Protein AF-0000000084635929 (afdb_homodimer)

pLDDT: mean 82.15, std 17.48, range [25.88, 98.31]

Radius of gyration: 39.44 Å; Cα contacts (8 Å, |Δi|>4): 3245; chains: 2; bounding box: 85×117×102 Å

InterPro domains:
  IPR014782 Peptidase M1, membrane alanine aminopeptidase [PF01433] (346-431)
  IPR027268 Peptidase M4/M1, CTD superfamily [G3DSA:1.10.390.10] (309-534)
  IPR037813 Transcription initiation factor TFIID subunit 2 [PTHR15137] (17-851)
  IPR042097 Aminopeptidase N-like , N-terminal domain superfamliy [G3DSA:2.60.40.1730] (18-236)
  IPR042097 Aminopeptidase N-like , N-terminal domain superfamliy [SSF63737] (15-237)
  IPR057345 Transcription initiation factor TFIID subunit 2, Ig-like domain [PF25316] (533-705)
  IPR057991 Transcription initiation factor TFIID subunit 2, TPR repeats [PF25577] (709-851)

Nearest PDB structures (foldseek):
  7edx-assembly1_B  TM=8.386E-01  e=1.140E-49  Homo sapiens
  2xpz-assembly1_A  TM=7.936E-01  e=1.250E-20  Saccharomyces cerevisiae
  2xq0-assembly1_A  TM=7.998E-01  e=1.689E-19  Saccharomyces cerevisiae
  1gw6-assembly1_A  TM=6.373E-01  e=4.543E-21  Homo sapiens
  5nie-assembly1_A  TM=5.858E-01  e=1.772E-19  Homo sapiens

Solvent-accessible surface area (backbone atoms only — not comparable to full-atom values): 91693 Å² total; per-residue (Å²): 118,66,69,81,85,57,88,73,54,72,65,43,61,69,64,22,44,44,60,55,36,38,39,39,40,38,34,52,38,80,88,69,41,28,40,39,39,38,35,38,38,36,31,38,56,75,48,90,83,68,58,61,45,58,29,20,48,39,83,60,46,76,75,48,39,26,48,70,86,35,76,31,64,72,47,64,74,84,74,57,74,83,58,44,82,77,42,68,41,84,76,60,25,45,32,38,31,47,57,46,69,72,50,69,76,49,72,50,56,39,98,86,66,44,59,56,59,44,40,39,36,41,31,36,36,34,61,63,59,89,46,32,43,47,78,36,70,45,51,82,59,40,82,73,67,66,56,80,50,71,49,32,37,32,49,54,39,60,93,56,71,55,36,38,22,35,73,40,78,36,59,62,40,66,79,45,39,24,25,40,36,43,33,41,33,41,59,53,52,89,93,54,66,62,59,42,76,49,48,34,28,35,80,74,50,75,47,70,44,88,87,42,85,58,26,40,34,41,35,24,41,24,86,62,55,37,27,45,53,33,55,43,42,39,33,28,36,43,72,45,64,45,73,50,41,33,87,88,74,36,59,56,58,88,63,43,38,38,35,35,38,35,26,32,68,88,55,47,80,27,43,44,46,57,65,40,23,80,80,45,95,88,46,58,49,34,49,68,47,47,52,54,45,37,64,30,56,46,40,64,59,58,33,85,50,76,42,73,61,68,71,72,70,79,38,71,64,78,68,63,51,64,51,89,47,70,21,36,38,37,36,51,39,71,88,58,91,53,65,64,30,63,30,45,30,25,38,44,30,23,50,80,54,52,35,51,84,37,42,64,71,55,53,58,53,36,50,50,54,51,46,46,46,54,37,29,46,52,35,46,43,55,34,20,37,62,47,80,35,22,43,30,57,32,36,9,52,25,49,40,52,43,49,59,52,45,41,75,76,43,30,46,58,56,52,53,49,50,49,52,53,48,42,53,51,44,53,68,61,31,49,80,49,73,24,56,44,37,83,76,62,65,79,67,56,48,70,67,56,44,52,47,35,36,55,48,26,18,48,49,48,52,38,47,31,58,48,32,43,48,52,52,25,76,48,33,53,39,44,53,52,46,53,54,53,51,50,23,51,53,28,43,73,70,41,34,76,49,58,58,40,41,60,67,59,49,53,48,50,58,38,65,70,34,55,76,89,45,37,61,57,55,51,52,45,39,49,38,64,37,52,6,25,45,30,47,36,37,39,45,46,78,46,78,38,77,89,74,39,28,40,35,37,43,39,34,46,44,35,51,50,67,78,68,78,80,69,80,80,73,88,65,62,56,47,73,54,68,71,50,78,42,38,36,33,42,26,34,62,78,44,45,68,38,45,39,56,41,83,43,77,55,42,66,48,76,46,75,43,86,54,81,77,73,73,91,74,34,57,40,71,64,62,54,65,82,63,79,60,79,75,71,88,64,75,67,72,63,53,56,57,43,52,55,48,43,52,44,49,63,68,73,40,55,76,43,77,46,50,75,69,74,74,89,50,52,82,76,60,63,73,38,54,49,58,73,33,67,72,45,59,68,42,76,39,73,46,48,37,72,42,75,40,79,78,69,68,70,75,58,48,77,49,65,85,72,57,64,66,28,33,52,46,43,43,71,48,50,86,49,63,65,53,37,51,52,23,45,60,55,38,44,70,48,95,42,58,32,46,44,35,55,31,53,26,43,45,64,14,58,83,46,56,58,69,54,22,37,51,24,39,48,34,31,26,65,35,17,28,59,92,53,70,25,46,23,49,55,39,53,53,50,50,49,40,67,72,49,26,45,69,44,98,88,65,48,73,40,60,49,64,40,62,58,86,30,60,61,58,41,55,40,54,55,42,47,52,55,20,55,69,60,30,29,34,80,84,71,40,69,46,67,69,53,55,52,50,53,48,52,51,65,72,53,63,40,58,86,69,30,80,58,45,132,117,67,68,79,86,57,90,71,54,71,64,42,60,71,64,23,44,46,59,54,37,37,39,38,40,37,34,52,38,78,89,70,42,28,39,38,38,38,35,38,37,35,30,38,55,73,48,90,84,67,58,60,46,59,29,20,49,39,84,58,46,76,74,47,39,27,47,70,85,35,76,31,65,73,46,63,71,85,72,57,73,83,57,43,80,77,42,68,40,85,76,59,26,44,32,38,31,46,58,45,68,72,50,69,76,50,71,49,56,39,97,86,66,43,58,55,59,45,41,39,36,41,29,36,36,34,62,62,58,90,47,32,43,47,79,35,69,45,51,84,58,40,79,72,67,65,54,80,48,72,48,31,38,32,49,53,40,60,93,56,69,57,36,37,23,34,73,40,78,37,58,63,41,64,80,44,38,25,24,41,37,42,33,41,34,40,58,52,53,89,94,55,65,62,60,43,76,48,48,35,27,36,79,75,50,74,44,68,42,89,87,42,83,56,27,39,34,41,34,25,40,25,84,61,55,36,27,45,54,34,56,42,42,38,32,27,36,42,74,49,62,43,73,50,41,33,86,88,75,37,59,56,57,89,61,42,38,39,35,38,38,33,27,30,67,88,55,47,80,28,42,44,46,57,64,39,22,80,81,45,94,88,46,57,49,35,50,68,47,46,52,55,46,36,66,29,55,44,40,65,60,60,32,81,58,72,44,73,63,68,70,72,67,77,41,76,62,79,69,62,52,64,52,90,47,71,22,36,37,36,36,51,39,73,87,59,91,53,65,65,31,63,30,44,30,26,37,42,30,24,49,79,56,51,37,49,82,36,43,65,70,55,54,59,53,35,50,50,54,49,46,47,48,55,36,29,45,54,35,46,46,54,34,20,38,63,47,81,37,23,43,31,56,30,37,8,52,24,50,39,51,44,49,60,52,45,40,75,76,42,30,46,57,56,52,53,48,50,48,52,52,50,42,54,52,43,54,69,60,30,48,79,49,73,25,55,44,35,84,78,60,65,79,65,55,47,72,66,55,44,53,49,37,36,56,46,26,18,49,50,47,53,37,47,31,58,49,32,42,48,51,50,26,74,47,33,53,39,44,53,53,47,52,54,53,51,52,24,52,52,28,44,74,71,39,35,76,50,59,58,38,40,61,69,60,50,51,48,51,59,40,62,70,34,54,74,88,45,37,60,58,55,52,53,47,39,48,36,64,36,53,6,24,46,32,47,38,37,41,46,47,78,47,78,38,79,89,75,38,29,39,35,37,42,40,35,45,43,36,51,49,68,77,68,77,81,69,80,80,75,89,65,61,57,46,74,55,69,70,50,76,43,38,36,30,43,26,33,62,78,43,46,69,38,46,40,55,42,81,42,78,55,42,64,48,76,46,76,44,84,54,81,76,71,71,91,74,36,58,40,70,64,63,58,66,80,62,80,63,83,72,72,85,72,72,68,72,62,51,55,58,42,54,55,47,45,54,46,49,63,69,71,42,53,78,43,71,47,49,74,69,74,75,92,51,51,80,77,59,63,74,37,55,49,59,73,33,66,73,46,60,68,44,77,38,73,47,47,38,72,42,75,40,78,80,70,70,72,74,58,48,74,50,65,85,72,58,63,67,27,32,52,45,42,43,71,48,50,86,50,62,64,52,37,51,52,23,44,60,55,38,44,72,48,95,41,56,32,44,45,37,55,30,54,27,43,45,67,15,55,83,47,57,57,70,54,23,37,50,23,40,48,34,31,26,66,35,18,29,60,91,52,69,26,44,22,48,54,38,53,54,49,51,48,40,67,73,48,27,43,70,44,98,87,66,48,74,41,61,49,65,42,61,59,86,36,62,63,60,40,54,39,55,54,42,46,52,54,19,55,67,60,28,29,34,82,83,70,39,69,46,67,69,51,55,52,50,54,49,51,51,64,72,52,64,40,58,85,69,30,81,58,46,134

Secondary structure (DSSP, 8-state):
---TT----HHHHHHTEEEEEEEEEEEEETTTTEEEEEEEEEEEESSS---EEEEB--S-EEEEEEETTEE---B-----TTTTTT-THHHH-SEEEEPPHHHHHH-PBPTTSPBPPEEEEEEEEEES-SSSEEEE---S-TTTS---PPPEEEE---SSS--GGGTS-B--STT-EEEEEEEEEEEPPTTSPPPEEEESSEEEEEEE-SS-TTEEEEEEEEEEEEEGGG--EEEE---EEEEEPBTTTBS--TT--EEEEEE-STTGGGHHHHHS-SS-TTS-TTHHHHHHHIIIIIGGG-S--S-TTTTSS-S---PPP--SSSEEEEEEESS-SSSEEEETTEEEEEGGG---TTBSHHHHHHHHHHHHHHHHHHBTTTB-BSSGGGHHHHHHHHHHHHHHHHHHHS-HHHHHHHHHHHHHHHHHH-SSPPPSS-TTS-SSPPHHHHHHHHHHHHHHHHHHHHHHHHTT-TTHHHHHHHHHHHHHHHHHHTTS----B-HHHHHHHHHHTS-GGGHHHHHHHIIIIISS---EEEEEEEEEETTTTEEEEEEEEEETTTS------------SS--EEEEEEEE-TTSPEEEEEEEE-SSEEEEEEE--S-GGG------------------HHHHHHHHHHHHHHHHTS-S-SS--S-GGGHHHHT---GGG-HHHHT---S-SEEEE-TT----SEEEE---HHHHHHHHHH---HHHHHHHHHHHTTS--HHHHHHHHHHHH-TTS-HHHHHHHHHHHGGGGSGGGTTHHHHHHHHHHHHHHEEE-TTS-EEEPPP-TTSHHHHHHHHHHHHHHHT---TTSS--HHHHHHHHHHHHT---TT---B-/---TT----HHHHHHTEEEEEEEEEEEEETTTTEEEEEEEEEEEESSS---EEEEB--S-EEEEEEETTEE---B-----HHHHTT-THHHH-SEEEEPPHHHHHH-PBPTTSPBPPEEEEEEEEEES-SSSEEEE---S-TTTS---PPPEEEE---SSS--GGGTS-B--STT-EEEEEEEEEEEPPTTSPPPEEEESSEEEEEEE-SS-TTEEEEEEEEEEEEEGGG--EEEE---EEEEEPBTTTBS--TT--EEEEEE-STTGGGHHHHHS-SS-TTS-TTHHHHHHHIIIIIGGG-S--S-TTTT-S-S---PPP--SSSEEEEEEESS-SSSEEEETTEEEEEGGG---TTBSHHHHHHHHHHHHHHHHHHBTTTB-BSSGGGHHHHHHHHHHHHHHHHHHHS-HHHHHHHHHHHHHHHHHH-SSPPPSS-TTS-SSPPHHHHHHHHHHHHHHHHHHHHHHHHTT-TTHHHHHHHHHHHHHHHHHHTTS----B-HHHHHHHHHHHS-GGGHHHHHHHIIIIISS---EEEEEEEEEETTTTEEEEEEEEEETTTS----TT------SS--EEEEEEEE-TTSPEEEEEEEE-SSEEEEEEE--S-GGG------------------HHHHHHHHHHHHHHHHTS-S-SS--S-GGGHHHHT---GGG-HHHHT---S-SEEEE-TT----SEEEE---HHHHHHHHHH---HHHHHHHHHHHTTS--HHHHHHHHHHHH-TTS-HHHHHHHHHHHGGGGSGGGTTHHHHHHHHHHHHHHEEE-TTS-EEEPPP-TTSHHHHHHHHHHHHHHHT---TTSS--HHHHHHHHHHHHT---TT---B-

Sequence (1708 aa):
MNFVNRHFDAIQKERGYIISHQIVDLTINFSDESLEGFTELLLYPLTEDICIIKLHCRQCAIKRITVNDFDAPFDIPFIHYETEKKSNIGHEGELMIPVPKEIVEIMQTDEQGLIKPFKVRVEYKLKQPQSGVHFVHPDPNREVNKSILDPYVFTVNHPVGGVTRYWLPCLNRFNDKCTWELIFTIKDVEGYDELSVVASGKLVKVDRSLDNPYQRTFYYEQDVAVPAQFIGFACGPFTKSRNLLYQGDVISPQDRPEIKVFITERLSEYLEPTMLPSESPNMSKYWVSDIINWFIEKFPFSVPNNNSHHSSSSYPAIKDLYFPFKALNIAFVEGSYHDISVTAGLIICKSKLLHNYRIIEQRFETMQFIAHAIAQQWFGIFLSPHKWCDLWLVFGLSYYWVEMYCETIFSEDKIRLDRKKRIESVVQRDVNQYAICSDKWNFPLTVGNFDFIRSKASLVIWMLDKRLLLLGYSRKMAGLIYLILSDAKSSLEKNKLQGFLNTRDFLLLCKFVIRQELHNEINSFSRQWIYGSGCPIFKIACKFSRKNLLVEFDIEQRNTNSVLSNNSTKFILNPAYFTGKLEVSVKEPDGYEYINTLDIHKAQQIETINYHTKYKRSKVIIKPRMVRKEGINDNEEVAYMRDIIAEYMEEDLPEFFGLDPENNVENEWMIYEWADDPAARNASEQWEYIRIDPEFSWLAKFEFSLAPYMWANLLEESIDVIDHYKAIQALSKYNSKAASTTLMRTVNDFRYFYDIRIEASKALSNFGLDDVEGIGTRQLLKLYESIYCEKNDDGEYIPLPNNFDSWEKYYLQKAMIVSISRLRDSNNLAPLEVKKFLYKRLKWNDNSKNYMTIMNFVNRHFDAIQKERGYIISHQIVDLTINFSDESLEGFTELLLYPLTEDICIIKLHCRQCAIKRITVNDFDAPFDIPFIHYETEKKSNIGHEGELMIPVPKEIVEIMQTDEQGLIKPFKVRVEYKLKQPQSGVHFVHPDPNREVNKSILDPYVFTVNHPVGGVTRYWLPCLNRFNDKCTWELIFTIKDVEGYDELSVVASGKLVKVDRSLDNPYQRTFYYEQDVAVPAQFIGFACGPFTKSRNLLYQGDVISPQDRPEIKVFITERLSEYLEPTMLPSESPNMSKYWVSDIINWFIEKFPFSVPNNNSHHSSSSYPAIKDLYFPFKALNIAFVEGSYHDISVTAGLIICKSKLLHNYRIIEQRFETMQFIAHAIAQQWFGIFLSPHKWCDLWLVFGLSYYWVEMYCETIFSEDKIRLDRKKRIESVVQRDVNQYAICSDKWNFPLTVGNFDFIRSKASLVIWMLDKRLLLLGYSRKMAGLIYLILSDAKSSLEKNKLQGFLNTRDFLLLCKFVIRQELHNEINSFSRQWIYGSGCPIFKIACKFSRKNLLVEFDIEQRNTNSVLSNNSTKFILNPAYFTGKLEVSVKEPDGYEYINTLDIHKAQQIETINYHTKYKRSKVIIKPRMVRKEGINDNEEVAYMRDIIAEYMEEDLPEFFGLDPENNVENEWMIYEWADDPAARNASEQWEYIRIDPEFSWLAKFEFSLAPYMWANLLEESIDVIDHYKAIQALSKYNSKAASTTLMRTVNDFRYFYDIRIEASKALSNFGLDDVEGIGTRQLLKLYESIYCEKNDDGEYIPLPNNFDSWEKYYLQKAMIVSISRLRDSNNLAPLEVKKFLYKRLKWNDNSKNYMTI

Structure (mmCIF, N/CA/C/O backbone):
data_AF-0000000084635929-model_v1
#
loop_
_entity.id
_entity.type
_entity.pdbx_description
1 polymer 'Transcription initiation factor TFIID subunit 2'
#
loop_
_atom_site.group_PDB
_atom_site.id
_atom_site.type_symbol
_atom_site.label_atom_id
_atom_site.label_alt_id
_atom_site.label_comp_id
_atom_site.label_asym_id
_atom_site.label_entity_id
_atom_site.label_seq_id
_atom_site.pdbx_PDB_ins_code
_atom_site.Cartn_x
_atom_site.Cartn_y
_atom_site.Cartn_z
_atom_site.occupancy
_atom_site.B_iso_or_equiv
_atom_site.auth_seq_id
_atom_site.auth_comp_id
_atom_site.auth_asym_id
_atom_site.auth_atom_id
_atom_site.pdbx_PDB_model_num
ATOM 1 N N . MET A 1 1 ? -14.133 -27.016 -34.594 1 48.44 1 MET A N 1
ATOM 2 C CA . MET A 1 1 ? -12.727 -26.766 -34.281 1 48.44 1 MET A CA 1
ATOM 3 C C . MET A 1 1 ? -11.844 -27.031 -35.5 1 48.44 1 MET A C 1
ATOM 5 O O . MET A 1 1 ? -12.023 -28.047 -36.188 1 48.44 1 MET A O 1
ATOM 9 N N . ASN A 1 2 ? -11.32 -26.062 -36.125 1 50.16 2 ASN A N 1
ATOM 10 C CA . ASN A 1 2 ? -10.477 -26.188 -37.312 1 50.16 2 ASN A CA 1
ATOM 11 C C . ASN A 1 2 ? -9.203 -26.969 -37.031 1 50.16 2 ASN A C 1
ATOM 13 O O . ASN A 1 2 ? -8.414 -26.562 -36.156 1 50.16 2 ASN A O 1
ATOM 17 N N . PHE A 1 3 ? -9.125 -28.234 -37.344 1 49.72 3 PHE A N 1
ATOM 18 C CA . PHE A 1 3 ? -8.047 -29.172 -37.031 1 49.72 3 PHE A CA 1
ATOM 19 C C . PHE A 1 3 ? -6.867 -28.969 -37.969 1 49.72 3 PHE A C 1
ATOM 21 O O . PHE A 1 3 ? -5.82 -29.609 -37.812 1 49.72 3 PHE A O 1
ATOM 28 N N . VAL A 1 4 ? -7.004 -28.203 -38.906 1 44.91 4 VAL A N 1
ATOM 29 C CA . VAL A 1 4 ? -5.98 -28.141 -39.969 1 44.91 4 VAL A CA 1
ATOM 30 C C . VAL A 1 4 ? -4.684 -27.578 -39.375 1 44.91 4 VAL A C 1
ATOM 32 O O . VAL A 1 4 ? -3.594 -28.062 -39.688 1 44.91 4 VAL A O 1
ATOM 35 N N . ASN A 1 5 ? -4.691 -26.562 -38.625 1 48.03 5 ASN A N 1
ATOM 36 C CA . ASN A 1 5 ? -3.459 -25.859 -38.25 1 48.03 5 ASN A CA 1
ATOM 37 C C . ASN A 1 5 ? -3.025 -26.172 -36.844 1 48.03 5 ASN A C 1
ATOM 39 O O . ASN A 1 5 ? -2.432 -25.328 -36.156 1 48.03 5 ASN A O 1
ATOM 43 N N . ARG A 1 6 ? -3.287 -27.453 -36.531 1 59.09 6 ARG A N 1
ATOM 44 C CA . ARG A 1 6 ? -2.947 -27.812 -35.156 1 59.09 6 ARG A CA 1
ATOM 45 C C . ARG A 1 6 ? -1.589 -28.5 -35.094 1 59.09 6 ARG A C 1
ATOM 47 O O . ARG A 1 6 ? -1.229 -29.266 -35.969 1 59.09 6 ARG A O 1
ATOM 54 N N . HIS A 1 7 ? -0.721 -28.016 -34.25 1 63.66 7 HIS A N 1
ATOM 55 C CA . HIS A 1 7 ? 0.507 -28.734 -33.906 1 63.66 7 HIS A CA 1
ATOM 56 C C . HIS A 1 7 ? 0.211 -30 -33.125 1 63.66 7 HIS A C 1
ATOM 58 O O . HIS A 1 7 ? -0.417 -29.938 -32.062 1 63.66 7 HIS A O 1
ATOM 64 N N . PHE A 1 8 ? 0.436 -31.141 -33.875 1 75.81 8 PHE A N 1
ATOM 65 C CA . PHE A 1 8 ? 0.182 -32.438 -33.25 1 75.81 8 PHE A CA 1
ATOM 66 C C . PHE A 1 8 ? 1.448 -32.969 -32.594 1 75.81 8 PHE A C 1
ATOM 68 O O . PHE A 1 8 ? 2.551 -32.781 -33.094 1 75.81 8 PHE A O 1
ATOM 75 N N . ASP A 1 9 ? 1.273 -33.562 -31.453 1 78.69 9 ASP A N 1
ATOM 76 C CA . ASP A 1 9 ? 2.432 -34.125 -30.781 1 78.69 9 ASP A CA 1
ATOM 77 C C . ASP A 1 9 ? 2.82 -35.469 -31.391 1 78.69 9 ASP A C 1
ATOM 79 O O . ASP A 1 9 ? 2.113 -36 -32.25 1 78.69 9 ASP A O 1
ATOM 83 N N . ALA A 1 10 ? 3.887 -36 -30.969 1 79.5 10 ALA A N 1
ATOM 84 C CA . ALA A 1 10 ? 4.469 -37.219 -31.562 1 79.5 10 ALA A CA 1
ATOM 85 C C . ALA A 1 10 ? 3.531 -38.406 -31.406 1 79.5 10 ALA A C 1
ATOM 87 O O . ALA A 1 10 ? 3.408 -39.219 -32.312 1 79.5 10 ALA A O 1
ATOM 88 N N . ILE A 1 11 ? 2.865 -38.438 -30.328 1 82.19 11 ILE A N 1
ATOM 89 C CA . ILE A 1 11 ? 2 -39.594 -30.062 1 82.19 11 ILE A CA 1
ATOM 90 C C . ILE A 1 11 ? 0.755 -39.531 -30.938 1 82.19 11 ILE A C 1
ATOM 92 O O . ILE A 1 11 ? 0.282 -40.531 -31.438 1 82.19 11 ILE A O 1
ATOM 96 N N . GLN A 1 12 ? 0.226 -38.469 -31.125 1 85.25 12 GLN A N 1
ATOM 97 C CA . GLN A 1 12 ? -0.941 -38.281 -31.984 1 85.25 12 GLN A CA 1
ATOM 98 C C . GLN A 1 12 ? -0.613 -38.594 -33.438 1 85.25 12 GLN A C 1
ATOM 100 O O . GLN A 1 12 ? -1.427 -39.188 -34.156 1 85.25 12 GLN A O 1
ATOM 105 N N . LYS A 1 13 ? 0.597 -38.25 -33.812 1 83.94 13 LYS A N 1
ATOM 106 C CA . LYS A 1 13 ? 1.029 -38.531 -35.156 1 83.94 13 LYS A CA 1
ATOM 107 C C . LYS A 1 13 ? 1.217 -40.031 -35.375 1 83.94 13 LYS A C 1
ATOM 109 O O . LYS A 1 13 ? 0.879 -40.562 -36.438 1 83.94 13 LYS A O 1
ATOM 114 N N . GLU A 1 14 ? 1.772 -40.531 -34.344 1 83.75 14 GLU A N 1
ATOM 115 C CA . GLU A 1 14 ? 2.018 -41.969 -34.438 1 83.75 14 GLU A CA 1
ATOM 116 C C . GLU A 1 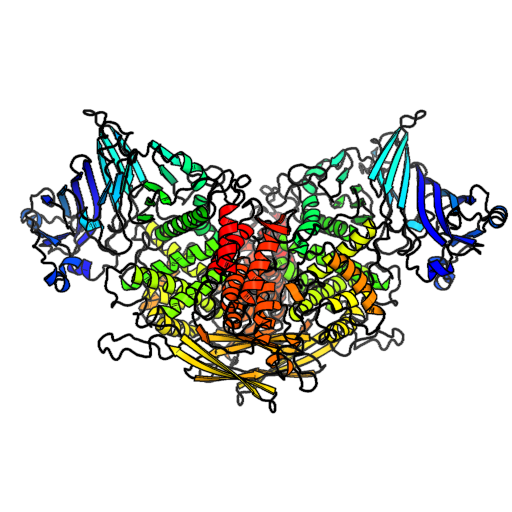14 ? 0.708 -42.75 -34.469 1 83.75 14 GLU A C 1
ATOM 118 O O . GLU A 1 14 ? 0.565 -43.719 -35.219 1 83.75 14 GLU A O 1
ATOM 123 N N . ARG A 1 15 ? -0.204 -42.375 -33.625 1 86.06 15 ARG A N 1
ATOM 124 C CA . ARG A 1 15 ? -1.489 -43.062 -33.562 1 86.06 15 ARG A CA 1
ATOM 125 C C . ARG A 1 15 ? -2.322 -42.781 -34.812 1 86.06 15 ARG A C 1
ATOM 127 O O . ARG A 1 15 ? -3.096 -43.625 -35.25 1 86.06 15 ARG A O 1
ATOM 134 N N . GLY A 1 16 ? -2.248 -41.562 -35.344 1 85.81 16 GLY A N 1
ATOM 135 C CA . GLY A 1 16 ? -2.826 -41.219 -36.625 1 85.81 16 GLY A CA 1
ATOM 136 C C . GLY A 1 16 ? -4.223 -40.625 -36.531 1 85.81 16 GLY A C 1
ATOM 137 O O . GLY A 1 16 ? -4.934 -40.531 -37.531 1 85.81 16 GLY A O 1
ATOM 138 N N . TYR A 1 17 ? -4.754 -40.406 -35.344 1 89.25 17 TYR A N 1
ATOM 139 C CA . TYR A 1 17 ? -6.07 -39.812 -35.219 1 89.25 17 TYR A CA 1
ATOM 140 C C . TYR A 1 17 ? -6.117 -38.875 -34 1 89.25 17 TYR A C 1
ATOM 142 O O . TYR A 1 17 ? -5.289 -38.969 -33.094 1 89.25 17 TYR A O 1
ATOM 150 N N . ILE A 1 18 ? -7.09 -37.938 -34.031 1 90.25 18 ILE A N 1
ATOM 151 C CA . ILE A 1 18 ? -7.312 -37 -32.938 1 90.25 18 ILE A CA 1
ATOM 152 C C . ILE A 1 18 ? -8.789 -37 -32.562 1 90.25 18 ILE A C 1
ATOM 154 O O . ILE A 1 18 ? -9.648 -37.344 -33.375 1 90.25 18 ILE A O 1
ATOM 158 N N . ILE A 1 19 ? -8.992 -36.688 -31.297 1 93.19 19 ILE A N 1
ATOM 159 C CA . ILE A 1 19 ? -10.359 -36.688 -30.797 1 93.19 19 ILE A CA 1
ATOM 160 C C . ILE A 1 19 ? -10.938 -35.25 -30.875 1 93.19 19 ILE A C 1
ATOM 162 O O . ILE A 1 19 ? -10.234 -34.281 -30.609 1 93.19 19 ILE A O 1
ATOM 166 N N . SER A 1 20 ? -12.219 -35.156 -31.25 1 91.75 20 SER A N 1
ATOM 167 C CA . SER A 1 20 ? -12.875 -33.844 -31.344 1 91.75 20 SER A CA 1
ATOM 168 C C . SER A 1 20 ? -14 -33.719 -30.328 1 91.75 20 SER A C 1
ATOM 170 O O . SER A 1 20 ? -14.25 -32.625 -29.812 1 91.75 20 SER A O 1
ATOM 172 N N . HIS A 1 21 ? -14.672 -34.75 -30.203 1 95.31 21 HIS A N 1
ATOM 173 C CA . HIS A 1 21 ? -15.859 -34.719 -29.344 1 95.31 21 HIS A CA 1
ATOM 174 C C . HIS A 1 21 ? -16.125 -36.062 -28.703 1 95.31 21 HIS A C 1
ATOM 176 O O . HIS A 1 21 ? -15.867 -37.094 -29.312 1 95.31 21 HIS A O 1
ATOM 182 N N . GLN A 1 22 ? -16.609 -36.031 -27.5 1 97.75 22 GLN A N 1
ATOM 183 C CA . GLN A 1 22 ? -16.953 -37.281 -26.812 1 97.75 22 GLN A CA 1
ATOM 184 C C . GLN A 1 22 ? -18.297 -37.156 -26.094 1 97.75 22 GLN A C 1
ATOM 186 O O . GLN A 1 22 ? -18.547 -36.156 -25.406 1 97.75 22 GLN A O 1
ATOM 191 N N . ILE A 1 23 ? -19.203 -38.094 -26.297 1 98.25 23 ILE A N 1
ATOM 192 C CA . ILE A 1 23 ? -20.5 -38.156 -25.625 1 98.25 23 ILE A CA 1
ATOM 193 C C . ILE A 1 23 ? -20.469 -39.25 -24.578 1 98.25 23 ILE A C 1
ATOM 195 O O . ILE A 1 23 ? -19.969 -40.375 -24.828 1 98.25 23 ILE A O 1
ATOM 199 N N . VAL A 1 24 ? -20.859 -39 -23.438 1 98.31 24 VAL A N 1
ATOM 200 C CA . VAL A 1 24 ? -20.938 -39.969 -22.344 1 98.31 24 VAL A CA 1
ATOM 201 C C . VAL A 1 24 ? -22.375 -40.094 -21.859 1 98.31 24 VAL A C 1
ATOM 203 O O . VAL A 1 24 ? -23 -39.094 -21.469 1 98.31 24 VAL A O 1
ATOM 206 N N . ASP A 1 25 ? -22.984 -41.219 -21.984 1 98 25 ASP A N 1
ATOM 207 C CA . ASP A 1 25 ? -24.328 -41.5 -21.5 1 98 25 ASP A CA 1
ATOM 208 C C . ASP A 1 25 ? -24.297 -42.656 -20.5 1 98 25 ASP A C 1
ATOM 210 O O . ASP A 1 25 ? -24.141 -43.812 -20.875 1 98 25 ASP A O 1
ATOM 214 N N . LEU A 1 26 ? -24.5 -42.344 -19.234 1 97.31 26 LEU A N 1
ATOM 215 C CA . LEU A 1 26 ? -24.359 -43.344 -18.188 1 97.31 26 LEU A CA 1
ATOM 216 C C . LEU A 1 26 ? -25.594 -43.375 -17.297 1 97.31 26 LEU A C 1
ATOM 218 O O . LEU A 1 26 ? -26.188 -42.312 -17 1 97.31 26 LEU A O 1
ATOM 222 N N . THR A 1 27 ? -25.984 -44.5 -16.906 1 96.38 27 THR A N 1
ATOM 223 C CA . THR A 1 27 ? -26.984 -44.719 -15.891 1 96.38 27 THR A CA 1
ATOM 224 C C . THR A 1 27 ? -26.344 -45.125 -14.57 1 96.38 27 THR A C 1
ATOM 226 O O . THR A 1 27 ? -25.578 -46.094 -14.531 1 96.38 27 THR A O 1
ATOM 229 N N . ILE A 1 28 ? -26.641 -44.438 -13.555 1 95.31 28 ILE A N 1
ATOM 230 C CA . ILE A 1 28 ? -26.047 -44.688 -12.242 1 95.31 28 ILE A CA 1
ATOM 231 C C . ILE A 1 28 ? -27 -45.531 -11.398 1 95.31 28 ILE A C 1
ATOM 233 O O . ILE A 1 28 ? -28.156 -45.188 -11.211 1 95.31 28 ILE A O 1
ATOM 237 N N . ASN A 1 29 ? -26.484 -46.625 -10.93 1 90.56 29 ASN A N 1
ATOM 238 C CA . ASN A 1 29 ? -27.25 -47.5 -10.055 1 90.56 29 ASN A CA 1
ATOM 239 C C . ASN A 1 29 ? -26.609 -47.625 -8.672 1 90.56 29 ASN A C 1
ATOM 241 O O . ASN A 1 29 ? -25.531 -48.219 -8.539 1 90.56 29 ASN A O 1
ATOM 245 N N . PHE A 1 30 ? -27.297 -47.281 -7.613 1 88.94 30 PHE A N 1
ATOM 246 C CA . PHE A 1 30 ? -26.766 -47.281 -6.258 1 88.94 30 PHE A CA 1
ATOM 247 C C . PHE A 1 30 ? -26.828 -48.688 -5.652 1 88.94 30 PHE A C 1
ATOM 249 O O . PHE A 1 30 ? -25.984 -49.062 -4.824 1 88.94 30 PHE A O 1
ATOM 256 N N . SER A 1 31 ? -27.812 -49.406 -6.074 1 83.19 31 SER A N 1
ATOM 257 C CA . SER A 1 31 ? -28.047 -50.719 -5.457 1 83.19 31 SER A CA 1
ATOM 258 C C . SER A 1 31 ? -26.906 -51.688 -5.75 1 83.19 31 SER A C 1
ATOM 260 O O . SER A 1 31 ? -26.453 -52.406 -4.859 1 83.19 31 SER A O 1
ATOM 262 N N . ASP A 1 32 ? -26.469 -51.688 -6.941 1 87.5 32 ASP A N 1
ATOM 263 C CA . ASP A 1 32 ? -25.406 -52.594 -7.32 1 87.5 32 ASP A CA 1
ATOM 264 C C . ASP A 1 32 ? -24.078 -51.844 -7.496 1 87.5 32 ASP A C 1
ATOM 266 O O . ASP A 1 32 ? -23.094 -52.438 -7.914 1 87.5 32 ASP A O 1
ATOM 270 N N . GLU A 1 33 ? -24.062 -50.625 -7.098 1 91 33 GLU A N 1
ATOM 271 C CA . GLU A 1 33 ? -22.859 -49.812 -7.254 1 91 33 GLU A CA 1
ATOM 272 C C . GLU A 1 33 ? -22.266 -49.969 -8.648 1 91 33 GLU A C 1
ATOM 274 O O . GLU A 1 33 ? -21.094 -50.312 -8.789 1 91 33 GLU A O 1
ATOM 279 N N . SER A 1 34 ? -23.094 -49.625 -9.539 1 94.06 34 SER A N 1
ATOM 280 C CA . SER A 1 34 ? -22.641 -49.844 -10.906 1 94.06 34 SER A CA 1
ATOM 281 C C . SER A 1 34 ? -23 -48.688 -11.805 1 94.06 34 SER A C 1
ATOM 283 O O . SER A 1 34 ? -23.906 -47.906 -11.492 1 94.06 34 SER A O 1
ATOM 285 N N . LEU A 1 35 ? -22.266 -48.5 -12.805 1 95.94 35 LEU A N 1
ATOM 286 C CA . LEU A 1 35 ? -22.516 -47.594 -13.914 1 95.94 35 LEU A CA 1
ATOM 287 C C . LEU A 1 35 ? -22.656 -48.344 -15.227 1 95.94 35 LEU A C 1
ATOM 289 O O . LEU A 1 35 ? -21.844 -49.219 -15.539 1 95.94 35 LEU A O 1
ATOM 293 N N . GLU A 1 36 ? -23.734 -48.062 -15.883 1 96.5 36 GLU A N 1
ATOM 294 C CA . GLU A 1 36 ? -23.969 -48.75 -17.156 1 96.5 36 GLU A CA 1
ATOM 295 C C . GLU A 1 36 ? -24.391 -47.781 -18.234 1 96.5 36 GLU A C 1
ATOM 297 O O . GLU A 1 36 ? -25.156 -46.844 -17.969 1 96.5 36 GLU A O 1
ATOM 302 N N . GLY A 1 37 ? -23.844 -47.875 -19.391 1 96.88 37 GLY A N 1
ATOM 303 C CA . GLY A 1 37 ? -24.188 -47.031 -20.531 1 96.88 37 GLY A CA 1
ATOM 304 C C . GLY A 1 37 ? -23.188 -47.125 -21.672 1 96.88 37 GLY A C 1
ATOM 305 O O . GLY A 1 37 ? -22.672 -48.219 -21.969 1 96.88 37 GLY A O 1
ATOM 306 N N . PHE A 1 38 ? -23.031 -46.062 -22.344 1 97.5 38 PHE A N 1
ATOM 307 C CA . PHE A 1 38 ? -22.109 -46.062 -23.469 1 97.5 38 PHE A CA 1
ATOM 308 C C . PHE A 1 38 ? -21.406 -44.719 -23.609 1 97.5 38 PHE A C 1
ATOM 310 O O . PHE A 1 38 ? -21.812 -43.75 -23 1 97.5 38 PHE A O 1
ATOM 317 N N . THR A 1 39 ? -20.359 -44.719 -24.297 1 98.12 39 THR A N 1
ATOM 318 C CA . THR A 1 39 ? -19.641 -43.5 -24.703 1 98.12 39 THR A CA 1
ATOM 319 C C . THR A 1 39 ? -19.359 -43.531 -26.203 1 98.12 39 THR A C 1
ATOM 321 O O . THR A 1 39 ? -19.234 -44.594 -26.797 1 98.12 39 THR A O 1
ATOM 324 N N . GLU A 1 40 ? -19.469 -42.438 -26.797 1 98 40 GLU A N 1
ATOM 325 C CA . GLU A 1 40 ? -19.219 -42.281 -28.234 1 98 40 GLU A CA 1
ATOM 326 C C . GLU A 1 40 ? -18.109 -41.25 -28.484 1 98 40 GLU A C 1
ATOM 328 O O . GLU A 1 40 ? -18.172 -40.125 -28 1 98 40 GLU A O 1
ATOM 333 N N . LEU A 1 41 ? -17.109 -41.656 -29.156 1 97.38 41 LEU A N 1
ATOM 334 C CA . LEU A 1 41 ? -15.992 -40.781 -29.5 1 97.38 41 LEU A CA 1
ATOM 335 C C . LEU A 1 41 ? -15.992 -40.438 -30.984 1 97.38 41 LEU A C 1
ATOM 337 O O . LEU A 1 41 ? -16.219 -41.312 -31.828 1 97.38 41 LEU A O 1
ATOM 341 N N . LEU A 1 42 ? -15.82 -39.219 -31.234 1 95.62 42 LEU A N 1
ATOM 342 C CA . LEU A 1 42 ? -15.617 -38.781 -32.594 1 95.62 42 LEU A CA 1
ATOM 343 C C . LEU A 1 42 ? -14.141 -38.531 -32.875 1 95.62 42 LEU A C 1
ATOM 345 O O . LEU A 1 42 ? -13.562 -37.531 -32.406 1 95.62 42 LEU A O 1
ATOM 349 N N . LEU A 1 43 ? -13.516 -39.438 -33.719 1 93.12 43 LEU A N 1
ATOM 350 C CA . LEU A 1 43 ? -12.086 -39.406 -34 1 93.12 43 LEU A CA 1
ATOM 351 C C . LEU A 1 43 ? -11.828 -38.969 -35.406 1 93.12 43 LEU A C 1
ATOM 353 O O . LEU A 1 43 ? -12.422 -39.5 -36.344 1 93.12 43 LEU A O 1
ATOM 357 N N . TYR A 1 44 ? -11 -38 -35.531 1 88.56 44 TYR A N 1
ATOM 358 C CA . TYR A 1 44 ? -10.594 -37.531 -36.844 1 88.56 44 TYR A CA 1
ATOM 359 C C . TYR A 1 44 ? -9.273 -38.156 -37.281 1 88.56 44 TYR A C 1
ATOM 361 O O . TYR A 1 44 ? -8.258 -37.969 -36.594 1 88.56 44 TYR A O 1
ATOM 369 N N . PRO A 1 45 ? -9.258 -38.906 -38.375 1 87.5 45 PRO A N 1
ATOM 370 C CA . PRO A 1 45 ? -8.016 -39.531 -38.812 1 87.5 45 PRO A CA 1
ATOM 371 C C . PRO A 1 45 ? -7.047 -38.531 -39.438 1 87.5 45 PRO A C 1
ATOM 373 O O . PRO A 1 45 ? -7.473 -37.594 -40.125 1 87.5 45 PRO A O 1
ATOM 376 N N . LEU A 1 46 ? -5.863 -38.719 -39.094 1 84.06 46 LEU A N 1
ATOM 377 C CA . LEU A 1 46 ? -4.801 -37.906 -39.656 1 84.06 46 LEU A CA 1
ATOM 378 C C . LEU A 1 46 ? -4.152 -38.594 -40.844 1 84.06 46 LEU A C 1
ATOM 380 O O . LEU A 1 46 ? -3.57 -37.938 -41.719 1 84.06 46 LEU A O 1
ATOM 384 N N . THR A 1 47 ? -4.176 -39.969 -40.719 1 83 47 THR A N 1
ATOM 385 C CA . THR A 1 47 ? -3.625 -40.781 -41.781 1 83 47 THR A CA 1
ATOM 386 C C . THR A 1 47 ? -4.688 -41.719 -42.344 1 83 47 THR A C 1
ATOM 388 O O . THR A 1 47 ? -5.703 -42 -41.688 1 83 47 THR A O 1
ATOM 391 N N . GLU A 1 48 ? -4.48 -42.156 -43.531 1 77.31 48 GLU A N 1
ATOM 392 C CA . GLU A 1 48 ? -5.461 -43.031 -44.188 1 77.31 48 GLU A CA 1
ATOM 393 C C . GLU A 1 48 ? -5.336 -44.469 -43.75 1 77.31 48 GLU A C 1
ATOM 395 O O . GLU A 1 48 ? -6.289 -45.25 -43.844 1 77.31 48 GLU A O 1
ATOM 400 N N . ASP A 1 49 ? -4.191 -44.75 -43.188 1 79.38 49 ASP A N 1
ATOM 401 C CA . ASP A 1 49 ? -3.924 -46.156 -42.875 1 79.38 49 ASP A CA 1
ATOM 402 C C . ASP A 1 49 ? -4.137 -46.469 -41.406 1 79.38 49 ASP A C 1
ATOM 404 O O . ASP A 1 49 ? -3.215 -46.906 -40.719 1 79.38 49 ASP A O 1
ATOM 408 N N . ILE A 1 50 ? -5.395 -46.219 -40.938 1 86.5 50 ILE A N 1
ATOM 409 C CA . ILE A 1 50 ? -5.656 -46.562 -39.531 1 86.5 50 ILE A CA 1
ATOM 410 C C . ILE A 1 50 ? -6.207 -48 -39.438 1 86.5 50 ILE A C 1
ATOM 412 O O . ILE A 1 50 ? -7.27 -48.281 -40 1 86.5 50 ILE A O 1
ATOM 416 N N . CYS A 1 51 ? -5.469 -48.875 -38.75 1 85.62 51 CYS A N 1
ATOM 417 C CA . CYS A 1 51 ? -5.883 -50.281 -38.656 1 85.62 51 CYS A CA 1
ATOM 418 C C . CYS A 1 51 ? -6.422 -50.594 -37.25 1 85.62 51 CYS A C 1
ATOM 420 O O . CYS A 1 51 ? -7.266 -51.469 -37.094 1 85.62 51 CYS A O 1
ATOM 422 N N . ILE A 1 52 ? -5.887 -49.844 -36.281 1 90.62 52 ILE A N 1
ATOM 423 C CA . ILE A 1 52 ? -6.262 -50.125 -34.906 1 90.62 52 ILE A CA 1
ATOM 424 C C . ILE A 1 52 ? -6.496 -48.812 -34.125 1 90.62 52 ILE A C 1
ATOM 426 O O . ILE A 1 52 ? -5.703 -47.875 -34.25 1 90.62 52 ILE A O 1
ATOM 430 N N . ILE A 1 53 ? -7.605 -48.812 -33.469 1 92.75 53 ILE A N 1
ATOM 431 C CA . ILE A 1 53 ? -7.902 -47.719 -32.594 1 92.75 53 ILE A CA 1
ATOM 432 C C . ILE A 1 53 ? -7.625 -48.125 -31.141 1 92.75 53 ILE A C 1
ATOM 434 O O . ILE A 1 53 ? -8.102 -49.188 -30.688 1 92.75 53 ILE A O 1
ATOM 438 N N . LYS A 1 54 ? -6.887 -47.312 -30.469 1 91.88 54 LYS A N 1
ATOM 439 C CA . LYS A 1 54 ? -6.543 -47.625 -29.078 1 91.88 54 LYS A CA 1
ATOM 440 C C . LYS A 1 54 ? -7.176 -46.625 -28.125 1 91.88 54 LYS A C 1
ATOM 442 O O . LYS A 1 54 ? -7.09 -45.406 -28.344 1 91.88 54 LYS A O 1
ATOM 447 N N . LEU A 1 55 ? -7.844 -47.094 -27.141 1 93.38 55 LEU A N 1
ATOM 448 C CA . LEU A 1 55 ? -8.445 -46.25 -26.109 1 93.38 55 LEU A CA 1
ATOM 449 C C . LEU A 1 55 ? -7.961 -46.688 -24.734 1 93.38 55 LEU A C 1
ATOM 451 O O . LEU A 1 55 ? -7.512 -47.812 -24.531 1 93.38 55 LEU A O 1
ATOM 455 N N . HIS A 1 56 ? -7.984 -45.75 -23.875 1 90.94 56 HIS A N 1
ATOM 456 C CA . HIS A 1 56 ? -7.652 -46.062 -22.484 1 90.94 56 HIS A CA 1
ATOM 457 C C . HIS A 1 56 ? -8.875 -46.562 -21.719 1 90.94 56 HIS A C 1
ATOM 459 O O . HIS A 1 56 ? -9.922 -45.875 -21.719 1 90.94 56 HIS A O 1
ATOM 465 N N . CYS A 1 57 ? -8.797 -47.594 -21.109 1 91.5 57 CYS A N 1
ATOM 466 C CA . CYS A 1 57 ? -9.891 -48.156 -20.344 1 91.5 57 CYS A CA 1
ATOM 467 C C . CYS A 1 57 ? -9.383 -49.25 -19.406 1 91.5 57 CYS A C 1
ATOM 469 O O . CYS A 1 57 ? -8.742 -50.219 -19.859 1 91.5 57 CYS A O 1
ATOM 471 N N . ARG A 1 58 ? -9.703 -48.969 -18.156 1 86.06 58 ARG A N 1
ATOM 472 C CA . ARG A 1 58 ? -9.367 -49.969 -17.141 1 86.06 58 ARG A CA 1
ATOM 473 C C . ARG A 1 58 ? -10.578 -50.281 -16.266 1 86.06 58 ARG A C 1
ATOM 475 O O . ARG A 1 58 ? -11.391 -49.406 -15.977 1 86.06 58 ARG A O 1
ATOM 482 N N . GLN A 1 59 ? -10.859 -51.344 -15.859 1 86.94 59 GLN A N 1
ATOM 483 C CA . GLN A 1 59 ? -11.844 -51.812 -14.883 1 86.94 59 GLN A CA 1
ATOM 484 C C . GLN A 1 59 ? -13.203 -52.031 -15.531 1 86.94 59 GLN A C 1
ATOM 486 O O . GLN A 1 59 ? -14.047 -52.75 -14.992 1 86.94 59 GLN A O 1
ATOM 491 N N . CYS A 1 60 ? -13.5 -51.406 -16.766 1 91.81 60 CYS A N 1
ATOM 492 C CA . CYS A 1 60 ? -14.82 -51.469 -17.375 1 91.81 60 CYS A CA 1
ATOM 493 C C . CYS A 1 60 ? -15.023 -52.812 -18.094 1 91.81 60 CYS A C 1
ATOM 495 O O . CYS A 1 60 ? -14.086 -53.344 -18.688 1 91.81 60 CYS A O 1
ATOM 497 N N . ALA A 1 61 ? -16.188 -53.375 -17.891 1 93.94 61 ALA A N 1
ATOM 498 C CA . ALA A 1 61 ? -16.594 -54.531 -18.672 1 93.94 61 ALA A CA 1
ATOM 499 C C . ALA A 1 61 ? -17.266 -54.125 -19.969 1 93.94 61 ALA A C 1
ATOM 501 O O . ALA A 1 61 ? -18.375 -53.594 -19.969 1 93.94 61 ALA A O 1
ATOM 502 N N . ILE A 1 62 ? -16.641 -54.406 -21.094 1 95.75 62 ILE A N 1
ATOM 503 C CA . ILE A 1 62 ? -17.125 -53.938 -22.391 1 95.75 62 ILE A CA 1
ATOM 504 C C . ILE A 1 62 ? -18.156 -54.938 -22.938 1 95.75 62 ILE A C 1
ATOM 506 O O . ILE A 1 62 ? -17.891 -56.156 -22.984 1 95.75 62 ILE A O 1
ATOM 510 N N . LYS A 1 63 ? -19.266 -54.438 -23.359 1 95.12 63 LYS A N 1
ATOM 511 C CA . LYS A 1 63 ? -20.328 -55.25 -23.922 1 95.12 63 LYS A CA 1
ATOM 512 C C . LYS A 1 63 ? -20.219 -55.312 -25.438 1 95.12 63 LYS A C 1
ATOM 514 O O . LYS A 1 63 ? -20.312 -56.406 -26.016 1 95.12 63 LYS A O 1
ATOM 519 N N . ARG A 1 64 ? -20.125 -54.125 -25.953 1 96.12 64 ARG A N 1
ATOM 520 C CA . ARG A 1 64 ? -20.125 -54.031 -27.422 1 96.12 64 ARG A CA 1
ATOM 521 C C . ARG A 1 64 ? -19.422 -52.781 -27.891 1 96.12 64 ARG A C 1
ATOM 523 O O . ARG A 1 64 ? -19.516 -51.719 -27.234 1 96.12 64 ARG A O 1
ATOM 530 N N . ILE A 1 65 ? -18.703 -52.938 -28.984 1 97.19 65 ILE A N 1
ATOM 531 C CA . ILE A 1 65 ? -18.094 -51.781 -29.609 1 97.19 65 ILE A CA 1
ATOM 532 C C . ILE A 1 65 ? -18.516 -51.688 -31.062 1 97.19 65 ILE A C 1
ATOM 534 O O . ILE A 1 65 ? -18.594 -52.719 -31.766 1 97.19 65 ILE A O 1
ATOM 538 N N . THR A 1 66 ? -18.844 -50.469 -31.5 1 96.38 66 THR A N 1
ATOM 539 C CA . THR A 1 66 ? -19.156 -50.25 -32.906 1 96.38 66 THR A CA 1
ATOM 540 C C . THR A 1 66 ? -18.328 -49.094 -33.469 1 96.38 66 THR A C 1
ATOM 542 O O . THR A 1 66 ? -18.031 -48.125 -32.75 1 96.38 66 THR A O 1
ATOM 545 N N . VAL A 1 67 ? -17.906 -49.25 -34.625 1 94.56 67 VAL A N 1
ATOM 546 C CA . VAL A 1 67 ? -17.219 -48.188 -35.375 1 94.56 67 VAL A CA 1
ATOM 547 C C . VAL A 1 67 ? -18.031 -47.812 -36.625 1 94.56 67 VAL A C 1
ATOM 549 O O . VAL A 1 67 ? -18.234 -48.656 -37.5 1 94.56 67 VAL A O 1
ATOM 552 N N . ASN A 1 68 ? -18.469 -46.594 -36.656 1 90.69 68 ASN A N 1
ATOM 553 C CA . ASN A 1 68 ? -19.375 -46.156 -37.719 1 90.69 68 ASN A CA 1
ATOM 554 C C . ASN A 1 68 ? -20.562 -47.094 -37.875 1 90.69 68 ASN A C 1
ATOM 556 O O . ASN A 1 68 ? -20.859 -47.531 -39 1 90.69 68 ASN A O 1
ATOM 560 N N . ASP A 1 69 ? -21.078 -47.594 -36.812 1 89.69 69 ASP A N 1
ATOM 561 C CA . ASP A 1 69 ? -22.297 -48.406 -36.719 1 89.69 69 ASP A CA 1
ATOM 562 C C . ASP A 1 69 ? -22.031 -49.844 -37.156 1 89.69 69 ASP A C 1
ATOM 564 O O . ASP A 1 69 ? -22.969 -50.625 -37.312 1 89.69 69 ASP A O 1
ATOM 568 N N . PHE A 1 70 ? -20.719 -50.188 -37.375 1 92.88 70 PHE A N 1
ATOM 569 C CA . PHE A 1 70 ? -20.359 -51.562 -37.625 1 92.88 70 PHE A CA 1
ATOM 570 C C . PHE A 1 70 ? -19.75 -52.219 -36.375 1 92.88 70 PHE A C 1
ATOM 572 O O . PHE A 1 70 ? -18.984 -51.562 -35.656 1 92.88 70 PHE A O 1
ATOM 579 N N . ASP A 1 71 ? -20.125 -53.375 -36.188 1 94.06 71 ASP A N 1
ATOM 580 C CA . ASP A 1 71 ? -19.578 -54.094 -35.031 1 94.06 71 ASP A CA 1
ATOM 581 C C . ASP A 1 71 ? -18.078 -54.344 -35.188 1 94.06 71 ASP A C 1
ATOM 583 O O . ASP A 1 71 ? -17.609 -54.719 -36.25 1 94.06 71 ASP A O 1
ATOM 587 N N . ALA A 1 72 ? -17.406 -54.062 -34.156 1 94.5 72 ALA A N 1
ATOM 588 C CA . ALA A 1 72 ? -15.961 -54.219 -34.188 1 94.5 72 ALA A CA 1
ATOM 589 C C . ALA A 1 72 ? -15.5 -55.125 -33.062 1 94.5 72 ALA A C 1
ATOM 591 O O . ALA A 1 72 ? -15.984 -55.031 -31.922 1 94.5 72 ALA A O 1
ATOM 592 N N . PRO A 1 73 ? -14.562 -56.062 -33.406 1 91.88 73 PRO A N 1
ATOM 593 C CA . PRO A 1 73 ? -13.961 -56.844 -32.312 1 91.88 73 PRO A CA 1
ATOM 594 C C . PRO A 1 73 ? -13.008 -56.031 -31.453 1 91.88 73 PRO A C 1
ATOM 596 O O . PRO A 1 73 ? -12.625 -54.906 -31.844 1 91.88 73 PRO A O 1
ATOM 599 N N . PHE A 1 74 ? -12.922 -56.406 -30.219 1 93.06 74 PHE A N 1
ATOM 600 C CA . PHE A 1 74 ? -12.016 -55.656 -29.344 1 93.06 74 PHE A CA 1
ATOM 601 C C . PHE A 1 74 ? -11.203 -56.625 -28.484 1 93.06 74 PHE A C 1
ATOM 603 O O . PHE A 1 74 ? -11.578 -57.781 -28.312 1 93.06 74 PHE A O 1
ATOM 610 N N . ASP A 1 75 ? -9.977 -56.188 -28.109 1 88.06 75 ASP A N 1
ATOM 611 C CA . ASP A 1 75 ? -9.078 -56.938 -27.25 1 88.06 75 ASP A CA 1
ATOM 612 C C . ASP A 1 75 ? -8.492 -56.031 -26.156 1 88.06 75 ASP A C 1
ATOM 614 O O . ASP A 1 75 ? -8.18 -54.875 -26.391 1 88.06 75 ASP A O 1
ATOM 618 N N . ILE A 1 76 ? -8.602 -56.5 -24.953 1 84.25 76 ILE A N 1
ATOM 619 C CA . ILE A 1 76 ? -7.938 -55.844 -23.828 1 84.25 76 ILE A CA 1
ATOM 620 C C . ILE A 1 76 ? -6.805 -56.75 -23.312 1 84.25 76 ILE A C 1
ATOM 622 O O . ILE A 1 76 ? -7.039 -57.656 -22.516 1 84.25 76 ILE A O 1
ATOM 626 N N . PRO A 1 77 ? -5.699 -56.531 -23.812 1 69.38 77 PRO A N 1
ATOM 627 C CA . PRO A 1 77 ? -4.617 -57.438 -23.391 1 69.38 77 PRO A CA 1
ATOM 628 C C . PRO A 1 77 ? -4.391 -57.375 -21.875 1 69.38 77 PRO A C 1
ATOM 630 O O . PRO A 1 77 ? -4.594 -56.344 -21.234 1 69.38 77 PRO A O 1
ATOM 633 N N . PHE A 1 78 ? -4.453 -58.594 -21.188 1 59.44 78 PHE A N 1
ATOM 634 C CA . PHE A 1 78 ? -4.195 -58.719 -19.766 1 59.44 78 PHE A CA 1
ATOM 635 C C . PHE A 1 78 ? -2.836 -58.125 -19.406 1 59.44 78 PHE A C 1
ATOM 637 O O . PHE A 1 78 ? -1.816 -58.5 -19.984 1 59.44 78 PHE A O 1
ATOM 644 N N . ILE A 1 79 ? -2.785 -56.938 -19 1 54.47 79 ILE A N 1
ATOM 645 C CA . ILE A 1 79 ? -1.536 -56.281 -18.609 1 54.47 79 ILE A CA 1
ATOM 646 C C . ILE A 1 79 ? -1.11 -56.75 -17.234 1 54.47 79 ILE A C 1
ATOM 648 O O . ILE A 1 79 ? -1.825 -56.562 -16.25 1 54.47 79 ILE A O 1
ATOM 652 N N . HIS A 1 80 ? -0.356 -57.875 -17 1 45.59 80 HIS A N 1
ATOM 653 C CA . HIS A 1 80 ? 0.275 -58.156 -15.719 1 45.59 80 HIS A CA 1
ATOM 654 C C . HIS A 1 80 ? 1.065 -56.969 -15.219 1 45.59 80 HIS A C 1
ATOM 656 O O . HIS A 1 80 ? 1.657 -56.219 -16.016 1 45.59 80 HIS A O 1
ATOM 662 N N . TYR A 1 81 ? 0.806 -56.5 -14.008 1 46.12 81 TYR A N 1
ATOM 663 C CA . TYR A 1 81 ? 1.385 -55.375 -13.289 1 46.12 81 TYR A CA 1
ATOM 664 C C . TYR A 1 81 ? 2.877 -55.25 -13.578 1 46.12 81 TYR A C 1
ATOM 666 O O . TYR A 1 81 ? 3.398 -54.156 -13.734 1 46.12 81 TYR A O 1
ATOM 674 N N . GLU A 1 82 ? 3.605 -56.375 -13.375 1 45.91 82 GLU A N 1
ATOM 675 C CA . GLU A 1 82 ? 5.066 -56.406 -13.398 1 45.91 82 GLU A CA 1
ATOM 676 C C . GLU A 1 82 ? 5.602 -55.969 -14.766 1 45.91 82 GLU A C 1
ATOM 678 O O . GLU A 1 82 ? 6.648 -55.344 -14.852 1 45.91 82 GLU A O 1
ATOM 683 N N . THR A 1 83 ? 5.008 -56.312 -15.742 1 45.84 83 THR A N 1
ATOM 684 C CA . THR A 1 83 ? 5.453 -56.062 -17.109 1 45.84 83 THR A CA 1
ATOM 685 C C . THR A 1 83 ? 4.914 -54.75 -17.609 1 45.84 83 THR A C 1
ATOM 687 O O . THR A 1 83 ? 5.176 -54.344 -18.75 1 45.84 83 THR A O 1
ATOM 690 N N . GLU A 1 84 ? 4.059 -54.094 -17.016 1 50.31 84 GLU A N 1
ATOM 691 C CA . GLU A 1 84 ? 3.488 -52.812 -17.375 1 50.31 84 GLU A CA 1
ATOM 692 C C . GLU A 1 84 ? 4.559 -51.719 -17.391 1 50.31 84 GLU A C 1
ATOM 694 O O . GLU A 1 84 ? 4.406 -50.719 -18.094 1 50.31 84 GLU A O 1
ATOM 699 N N . LYS A 1 85 ? 5.422 -51.812 -16.453 1 49.88 85 LYS A N 1
ATOM 700 C CA . LYS A 1 85 ? 6.504 -50.844 -16.406 1 49.88 85 LYS A CA 1
ATOM 701 C C . LYS A 1 85 ? 7.199 -50.719 -17.75 1 49.88 85 LYS A C 1
ATOM 703 O O . LYS A 1 85 ? 7.707 -49.656 -18.109 1 49.88 85 LYS A O 1
ATOM 708 N N . LYS A 1 86 ? 7.355 -51.906 -18.391 1 47.03 86 LYS A N 1
ATOM 709 C CA . LYS A 1 86 ? 8.109 -51.938 -19.641 1 47.03 86 LYS A CA 1
ATOM 710 C C . LYS A 1 86 ? 7.211 -51.625 -20.844 1 47.03 86 LYS A C 1
ATOM 712 O O . LYS A 1 86 ? 7.695 -51.375 -21.938 1 47.03 86 LYS A O 1
ATOM 717 N N . SER A 1 87 ? 5.902 -51.906 -20.734 1 48.41 87 SER A N 1
ATOM 718 C CA . SER A 1 87 ? 5.078 -51.781 -21.938 1 48.41 87 SER A CA 1
ATOM 719 C C . SER A 1 87 ? 4.422 -50.406 -22.031 1 48.41 87 SER A C 1
ATOM 721 O O . SER A 1 87 ? 4.055 -49.844 -21.016 1 48.41 87 SER A O 1
ATOM 723 N N . ASN A 1 88 ? 4.656 -49.656 -23.031 1 55.09 88 ASN A N 1
ATOM 724 C CA . ASN A 1 88 ? 4.129 -48.375 -23.469 1 55.09 88 ASN A CA 1
ATOM 725 C C . ASN A 1 88 ? 2.604 -48.375 -23.516 1 55.09 88 ASN A C 1
ATOM 727 O O . ASN A 1 88 ? 1.992 -47.469 -24.094 1 55.09 88 ASN A O 1
ATOM 731 N N . ILE A 1 89 ? 2.01 -49.469 -23.047 1 50.72 89 ILE A N 1
ATOM 732 C CA . ILE A 1 89 ? 0.572 -49.656 -23.203 1 50.72 89 ILE A CA 1
ATOM 733 C C . ILE A 1 89 ? -0.178 -48.625 -22.344 1 50.72 89 ILE A C 1
ATOM 735 O O . ILE A 1 89 ? -1.211 -48.094 -22.766 1 50.72 89 ILE A O 1
ATOM 739 N N . GLY A 1 90 ? 0.339 -48.406 -21.203 1 58.41 90 GLY A N 1
ATOM 740 C CA . GLY A 1 90 ? -0.318 -47.406 -20.359 1 58.41 90 GLY A CA 1
ATOM 741 C C . GLY A 1 90 ? -0.354 -46.031 -20.953 1 58.41 90 GLY A C 1
ATOM 742 O O . GLY A 1 90 ? -1.298 -45.281 -20.719 1 58.41 90 GLY A O 1
ATOM 743 N N . HIS A 1 91 ? 0.472 -45.844 -21.797 1 69.06 91 HIS A N 1
ATOM 744 C CA . HIS A 1 91 ? 0.541 -44.531 -22.422 1 69.06 91 HIS A CA 1
ATOM 745 C C . HIS A 1 91 ? -0.289 -44.469 -23.703 1 69.06 91 HIS A C 1
ATOM 747 O O . HIS A 1 91 ? -0.914 -43.469 -24 1 69.06 91 HIS A O 1
ATOM 753 N N . GLU A 1 92 ? -0.361 -45.656 -24.344 1 75.75 92 GLU A N 1
ATOM 754 C CA . GLU A 1 92 ? -1.013 -45.625 -25.656 1 75.75 92 GLU A CA 1
ATOM 755 C C . GLU A 1 92 ? -2.48 -46.031 -25.547 1 75.75 92 GLU A C 1
ATOM 757 O O . GLU A 1 92 ? -3.301 -45.656 -26.375 1 75.75 92 GLU A O 1
ATOM 762 N N . GLY A 1 93 ? -2.873 -46.75 -24.594 1 83.94 93 GLY A N 1
ATOM 763 C CA . GLY A 1 93 ? -4.242 -47.219 -24.453 1 83.94 93 GLY A CA 1
ATOM 764 C C . GLY A 1 93 ? -4.336 -48.75 -24.281 1 83.94 93 GLY A C 1
ATOM 765 O O . GLY A 1 93 ? -3.619 -49.5 -24.938 1 83.94 93 GLY A O 1
ATOM 766 N N . GLU A 1 94 ? -5.148 -49.219 -23.531 1 85.75 94 GLU A N 1
ATOM 767 C CA . GLU A 1 94 ? -5.309 -50.625 -23.203 1 85.75 94 GLU A CA 1
ATOM 768 C C . GLU A 1 94 ? -6.344 -51.281 -24.109 1 85.75 94 GLU A C 1
ATOM 770 O O . GLU A 1 94 ? -6.23 -52.469 -24.438 1 85.75 94 GLU A O 1
ATOM 775 N N . LEU A 1 95 ? -7.305 -50.562 -24.5 1 91.25 95 LEU A N 1
ATOM 776 C CA . LEU A 1 95 ? -8.383 -51.094 -25.328 1 91.25 95 LEU A CA 1
ATOM 777 C C . LEU A 1 95 ? -8.039 -50.969 -26.812 1 91.25 95 LEU A C 1
ATOM 779 O O . LEU A 1 95 ? -7.926 -49.875 -27.328 1 91.25 95 LEU A O 1
ATOM 783 N N . MET A 1 96 ? -7.879 -52.156 -27.5 1 91.88 96 MET A N 1
ATOM 784 C CA . MET A 1 96 ? -7.543 -52.188 -28.922 1 91.88 96 MET A CA 1
ATOM 785 C C . MET A 1 96 ? -8.758 -52.562 -29.766 1 91.88 96 MET A C 1
ATOM 787 O O . MET A 1 96 ? -9.359 -53.594 -29.562 1 91.88 96 MET A O 1
ATOM 791 N N . ILE A 1 97 ? -9.031 -51.688 -30.688 1 94.38 97 ILE A N 1
ATOM 792 C CA . ILE A 1 97 ? -10.203 -51.875 -31.547 1 94.38 97 ILE A CA 1
ATOM 793 C C . ILE A 1 97 ? -9.773 -51.906 -33 1 94.38 97 ILE A C 1
ATOM 795 O O . ILE A 1 97 ? -9.609 -50.875 -33.625 1 94.38 97 ILE A O 1
ATOM 799 N N . PRO A 1 98 ? -9.664 -53.094 -33.562 1 91.75 98 PRO A N 1
ATOM 800 C CA . PRO A 1 98 ? -9.398 -53.156 -35 1 91.75 98 PRO A CA 1
ATOM 801 C C . PRO A 1 98 ? -10.539 -52.562 -35.844 1 91.75 98 PRO A C 1
ATOM 803 O O . PRO A 1 98 ? -11.703 -52.875 -35.594 1 91.75 98 PRO A O 1
ATOM 806 N N . VAL A 1 99 ? -10.195 -51.781 -36.75 1 90.69 99 VAL A N 1
ATOM 807 C CA . VAL A 1 99 ? -11.203 -51.156 -37.625 1 90.69 99 VAL A CA 1
ATOM 808 C C . VAL A 1 99 ? -11.812 -52.219 -38.531 1 90.69 99 VAL A C 1
ATOM 810 O O . VAL A 1 99 ? -11.094 -52.938 -39.219 1 90.69 99 VAL A O 1
ATOM 813 N N . PRO A 1 100 ? -13.102 -52.188 -38.562 1 88.94 100 PRO A N 1
ATOM 814 C CA . PRO A 1 100 ? -13.758 -53.188 -39.406 1 88.94 100 PRO A CA 1
ATOM 815 C C . PRO A 1 100 ? -13.43 -53 -40.906 1 88.94 100 PRO A C 1
ATOM 817 O O . PRO A 1 100 ? -13.305 -51.844 -41.375 1 88.94 100 PRO A O 1
ATOM 820 N N . LYS A 1 101 ? -13.398 -54 -41.688 1 83.19 101 LYS A N 1
ATOM 821 C CA . LYS A 1 101 ? -13.031 -54 -43.094 1 83.19 101 LYS A CA 1
ATOM 822 C C . LYS A 1 101 ? -14.031 -53.219 -43.938 1 83.19 101 LYS A C 1
ATOM 824 O O . LYS A 1 101 ? -13.664 -52.625 -44.938 1 83.19 101 LYS A O 1
ATOM 829 N N . GLU A 1 102 ? -15.18 -53.219 -43.438 1 83.25 102 GLU A N 1
ATOM 830 C CA . GLU A 1 102 ? -16.234 -52.5 -44.156 1 83.25 102 GLU A CA 1
ATOM 831 C C . GLU A 1 102 ? -15.945 -51 -44.219 1 83.25 102 GLU A C 1
ATOM 833 O O . GLU A 1 102 ? -16.312 -50.344 -45.219 1 83.25 102 GLU A O 1
ATOM 838 N N . ILE A 1 103 ? -15.359 -50.594 -43.281 1 81.25 103 ILE A N 1
ATOM 839 C CA . ILE A 1 103 ? -15.102 -49.156 -43.188 1 81.25 103 ILE A CA 1
ATOM 840 C C . ILE A 1 103 ? -13.898 -48.812 -44.062 1 81.25 103 ILE A C 1
ATOM 842 O O . ILE A 1 103 ? -13.891 -47.75 -44.719 1 81.25 103 ILE A O 1
ATOM 846 N N . VAL A 1 104 ? -12.93 -49.562 -44.094 1 68.19 104 VAL A N 1
ATOM 847 C CA . VAL A 1 104 ? -11.711 -49.344 -44.844 1 68.19 104 VAL A CA 1
ATOM 848 C C . VAL A 1 104 ? -12.039 -49.25 -46.344 1 68.19 104 VAL A C 1
ATOM 850 O O . VAL A 1 104 ? -11.445 -48.438 -47.062 1 68.19 104 VAL A O 1
ATOM 853 N N . GLU A 1 105 ? -12.969 -49.969 -46.625 1 63.38 105 GLU A N 1
ATOM 854 C CA . GLU A 1 105 ? -13.352 -50 -48.031 1 63.38 105 GLU A CA 1
ATOM 855 C C . GLU A 1 105 ? -14.141 -48.75 -48.406 1 63.38 105 GLU A C 1
ATOM 857 O O . GLU A 1 105 ? -14.133 -48.344 -49.594 1 63.38 105 GLU A O 1
ATOM 862 N N . ILE A 1 106 ? -14.695 -48.156 -47.312 1 59.09 106 ILE A N 1
ATOM 863 C CA . ILE A 1 106 ? -15.594 -47.031 -47.594 1 59.09 106 ILE A CA 1
ATOM 864 C C . ILE A 1 106 ? -14.898 -45.719 -47.281 1 59.09 106 ILE A C 1
ATOM 866 O O . ILE A 1 106 ? -15.469 -44.656 -47.469 1 59.09 106 ILE A O 1
ATOM 870 N N . MET A 1 107 ? -13.805 -45.75 -46.781 1 59.72 107 MET A N 1
ATOM 871 C CA . MET A 1 107 ? -13.211 -44.531 -46.281 1 59.72 107 MET A CA 1
ATOM 872 C C . MET A 1 107 ? -13.43 -43.375 -47.25 1 59.72 107 MET A C 1
ATOM 874 O O . MET A 1 107 ? -12.875 -43.375 -48.344 1 59.72 107 MET A O 1
ATOM 878 N N . GLN A 1 108 ? -14.609 -42.688 -47.031 1 61.06 108 GLN A N 1
ATOM 879 C CA . GLN A 1 108 ? -15.141 -41.594 -47.844 1 61.06 108 GLN A CA 1
ATOM 880 C C . GLN A 1 108 ? -14.555 -40.25 -47.406 1 61.06 108 GLN A C 1
ATOM 882 O O . GLN A 1 108 ? -14.305 -40.031 -46.219 1 61.06 108 GLN A O 1
ATOM 887 N N . THR A 1 109 ? -13.867 -39.562 -48.188 1 64 109 THR A N 1
ATOM 888 C CA . THR A 1 109 ? -13.43 -38.156 -48.062 1 64 109 THR A CA 1
ATOM 889 C C . THR A 1 109 ? -14.625 -37.219 -48.156 1 64 109 THR A C 1
ATOM 891 O O . THR A 1 109 ? -15.57 -37.469 -48.875 1 64 109 THR A O 1
ATOM 894 N N . ASP A 1 110 ? -14.781 -36.438 -47.094 1 60.22 110 ASP A N 1
ATOM 895 C CA . ASP A 1 110 ? -15.82 -35.406 -47.188 1 60.22 110 ASP A CA 1
ATOM 896 C C . ASP A 1 110 ? -15.562 -34.5 -48.375 1 60.22 110 ASP A C 1
ATOM 898 O O . ASP A 1 110 ? -14.562 -34.625 -49.062 1 60.22 110 ASP A O 1
ATOM 902 N N . GLU A 1 111 ? -16.641 -33.656 -48.688 1 57.5 111 GLU A N 1
ATOM 903 C CA . GLU A 1 111 ? -16.594 -32.75 -49.812 1 57.5 111 GLU A CA 1
ATOM 904 C C . GLU A 1 111 ? -15.32 -31.906 -49.781 1 57.5 111 GLU A C 1
ATOM 906 O O . GLU A 1 111 ? -14.828 -31.5 -50.844 1 57.5 111 GLU A O 1
ATOM 911 N N . GLN A 1 112 ? -14.867 -31.656 -48.562 1 59 112 GLN A N 1
ATOM 912 C CA . GLN A 1 112 ? -13.703 -30.781 -48.469 1 59 112 GLN A CA 1
ATOM 913 C C . GLN A 1 112 ? -12.406 -31.578 -48.5 1 59 112 GLN A C 1
ATOM 915 O O . GLN A 1 112 ? -11.328 -31.031 -48.312 1 59 112 GLN A O 1
ATOM 920 N N . GLY A 1 113 ? -12.516 -32.906 -48.844 1 59.78 113 GLY A N 1
ATOM 921 C CA . GLY A 1 113 ? -11.344 -33.75 -48.969 1 59.78 113 GLY A CA 1
ATOM 922 C C . GLY A 1 113 ? -10.844 -34.312 -47.656 1 59.78 113 GLY A C 1
ATOM 923 O O . GLY A 1 113 ? -9.789 -34.938 -47.594 1 59.78 113 GLY A O 1
ATOM 924 N N . LEU A 1 114 ? -11.586 -33.969 -46.594 1 64.44 114 LEU A N 1
ATOM 925 C CA . LEU A 1 114 ? -11.164 -34.5 -45.281 1 64.44 114 LEU A CA 1
ATOM 926 C C . LEU A 1 114 ? -11.797 -35.844 -45 1 64.44 114 LEU A C 1
ATOM 928 O O . LEU A 1 114 ? -12.93 -36.094 -45.406 1 64.44 114 LEU A O 1
ATOM 932 N N . ILE A 1 115 ? -10.945 -36.719 -44.531 1 72 115 ILE A N 1
ATOM 933 C CA . ILE A 1 115 ? -11.406 -38.062 -44.188 1 72 115 ILE A CA 1
ATOM 934 C C . ILE A 1 115 ? -12.516 -37.969 -43.125 1 72 115 ILE A C 1
ATOM 936 O O . ILE A 1 115 ? -12.422 -37.188 -42.188 1 72 115 ILE A O 1
ATOM 940 N N . LYS A 1 116 ? -13.562 -38.562 -43.438 1 79.69 116 LYS A N 1
ATOM 941 C CA . LYS A 1 116 ? -14.688 -38.594 -42.5 1 79.69 116 LYS A CA 1
ATOM 942 C C . LYS A 1 116 ? -14.258 -39.125 -41.156 1 79.69 116 LYS A C 1
ATOM 944 O O . LYS A 1 116 ? -13.461 -40.094 -41.062 1 79.69 116 LYS A O 1
ATOM 949 N N . PRO A 1 117 ? -14.758 -38.562 -40.094 1 88.44 117 PRO A N 1
ATOM 950 C CA . PRO A 1 117 ? -14.367 -38.969 -38.75 1 88.44 117 PRO A CA 1
ATOM 951 C C . PRO A 1 117 ? -14.922 -40.344 -38.375 1 88.44 117 PRO A C 1
ATOM 953 O O . PRO A 1 117 ? -15.914 -40.781 -38.969 1 88.44 117 PRO A O 1
ATOM 956 N N . PHE A 1 118 ? -14.203 -41.062 -37.531 1 90 118 PHE A N 1
ATOM 957 C CA . PHE A 1 118 ? -14.656 -42.312 -36.969 1 90 118 PHE A CA 1
ATOM 958 C C . PHE A 1 118 ? -15.578 -42.094 -35.781 1 90 118 PHE A C 1
ATOM 960 O O . PHE A 1 118 ? -15.234 -41.312 -34.844 1 90 118 PHE A O 1
ATOM 967 N N . LYS A 1 119 ? -16.688 -42.594 -35.875 1 94.31 119 LYS A N 1
ATOM 968 C CA . LYS A 1 119 ? -17.562 -42.625 -34.719 1 94.31 119 LYS A CA 1
ATOM 969 C C . LYS A 1 119 ? -17.438 -43.938 -33.969 1 94.31 119 LYS A C 1
ATOM 971 O O . LYS A 1 119 ? -17.938 -44.969 -34.438 1 94.31 119 LYS A O 1
ATOM 976 N N . VAL A 1 120 ? -16.781 -43.938 -32.844 1 96.56 120 VAL A N 1
ATOM 977 C CA . VAL A 1 120 ? -16.562 -45.125 -32.062 1 96.56 120 VAL A CA 1
ATOM 978 C C . VAL A 1 120 ? -17.5 -45.156 -30.859 1 96.56 120 VAL A C 1
ATOM 980 O O . VAL A 1 120 ? -17.453 -44.25 -30.016 1 96.56 120 VAL A O 1
ATOM 983 N N . ARG A 1 121 ? -18.359 -46.062 -30.797 1 97.56 121 ARG A N 1
ATOM 984 C CA . ARG A 1 121 ? -19.281 -46.219 -29.672 1 97.56 121 ARG A CA 1
ATOM 985 C C . ARG A 1 121 ? -18.906 -47.438 -28.828 1 97.56 121 ARG A C 1
ATOM 987 O O . ARG A 1 121 ? -18.766 -48.531 -29.344 1 97.56 121 ARG A O 1
ATOM 994 N N . VAL A 1 122 ? -18.719 -47.281 -27.578 1 97.69 122 VAL A N 1
ATOM 995 C CA . VAL A 1 122 ? -18.344 -48.344 -26.641 1 97.69 122 VAL A CA 1
ATOM 996 C C . VAL A 1 122 ? -19.453 -48.5 -25.609 1 97.69 122 VAL A C 1
ATOM 998 O O . VAL A 1 122 ? -19.75 -47.594 -24.828 1 97.69 122 VAL A O 1
ATOM 1001 N N . GLU A 1 123 ? -20.078 -49.594 -25.578 1 97.69 123 GLU A N 1
ATOM 1002 C CA . GLU A 1 123 ? -21.047 -49.938 -24.547 1 97.69 123 GLU A CA 1
ATOM 1003 C C . GLU A 1 123 ? -20.391 -50.781 -23.438 1 97.69 123 GLU A C 1
ATOM 1005 O O . GLU A 1 123 ? -19.766 -51.781 -23.703 1 97.69 123 GLU A O 1
ATOM 1010 N N . TYR A 1 124 ? -20.531 -50.281 -22.25 1 96.69 124 TYR A N 1
ATOM 1011 C CA . TYR A 1 124 ? -19.797 -50.938 -21.172 1 96.69 124 TYR A CA 1
ATOM 1012 C C . TYR A 1 124 ? -20.562 -50.844 -19.859 1 96.69 124 TYR A C 1
ATOM 1014 O O . TYR A 1 124 ? -21.594 -50.188 -19.781 1 96.69 124 TYR A O 1
ATOM 1022 N N . LYS A 1 125 ? -20.125 -51.625 -18.906 1 96.19 125 LYS A N 1
ATOM 1023 C CA . LYS A 1 125 ? -20.641 -51.625 -17.531 1 96.19 125 LYS A CA 1
ATOM 1024 C C . LYS A 1 125 ? -19.5 -51.625 -16.516 1 96.19 125 LYS A C 1
ATOM 1026 O O . LYS A 1 125 ? -18.484 -52.312 -16.719 1 96.19 125 LYS A O 1
ATOM 1031 N N . LEU A 1 126 ? -19.625 -50.75 -15.57 1 95.69 126 LEU A N 1
ATOM 1032 C CA . LEU A 1 126 ? -18.672 -50.688 -14.461 1 95.69 126 LEU A CA 1
ATOM 1033 C C . LEU A 1 126 ? -19.328 -51.125 -13.156 1 95.69 126 LEU A C 1
ATOM 1035 O O . LEU A 1 126 ? -20.297 -50.531 -12.711 1 95.69 126 LEU A O 1
ATOM 1039 N N . LYS A 1 127 ? -18.75 -52.219 -12.648 1 93.31 127 LYS A N 1
ATOM 1040 C CA . LYS A 1 127 ? -19.312 -52.75 -11.406 1 93.31 127 LYS A CA 1
ATOM 1041 C C . LYS A 1 127 ? -18.344 -52.562 -10.25 1 93.31 127 LYS A C 1
ATOM 1043 O O . LYS A 1 127 ? -17.156 -52.875 -10.367 1 93.31 127 LYS A O 1
ATOM 1048 N N . GLN A 1 128 ? -18.781 -52.125 -9.195 1 91.56 128 GLN A N 1
ATOM 1049 C CA . GLN A 1 128 ? -18.031 -51.938 -7.957 1 91.56 128 GLN A CA 1
ATOM 1050 C C . GLN A 1 128 ? -16.625 -51.406 -8.242 1 91.56 128 GLN A C 1
ATOM 1052 O O . GLN A 1 128 ? -15.641 -52.094 -7.945 1 91.56 128 GLN A O 1
ATOM 1057 N N . PRO A 1 129 ? -16.672 -50.25 -8.703 1 90.94 129 PRO A N 1
ATOM 1058 C CA . PRO A 1 129 ? -15.375 -49.688 -9.062 1 90.94 129 PRO A CA 1
ATOM 1059 C C . PRO A 1 129 ? -14.43 -49.562 -7.871 1 90.94 129 PRO A C 1
ATOM 1061 O O . PRO A 1 129 ? -14.859 -49.219 -6.77 1 90.94 129 PRO A O 1
ATOM 1064 N N . GLN A 1 130 ? -13.133 -49.781 -8.102 1 85.19 130 GLN A N 1
ATOM 1065 C CA . GLN A 1 130 ? -12.102 -49.688 -7.074 1 85.19 130 GLN A CA 1
ATOM 1066 C C . GLN A 1 130 ? -11.438 -48.312 -7.098 1 85.19 130 GLN A C 1
ATOM 1068 O O . GLN A 1 130 ? -10.93 -47.844 -6.074 1 85.19 130 GLN A O 1
ATOM 1073 N N . SER A 1 131 ? -11.445 -47.75 -8.273 1 86.38 131 SER A N 1
ATOM 1074 C CA . SER A 1 131 ? -10.828 -46.438 -8.43 1 86.38 131 SER A CA 1
ATOM 1075 C C . SER A 1 131 ? -11.586 -45.594 -9.453 1 86.38 131 SER A C 1
ATOM 1077 O O . SER A 1 131 ? -12.398 -46.125 -10.219 1 86.38 131 SER A O 1
ATOM 1079 N N . GLY A 1 132 ? -11.422 -44.281 -9.352 1 88.25 132 GLY A N 1
ATOM 1080 C CA . GLY A 1 132 ? -12.031 -43.375 -10.305 1 88.25 132 GLY A CA 1
ATOM 1081 C C . GLY A 1 132 ? -13.359 -42.812 -9.828 1 88.25 132 GLY A C 1
ATOM 1082 O O . GLY A 1 132 ? -13.633 -41.625 -9.977 1 88.25 132 GLY A O 1
ATOM 1083 N N . VAL A 1 133 ? -14.195 -43.719 -9.422 1 92.25 133 VAL A N 1
ATOM 1084 C CA . VAL A 1 133 ? -15.5 -43.344 -8.906 1 92.25 133 VAL A CA 1
ATOM 1085 C C . VAL A 1 133 ? -15.719 -43.938 -7.523 1 92.25 133 VAL A C 1
ATOM 1087 O O . VAL A 1 133 ? -15.328 -45.094 -7.277 1 92.25 133 VAL A O 1
ATOM 1090 N N . HIS A 1 134 ? -16.281 -43.156 -6.656 1 92.12 134 HIS A N 1
ATOM 1091 C CA . HIS A 1 134 ? -16.5 -43.594 -5.285 1 92.12 134 HIS A CA 1
ATOM 1092 C C . HIS A 1 134 ? -17.984 -43.562 -4.934 1 92.12 134 HIS A C 1
ATOM 1094 O O . HIS A 1 134 ? -18.641 -42.531 -5.082 1 92.12 134 HIS A O 1
ATOM 1100 N N . PHE A 1 135 ? -18.484 -44.719 -4.473 1 91.25 135 PHE A N 1
ATOM 1101 C CA . PHE A 1 135 ? -19.859 -44.844 -4.016 1 91.25 135 PHE A CA 1
ATOM 1102 C C . PHE A 1 135 ? -19.938 -44.781 -2.494 1 91.25 135 PHE A C 1
ATOM 1104 O O . PHE A 1 135 ? -19.141 -45.438 -1.81 1 91.25 135 PHE A O 1
ATOM 1111 N N . VAL A 1 136 ? -20.703 -43.906 -2.057 1 89.5 136 VAL A N 1
ATOM 1112 C CA . VAL A 1 136 ? -20.938 -43.812 -0.619 1 89.5 136 VAL A CA 1
ATOM 1113 C C . VAL A 1 136 ? -22.359 -44.281 -0.306 1 89.5 136 VAL A C 1
ATOM 1115 O O . VAL A 1 136 ? -23.328 -43.719 -0.815 1 89.5 136 VAL A O 1
ATOM 1118 N N . HIS A 1 137 ? -22.406 -45.344 0.475 1 80.06 137 HIS A N 1
ATOM 1119 C CA . HIS A 1 137 ? -23.703 -45.875 0.827 1 80.06 137 HIS A CA 1
ATOM 1120 C C . HIS A 1 137 ? -24.156 -45.375 2.195 1 80.06 137 HIS A C 1
ATOM 1122 O O . HIS A 1 137 ? -23.328 -45.094 3.064 1 80.06 137 HIS A O 1
ATOM 1128 N N . PRO A 1 138 ? -25.516 -45.219 2.193 1 69.94 138 PRO A N 1
ATOM 1129 C CA . PRO A 1 138 ? -26.031 -44.844 3.518 1 69.94 138 PRO A CA 1
ATOM 1130 C C . PRO A 1 138 ? -25.859 -45.969 4.535 1 69.94 138 PRO A C 1
ATOM 1132 O O . PRO A 1 138 ? -25.828 -47.156 4.16 1 69.94 138 PRO A O 1
ATOM 1135 N N . ASP A 1 139 ? -25.297 -45.812 5.625 1 59.06 139 ASP A N 1
ATOM 1136 C CA . ASP A 1 139 ? -25.156 -46.812 6.676 1 59.06 139 ASP A CA 1
ATOM 1137 C C . ASP A 1 139 ? -26.438 -47.656 6.824 1 59.06 139 ASP A C 1
ATOM 1139 O O . ASP A 1 139 ? -27.516 -47.094 7 1 59.06 139 ASP A O 1
ATOM 1143 N N . PRO A 1 140 ? -26.453 -48.906 6.309 1 54.56 140 PRO A N 1
ATOM 1144 C CA . PRO A 1 140 ? -27.656 -49.719 6.438 1 54.56 140 PRO A CA 1
ATOM 1145 C C . PRO A 1 140 ? -28.312 -49.625 7.816 1 54.56 140 PRO A C 1
ATOM 1147 O O . PRO A 1 140 ? -29.531 -49.75 7.945 1 54.56 140 PRO A O 1
ATOM 1150 N N . ASN A 1 141 ? -27.484 -49.875 8.883 1 49.91 141 ASN A N 1
ATOM 1151 C CA . ASN A 1 141 ? -28.062 -49.812 10.227 1 49.91 141 ASN A CA 1
ATOM 1152 C C . ASN A 1 141 ? -28.469 -48.375 10.602 1 49.91 141 ASN A C 1
ATOM 1154 O O . ASN A 1 141 ? -27.891 -47.781 11.508 1 49.91 141 ASN A O 1
ATOM 1158 N N . ARG A 1 142 ? -28.969 -47.688 9.75 1 47.5 142 ARG A N 1
ATOM 1159 C CA . ARG A 1 142 ? -29.438 -46.312 10.008 1 47.5 142 ARG A CA 1
ATOM 1160 C C . ARG A 1 142 ? -30.125 -46.219 11.359 1 47.5 142 ARG A C 1
ATOM 1162 O O . ARG A 1 142 ? -30.109 -45.188 12.008 1 47.5 142 ARG A O 1
ATOM 1169 N N . GLU A 1 143 ? -30.906 -47.188 11.531 1 45.34 143 GLU A N 1
ATOM 1170 C CA . GLU A 1 143 ? -31.672 -47.188 12.773 1 45.34 143 GLU A CA 1
ATOM 1171 C C . GLU A 1 143 ? -30.75 -47.156 13.992 1 45.34 143 GLU A C 1
ATOM 1173 O O . GLU A 1 143 ? -31.078 -46.531 15.008 1 45.34 143 GLU A O 1
ATOM 1178 N N . VAL A 1 144 ? -29.844 -48.031 14.031 1 44.81 144 VAL A N 1
ATOM 1179 C CA . VAL A 1 144 ? -29.125 -48.125 15.297 1 44.81 144 VAL A CA 1
ATOM 1180 C C . VAL A 1 144 ? -28.078 -47.031 15.383 1 44.81 144 VAL A C 1
ATOM 1182 O O . VAL A 1 144 ? -27.969 -46.344 16.406 1 44.81 144 VAL A O 1
ATOM 1185 N N . ASN A 1 145 ? -27.016 -47.094 14.562 1 45.31 145 ASN A N 1
ATOM 1186 C CA . ASN A 1 145 ? -25.891 -46.188 14.758 1 45.31 145 ASN A CA 1
ATOM 1187 C C . ASN A 1 145 ? -26.172 -44.812 14.18 1 45.31 145 ASN A C 1
ATOM 1189 O O . ASN A 1 145 ? -25.312 -43.906 14.234 1 45.31 145 ASN A O 1
ATOM 1193 N N . LYS A 1 146 ? -27.188 -44.062 14.336 1 44.47 146 LYS A N 1
ATOM 1194 C CA . LYS A 1 146 ? -27.547 -42.688 14.023 1 44.47 146 LYS A CA 1
ATOM 1195 C C . LYS A 1 146 ? -26.672 -42.125 12.914 1 44.47 146 LYS A C 1
ATOM 1197 O O . LYS A 1 146 ? -26.562 -40.906 12.758 1 44.47 146 LYS A O 1
ATOM 1202 N N . SER A 1 147 ? -25.594 -42.75 12.438 1 50.19 147 SER A N 1
ATOM 1203 C CA . SER A 1 147 ? -24.688 -42.094 11.5 1 50.19 147 SER A CA 1
ATOM 1204 C C . SER A 1 147 ? -25.359 -41.844 10.156 1 50.19 147 SER A C 1
ATOM 1206 O O . SER A 1 147 ? -25.812 -42.781 9.5 1 50.19 147 SER A O 1
ATOM 1208 N N . ILE A 1 148 ? -26.172 -40.969 9.898 1 60.03 148 ILE A N 1
ATOM 1209 C CA . ILE A 1 148 ? -27.062 -40.5 8.844 1 60.03 148 ILE A CA 1
ATOM 1210 C C . ILE A 1 148 ? -26.25 -40 7.652 1 60.03 148 ILE A C 1
ATOM 1212 O O . ILE A 1 148 ? -25.922 -38.812 7.574 1 60.03 148 ILE A O 1
ATOM 1216 N N . LEU A 1 149 ? -25.359 -40.906 6.938 1 75.44 149 LEU A N 1
ATOM 1217 C CA . LEU A 1 149 ? -24.734 -40.406 5.719 1 75.44 149 LEU A CA 1
ATOM 1218 C C . LEU A 1 149 ? -25.672 -40.5 4.531 1 75.44 149 LEU A C 1
ATOM 1220 O O . LEU A 1 149 ? -26.359 -41.531 4.363 1 75.44 149 LEU A O 1
ATOM 1224 N N . ASP A 1 150 ? -25.797 -39.531 3.727 1 84 150 ASP A N 1
ATOM 1225 C CA . ASP A 1 150 ? -26.562 -39.5 2.477 1 84 150 ASP A CA 1
ATOM 1226 C C . ASP A 1 150 ? -25.812 -40.25 1.376 1 84 150 ASP A C 1
ATOM 1228 O O . ASP A 1 150 ? -24.594 -40.406 1.44 1 84 150 ASP A O 1
ATOM 1232 N N . PRO A 1 151 ? -26.547 -40.938 0.525 1 89.25 151 PRO A N 1
ATOM 1233 C CA . PRO A 1 151 ? -25.891 -41.594 -0.599 1 89.25 151 PRO A CA 1
ATOM 1234 C C . PRO A 1 151 ? -25.219 -40.625 -1.562 1 89.25 151 PRO A C 1
ATOM 1236 O O . PRO A 1 151 ? -25.828 -39.625 -1.953 1 89.25 151 PRO A O 1
ATOM 1239 N N . TYR A 1 152 ? -24.047 -40.938 -1.877 1 92.75 152 TYR A N 1
ATOM 1240 C CA . TYR A 1 152 ? -23.297 -40.125 -2.838 1 92.75 152 TYR A CA 1
ATOM 1241 C C . TYR A 1 152 ? -22.562 -41 -3.836 1 92.75 152 TYR A C 1
ATOM 1243 O O . TYR A 1 152 ? -22.234 -42.156 -3.535 1 92.75 152 TYR A O 1
ATOM 1251 N N . VAL A 1 153 ? -22.344 -40.531 -5 1 94.81 153 VAL A N 1
ATOM 1252 C CA . VAL A 1 153 ? -21.391 -41.031 -5.973 1 94.81 153 VAL A CA 1
ATOM 1253 C C . VAL A 1 153 ? -20.625 -39.875 -6.609 1 94.81 153 VAL A C 1
ATOM 1255 O O . VAL A 1 153 ? -21.234 -38.875 -7.004 1 94.81 153 VAL A O 1
ATOM 1258 N N . PHE A 1 154 ? -19.391 -39.938 -6.629 1 94.62 154 PHE A N 1
ATOM 1259 C CA . PHE A 1 154 ? -18.641 -38.875 -7.242 1 94.62 154 PHE A CA 1
ATOM 1260 C C . PHE A 1 154 ? -17.312 -39.344 -7.773 1 94.62 154 PHE A C 1
ATOM 1262 O O . PHE A 1 154 ? -16.828 -40.406 -7.359 1 94.62 154 PHE A O 1
ATOM 1269 N N . THR A 1 155 ? -16.719 -38.688 -8.68 1 93.31 155 THR A N 1
ATOM 1270 C CA . THR A 1 155 ? -15.43 -39 -9.266 1 93.31 155 THR A CA 1
ATOM 1271 C C . THR A 1 155 ? -14.297 -38.469 -8.391 1 93.31 155 THR A C 1
ATOM 1273 O O . THR A 1 155 ? -14.461 -37.469 -7.695 1 93.31 155 THR A O 1
ATOM 1276 N N . VAL A 1 156 ? -13.203 -39.156 -8.32 1 85.31 156 VAL A N 1
ATOM 1277 C CA . VAL A 1 156 ? -12.016 -38.75 -7.586 1 85.31 156 VAL A CA 1
ATOM 1278 C C . VAL A 1 156 ? -10.906 -38.375 -8.562 1 85.31 156 VAL A C 1
ATOM 1280 O O . VAL A 1 156 ? -10.289 -39.219 -9.188 1 85.31 156 VAL A O 1
ATOM 1283 N N . ASN A 1 157 ? -10.867 -37.188 -8.914 1 65.25 157 ASN A N 1
ATOM 1284 C CA . ASN A 1 157 ? -9.914 -36.688 -9.898 1 65.25 157 ASN A CA 1
ATOM 1285 C C . ASN A 1 157 ? -8.625 -36.188 -9.234 1 65.25 157 ASN A C 1
ATOM 1287 O O . ASN A 1 157 ? -8.656 -35.281 -8.43 1 65.25 157 ASN A O 1
ATOM 1291 N N . HIS A 1 158 ? -7.863 -37.062 -8.664 1 59.78 158 HIS A N 1
ATOM 1292 C CA . HIS A 1 158 ? -6.613 -36.594 -8.086 1 59.78 158 HIS A CA 1
ATOM 1293 C C . HIS A 1 158 ? -5.691 -36 -9.148 1 59.78 158 HIS A C 1
ATOM 1295 O O . HIS A 1 158 ? -5.719 -36.438 -10.305 1 59.78 158 HIS A O 1
ATOM 1301 N N . PRO A 1 159 ? -5.191 -34.781 -8.805 1 55.12 159 PRO A N 1
ATOM 1302 C CA . PRO A 1 159 ? -4.434 -34.062 -9.836 1 55.12 159 PRO A CA 1
ATOM 1303 C C . PRO A 1 159 ? -3.5 -34.969 -10.625 1 55.12 159 PRO A C 1
ATOM 1305 O O . PRO A 1 159 ? -3.041 -34.625 -11.711 1 55.12 159 PRO A O 1
ATOM 1308 N N . VAL A 1 160 ? -3.051 -36.156 -9.953 1 52.31 160 VAL A N 1
ATOM 1309 C CA . VAL A 1 160 ? -1.946 -36.781 -10.672 1 52.31 160 VAL A CA 1
ATOM 1310 C C . VAL A 1 160 ? -2.477 -37.906 -11.555 1 52.31 160 VAL A C 1
ATOM 1312 O O . VAL A 1 160 ? -3.025 -38.906 -11.055 1 52.31 160 VAL A O 1
ATOM 1315 N N . GLY A 1 161 ? -2.805 -37.875 -12.797 1 56.91 161 GLY A N 1
ATOM 1316 C CA . GLY A 1 161 ? -2.979 -38.469 -14.117 1 56.91 161 GLY A CA 1
ATOM 1317 C C . GLY A 1 161 ? -3.766 -39.75 -14.086 1 56.91 161 GLY A C 1
ATOM 1318 O O . GLY A 1 161 ? -3.75 -40.469 -13.086 1 56.91 161 GLY A O 1
ATOM 1319 N N . GLY A 1 162 ? -4.641 -40 -14.906 1 60.75 162 GLY A N 1
ATOM 1320 C CA . GLY A 1 162 ? -5.195 -41.188 -15.516 1 60.75 162 GLY A CA 1
ATOM 1321 C C . GLY A 1 162 ? -6.348 -41.781 -14.727 1 60.75 162 GLY A C 1
ATOM 1322 O O . GLY A 1 162 ? -6.547 -43 -14.719 1 60.75 162 GLY A O 1
ATOM 1323 N N . VAL A 1 163 ? -7 -40.938 -14.016 1 76.06 163 VAL A N 1
ATOM 1324 C CA . VAL A 1 163 ? -8.016 -41.531 -13.164 1 76.06 163 VAL A CA 1
ATOM 1325 C C . VAL A 1 163 ? -9.305 -41.75 -13.961 1 76.06 163 VAL A C 1
ATOM 1327 O O . VAL A 1 163 ? -10.102 -42.625 -13.641 1 76.06 163 VAL A O 1
ATOM 1330 N N . THR A 1 164 ? -9.438 -41.062 -15.016 1 88.06 164 THR A N 1
ATOM 1331 C CA . THR A 1 164 ? -10.68 -41.156 -15.781 1 88.06 164 THR A CA 1
ATOM 1332 C C . THR A 1 164 ? -10.766 -42.5 -16.516 1 88.06 164 THR A C 1
ATOM 1334 O O . THR A 1 164 ? -11.859 -43 -16.781 1 88.06 164 THR A O 1
ATOM 1337 N N . ARG A 1 165 ? -9.633 -43.094 -16.781 1 88.62 165 ARG A N 1
ATOM 1338 C CA . ARG A 1 165 ? -9.602 -44.375 -17.516 1 88.62 165 ARG A CA 1
ATOM 1339 C C . ARG A 1 165 ? -10.234 -45.5 -16.688 1 88.62 165 ARG A C 1
ATOM 1341 O O . ARG A 1 165 ? -10.57 -46.531 -17.219 1 88.62 165 ARG A O 1
ATOM 1348 N N . TYR A 1 166 ? -10.422 -45.188 -15.453 1 89.56 166 TYR A N 1
ATOM 1349 C CA . TYR A 1 166 ? -10.945 -46.25 -14.57 1 89.56 166 TYR A CA 1
ATOM 1350 C C . TYR A 1 166 ? -12.469 -46.281 -14.609 1 89.56 166 TYR A C 1
ATOM 1352 O O . TYR A 1 166 ? -13.086 -47.219 -14.141 1 89.56 166 TYR A O 1
ATOM 1360 N N . TRP A 1 167 ? -13.102 -45.281 -15.188 1 92.31 167 TRP A N 1
ATOM 1361 C CA . TRP A 1 167 ? -14.555 -45.344 -15.203 1 92.31 167 TRP A CA 1
ATOM 1362 C C . TRP A 1 167 ? -15.102 -45 -16.578 1 92.31 167 TRP A C 1
ATOM 1364 O O . TRP A 1 167 ? -16.297 -45.156 -16.844 1 92.31 167 TRP A O 1
ATOM 1374 N N . LEU A 1 168 ? -14.281 -44.5 -17.453 1 94.69 168 LEU A N 1
ATOM 1375 C CA . LEU A 1 168 ? -14.711 -44.062 -18.766 1 94.69 168 LEU A CA 1
ATOM 1376 C C . LEU A 1 168 ? -13.672 -44.406 -19.828 1 94.69 168 LEU A C 1
ATOM 1378 O O . LEU A 1 168 ? -12.523 -43.969 -19.75 1 94.69 168 LEU A O 1
ATOM 1382 N N . PRO A 1 169 ? -14.039 -45.219 -20.828 1 94.94 169 PRO A N 1
ATOM 1383 C CA . PRO A 1 169 ? -13.141 -45.375 -21.969 1 94.94 169 PRO A CA 1
ATOM 1384 C C . PRO A 1 169 ? -12.883 -44.062 -22.703 1 94.94 169 PRO A C 1
ATOM 1386 O O . PRO A 1 169 ? -13.82 -43.438 -23.188 1 94.94 169 PRO A O 1
ATOM 1389 N N . CYS A 1 170 ? -11.68 -43.688 -22.75 1 94.81 170 CYS A N 1
ATOM 1390 C CA . CYS A 1 170 ? -11.328 -42.375 -23.312 1 94.81 170 CYS A CA 1
ATOM 1391 C C . CYS A 1 170 ? -9.852 -42.344 -23.688 1 94.81 170 CYS A C 1
ATOM 1393 O O . CYS A 1 170 ? -9.156 -43.344 -23.609 1 94.81 170 CYS A O 1
ATOM 1395 N N . LEU A 1 171 ? -9.461 -41.25 -24.234 1 92.56 171 LEU A N 1
ATOM 1396 C CA . LEU A 1 171 ? -8.047 -40.906 -24.406 1 92.56 171 LEU A CA 1
ATOM 1397 C C . LEU A 1 171 ? -7.547 -40.062 -23.234 1 92.56 171 LEU A C 1
ATOM 1399 O O . LEU A 1 171 ? -7.758 -38.844 -23.203 1 92.56 171 LEU A O 1
ATOM 1403 N N . ASN A 1 172 ? -6.891 -40.688 -22.375 1 87.19 172 ASN A N 1
ATOM 1404 C CA . ASN A 1 172 ? -6.566 -40.094 -21.094 1 87.19 172 ASN A CA 1
ATOM 1405 C C . ASN A 1 172 ? -5.191 -39.406 -21.125 1 87.19 172 ASN A C 1
ATOM 1407 O O . ASN A 1 172 ? -4.312 -39.781 -20.328 1 87.19 172 ASN A O 1
ATOM 1411 N N . ARG A 1 173 ? -4.969 -38.5 -21.984 1 85.44 173 ARG A N 1
ATOM 1412 C CA . ARG A 1 173 ? -3.752 -37.688 -22.047 1 85.44 173 ARG A CA 1
ATOM 1413 C C . ARG A 1 173 ? -4.078 -36.188 -22.016 1 85.44 173 ARG A C 1
ATOM 1415 O O . ARG A 1 173 ? -5.148 -35.781 -22.469 1 85.44 173 ARG A O 1
ATOM 1422 N N . PHE A 1 174 ? -3.062 -35.438 -21.594 1 85.62 174 PHE A N 1
ATOM 1423 C CA . PHE A 1 174 ? -3.25 -34 -21.516 1 85.62 174 PHE A CA 1
ATOM 1424 C C . PHE A 1 174 ? -3.445 -33.406 -22.891 1 85.62 174 PHE A C 1
ATOM 1426 O O . PHE A 1 174 ? -4.164 -32.406 -23.047 1 85.62 174 PHE A O 1
ATOM 1433 N N . ASN A 1 175 ? -2.811 -34.031 -23.797 1 87.94 175 ASN A N 1
ATOM 1434 C CA . ASN A 1 175 ? -2.752 -33.438 -25.125 1 87.94 175 ASN A CA 1
ATOM 1435 C C . ASN A 1 175 ? -3.992 -33.75 -25.938 1 87.94 175 ASN A C 1
ATOM 1437 O O . ASN A 1 175 ? -4.207 -33.188 -27.016 1 87.94 175 ASN A O 1
ATOM 1441 N N . ASP A 1 176 ? -4.777 -34.625 -25.406 1 90.56 176 ASP A N 1
ATOM 1442 C CA . ASP A 1 176 ? -6.004 -35 -26.109 1 90.56 176 ASP A CA 1
ATOM 1443 C C . ASP A 1 176 ? -7.211 -34.25 -25.531 1 90.56 176 ASP A C 1
ATOM 1445 O O . ASP A 1 176 ? -7.887 -34.781 -24.625 1 90.56 176 ASP A O 1
ATOM 1449 N N . LYS A 1 177 ? -7.414 -33.125 -26.062 1 92 177 LYS A N 1
ATOM 1450 C CA . LYS A 1 177 ? -8.531 -32.281 -25.625 1 92 177 LYS A CA 1
ATOM 1451 C C . LYS A 1 177 ? -9.734 -32.438 -26.547 1 92 177 LYS A C 1
ATOM 1453 O O . LYS A 1 177 ? -9.578 -32.562 -27.766 1 92 177 LYS A O 1
ATOM 1458 N N . CYS A 1 178 ? -10.883 -32.438 -25.953 1 94.19 178 CYS A N 1
ATOM 1459 C CA . CYS A 1 178 ? -12.094 -32.5 -26.766 1 94.19 178 CYS A CA 1
ATOM 1460 C C . CYS A 1 178 ? -13.266 -31.859 -26.031 1 94.19 178 CYS A C 1
ATOM 1462 O O . CYS A 1 178 ? -13.156 -31.5 -24.859 1 94.19 178 CYS A O 1
ATOM 1464 N N . THR A 1 179 ? -14.352 -31.516 -26.75 1 95.19 179 THR A N 1
ATOM 1465 C CA . THR A 1 179 ? -15.594 -31.047 -26.141 1 95.19 179 THR A CA 1
ATOM 1466 C C . THR A 1 179 ? -16.422 -32.219 -25.625 1 95.19 179 THR A C 1
ATOM 1468 O O . THR A 1 179 ? -16.219 -33.375 -26.062 1 95.19 179 THR A O 1
ATOM 1471 N N . TRP A 1 180 ? -17.297 -31.969 -24.766 1 97.56 180 TRP A N 1
ATOM 1472 C CA . TRP A 1 180 ? -17.969 -33.062 -24.078 1 97.56 180 TRP A CA 1
ATOM 1473 C C . TRP A 1 180 ? -19.469 -32.844 -24 1 97.56 180 TRP A C 1
ATOM 1475 O O . TRP A 1 180 ? -19.922 -31.688 -23.859 1 97.56 180 TRP A O 1
ATOM 1485 N N . GLU A 1 181 ? -20.188 -33.844 -24.172 1 97.94 181 GLU A N 1
ATOM 1486 C CA . GLU A 1 181 ? -21.594 -33.938 -23.812 1 97.94 181 GLU A CA 1
ATOM 1487 C C . GLU A 1 181 ? -21.812 -35.062 -22.797 1 97.94 181 GLU A C 1
ATOM 1489 O O . GLU A 1 181 ? -21.562 -36.25 -23.078 1 97.94 181 GLU A O 1
ATOM 1494 N N . LEU A 1 182 ? -22.234 -34.75 -21.656 1 98.12 182 LEU A N 1
ATOM 1495 C CA . LEU A 1 182 ? -22.391 -35.688 -20.562 1 98.12 182 LEU A CA 1
ATOM 1496 C C . LEU A 1 182 ? -23.859 -35.906 -20.203 1 98.12 182 LEU A C 1
ATOM 1498 O O . LEU A 1 182 ? -24.562 -34.938 -19.891 1 98.12 182 LEU A O 1
ATOM 1502 N N . ILE A 1 183 ? -24.312 -37.094 -20.281 1 98.06 183 ILE A N 1
ATOM 1503 C CA . ILE A 1 183 ? -25.688 -37.438 -19.984 1 98.06 183 ILE A CA 1
ATOM 1504 C C . ILE A 1 183 ? -25.734 -38.469 -18.859 1 98.06 183 ILE A C 1
ATOM 1506 O O . ILE A 1 183 ? -25.125 -39.562 -18.969 1 98.06 183 ILE A O 1
ATOM 1510 N N . PHE A 1 184 ? -26.391 -38.156 -17.812 1 97.75 184 PHE A N 1
ATOM 1511 C CA . PHE A 1 184 ? -26.5 -39.062 -16.656 1 97.75 184 PHE A CA 1
ATOM 1512 C C . PHE A 1 184 ? -27.953 -39.344 -16.328 1 97.75 184 PHE A C 1
ATOM 1514 O O . PHE A 1 184 ? -28.766 -38.438 -16.203 1 97.75 184 PHE A O 1
ATOM 1521 N N . THR A 1 185 ? -28.297 -40.594 -16.234 1 96.62 185 THR A N 1
ATOM 1522 C CA . THR A 1 185 ? -29.625 -41 -15.805 1 96.62 185 THR A CA 1
ATOM 1523 C C . THR A 1 185 ? -29.578 -41.625 -14.414 1 96.62 185 THR A C 1
ATOM 1525 O O . THR A 1 185 ? -28.75 -42.531 -14.164 1 96.62 185 THR A O 1
ATOM 1528 N N . ILE A 1 186 ? -30.422 -41.156 -13.539 1 94.56 186 ILE A N 1
ATOM 1529 C CA . ILE A 1 186 ? -30.375 -41.656 -12.164 1 94.56 186 ILE A CA 1
ATOM 1530 C C . ILE A 1 186 ? -31.797 -41.969 -11.695 1 94.56 186 ILE A C 1
ATOM 1532 O O . ILE A 1 186 ? -32.75 -41.344 -12.133 1 94.56 186 ILE A O 1
ATOM 1536 N N . LYS A 1 187 ? -31.859 -43 -10.922 1 89.56 187 LYS A N 1
ATOM 1537 C CA . LYS A 1 187 ? -33.094 -43.375 -10.227 1 89.56 187 LYS A CA 1
ATOM 1538 C C . LYS A 1 187 ? -33 -43.031 -8.734 1 89.56 187 LYS A C 1
ATOM 1540 O O . LYS A 1 187 ? -31.984 -43.344 -8.094 1 89.56 187 LYS A O 1
ATOM 1545 N N . ASP A 1 188 ? -34.031 -42.469 -8.18 1 89 188 ASP A N 1
ATOM 1546 C CA . ASP A 1 188 ? -34.062 -42.094 -6.773 1 89 188 ASP A CA 1
ATOM 1547 C C . ASP A 1 188 ? -34 -43.312 -5.871 1 89 188 ASP A C 1
ATOM 1549 O O . ASP A 1 188 ? -34.469 -44.406 -6.266 1 89 188 ASP A O 1
ATOM 1553 N N . VAL A 1 189 ? -33.344 -43.156 -4.836 1 83.44 189 VAL A N 1
ATOM 1554 C CA . VAL A 1 189 ? -33.281 -44.219 -3.838 1 83.44 189 VAL A CA 1
ATOM 1555 C C . VAL A 1 189 ? -34.438 -44.062 -2.859 1 83.44 189 VAL A C 1
ATOM 1557 O O . VAL A 1 189 ? -34.688 -42.969 -2.354 1 83.44 189 VAL A O 1
ATOM 1560 N N . GLU A 1 190 ? -35.125 -45.156 -2.611 1 79.44 190 GLU A N 1
ATOM 1561 C CA . GLU A 1 190 ? -36.281 -45.125 -1.721 1 79.44 190 GLU A CA 1
ATOM 1562 C C . GLU A 1 190 ? -35.875 -44.688 -0.312 1 79.44 190 GLU A C 1
ATOM 1564 O O . GLU A 1 190 ? -34.906 -45.188 0.246 1 79.44 190 GLU A O 1
ATOM 1569 N N . GLY A 1 191 ? -36.531 -43.75 0.269 1 75.75 191 GLY A N 1
ATOM 1570 C CA . GLY A 1 191 ? -36.312 -43.312 1.641 1 75.75 191 GLY A CA 1
ATOM 1571 C C . GLY A 1 191 ? -35.406 -42.094 1.747 1 75.75 191 GLY A C 1
ATOM 1572 O O . GLY A 1 191 ? -35.219 -41.562 2.84 1 75.75 191 GLY A O 1
ATOM 1573 N N . TYR A 1 192 ? -34.844 -41.719 0.661 1 82.69 192 TYR A N 1
ATOM 1574 C CA . TYR A 1 192 ? -33.969 -40.562 0.677 1 82.69 192 TYR A CA 1
ATOM 1575 C C . TYR A 1 192 ? -34.5 -39.438 -0.218 1 82.69 192 TYR A C 1
ATOM 1577 O O . TYR A 1 192 ? -35.469 -39.656 -0.97 1 82.69 192 TYR A O 1
ATOM 1585 N N . ASP A 1 193 ? -33.906 -38.312 -0.037 1 87.25 193 ASP A N 1
ATOM 1586 C CA . ASP A 1 193 ? -34.344 -37.156 -0.852 1 87.25 193 ASP A CA 1
ATOM 1587 C C . ASP A 1 193 ? -33.969 -37.375 -2.32 1 87.25 193 ASP A C 1
ATOM 1589 O O . ASP A 1 193 ? -33.156 -38.25 -2.645 1 87.25 193 ASP A O 1
ATOM 1593 N N . GLU A 1 194 ? -34.562 -36.625 -3.143 1 89.69 194 GLU A N 1
ATOM 1594 C CA . GLU A 1 194 ? -34.344 -36.688 -4.582 1 89.69 194 GLU A CA 1
ATOM 1595 C C . GLU A 1 194 ? -32.875 -36.469 -4.934 1 89.69 194 GLU A C 1
ATOM 1597 O O . GLU A 1 194 ? -32.219 -35.594 -4.383 1 89.69 194 GLU A O 1
ATOM 1602 N N . LEU A 1 195 ? -32.438 -37.344 -5.805 1 92.38 195 LEU A N 1
ATOM 1603 C CA . LEU A 1 195 ? -31.031 -37.281 -6.203 1 92.38 195 LEU A CA 1
ATOM 1604 C C . LEU A 1 195 ? -30.844 -36.375 -7.414 1 92.38 195 LEU A C 1
ATOM 1606 O O . LEU A 1 195 ? -31.75 -36.281 -8.258 1 92.38 195 LEU A O 1
ATOM 1610 N N . SER A 1 196 ? -29.797 -35.656 -7.426 1 93.88 196 SER A N 1
ATOM 1611 C CA . SER A 1 196 ? -29.406 -34.812 -8.562 1 93.88 196 SER A CA 1
ATOM 1612 C C . SER A 1 196 ? -27.953 -35.062 -8.938 1 93.88 196 SER A C 1
ATOM 1614 O O . SER A 1 196 ? -27.141 -35.469 -8.102 1 93.88 196 SER A O 1
ATOM 1616 N N . VAL A 1 197 ? -27.641 -34.875 -10.195 1 96.56 197 VAL A N 1
ATOM 1617 C CA . VAL A 1 197 ? -26.281 -35.062 -10.688 1 96.56 197 VAL A CA 1
ATOM 1618 C C . VAL A 1 197 ? -25.688 -33.719 -11.094 1 96.56 197 VAL A C 1
ATOM 1620 O O . VAL A 1 197 ? -26.344 -32.906 -11.734 1 96.56 197 VAL A O 1
ATOM 1623 N N . VAL A 1 198 ? -24.531 -33.469 -10.578 1 97.12 198 VAL A N 1
ATOM 1624 C CA . VAL A 1 198 ? -23.75 -32.312 -10.977 1 97.12 198 VAL A CA 1
ATOM 1625 C C . VAL A 1 198 ? -22.484 -32.75 -11.711 1 97.12 198 VAL A C 1
ATOM 1627 O O . VAL A 1 198 ? -21.734 -33.594 -11.203 1 97.12 198 VAL A O 1
ATOM 1630 N N . ALA A 1 199 ? -22.266 -32.25 -12.867 1 97.19 199 ALA A N 1
ATOM 1631 C CA . ALA A 1 199 ? -21.125 -32.688 -13.68 1 97.19 199 ALA A CA 1
ATOM 1632 C C . ALA A 1 199 ? -20.375 -31.5 -14.258 1 97.19 199 ALA A C 1
ATOM 1634 O O . ALA A 1 199 ? -20.766 -30.344 -14.039 1 97.19 199 ALA A O 1
ATOM 1635 N N . SER A 1 200 ? -19.234 -31.781 -14.883 1 96.25 200 SER A N 1
ATOM 1636 C CA . SER A 1 200 ? -18.469 -30.766 -15.578 1 96.25 200 SER A CA 1
ATOM 1637 C C . SER A 1 200 ? -19.266 -30.156 -16.719 1 96.25 200 SER A C 1
ATOM 1639 O O . SER A 1 200 ? -19.969 -30.859 -17.453 1 96.25 200 SER A O 1
ATOM 1641 N N . GLY A 1 201 ? -19.219 -28.844 -16.828 1 94 201 GLY A N 1
ATOM 1642 C CA . GLY A 1 201 ? -19.938 -28.141 -17.875 1 94 201 GLY A CA 1
ATOM 1643 C C . GLY A 1 201 ? -21.203 -27.469 -17.375 1 94 201 GLY A C 1
ATOM 1644 O O . GLY A 1 201 ? -21.375 -27.281 -16.172 1 94 201 GLY A O 1
ATOM 1645 N N . LYS A 1 202 ? -22.016 -27.094 -18.328 1 94.94 202 LYS A N 1
ATOM 1646 C CA . LYS A 1 202 ? -23.25 -26.375 -18 1 94.94 202 LYS A CA 1
ATOM 1647 C C . LYS A 1 202 ? -24.469 -27.281 -18.172 1 94.94 202 LYS A C 1
ATOM 1649 O O . LYS A 1 202 ? -24.562 -28.047 -19.141 1 94.94 202 LYS A O 1
ATOM 1654 N N . LEU A 1 203 ? -25.328 -27.234 -17.234 1 95.25 203 LEU A N 1
ATOM 1655 C CA . LEU A 1 203 ? -26.578 -27.984 -17.312 1 95.25 203 LEU A CA 1
ATOM 1656 C C . LEU A 1 203 ? -27.5 -27.406 -18.375 1 95.25 203 LEU A C 1
ATOM 1658 O O . LEU A 1 203 ? -27.828 -26.219 -18.344 1 95.25 203 LEU A O 1
ATOM 1662 N N . VAL A 1 204 ? -27.875 -28.188 -19.281 1 94.94 204 VAL A N 1
ATOM 1663 C CA . VAL A 1 204 ? -28.688 -27.719 -20.406 1 94.94 204 VAL A CA 1
ATOM 1664 C C . VAL A 1 204 ? -30.156 -28.062 -20.156 1 94.94 204 VAL A C 1
ATOM 1666 O O . VAL A 1 204 ? -31.031 -27.234 -20.359 1 94.94 204 VAL A O 1
ATOM 1669 N N . LYS A 1 205 ? -30.312 -29.344 -19.797 1 94.5 205 LYS A N 1
ATOM 1670 C CA . LYS A 1 205 ? -31.688 -29.812 -19.656 1 94.5 205 LYS A CA 1
ATOM 1671 C C . LYS A 1 205 ? -31.781 -30.969 -18.656 1 94.5 205 LYS A C 1
ATOM 1673 O O . LYS A 1 205 ? -30.797 -31.688 -18.453 1 94.5 205 LYS A O 1
ATOM 1678 N N . VAL A 1 206 ? -32.906 -31.062 -17.984 1 94.12 206 VAL A N 1
ATOM 1679 C CA . VAL A 1 206 ? -33.281 -32.188 -17.141 1 94.12 206 VAL A CA 1
ATOM 1680 C C . VAL A 1 206 ? -34.562 -32.812 -17.625 1 94.12 206 VAL A C 1
ATOM 1682 O O . VAL A 1 206 ? -35.594 -32.125 -17.75 1 94.12 206 VAL A O 1
ATOM 1685 N N . ASP A 1 207 ? -34.5 -34.094 -17.969 1 93.81 207 ASP A N 1
ATOM 1686 C CA . ASP A 1 207 ? -35.656 -34.812 -18.469 1 93.81 207 ASP A CA 1
ATOM 1687 C C . ASP A 1 207 ? -36.156 -35.844 -17.469 1 93.81 207 ASP A C 1
ATOM 1689 O O . ASP A 1 207 ? -35.344 -36.594 -16.906 1 93.81 207 ASP A O 1
ATOM 1693 N N . ARG A 1 208 ? -37.406 -35.844 -17.172 1 91.56 208 ARG A N 1
ATOM 1694 C CA . ARG A 1 208 ? -38.031 -36.844 -16.328 1 91.56 208 ARG A CA 1
ATOM 1695 C C . ARG A 1 208 ? -38.625 -37.969 -17.172 1 91.56 208 ARG A C 1
ATOM 1697 O O . ARG A 1 208 ? -39.219 -37.719 -18.219 1 91.56 208 ARG A O 1
ATOM 1704 N N . SER A 1 209 ? -38.25 -39.188 -16.812 1 89.06 209 SER A N 1
ATOM 1705 C CA . SER A 1 209 ? -38.75 -40.344 -17.547 1 89.06 209 SER A CA 1
ATOM 1706 C C . SER A 1 209 ? -40.25 -40.406 -17.516 1 89.06 209 SER A C 1
ATOM 1708 O O . SER A 1 209 ? -40.875 -40.125 -16.484 1 89.06 209 SER A O 1
ATOM 1710 N N . LEU A 1 210 ? -40.938 -40.781 -18.609 1 86.69 210 LEU A N 1
ATOM 1711 C CA . LEU A 1 210 ? -42.375 -40.906 -18.719 1 86.69 210 LEU A CA 1
ATOM 1712 C C . LEU A 1 210 ? -42.875 -42.156 -18.031 1 86.69 210 LEU A C 1
ATOM 1714 O O . LEU A 1 210 ? -44 -42.188 -17.5 1 86.69 210 LEU A O 1
ATOM 1718 N N . ASP A 1 211 ? -42.094 -43.094 -17.984 1 86.88 211 ASP A N 1
ATOM 1719 C CA . ASP A 1 211 ? -42.469 -44.406 -17.469 1 86.88 211 ASP A CA 1
ATOM 1720 C C . ASP A 1 211 ? -42.281 -44.5 -15.961 1 86.88 211 ASP A C 1
ATOM 1722 O O . ASP A 1 211 ? -43.062 -45.125 -15.25 1 86.88 211 ASP A O 1
ATOM 1726 N N . ASN A 1 212 ? -41.156 -43.969 -15.469 1 87.12 212 ASN A N 1
ATOM 1727 C CA . ASN A 1 212 ? -40.812 -44 -14.055 1 87.12 212 ASN A CA 1
ATOM 1728 C C . ASN A 1 212 ? -40.562 -42.594 -13.516 1 87.12 212 ASN A C 1
ATOM 173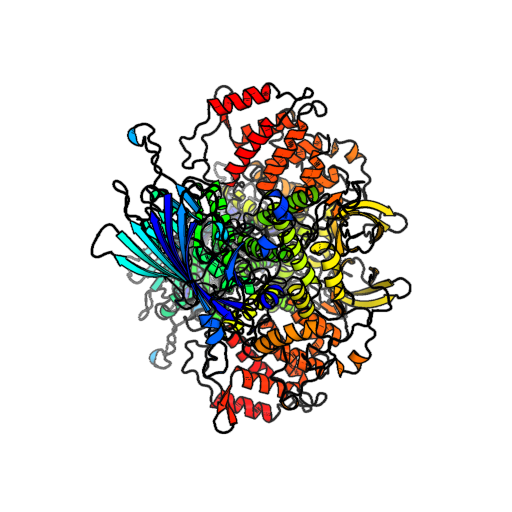0 O O . ASN A 1 212 ? -39.5 -42 -13.758 1 87.12 212 ASN A O 1
ATOM 1734 N N . PRO A 1 213 ? -41.531 -42.062 -12.789 1 85 213 PRO A N 1
ATOM 1735 C CA . PRO A 1 213 ? -41.406 -40.719 -12.273 1 85 213 PRO A CA 1
ATOM 1736 C C . PRO A 1 213 ? -40.219 -40.531 -11.352 1 85 213 PRO A C 1
ATOM 1738 O O . PRO A 1 213 ? -39.812 -39.406 -11.07 1 85 213 PRO A O 1
ATOM 1741 N N . TYR A 1 214 ? -39.594 -41.594 -10.938 1 88.25 214 TYR A N 1
ATOM 1742 C CA . TYR A 1 214 ? -38.469 -41.469 -10.016 1 88.25 214 TYR A CA 1
ATOM 1743 C C . TYR A 1 214 ? -37.125 -41.5 -10.766 1 88.25 214 TYR A C 1
ATOM 1745 O O . TYR A 1 214 ? -36.062 -41.5 -10.156 1 88.25 214 TYR A O 1
ATOM 1753 N N . GLN A 1 215 ? -37.219 -41.562 -12.031 1 92.5 215 GLN A N 1
ATOM 1754 C CA . GLN A 1 215 ? -36 -41.562 -12.867 1 92.5 215 GLN A CA 1
ATOM 1755 C C . GLN A 1 215 ? -35.875 -40.281 -13.648 1 92.5 215 GLN A C 1
ATOM 1757 O O . GLN A 1 215 ? -36.812 -39.812 -14.289 1 92.5 215 GLN A O 1
ATOM 1762 N N . ARG A 1 216 ? -34.719 -39.625 -13.539 1 94.75 216 ARG A N 1
ATOM 1763 C CA . ARG A 1 216 ? -34.438 -38.375 -14.234 1 94.75 216 ARG A CA 1
ATOM 1764 C C . ARG A 1 216 ? -33.125 -38.469 -15.008 1 94.75 216 ARG A C 1
ATOM 1766 O O . ARG A 1 216 ? -32.188 -39.156 -14.586 1 94.75 216 ARG A O 1
ATOM 1773 N N . THR A 1 217 ? -33.031 -37.781 -16.109 1 96.31 217 THR A N 1
ATOM 1774 C CA . THR A 1 217 ? -31.828 -37.688 -16.938 1 96.31 217 THR A CA 1
ATOM 1775 C C . THR A 1 217 ? -31.312 -36.25 -17 1 96.31 217 THR A C 1
ATOM 1777 O O . THR A 1 217 ? -32.062 -35.344 -17.344 1 96.31 217 THR A O 1
ATOM 1780 N N . PHE A 1 218 ? -30.094 -36.062 -16.609 1 97.06 218 PHE A N 1
ATOM 1781 C CA . PHE A 1 218 ? -29.438 -34.75 -16.609 1 97.06 218 PHE A CA 1
ATOM 1782 C C . PHE A 1 218 ? -28.516 -34.625 -17.828 1 97.06 218 PHE A C 1
ATOM 1784 O O . PHE A 1 218 ? -27.719 -35.531 -18.109 1 97.06 218 PHE A O 1
ATOM 1791 N N . TYR A 1 219 ? -28.594 -33.469 -18.562 1 97.62 219 TYR A N 1
ATOM 1792 C CA . TYR A 1 219 ? -27.766 -33.219 -19.75 1 97.62 219 TYR A CA 1
ATOM 1793 C C . TYR A 1 219 ? -26.797 -32.062 -19.484 1 97.62 219 TYR A C 1
ATOM 1795 O O . TYR A 1 219 ? -27.219 -30.938 -19.219 1 97.62 219 TYR A O 1
ATOM 1803 N N . TYR A 1 220 ? -25.516 -32.344 -19.578 1 97.75 220 TYR A N 1
ATOM 1804 C CA . TYR A 1 220 ? -24.484 -31.344 -19.422 1 97.75 220 TYR A CA 1
ATOM 1805 C C . TYR A 1 220 ? -23.688 -31.188 -20.719 1 97.75 220 TYR A C 1
ATOM 1807 O O . TYR A 1 220 ? -23.469 -32.156 -21.438 1 97.75 220 TYR A O 1
ATOM 1815 N N . GLU A 1 221 ? -23.25 -29.969 -20.969 1 97.06 221 GLU A N 1
ATOM 1816 C CA . GLU A 1 221 ? -22.438 -29.672 -22.141 1 97.06 221 GLU A CA 1
ATOM 1817 C C . GLU A 1 221 ? -21.188 -28.875 -21.766 1 97.06 221 GLU A C 1
ATOM 1819 O O . GLU A 1 221 ? -21.25 -27.938 -20.984 1 97.06 221 GLU A O 1
ATOM 1824 N N . GLN A 1 222 ? -20.078 -29.328 -22.203 1 95.88 222 GLN A N 1
ATOM 1825 C CA . GLN A 1 222 ? -18.812 -28.641 -22.094 1 95.88 222 GLN A CA 1
ATOM 1826 C C . GLN A 1 222 ? -18.266 -28.25 -23.453 1 95.88 222 GLN A C 1
ATOM 1828 O O . GLN A 1 222 ? -17.578 -29.031 -24.109 1 95.88 222 GLN A O 1
ATOM 1833 N N . ASP A 1 223 ? -18.375 -26.984 -23.797 1 91.81 223 ASP A N 1
ATOM 1834 C CA . ASP A 1 223 ? -18.094 -26.5 -25.156 1 91.81 223 ASP A CA 1
ATOM 1835 C C . ASP A 1 223 ? -16.609 -26.203 -25.328 1 91.81 223 ASP A C 1
ATOM 1837 O O . ASP A 1 223 ? -16.109 -26.172 -26.453 1 91.81 223 ASP A O 1
ATOM 1841 N N . VAL A 1 224 ? -15.945 -25.953 -24.281 1 93.5 224 VAL A N 1
ATOM 1842 C CA . VAL A 1 224 ? -14.508 -25.719 -24.359 1 93.5 224 VAL A CA 1
ATOM 1843 C C . VAL A 1 224 ? -13.758 -27.047 -24.25 1 93.5 224 VAL A C 1
ATOM 1845 O O . VAL A 1 224 ? -14.094 -27.891 -23.422 1 93.5 224 VAL A O 1
ATOM 1848 N N . ALA A 1 225 ? -12.805 -27.266 -25.109 1 94.19 225 ALA A N 1
ATOM 1849 C CA . ALA A 1 225 ? -12.078 -28.516 -25.141 1 94.19 225 ALA A CA 1
ATOM 1850 C C . ALA A 1 225 ? -11.242 -28.719 -23.891 1 94.19 225 ALA A C 1
ATOM 1852 O O . ALA A 1 225 ? -10.469 -27.828 -23.5 1 94.19 225 ALA A O 1
ATOM 1853 N N . VAL A 1 226 ? -11.438 -29.844 -23.234 1 94.38 226 VAL A N 1
ATOM 1854 C CA . VAL A 1 226 ? -10.688 -30.188 -22.016 1 94.38 226 VAL A CA 1
ATOM 1855 C C . VAL A 1 226 ? -10.258 -31.656 -22.078 1 94.38 226 VAL A C 1
ATOM 1857 O O . VAL A 1 226 ? -10.914 -32.469 -22.703 1 94.38 226 VAL A O 1
ATOM 1860 N N . PRO A 1 227 ? -9.078 -31.922 -21.453 1 92.19 227 PRO A N 1
ATOM 1861 C CA . PRO A 1 227 ? -8.664 -33.312 -21.391 1 92.19 227 PRO A CA 1
ATOM 1862 C C . PRO A 1 227 ? -9.594 -34.188 -20.531 1 92.19 227 PRO A C 1
ATOM 1864 O O . PRO A 1 227 ? -10.242 -33.656 -19.625 1 92.19 227 PRO A O 1
ATOM 1867 N N . ALA A 1 228 ? -9.617 -35.438 -20.812 1 92.75 228 ALA A N 1
ATOM 1868 C CA . ALA A 1 228 ? -10.508 -36.375 -20.125 1 92.75 228 ALA A CA 1
ATOM 1869 C C . ALA A 1 228 ? -10.211 -36.438 -18.625 1 92.75 228 ALA A C 1
ATOM 1871 O O . ALA A 1 228 ? -11.109 -36.656 -17.812 1 92.75 228 ALA A O 1
ATOM 1872 N N . GLN A 1 229 ? -9.039 -36.188 -18.312 1 88.94 229 GLN A N 1
ATOM 1873 C CA . GLN A 1 229 ? -8.609 -36.281 -16.922 1 88.94 229 GLN A CA 1
ATOM 1874 C C . GLN A 1 229 ? -9.391 -35.281 -16.047 1 88.94 229 GLN A C 1
ATOM 1876 O O . GLN A 1 229 ? -9.5 -35.5 -14.828 1 88.94 229 GLN A O 1
ATOM 1881 N N . PHE A 1 230 ? -9.914 -34.25 -16.609 1 92.5 230 PHE A N 1
ATOM 1882 C CA . PHE A 1 230 ? -10.547 -33.188 -15.82 1 92.5 230 PHE A CA 1
ATOM 1883 C C . PHE A 1 230 ? -12.062 -33.219 -15.984 1 92.5 230 PHE A C 1
ATOM 1885 O O . PHE A 1 230 ? -12.734 -32.219 -15.719 1 92.5 230 PHE A O 1
ATOM 1892 N N . ILE A 1 231 ? -12.555 -34.312 -16.375 1 94.62 231 ILE A N 1
ATOM 1893 C CA . ILE A 1 231 ? -14 -34.5 -16.438 1 94.62 231 ILE A CA 1
ATOM 1894 C C . ILE A 1 231 ? -14.469 -35.312 -15.234 1 94.62 231 ILE A C 1
ATOM 1896 O O . ILE A 1 231 ? -13.812 -36.281 -14.836 1 94.62 231 ILE A O 1
ATOM 1900 N N . GLY A 1 232 ? -15.445 -34.781 -14.594 1 94.5 232 GLY A N 1
ATOM 1901 C CA . GLY A 1 232 ? -15.969 -35.469 -13.422 1 94.5 232 GLY A CA 1
ATOM 1902 C C . GLY A 1 232 ? -17.422 -35.156 -13.148 1 94.5 232 GLY A C 1
ATOM 1903 O O . GLY A 1 232 ? -18.047 -34.375 -13.875 1 94.5 232 GLY A O 1
ATOM 1904 N N . PHE A 1 233 ? -18.016 -35.875 -12.203 1 96.69 233 PHE A N 1
ATOM 1905 C CA . PHE A 1 233 ? -19.406 -35.656 -11.789 1 96.69 233 PHE A CA 1
ATOM 1906 C C . PHE A 1 233 ? -19.594 -36.031 -10.328 1 96.69 233 PHE A C 1
ATOM 1908 O O . PHE A 1 233 ? -18.75 -36.688 -9.734 1 96.69 233 PHE A O 1
ATOM 1915 N N . ALA A 1 234 ? -20.578 -35.562 -9.758 1 96.75 234 ALA A N 1
ATOM 1916 C CA . ALA A 1 234 ? -21.016 -35.875 -8.406 1 96.75 234 ALA A CA 1
ATOM 1917 C C . ALA A 1 234 ? -22.531 -36.062 -8.352 1 96.75 234 ALA A C 1
ATOM 1919 O O . ALA A 1 234 ? -23.281 -35.281 -8.961 1 96.75 234 ALA A O 1
ATOM 1920 N N . CYS A 1 235 ? -22.969 -37.094 -7.762 1 96.44 235 CYS A N 1
ATOM 1921 C CA . CYS A 1 235 ? -24.391 -37.375 -7.586 1 96.44 235 CYS A CA 1
ATOM 1922 C C . CYS A 1 235 ? -24.734 -37.531 -6.113 1 96.44 235 CYS A C 1
ATOM 1924 O O . CYS A 1 235 ? -24 -38.188 -5.355 1 96.44 235 CYS A O 1
ATOM 1926 N N . GLY A 1 236 ? -25.734 -36.938 -5.68 1 93.69 236 GLY A N 1
ATOM 1927 C CA . GLY A 1 236 ? -26.234 -36.969 -4.312 1 93.69 236 GLY A CA 1
ATOM 1928 C C . GLY A 1 236 ? -27.547 -36.219 -4.129 1 93.69 236 GLY A C 1
ATOM 1929 O O . GLY A 1 236 ? -28.109 -35.688 -5.094 1 93.69 236 GLY A O 1
ATOM 1930 N N . PRO A 1 237 ? -28.094 -36.281 -2.961 1 92.75 237 PRO A N 1
ATOM 1931 C CA . PRO A 1 237 ? -29.344 -35.562 -2.693 1 92.75 237 PRO A CA 1
ATOM 1932 C C . PRO A 1 237 ? -29.141 -34.031 -2.521 1 92.75 237 PRO A C 1
ATOM 1934 O O . PRO A 1 237 ? -29.359 -33.5 -1.437 1 92.75 237 PRO A O 1
ATOM 1937 N N . PHE A 1 238 ? -28.859 -33.438 -3.66 1 94.38 238 PHE A N 1
ATOM 1938 C CA . PHE A 1 238 ? -28.609 -32 -3.662 1 94.38 238 PHE A CA 1
ATOM 1939 C C . PHE A 1 238 ? -29.906 -31.219 -3.758 1 94.38 238 PHE A C 1
ATOM 1941 O O . PHE A 1 238 ? -30.188 -30.578 -4.777 1 94.38 238 PHE A O 1
ATOM 1948 N N . THR A 1 239 ? -30.641 -31.141 -2.715 1 85.81 239 THR A N 1
ATOM 1949 C CA . THR A 1 239 ? -31.984 -30.547 -2.723 1 85.81 239 THR A CA 1
ATOM 1950 C C . THR A 1 239 ? -31.891 -29.031 -2.537 1 85.81 239 THR A C 1
ATOM 1952 O O . THR A 1 239 ? -32.844 -28.312 -2.869 1 85.81 239 THR A O 1
ATOM 1955 N N . LYS A 1 240 ? -30.766 -28.656 -2.008 1 78.44 240 LYS A N 1
ATOM 1956 C CA . LYS A 1 240 ? -30.609 -27.234 -1.74 1 78.44 240 LYS A CA 1
ATOM 1957 C C . LYS A 1 240 ? -29.5 -26.641 -2.598 1 78.44 240 LYS A C 1
ATOM 1959 O O . LYS A 1 240 ? -28.312 -26.766 -2.271 1 78.44 240 LYS A O 1
ATOM 1964 N N . SER A 1 241 ? -29.859 -26.312 -3.822 1 85.31 241 SER A N 1
ATOM 1965 C CA . SER A 1 241 ? -28.891 -25.641 -4.672 1 85.31 241 SER A CA 1
ATOM 1966 C C . SER A 1 241 ? -29.125 -24.125 -4.688 1 85.31 241 SER A C 1
ATOM 1968 O O . SER A 1 241 ? -30.266 -23.672 -4.602 1 85.31 241 SER A O 1
ATOM 1970 N N . ARG A 1 242 ? -27.953 -23.391 -4.578 1 89.31 242 ARG A N 1
ATOM 1971 C CA . ARG A 1 242 ? -28.047 -21.938 -4.559 1 89.31 242 ARG A CA 1
ATOM 1972 C C . ARG A 1 242 ? -27.078 -21.312 -5.543 1 89.31 242 ARG A C 1
ATOM 1974 O O . ARG A 1 242 ? -25.938 -21.766 -5.691 1 89.31 242 ARG A O 1
ATOM 1981 N N . ASN A 1 243 ? -27.609 -20.328 -6.184 1 90.19 243 ASN A N 1
ATOM 1982 C CA . ASN A 1 243 ? -26.734 -19.531 -7.027 1 90.19 243 ASN A CA 1
ATOM 1983 C C . ASN A 1 243 ? -25.984 -18.484 -6.215 1 90.19 243 ASN A C 1
ATOM 1985 O O . ASN A 1 243 ? -26.562 -17.828 -5.352 1 90.19 243 ASN A O 1
ATOM 1989 N N . LEU A 1 244 ? -24.703 -18.516 -6.395 1 91.62 244 LEU A N 1
ATOM 1990 C CA . LEU A 1 244 ? -23.922 -17.438 -5.797 1 91.62 244 LEU A CA 1
ATOM 1991 C C . LEU A 1 244 ? -23.922 -16.203 -6.688 1 91.62 244 LEU A C 1
ATOM 1993 O O . LEU A 1 244 ? -23.75 -16.297 -7.906 1 91.62 244 LEU A O 1
ATOM 1997 N N . LEU A 1 245 ? -24.141 -15.086 -6.129 1 87.69 245 LEU A N 1
ATOM 1998 C CA . LEU A 1 245 ? -24.344 -13.859 -6.898 1 87.69 245 LEU A CA 1
ATOM 1999 C C . LEU A 1 245 ? -23.062 -13.016 -6.906 1 87.69 245 LEU A C 1
ATOM 2001 O O . LEU A 1 245 ? -22.188 -13.195 -6.059 1 87.69 245 LEU A O 1
ATOM 2005 N N . TYR A 1 246 ? -22.922 -12.273 -7.898 1 89.25 246 TYR A N 1
ATOM 2006 C CA . TYR A 1 246 ? -21.875 -11.273 -7.988 1 89.25 246 TYR A CA 1
ATOM 2007 C C . TYR A 1 246 ? -22.328 -9.953 -7.359 1 89.25 246 TYR A C 1
ATOM 2009 O O . TYR A 1 246 ? -23.5 -9.781 -7.031 1 89.25 246 TYR A O 1
ATOM 2017 N N . GLN A 1 247 ? -21.344 -9.086 -7.195 1 79.75 247 GLN A N 1
ATOM 2018 C CA . GLN A 1 247 ? -21.656 -7.781 -6.621 1 79.75 247 GLN A CA 1
ATOM 2019 C C . GLN A 1 247 ? -22.812 -7.113 -7.371 1 79.75 247 GLN A C 1
ATOM 2021 O O . GLN A 1 247 ? -22.859 -7.137 -8.602 1 79.75 247 GLN A O 1
ATOM 2026 N N . GLY A 1 248 ? -23.75 -6.566 -6.773 1 70.75 248 GLY A N 1
ATOM 2027 C CA . GLY A 1 248 ? -24.953 -6.008 -7.375 1 70.75 248 GLY A CA 1
ATOM 2028 C C . GLY A 1 248 ? -26.062 -7.027 -7.551 1 70.75 248 GLY A C 1
ATOM 2029 O O . GLY A 1 248 ? -27.078 -6.734 -8.18 1 70.75 248 GLY A O 1
ATOM 2030 N N . ASP A 1 249 ? -25.875 -8.227 -7.066 1 79.12 249 ASP A N 1
ATOM 2031 C CA . ASP A 1 249 ? -26.844 -9.32 -7.051 1 79.12 249 ASP A CA 1
ATOM 2032 C C . ASP A 1 249 ? -27.188 -9.758 -8.469 1 79.12 249 ASP A C 1
ATOM 2034 O O . ASP A 1 249 ? -28.359 -9.961 -8.789 1 79.12 249 ASP A O 1
ATOM 2038 N N . VAL A 1 250 ? -26.125 -9.727 -9.266 1 83.75 250 VAL A N 1
ATOM 2039 C CA . VAL A 1 250 ? -26.25 -10.219 -10.633 1 83.75 250 VAL A CA 1
ATOM 2040 C C . VAL A 1 250 ? -25.766 -11.664 -10.711 1 83.75 250 VAL A C 1
ATOM 2042 O O . VAL A 1 250 ? -24.797 -12.031 -10.055 1 83.75 250 VAL A O 1
ATOM 2045 N N . ILE A 1 251 ? -26.438 -12.422 -11.445 1 80.12 251 ILE A N 1
ATOM 2046 C CA . ILE A 1 251 ? -26.156 -13.844 -11.516 1 80.12 251 ILE A CA 1
ATOM 2047 C C . ILE A 1 251 ? -24.922 -14.078 -12.383 1 80.12 251 ILE A C 1
ATOM 2049 O O . ILE A 1 251 ? -24.031 -14.844 -12.008 1 80.12 251 ILE A O 1
ATOM 2053 N N . SER A 1 252 ? -24.844 -13.484 -13.523 1 79.62 252 SER A N 1
ATOM 2054 C CA . SER A 1 252 ? -23.719 -13.766 -14.422 1 79.62 252 SER A CA 1
ATOM 2055 C C . SER A 1 252 ? -23.359 -12.547 -15.258 1 79.62 252 SER A C 1
ATOM 2057 O O . SER A 1 252 ? -23.906 -12.352 -16.344 1 79.62 252 SER A O 1
ATOM 2059 N N . PRO A 1 253 ? -22.438 -11.828 -14.742 1 81.19 253 PRO A N 1
ATOM 2060 C CA . PRO A 1 253 ? -21.953 -10.742 -15.602 1 81.19 253 PRO A CA 1
ATOM 2061 C C . PRO A 1 253 ? -21.203 -11.25 -16.828 1 81.19 253 PRO A C 1
ATOM 2063 O O . PRO A 1 253 ? -20.953 -12.453 -16.953 1 81.19 253 PRO A O 1
ATOM 2066 N N . GLN A 1 254 ? -20.875 -10.375 -17.703 1 80.38 254 GLN A N 1
ATOM 2067 C CA . GLN A 1 254 ? -20.203 -10.75 -18.938 1 80.38 254 GLN A CA 1
ATOM 2068 C C . GLN A 1 254 ? -18.844 -11.367 -18.656 1 80.38 254 GLN A C 1
ATOM 2070 O O . GLN A 1 254 ? -18.109 -10.891 -17.781 1 80.38 254 GLN A O 1
ATOM 2075 N N . ASP A 1 255 ? -18.484 -12.523 -19.312 1 81.25 255 ASP A N 1
ATOM 2076 C CA . ASP A 1 255 ? -17.188 -13.195 -19.266 1 81.25 255 ASP A CA 1
ATOM 2077 C C . ASP A 1 255 ? -16.938 -13.805 -17.891 1 81.25 255 ASP A C 1
ATOM 2079 O O . ASP A 1 255 ? -15.781 -13.961 -17.484 1 81.25 255 ASP A O 1
ATOM 2083 N N . ARG A 1 256 ? -18.062 -14 -17.125 1 90.81 256 ARG A N 1
ATOM 2084 C CA . ARG A 1 256 ? -18 -14.648 -15.82 1 90.81 256 ARG A CA 1
ATOM 2085 C C . ARG A 1 256 ? -18.922 -15.859 -15.758 1 90.81 256 ARG A C 1
ATOM 2087 O O . ARG A 1 256 ? -19.969 -15.883 -16.422 1 90.81 256 ARG A O 1
ATOM 2094 N N . PRO A 1 257 ? -18.562 -16.781 -15.023 1 93.94 257 PRO A N 1
ATOM 2095 C CA . PRO A 1 257 ? -19.391 -17.984 -14.969 1 93.94 257 PRO A CA 1
ATOM 2096 C C . PRO A 1 257 ? -20.578 -17.844 -14.023 1 93.94 257 PRO A C 1
ATOM 2098 O O . PRO A 1 257 ? -20.531 -17.047 -13.086 1 93.94 257 PRO A O 1
ATOM 2101 N N . GLU A 1 258 ? -21.562 -18.641 -14.352 1 94.62 258 GLU A N 1
ATOM 2102 C CA . GLU A 1 258 ? -22.594 -18.859 -13.344 1 94.62 258 GLU A CA 1
ATOM 2103 C C . GLU A 1 258 ? -22.094 -19.781 -12.227 1 94.62 258 GLU A C 1
ATOM 2105 O O . GLU A 1 258 ? -21.578 -20.859 -12.492 1 94.62 258 GLU A O 1
ATOM 2110 N N . ILE A 1 259 ? -22.203 -19.297 -11 1 96.12 259 ILE A N 1
ATOM 2111 C CA . ILE A 1 259 ? -21.703 -20.094 -9.883 1 96.12 259 ILE A CA 1
ATOM 2112 C C . ILE A 1 259 ? -22.875 -20.703 -9.117 1 96.12 259 ILE A C 1
ATOM 2114 O O . ILE A 1 259 ? -23.766 -19.984 -8.656 1 96.12 259 ILE A O 1
ATOM 2118 N N . LYS A 1 260 ? -22.891 -22 -8.984 1 95.62 260 LYS A N 1
ATOM 2119 C CA . LYS A 1 260 ? -23.938 -22.703 -8.25 1 95.62 260 LYS A CA 1
ATOM 2120 C C . LYS A 1 260 ? -23.344 -23.641 -7.203 1 95.62 260 LYS A C 1
ATOM 2122 O O . LYS A 1 260 ? -22.328 -24.297 -7.453 1 95.62 260 LYS A O 1
ATOM 2127 N N . VAL A 1 261 ? -23.953 -23.672 -6.066 1 96.38 261 VAL A N 1
ATOM 2128 C CA . VAL A 1 261 ? -23.5 -24.531 -4.984 1 96.38 261 VAL A CA 1
ATOM 2129 C C . VAL A 1 261 ? -24.547 -25.625 -4.727 1 96.38 261 VAL A C 1
ATOM 2131 O O . VAL A 1 261 ? -25.75 -25.344 -4.719 1 96.38 261 VAL A O 1
ATOM 2134 N N . PHE A 1 262 ? -24.062 -26.875 -4.602 1 96.38 262 PHE A N 1
ATOM 2135 C CA . PHE A 1 262 ? -24.938 -28.016 -4.387 1 96.38 262 PHE A CA 1
ATOM 2136 C C . PHE A 1 262 ? -24.656 -28.656 -3.029 1 96.38 262 PHE A C 1
ATOM 2138 O O . PHE A 1 262 ? -23.531 -29.062 -2.744 1 96.38 262 PHE A O 1
ATOM 2145 N N . ILE A 1 263 ? -25.688 -28.734 -2.254 1 94.69 263 ILE A N 1
ATOM 2146 C CA . ILE A 1 263 ? -25.562 -29.281 -0.91 1 94.69 263 ILE A CA 1
ATOM 2147 C C . ILE A 1 263 ? -26.828 -30.078 -0.562 1 94.69 263 ILE A C 1
ATOM 2149 O O . ILE A 1 263 ? -27.875 -29.906 -1.181 1 94.69 263 ILE A O 1
ATOM 2153 N N . THR A 1 264 ? -26.641 -30.969 0.362 1 91.81 264 THR A N 1
ATOM 2154 C CA . THR A 1 264 ? -27.781 -31.75 0.837 1 91.81 264 THR A CA 1
ATOM 2155 C C . THR A 1 264 ? -28.562 -30.984 1.892 1 91.81 264 THR A C 1
ATOM 2157 O O . THR A 1 264 ? -28.062 -30 2.457 1 91.81 264 THR A O 1
ATOM 2160 N N . GLU A 1 265 ? -29.766 -31.359 2.168 1 89.56 265 GLU A N 1
ATOM 2161 C CA . GLU A 1 265 ? -30.625 -30.703 3.152 1 89.56 265 GLU A CA 1
ATOM 2162 C C . GLU A 1 265 ? -30.016 -30.781 4.551 1 89.56 265 GLU A C 1
ATOM 2164 O O . GLU A 1 265 ? -30.156 -29.844 5.348 1 89.56 265 GLU A O 1
ATOM 2169 N N . ARG A 1 266 ? -29.391 -31.859 4.809 1 86.5 266 ARG A N 1
ATOM 2170 C CA . ARG A 1 266 ? -28.812 -32.062 6.129 1 86.5 266 ARG A CA 1
ATOM 2171 C C . ARG A 1 266 ? -27.703 -31.062 6.406 1 86.5 266 ARG A C 1
ATOM 2173 O O . ARG A 1 266 ? -27.516 -30.641 7.547 1 86.5 266 ARG A O 1
ATOM 2180 N N . LEU A 1 267 ? -27.031 -30.719 5.395 1 90.69 267 LEU A N 1
ATOM 2181 C CA . LEU A 1 267 ? -25.875 -29.828 5.539 1 90.69 267 LEU A CA 1
ATOM 2182 C C . LEU A 1 267 ? -26.25 -28.391 5.188 1 90.69 267 LEU A C 1
ATOM 2184 O O . LEU A 1 267 ? -25.391 -27.516 5.176 1 90.69 267 LEU A O 1
ATOM 2188 N N . SER A 1 268 ? -27.469 -28.125 4.984 1 90.38 268 SER A N 1
ATOM 2189 C CA . SER A 1 268 ? -27.953 -26.844 4.48 1 90.38 268 SER A CA 1
ATOM 2190 C C . SER A 1 268 ? -27.688 -25.719 5.48 1 90.38 268 SER A C 1
ATOM 2192 O O . SER A 1 268 ? -27.531 -24.562 5.098 1 90.38 268 SER A O 1
ATOM 2194 N N . GLU A 1 269 ? -27.594 -26.047 6.672 1 89.62 269 GLU A N 1
ATOM 2195 C CA . GLU A 1 269 ? -27.391 -25.047 7.715 1 89.62 269 GLU A CA 1
ATOM 2196 C C . GLU A 1 269 ? -26 -24.422 7.605 1 89.62 269 GLU A C 1
ATOM 2198 O O . GLU A 1 269 ? -25.797 -23.281 8.031 1 89.62 269 GLU A O 1
ATOM 2203 N N . TYR A 1 270 ? -25.109 -25.141 6.969 1 92.19 270 TYR A N 1
ATOM 2204 C CA . TYR A 1 270 ? -23.734 -24.672 6.902 1 92.19 270 TYR A CA 1
ATOM 2205 C C . TYR A 1 270 ? -23.484 -23.922 5.609 1 92.19 270 TYR A C 1
ATOM 2207 O O . TYR A 1 270 ? -22.406 -23.328 5.43 1 92.19 270 TYR A O 1
ATOM 2215 N N . LEU A 1 271 ? -24.422 -23.891 4.773 1 91.69 271 LEU A N 1
ATOM 2216 C CA . LEU A 1 271 ? -24.234 -23.266 3.463 1 91.69 271 LEU A CA 1
ATOM 2217 C C . LEU A 1 271 ? -24.047 -21.766 3.594 1 91.69 271 LEU A C 1
ATOM 2219 O O . LEU A 1 271 ? -23.094 -21.203 3.057 1 91.69 271 LEU A O 1
ATOM 2223 N N . GLU A 1 272 ? -24.891 -21.156 4.258 1 89.5 272 GLU A N 1
ATOM 2224 C CA . GLU A 1 272 ? -24.875 -19.688 4.355 1 89.5 272 GLU A CA 1
ATOM 2225 C C . GLU A 1 272 ? -23.625 -19.203 5.086 1 89.5 272 GLU A C 1
ATOM 2227 O O . GLU A 1 272 ? -22.922 -18.312 4.602 1 89.5 272 GLU A O 1
ATOM 2232 N N . PRO A 1 273 ? -23.266 -19.766 6.156 1 89.44 273 PRO A N 1
ATOM 2233 C CA . PRO A 1 273 ? -22.062 -19.297 6.848 1 89.44 273 PRO A CA 1
ATOM 2234 C C . PRO A 1 273 ? -20.797 -19.531 6.031 1 89.44 273 PRO A C 1
ATOM 2236 O O . PRO A 1 273 ? -19.828 -18.766 6.164 1 89.44 273 PRO A O 1
ATOM 2239 N N . THR A 1 274 ? -20.766 -20.516 5.172 1 92.25 274 THR A N 1
ATOM 2240 C CA . THR A 1 274 ? -19.547 -20.891 4.457 1 92.25 274 THR A CA 1
ATOM 2241 C C . THR A 1 274 ? -19.453 -20.141 3.125 1 92.25 274 THR A C 1
ATOM 2243 O O . THR A 1 274 ? -18.406 -19.578 2.795 1 92.25 274 THR A O 1
ATOM 2246 N N . MET A 1 275 ? -20.594 -20.109 2.457 1 91.19 275 MET A N 1
ATOM 2247 C CA . MET A 1 275 ? -20.531 -19.641 1.079 1 91.19 275 MET A CA 1
ATOM 2248 C C . MET A 1 275 ? -21.172 -18.25 0.955 1 91.19 275 MET A C 1
ATOM 2250 O O . MET A 1 275 ? -20.875 -17.516 0.009 1 91.19 275 MET A O 1
ATOM 2254 N N . LEU A 1 276 ? -22.062 -17.891 1.821 1 88.31 276 LEU A N 1
ATOM 2255 C CA . LEU A 1 276 ? -22.766 -16.609 1.806 1 88.31 276 LEU A CA 1
ATOM 2256 C C . LEU A 1 276 ? -22.766 -15.969 3.189 1 88.31 276 LEU A C 1
ATOM 2258 O O . LEU A 1 276 ? -23.828 -15.664 3.742 1 88.31 276 LEU A O 1
ATOM 2262 N N . PRO A 1 277 ? -21.5 -15.648 3.564 1 84.75 277 PRO A N 1
ATOM 2263 C CA . PRO A 1 277 ? -21.484 -15.125 4.93 1 84.75 277 PRO A CA 1
ATOM 2264 C C . PRO A 1 277 ? -22.109 -13.734 5.035 1 84.75 277 PRO A C 1
ATOM 2266 O O . PRO A 1 277 ? -21.656 -12.805 4.359 1 84.75 277 PRO A O 1
ATOM 2269 N N . SER A 1 278 ? -23.188 -13.508 5.633 1 75.44 278 SER A N 1
ATOM 2270 C CA . SER A 1 278 ? -23.891 -12.242 5.801 1 75.44 278 SER A CA 1
ATOM 2271 C C . SER A 1 278 ? -23.516 -11.578 7.125 1 75.44 278 SER A C 1
ATOM 2273 O O . SER A 1 278 ? -23.594 -10.352 7.25 1 75.44 278 SER A O 1
ATOM 2275 N N . GLU A 1 279 ? -23.062 -12.305 8.055 1 65.5 279 GLU A N 1
ATOM 2276 C CA . GLU A 1 279 ? -22.859 -11.781 9.398 1 65.5 279 GLU A CA 1
ATOM 2277 C C . GLU A 1 279 ? -21.359 -11.672 9.719 1 65.5 279 GLU A C 1
ATOM 2279 O O . GLU A 1 279 ? -20.984 -11.203 10.797 1 65.5 279 GLU A O 1
ATOM 2284 N N . SER A 1 280 ? -20.609 -12.016 8.812 1 62.38 280 SER A N 1
ATOM 2285 C CA . SER A 1 280 ? -19.188 -12.023 9.133 1 62.38 280 SER A CA 1
ATOM 2286 C C . SER A 1 280 ? -18.547 -10.672 8.812 1 62.38 280 SER A C 1
ATOM 2288 O O . SER A 1 280 ? -18.641 -10.188 7.684 1 62.38 280 SER A O 1
ATOM 2290 N N . PRO A 1 281 ? -18.062 -9.93 9.852 1 57.72 281 PRO A N 1
ATOM 2291 C CA . PRO A 1 281 ? -17.516 -8.586 9.633 1 57.72 281 PRO A CA 1
ATOM 2292 C C . PRO A 1 281 ? -16.328 -8.586 8.672 1 57.72 281 PRO A C 1
ATOM 2294 O O . PRO A 1 281 ? -16.062 -7.574 8.008 1 57.72 281 PRO A O 1
ATOM 2297 N N . ASN A 1 282 ? -15.648 -9.812 8.461 1 61.72 282 ASN A N 1
ATOM 2298 C CA . ASN A 1 282 ? -14.391 -9.742 7.727 1 61.72 282 ASN A CA 1
ATOM 2299 C C . ASN A 1 282 ? -14.5 -10.414 6.363 1 61.72 282 ASN A C 1
ATOM 2301 O O . ASN A 1 282 ? -13.5 -10.586 5.668 1 61.72 282 ASN A O 1
ATOM 2305 N N . MET A 1 283 ? -15.75 -10.875 6.047 1 69.88 283 MET A N 1
ATOM 2306 C CA . MET A 1 283 ? -15.875 -11.555 4.762 1 69.88 283 MET A CA 1
ATOM 2307 C C . MET A 1 283 ? -17.078 -11.039 3.986 1 69.88 283 MET A C 1
ATOM 2309 O O . MET A 1 283 ? -18.172 -10.883 4.551 1 69.88 283 MET A O 1
ATOM 2313 N N . SER A 1 284 ? -16.859 -10.781 2.777 1 77.62 284 SER A N 1
ATOM 2314 C CA . SER A 1 284 ? -17.922 -10.344 1.893 1 77.62 284 SER A CA 1
ATOM 2315 C C . SER A 1 284 ? -18.875 -11.492 1.563 1 77.62 284 SER A C 1
ATOM 2317 O O . SER A 1 284 ? -18.453 -12.641 1.426 1 77.62 284 SER A O 1
ATOM 2319 N N . LYS A 1 285 ? -20.141 -11.219 1.51 1 85.88 285 LYS A N 1
ATOM 2320 C CA . LYS A 1 285 ? -21.109 -12.211 1.072 1 85.88 285 LYS A CA 1
ATOM 2321 C C . LYS A 1 285 ? -20.797 -12.719 -0.332 1 85.88 285 LYS A C 1
ATOM 2323 O O . LYS A 1 285 ? -21.203 -13.812 -0.711 1 85.88 285 LYS A O 1
ATOM 2328 N N . TYR A 1 286 ? -19.984 -11.969 -1.097 1 89.25 286 TYR A N 1
ATOM 2329 C CA . TYR A 1 286 ? -19.641 -12.297 -2.479 1 89.25 286 TYR A CA 1
ATOM 2330 C C . TYR A 1 286 ? -18.203 -12.789 -2.584 1 89.25 286 TYR A C 1
ATOM 2332 O O . TYR A 1 286 ? -17.578 -12.656 -3.633 1 89.25 286 TYR A O 1
ATOM 2340 N N . TRP A 1 287 ? -17.688 -13.469 -1.541 1 90.31 287 TRP A N 1
ATOM 2341 C CA . TRP A 1 287 ? -16.25 -13.719 -1.485 1 90.31 287 TRP A CA 1
ATOM 2342 C C . TRP A 1 287 ? -15.812 -14.664 -2.6 1 90.31 287 TRP A C 1
ATOM 2344 O O . TRP A 1 287 ? -14.711 -14.539 -3.133 1 90.31 287 TRP A O 1
ATOM 2354 N N . VAL A 1 288 ? -16.672 -15.578 -3.053 1 94 288 VAL A N 1
ATOM 2355 C CA . VAL A 1 288 ? -16.312 -16.5 -4.117 1 94 288 VAL A CA 1
ATOM 2356 C C . VAL A 1 288 ? -16.25 -15.766 -5.453 1 94 288 VAL A C 1
ATOM 2358 O O . VAL A 1 288 ? -15.297 -15.906 -6.211 1 94 288 VAL A O 1
ATOM 2361 N N . SER A 1 289 ? -17.312 -14.992 -5.734 1 93.56 289 SER A N 1
ATOM 2362 C CA . SER A 1 289 ? -17.344 -14.211 -6.965 1 93.56 289 SER A CA 1
ATOM 2363 C C . SER A 1 289 ? -16.25 -13.148 -6.973 1 93.56 289 SER A C 1
ATOM 2365 O O . SER A 1 289 ? -15.719 -12.797 -8.031 1 93.56 289 SER A O 1
ATOM 2367 N N . ASP A 1 290 ? -15.875 -12.703 -5.773 1 90.06 290 ASP A N 1
ATOM 2368 C CA . ASP A 1 290 ? -14.82 -11.703 -5.656 1 90.06 290 ASP A CA 1
ATOM 2369 C C . ASP A 1 290 ? -13.469 -12.281 -6.07 1 90.06 290 ASP A C 1
ATOM 2371 O O . ASP A 1 290 ? -12.625 -11.57 -6.621 1 90.06 290 ASP A O 1
ATOM 2375 N N . ILE A 1 291 ? -13.25 -13.531 -5.797 1 92.75 291 ILE A N 1
ATOM 2376 C CA . ILE A 1 291 ? -12.008 -14.18 -6.203 1 92.75 291 ILE A CA 1
ATOM 2377 C C . ILE A 1 291 ? -11.906 -14.203 -7.727 1 92.75 291 ILE A C 1
ATOM 2379 O O . ILE A 1 291 ? -10.875 -13.844 -8.289 1 92.75 291 ILE A O 1
ATOM 2383 N N . ILE A 1 292 ? -12.969 -14.531 -8.328 1 93.94 292 ILE A N 1
ATOM 2384 C CA . ILE A 1 292 ? -13.008 -14.625 -9.789 1 93.94 292 ILE A CA 1
ATOM 2385 C C . ILE A 1 292 ? -12.812 -13.242 -10.398 1 93.94 292 ILE A C 1
ATOM 2387 O O . ILE A 1 292 ? -12.023 -13.07 -11.328 1 93.94 292 ILE A O 1
ATOM 2391 N N . ASN A 1 293 ? -13.453 -12.328 -9.844 1 89.94 293 ASN A N 1
ATOM 2392 C CA . ASN A 1 293 ? -13.336 -10.961 -10.336 1 89.94 293 ASN A CA 1
ATOM 2393 C C . ASN A 1 293 ? -11.914 -10.43 -10.172 1 89.94 293 ASN A C 1
ATOM 2395 O O . ASN A 1 293 ? -11.422 -9.695 -11.031 1 89.94 293 ASN A O 1
ATOM 2399 N N . TRP A 1 294 ? -11.328 -10.781 -9.094 1 88.88 294 TRP A N 1
ATOM 2400 C CA . TRP A 1 294 ? -9.961 -10.328 -8.852 1 88.88 294 TRP A CA 1
ATOM 2401 C C . TRP A 1 294 ? -9.008 -10.891 -9.898 1 88.88 294 TRP A C 1
ATOM 2403 O O . TRP A 1 294 ? -8.141 -10.18 -10.406 1 88.88 294 TRP A O 1
ATOM 2413 N N . PHE A 1 295 ? -9.141 -12.055 -10.281 1 89.25 295 PHE A N 1
ATOM 2414 C CA . PHE A 1 295 ? -8.281 -12.695 -11.266 1 89.25 295 PHE A CA 1
ATOM 2415 C C . PHE A 1 295 ? -8.484 -12.086 -12.648 1 89.25 295 PHE A C 1
ATOM 2417 O O . PHE A 1 295 ? -7.531 -11.938 -13.414 1 89.25 295 PHE A O 1
ATOM 2424 N N . ILE A 1 296 ? -9.672 -11.719 -12.898 1 86.81 296 ILE A N 1
ATOM 2425 C CA . ILE A 1 296 ? -10.031 -11.297 -14.242 1 86.81 296 ILE A CA 1
ATOM 2426 C C . ILE A 1 296 ? -9.734 -9.805 -14.414 1 86.81 296 ILE A C 1
ATOM 2428 O O . ILE A 1 296 ? -9.258 -9.375 -15.461 1 86.81 296 ILE A O 1
ATOM 2432 N N . GLU A 1 297 ? -9.938 -9.023 -13.391 1 77.44 297 GLU A N 1
ATOM 2433 C CA . GLU A 1 297 ? -9.906 -7.578 -13.555 1 77.44 297 GLU A CA 1
ATOM 2434 C C . GLU A 1 297 ? -8.727 -6.961 -12.805 1 77.44 297 GLU A C 1
ATOM 2436 O O . GLU A 1 297 ? -8.016 -6.105 -13.352 1 77.44 297 GLU A O 1
ATOM 2441 N N . LYS A 1 298 ? -8.469 -7.312 -11.641 1 68 298 LYS A N 1
ATOM 2442 C CA . LYS A 1 298 ? -7.582 -6.57 -10.758 1 68 298 LYS A CA 1
ATOM 2443 C C . LYS A 1 298 ? -6.137 -7.043 -10.898 1 68 298 LYS A C 1
ATOM 2445 O O . LYS A 1 298 ? -5.203 -6.242 -10.812 1 68 298 LYS A O 1
ATOM 2450 N N . PHE A 1 299 ? -5.934 -8.234 -11.125 1 69.75 299 PHE A N 1
ATOM 2451 C CA . PHE A 1 299 ? -4.594 -8.805 -11.109 1 69.75 299 PHE A CA 1
ATOM 2452 C C . PHE A 1 299 ? -3.734 -8.219 -12.219 1 69.75 299 PHE A C 1
ATOM 2454 O O . PHE A 1 299 ? -2.59 -7.82 -11.984 1 69.75 299 PHE A O 1
ATOM 2461 N N . PRO A 1 300 ? -4.32 -8.086 -13.359 1 55.25 300 PRO A N 1
ATOM 2462 C CA . PRO A 1 300 ? -3.461 -7.559 -14.422 1 55.25 300 PRO A CA 1
ATOM 2463 C C . PRO A 1 300 ? -2.955 -6.152 -14.125 1 55.25 300 PRO A C 1
ATOM 2465 O O . PRO A 1 300 ? -1.933 -5.73 -14.672 1 55.25 300 PRO A O 1
ATOM 2468 N N . PHE A 1 301 ? -3.764 -5.523 -13.219 1 55 301 PHE A N 1
ATOM 2469 C CA . PHE A 1 301 ? -3.406 -4.152 -12.883 1 55 301 PHE A CA 1
ATOM 2470 C C . PHE A 1 301 ? -2.578 -4.102 -11.609 1 55 301 PHE A C 1
ATOM 2472 O O . PHE A 1 301 ? -2.068 -3.043 -11.234 1 55 301 PHE A O 1
ATOM 2479 N N . SER A 1 302 ? -2.656 -5.199 -10.867 1 53.75 302 SER A N 1
ATOM 2480 C CA . SER A 1 302 ? -1.976 -5.211 -9.578 1 53.75 302 SER A CA 1
ATOM 2481 C C . SER A 1 302 ? -0.482 -4.949 -9.734 1 53.75 302 SER A C 1
ATOM 2483 O O . SER A 1 302 ? 0.332 -5.867 -9.625 1 53.75 302 SER A O 1
ATOM 2485 N N . VAL A 1 303 ? -0.201 -4.32 -10.852 1 46.03 303 VAL A N 1
ATOM 2486 C CA . VAL A 1 303 ? 1.182 -3.863 -10.766 1 46.03 303 VAL A CA 1
ATOM 2487 C C . VAL A 1 303 ? 1.399 -3.125 -9.445 1 46.03 303 VAL A C 1
ATOM 2489 O O . VAL A 1 303 ? 0.54 -2.357 -9.008 1 46.03 303 VAL A O 1
ATOM 2492 N N . PRO A 1 304 ? 2.145 -3.723 -8.609 1 42.12 304 PRO A N 1
ATOM 2493 C CA . PRO A 1 304 ? 2.365 -3.027 -7.344 1 42.12 304 PRO A CA 1
ATOM 2494 C C . PRO A 1 304 ? 2.178 -1.516 -7.457 1 42.12 304 PRO A C 1
ATOM 2496 O O . PRO A 1 304 ? 3.113 -0.8 -7.828 1 42.12 304 PRO A O 1
ATOM 2499 N N . ASN A 1 305 ? 1.312 -1.037 -8.336 1 35.53 305 ASN A N 1
ATOM 2500 C CA . ASN A 1 305 ? 1.224 0.415 -8.234 1 35.53 305 ASN A CA 1
ATOM 2501 C C . ASN A 1 305 ? 0.809 0.854 -6.832 1 35.53 305 ASN A C 1
ATOM 2503 O O . ASN A 1 305 ? -0.173 0.35 -6.281 1 35.53 305 ASN A O 1
ATOM 2507 N N . ASN A 1 306 ? 1.656 1.078 -6.016 1 35 306 ASN A N 1
ATOM 2508 C CA . ASN A 1 306 ? 1.272 1.909 -4.879 1 35 306 ASN A CA 1
ATOM 2509 C C . ASN A 1 306 ? 0.023 2.73 -5.184 1 35 306 ASN A C 1
ATOM 2511 O O . ASN A 1 306 ? -0.353 3.607 -4.402 1 35 306 ASN A O 1
ATOM 2515 N N . ASN A 1 307 ? -0.216 3.018 -6.484 1 31.38 307 ASN A N 1
ATOM 2516 C CA . ASN A 1 307 ? -1.237 3.992 -6.852 1 31.38 307 ASN A CA 1
ATOM 2517 C C . ASN A 1 307 ? -2.633 3.375 -6.84 1 31.38 307 ASN A C 1
ATOM 2519 O O . ASN A 1 307 ? -3.018 2.682 -7.781 1 31.38 307 ASN A O 1
ATOM 2523 N N . SER A 1 308 ? -3.141 2.838 -5.867 1 33.66 308 SER A N 1
ATOM 2524 C CA . SER A 1 308 ? -4.496 2.324 -5.715 1 33.66 308 SER A CA 1
ATOM 2525 C C . SER A 1 308 ? -5.465 3.029 -6.656 1 33.66 308 SER A C 1
ATOM 2527 O O . SER A 1 308 ? -6.535 2.5 -6.969 1 33.66 308 SER A O 1
ATOM 2529 N N . HIS A 1 309 ? -5.48 4.41 -6.676 1 30.8 309 HIS A N 1
ATOM 2530 C CA . HIS A 1 309 ? -6.629 5.105 -7.246 1 30.8 309 HIS A CA 1
ATOM 2531 C C . HIS A 1 309 ? -6.641 4.988 -8.766 1 30.8 309 HIS A C 1
ATOM 2533 O O . HIS A 1 309 ? -7.348 5.738 -9.445 1 30.8 309 HIS A O 1
ATOM 2539 N N . HIS A 1 310 ? -5.793 4.312 -9.383 1 30.33 310 HIS A N 1
ATOM 2540 C CA . HIS A 1 310 ? -6.117 4.41 -10.797 1 30.33 310 HIS A CA 1
ATOM 2541 C C . HIS A 1 310 ? -7.418 3.684 -11.117 1 30.33 310 HIS A C 1
ATOM 2543 O O . HIS A 1 310 ? -7.402 2.586 -11.68 1 30.33 310 HIS A O 1
ATOM 2549 N N . SER A 1 311 ? -8.219 3.518 -10.359 1 30.84 311 SER A N 1
ATOM 2550 C CA . SER A 1 311 ? -9.469 3.035 -10.938 1 30.84 311 SER A CA 1
ATOM 2551 C C . SER A 1 311 ? -9.82 3.791 -12.211 1 30.84 311 SER A C 1
ATOM 2553 O O . SER A 1 311 ? -10.875 3.553 -12.812 1 30.84 311 SER A O 1
ATOM 2555 N N . SER A 1 312 ? -9.547 5.16 -12.344 1 28.58 312 SER A N 1
ATOM 2556 C CA . SER A 1 312 ? -10.242 5.789 -13.469 1 28.58 312 SER A CA 1
ATOM 2557 C C . SER A 1 312 ? -9.922 5.074 -14.781 1 28.58 312 SER A C 1
ATOM 2559 O O . SER A 1 312 ? -8.914 4.371 -14.883 1 28.58 312 SER A O 1
ATOM 2561 N N . SER A 1 313 ? -10.516 5.582 -15.977 1 30.45 313 SER A N 1
ATOM 2562 C CA . SER A 1 313 ? -11.086 5.266 -17.281 1 30.45 313 SER A CA 1
ATOM 2563 C C . SER A 1 313 ? -10 4.953 -18.297 1 30.45 313 SER A C 1
ATOM 2565 O O . SER A 1 313 ? -10.227 4.203 -19.25 1 30.45 313 SER A O 1
ATOM 2567 N N . SER A 1 314 ? -9.023 5.984 -18.516 1 27.89 314 SER A N 1
ATOM 2568 C CA . SER A 1 314 ? -8.672 6.129 -19.922 1 27.89 314 SER A CA 1
ATOM 2569 C C . SER A 1 314 ? -7.676 5.062 -20.359 1 27.89 314 SER A C 1
ATOM 2571 O O . SER A 1 314 ? -7.035 5.191 -21.406 1 27.89 314 SER A O 1
ATOM 2573 N N . TYR A 1 315 ? -6.992 4.406 -19.469 1 31.64 315 TYR A N 1
ATOM 2574 C CA . TYR A 1 315 ? -5.965 3.52 -20 1 31.64 315 TYR A CA 1
ATOM 2575 C C . TYR A 1 315 ? -6.562 2.531 -21 1 31.64 315 TYR A C 1
ATOM 2577 O O . TYR A 1 315 ? -7.746 2.203 -20.922 1 31.64 315 TYR A O 1
ATOM 2585 N N . PRO A 1 316 ? -5.949 2.529 -22.141 1 34.16 316 PRO A N 1
ATOM 2586 C CA . PRO A 1 316 ? -6.582 1.424 -22.859 1 34.16 316 PRO A CA 1
ATOM 2587 C C . PRO A 1 316 ? -6.883 0.228 -21.953 1 34.16 316 PRO A C 1
ATOM 2589 O O . PRO A 1 316 ? -6.055 -0.143 -21.125 1 34.16 316 PRO A O 1
ATOM 2592 N N . ALA A 1 317 ? -7.898 -0.011 -21.547 1 40.47 317 ALA A N 1
ATOM 2593 C CA . ALA A 1 317 ? -8.633 -0.947 -20.703 1 40.47 317 ALA A CA 1
ATOM 2594 C C . ALA A 1 317 ? -8.039 -2.35 -20.781 1 40.47 317 ALA A C 1
ATOM 2596 O O . ALA A 1 317 ? -7.98 -2.943 -21.859 1 40.47 317 ALA A O 1
ATOM 2597 N N . ILE A 1 318 ? -6.629 -2.658 -20.188 1 49.75 318 ILE A N 1
ATOM 2598 C CA . ILE A 1 318 ? -6.449 -4.102 -20.062 1 49.75 318 ILE A CA 1
ATOM 2599 C C . ILE A 1 318 ? -7.812 -4.789 -20 1 49.75 318 ILE A C 1
ATOM 2601 O O . ILE A 1 318 ? -8.641 -4.473 -19.156 1 49.75 318 ILE A O 1
ATOM 2605 N N . LYS A 1 319 ? -7.984 -5.312 -21.328 1 59.66 319 LYS A N 1
ATOM 2606 C CA . LYS A 1 319 ? -9.258 -6.02 -21.391 1 59.66 319 LYS A CA 1
ATOM 2607 C C . LYS A 1 319 ? -9.383 -7.02 -20.234 1 59.66 319 LYS A C 1
ATOM 2609 O O . LYS A 1 319 ? -8.383 -7.57 -19.766 1 59.66 319 LYS A O 1
ATOM 2614 N N . ASP A 1 320 ? -10.438 -7.082 -19.781 1 68.06 320 ASP A N 1
ATOM 2615 C CA . ASP A 1 320 ? -10.719 -8.07 -18.75 1 68.06 320 ASP A CA 1
ATOM 2616 C C . ASP A 1 320 ? -10.43 -9.484 -19.234 1 68.06 320 ASP A C 1
ATOM 2618 O O . ASP A 1 320 ? -10.656 -9.797 -20.422 1 68.06 320 ASP A O 1
ATOM 2622 N N . LEU A 1 321 ? -9.664 -10.086 -18.469 1 79.25 321 LEU A N 1
ATOM 2623 C CA . LEU A 1 321 ? -9.547 -11.523 -18.719 1 79.25 321 LEU A CA 1
ATOM 2624 C C . LEU A 1 321 ? -10.906 -12.203 -18.625 1 79.25 321 LEU A C 1
ATOM 2626 O O . LEU A 1 321 ? -11.938 -11.523 -18.562 1 79.25 321 LEU A O 1
ATOM 2630 N N . TYR A 1 322 ? -11.016 -13.43 -18.938 1 86.44 322 TYR A N 1
ATOM 2631 C CA . TYR A 1 322 ? -12.273 -14.156 -18.938 1 86.44 322 TYR A CA 1
ATOM 2632 C C . TYR A 1 322 ? -12.141 -15.484 -18.203 1 86.44 322 TYR A C 1
ATOM 2634 O O . TYR A 1 322 ? -11.039 -16.031 -18.078 1 86.44 322 TYR A O 1
ATOM 2642 N N . PHE A 1 323 ? -13.305 -15.898 -17.672 1 92.94 323 PHE A N 1
ATOM 2643 C CA . PHE A 1 323 ? -13.344 -17.25 -17.125 1 92.94 323 PHE A CA 1
ATOM 2644 C C . PHE A 1 323 ? -13.539 -18.281 -18.234 1 92.94 323 PHE A C 1
ATOM 2646 O O . PHE A 1 323 ? -14.414 -18.109 -19.094 1 92.94 323 PHE A O 1
ATOM 2653 N N . PRO A 1 324 ? -12.773 -19.281 -18.234 1 92.19 324 PRO A N 1
ATOM 2654 C CA . PRO A 1 324 ? -12.742 -20.188 -19.391 1 92.19 324 PRO A CA 1
ATOM 2655 C C . PRO A 1 324 ? -14.055 -20.938 -19.578 1 92.19 324 PRO A C 1
ATOM 2657 O O . PRO A 1 324 ? -14.383 -21.344 -20.688 1 92.19 324 PRO A O 1
ATOM 2660 N N . PHE A 1 325 ? -14.844 -21.203 -18.547 1 94.44 325 PHE A N 1
ATOM 2661 C CA . PHE A 1 325 ? -16.031 -22.031 -18.641 1 94.44 325 PHE A CA 1
ATOM 2662 C C . PHE A 1 325 ? -17.281 -21.203 -18.359 1 94.44 325 PHE A C 1
ATOM 2664 O O . PHE A 1 325 ? -17.219 -20.172 -17.703 1 94.44 325 PHE A O 1
ATOM 2671 N N . LYS A 1 326 ? -18.422 -21.703 -18.781 1 92 326 LYS A N 1
ATOM 2672 C CA . LYS A 1 326 ? -19.672 -20.969 -18.656 1 92 326 LYS A CA 1
ATOM 2673 C C . LYS A 1 326 ? -20.25 -21.094 -17.25 1 92 326 LYS A C 1
ATOM 2675 O O . LYS A 1 326 ? -20.969 -20.219 -16.797 1 92 326 LYS A O 1
ATOM 2680 N N . ALA A 1 327 ? -19.875 -22.188 -16.656 1 94.31 327 ALA A N 1
ATOM 2681 C CA . ALA A 1 327 ? -20.422 -22.422 -15.32 1 94.31 327 ALA A CA 1
ATOM 2682 C C . ALA A 1 327 ? -19.344 -22.922 -14.375 1 94.31 327 ALA A C 1
ATOM 2684 O O . ALA A 1 327 ? -18.359 -23.531 -14.812 1 94.31 327 ALA A O 1
ATOM 2685 N N . LEU A 1 328 ? -19.531 -22.594 -13.148 1 97.06 328 LEU A N 1
ATOM 2686 C CA . LEU A 1 328 ? -18.734 -23.156 -12.055 1 97.06 328 LEU A CA 1
ATOM 2687 C C . LEU A 1 328 ? -19.625 -23.75 -10.977 1 97.06 328 LEU A C 1
ATOM 2689 O O . LEU A 1 328 ? -20.297 -23.016 -10.242 1 97.06 328 LEU A O 1
ATOM 2693 N N . ASN A 1 329 ? -19.609 -25.062 -10.906 1 97.38 329 ASN A N 1
ATOM 2694 C CA . ASN A 1 329 ? -20.406 -25.797 -9.938 1 97.38 329 ASN A CA 1
ATOM 2695 C C . ASN A 1 329 ? -19.562 -26.234 -8.734 1 97.38 329 ASN A C 1
ATOM 2697 O O . ASN A 1 329 ? -18.469 -26.75 -8.906 1 97.38 329 ASN A O 1
ATOM 2701 N N . ILE A 1 330 ? -20.047 -25.984 -7.574 1 97.38 330 ILE A N 1
ATOM 2702 C CA . ILE A 1 330 ? -19.391 -26.406 -6.348 1 97.38 330 ILE A CA 1
ATOM 2703 C C . ILE A 1 330 ? -20.297 -27.391 -5.594 1 97.38 330 ILE A C 1
ATOM 2705 O O . ILE A 1 330 ? -21.406 -27.031 -5.195 1 97.38 330 ILE A O 1
ATOM 2709 N N . ALA A 1 331 ? -19.844 -28.625 -5.387 1 96.88 331 ALA A N 1
ATOM 2710 C CA . ALA A 1 331 ? -20.641 -29.641 -4.719 1 96.88 331 ALA A CA 1
ATOM 2711 C C . ALA A 1 331 ? -19.969 -30.109 -3.432 1 96.88 331 ALA A C 1
ATOM 2713 O O . ALA A 1 331 ? -18.766 -30.406 -3.422 1 96.88 331 ALA A O 1
ATOM 2714 N N . PHE A 1 332 ? -20.719 -30.172 -2.355 1 96.25 332 PHE A N 1
ATOM 2715 C CA . PHE A 1 332 ? -20.234 -30.703 -1.091 1 96.25 332 PHE A CA 1
ATOM 2716 C C . PHE A 1 332 ? -20.719 -32.125 -0.882 1 96.25 332 PHE A C 1
ATOM 2718 O O . PHE A 1 332 ? -21.906 -32.406 -1.002 1 96.25 332 PHE A O 1
ATOM 2725 N N . VAL A 1 333 ? -19.734 -33 -0.635 1 94.38 333 VAL A N 1
ATOM 2726 C CA . VAL A 1 333 ? -20.078 -34.406 -0.496 1 94.38 333 VAL A CA 1
ATOM 2727 C C . VAL A 1 333 ? -19.484 -34.938 0.799 1 94.38 333 VAL A C 1
ATOM 2729 O O . VAL A 1 333 ? -18.609 -34.312 1.4 1 94.38 333 VAL A O 1
ATOM 2732 N N . GLU A 1 334 ? -19.969 -36 1.184 1 91.5 334 GLU A N 1
ATOM 2733 C CA . GLU A 1 334 ? -19.438 -36.719 2.344 1 91.5 334 GLU A CA 1
ATOM 2734 C C . GLU A 1 334 ? -18.75 -38 1.929 1 91.5 334 GLU A C 1
ATOM 2736 O O . GLU A 1 334 ? -19.125 -38.625 0.935 1 91.5 334 GLU A O 1
ATOM 2741 N N . GLY A 1 335 ? -17.703 -38.344 2.562 1 86.75 335 GLY A N 1
ATOM 2742 C CA . GLY A 1 335 ? -17.031 -39.594 2.322 1 86.75 335 GLY A CA 1
ATOM 2743 C C . GLY A 1 335 ? -15.828 -39.469 1.4 1 86.75 335 GLY A C 1
ATOM 2744 O O . GLY A 1 335 ? -15.219 -40.469 1.021 1 86.75 335 GLY A O 1
ATOM 2745 N N . SER A 1 336 ? -15.547 -38.344 1.02 1 87.25 336 SER A N 1
ATOM 2746 C CA . SER A 1 336 ? -14.398 -38.156 0.138 1 87.25 336 SER A CA 1
ATOM 2747 C C . SER A 1 336 ? -13.086 -38.281 0.902 1 87.25 336 SER A C 1
ATOM 2749 O O . SER A 1 336 ? -12.992 -37.875 2.062 1 87.25 336 SER A O 1
ATOM 2751 N N . TYR A 1 337 ? -12.055 -38.812 0.276 1 81.88 337 TYR A N 1
ATOM 2752 C CA . TYR A 1 337 ? -10.734 -38.969 0.882 1 81.88 337 TYR A CA 1
ATOM 2753 C C . TYR A 1 337 ? -9.945 -37.656 0.797 1 81.88 337 TYR A C 1
ATOM 2755 O O . TYR A 1 337 ? -9.148 -37.344 1.685 1 81.88 337 TYR A O 1
ATOM 2763 N N . HIS A 1 338 ? -10.18 -37 -0.286 1 85 338 HIS A N 1
ATOM 2764 C CA . HIS A 1 338 ? -9.5 -35.75 -0.482 1 85 338 HIS A CA 1
ATOM 2765 C C . HIS A 1 338 ? -10.391 -34.562 -0.076 1 85 338 HIS A C 1
ATOM 2767 O O . HIS A 1 338 ? -11.617 -34.656 -0.136 1 85 338 HIS A O 1
ATOM 2773 N N . ASP A 1 339 ? -9.781 -33.531 0.292 1 89.5 339 ASP A N 1
ATOM 2774 C CA . ASP A 1 339 ? -10.539 -32.375 0.713 1 89.5 339 ASP A CA 1
ATOM 2775 C C . ASP A 1 339 ? -11.234 -31.703 -0.476 1 89.5 339 ASP A C 1
ATOM 2777 O O . ASP A 1 339 ? -12.352 -31.203 -0.348 1 89.5 339 ASP A O 1
ATOM 2781 N N . ILE A 1 340 ? -10.547 -31.688 -1.596 1 91.69 340 ILE A N 1
ATOM 2782 C CA . ILE A 1 340 ? -11.109 -31.031 -2.762 1 91.69 340 ILE A CA 1
ATOM 2783 C C . ILE A 1 340 ? -10.664 -31.734 -4.035 1 91.69 340 ILE A C 1
ATOM 2785 O O . ILE A 1 340 ? -9.508 -32.156 -4.141 1 91.69 340 ILE A O 1
ATOM 2789 N N . SER A 1 341 ? -11.531 -31.969 -4.938 1 91.75 341 SER A N 1
ATOM 2790 C CA . SER A 1 341 ? -11.266 -32.469 -6.281 1 91.75 341 SER A CA 1
ATOM 2791 C C . SER A 1 341 ? -11.711 -31.469 -7.34 1 91.75 341 SER A C 1
ATOM 2793 O O . SER A 1 341 ? -12.867 -31.031 -7.348 1 91.75 341 SER A O 1
ATOM 2795 N N . VAL A 1 342 ? -10.781 -31.172 -8.211 1 93.38 342 VAL A N 1
ATOM 2796 C CA . VAL A 1 342 ? -11.047 -30.078 -9.148 1 93.38 342 VAL A CA 1
ATOM 2797 C C . VAL A 1 342 ? -11.203 -30.656 -10.562 1 93.38 342 VAL A C 1
ATOM 2799 O O . VAL A 1 342 ? -10.336 -31.391 -11.039 1 93.38 342 VAL A O 1
ATOM 2802 N N . THR A 1 343 ? -12.266 -30.406 -11.172 1 94.5 343 THR A N 1
ATOM 2803 C CA . THR A 1 343 ? -12.547 -30.75 -12.562 1 94.5 343 THR A CA 1
ATOM 2804 C C . THR A 1 343 ? -13 -29.516 -13.344 1 94.5 343 THR A C 1
ATOM 2806 O O . THR A 1 343 ? -13.078 -28.422 -12.789 1 94.5 343 THR A O 1
ATOM 2809 N N . ALA A 1 344 ? -13.219 -29.703 -14.633 1 95.75 344 ALA A N 1
ATOM 2810 C CA . ALA A 1 344 ? -13.547 -28.562 -15.492 1 95.75 344 ALA A CA 1
ATOM 2811 C C . ALA A 1 344 ? -14.906 -27.969 -15.117 1 95.75 344 ALA A C 1
ATOM 2813 O O . ALA A 1 344 ? -15.953 -28.562 -15.414 1 95.75 344 ALA A O 1
ATOM 2814 N N . GLY A 1 345 ? -14.906 -26.844 -14.453 1 96.31 345 GLY A N 1
ATOM 2815 C CA . GLY A 1 345 ? -16.125 -26.156 -14.078 1 96.31 345 GLY A CA 1
ATOM 2816 C C . GLY A 1 345 ? -16.828 -26.797 -12.898 1 96.31 345 GLY A C 1
ATOM 2817 O O . GLY A 1 345 ? -17.984 -26.453 -12.602 1 96.31 345 GLY A O 1
ATOM 2818 N N . LEU A 1 346 ? -16.25 -27.719 -12.305 1 97.06 346 LEU A N 1
ATOM 2819 C CA . LEU A 1 346 ? -16.828 -28.406 -11.156 1 97.06 346 LEU A CA 1
ATOM 2820 C C . LEU A 1 346 ? -15.789 -28.609 -10.055 1 97.06 346 LEU A C 1
ATOM 2822 O O . LEU A 1 346 ? -14.68 -29.078 -10.328 1 97.06 346 LEU A O 1
ATOM 2826 N N . ILE A 1 347 ? -16.141 -28.219 -8.898 1 96.44 347 ILE A N 1
ATOM 2827 C CA . ILE A 1 347 ? -15.312 -28.406 -7.719 1 96.44 347 ILE A CA 1
ATOM 2828 C C . ILE A 1 347 ? -16.047 -29.281 -6.703 1 96.44 347 ILE A C 1
ATOM 2830 O O . ILE A 1 347 ? -17.141 -28.922 -6.242 1 96.44 347 ILE A O 1
ATOM 2834 N N . ILE A 1 348 ? -15.5 -30.438 -6.371 1 96.12 348 ILE A N 1
ATOM 2835 C CA . ILE A 1 348 ? -16.094 -31.328 -5.395 1 96.12 348 ILE A CA 1
ATOM 2836 C C . ILE A 1 348 ? -15.375 -31.188 -4.051 1 96.12 348 ILE A C 1
ATOM 2838 O O . ILE A 1 348 ? -14.18 -31.469 -3.939 1 96.12 348 ILE A O 1
ATOM 2842 N N . CYS A 1 349 ? -16.109 -30.766 -3.082 1 96.06 349 CYS A N 1
ATOM 2843 C CA . CYS A 1 349 ? -15.539 -30.469 -1.777 1 96.06 349 CYS A CA 1
ATOM 2844 C C . CYS A 1 349 ? -16.031 -31.453 -0.724 1 96.06 349 CYS A C 1
ATOM 2846 O O . CYS A 1 349 ? -17.188 -31.875 -0.742 1 96.06 349 CYS A O 1
ATOM 2848 N N . LYS A 1 350 ? -15.141 -31.734 0.12 1 94.62 350 LYS A N 1
ATOM 2849 C CA . LYS A 1 350 ? -15.5 -32.531 1.292 1 94.62 350 LYS A CA 1
ATOM 2850 C C . LYS A 1 350 ? -16.359 -31.719 2.26 1 94.62 350 LYS A C 1
ATOM 2852 O O . LYS A 1 350 ? -16.141 -30.516 2.432 1 94.62 350 LYS A O 1
ATOM 2857 N N . SER A 1 351 ? -17.266 -32.312 2.914 1 92.5 351 SER A N 1
ATOM 2858 C CA . SER A 1 351 ? -18.203 -31.656 3.807 1 92.5 351 SER A CA 1
ATOM 2859 C C . SER A 1 351 ? -17.484 -31.016 4.992 1 92.5 351 SER A C 1
ATOM 2861 O O . SER A 1 351 ? -18 -30.078 5.613 1 92.5 351 SER A O 1
ATOM 2863 N N . LYS A 1 352 ? -16.312 -31.484 5.242 1 91.69 352 LYS A N 1
ATOM 2864 C CA . LYS A 1 352 ? -15.539 -30.969 6.363 1 91.69 352 LYS A CA 1
ATOM 2865 C C . LYS A 1 352 ? -15.148 -29.516 6.133 1 91.69 352 LYS A C 1
ATOM 2867 O O . LYS A 1 352 ? -14.805 -28.797 7.078 1 91.69 352 LYS A O 1
ATOM 2872 N N . LEU A 1 353 ? -15.195 -29.094 4.898 1 94.56 353 LEU A N 1
ATOM 2873 C CA . LEU A 1 353 ? -14.82 -27.719 4.566 1 94.56 353 LEU A CA 1
ATOM 2874 C C . LEU A 1 353 ? -15.945 -26.75 4.938 1 94.56 353 LEU A C 1
ATOM 2876 O O . LEU A 1 353 ? -15.734 -25.547 4.973 1 94.56 353 LEU A O 1
ATOM 2880 N N . LEU A 1 354 ? -17.094 -27.312 5.27 1 94.06 354 LEU A N 1
ATOM 2881 C CA . LEU A 1 354 ? -18.203 -26.484 5.711 1 94.06 354 LEU A CA 1
ATOM 2882 C C . LEU A 1 354 ? -18.031 -26.078 7.172 1 94.06 354 LEU A C 1
ATOM 2884 O O . LEU A 1 354 ? -17.453 -26.812 7.961 1 94.06 354 LEU A O 1
ATOM 2888 N N . HIS A 1 355 ? -18.453 -24.891 7.441 1 91 355 HIS A N 1
ATOM 2889 C CA . HIS A 1 355 ? -18.328 -24.406 8.805 1 91 355 HIS A CA 1
ATOM 2890 C C . HIS A 1 355 ? -19.516 -23.516 9.18 1 91 355 HIS A C 1
ATOM 2892 O O . HIS A 1 355 ? -20.25 -23.062 8.305 1 91 355 HIS A O 1
ATOM 2898 N N . ASN A 1 356 ? -19.703 -23.344 10.391 1 88.81 356 ASN A N 1
ATOM 2899 C CA . ASN A 1 356 ? -20.719 -22.406 10.891 1 88.81 356 ASN A CA 1
ATOM 2900 C C . ASN A 1 356 ? -20.109 -21.047 11.211 1 88.81 356 ASN A C 1
ATOM 2902 O O . ASN A 1 356 ? -18.922 -20.812 10.977 1 88.81 356 ASN A O 1
ATOM 2906 N N . TYR A 1 357 ? -20.906 -20.156 11.656 1 83.69 357 TYR A N 1
ATOM 2907 C CA . TYR A 1 357 ? -20.453 -18.797 11.938 1 83.69 357 TYR A CA 1
ATOM 2908 C C . TYR A 1 357 ? -19.531 -18.781 13.156 1 83.69 357 TYR A C 1
ATOM 2910 O O . TYR A 1 357 ? -18.781 -17.812 13.352 1 83.69 357 TYR A O 1
ATOM 2918 N N . ARG A 1 358 ? -19.516 -19.812 13.852 1 82.38 358 ARG A N 1
ATOM 2919 C CA . ARG A 1 358 ? -18.812 -19.812 15.133 1 82.38 358 ARG A CA 1
ATOM 2920 C C . ARG A 1 358 ? -17.406 -20.359 15 1 82.38 358 ARG A C 1
ATOM 2922 O O . ARG A 1 358 ? -16.594 -20.25 15.922 1 82.38 358 ARG A O 1
ATOM 2929 N N . ILE A 1 359 ? -17.062 -20.969 13.898 1 84.38 359 ILE A N 1
ATOM 2930 C CA . ILE A 1 359 ? -15.742 -21.578 13.719 1 84.38 359 ILE A CA 1
ATOM 2931 C C . ILE A 1 359 ? -14.805 -20.562 13.062 1 84.38 359 ILE A C 1
ATOM 2933 O O . ILE A 1 359 ? -15.133 -19.969 12.039 1 84.38 359 ILE A O 1
ATOM 2937 N N . ILE A 1 360 ? -13.625 -20.359 13.625 1 78.38 360 ILE A N 1
ATOM 2938 C CA . ILE A 1 360 ? -12.695 -19.344 13.172 1 78.38 360 ILE A CA 1
ATOM 2939 C C . ILE A 1 360 ? -11.727 -19.938 12.156 1 78.38 360 ILE A C 1
ATOM 2941 O O . ILE A 1 360 ? -11.648 -19.469 11.016 1 78.38 360 ILE A O 1
ATOM 2945 N N . GLU A 1 361 ? -10.977 -21 12.375 1 84.06 361 GLU A N 1
ATOM 2946 C CA . GLU A 1 361 ? -9.852 -21.5 11.594 1 84.06 361 GLU A CA 1
ATOM 2947 C C . GLU A 1 361 ? -10.312 -22.109 10.281 1 84.06 361 GLU A C 1
ATOM 2949 O O . GLU A 1 361 ? -9.672 -21.922 9.242 1 84.06 361 GLU A O 1
ATOM 2954 N N . GLN A 1 362 ? -11.398 -22.781 10.266 1 87.56 362 GLN A N 1
ATOM 2955 C CA . GLN A 1 362 ? -11.875 -23.5 9.086 1 87.56 362 GLN A CA 1
ATOM 2956 C C . GLN A 1 362 ? -12.258 -22.531 7.969 1 87.56 362 GLN A C 1
ATOM 2958 O O . GLN A 1 362 ? -12.148 -22.859 6.789 1 87.56 362 GLN A O 1
ATOM 2963 N N . ARG A 1 363 ? -12.633 -21.391 8.336 1 86.75 363 ARG A N 1
ATOM 2964 C CA . ARG A 1 363 ? -13.055 -20.391 7.367 1 86.75 363 ARG A CA 1
ATOM 2965 C C . ARG A 1 363 ? -11.922 -20.062 6.398 1 86.75 363 ARG A C 1
ATOM 2967 O O . ARG A 1 363 ? -12.125 -20.031 5.184 1 86.75 363 ARG A O 1
ATOM 2974 N N . PHE A 1 364 ? -10.789 -19.891 6.918 1 83.88 364 PHE A N 1
ATOM 2975 C CA . PHE A 1 364 ? -9.648 -19.5 6.098 1 83.88 364 PHE A CA 1
ATOM 2976 C C . PHE A 1 364 ? -9.125 -20.688 5.293 1 83.88 364 PHE A C 1
ATOM 2978 O O . PHE A 1 364 ? -8.688 -20.516 4.152 1 83.88 364 PHE A O 1
ATOM 2985 N N . GLU A 1 365 ? -9.172 -21.766 5.891 1 89.81 365 GLU A N 1
ATOM 2986 C CA . GLU A 1 365 ? -8.758 -22.969 5.184 1 89.81 365 GLU A CA 1
ATOM 2987 C C . GLU A 1 365 ? -9.656 -23.25 3.982 1 89.81 365 GLU A C 1
ATOM 2989 O O . GLU A 1 365 ? -9.164 -23.578 2.898 1 89.81 365 GLU A O 1
ATOM 2994 N N . THR A 1 366 ? -10.953 -23.109 4.219 1 93.5 366 THR A N 1
ATOM 2995 C CA . THR A 1 366 ? -11.914 -23.344 3.146 1 93.5 366 THR A CA 1
ATOM 2996 C C . THR A 1 366 ? -11.711 -22.344 2.014 1 93.5 366 THR A C 1
ATOM 2998 O O . THR A 1 366 ? -11.727 -22.719 0.839 1 93.5 366 THR A O 1
ATOM 3001 N N . MET A 1 367 ? -11.531 -21.172 2.385 1 92.19 367 MET A N 1
ATOM 3002 C CA . MET A 1 367 ? -11.344 -20.125 1.38 1 92.19 367 MET A CA 1
ATOM 3003 C C . MET A 1 367 ? -10.117 -20.406 0.526 1 92.19 367 MET A C 1
ATOM 3005 O O . MET A 1 367 ? -10.148 -20.25 -0.695 1 92.19 367 MET A O 1
ATOM 3009 N N . GLN A 1 368 ? -9.039 -20.844 1.087 1 92.25 368 GLN A N 1
ATOM 3010 C CA . GLN A 1 368 ? -7.812 -21.109 0.351 1 92.25 368 GLN A CA 1
ATOM 3011 C C . GLN A 1 368 ? -7.992 -22.297 -0.602 1 92.25 368 GLN A C 1
ATOM 3013 O O . GLN A 1 368 ? -7.531 -22.25 -1.743 1 92.25 368 GLN A O 1
ATOM 3018 N N . PHE A 1 369 ? -8.672 -23.266 -0.093 1 93.94 369 PHE A N 1
ATOM 3019 C CA . PHE A 1 369 ? -8.922 -24.438 -0.927 1 93.94 369 PHE A CA 1
ATOM 3020 C C . PHE A 1 369 ? -9.742 -24.062 -2.154 1 93.94 369 PHE A C 1
ATOM 3022 O O . PHE A 1 369 ? -9.414 -24.453 -3.273 1 93.94 369 PHE A O 1
ATOM 3029 N N . ILE A 1 370 ? -10.734 -23.297 -1.949 1 95.88 370 ILE A N 1
ATOM 3030 C CA . ILE A 1 370 ? -11.617 -22.922 -3.045 1 95.88 370 ILE A CA 1
ATOM 3031 C C . ILE A 1 370 ? -10.891 -21.984 -3.996 1 95.88 370 ILE A C 1
ATOM 3033 O O . ILE A 1 370 ? -11.031 -22.078 -5.219 1 95.88 370 ILE A O 1
ATOM 3037 N N . ALA A 1 371 ? -10.125 -21.078 -3.475 1 95.56 371 ALA A N 1
ATOM 3038 C CA . ALA A 1 371 ? -9.359 -20.156 -4.305 1 95.56 371 ALA A CA 1
ATOM 3039 C C . ALA A 1 371 ? -8.391 -20.906 -5.215 1 95.56 371 ALA A C 1
ATOM 3041 O O . ALA A 1 371 ? -8.266 -20.594 -6.402 1 95.56 371 ALA A O 1
ATOM 3042 N N . HIS A 1 372 ? -7.746 -21.859 -4.672 1 94.81 372 HIS A N 1
ATOM 3043 C CA . HIS A 1 372 ? -6.82 -22.656 -5.469 1 94.81 372 HIS A CA 1
ATOM 3044 C C . HIS A 1 372 ? -7.555 -23.453 -6.547 1 94.81 372 HIS A C 1
ATOM 3046 O O . HIS A 1 372 ? -7.055 -23.594 -7.664 1 94.81 372 HIS A O 1
ATOM 3052 N N . ALA A 1 373 ? -8.648 -23.938 -6.148 1 95.75 373 ALA A N 1
ATOM 3053 C CA . ALA A 1 373 ? -9.445 -24.688 -7.113 1 95.75 373 ALA A CA 1
ATOM 3054 C C . ALA A 1 373 ? -9.898 -23.812 -8.266 1 95.75 373 ALA A C 1
ATOM 3056 O O . ALA A 1 373 ? -9.906 -24.234 -9.422 1 95.75 373 ALA A O 1
ATOM 3057 N N . ILE A 1 374 ? -10.258 -22.641 -7.973 1 96.75 374 ILE A N 1
ATOM 3058 C CA . ILE A 1 374 ? -10.695 -21.703 -9 1 96.75 374 ILE A CA 1
ATOM 3059 C C . ILE A 1 374 ? -9.516 -21.344 -9.898 1 96.75 374 ILE A C 1
ATOM 3061 O O . ILE A 1 374 ? -9.648 -21.281 -11.117 1 96.75 374 ILE A O 1
ATOM 3065 N N . ALA A 1 375 ? -8.375 -21.109 -9.328 1 96.5 375 ALA A N 1
ATOM 3066 C CA . ALA A 1 375 ? -7.191 -20.766 -10.109 1 96.5 375 ALA A CA 1
ATOM 3067 C C . ALA A 1 375 ? -6.812 -21.906 -11.055 1 96.5 375 ALA A C 1
ATOM 3069 O O . ALA A 1 375 ? -6.34 -21.672 -12.164 1 96.5 375 ALA A O 1
ATOM 3070 N N . GLN A 1 376 ? -7.055 -23.047 -10.609 1 94.5 376 GLN A N 1
ATOM 3071 C CA . GLN A 1 376 ? -6.715 -24.234 -11.398 1 94.5 376 GLN A CA 1
ATOM 3072 C C . GLN A 1 376 ? -7.598 -24.328 -12.641 1 94.5 376 GLN A C 1
ATOM 3074 O O . GLN A 1 376 ? -7.262 -25.047 -13.586 1 94.5 376 GLN A O 1
ATOM 3079 N N . GLN A 1 377 ? -8.727 -23.656 -12.633 1 96.12 377 GLN A N 1
ATOM 3080 C CA . GLN A 1 377 ? -9.562 -23.656 -13.828 1 96.12 377 GLN A CA 1
ATOM 3081 C C . GLN A 1 377 ? -8.812 -23.078 -15.023 1 96.12 377 GLN A C 1
ATOM 3083 O O . GLN A 1 377 ? -8.953 -23.547 -16.141 1 96.12 377 GLN A O 1
ATOM 3088 N N . TRP A 1 378 ? -8.016 -22.016 -14.781 1 95.5 378 TRP A N 1
ATOM 3089 C CA . TRP A 1 378 ? -7.215 -21.422 -15.836 1 95.5 378 TRP A CA 1
ATOM 3090 C C . TRP A 1 378 ? -5.945 -22.219 -16.094 1 95.5 378 TRP A C 1
ATOM 3092 O O . TRP A 1 378 ? -5.707 -22.688 -17.219 1 95.5 378 TRP A O 1
ATOM 3102 N N . PHE A 1 379 ? -5.211 -22.375 -14.945 1 95.62 379 PHE A N 1
ATOM 3103 C CA . PHE A 1 379 ? -3.924 -23.047 -15.062 1 95.62 379 PHE A CA 1
ATOM 3104 C C . PHE A 1 379 ? -4.031 -24.5 -14.609 1 95.62 379 PHE A C 1
ATOM 3106 O O . PHE A 1 379 ? -4.023 -24.797 -13.414 1 95.62 379 PHE A O 1
ATOM 3113 N N . GLY A 1 380 ? -4.012 -25.375 -15.5 1 92.25 380 GLY A N 1
ATOM 3114 C CA . GLY A 1 380 ? -4.148 -26.797 -15.227 1 92.25 380 GLY A CA 1
ATOM 3115 C C . GLY A 1 380 ? -5.195 -27.469 -16.094 1 92.25 380 GLY A C 1
ATOM 3116 O O . GLY A 1 380 ? -4.926 -28.516 -16.703 1 92.25 380 GLY A O 1
ATOM 3117 N N . ILE A 1 381 ? -6.387 -26.766 -16.125 1 93.88 381 ILE A N 1
ATOM 3118 C CA . ILE A 1 381 ? -7.473 -27.391 -16.875 1 93.88 381 ILE A CA 1
ATOM 3119 C C . ILE A 1 381 ? -7.613 -26.703 -18.234 1 93.88 381 ILE A C 1
ATOM 3121 O O . ILE A 1 381 ? -7.391 -27.328 -19.281 1 93.88 381 ILE A O 1
ATOM 3125 N N . PHE A 1 382 ? -7.902 -25.438 -18.203 1 94.5 382 PHE A N 1
ATOM 3126 C CA . PHE A 1 382 ? -8.023 -24.688 -19.453 1 94.5 382 PHE A CA 1
ATOM 3127 C C . PHE A 1 382 ? -6.707 -24.703 -20.234 1 94.5 382 PHE A C 1
ATOM 3129 O O . PHE A 1 382 ? -6.672 -25.109 -21.391 1 94.5 382 PHE A O 1
ATOM 3136 N N . LEU A 1 383 ? -5.676 -24.312 -19.531 1 94.38 383 LEU A N 1
ATOM 3137 C CA . LEU A 1 383 ? -4.324 -24.469 -20.062 1 94.38 383 LEU A CA 1
ATOM 3138 C C . LEU A 1 383 ? -3.609 -25.625 -19.375 1 94.38 383 LEU A C 1
ATOM 3140 O O . LEU A 1 383 ? -2.977 -25.438 -18.328 1 94.38 383 LEU A O 1
ATOM 3144 N N . SER A 1 384 ? -3.674 -26.719 -19.906 1 92.25 384 SER A N 1
ATOM 3145 C CA . SER A 1 384 ? -3.053 -27.938 -19.359 1 92.25 384 SER A CA 1
ATOM 3146 C C . SER A 1 384 ? -1.569 -27.984 -19.703 1 92.25 384 SER A C 1
ATOM 3148 O O . SER A 1 384 ? -1.119 -27.328 -20.656 1 92.25 384 SER A O 1
ATOM 3150 N N . PRO A 1 385 ? -0.805 -28.75 -18.938 1 92 385 PRO A N 1
ATOM 3151 C CA . PRO A 1 385 ? 0.612 -28.891 -19.281 1 92 385 PRO A CA 1
ATOM 3152 C C . PRO A 1 385 ? 0.828 -29.672 -20.562 1 92 385 PRO A C 1
ATOM 3154 O O . PRO A 1 385 ? 0.047 -30.578 -20.875 1 92 385 PRO A O 1
ATOM 3157 N N . HIS A 1 386 ? 1.833 -29.359 -21.281 1 89.88 386 HIS A N 1
ATOM 3158 C CA . HIS A 1 386 ? 2.154 -30.062 -22.5 1 89.88 386 HIS A CA 1
ATOM 3159 C C . HIS A 1 386 ? 2.752 -31.438 -22.203 1 89.88 386 HIS A C 1
ATOM 3161 O O . HIS A 1 386 ? 2.434 -32.406 -22.891 1 89.88 386 HIS A O 1
ATOM 3167 N N . LYS A 1 387 ? 3.688 -31.391 -21.297 1 87.12 387 LYS A N 1
ATOM 3168 C CA . LYS A 1 387 ? 4.324 -32.594 -20.797 1 87.12 387 LYS A CA 1
ATOM 3169 C C . LYS A 1 387 ? 4.23 -32.688 -19.281 1 87.12 387 LYS A C 1
ATOM 3171 O O . LYS A 1 387 ? 3.902 -31.703 -18.609 1 87.12 387 LYS A O 1
ATOM 3176 N N . TRP A 1 388 ? 4.5 -33.812 -18.797 1 84 388 TRP A N 1
ATOM 3177 C CA . TRP A 1 388 ? 4.449 -34 -17.344 1 84 388 TRP A CA 1
ATOM 3178 C C . TRP A 1 388 ? 5.469 -33.125 -16.641 1 84 388 TRP A C 1
ATOM 3180 O O . TRP A 1 388 ? 5.223 -32.656 -15.523 1 84 388 TRP A O 1
ATOM 3190 N N . CYS A 1 389 ? 6.594 -32.906 -17.25 1 89.56 389 CYS A N 1
ATOM 3191 C CA . CYS A 1 389 ? 7.633 -32.094 -16.641 1 89.56 389 CYS A CA 1
ATOM 3192 C C . CYS A 1 389 ? 7.191 -30.625 -16.547 1 89.56 389 CYS A C 1
ATOM 3194 O O . CYS A 1 389 ? 7.762 -29.844 -15.781 1 89.56 389 CYS A O 1
ATOM 3196 N N . ASP A 1 390 ? 6.148 -30.266 -17.297 1 93 390 ASP A N 1
ATOM 3197 C CA . ASP A 1 390 ? 5.668 -28.891 -17.297 1 93 390 ASP A CA 1
ATOM 3198 C C . ASP A 1 390 ? 4.672 -28.656 -16.172 1 93 390 ASP A C 1
ATOM 3200 O O . ASP A 1 390 ? 4.191 -27.547 -15.977 1 93 390 ASP A O 1
ATOM 3204 N N . LEU A 1 391 ? 4.426 -29.641 -15.359 1 91.12 391 LEU A N 1
ATOM 3205 C CA . LEU A 1 391 ? 3.477 -29.531 -14.258 1 91.12 391 LEU A CA 1
ATOM 3206 C C . LEU A 1 391 ? 3.918 -28.469 -13.258 1 91.12 391 LEU A C 1
ATOM 3208 O O . LEU A 1 391 ? 3.082 -27.844 -12.609 1 91.12 391 LEU A O 1
ATOM 3212 N N . TRP A 1 392 ? 5.215 -28.281 -13.141 1 95.44 392 TRP A N 1
ATOM 3213 C CA . TRP A 1 392 ? 5.699 -27.281 -12.195 1 95.44 392 TRP A CA 1
ATOM 3214 C C . TRP A 1 392 ? 5.137 -25.891 -12.539 1 95.44 392 TRP A C 1
ATOM 3216 O O . TRP A 1 392 ? 4.855 -25.094 -11.641 1 95.44 392 TRP A O 1
ATOM 3226 N N . LEU A 1 393 ? 5.012 -25.641 -13.812 1 96.38 393 LEU A N 1
ATOM 3227 C CA . LEU A 1 393 ? 4.539 -24.344 -14.281 1 96.38 393 LEU A CA 1
ATOM 3228 C C . LEU A 1 393 ? 3.066 -24.141 -13.93 1 96.38 393 LEU A C 1
ATOM 3230 O O . LEU A 1 393 ? 2.662 -23.031 -13.539 1 96.38 393 LEU A O 1
ATOM 3234 N N . VAL A 1 394 ? 2.318 -25.172 -14.039 1 94.75 394 VAL A N 1
ATOM 3235 C CA . VAL A 1 394 ? 0.904 -25.141 -13.68 1 94.75 394 VAL A CA 1
ATOM 3236 C C . VAL A 1 394 ? 0.751 -24.828 -12.195 1 94.75 394 VAL A C 1
ATOM 3238 O O . VAL A 1 394 ? 0.007 -23.938 -11.812 1 94.75 394 VAL A O 1
ATOM 3241 N N . PHE A 1 395 ? 1.534 -25.562 -11.461 1 93.75 395 PHE A N 1
ATOM 3242 C CA . PHE A 1 395 ? 1.479 -25.375 -10.016 1 93.75 395 PHE A CA 1
ATOM 3243 C C . PHE A 1 395 ? 2.012 -24 -9.625 1 93.75 395 PHE A C 1
ATOM 3245 O O . PHE A 1 395 ? 1.405 -23.297 -8.82 1 93.75 395 PHE A O 1
ATOM 3252 N N . GLY A 1 396 ? 3.055 -23.688 -10.188 1 96.69 396 GLY A N 1
ATOM 3253 C CA . GLY A 1 396 ? 3.695 -22.422 -9.852 1 96.69 396 GLY A CA 1
ATOM 3254 C C . GLY A 1 396 ? 2.82 -21.219 -10.141 1 96.69 396 GLY A C 1
ATOM 3255 O O . GLY A 1 396 ? 2.662 -20.344 -9.289 1 96.69 396 GLY A O 1
ATOM 3256 N N . LEU A 1 397 ? 2.213 -21.188 -11.266 1 96.12 397 LEU A N 1
ATOM 3257 C CA . LEU A 1 397 ? 1.405 -20.047 -11.68 1 96.12 397 LEU A CA 1
ATOM 3258 C C . LEU A 1 397 ? 0.106 -19.984 -10.883 1 96.12 397 LEU A C 1
ATOM 3260 O O . LEU A 1 397 ? -0.312 -18.906 -10.453 1 96.12 397 LEU A O 1
ATOM 3264 N N . SER A 1 398 ? -0.517 -21.078 -10.688 1 95.25 398 SER A N 1
ATOM 3265 C CA . SER A 1 398 ? -1.784 -21.094 -9.969 1 95.25 398 SER A CA 1
ATOM 3266 C C . SER A 1 398 ? -1.6 -20.688 -8.508 1 95.25 398 SER A C 1
ATOM 3268 O O . SER A 1 398 ? -2.352 -19.859 -7.996 1 95.25 398 SER A O 1
ATOM 3270 N N . TYR A 1 399 ? -0.595 -21.25 -7.898 1 94.25 399 TYR A N 1
ATOM 3271 C CA . TYR A 1 399 ? -0.386 -20.953 -6.484 1 94.25 399 TYR A CA 1
ATOM 3272 C C . TYR A 1 399 ? 0.139 -19.547 -6.285 1 94.25 399 TYR A C 1
ATOM 3274 O O . TYR A 1 399 ? -0.211 -18.875 -5.309 1 94.25 399 TYR A O 1
ATOM 3282 N N . TYR A 1 400 ? 1.004 -19.125 -7.18 1 94.12 400 TYR A N 1
ATOM 3283 C CA . TYR A 1 400 ? 1.452 -17.734 -7.129 1 94.12 400 TYR A CA 1
ATOM 3284 C C . TYR A 1 400 ? 0.275 -16.781 -7.262 1 94.12 400 TYR A C 1
ATOM 3286 O O . TYR A 1 400 ? 0.189 -15.781 -6.535 1 94.12 400 TYR A O 1
ATOM 3294 N N . TRP A 1 401 ? -0.56 -17.109 -8.117 1 92.56 401 TRP A N 1
ATOM 3295 C CA . TRP A 1 401 ? -1.734 -16.281 -8.383 1 92.56 401 TRP A CA 1
ATOM 3296 C C . TRP A 1 401 ? -2.605 -16.156 -7.141 1 92.56 401 TRP A C 1
ATOM 3298 O O . TRP A 1 401 ? -3.053 -15.07 -6.793 1 92.56 401 TRP A O 1
ATOM 3308 N N . VAL A 1 402 ? -2.863 -17.234 -6.496 1 94.44 402 VAL A N 1
ATOM 3309 C CA . VAL A 1 402 ? -3.682 -17.25 -5.289 1 94.44 402 VAL A CA 1
ATOM 3310 C C . VAL A 1 402 ? -2.973 -16.484 -4.172 1 94.44 402 VAL A C 1
ATOM 3312 O O . VAL A 1 402 ? -3.615 -15.789 -3.381 1 94.44 402 VAL A O 1
ATOM 3315 N N . GLU A 1 403 ? -1.7 -16.625 -4.09 1 92.19 403 GLU A N 1
ATOM 3316 C CA . GLU A 1 403 ? -0.944 -15.898 -3.074 1 92.19 403 GLU A CA 1
ATOM 3317 C C . GLU A 1 403 ? -1.082 -14.383 -3.254 1 92.19 403 GLU A C 1
ATOM 3319 O O . GLU A 1 403 ? -1.181 -13.648 -2.273 1 92.19 403 GLU A O 1
ATOM 3324 N N . MET A 1 404 ? -1.014 -13.93 -4.488 1 90.19 404 MET A N 1
ATOM 3325 C CA . MET A 1 404 ? -1.177 -12.508 -4.77 1 90.19 404 MET A CA 1
ATOM 3326 C C . MET A 1 404 ? -2.557 -12.023 -4.336 1 90.19 404 MET A C 1
ATOM 3328 O O . MET A 1 404 ? -2.699 -10.906 -3.832 1 90.19 404 MET A O 1
ATOM 3332 N N . TYR A 1 405 ? -3.547 -12.836 -4.504 1 90 405 TYR A N 1
ATOM 3333 C CA . TYR A 1 405 ? -4.887 -12.5 -4.031 1 90 405 TYR A CA 1
ATOM 3334 C C . TYR A 1 405 ? -4.93 -12.43 -2.512 1 90 405 TYR A C 1
ATOM 3336 O O . TYR A 1 405 ? -5.52 -11.516 -1.94 1 90 405 TYR A O 1
ATOM 3344 N N . CYS A 1 406 ? -4.359 -13.461 -1.924 1 87.94 406 CYS A N 1
ATOM 3345 C CA . CYS A 1 406 ? -4.379 -13.523 -0.467 1 87.94 406 CYS A CA 1
ATOM 3346 C C . CYS A 1 406 ? -3.703 -12.305 0.145 1 87.94 406 CYS A C 1
ATOM 3348 O O . CYS A 1 406 ? -4.062 -11.875 1.242 1 87.94 406 CYS A O 1
ATOM 3350 N N . GLU A 1 407 ? -2.764 -11.727 -0.51 1 82.94 407 GLU A N 1
ATOM 3351 C CA . GLU A 1 407 ? -2.08 -10.531 -0.027 1 82.94 407 GLU A CA 1
ATOM 3352 C C . GLU A 1 407 ? -3.045 -9.359 0.098 1 82.94 407 GLU A C 1
ATOM 3354 O O . GLU A 1 407 ? -2.844 -8.469 0.927 1 82.94 407 GLU A O 1
ATOM 3359 N N . THR A 1 408 ? -4.164 -9.32 -0.652 1 77.19 408 THR A N 1
ATOM 3360 C CA . THR A 1 408 ? -5.137 -8.234 -0.634 1 77.19 408 THR A CA 1
ATOM 3361 C C . THR A 1 408 ? -6.117 -8.398 0.521 1 77.19 408 THR A C 1
ATOM 3363 O O . THR A 1 408 ? -6.715 -7.426 0.984 1 77.19 408 THR A O 1
ATOM 3366 N N . ILE A 1 409 ? -6.27 -9.695 0.929 1 75.12 409 ILE A N 1
ATOM 3367 C CA . ILE A 1 409 ? -7.266 -9.984 1.954 1 75.12 409 ILE A CA 1
ATOM 3368 C C . ILE A 1 409 ? -6.602 -10.008 3.328 1 75.12 409 ILE A C 1
ATOM 3370 O O . ILE A 1 409 ? -7.18 -9.539 4.312 1 75.12 409 ILE A O 1
ATOM 3374 N N . PHE A 1 410 ? -5.41 -10.562 3.229 1 78.5 410 PHE A N 1
ATOM 3375 C CA . PHE A 1 410 ? -4.688 -10.68 4.488 1 78.5 410 PHE A CA 1
ATOM 3376 C C . PHE A 1 410 ? -3.664 -9.562 4.629 1 78.5 410 PHE A C 1
ATOM 3378 O O . PHE A 1 410 ? -3.514 -8.727 3.73 1 78.5 410 PHE A O 1
ATOM 3385 N N . SER A 1 411 ? -3.033 -9.484 5.746 1 75.06 411 SER A N 1
ATOM 3386 C CA . SER A 1 411 ? -1.959 -8.516 5.938 1 75.06 411 SER A CA 1
ATOM 3387 C C . SER A 1 411 ? -0.701 -8.922 5.18 1 75.06 411 SER A C 1
ATOM 3389 O O . SER A 1 411 ? -0.449 -10.117 4.98 1 75.06 411 SER A O 1
ATOM 3391 N N . GLU A 1 412 ? -0.014 -8.016 4.664 1 78.94 412 GLU A N 1
ATOM 3392 C CA . GLU A 1 412 ? 1.25 -8.266 3.98 1 78.94 412 GLU A CA 1
ATOM 3393 C C . GLU A 1 412 ? 2.225 -9.016 4.883 1 78.94 412 GLU A C 1
ATOM 3395 O O . GLU A 1 412 ? 2.977 -9.875 4.414 1 78.94 412 GLU A O 1
ATOM 3400 N N . ASP A 1 413 ? 2.189 -8.797 6.168 1 86 413 ASP A N 1
ATOM 3401 C CA . ASP A 1 413 ? 3.098 -9.445 7.113 1 86 413 ASP A CA 1
ATOM 3402 C C . ASP A 1 413 ? 2.809 -10.938 7.215 1 86 413 ASP A C 1
ATOM 3404 O O . ASP A 1 413 ? 3.732 -11.75 7.301 1 86 413 ASP A O 1
ATOM 3408 N N . LYS A 1 414 ? 1.558 -11.227 7.121 1 88.69 414 LYS A N 1
ATOM 3409 C CA . LYS A 1 414 ? 1.189 -12.641 7.215 1 88.69 414 LYS A CA 1
ATOM 3410 C C . LYS A 1 414 ? 1.687 -13.422 6.004 1 88.69 414 LYS A C 1
ATOM 3412 O O . LYS A 1 414 ? 2.279 -14.492 6.148 1 88.69 414 LYS A O 1
ATOM 3417 N N . ILE A 1 415 ? 1.489 -12.875 4.867 1 89.62 415 ILE A N 1
ATOM 3418 C CA . ILE A 1 415 ? 1.863 -13.562 3.639 1 89.62 415 ILE A CA 1
ATOM 3419 C C . ILE A 1 415 ? 3.385 -13.664 3.545 1 89.62 415 ILE A C 1
ATOM 3421 O O . ILE A 1 415 ? 3.92 -14.688 3.121 1 89.62 415 ILE A O 1
ATOM 3425 N N . ARG A 1 416 ? 4.105 -12.641 3.93 1 93.38 416 ARG A N 1
ATOM 3426 C CA . ARG A 1 416 ? 5.562 -12.633 3.904 1 93.38 416 ARG A CA 1
ATOM 3427 C C . ARG A 1 416 ? 6.129 -13.656 4.879 1 93.38 416 ARG A C 1
ATOM 3429 O O . ARG A 1 416 ? 7.059 -14.398 4.543 1 93.38 416 ARG A O 1
ATOM 3436 N N . LEU A 1 417 ? 5.59 -13.688 6.062 1 94.56 417 LEU A N 1
ATOM 3437 C CA . LEU A 1 417 ? 6.066 -14.648 7.055 1 94.56 417 LEU A CA 1
ATOM 3438 C C . LEU A 1 417 ? 5.773 -16.078 6.617 1 94.56 417 LEU A C 1
ATOM 3440 O O . LEU A 1 417 ? 6.609 -16.969 6.785 1 94.56 417 LEU A O 1
ATOM 3444 N N . ASP A 1 418 ? 4.559 -16.297 6.078 1 94.19 418 ASP A N 1
ATOM 3445 C CA . ASP A 1 418 ? 4.223 -17.625 5.574 1 94.19 418 ASP A CA 1
ATOM 3446 C C . ASP A 1 418 ? 5.176 -18.047 4.461 1 94.19 418 ASP A C 1
ATOM 3448 O O . ASP A 1 418 ? 5.555 -19.219 4.371 1 94.19 418 ASP A O 1
ATOM 3452 N N . ARG A 1 419 ? 5.441 -17.141 3.6 1 95.44 419 ARG A N 1
ATOM 3453 C CA . ARG A 1 419 ? 6.383 -17.438 2.52 1 95.44 419 ARG A CA 1
ATOM 3454 C C . ARG A 1 419 ? 7.754 -17.797 3.072 1 95.44 419 ARG A C 1
ATOM 3456 O O . ARG A 1 419 ? 8.398 -18.719 2.576 1 95.44 419 ARG A O 1
ATOM 3463 N N . LYS A 1 420 ? 8.234 -17.047 4.094 1 97.12 420 LYS A N 1
ATOM 3464 C CA . LYS A 1 420 ? 9.523 -17.344 4.711 1 97.12 420 LYS A CA 1
ATOM 3465 C C . LYS A 1 420 ? 9.539 -18.766 5.289 1 97.12 420 LYS A C 1
ATOM 3467 O O . LYS A 1 420 ? 10.508 -19.5 5.105 1 97.12 420 LYS A O 1
ATOM 3472 N N . LYS A 1 421 ? 8.516 -19.141 5.969 1 96.31 421 LYS A N 1
ATOM 3473 C CA . LYS A 1 421 ? 8.422 -20.484 6.535 1 96.31 421 LYS A CA 1
ATOM 3474 C C . LYS A 1 421 ? 8.406 -21.531 5.438 1 96.31 421 LYS A C 1
ATOM 3476 O O . LYS A 1 421 ? 9 -22.609 5.59 1 96.31 421 LYS A O 1
ATOM 3481 N N . ARG A 1 422 ? 7.676 -21.25 4.391 1 96.12 422 ARG A N 1
ATOM 3482 C CA . ARG A 1 422 ? 7.648 -22.172 3.262 1 96.12 422 ARG A CA 1
ATOM 3483 C C . ARG A 1 422 ? 9.031 -22.328 2.643 1 96.12 422 ARG A C 1
ATOM 3485 O O . ARG A 1 422 ? 9.422 -23.422 2.23 1 96.12 422 ARG A O 1
ATOM 3492 N N . ILE A 1 423 ? 9.758 -21.203 2.527 1 97.5 423 ILE A N 1
ATOM 3493 C CA . ILE A 1 423 ? 11.109 -21.25 1.981 1 97.5 423 ILE A CA 1
ATOM 3494 C C . ILE A 1 423 ? 11.984 -22.172 2.83 1 97.5 423 ILE A C 1
ATOM 3496 O O . ILE A 1 423 ? 12.703 -23.016 2.295 1 97.5 423 ILE A O 1
ATOM 3500 N N . GLU A 1 424 ? 11.883 -22.062 4.094 1 96.69 424 GLU A N 1
ATOM 3501 C CA . GLU A 1 424 ? 12.672 -22.906 4.988 1 96.69 424 GLU A CA 1
ATOM 3502 C C . GLU A 1 424 ? 12.305 -24.375 4.824 1 96.69 424 GLU A C 1
ATOM 3504 O O . GLU A 1 424 ? 13.18 -25.234 4.809 1 96.69 424 GLU A O 1
ATOM 3509 N N . SER A 1 425 ? 11.047 -24.609 4.711 1 96.19 425 SER A N 1
ATOM 3510 C CA . SER A 1 425 ? 10.578 -25.984 4.531 1 96.19 425 SER A CA 1
ATOM 3511 C C . SER A 1 425 ? 11.094 -26.578 3.221 1 96.19 425 SER A C 1
ATOM 3513 O O . SER A 1 425 ? 11.539 -27.719 3.184 1 96.19 425 SER A O 1
ATOM 3515 N N . VAL A 1 426 ? 11.039 -25.812 2.174 1 96.62 426 VAL A N 1
ATOM 3516 C CA . VAL A 1 426 ? 11.469 -26.297 0.864 1 96.62 426 VAL A CA 1
ATOM 3517 C C . VAL A 1 426 ? 12.977 -26.547 0.878 1 96.62 426 VAL A C 1
ATOM 3519 O O . VAL A 1 426 ? 13.453 -27.531 0.318 1 96.62 426 VAL A O 1
ATOM 3522 N N . VAL A 1 427 ? 13.766 -25.656 1.485 1 96.44 427 VAL A N 1
ATOM 3523 C CA . VAL A 1 427 ? 15.211 -25.812 1.547 1 96.44 427 VAL A CA 1
ATOM 3524 C C . VAL A 1 427 ? 15.562 -27.094 2.301 1 96.44 427 VAL A C 1
ATOM 3526 O O . VAL A 1 427 ? 16.469 -27.828 1.911 1 96.44 427 VAL A O 1
ATOM 3529 N N . GLN A 1 428 ? 14.828 -27.422 3.291 1 94.5 428 GLN A N 1
ATOM 3530 C CA . GLN A 1 428 ? 15.062 -28.625 4.086 1 94.5 428 GLN A CA 1
ATOM 3531 C C . GLN A 1 428 ? 14.695 -29.891 3.309 1 94.5 428 GLN A C 1
ATOM 3533 O O . GLN A 1 428 ? 15.352 -30.922 3.434 1 94.5 428 GLN A O 1
ATOM 3538 N N . ARG A 1 429 ? 13.664 -29.797 2.502 1 92.81 429 ARG A N 1
ATOM 3539 C CA . ARG A 1 429 ? 13.141 -30.953 1.797 1 92.81 429 ARG A CA 1
ATOM 3540 C C . ARG A 1 429 ? 13.883 -31.172 0.482 1 92.81 429 ARG A C 1
ATOM 3542 O O . ARG A 1 429 ? 13.93 -32.281 -0.031 1 92.81 429 ARG A O 1
ATOM 3549 N N . ASP A 1 430 ? 14.406 -30.125 -0.037 1 92.81 430 ASP A N 1
ATOM 3550 C CA . ASP A 1 430 ? 15.047 -30.219 -1.344 1 92.81 430 ASP A CA 1
ATOM 3551 C C . ASP A 1 430 ? 16.438 -30.844 -1.231 1 92.81 430 ASP A C 1
ATOM 3553 O O . ASP A 1 430 ? 17.438 -30.234 -1.597 1 92.81 430 ASP A O 1
ATOM 3557 N N . VAL A 1 431 ? 16.531 -32 -0.671 1 90.88 431 VAL A N 1
ATOM 3558 C CA . VAL A 1 431 ? 17.734 -32.812 -0.549 1 90.88 431 VAL A CA 1
ATOM 3559 C C . VAL A 1 431 ? 17.609 -34.094 -1.357 1 90.88 431 VAL A C 1
ATOM 3561 O O . VAL A 1 431 ? 16.719 -34.906 -1.094 1 90.88 431 VAL A O 1
ATOM 3564 N N . ASN A 1 432 ? 18.375 -34.219 -2.342 1 85.94 432 ASN A N 1
ATOM 3565 C CA . ASN A 1 432 ? 18.359 -35.375 -3.229 1 85.94 432 ASN A CA 1
ATOM 3566 C C . ASN A 1 432 ? 17.031 -35.469 -3.988 1 85.94 432 ASN A C 1
ATOM 3568 O O . ASN A 1 432 ? 16.438 -36.531 -4.066 1 85.94 432 ASN A O 1
ATOM 3572 N N . GLN A 1 433 ? 16.516 -34.438 -4.273 1 88.56 433 GLN A N 1
ATOM 3573 C CA . GLN A 1 433 ? 15.289 -34.375 -5.074 1 88.56 433 GLN A CA 1
ATOM 3574 C C . GLN A 1 433 ? 15.602 -34 -6.523 1 88.56 433 GLN A C 1
ATOM 3576 O O . GLN A 1 433 ? 16.641 -33.406 -6.809 1 88.56 433 GLN A O 1
ATOM 3581 N N . TYR A 1 434 ? 14.805 -34.375 -7.395 1 89.94 434 TYR A N 1
ATOM 3582 C CA . TYR A 1 434 ? 14.961 -34 -8.797 1 89.94 434 TYR A CA 1
ATOM 3583 C C . TYR A 1 434 ? 14.539 -32.562 -9.016 1 89.94 434 TYR A C 1
ATOM 3585 O O . TYR A 1 434 ? 13.891 -31.953 -8.156 1 89.94 434 TYR A O 1
ATOM 3593 N N . ALA A 1 435 ? 15.023 -32.062 -10.141 1 93.12 435 ALA A N 1
ATOM 3594 C CA . ALA A 1 435 ? 14.586 -30.703 -10.523 1 93.12 435 ALA A CA 1
ATOM 3595 C C . ALA A 1 435 ? 13.078 -30.641 -10.703 1 93.12 435 ALA A C 1
ATOM 3597 O O . ALA A 1 435 ? 12.438 -31.672 -10.977 1 93.12 435 ALA A O 1
ATOM 3598 N N . ILE A 1 436 ? 12.477 -29.562 -10.492 1 93.75 436 ILE A N 1
ATOM 3599 C CA . ILE A 1 436 ? 11.023 -29.422 -10.57 1 93.75 436 ILE A CA 1
ATOM 3600 C C . ILE A 1 436 ? 10.562 -29.703 -12 1 93.75 436 ILE A C 1
ATOM 3602 O O . ILE A 1 436 ? 9.453 -30.203 -12.211 1 93.75 436 ILE A O 1
ATOM 3606 N N . CYS A 1 437 ? 11.398 -29.312 -12.992 1 93.75 437 CYS A N 1
ATOM 3607 C CA . CYS A 1 437 ? 11.117 -29.656 -14.383 1 93.75 437 CYS A CA 1
ATOM 3608 C C . CYS A 1 437 ? 11.992 -30.812 -14.844 1 93.75 437 CYS A C 1
ATOM 3610 O O . CYS A 1 437 ? 13.023 -30.609 -15.484 1 93.75 437 CYS A O 1
ATOM 3612 N N . SER A 1 438 ? 11.672 -32 -14.438 1 89.94 438 SER A N 1
ATOM 3613 C CA . SER A 1 438 ? 12.453 -33.188 -14.781 1 89.94 438 SER A CA 1
ATOM 3614 C C . SER A 1 438 ? 11.555 -34.344 -15.219 1 89.94 438 SER A C 1
ATOM 3616 O O . SER A 1 438 ? 10.469 -34.531 -14.672 1 89.94 438 SER A O 1
ATOM 3618 N N . ASP A 1 439 ? 12.055 -35.094 -16.141 1 83.56 439 ASP A N 1
ATOM 3619 C CA . ASP A 1 439 ? 11.344 -36.281 -16.609 1 83.56 439 ASP A CA 1
ATOM 3620 C C . ASP A 1 439 ? 11.656 -37.469 -15.734 1 83.56 439 ASP A C 1
ATOM 3622 O O . ASP A 1 439 ? 11.094 -38.562 -15.93 1 83.56 439 ASP A O 1
ATOM 3626 N N . LYS A 1 440 ? 12.391 -37.219 -14.758 1 82.5 440 LYS A N 1
ATOM 3627 C CA . LYS A 1 440 ? 12.836 -38.344 -13.938 1 82.5 440 LYS A CA 1
ATOM 3628 C C . LYS A 1 440 ? 11.836 -38.625 -12.812 1 82.5 440 LYS A C 1
ATOM 3630 O O . LYS A 1 440 ? 11.93 -39.656 -12.148 1 82.5 440 LYS A O 1
ATOM 3635 N N . TRP A 1 441 ? 10.969 -37.75 -12.641 1 82.62 441 TRP A N 1
ATOM 3636 C CA . TRP A 1 441 ? 9.938 -38 -11.633 1 82.62 441 TRP A CA 1
ATOM 3637 C C . TRP A 1 441 ? 9.086 -39.219 -12.008 1 82.62 441 TRP A C 1
ATOM 3639 O O . TRP A 1 441 ? 8.797 -39.438 -13.188 1 82.62 441 TRP A O 1
ATOM 3649 N N . ASN A 1 442 ? 8.945 -39.969 -11.039 1 72.56 442 ASN A N 1
ATOM 3650 C CA . ASN A 1 442 ? 8.039 -41.094 -11.281 1 72.56 442 ASN A CA 1
ATOM 3651 C C . ASN A 1 442 ? 6.582 -40.625 -11.281 1 72.56 442 ASN A C 1
ATOM 3653 O O . ASN A 1 442 ? 6.055 -40.219 -10.25 1 72.56 442 ASN A O 1
ATOM 3657 N N . PHE A 1 443 ? 6.039 -40.656 -12.453 1 65.56 443 PHE A N 1
ATOM 3658 C CA . PHE A 1 443 ? 4.633 -40.281 -12.539 1 65.56 443 PHE A CA 1
ATOM 3659 C C . PHE A 1 443 ? 3.742 -41.531 -12.461 1 65.56 443 PHE A C 1
ATOM 3661 O O . PHE A 1 443 ? 4.078 -42.562 -13.008 1 65.56 443 PHE A O 1
ATOM 3668 N N . PRO A 1 444 ? 2.539 -41.656 -11.664 1 66.19 444 PRO A N 1
ATOM 3669 C CA . PRO A 1 444 ? 1.924 -40.5 -11 1 66.19 444 PRO A CA 1
ATOM 3670 C C . PRO A 1 444 ? 2.666 -40.094 -9.727 1 66.19 444 PRO A C 1
ATOM 3672 O O . PRO A 1 444 ? 3.184 -40.938 -9.008 1 66.19 444 PRO A O 1
ATOM 3675 N N . LEU A 1 445 ? 2.713 -38.844 -9.461 1 72.19 445 LEU A N 1
ATOM 3676 C CA . LEU A 1 445 ? 3.465 -38.312 -8.336 1 72.19 445 LEU A CA 1
ATOM 3677 C C . LEU A 1 445 ? 2.84 -38.719 -7.012 1 72.19 445 LEU A C 1
ATOM 3679 O O . LEU A 1 445 ? 1.614 -38.812 -6.898 1 72.19 445 LEU A O 1
ATOM 3683 N N . THR A 1 446 ? 3.682 -39.031 -6.105 1 75.88 446 THR A N 1
ATOM 3684 C CA . THR A 1 446 ? 3.217 -39.219 -4.734 1 75.88 446 THR A CA 1
ATOM 3685 C C . THR A 1 446 ? 2.764 -37.875 -4.125 1 75.88 446 THR A C 1
ATOM 3687 O O . THR A 1 446 ? 3.09 -36.812 -4.641 1 75.88 446 THR A O 1
ATOM 3690 N N . VAL A 1 447 ? 2.008 -38.031 -3.145 1 76.88 447 VAL A N 1
ATOM 3691 C CA . VAL A 1 447 ? 1.489 -36.875 -2.461 1 76.88 447 VAL A CA 1
ATOM 3692 C C . VAL A 1 447 ? 2.65 -36 -1.972 1 76.88 447 VAL A C 1
ATOM 3694 O O . VAL A 1 447 ? 2.592 -34.781 -2.049 1 76.88 447 VAL A O 1
ATOM 3697 N N . GLY A 1 448 ? 3.641 -36.625 -1.466 1 81.94 448 GLY A N 1
ATOM 3698 C CA . GLY A 1 448 ? 4.801 -35.906 -0.979 1 81.94 448 GLY A CA 1
ATOM 3699 C C . GLY A 1 448 ? 5.539 -35.156 -2.072 1 81.94 448 GLY A C 1
ATOM 3700 O O . GLY A 1 448 ? 5.918 -34 -1.892 1 81.94 448 GLY A O 1
ATOM 3701 N N . ASN A 1 449 ? 5.719 -35.844 -3.195 1 85.38 449 ASN A N 1
ATOM 3702 C CA . ASN A 1 449 ? 6.402 -35.219 -4.324 1 85.38 449 ASN A CA 1
ATOM 3703 C C . ASN A 1 449 ? 5.57 -34.094 -4.926 1 85.38 449 ASN A C 1
ATOM 3705 O O . ASN A 1 449 ? 6.121 -33.062 -5.355 1 85.38 449 ASN A O 1
ATOM 3709 N N . PHE A 1 450 ? 4.348 -34.375 -4.836 1 85.25 450 PHE A N 1
ATOM 3710 C CA . PHE A 1 450 ? 3.426 -33.344 -5.34 1 85.25 450 PHE A CA 1
ATOM 3711 C C . PHE A 1 450 ? 3.529 -32.094 -4.52 1 85.25 450 PHE A C 1
ATOM 3713 O O . PHE A 1 450 ? 3.645 -30.984 -5.074 1 85.25 450 PHE A O 1
ATOM 3720 N N . ASP A 1 451 ? 3.496 -32.25 -3.318 1 88.94 451 ASP A N 1
ATOM 3721 C CA . ASP A 1 451 ? 3.551 -31.109 -2.408 1 88.94 451 ASP A CA 1
ATOM 3722 C C . ASP A 1 451 ? 4.891 -30.375 -2.514 1 88.94 451 ASP A C 1
ATOM 3724 O O . ASP A 1 451 ? 4.953 -29.156 -2.387 1 88.94 451 ASP A O 1
ATOM 3728 N N . PHE A 1 452 ? 5.883 -31.109 -2.68 1 92.88 452 PHE A N 1
ATOM 3729 C CA . PHE A 1 452 ? 7.215 -30.531 -2.809 1 92.88 452 PHE A CA 1
ATOM 3730 C C . PHE A 1 452 ? 7.312 -29.688 -4.07 1 92.88 452 PHE A C 1
ATOM 3732 O O . PHE A 1 452 ? 7.742 -28.531 -4.02 1 92.88 452 PHE A O 1
ATOM 3739 N N . ILE A 1 453 ? 6.906 -30.219 -5.191 1 93.38 453 ILE A N 1
ATOM 3740 C CA . ILE A 1 453 ? 6.992 -29.516 -6.465 1 93.38 453 ILE A CA 1
ATOM 3741 C C . ILE A 1 453 ? 6.113 -28.281 -6.426 1 93.38 453 ILE A C 1
ATOM 3743 O O . ILE A 1 453 ? 6.527 -27.203 -6.867 1 93.38 453 ILE A O 1
ATOM 3747 N N . ARG A 1 454 ? 4.988 -28.5 -5.887 1 92.56 454 ARG A N 1
ATOM 3748 C CA . ARG A 1 454 ? 4.055 -27.391 -5.801 1 92.56 454 ARG A CA 1
ATOM 3749 C C . ARG A 1 454 ? 4.641 -26.234 -4.984 1 92.56 454 ARG A C 1
ATOM 3751 O O . ARG A 1 454 ? 4.57 -25.078 -5.395 1 92.56 454 ARG A O 1
ATOM 3758 N N . SER A 1 455 ? 5.152 -26.516 -3.887 1 95.5 455 SER A N 1
ATOM 3759 C CA . SER A 1 455 ? 5.688 -25.516 -2.984 1 95.5 455 SER A CA 1
ATOM 3760 C C . SER A 1 455 ? 6.906 -24.828 -3.588 1 95.5 455 SER A C 1
ATOM 3762 O O . SER A 1 455 ? 7 -23.594 -3.58 1 95.5 455 SER A O 1
ATOM 3764 N N . LYS A 1 456 ? 7.812 -25.625 -4.082 1 97.19 456 LYS A N 1
ATOM 3765 C CA . LYS A 1 456 ? 9.016 -25.031 -4.66 1 97.19 456 LYS A CA 1
ATOM 3766 C C . LYS A 1 456 ? 8.695 -24.25 -5.934 1 97.19 456 LYS A C 1
ATOM 3768 O O . LYS A 1 456 ? 9.258 -23.188 -6.18 1 97.19 456 LYS A O 1
ATOM 3773 N N . ALA A 1 457 ? 7.82 -24.75 -6.742 1 97.56 457 ALA A N 1
ATOM 3774 C CA . ALA A 1 457 ? 7.461 -24.109 -8 1 97.56 457 ALA A CA 1
ATOM 3775 C C . ALA A 1 457 ? 6.871 -22.719 -7.754 1 97.56 457 ALA A C 1
ATOM 3777 O O . ALA A 1 457 ? 7.199 -21.766 -8.461 1 97.56 457 ALA A O 1
ATOM 3778 N N . SER A 1 458 ? 5.98 -22.656 -6.844 1 97.06 458 SER A N 1
ATOM 3779 C CA . SER A 1 458 ? 5.359 -21.359 -6.547 1 97.06 458 SER A CA 1
ATOM 3780 C C . SER A 1 458 ? 6.395 -20.359 -6.059 1 97.06 458 SER A C 1
ATOM 3782 O O . SER A 1 458 ? 6.305 -19.172 -6.379 1 97.06 458 SER A O 1
ATOM 3784 N N . LEU A 1 459 ? 7.328 -20.766 -5.324 1 97.88 459 LEU A N 1
ATOM 3785 C CA . LEU A 1 459 ? 8.367 -19.891 -4.812 1 97.88 459 LEU A CA 1
ATOM 3786 C C . LEU A 1 459 ? 9.328 -19.469 -5.922 1 97.88 459 LEU A C 1
ATOM 3788 O O . LEU A 1 459 ? 9.844 -18.344 -5.914 1 97.88 459 LEU A O 1
ATOM 3792 N N . VAL A 1 460 ? 9.586 -20.391 -6.816 1 97.88 460 VAL A N 1
ATOM 3793 C CA . VAL A 1 460 ? 10.445 -20.062 -7.949 1 97.88 460 VAL A CA 1
ATOM 3794 C C . VAL A 1 460 ? 9.781 -19 -8.82 1 97.88 460 VAL A C 1
ATOM 3796 O O . VAL A 1 460 ? 10.453 -18.062 -9.289 1 97.88 460 VAL A O 1
ATOM 3799 N N . ILE A 1 461 ? 8.484 -19.125 -9 1 97.56 461 ILE A N 1
ATOM 3800 C CA . ILE A 1 461 ? 7.75 -18.125 -9.766 1 97.56 461 ILE A CA 1
ATOM 3801 C C . ILE A 1 461 ? 7.781 -16.781 -9.023 1 97.56 461 ILE A C 1
ATOM 3803 O O . ILE A 1 461 ? 7.895 -15.727 -9.648 1 97.56 461 ILE A O 1
ATOM 3807 N N . TRP A 1 462 ? 7.672 -16.844 -7.719 1 96.06 462 TRP A N 1
ATOM 3808 C CA . TRP A 1 462 ? 7.773 -15.641 -6.906 1 96.06 462 TRP A CA 1
ATOM 3809 C C . TRP A 1 462 ? 9.133 -14.977 -7.078 1 96.06 462 TRP A C 1
ATOM 3811 O O . TRP A 1 462 ? 9.227 -13.758 -7.211 1 96.06 462 TRP A O 1
ATOM 3821 N N . MET A 1 463 ? 10.18 -15.758 -7.066 1 96.62 463 MET A N 1
ATOM 3822 C CA . MET A 1 463 ? 11.531 -15.242 -7.262 1 96.62 463 MET A CA 1
ATOM 3823 C C . MET A 1 463 ? 11.68 -14.617 -8.648 1 96.62 463 MET A C 1
ATOM 3825 O O . MET A 1 463 ? 12.344 -13.594 -8.805 1 96.62 463 MET A O 1
ATOM 3829 N N . LEU A 1 464 ? 11.141 -15.273 -9.609 1 96.38 464 LEU A N 1
ATOM 3830 C CA . LEU A 1 464 ? 11.195 -14.758 -10.969 1 96.38 464 LEU A CA 1
ATOM 3831 C C . LEU A 1 464 ? 10.477 -13.414 -11.07 1 96.38 464 LEU A C 1
ATOM 3833 O O . LEU A 1 464 ? 10.898 -12.531 -11.82 1 96.38 464 LEU A O 1
ATOM 3837 N N . ASP A 1 465 ? 9.375 -13.297 -10.367 1 93.25 465 ASP A N 1
ATOM 3838 C CA . ASP A 1 465 ? 8.641 -12.039 -10.312 1 93.25 465 ASP A CA 1
ATOM 3839 C C . ASP A 1 465 ? 9.539 -10.898 -9.859 1 93.25 465 ASP A C 1
ATOM 3841 O O . ASP A 1 465 ? 9.516 -9.812 -10.445 1 93.25 465 ASP A O 1
ATOM 3845 N N . LYS A 1 466 ? 10.281 -11.133 -8.875 1 90.69 466 LYS A N 1
ATOM 3846 C CA . LYS A 1 466 ? 11.195 -10.117 -8.352 1 90.69 466 LYS A CA 1
ATOM 3847 C C . LYS A 1 466 ? 12.328 -9.836 -9.336 1 90.69 466 LYS A C 1
ATOM 3849 O O . LYS A 1 466 ? 12.766 -8.688 -9.477 1 90.69 466 LYS A O 1
ATOM 3854 N N . ARG A 1 467 ? 12.781 -10.875 -10.023 1 91.19 467 ARG A N 1
ATOM 3855 C CA . ARG A 1 467 ? 13.891 -10.734 -10.961 1 91.19 467 ARG A CA 1
ATOM 3856 C C . ARG A 1 467 ? 13.469 -9.938 -12.188 1 91.19 467 ARG A C 1
ATOM 3858 O O . ARG A 1 467 ? 14.273 -9.188 -12.758 1 91.19 467 ARG A O 1
ATOM 3865 N N . LEU A 1 468 ? 12.281 -10.117 -12.609 1 88.06 468 LEU A N 1
ATOM 3866 C CA . LEU A 1 468 ? 11.789 -9.414 -13.789 1 88.06 468 LEU A CA 1
ATOM 3867 C C . LEU A 1 468 ? 11.789 -7.906 -13.562 1 88.06 468 LEU A C 1
ATOM 3869 O O . LEU A 1 468 ? 12.109 -7.137 -14.469 1 88.06 468 LEU A O 1
ATOM 3873 N N . LEU A 1 469 ? 11.461 -7.516 -12.383 1 82.5 469 LEU A N 1
ATOM 3874 C CA . LEU A 1 469 ? 11.484 -6.094 -12.055 1 82.5 469 LEU A CA 1
ATOM 3875 C C . LEU A 1 469 ? 12.898 -5.535 -12.172 1 82.5 469 LEU A C 1
ATOM 3877 O O . LEU A 1 469 ? 13.094 -4.438 -12.695 1 82.5 469 LEU A O 1
ATOM 3881 N N . LEU A 1 470 ? 13.797 -6.25 -11.711 1 81.44 470 LEU A N 1
ATOM 3882 C CA . LEU A 1 470 ? 15.195 -5.84 -11.75 1 81.44 470 LEU A CA 1
ATOM 3883 C C . LEU A 1 470 ? 15.711 -5.797 -13.18 1 81.44 470 LEU A C 1
ATOM 3885 O O . LEU A 1 470 ? 16.656 -5.059 -13.484 1 81.44 470 LEU A O 1
ATOM 3889 N N . LEU A 1 471 ? 15.086 -6.648 -14.016 1 81.88 471 LEU A N 1
ATOM 3890 C CA . LEU A 1 471 ? 15.5 -6.727 -15.414 1 81.88 471 LEU A CA 1
ATOM 3891 C C . LEU A 1 471 ? 14.773 -5.688 -16.266 1 81.88 471 LEU A C 1
ATOM 3893 O O . LEU A 1 471 ? 14.859 -5.715 -17.484 1 81.88 471 LEU A O 1
ATOM 3897 N N . GLY A 1 472 ? 14 -4.867 -15.602 1 73.12 472 GLY A N 1
ATOM 3898 C CA . GLY A 1 472 ? 13.43 -3.721 -16.281 1 73.12 472 GLY A CA 1
ATOM 3899 C C . GLY A 1 472 ? 12 -3.953 -16.75 1 73.12 472 GLY A C 1
ATOM 3900 O O . GLY A 1 472 ? 11.461 -3.162 -17.531 1 73.12 472 GLY A O 1
ATOM 3901 N N . TYR A 1 473 ? 11.438 -5.051 -16.391 1 79.19 473 TYR A N 1
ATOM 3902 C CA . TYR A 1 473 ? 10.047 -5.293 -16.734 1 79.19 473 TYR A CA 1
ATOM 3903 C C . TYR A 1 473 ? 9.117 -4.949 -15.578 1 79.19 473 TYR A C 1
ATOM 3905 O O . TYR A 1 473 ? 8.836 -5.797 -14.734 1 79.19 473 TYR A O 1
ATOM 3913 N N . SER A 1 474 ? 8.508 -3.926 -15.625 1 71.88 474 SER A N 1
ATOM 3914 C CA . SER A 1 474 ? 7.781 -3.348 -14.5 1 71.88 474 SER A CA 1
ATOM 3915 C C . SER A 1 474 ? 6.48 -4.102 -14.242 1 71.88 474 SER A C 1
ATOM 3917 O O . SER A 1 474 ? 5.949 -4.07 -13.125 1 71.88 474 SER A O 1
ATOM 3919 N N . ARG A 1 475 ? 5.895 -4.828 -15.211 1 75.31 475 ARG A N 1
ATOM 3920 C CA . ARG A 1 475 ? 4.641 -5.551 -15.023 1 75.31 475 ARG A CA 1
ATOM 3921 C C . ARG A 1 475 ? 4.887 -6.902 -14.359 1 75.31 475 ARG A C 1
ATOM 3923 O O . ARG A 1 475 ? 3.947 -7.547 -13.891 1 75.31 475 ARG A O 1
ATOM 3930 N N . LYS A 1 476 ? 6.141 -7.289 -14.391 1 87.31 476 LYS A N 1
ATOM 3931 C CA . LYS A 1 476 ? 6.562 -8.492 -13.68 1 87.31 476 LYS A CA 1
ATOM 3932 C C . LYS A 1 476 ? 5.758 -9.703 -14.125 1 87.31 476 LYS A C 1
ATOM 3934 O O . LYS A 1 476 ? 5.516 -9.891 -15.32 1 87.31 476 LYS A O 1
ATOM 3939 N N . MET A 1 477 ? 5.32 -10.57 -13.258 1 90.25 477 MET A N 1
ATOM 3940 C CA . MET A 1 477 ? 4.629 -11.812 -13.594 1 90.25 477 MET A CA 1
ATOM 3941 C C . MET A 1 477 ? 3.18 -11.539 -13.992 1 90.25 477 MET A C 1
ATOM 3943 O O . MET A 1 477 ? 2.588 -12.289 -14.766 1 90.25 477 MET A O 1
ATOM 3947 N N . ALA A 1 478 ? 2.6 -10.492 -13.484 1 83.62 478 ALA A N 1
ATOM 3948 C CA . ALA A 1 478 ? 1.229 -10.141 -13.844 1 83.62 478 ALA A CA 1
ATOM 3949 C C . ALA A 1 478 ? 1.101 -9.883 -15.344 1 83.62 478 ALA A C 1
ATOM 3951 O O . ALA A 1 478 ? 0.114 -10.281 -15.969 1 83.62 478 ALA A O 1
ATOM 3952 N N . GLY A 1 479 ? 2.094 -9.25 -15.898 1 82.19 479 GLY A N 1
ATOM 3953 C CA . GLY A 1 479 ? 2.098 -9.016 -17.328 1 82.19 479 GLY A CA 1
ATOM 3954 C C . GLY A 1 479 ? 2.225 -10.289 -18.141 1 82.19 479 GLY A C 1
ATOM 3955 O O . GLY A 1 479 ? 1.595 -10.422 -19.203 1 82.19 479 GLY A O 1
ATOM 3956 N N . LEU A 1 480 ? 3.057 -11.164 -17.703 1 86.75 480 LEU A N 1
ATOM 3957 C CA . LEU A 1 480 ? 3.256 -12.43 -18.406 1 86.75 480 LEU A CA 1
ATOM 3958 C C . LEU A 1 480 ? 1.988 -13.273 -18.359 1 86.75 480 LEU A C 1
ATOM 3960 O O . LEU A 1 480 ? 1.617 -13.883 -19.375 1 86.75 480 LEU A O 1
ATOM 3964 N N . ILE A 1 481 ? 1.324 -13.367 -17.219 1 88.88 481 ILE A N 1
ATOM 3965 C CA . ILE A 1 481 ? 0.089 -14.133 -17.078 1 88.88 481 ILE A CA 1
ATOM 3966 C C . ILE A 1 481 ? -0.984 -13.547 -18 1 88.88 481 ILE A C 1
ATOM 3968 O O . ILE A 1 481 ? -1.722 -14.289 -18.641 1 88.88 481 ILE A O 1
ATOM 3972 N N . TYR A 1 482 ? -1.025 -12.297 -18.031 1 83.56 482 TYR A N 1
ATOM 3973 C CA . TYR A 1 482 ? -1.983 -11.633 -18.906 1 83.56 482 TYR A CA 1
ATOM 3974 C C . TYR A 1 482 ? -1.732 -11.992 -20.359 1 83.56 482 TYR A C 1
ATOM 3976 O O . TYR A 1 482 ? -2.674 -12.273 -21.109 1 83.56 482 TYR A O 1
ATOM 3984 N N . LEU A 1 483 ? -0.47 -11.984 -20.781 1 81.25 483 LEU A N 1
ATOM 3985 C CA . LEU A 1 483 ? -0.118 -12.305 -22.172 1 81.25 483 LEU A CA 1
ATOM 3986 C C . LEU A 1 483 ? -0.462 -13.75 -22.484 1 81.25 483 LEU A C 1
ATOM 3988 O O . LEU A 1 483 ? -0.961 -14.047 -23.578 1 81.25 483 LEU A O 1
ATOM 3992 N N . ILE A 1 484 ? -0.221 -14.609 -21.562 1 87.44 484 ILE A N 1
ATOM 3993 C CA . ILE A 1 484 ? -0.496 -16.031 -21.766 1 87.44 484 ILE A CA 1
ATOM 3994 C C . ILE A 1 484 ? -1.999 -16.25 -21.922 1 87.44 484 ILE A C 1
ATOM 3996 O O . ILE A 1 484 ? -2.439 -16.922 -22.844 1 87.44 484 ILE A O 1
ATOM 4000 N N . LEU A 1 485 ? -2.787 -15.703 -21.047 1 87 485 LEU A N 1
ATOM 4001 C CA . LEU A 1 485 ? -4.23 -15.93 -21.047 1 87 485 LEU A CA 1
ATOM 4002 C C . LEU A 1 485 ? -4.895 -15.195 -22.203 1 87 485 LEU A C 1
ATOM 4004 O O . LEU A 1 485 ? -5.883 -15.672 -22.766 1 87 485 LEU A O 1
ATOM 4008 N N . SER A 1 486 ? -4.414 -14.047 -22.562 1 80.75 486 SER A N 1
ATOM 4009 C CA . SER A 1 486 ? -4.945 -13.32 -23.703 1 80.75 486 SER A CA 1
ATOM 4010 C C . SER A 1 486 ? -4.707 -14.078 -25 1 80.75 486 SER A C 1
ATOM 4012 O O . SER A 1 486 ? -5.547 -14.055 -25.906 1 80.75 486 SER A O 1
ATOM 4014 N N . ASP A 1 487 ? -3.527 -14.656 -25.094 1 81.75 487 ASP A N 1
ATOM 4015 C CA . ASP A 1 487 ? -3.213 -15.477 -26.25 1 81.75 487 ASP A CA 1
ATOM 4016 C C . ASP A 1 487 ? -4.145 -16.688 -26.344 1 81.75 487 ASP A C 1
ATOM 4018 O O . ASP A 1 487 ? -4.605 -17.031 -27.438 1 81.75 487 ASP A O 1
ATOM 4022 N N . ALA A 1 488 ? -4.383 -17.266 -25.25 1 85.94 488 ALA A N 1
ATOM 4023 C CA . ALA A 1 488 ? -5.289 -18.406 -25.219 1 85.94 488 ALA A CA 1
ATOM 4024 C C . ALA A 1 488 ? -6.711 -18 -25.594 1 85.94 488 ALA A C 1
ATOM 4026 O O . ALA A 1 488 ? -7.398 -18.734 -26.312 1 85.94 488 ALA A O 1
ATOM 4027 N N . LYS A 1 489 ? -7.16 -16.906 -25.109 1 80.81 489 LYS A N 1
ATOM 4028 C CA . LYS A 1 489 ? -8.492 -16.406 -25.438 1 80.81 489 LYS A CA 1
ATOM 4029 C C . LYS A 1 489 ? -8.617 -16.094 -26.922 1 80.81 489 LYS A C 1
ATOM 4031 O O . LYS A 1 489 ? -9.633 -16.406 -27.547 1 80.81 489 LYS A O 1
ATOM 4036 N N . SER A 1 490 ? -7.637 -15.5 -27.469 1 77.5 490 SER A N 1
ATOM 4037 C CA . SER A 1 490 ? -7.633 -15.156 -28.875 1 77.5 490 SER A CA 1
ATOM 4038 C C . SER A 1 490 ? -7.695 -16.406 -29.75 1 77.5 490 SER A C 1
ATOM 4040 O O . SER A 1 490 ? -8.359 -16.406 -30.797 1 77.5 490 SER A O 1
ATOM 4042 N N . SER A 1 491 ? -6.984 -17.391 -29.328 1 80 491 SER A N 1
ATOM 4043 C CA . SER A 1 491 ? -7.012 -18.641 -30.062 1 80 491 SER A CA 1
ATOM 4044 C C . SER A 1 491 ? -8.406 -19.266 -30.062 1 80 491 SER A C 1
ATOM 4046 O O . SER A 1 491 ? -8.875 -19.766 -31.078 1 80 491 SER A O 1
ATOM 4048 N N . LEU A 1 492 ? -9.094 -19.219 -28.969 1 82.38 492 LEU A N 1
ATOM 4049 C CA . LEU A 1 492 ? -10.445 -19.766 -28.859 1 82.38 492 LEU A CA 1
ATOM 4050 C C . LEU A 1 492 ? -11.414 -18.984 -29.75 1 82.38 492 LEU A C 1
ATOM 4052 O O . LEU A 1 492 ? -12.328 -19.578 -30.328 1 82.38 492 LEU A O 1
ATOM 4056 N N . GLU A 1 493 ? -11.227 -17.734 -29.75 1 77.94 493 GLU A N 1
ATOM 4057 C CA . GLU A 1 493 ? -12.094 -16.906 -30.562 1 77.94 493 GLU A CA 1
ATOM 4058 C C . GLU A 1 493 ? -11.914 -17.203 -32.062 1 77.94 493 GLU A C 1
ATOM 4060 O O . GLU A 1 493 ? -12.852 -17.062 -32.844 1 77.94 493 GLU A O 1
ATOM 4065 N N . LYS A 1 494 ? -10.703 -17.641 -32.438 1 77 494 LYS A N 1
ATOM 4066 C CA . LYS A 1 494 ? -10.43 -18.031 -33.812 1 77 494 LYS A CA 1
ATOM 4067 C C . LYS A 1 494 ? -10.766 -19.5 -34.062 1 77 494 LYS A C 1
ATOM 4069 O O . LYS A 1 494 ? -10.312 -20.094 -35.031 1 77 494 LYS A O 1
ATOM 4074 N N . ASN A 1 495 ? -11.422 -20.141 -33.062 1 75.81 495 ASN A N 1
ATOM 4075 C CA . ASN A 1 495 ? -11.875 -21.516 -33.125 1 75.81 495 ASN A CA 1
ATOM 4076 C C . ASN A 1 495 ? -10.703 -22.5 -33.188 1 75.81 495 ASN A C 1
ATOM 4078 O O . ASN A 1 495 ? -10.758 -23.5 -33.906 1 75.81 495 ASN A O 1
ATOM 4082 N N . LYS A 1 496 ? -9.641 -22.062 -32.594 1 78.69 496 LYS A N 1
ATOM 4083 C CA . LYS A 1 496 ? -8.484 -22.922 -32.375 1 78.69 496 LYS A CA 1
ATOM 4084 C C . LYS A 1 496 ? -8.398 -23.406 -30.938 1 78.69 496 LYS A C 1
ATOM 4086 O O . LYS A 1 496 ? -9.141 -22.938 -30.078 1 78.69 496 LYS A O 1
ATOM 4091 N N . LEU A 1 497 ? -7.605 -24.422 -30.797 1 83.5 497 LEU A N 1
ATOM 4092 C CA . LEU A 1 497 ? -7.395 -24.906 -29.438 1 83.5 497 LEU A CA 1
ATOM 4093 C C . LEU A 1 497 ? -6.633 -23.859 -28.609 1 83.5 497 LEU A C 1
ATOM 4095 O O . LEU A 1 497 ? -5.758 -23.172 -29.141 1 83.5 497 LEU A O 1
ATOM 4099 N N . GLN A 1 498 ? -6.996 -23.625 -27.391 1 82.5 498 GLN A N 1
ATOM 4100 C CA . GLN A 1 498 ? -6.445 -22.609 -26.5 1 82.5 498 GLN A CA 1
ATOM 4101 C C . GLN A 1 498 ? -4.965 -22.859 -26.234 1 82.5 498 GLN A C 1
ATOM 4103 O O . GLN A 1 498 ? -4.281 -22.016 -25.656 1 82.5 498 GLN A O 1
ATOM 4108 N N . GLY A 1 499 ? -4.379 -23.938 -26.5 1 82.31 499 GLY A N 1
ATOM 4109 C CA . GLY A 1 499 ? -2.957 -24.172 -26.328 1 82.31 499 GLY A CA 1
ATOM 4110 C C . GLY A 1 499 ? -2.627 -24.922 -25.047 1 82.31 499 GLY A C 1
ATOM 4111 O O . GLY A 1 499 ? -3.516 -25.5 -24.406 1 82.31 499 GLY A O 1
ATOM 4112 N N . PHE A 1 500 ? -1.267 -25.078 -24.75 1 90.12 500 PHE A N 1
ATOM 4113 C CA . PHE A 1 500 ? -0.729 -25.766 -23.578 1 90.12 500 PHE A CA 1
ATOM 4114 C C . PHE A 1 500 ? 0.318 -24.906 -22.891 1 90.12 500 PHE A C 1
ATOM 4116 O O . PHE A 1 500 ? 0.803 -23.938 -23.453 1 90.12 500 PHE A O 1
ATOM 4123 N N . LEU A 1 501 ? 0.498 -25.219 -21.688 1 92.81 501 LEU A N 1
ATOM 4124 C CA . LEU A 1 501 ? 1.607 -24.594 -20.969 1 92.81 501 LEU A CA 1
ATOM 4125 C C . LEU A 1 501 ? 2.893 -25.406 -21.156 1 92.81 501 LEU A C 1
ATOM 4127 O O . LEU A 1 501 ? 2.947 -26.578 -20.812 1 92.81 501 LEU A O 1
ATOM 4131 N N . ASN A 1 502 ? 3.811 -24.797 -21.75 1 92.06 502 ASN A N 1
ATOM 4132 C CA . ASN A 1 502 ? 5.117 -25.391 -22.016 1 92.06 502 ASN A CA 1
ATOM 4133 C C . ASN A 1 502 ? 6.242 -24.531 -21.422 1 92.06 502 ASN A C 1
ATOM 4135 O O . ASN A 1 502 ? 6.238 -23.312 -21.547 1 92.06 502 ASN A O 1
ATOM 4139 N N . THR A 1 503 ? 7.199 -25.219 -20.766 1 94.88 503 THR A N 1
ATOM 4140 C CA . THR A 1 503 ? 8.289 -24.5 -20.109 1 94.88 503 THR A CA 1
ATOM 4141 C C . THR A 1 503 ? 9.117 -23.719 -21.109 1 94.88 503 THR A C 1
ATOM 4143 O O . THR A 1 503 ? 9.508 -22.578 -20.859 1 94.88 503 THR A O 1
ATOM 4146 N N . ARG A 1 504 ? 9.375 -24.359 -22.219 1 90.38 504 ARG A N 1
ATOM 4147 C CA . ARG A 1 504 ? 10.172 -23.688 -23.25 1 90.38 504 ARG A CA 1
ATOM 4148 C C . ARG A 1 504 ? 9.492 -22.422 -23.719 1 90.38 504 ARG A C 1
ATOM 4150 O O . ARG A 1 504 ? 10.133 -21.359 -23.812 1 90.38 504 ARG A O 1
ATOM 4157 N N . ASP A 1 505 ? 8.219 -22.516 -24.016 1 88.75 505 ASP A N 1
ATOM 4158 C CA . ASP A 1 505 ? 7.469 -21.344 -24.484 1 88.75 505 ASP A CA 1
ATOM 4159 C C . ASP A 1 505 ? 7.414 -20.266 -23.391 1 88.75 505 ASP A C 1
ATOM 4161 O O . ASP A 1 505 ? 7.453 -19.078 -23.703 1 88.75 505 ASP A O 1
ATOM 4165 N N . PHE A 1 506 ? 7.273 -20.719 -22.234 1 93.75 506 PHE A N 1
ATOM 4166 C CA . PHE A 1 506 ? 7.223 -19.781 -21.125 1 93.75 506 PHE A CA 1
ATOM 4167 C C . PHE A 1 506 ? 8.531 -19 -21 1 93.75 506 PHE A C 1
ATOM 4169 O O . PHE A 1 506 ? 8.523 -17.781 -20.828 1 93.75 506 PHE A O 1
ATOM 4176 N N . LEU A 1 507 ? 9.625 -19.703 -21.094 1 93.31 507 LEU A N 1
ATOM 4177 C CA . LEU A 1 507 ? 10.93 -19.062 -20.984 1 93.31 507 LEU A CA 1
ATOM 4178 C C . LEU A 1 507 ? 11.18 -18.125 -22.156 1 93.31 507 LEU A C 1
ATOM 4180 O O . LEU A 1 507 ? 11.82 -17.078 -22 1 93.31 507 LEU A O 1
ATOM 4184 N N . LEU A 1 508 ? 10.711 -18.516 -23.297 1 87.75 508 LEU A N 1
ATOM 4185 C CA . LEU A 1 508 ? 10.82 -17.641 -24.469 1 87.75 508 LEU A CA 1
ATOM 4186 C C . LEU A 1 508 ? 10.023 -16.359 -24.266 1 87.75 508 LEU A C 1
ATOM 4188 O O . LEU A 1 508 ? 10.453 -15.289 -24.688 1 87.75 508 LEU A O 1
ATOM 4192 N N . LEU A 1 509 ? 8.852 -16.5 -23.672 1 87.38 509 LEU A N 1
ATOM 4193 C CA . LEU A 1 509 ? 8.039 -15.336 -23.359 1 87.38 509 LEU A CA 1
ATOM 4194 C C . LEU A 1 509 ? 8.75 -14.414 -22.375 1 87.38 509 LEU A C 1
ATOM 4196 O O . LEU A 1 509 ? 8.695 -13.195 -22.516 1 87.38 509 LEU A O 1
ATOM 4200 N N . CYS A 1 510 ? 9.406 -14.984 -21.375 1 90.06 510 CYS A N 1
ATOM 4201 C CA . CYS A 1 510 ? 10.164 -14.195 -20.406 1 90.06 510 CYS A CA 1
ATOM 4202 C C . CYS A 1 510 ? 11.273 -13.406 -21.094 1 90.06 510 CYS A C 1
ATOM 4204 O O . CYS A 1 510 ? 11.539 -12.258 -20.734 1 90.06 510 CYS A O 1
ATOM 4206 N N . LYS A 1 511 ? 11.906 -14.07 -22.062 1 85.19 511 LYS A N 1
ATOM 4207 C CA . LYS A 1 511 ? 12.977 -13.406 -22.812 1 85.19 511 LYS A CA 1
ATOM 4208 C C . LYS A 1 511 ? 12.422 -12.312 -23.719 1 85.19 511 LYS A C 1
ATOM 4210 O O . LYS A 1 511 ? 13.07 -11.289 -23.922 1 85.19 511 LYS A O 1
ATOM 4215 N N . PHE A 1 512 ? 11.258 -12.547 -24.078 1 79.06 512 PHE A N 1
ATOM 4216 C CA . PHE A 1 512 ? 10.633 -11.641 -25.031 1 79.06 512 PHE A CA 1
ATOM 4217 C C . PHE A 1 512 ? 10.344 -10.289 -24.391 1 79.06 512 PHE A C 1
ATOM 4219 O O . PHE A 1 512 ? 10.414 -9.25 -25.047 1 79.06 512 PHE A O 1
ATOM 4226 N N . VAL A 1 513 ? 9.961 -10.273 -23.141 1 77.88 513 VAL A N 1
ATOM 4227 C CA . VAL A 1 513 ? 9.477 -9.062 -22.484 1 77.88 513 VAL A CA 1
ATOM 4228 C C . VAL A 1 513 ? 10.664 -8.258 -21.953 1 77.88 513 VAL A C 1
ATOM 4230 O O . VAL A 1 513 ? 10.5 -7.117 -21.516 1 77.88 513 VAL A O 1
ATOM 4233 N N . ILE A 1 514 ? 11.836 -8.898 -22 1 78.88 514 ILE A N 1
ATOM 4234 C CA . ILE A 1 514 ? 13.008 -8.188 -21.516 1 78.88 514 ILE A CA 1
ATOM 4235 C C . ILE A 1 514 ? 13.945 -7.871 -22.672 1 78.88 514 ILE A C 1
ATOM 4237 O O . ILE A 1 514 ? 13.766 -8.383 -23.781 1 78.88 514 ILE A O 1
ATOM 4241 N N . ARG A 1 515 ? 14.953 -7.098 -22.438 1 73 515 ARG A N 1
ATOM 4242 C CA . ARG A 1 515 ? 15.922 -6.727 -23.469 1 73 515 ARG A CA 1
ATOM 4243 C C . ARG A 1 515 ? 16.797 -7.91 -23.844 1 73 515 ARG A C 1
ATOM 4245 O O . ARG A 1 515 ? 17.062 -8.781 -23.016 1 73 515 ARG A O 1
ATOM 4252 N N . GLN A 1 516 ? 17.25 -7.91 -25.047 1 75.19 516 GLN A N 1
ATOM 4253 C CA . GLN A 1 516 ? 18 -9.031 -25.578 1 75.19 516 GLN A CA 1
ATOM 4254 C C . GLN A 1 516 ? 19.312 -9.242 -24.812 1 75.19 516 GLN A C 1
ATOM 4256 O O . GLN A 1 516 ? 19.734 -10.383 -24.609 1 75.19 516 GLN A O 1
ATOM 4261 N N . GLU A 1 517 ? 19.844 -8.172 -24.359 1 72.5 517 GLU A N 1
ATOM 4262 C CA . GLU A 1 517 ? 21.141 -8.242 -23.672 1 72.5 517 GLU A CA 1
ATOM 4263 C C . GLU A 1 517 ? 21 -8.953 -22.328 1 72.5 517 GLU A C 1
ATOM 4265 O O . GLU A 1 517 ? 21.984 -9.461 -21.797 1 72.5 517 GLU A O 1
ATOM 4270 N N . LEU A 1 518 ? 19.797 -9.062 -21.922 1 81.5 518 LEU A N 1
ATOM 4271 C CA . LEU A 1 518 ? 19.562 -9.594 -20.578 1 81.5 518 LEU A CA 1
ATOM 4272 C C . LEU A 1 518 ? 19.016 -11.016 -20.656 1 81.5 518 LEU A C 1
ATOM 4274 O O . LEU A 1 518 ? 18.688 -11.617 -19.625 1 81.5 518 LEU A O 1
ATOM 4278 N N . HIS A 1 519 ? 18.953 -11.609 -21.797 1 85.69 519 HIS A N 1
ATOM 4279 C CA . HIS A 1 519 ? 18.406 -12.953 -22 1 85.69 519 HIS A CA 1
ATOM 4280 C C . HIS A 1 519 ? 19.219 -13.992 -21.234 1 85.69 519 HIS A C 1
ATOM 4282 O O . HIS A 1 519 ? 18.672 -15 -20.781 1 85.69 519 HIS A O 1
ATOM 4288 N N . ASN A 1 520 ? 20.469 -13.648 -21.062 1 87.5 520 ASN A N 1
ATOM 4289 C CA . ASN A 1 520 ? 21.344 -14.602 -20.375 1 87.5 520 ASN A CA 1
ATOM 4290 C C . ASN A 1 520 ? 20.969 -14.773 -18.906 1 87.5 520 ASN A C 1
ATOM 4292 O O . ASN A 1 520 ? 21.188 -15.836 -18.328 1 87.5 520 ASN A O 1
ATOM 4296 N N . GLU A 1 521 ? 20.422 -13.773 -18.375 1 89.44 521 GLU A N 1
ATOM 4297 C CA . GLU A 1 521 ? 19.984 -13.875 -16.984 1 89.44 521 GLU A CA 1
ATOM 4298 C C . GLU A 1 521 ? 18.844 -14.875 -16.844 1 89.44 521 GLU A C 1
ATOM 4300 O O . GLU A 1 521 ? 18.766 -15.609 -15.852 1 89.44 521 GLU A O 1
ATOM 4305 N N . ILE A 1 522 ? 17.984 -14.883 -17.797 1 92.44 522 ILE A N 1
ATOM 4306 C CA . ILE A 1 522 ? 16.859 -15.828 -17.781 1 92.44 522 ILE A CA 1
ATOM 4307 C C . ILE A 1 522 ? 17.375 -17.25 -18.016 1 92.44 522 ILE A C 1
ATOM 4309 O O . ILE A 1 522 ? 16.875 -18.203 -17.422 1 92.44 522 ILE A O 1
ATOM 4313 N N . ASN A 1 523 ? 18.406 -17.359 -18.859 1 92.88 523 ASN A N 1
ATOM 4314 C CA . ASN A 1 523 ? 19 -18.672 -19.094 1 92.88 523 ASN A CA 1
ATOM 4315 C C . ASN A 1 523 ? 19.656 -19.219 -17.828 1 92.88 523 ASN A C 1
ATOM 4317 O O . ASN A 1 523 ? 19.5 -20.391 -17.5 1 92.88 523 ASN A O 1
ATOM 4321 N N . SER A 1 524 ? 20.375 -18.328 -17.172 1 92.62 524 SER A N 1
ATOM 4322 C CA . SER A 1 524 ? 21 -18.75 -15.922 1 92.62 524 SER A CA 1
ATOM 4323 C C . SER A 1 524 ? 19.969 -19.109 -14.867 1 92.62 524 SER A C 1
ATOM 4325 O O . SER A 1 524 ? 20.109 -20.094 -14.148 1 92.62 524 SER A O 1
ATOM 4327 N N . PHE A 1 525 ? 18.969 -18.328 -14.812 1 94.94 525 PHE A N 1
ATOM 4328 C CA . PHE A 1 525 ? 17.891 -18.578 -13.859 1 94.94 525 PHE A CA 1
ATOM 4329 C C . PHE A 1 525 ? 17.234 -19.938 -14.117 1 94.94 525 PHE A C 1
ATOM 4331 O O . PHE A 1 525 ? 17 -20.703 -13.188 1 94.94 525 PHE A O 1
ATOM 4338 N N . SER A 1 526 ? 16.922 -20.234 -15.383 1 95.38 526 SER A N 1
ATOM 4339 C CA . SER A 1 526 ? 16.25 -21.484 -15.742 1 95.38 526 SER A CA 1
ATOM 4340 C C . SER A 1 526 ? 17.141 -22.688 -15.469 1 95.38 526 SER A C 1
ATOM 4342 O O . SER A 1 526 ? 16.656 -23.719 -14.984 1 95.38 526 SER A O 1
ATOM 4344 N N . ARG A 1 527 ? 18.375 -22.547 -15.734 1 94 527 ARG A N 1
ATOM 4345 C CA . ARG A 1 527 ? 19.312 -23.656 -15.508 1 94 527 ARG A CA 1
ATOM 4346 C C . ARG A 1 527 ? 19.438 -23.969 -14.023 1 94 527 ARG A C 1
ATOM 4348 O O . ARG A 1 527 ? 19.562 -25.125 -13.633 1 94 527 ARG A O 1
ATOM 4355 N N . GLN A 1 528 ? 19.375 -22.969 -13.25 1 94.94 528 GLN A N 1
ATOM 4356 C CA . GLN A 1 528 ? 19.625 -23.141 -11.82 1 94.94 528 GLN A CA 1
ATOM 4357 C C . GLN A 1 528 ? 18.359 -23.531 -11.07 1 94.94 528 GLN A C 1
ATOM 4359 O O . GLN A 1 528 ? 18.391 -24.422 -10.227 1 94.94 528 GLN A O 1
ATOM 4364 N N . TRP A 1 529 ? 17.234 -22.969 -11.375 1 96.06 529 TRP A N 1
ATOM 4365 C CA . TRP A 1 529 ? 16.062 -23.078 -10.516 1 96.06 529 TRP A CA 1
ATOM 4366 C C . TRP A 1 529 ? 15.008 -23.984 -11.148 1 96.06 529 TRP A C 1
ATOM 4368 O O . TRP A 1 529 ? 14.18 -24.562 -10.445 1 96.06 529 TRP A O 1
ATOM 4378 N N . ILE A 1 530 ? 15 -24.109 -12.492 1 96.19 530 ILE A N 1
ATOM 4379 C CA . ILE A 1 530 ? 13.945 -24.875 -13.156 1 96.19 530 ILE A CA 1
ATOM 4380 C C . ILE A 1 530 ? 14.484 -26.234 -13.586 1 96.19 530 ILE A C 1
ATOM 4382 O O . ILE A 1 530 ? 13.922 -27.266 -13.227 1 96.19 530 ILE A O 1
ATOM 4386 N N . TYR A 1 531 ? 15.617 -26.219 -14.289 1 94.25 531 TYR A N 1
ATOM 4387 C CA . TYR A 1 531 ? 16.203 -27.469 -14.773 1 94.25 531 TYR A CA 1
ATOM 4388 C C . TYR A 1 531 ? 17.188 -28.031 -13.766 1 94.25 531 TYR A C 1
ATOM 4390 O O . TYR A 1 531 ? 17.578 -29.203 -13.852 1 94.25 531 TYR A O 1
ATOM 4398 N N . GLY A 1 532 ? 17.547 -27.109 -12.859 1 91.69 532 GLY A N 1
ATOM 4399 C CA . GLY A 1 532 ? 18.469 -27.547 -11.812 1 91.69 532 GLY A CA 1
ATOM 4400 C C . GLY A 1 532 ? 17.766 -27.875 -10.508 1 91.69 532 GLY A C 1
ATOM 4401 O O . GLY A 1 532 ? 16.641 -27.422 -10.273 1 91.69 532 GLY A O 1
ATOM 4402 N N . SER A 1 533 ? 18.422 -28.688 -9.695 1 90.75 533 SER A N 1
ATOM 4403 C CA . SER A 1 533 ? 17.844 -29.094 -8.422 1 90.75 533 SER A CA 1
ATOM 4404 C C . SER A 1 533 ? 18.625 -28.5 -7.25 1 90.75 533 SER A C 1
ATOM 4406 O O . SER A 1 533 ? 19.797 -28.141 -7.395 1 90.75 533 SER A O 1
ATOM 4408 N N . GLY A 1 534 ? 17.891 -28.344 -6.156 1 92.62 534 GLY A N 1
ATOM 4409 C CA . GLY A 1 534 ? 18.531 -27.875 -4.938 1 92.62 534 GLY A CA 1
ATOM 4410 C C . GLY A 1 534 ? 18.297 -26.406 -4.656 1 92.62 534 GLY A C 1
ATOM 4411 O O . GLY A 1 534 ? 17.688 -25.703 -5.469 1 92.62 534 GLY A O 1
ATOM 4412 N N . CYS A 1 535 ? 18.688 -25.969 -3.535 1 95.5 535 CYS A N 1
ATOM 4413 C CA . CYS A 1 535 ? 18.641 -24.594 -3.072 1 95.5 535 CYS A CA 1
ATOM 4414 C C . CYS A 1 535 ? 19.969 -24.188 -2.436 1 95.5 535 CYS A C 1
ATOM 4416 O O . CYS A 1 535 ? 20.672 -25.031 -1.883 1 95.5 535 CYS A O 1
ATOM 4418 N N . PRO A 1 536 ? 20.328 -22.969 -2.58 1 95.81 536 PRO A N 1
ATOM 4419 C CA . PRO A 1 536 ? 21.609 -22.531 -2.021 1 95.81 536 PRO A CA 1
ATOM 4420 C C . PRO A 1 536 ? 21.562 -22.344 -0.505 1 95.81 536 PRO A C 1
ATOM 4422 O O . PRO A 1 536 ? 20.547 -21.906 0.037 1 95.81 536 PRO A O 1
ATOM 4425 N N . ILE A 1 537 ? 22.531 -22.75 0.117 1 96.06 537 ILE A N 1
ATOM 4426 C CA . ILE A 1 537 ? 22.812 -22.422 1.51 1 96.06 537 ILE A CA 1
ATOM 4427 C C . ILE A 1 537 ? 24.031 -21.484 1.586 1 96.06 537 ILE A C 1
ATOM 4429 O O . ILE A 1 537 ? 25.141 -21.891 1.25 1 96.06 537 ILE A O 1
ATOM 4433 N N . PHE A 1 538 ? 23.844 -20.281 1.998 1 96.81 538 PHE A N 1
ATOM 4434 C CA . PHE A 1 538 ? 24.906 -19.281 2.066 1 96.81 538 PHE A CA 1
ATOM 4435 C C . PHE A 1 538 ? 25.516 -19.234 3.461 1 96.81 538 PHE A C 1
ATOM 4437 O O . PHE A 1 538 ? 24.797 -19.094 4.453 1 96.81 538 PHE A O 1
ATOM 4444 N N . LYS A 1 539 ? 26.688 -19.438 3.543 1 96.62 539 LYS A N 1
ATOM 4445 C CA . LYS A 1 539 ? 27.453 -19.172 4.758 1 96.62 539 LYS A CA 1
ATOM 4446 C C . LYS A 1 539 ? 28.219 -17.844 4.66 1 96.62 539 LYS A C 1
ATOM 4448 O O . LYS A 1 539 ? 29.109 -17.703 3.832 1 96.62 539 LYS A O 1
ATOM 4453 N N . ILE A 1 540 ? 27.859 -16.922 5.461 1 96.44 540 ILE A N 1
ATOM 4454 C CA . ILE A 1 540 ? 28.391 -15.57 5.352 1 96.44 540 ILE A CA 1
ATOM 4455 C C . ILE A 1 540 ? 29.125 -15.203 6.637 1 96.44 540 ILE A C 1
ATOM 4457 O O . ILE A 1 540 ? 28.609 -15.406 7.738 1 96.44 540 ILE A O 1
ATOM 4461 N N . ALA A 1 541 ? 30.312 -14.766 6.535 1 94.81 541 ALA A N 1
ATOM 4462 C CA . ALA A 1 541 ? 31.109 -14.242 7.641 1 94.81 541 ALA A CA 1
ATOM 4463 C C . ALA A 1 541 ? 31.516 -12.797 7.379 1 94.81 541 ALA A C 1
ATOM 4465 O O . ALA A 1 541 ? 31.828 -12.43 6.242 1 94.81 541 ALA A O 1
ATOM 4466 N N . CYS A 1 542 ? 31.484 -12.023 8.375 1 92 542 CYS A N 1
ATOM 4467 C CA . CYS A 1 542 ? 31.812 -10.609 8.242 1 92 542 CYS A CA 1
ATOM 4468 C C . CYS A 1 542 ? 33.031 -10.258 9.07 1 92 542 CYS A C 1
ATOM 4470 O O . CYS A 1 542 ? 33.188 -10.711 10.211 1 92 542 CYS A O 1
ATOM 4472 N N . LYS A 1 543 ? 33.969 -9.523 8.43 1 90.25 543 LYS A N 1
ATOM 4473 C CA . LYS A 1 543 ? 35.156 -9.039 9.094 1 90.25 543 LYS A CA 1
ATOM 4474 C C . LYS A 1 543 ? 35.375 -7.543 8.844 1 90.25 543 LYS A C 1
ATOM 4476 O O . LYS A 1 543 ? 35.125 -7.055 7.746 1 90.25 543 LYS A O 1
ATOM 4481 N N . PHE A 1 544 ? 35.812 -6.852 9.898 1 89.69 544 PHE A N 1
ATOM 4482 C CA . PHE A 1 544 ? 36.062 -5.418 9.781 1 89.69 544 PHE A CA 1
ATOM 4483 C C . PHE A 1 544 ? 37.531 -5.133 9.578 1 89.69 544 PHE A C 1
ATOM 4485 O O . PHE A 1 544 ? 38.375 -5.609 10.344 1 89.69 544 PHE A O 1
ATOM 4492 N N . SER A 1 545 ? 37.781 -4.402 8.5 1 88.06 545 SER A N 1
ATOM 4493 C CA . SER A 1 545 ? 39.125 -3.93 8.266 1 88.06 545 SER A CA 1
ATOM 4494 C C . SER A 1 545 ? 39.312 -2.496 8.75 1 88.06 545 SER A C 1
ATOM 4496 O O . SER A 1 545 ? 38.844 -1.551 8.102 1 88.06 545 SER A O 1
ATOM 4498 N N . ARG A 1 546 ? 40.062 -2.279 9.789 1 83.25 546 ARG A N 1
ATOM 4499 C CA . ARG A 1 546 ? 40.25 -0.973 10.414 1 83.25 546 ARG A CA 1
ATOM 4500 C C . ARG A 1 546 ? 41.125 -0.064 9.555 1 83.25 546 ARG A C 1
ATOM 4502 O O . ARG A 1 546 ? 40.906 1.149 9.508 1 83.25 546 ARG A O 1
ATOM 4509 N N . LYS A 1 547 ? 41.969 -0.669 8.953 1 82.38 547 LYS A N 1
ATOM 4510 C CA . LYS A 1 547 ? 42.938 0.122 8.172 1 82.38 547 LYS A CA 1
ATOM 4511 C C . LYS A 1 547 ? 42.25 0.776 6.977 1 82.38 547 LYS A C 1
ATOM 4513 O O . LYS A 1 547 ? 42.469 1.957 6.699 1 82.38 547 LYS A O 1
ATOM 4518 N N . ASN A 1 548 ? 41.375 0.096 6.383 1 83.69 548 ASN A N 1
ATOM 4519 C CA . ASN A 1 548 ? 40.781 0.599 5.156 1 83.69 548 ASN A CA 1
ATOM 4520 C C . ASN A 1 548 ? 39.344 1.042 5.383 1 83.69 548 ASN A C 1
ATOM 4522 O O . ASN A 1 548 ? 38.719 1.611 4.488 1 83.69 548 ASN A O 1
ATOM 4526 N N . LEU A 1 549 ? 38.75 0.949 6.578 1 85.12 549 LEU A N 1
ATOM 4527 C CA . LEU A 1 549 ? 37.375 1.27 6.914 1 85.12 549 LEU A CA 1
ATOM 4528 C C . LEU A 1 549 ? 36.406 0.544 5.98 1 85.12 549 LEU A C 1
ATOM 4530 O O . LEU A 1 549 ? 35.531 1.172 5.363 1 85.12 549 LEU A O 1
ATOM 4534 N N . LEU A 1 550 ? 36.688 -0.716 5.867 1 90.19 550 LEU A N 1
ATOM 4535 C CA . LEU A 1 550 ? 35.875 -1.561 5.004 1 90.19 550 LEU A CA 1
ATOM 4536 C C . LEU A 1 550 ? 35.281 -2.727 5.789 1 90.19 550 LEU A C 1
ATOM 4538 O O . LEU A 1 550 ? 35.875 -3.184 6.77 1 90.19 550 LEU A O 1
ATOM 4542 N N . VAL A 1 551 ? 34.156 -3.066 5.414 1 91.69 551 VAL A N 1
ATOM 4543 C CA . VAL A 1 551 ? 33.531 -4.293 5.914 1 91.69 551 VAL A CA 1
ATOM 4544 C C . VAL A 1 551 ? 33.625 -5.391 4.852 1 91.69 551 VAL A C 1
ATOM 4546 O O . VAL A 1 551 ? 33.156 -5.223 3.73 1 91.69 551 VAL A O 1
ATOM 4549 N N . GLU A 1 552 ? 34.281 -6.461 5.191 1 93.75 552 GLU A N 1
ATOM 4550 C CA . GLU A 1 552 ? 34.469 -7.566 4.262 1 93.75 552 GLU A CA 1
ATOM 4551 C C . GLU A 1 552 ? 33.469 -8.695 4.531 1 93.75 552 GLU A C 1
ATOM 4553 O O . GLU A 1 552 ? 33.375 -9.172 5.664 1 93.75 552 GLU A O 1
ATOM 4558 N N . PHE A 1 553 ? 32.781 -9.086 3.498 1 94.62 553 PHE A N 1
ATOM 4559 C CA . PHE A 1 553 ? 31.859 -10.219 3.562 1 94.62 553 PHE A CA 1
ATOM 4560 C C . PHE A 1 553 ? 32.438 -11.43 2.852 1 94.62 553 PHE A C 1
ATOM 4562 O O . PHE A 1 553 ? 32.656 -11.398 1.641 1 94.62 553 PHE A O 1
ATOM 4569 N N . ASP A 1 554 ? 32.719 -12.398 3.623 1 95.94 554 ASP A N 1
ATOM 4570 C CA . ASP A 1 554 ? 33.125 -13.688 3.055 1 95.94 554 ASP A CA 1
ATOM 4571 C C . ASP A 1 554 ? 31.891 -14.57 2.811 1 95.94 554 ASP A C 1
ATOM 4573 O O . ASP A 1 554 ? 31.281 -15.07 3.756 1 95.94 554 ASP A O 1
ATOM 4577 N N . ILE A 1 555 ? 31.516 -14.82 1.539 1 96.62 555 ILE A N 1
ATOM 4578 C CA . ILE A 1 555 ? 30.297 -15.531 1.177 1 96.62 555 ILE A CA 1
ATOM 4579 C C . ILE A 1 555 ? 30.656 -16.875 0.545 1 96.62 555 ILE A C 1
ATOM 4581 O O . ILE A 1 555 ? 31.344 -16.922 -0.471 1 96.62 555 ILE A O 1
ATOM 4585 N N . GLU A 1 556 ? 30.234 -17.875 1.174 1 96.56 556 GLU A N 1
ATOM 4586 C CA . GLU A 1 556 ? 30.359 -19.234 0.651 1 96.56 556 GLU A CA 1
ATOM 4587 C C . GLU A 1 556 ? 28.984 -19.859 0.43 1 96.56 556 GLU A C 1
ATOM 4589 O O . GLU A 1 556 ? 28.078 -19.703 1.251 1 96.56 556 GLU A O 1
ATOM 4594 N N . GLN A 1 557 ? 28.766 -20.469 -0.666 1 95.31 557 GLN A N 1
ATOM 4595 C CA . GLN A 1 557 ? 27.484 -21.094 -0.921 1 95.31 557 GLN A CA 1
ATOM 4596 C C . GLN A 1 557 ? 27.641 -22.578 -1.285 1 95.31 557 GLN A C 1
ATOM 4598 O O . GLN A 1 557 ? 28.656 -22.953 -1.886 1 95.31 557 GLN A O 1
ATOM 4603 N N . ARG A 1 558 ? 26.781 -23.375 -0.837 1 92.69 558 ARG A N 1
ATOM 4604 C CA . ARG A 1 558 ? 26.688 -24.781 -1.19 1 92.69 558 ARG A CA 1
ATOM 4605 C C . ARG A 1 558 ? 25.266 -25.141 -1.63 1 92.69 558 ARG A C 1
ATOM 4607 O O . ARG A 1 558 ? 24.297 -24.484 -1.251 1 92.69 558 ARG A O 1
ATOM 4614 N N . ASN A 1 559 ? 25.156 -26.109 -2.451 1 93.06 559 ASN A N 1
ATOM 4615 C CA . ASN A 1 559 ? 23.875 -26.609 -2.914 1 93.06 559 ASN A CA 1
ATOM 4616 C C . ASN A 1 559 ? 23.359 -27.75 -2.029 1 93.06 559 ASN A C 1
ATOM 4618 O O . ASN A 1 559 ? 24.125 -28.625 -1.62 1 93.06 559 ASN A O 1
ATOM 4622 N N . THR A 1 560 ? 22.203 -27.75 -1.636 1 91.19 560 THR A N 1
ATOM 4623 C CA . THR A 1 560 ? 21.594 -28.766 -0.777 1 91.19 560 THR A CA 1
ATOM 4624 C C . THR A 1 560 ? 21.672 -30.141 -1.417 1 91.19 560 THR A C 1
ATOM 4626 O O . THR A 1 560 ? 21.703 -31.156 -0.715 1 91.19 560 THR A O 1
ATOM 4629 N N . ASN A 1 561 ? 21.75 -30.219 -2.689 1 85.69 561 ASN A N 1
ATOM 4630 C CA . ASN A 1 561 ? 21.766 -31.5 -3.385 1 85.69 561 ASN A CA 1
ATOM 4631 C C . ASN A 1 561 ? 23.203 -31.938 -3.709 1 85.69 561 ASN A C 1
ATOM 4633 O O . ASN A 1 561 ? 23.406 -33 -4.285 1 85.69 561 ASN A O 1
ATOM 4637 N N . SER A 1 562 ? 24.359 -31.125 -3.436 1 73.38 562 SER A N 1
ATOM 4638 C CA . SER A 1 562 ? 25.734 -31.5 -3.756 1 73.38 562 SER A CA 1
ATOM 4639 C C . SER A 1 562 ? 26.156 -32.75 -2.977 1 73.38 562 SER A C 1
ATOM 4641 O O . SER A 1 562 ? 27.016 -33.5 -3.418 1 73.38 562 SER A O 1
ATOM 4643 N N . VAL A 1 563 ? 26.094 -32.719 -1.528 1 53.88 563 VAL A N 1
ATOM 4644 C CA . VAL A 1 563 ? 26.828 -33.688 -0.729 1 53.88 563 VAL A CA 1
ATOM 4645 C C . VAL A 1 563 ? 26.734 -35.062 -1.369 1 53.88 563 VAL A C 1
ATOM 4647 O O . VAL A 1 563 ? 27.75 -35.719 -1.567 1 53.88 563 VAL A O 1
ATOM 4650 N N . LEU A 1 564 ? 25.953 -35.844 -0.511 1 45.84 564 LEU A N 1
ATOM 4651 C CA . LEU A 1 564 ? 26.203 -37.188 0.025 1 45.84 564 LEU A CA 1
ATOM 4652 C C . LEU A 1 564 ? 26.125 -38.25 -1.077 1 45.84 564 LEU A C 1
ATOM 4654 O O . LEU A 1 564 ? 26.641 -39.344 -0.916 1 45.84 564 LEU A O 1
ATOM 4658 N N . SER A 1 565 ? 24.844 -38.469 -1.708 1 41.91 565 SER A N 1
ATOM 4659 C CA . SER A 1 565 ? 24.656 -39.906 -1.785 1 41.91 565 SER A CA 1
ATOM 4660 C C . SER A 1 565 ? 25.625 -40.531 -2.785 1 41.91 565 SER A C 1
ATOM 4662 O O . SER A 1 565 ? 25.734 -40.062 -3.92 1 41.91 565 SER A O 1
ATOM 4664 N N . ASN A 1 566 ? 26.781 -41 -2.398 1 41.28 566 ASN A N 1
ATOM 4665 C CA . ASN A 1 566 ? 27.422 -42.156 -2.982 1 41.28 566 ASN A CA 1
ATOM 4666 C C . ASN A 1 566 ? 26.469 -42.906 -3.93 1 41.28 566 ASN A C 1
ATOM 4668 O O . ASN A 1 566 ? 26.781 -44 -4.395 1 41.28 566 ASN A O 1
ATOM 4672 N N . ASN A 1 567 ? 25.219 -42.938 -3.59 1 40.84 567 ASN A N 1
ATOM 4673 C CA . ASN A 1 567 ? 24.391 -43.812 -4.434 1 40.84 567 ASN A CA 1
ATOM 4674 C C . ASN A 1 567 ? 24.297 -43.281 -5.859 1 40.84 567 ASN A C 1
ATOM 4676 O O . ASN A 1 567 ? 23.859 -42.125 -6.07 1 40.84 567 ASN A O 1
ATOM 4680 N N . SER A 1 568 ? 25.094 -43.719 -6.895 1 42.94 568 SER A N 1
ATOM 4681 C CA . SER A 1 568 ? 25.406 -43.719 -8.32 1 42.94 568 SER A CA 1
ATOM 4682 C C . SER A 1 568 ? 24.25 -43.156 -9.141 1 42.94 568 SER A C 1
ATOM 4684 O O . SER A 1 568 ? 24.422 -42.781 -10.305 1 42.94 568 SER A O 1
ATOM 4686 N N . THR A 1 569 ? 23 -43.625 -9.086 1 45.06 569 THR A N 1
ATOM 4687 C CA . THR A 1 569 ? 22.203 -43.844 -10.281 1 45.06 569 THR A CA 1
ATOM 4688 C C . THR A 1 569 ? 21.547 -42.531 -10.727 1 45.06 569 THR A C 1
ATOM 4690 O O . THR A 1 569 ? 20.891 -42.469 -11.766 1 45.06 569 THR A O 1
ATOM 4693 N N . LYS A 1 570 ? 21.219 -41.5 -9.898 1 50.97 570 LYS A N 1
ATOM 4694 C CA . LYS A 1 570 ? 20.375 -40.406 -10.406 1 50.97 570 LYS A CA 1
ATOM 4695 C C . LYS A 1 570 ? 21.203 -39.281 -10.992 1 50.97 570 LYS A C 1
ATOM 4697 O O . LYS A 1 570 ? 22 -38.656 -10.281 1 50.97 570 LYS A O 1
ATOM 4702 N N . PHE A 1 571 ? 21.625 -39.219 -12.203 1 50.16 571 PHE A N 1
ATOM 4703 C CA . PHE A 1 571 ? 22.234 -38.125 -12.961 1 50.16 571 PHE A CA 1
ATOM 4704 C C . PHE A 1 571 ? 21.438 -36.844 -12.781 1 50.16 571 PHE A C 1
ATOM 4706 O O . PHE A 1 571 ? 20.406 -36.656 -13.438 1 50.16 571 PHE A O 1
ATOM 4713 N N . ILE A 1 572 ? 21.453 -36.188 -11.57 1 58.91 572 ILE A N 1
ATOM 4714 C CA . ILE A 1 572 ? 20.719 -34.969 -11.289 1 58.91 572 ILE A CA 1
ATOM 4715 C C . ILE A 1 572 ? 21.562 -33.75 -11.695 1 58.91 572 ILE A C 1
ATOM 4717 O O . ILE A 1 572 ? 22.719 -33.656 -11.297 1 58.91 572 ILE A O 1
ATOM 4721 N N . LEU A 1 573 ? 21.281 -33.031 -12.812 1 65.5 573 LEU A N 1
ATOM 4722 C CA . LEU A 1 573 ? 21.906 -31.766 -13.148 1 65.5 573 LEU A CA 1
ATOM 4723 C C . LEU A 1 573 ? 21.797 -30.781 -11.984 1 65.5 573 LEU A C 1
ATOM 4725 O O . LEU A 1 573 ? 20.703 -30.297 -11.688 1 65.5 573 LEU A O 1
ATOM 4729 N N . ASN A 1 574 ? 22.875 -30.797 -11.086 1 80.25 574 ASN A N 1
ATOM 4730 C CA . ASN A 1 574 ? 22.906 -29.875 -9.961 1 80.25 574 ASN A CA 1
ATOM 4731 C C . ASN A 1 574 ? 23.844 -28.703 -10.219 1 80.25 574 ASN A C 1
ATOM 4733 O O . ASN A 1 574 ? 25.016 -28.891 -10.531 1 80.25 574 ASN A O 1
ATOM 4737 N N . PRO A 1 575 ? 23.234 -27.484 -10.234 1 86.81 575 PRO A N 1
ATOM 4738 C CA . PRO A 1 575 ? 24.125 -26.344 -10.398 1 86.81 575 PRO A CA 1
ATOM 4739 C C . PRO A 1 575 ? 25.156 -26.234 -9.273 1 86.81 575 PRO A C 1
ATOM 4741 O O . PRO A 1 575 ? 24.844 -26.5 -8.109 1 86.81 575 PRO A O 1
ATOM 4744 N N . ALA A 1 576 ? 26.375 -25.953 -9.625 1 85.12 576 ALA A N 1
ATOM 4745 C CA . ALA A 1 576 ? 27.453 -25.812 -8.648 1 85.12 576 ALA A CA 1
ATOM 4746 C C . ALA A 1 576 ? 27.219 -24.625 -7.73 1 85.12 576 ALA A C 1
ATOM 4748 O O . ALA A 1 576 ? 27.547 -24.672 -6.543 1 85.12 576 ALA A O 1
ATOM 4749 N N . TYR A 1 577 ? 26.703 -23.625 -8.273 1 91.94 577 TYR A N 1
ATOM 4750 C CA . TYR A 1 577 ? 26.375 -22.438 -7.492 1 91.94 577 TYR A CA 1
ATOM 4751 C C . TYR A 1 577 ? 25.234 -21.656 -8.133 1 91.94 577 TYR A C 1
ATOM 4753 O O . TYR A 1 577 ? 24.891 -21.891 -9.297 1 91.94 577 TYR A O 1
ATOM 4761 N N . PHE A 1 578 ? 24.609 -20.922 -7.371 1 94.88 578 PHE A N 1
ATOM 4762 C CA . PHE A 1 578 ? 23.516 -20.078 -7.828 1 94.88 578 PHE A CA 1
ATOM 4763 C C . PHE A 1 578 ? 23.969 -18.625 -7.988 1 94.88 578 PHE A C 1
ATOM 4765 O O . PHE A 1 578 ? 24.891 -18.188 -7.297 1 94.88 578 PHE A O 1
ATOM 4772 N N . THR A 1 579 ? 23.375 -17.922 -8.906 1 92.81 579 THR A N 1
ATOM 4773 C CA . THR A 1 579 ? 23.766 -16.562 -9.195 1 92.81 579 THR A CA 1
ATOM 4774 C C . THR A 1 579 ? 22.609 -15.594 -8.961 1 92.81 579 THR A C 1
ATOM 4776 O O . THR A 1 579 ? 21.453 -15.992 -8.984 1 92.81 579 THR A O 1
ATOM 4779 N N . GLY A 1 580 ? 22.906 -14.328 -8.633 1 89.81 580 GLY A N 1
ATOM 4780 C CA . GLY A 1 580 ? 21.938 -13.281 -8.43 1 89.81 580 GLY A CA 1
ATOM 4781 C C . GLY A 1 580 ? 22.438 -12.148 -7.562 1 89.81 580 GLY A C 1
ATOM 4782 O O . GLY A 1 580 ? 23.609 -12.148 -7.145 1 89.81 580 GLY A O 1
ATOM 4783 N N . LYS A 1 581 ? 21.625 -11.211 -7.355 1 89.88 581 LYS A N 1
ATOM 4784 C CA . LYS A 1 581 ? 21.969 -10.055 -6.531 1 89.88 581 LYS A CA 1
ATOM 4785 C C . LYS A 1 581 ? 21.531 -10.258 -5.086 1 89.88 581 LYS A C 1
ATOM 4787 O O . LYS A 1 581 ? 20.469 -10.828 -4.828 1 89.88 581 LYS A O 1
ATOM 4792 N N . LEU A 1 582 ? 22.406 -9.883 -4.262 1 93.38 582 LEU A N 1
ATOM 4793 C CA . LEU A 1 582 ? 22.141 -9.992 -2.836 1 93.38 582 LEU A CA 1
ATOM 4794 C C . LEU A 1 582 ? 22.344 -8.656 -2.137 1 93.38 582 LEU A C 1
ATOM 4796 O O . LEU A 1 582 ? 23.406 -8.047 -2.258 1 93.38 582 LEU A O 1
ATOM 4800 N N . GLU A 1 583 ? 21.359 -8.172 -1.461 1 92.5 583 GLU A N 1
ATOM 4801 C CA . GLU A 1 583 ? 21.484 -6.918 -0.722 1 92.5 583 GLU A CA 1
ATOM 4802 C C . GLU A 1 583 ? 21.922 -7.164 0.717 1 92.5 583 GLU A C 1
ATOM 4804 O O . GLU A 1 583 ? 21.484 -8.125 1.352 1 92.5 583 GLU A O 1
ATOM 4809 N N . VAL A 1 584 ? 22.797 -6.332 1.192 1 94.56 584 VAL A N 1
ATOM 4810 C CA . VAL A 1 584 ? 23.234 -6.359 2.582 1 94.56 584 VAL A CA 1
ATOM 4811 C C . VAL A 1 584 ? 23.125 -4.961 3.188 1 94.56 584 VAL A C 1
ATOM 4813 O O . VAL A 1 584 ? 23.297 -3.959 2.492 1 94.56 584 VAL A O 1
ATOM 4816 N N . SER A 1 585 ? 22.75 -4.891 4.414 1 93.25 585 SER A N 1
ATOM 4817 C CA . SER A 1 585 ? 22.641 -3.611 5.109 1 93.25 585 SER A CA 1
ATOM 4818 C C . SER A 1 585 ? 23.391 -3.639 6.438 1 93.25 585 SER A C 1
ATOM 4820 O O . SER A 1 585 ? 23.344 -4.633 7.164 1 93.25 585 SER A O 1
ATOM 4822 N N . VAL A 1 586 ? 24.188 -2.65 6.703 1 92.56 586 VAL A N 1
ATOM 4823 C CA . VAL A 1 586 ? 24.953 -2.539 7.938 1 92.56 586 VAL A CA 1
ATOM 4824 C C . VAL A 1 586 ? 24.5 -1.313 8.727 1 92.56 586 VAL A C 1
ATOM 4826 O O . VAL A 1 586 ? 24.531 -0.19 8.219 1 92.56 586 VAL A O 1
ATOM 4829 N N . LYS A 1 587 ? 24.016 -1.524 9.867 1 89.31 587 LYS A N 1
ATOM 4830 C CA . LYS A 1 587 ? 23.688 -0.421 10.766 1 89.31 587 LYS A CA 1
ATOM 4831 C C . LYS A 1 587 ? 24.906 -0.019 11.602 1 89.31 587 LYS A C 1
ATOM 4833 O O . LYS A 1 587 ? 25.328 -0.765 12.484 1 89.31 587 LYS A O 1
ATOM 4838 N N . GLU A 1 588 ? 25.422 1.096 11.336 1 86.56 588 GLU A N 1
ATOM 4839 C CA . GLU A 1 588 ? 26.609 1.591 12.016 1 86.56 588 GLU A CA 1
ATOM 4840 C C . GLU A 1 588 ? 26.25 2.359 13.281 1 86.56 588 GLU A C 1
ATOM 4842 O O . GLU A 1 588 ? 25.062 2.645 13.523 1 86.56 588 GLU A O 1
ATOM 4847 N N . PRO A 1 589 ? 27.109 2.598 14.141 1 79.12 589 PRO A N 1
ATOM 4848 C CA . PRO A 1 589 ? 26.828 3.252 15.414 1 79.12 589 PRO A CA 1
ATOM 4849 C C . PRO A 1 589 ? 26.344 4.691 15.25 1 79.12 589 PRO A C 1
ATOM 4851 O O . PRO A 1 589 ? 25.812 5.281 16.188 1 79.12 589 PRO A O 1
ATOM 4854 N N . ASP A 1 590 ? 26.516 5.238 14.055 1 77 590 ASP A N 1
ATOM 4855 C CA . ASP A 1 590 ? 26.016 6.59 13.828 1 77 590 ASP A CA 1
ATOM 4856 C C . ASP A 1 590 ? 24.484 6.602 13.711 1 77 590 ASP A C 1
ATOM 4858 O O . ASP A 1 590 ? 23.875 7.668 13.672 1 77 590 ASP A O 1
ATOM 4862 N N . GLY A 1 591 ? 23.906 5.355 13.742 1 75.38 591 GLY A N 1
ATOM 4863 C CA . GLY A 1 591 ? 22.453 5.262 13.734 1 75.38 591 GLY A CA 1
ATOM 4864 C C . GLY A 1 591 ? 21.875 4.996 12.359 1 75.38 591 GLY A C 1
ATOM 4865 O O . GLY A 1 591 ? 20.703 4.648 12.227 1 75.38 591 GLY A O 1
ATOM 4866 N N . TYR A 1 592 ? 22.719 5.164 11.336 1 78.25 592 TYR A N 1
ATOM 4867 C CA . TYR A 1 592 ? 22.203 5.008 9.977 1 78.25 592 TYR A CA 1
ATOM 4868 C C . TYR A 1 592 ? 22.469 3.6 9.453 1 78.25 592 TYR A C 1
ATOM 4870 O O . TYR A 1 592 ? 23.469 2.971 9.812 1 78.25 592 TYR A O 1
ATOM 4878 N N . GLU A 1 593 ? 21.562 3.176 8.719 1 86.19 593 GLU A N 1
ATOM 4879 C CA . GLU A 1 593 ? 21.703 1.904 8.016 1 86.19 593 GLU A CA 1
ATOM 4880 C C . GLU A 1 593 ? 22.188 2.113 6.582 1 86.19 593 GLU A C 1
ATOM 4882 O O . GLU A 1 593 ? 21.578 2.871 5.82 1 86.19 593 GLU A O 1
ATOM 4887 N N . TYR A 1 594 ? 23.312 1.499 6.203 1 88.5 594 TYR A N 1
ATOM 4888 C CA . TYR A 1 594 ? 23.891 1.609 4.867 1 88.5 594 TYR A CA 1
ATOM 4889 C C . TYR A 1 594 ? 23.609 0.355 4.051 1 88.5 594 TYR A C 1
ATOM 4891 O O . TYR A 1 594 ? 24.047 -0.738 4.406 1 88.5 594 TYR A O 1
ATOM 4899 N N . ILE A 1 595 ? 22.891 0.506 2.975 1 89.12 595 ILE A N 1
ATOM 4900 C CA . ILE A 1 595 ? 22.484 -0.605 2.119 1 89.12 595 ILE A CA 1
ATOM 4901 C C . ILE A 1 595 ? 23.453 -0.722 0.939 1 89.12 595 ILE A C 1
ATOM 4903 O O . ILE A 1 595 ? 23.875 0.289 0.372 1 89.12 595 ILE A O 1
ATOM 4907 N N . ASN A 1 596 ? 23.844 -1.904 0.606 1 90.44 596 ASN A N 1
ATOM 4908 C CA . ASN A 1 596 ? 24.703 -2.213 -0.539 1 90.44 596 ASN A CA 1
ATOM 4909 C C . ASN A 1 596 ? 24.203 -3.453 -1.282 1 90.44 596 ASN A C 1
ATOM 4911 O O . ASN A 1 596 ? 23.766 -4.422 -0.659 1 90.44 596 ASN A O 1
ATOM 4915 N N . THR A 1 597 ? 24.172 -3.426 -2.584 1 91.06 597 THR A N 1
ATOM 4916 C CA . THR A 1 597 ? 23.812 -4.578 -3.402 1 91.06 597 THR A CA 1
ATOM 4917 C C . THR A 1 597 ? 25.062 -5.293 -3.912 1 91.06 597 THR A C 1
ATOM 4919 O O . THR A 1 597 ? 25.922 -4.672 -4.543 1 91.06 597 THR A O 1
ATOM 4922 N N . LEU A 1 598 ? 25.172 -6.566 -3.611 1 91 598 LEU A N 1
ATOM 4923 C CA . LEU A 1 598 ? 26.297 -7.398 -4.031 1 91 598 LEU A CA 1
ATOM 4924 C C . LEU A 1 598 ? 25.922 -8.273 -5.215 1 91 598 LEU A C 1
ATOM 4926 O O . LEU A 1 598 ? 24.734 -8.602 -5.402 1 91 598 LEU A O 1
ATOM 4930 N N . ASP A 1 599 ? 26.875 -8.578 -6.047 1 89.62 599 ASP A N 1
ATOM 4931 C CA . ASP A 1 599 ? 26.688 -9.508 -7.16 1 89.62 599 ASP A CA 1
ATOM 4932 C C . ASP A 1 599 ? 27.281 -10.875 -6.844 1 89.62 599 ASP A C 1
ATOM 4934 O O . ASP A 1 599 ? 28.5 -11.023 -6.738 1 89.62 599 ASP A O 1
ATOM 4938 N N . ILE A 1 600 ? 26.438 -11.875 -6.672 1 92.44 600 ILE A N 1
ATOM 4939 C CA . ILE A 1 600 ? 26.875 -13.234 -6.379 1 92.44 600 ILE A CA 1
ATOM 4940 C C . ILE A 1 600 ? 26.984 -14.039 -7.676 1 92.44 600 ILE A C 1
ATOM 4942 O O . ILE A 1 600 ? 26 -14.18 -8.406 1 92.44 600 ILE A O 1
ATOM 4946 N N . HIS A 1 601 ? 28.188 -14.57 -8.031 1 90 601 HIS A N 1
ATOM 4947 C CA . HIS A 1 601 ? 28.359 -15.297 -9.289 1 90 601 HIS A CA 1
ATOM 4948 C C . HIS A 1 601 ? 29.344 -16.438 -9.141 1 90 601 HIS A C 1
ATOM 4950 O O . HIS A 1 601 ? 29.656 -17.125 -10.117 1 90 601 HIS A O 1
ATOM 4956 N N . LYS A 1 602 ? 29.844 -16.641 -7.867 1 92.25 602 LYS A N 1
ATOM 4957 C CA . LYS A 1 602 ? 30.781 -17.719 -7.609 1 92.25 602 LYS A CA 1
ATOM 4958 C C . LYS A 1 602 ? 30.391 -18.516 -6.359 1 92.25 602 LYS A C 1
ATOM 4960 O O . LYS A 1 602 ? 29.516 -18.094 -5.602 1 92.25 602 LYS A O 1
ATOM 4965 N N . ALA A 1 603 ? 31.016 -19.672 -6.242 1 93.38 603 ALA A N 1
ATOM 4966 C CA . ALA A 1 603 ? 30.766 -20.5 -5.07 1 93.38 603 ALA A CA 1
ATOM 4967 C C . ALA A 1 603 ? 31.344 -19.859 -3.811 1 93.38 603 ALA A C 1
ATOM 4969 O O . ALA A 1 603 ? 30.75 -19.953 -2.732 1 93.38 603 ALA A O 1
ATOM 4970 N N . GLN A 1 604 ? 32.531 -19.281 -3.992 1 94.88 604 GLN A N 1
ATOM 4971 C CA . GLN A 1 604 ? 33.156 -18.531 -2.912 1 94.88 604 GLN A CA 1
ATOM 4972 C C . GLN A 1 604 ? 33.656 -17.156 -3.4 1 94.88 604 GLN A C 1
ATOM 4974 O O . GLN A 1 604 ? 34.312 -17.062 -4.441 1 94.88 604 GLN A O 1
ATOM 4979 N N . GLN A 1 605 ? 33.188 -16.172 -2.676 1 94.5 605 GLN A N 1
ATOM 4980 C CA . GLN A 1 605 ? 33.625 -14.836 -3.061 1 94.5 605 GLN A CA 1
ATOM 4981 C C . GLN A 1 605 ? 33.688 -13.914 -1.849 1 94.5 605 GLN A C 1
ATOM 4983 O O . GLN A 1 605 ? 33 -14.133 -0.854 1 94.5 605 GLN A O 1
ATOM 4988 N N . ILE A 1 606 ? 34.625 -12.906 -1.919 1 93.81 606 ILE A N 1
ATOM 4989 C CA . ILE A 1 606 ? 34.781 -11.891 -0.882 1 93.81 606 ILE A CA 1
ATOM 4990 C C . ILE A 1 606 ? 34.344 -10.531 -1.421 1 93.81 606 ILE A C 1
ATOM 4992 O O . ILE A 1 606 ? 34.812 -10.094 -2.473 1 93.81 606 ILE A O 1
ATOM 4996 N N . GLU A 1 607 ? 33.406 -10.016 -0.787 1 91.75 607 GLU A N 1
ATOM 4997 C CA . GLU A 1 607 ? 32.906 -8.695 -1.16 1 91.75 607 GLU A CA 1
ATOM 4998 C C . GLU A 1 607 ? 33.188 -7.668 -0.067 1 91.75 607 GLU A C 1
ATOM 5000 O O . GLU A 1 607 ? 33.125 -7.988 1.122 1 91.75 607 GLU A O 1
ATOM 5005 N N . THR A 1 608 ? 33.469 -6.418 -0.486 1 90.75 608 THR A N 1
ATOM 5006 C CA . THR A 1 608 ? 33.812 -5.375 0.483 1 90.75 608 THR A CA 1
ATOM 5007 C C . THR A 1 608 ? 32.875 -4.184 0.321 1 90.75 608 THR A C 1
ATOM 5009 O O . THR A 1 608 ? 32.469 -3.842 -0.798 1 90.75 608 THR A O 1
ATOM 5012 N N . ILE A 1 609 ? 32.438 -3.631 1.436 1 89.44 609 ILE A N 1
ATOM 5013 C CA . ILE A 1 609 ? 31.609 -2.436 1.449 1 89.44 609 ILE A CA 1
ATOM 5014 C C . ILE A 1 609 ? 32.281 -1.351 2.293 1 89.44 609 ILE A C 1
ATOM 5016 O O . ILE A 1 609 ? 33.094 -1.65 3.174 1 89.44 609 ILE A O 1
ATOM 5020 N N . ASN A 1 610 ? 31.969 -0.145 2.029 1 86.25 610 ASN A N 1
ATOM 5021 C CA . ASN A 1 610 ? 32.562 0.986 2.744 1 86.25 610 ASN A CA 1
ATOM 5022 C C . ASN A 1 610 ? 31.922 1.156 4.125 1 86.25 610 ASN A C 1
ATOM 5024 O O . ASN A 1 610 ? 30.719 0.945 4.297 1 86.25 610 ASN A O 1
ATOM 5028 N N . TYR A 1 611 ? 32.75 1.409 5.074 1 87.31 611 TYR A N 1
ATOM 5029 C CA . TYR A 1 611 ? 32.344 1.792 6.418 1 87.31 611 TYR A CA 1
ATOM 5030 C C . TYR A 1 611 ? 32.438 3.301 6.613 1 87.31 611 TYR A C 1
ATOM 5032 O O . TYR A 1 611 ? 33.406 3.928 6.164 1 87.31 611 TYR A O 1
ATOM 5040 N N . HIS A 1 612 ? 31.547 3.975 7.273 1 80.25 612 HIS A N 1
ATOM 5041 C CA . HIS A 1 612 ? 31.438 5.426 7.223 1 80.25 612 HIS A CA 1
ATOM 5042 C C . HIS A 1 612 ? 31.734 6.051 8.578 1 80.25 612 HIS A C 1
ATOM 5044 O O . HIS A 1 612 ? 32.062 7.234 8.664 1 80.25 612 HIS A O 1
ATOM 5050 N N . THR A 1 613 ? 31.422 5.285 9.664 1 77.94 613 THR A N 1
ATOM 5051 C CA . THR A 1 613 ? 31.625 5.855 10.992 1 77.94 613 THR A CA 1
ATOM 5052 C C . THR A 1 613 ? 33.094 5.863 11.367 1 77.94 613 THR A C 1
ATOM 5054 O O . THR A 1 613 ? 33.812 4.855 11.203 1 77.94 613 THR A O 1
ATOM 5057 N N . LYS A 1 614 ? 33.688 7.113 11.648 1 67.5 614 LYS A N 1
ATOM 5058 C CA . LYS A 1 614 ? 35.094 7.203 12.039 1 67.5 614 LYS A CA 1
ATOM 5059 C C . LYS A 1 614 ? 35.281 6.797 13.492 1 67.5 614 LYS A C 1
ATOM 5061 O O . LYS A 1 614 ? 34.344 6.867 14.289 1 67.5 614 LYS A O 1
ATOM 5066 N N . TYR A 1 615 ? 36.281 5.957 14.062 1 56.19 615 TYR A N 1
ATOM 5067 C CA . TYR A 1 615 ? 36.688 5.078 15.156 1 56.19 615 TYR A CA 1
ATOM 5068 C C . TYR A 1 615 ? 36.344 5.688 16.5 1 56.19 615 TYR A C 1
ATOM 5070 O O . TYR A 1 615 ? 35.969 4.977 17.438 1 56.19 615 TYR A O 1
ATOM 5078 N N . LYS A 1 616 ? 36.531 6.895 16.922 1 50.31 616 LYS A N 1
ATOM 5079 C CA . LYS A 1 616 ? 36.594 7.141 18.359 1 50.31 616 LYS A CA 1
ATOM 5080 C C . LYS A 1 616 ? 35.219 6.914 18.984 1 50.31 616 LYS A C 1
ATOM 5082 O O . LYS A 1 616 ? 35.125 6.598 20.172 1 50.31 616 LYS A O 1
ATOM 5087 N N . ARG A 1 617 ? 34.188 7.012 18.359 1 49.31 617 ARG A N 1
ATOM 5088 C CA . ARG A 1 617 ? 32.844 7.125 18.891 1 49.31 617 ARG A CA 1
ATOM 5089 C C . ARG A 1 617 ? 32.125 5.781 18.844 1 49.31 617 ARG A C 1
ATOM 5091 O O . ARG A 1 617 ? 30.938 5.695 19.141 1 49.31 617 ARG A O 1
ATOM 5098 N N . SER A 1 618 ? 32.812 4.691 18.5 1 50.69 618 SER A N 1
ATOM 5099 C CA . SER A 1 618 ? 32.219 3.584 17.766 1 50.69 618 SER A CA 1
ATOM 5100 C C . SER A 1 618 ? 31.641 2.537 18.719 1 50.69 618 SER A C 1
ATOM 5102 O O . SER A 1 618 ? 31.344 1.415 18.297 1 50.69 618 SER A O 1
ATOM 5104 N N . LYS A 1 619 ? 31.812 2.754 19.984 1 49.94 619 LYS A N 1
ATOM 5105 C CA . LYS A 1 619 ? 31.328 1.574 20.703 1 49.94 619 LYS A CA 1
ATOM 5106 C C . LYS A 1 619 ? 29.797 1.521 20.703 1 49.94 619 LYS A C 1
ATOM 5108 O O . LYS A 1 619 ? 29.141 2.529 20.953 1 49.94 619 LYS A O 1
ATOM 5113 N N . VAL A 1 620 ? 29.344 0.46 20.016 1 53.5 620 VAL A N 1
ATOM 5114 C CA . VAL A 1 620 ? 27.922 0.154 20.094 1 53.5 620 VAL A CA 1
ATOM 5115 C C . VAL A 1 620 ? 27.484 0.066 21.547 1 53.5 620 VAL A C 1
ATOM 5117 O O . VAL A 1 620 ? 28.031 -0.713 22.328 1 53.5 620 VAL A O 1
ATOM 5120 N N . ILE A 1 621 ? 27.203 1.096 22.266 1 48.44 621 ILE A N 1
ATOM 5121 C CA . ILE A 1 621 ? 26.734 0.979 23.641 1 48.44 621 ILE A CA 1
ATOM 5122 C C . ILE A 1 621 ? 25.438 0.18 23.656 1 48.44 621 ILE A C 1
ATOM 5124 O O . ILE A 1 621 ? 24.484 0.498 22.938 1 48.44 621 ILE A O 1
ATOM 5128 N N . ILE A 1 622 ? 25.766 -1.148 24.078 1 48.97 622 ILE A N 1
ATOM 5129 C CA . ILE A 1 622 ? 24.625 -2.043 24.281 1 48.97 622 ILE A CA 1
ATOM 5130 C C . ILE A 1 622 ? 23.547 -1.333 25.078 1 48.97 622 ILE A C 1
ATOM 5132 O O . ILE A 1 622 ? 23.812 -0.822 26.172 1 48.97 622 ILE A O 1
ATOM 5136 N N . LYS A 1 623 ? 22.547 -0.979 24.469 1 46.72 623 LYS A N 1
ATOM 5137 C CA . LYS A 1 623 ? 21.359 -0.234 24.859 1 46.72 623 LYS A CA 1
ATOM 5138 C C . LYS A 1 623 ? 20.719 -0.833 26.109 1 46.72 623 LYS A C 1
ATOM 5140 O O . LYS A 1 623 ? 20.375 -2.016 26.141 1 46.72 623 LYS A O 1
ATOM 5145 N N . PRO A 1 624 ? 21.203 -0.548 27.422 1 39.25 624 PRO A N 1
ATOM 5146 C CA . PRO A 1 624 ? 20.172 -1.037 28.344 1 39.25 624 PRO A CA 1
ATOM 5147 C C . PRO A 1 624 ? 18.75 -0.686 27.891 1 39.25 624 PRO A C 1
ATOM 5149 O O . PRO A 1 624 ? 18.547 0.344 27.25 1 39.25 624 PRO A O 1
ATOM 5152 N N . ARG A 1 625 ? 18.062 -1.543 27.453 1 37.34 625 ARG A N 1
ATOM 5153 C CA . ARG A 1 625 ? 16.688 -1.176 27.172 1 37.34 625 ARG A CA 1
ATOM 5154 C C . ARG A 1 625 ? 16.25 0.007 28.031 1 37.34 625 ARG A C 1
ATOM 5156 O O . ARG A 1 625 ? 16.703 0.163 29.156 1 37.34 625 ARG A O 1
ATOM 5163 N N . MET A 1 626 ? 15.688 1.03 27.453 1 32.97 626 MET A N 1
ATOM 5164 C CA . MET A 1 626 ? 15.094 2.148 28.172 1 32.97 626 MET A CA 1
ATOM 5165 C C . MET A 1 626 ? 14.523 1.687 29.516 1 32.97 626 MET A C 1
ATOM 5167 O O . MET A 1 626 ? 13.422 1.144 29.578 1 32.97 626 MET A O 1
ATOM 5171 N N . VAL A 1 627 ? 15.211 0.844 30.25 1 30.52 627 VAL A N 1
ATOM 5172 C CA . VAL A 1 627 ? 14.805 1.128 31.625 1 30.52 627 VAL A CA 1
ATOM 5173 C C . VAL A 1 627 ? 14.852 2.633 31.875 1 30.52 627 VAL A C 1
ATOM 5175 O O . VAL A 1 627 ? 15.898 3.264 31.719 1 30.52 627 VAL A O 1
ATOM 5178 N N . ARG A 1 628 ? 13.68 3.275 31.562 1 30.58 628 ARG A N 1
ATOM 5179 C CA . ARG A 1 628 ? 13.648 4.598 32.188 1 30.58 628 ARG A CA 1
ATOM 5180 C C . ARG A 1 628 ? 14.25 4.562 33.594 1 30.58 628 ARG A C 1
ATOM 5182 O O . ARG A 1 628 ? 13.594 4.145 34.531 1 30.58 628 ARG A O 1
ATOM 5189 N N . LYS A 1 629 ? 15.391 4.023 33.875 1 29.08 629 LYS A N 1
ATOM 5190 C CA . LYS A 1 629 ? 15.938 4.355 35.188 1 29.08 629 LYS A CA 1
ATOM 5191 C C . LYS A 1 629 ? 15.703 5.828 35.5 1 29.08 629 LYS A C 1
ATOM 5193 O O . LYS A 1 629 ? 15.648 6.672 34.625 1 29.08 629 LYS A O 1
ATOM 5198 N N . GLU A 1 630 ? 15.266 6.008 36.812 1 27.89 630 GLU A N 1
ATOM 5199 C CA . GLU A 1 630 ? 15.344 7.215 37.625 1 27.89 630 GLU A CA 1
ATOM 5200 C C . GLU A 1 630 ? 16.688 7.914 37.469 1 27.89 630 GLU A C 1
ATOM 5202 O O . GLU A 1 630 ? 17.078 8.734 38.281 1 27.89 630 GLU A O 1
ATOM 5207 N N . GLY A 1 631 ? 17.562 7.383 36.719 1 26.66 631 GLY A N 1
ATOM 5208 C CA . GLY A 1 631 ? 18.812 8.039 37.062 1 26.66 631 GLY A CA 1
ATOM 5209 C C . GLY A 1 631 ? 18.703 9.555 37.125 1 26.66 631 GLY A C 1
ATOM 5210 O O . GLY A 1 631 ? 17.766 10.133 36.562 1 26.66 631 GLY A O 1
ATOM 5211 N N . ILE A 1 632 ? 19.609 10.148 38.031 1 26.56 632 ILE A N 1
ATOM 5212 C CA . ILE A 1 632 ? 20.016 11.383 38.688 1 26.56 632 ILE A CA 1
ATOM 5213 C C . ILE A 1 632 ? 20.266 12.469 37.625 1 26.56 632 ILE A C 1
ATOM 5215 O O . ILE A 1 632 ? 20.062 13.656 37.906 1 26.56 632 ILE A O 1
ATOM 5219 N N . ASN A 1 633 ? 21.391 12.234 36.812 1 25.88 633 ASN A N 1
ATOM 5220 C CA . ASN A 1 633 ? 22 13.523 36.5 1 25.88 633 ASN A CA 1
ATOM 5221 C C . ASN A 1 633 ? 21.031 14.477 35.844 1 25.88 633 ASN A C 1
ATOM 5223 O O . ASN A 1 633 ? 20.188 14.047 35.031 1 25.88 633 ASN A O 1
ATOM 5227 N N . ASP A 1 634 ? 20.953 15.797 36.281 1 27.77 634 ASP A N 1
ATOM 5228 C CA . ASP A 1 634 ? 20.391 17.141 36.438 1 27.77 634 ASP A CA 1
ATOM 5229 C C . ASP A 1 634 ? 20.234 17.828 35.094 1 27.77 634 ASP A C 1
ATOM 5231 O O . ASP A 1 634 ? 20 19.031 35.031 1 27.77 634 ASP A O 1
ATOM 5235 N N . ASN A 1 635 ? 20.75 17.359 34 1 30.11 635 ASN A N 1
ATOM 5236 C CA . ASN A 1 635 ? 20.531 18.578 33.219 1 30.11 635 ASN A CA 1
ATOM 5237 C C . ASN A 1 635 ? 19.047 18.922 33.125 1 30.11 635 ASN A C 1
ATOM 5239 O O . ASN A 1 635 ? 18.234 18.062 32.812 1 30.11 635 ASN A O 1
ATOM 5243 N N . GLU A 1 636 ? 18.359 19.844 33.719 1 34.62 636 GLU A N 1
ATOM 5244 C CA . GLU A 1 636 ? 17.094 20.484 34.062 1 34.62 636 GLU A CA 1
ATOM 5245 C C . GLU A 1 636 ? 16.109 20.422 32.906 1 34.62 636 GLU A C 1
ATOM 5247 O O . GLU A 1 636 ? 14.906 20.219 33.125 1 34.62 636 GLU A O 1
ATOM 5252 N N . GLU A 1 637 ? 16.531 20.5 31.672 1 37.34 637 GLU A N 1
ATOM 5253 C CA . GLU A 1 637 ? 15.609 20.844 30.594 1 37.34 637 GLU A CA 1
ATOM 5254 C C . GLU A 1 637 ? 14.852 19.609 30.125 1 37.34 637 GLU A C 1
ATOM 5256 O O . GLU A 1 637 ? 13.648 19.672 29.859 1 37.34 637 GLU A O 1
ATOM 5261 N N . VAL A 1 638 ? 15.445 18.469 29.844 1 39.06 638 VAL A N 1
ATOM 5262 C CA . VAL A 1 638 ? 14.773 17.266 29.359 1 39.06 638 VAL A CA 1
ATOM 5263 C C . VAL A 1 638 ? 14.008 16.594 30.5 1 39.06 638 VAL A C 1
ATOM 5265 O O . VAL A 1 638 ? 13.086 15.82 30.266 1 39.06 638 VAL A O 1
ATOM 5268 N N . ALA A 1 639 ? 14.266 16.812 31.797 1 39.09 639 ALA A N 1
ATOM 5269 C CA . ALA A 1 639 ? 13.594 16.266 32.969 1 39.09 639 ALA A CA 1
ATOM 5270 C C . ALA A 1 639 ? 12.102 16.625 32.969 1 39.09 639 ALA A C 1
ATOM 5272 O O . ALA A 1 639 ? 11.266 15.805 33.344 1 39.09 639 ALA A O 1
ATOM 5273 N N . TYR A 1 640 ? 11.844 17.844 32.531 1 39.31 640 TYR A N 1
ATOM 5274 C CA . TYR A 1 640 ? 10.461 18.297 32.5 1 39.31 640 TYR A CA 1
ATOM 5275 C C . TYR A 1 640 ? 9.633 17.453 31.531 1 39.31 640 TYR A C 1
ATOM 5277 O O . TYR A 1 640 ? 8.531 17.016 31.875 1 39.31 640 TYR A O 1
ATOM 5285 N N . MET A 1 641 ? 10.148 17.188 30.359 1 44.19 641 MET A N 1
ATOM 5286 C CA . MET A 1 641 ? 9.359 16.422 29.406 1 44.19 641 MET A CA 1
ATOM 5287 C C . MET A 1 641 ? 9.203 14.977 29.859 1 44.19 641 MET A C 1
ATOM 5289 O O . MET A 1 641 ? 8.188 14.336 29.594 1 44.19 641 MET A O 1
ATOM 5293 N N . ARG A 1 642 ? 10.133 14.445 30.641 1 44.22 642 ARG A N 1
ATOM 5294 C CA . ARG A 1 642 ? 10.094 13.125 31.266 1 44.22 642 ARG A CA 1
ATOM 5295 C C . ARG A 1 642 ? 8.938 13.008 32.25 1 44.22 642 ARG A C 1
ATOM 5297 O O . ARG A 1 642 ? 8.266 11.977 32.312 1 44.22 642 ARG A O 1
ATOM 5304 N N . ASP A 1 643 ? 8.812 14.039 33.062 1 44.78 643 ASP A N 1
ATOM 5305 C CA . ASP A 1 643 ? 7.707 13.984 34 1 44.78 643 ASP A CA 1
ATOM 5306 C C . ASP A 1 643 ? 6.367 13.891 33.281 1 44.78 643 ASP A C 1
ATOM 5308 O O . ASP A 1 643 ? 5.469 13.164 33.719 1 44.78 643 ASP A O 1
ATOM 5312 N N . ILE A 1 644 ? 6.297 14.625 32.219 1 44.53 644 ILE A N 1
ATOM 5313 C CA . ILE A 1 644 ? 5.055 14.641 31.453 1 44.53 644 ILE A CA 1
ATOM 5314 C C . ILE A 1 644 ? 4.844 13.289 30.766 1 44.53 644 ILE A C 1
ATOM 5316 O O . ILE A 1 644 ? 3.754 12.719 30.828 1 44.53 644 ILE A O 1
ATOM 5320 N N . ILE A 1 645 ? 5.91 12.828 30.062 1 46.66 645 ILE A N 1
ATOM 5321 C CA . ILE A 1 645 ? 5.809 11.523 29.406 1 46.66 645 ILE A CA 1
ATOM 5322 C C . ILE A 1 645 ? 5.777 10.422 30.469 1 46.66 645 ILE A C 1
ATOM 5324 O O . ILE A 1 645 ? 5.055 9.438 30.312 1 46.66 645 ILE A O 1
ATOM 5328 N N . ALA A 1 646 ? 6.555 10.555 31.531 1 42.81 646 ALA A N 1
ATOM 5329 C CA . ALA A 1 646 ? 6.559 9.602 32.625 1 42.81 646 ALA A CA 1
ATOM 5330 C C . ALA A 1 646 ? 5.152 9.406 33.188 1 42.81 646 ALA A C 1
ATOM 5332 O O . ALA A 1 646 ? 4.746 8.273 33.5 1 42.81 646 ALA A O 1
ATOM 5333 N N . GLU A 1 647 ? 4.473 10.539 33.562 1 42 647 GLU A N 1
ATOM 5334 C CA . GLU A 1 647 ? 3.098 10.414 34.062 1 42 647 GLU A CA 1
ATOM 5335 C C . GLU A 1 647 ? 2.213 9.742 33 1 42 647 GLU A C 1
ATOM 5337 O O . GLU A 1 647 ? 1.354 8.93 33.344 1 42 647 GLU A O 1
ATOM 5342 N N . TYR A 1 648 ? 2.268 10.258 31.844 1 39.19 648 TYR A N 1
ATOM 5343 C CA . TYR A 1 648 ? 1.468 9.617 30.797 1 39.19 648 TYR A CA 1
ATOM 5344 C C . TYR A 1 648 ? 1.907 8.172 30.594 1 39.19 648 TYR A C 1
ATOM 5346 O O . TYR A 1 648 ? 1.078 7.297 30.328 1 39.19 648 TYR A O 1
ATOM 5354 N N . MET A 1 649 ? 3.217 7.938 30.578 1 39.88 649 MET A N 1
ATOM 5355 C CA . MET A 1 649 ? 3.73 6.57 30.531 1 39.88 649 MET A CA 1
ATOM 5356 C C . MET A 1 649 ? 3.305 5.781 31.75 1 39.88 649 MET A C 1
ATOM 5358 O O . MET A 1 649 ? 3.275 4.551 31.734 1 39.88 649 MET A O 1
ATOM 5362 N N . GLU A 1 650 ? 3.326 6.379 32.906 1 37.97 650 GLU A N 1
ATOM 5363 C CA . GLU A 1 650 ? 2.936 5.594 34.062 1 37.97 650 GLU A CA 1
ATOM 5364 C C . GLU A 1 650 ? 1.537 5.008 33.906 1 37.97 650 GLU A C 1
ATOM 5366 O O . GLU A 1 650 ? 1.279 3.873 34.312 1 37.97 650 GLU A O 1
ATOM 5371 N N . GLU A 1 651 ? 0.443 5.93 33.781 1 35.19 651 GLU A N 1
ATOM 5372 C CA . GLU A 1 651 ? -0.886 5.328 33.812 1 35.19 651 GLU A CA 1
ATOM 5373 C C . GLU A 1 651 ? -1.179 4.594 32.5 1 35.19 651 GLU A C 1
ATOM 5375 O O . GLU A 1 651 ? -1.63 3.447 32.531 1 35.19 651 GLU A O 1
ATOM 5380 N N . ASP A 1 652 ? -1.757 5.367 31.406 1 32.66 652 ASP A N 1
ATOM 5381 C CA . ASP A 1 652 ? -2.482 4.828 30.266 1 32.66 652 ASP A CA 1
ATOM 5382 C C . ASP A 1 652 ? -1.53 4.496 29.109 1 32.66 652 ASP A C 1
ATOM 5384 O O . ASP A 1 652 ? -1.969 4.23 27.984 1 32.66 652 ASP A O 1
ATOM 5388 N N . LEU A 1 653 ? -0.454 5.109 29.062 1 34.59 653 LEU A N 1
ATOM 5389 C CA . LEU A 1 653 ? 0.269 4.453 27.984 1 34.59 653 LEU A CA 1
ATOM 5390 C C . LEU A 1 653 ? 0.343 2.947 28.203 1 34.59 653 LEU A C 1
ATOM 5392 O O . LEU A 1 653 ? 0.875 2.496 29.219 1 34.59 653 LEU A O 1
ATOM 5396 N N . PRO A 1 654 ? -0.619 2.205 27.906 1 33.66 654 PRO A N 1
ATOM 5397 C CA . PRO A 1 654 ? -0.379 0.774 28.109 1 33.66 654 PRO A CA 1
ATOM 5398 C C . PRO A 1 654 ? 1.106 0.423 28.141 1 33.66 654 PRO A C 1
ATOM 5400 O O . PRO A 1 654 ? 1.934 1.175 27.625 1 33.66 654 PRO A O 1
ATOM 5403 N N . GLU A 1 655 ? 1.552 -0.671 29.016 1 35.28 655 GLU A N 1
ATOM 5404 C CA . GLU A 1 655 ? 2.654 -1.621 28.906 1 35.28 655 GLU A CA 1
ATOM 5405 C C . GLU A 1 655 ? 3.186 -1.679 27.469 1 35.28 655 GLU A C 1
ATOM 5407 O O . GLU A 1 655 ? 2.951 -2.656 26.75 1 35.28 655 GLU A O 1
ATOM 5412 N N . PHE A 1 656 ? 2.826 -0.982 26.719 1 33.56 656 PHE A N 1
ATOM 5413 C CA . PHE A 1 656 ? 2.824 -1.024 25.266 1 33.56 656 PHE A CA 1
ATOM 5414 C C . PHE A 1 656 ? 4.203 -1.389 24.734 1 33.56 656 PHE A C 1
ATOM 5416 O O . PHE A 1 656 ? 4.32 -2.143 23.766 1 33.56 656 PHE A O 1
ATOM 5423 N N . PHE A 1 657 ? 5.152 -0.295 24.875 1 33.53 657 PHE A N 1
ATOM 5424 C CA . PHE A 1 657 ? 6.395 -0.592 24.172 1 33.53 657 PHE A CA 1
ATOM 5425 C C . PHE A 1 657 ? 7.234 -1.59 24.953 1 33.53 657 PHE A C 1
ATOM 5427 O O . PHE A 1 657 ? 7.773 -1.26 26.016 1 33.53 657 PHE A O 1
ATOM 5434 N N . GLY A 1 658 ? 7.008 -2.811 24.844 1 40.22 658 GLY A N 1
ATOM 5435 C CA . GLY A 1 658 ? 7.809 -3.924 25.328 1 40.22 658 GLY A CA 1
ATOM 5436 C C . GLY A 1 658 ? 8.312 -3.721 26.75 1 40.22 658 GLY A C 1
ATOM 5437 O O . GLY A 1 658 ? 9.328 -4.293 27.141 1 40.22 658 GLY A O 1
ATOM 5438 N N . LEU A 1 659 ? 8.023 -2.531 27.328 1 37.97 659 LEU A N 1
ATOM 5439 C CA . LEU A 1 659 ? 8.648 -2.27 28.625 1 37.97 659 LEU A CA 1
ATOM 5440 C C . LEU A 1 659 ? 8.289 -3.355 29.641 1 37.97 659 LEU A C 1
ATOM 5442 O O . LEU A 1 659 ? 7.301 -4.07 29.453 1 37.97 659 LEU A O 1
ATOM 5446 N N . ASP A 1 660 ? 9.234 -3.342 30.688 1 43.12 660 ASP A N 1
ATOM 5447 C CA . ASP A 1 660 ? 9.352 -4.172 31.891 1 43.12 660 ASP A CA 1
ATOM 5448 C C . ASP A 1 660 ? 8.031 -4.207 32.656 1 43.12 660 ASP A C 1
ATOM 5450 O O . ASP A 1 660 ? 7.336 -3.195 32.75 1 43.12 660 ASP A O 1
ATOM 5454 N N . PRO A 1 661 ? 7.414 -5.383 32.594 1 40.47 661 PRO A N 1
ATOM 5455 C CA . PRO A 1 661 ? 6.359 -5.473 33.625 1 40.47 661 PRO A CA 1
ATOM 5456 C C . PRO A 1 661 ? 6.594 -4.535 34.781 1 40.47 661 PRO A C 1
ATOM 5458 O O . PRO A 1 661 ? 7.73 -4.133 35.062 1 40.47 661 PRO A O 1
ATOM 5461 N N . GLU A 1 662 ? 5.688 -3.863 35.344 1 39.22 662 GLU A N 1
ATOM 5462 C CA . GLU A 1 662 ? 5.754 -3.01 36.531 1 39.22 662 GLU A CA 1
ATOM 5463 C C . GLU A 1 662 ? 7.047 -3.246 37.312 1 39.22 662 GLU A C 1
ATOM 5465 O O . GLU A 1 662 ? 7.5 -4.387 37.438 1 39.22 662 GLU A O 1
ATOM 5470 N N . ASN A 1 663 ? 7.918 -2.139 37.469 1 39.06 663 ASN A N 1
ATOM 5471 C CA . ASN A 1 663 ? 9.164 -1.939 38.219 1 39.06 663 ASN A CA 1
ATOM 5472 C C . ASN A 1 663 ? 9.273 -2.877 39.406 1 39.06 663 ASN A C 1
ATOM 5474 O O . ASN A 1 663 ? 10.375 -3.182 39.875 1 39.06 663 ASN A O 1
ATOM 5478 N N . ASN A 1 664 ? 8.398 -2.533 40.406 1 39.75 664 ASN A N 1
ATOM 5479 C CA . ASN A 1 664 ? 8.875 -2.924 41.719 1 39.75 664 ASN A CA 1
ATOM 5480 C C . ASN A 1 664 ? 9.227 -4.41 41.781 1 39.75 664 ASN A C 1
ATOM 5482 O O . ASN A 1 664 ? 9.688 -4.906 42.812 1 39.75 664 ASN A O 1
ATOM 5486 N N . VAL A 1 665 ? 8.758 -5.27 40.906 1 44.66 665 VAL A N 1
ATOM 5487 C CA . VAL A 1 665 ? 8.797 -6.691 41.219 1 44.66 665 VAL A CA 1
ATOM 5488 C C . VAL A 1 665 ? 9.875 -7.387 40.406 1 44.66 665 VAL A C 1
ATOM 5490 O O . VAL A 1 665 ? 9.57 -8.07 39.438 1 44.66 665 VAL A O 1
ATOM 5493 N N . GLU A 1 666 ? 10.961 -6.809 40.031 1 49.94 666 GLU A N 1
ATOM 5494 C CA . GLU A 1 666 ? 12.18 -7.32 39.406 1 49.94 666 GLU A CA 1
ATOM 5495 C C . GLU A 1 666 ? 12.383 -8.797 39.719 1 49.94 666 GLU A C 1
ATOM 5497 O O . GLU A 1 666 ? 12.75 -9.578 38.844 1 49.94 666 GLU A O 1
ATOM 5502 N N . ASN A 1 667 ? 12.141 -9.062 41 1 62.31 667 ASN A N 1
ATOM 5503 C CA . ASN A 1 667 ? 12.469 -10.391 41.5 1 62.31 667 ASN A CA 1
ATOM 5504 C C . ASN A 1 667 ? 11.469 -11.438 41.031 1 62.31 667 ASN A C 1
ATOM 5506 O O . ASN A 1 667 ? 11.852 -12.578 40.75 1 62.31 667 ASN A O 1
ATOM 5510 N N . GLU A 1 668 ? 10.305 -10.859 40.5 1 71.88 668 GLU A N 1
ATOM 5511 C CA . GLU A 1 668 ? 9.312 -11.883 40.219 1 71.88 668 GLU A CA 1
ATOM 5512 C C . GLU A 1 668 ? 9.422 -12.344 38.75 1 71.88 668 GLU A C 1
ATOM 5514 O O . GLU A 1 668 ? 9.227 -13.523 38.469 1 71.88 668 GLU A O 1
ATOM 5519 N N . TRP A 1 669 ? 9.875 -11.531 37.812 1 82.06 669 TRP A N 1
ATOM 5520 C CA . TRP A 1 669 ? 9.906 -11.875 36.406 1 82.06 669 TRP A CA 1
ATOM 5521 C C . TRP A 1 669 ? 11.305 -12.32 35.969 1 82.06 669 TRP A C 1
ATOM 5523 O O . TRP A 1 669 ? 11.5 -12.812 34.875 1 82.06 669 TRP A O 1
ATOM 5533 N N . MET A 1 670 ? 12.273 -12.305 36.844 1 81.5 670 MET A N 1
ATOM 5534 C CA . MET A 1 670 ? 13.648 -12.672 36.531 1 81.5 670 MET A CA 1
ATOM 5535 C C . MET A 1 670 ? 14.141 -11.922 35.312 1 81.5 670 MET A C 1
ATOM 5537 O O . MET A 1 670 ? 14.57 -12.539 34.312 1 81.5 670 MET A O 1
ATOM 5541 N N . ILE A 1 671 ? 14.078 -10.586 35.344 1 84.12 671 ILE A N 1
ATOM 5542 C CA . ILE A 1 671 ? 14.453 -9.742 34.219 1 84.12 671 ILE A CA 1
ATOM 5543 C C . ILE A 1 671 ? 15.969 -9.539 34.188 1 84.12 671 ILE A C 1
ATOM 5545 O O . ILE A 1 671 ? 16.562 -9.164 35.219 1 84.12 671 ILE A O 1
ATOM 5549 N N . TYR A 1 672 ? 16.578 -10.023 33.094 1 83.5 672 TYR A N 1
ATOM 5550 C CA . TYR A 1 672 ? 18 -9.828 32.875 1 83.5 672 TYR A CA 1
ATOM 5551 C C . TYR A 1 672 ? 18.25 -8.914 31.672 1 83.5 672 TYR A C 1
ATOM 5553 O O . TYR A 1 672 ? 17.75 -9.172 30.578 1 83.5 672 TYR A O 1
ATOM 5561 N N . GLU A 1 673 ? 18.984 -7.852 31.859 1 81.88 673 GLU A N 1
ATOM 5562 C CA . GLU A 1 673 ? 19.297 -6.906 30.781 1 81.88 673 GLU A CA 1
ATOM 5563 C C . GLU A 1 673 ? 20.609 -7.258 30.094 1 81.88 673 GLU A C 1
ATOM 5565 O O . GLU A 1 673 ? 21.469 -7.918 30.672 1 81.88 673 GLU A O 1
ATOM 5570 N N . TRP A 1 674 ? 20.797 -6.797 28.859 1 82.81 674 TRP A N 1
ATOM 5571 C CA . TRP A 1 674 ? 21.969 -7.086 28.062 1 82.81 674 TRP A CA 1
ATOM 5572 C C . TRP A 1 674 ? 23.203 -6.398 28.641 1 82.81 674 TRP A C 1
ATOM 5574 O O . TRP A 1 674 ? 24.328 -6.867 28.453 1 82.81 674 TRP A O 1
ATOM 5584 N N . ALA A 1 675 ? 22.984 -5.348 29.375 1 75.44 675 ALA A N 1
ATOM 5585 C CA . ALA A 1 675 ? 24.094 -4.656 30.016 1 75.44 675 ALA A CA 1
ATOM 5586 C C . ALA A 1 675 ? 24.797 -5.562 31.031 1 75.44 675 ALA A C 1
ATOM 5588 O O . ALA A 1 675 ? 25.984 -5.406 31.297 1 75.44 675 ALA A O 1
ATOM 5589 N N . ASP A 1 676 ? 24.031 -6.508 31.531 1 75.31 676 ASP A N 1
ATOM 5590 C CA . ASP A 1 676 ? 24.562 -7.406 32.531 1 75.31 676 ASP A CA 1
ATOM 5591 C C . ASP A 1 676 ? 25.172 -8.648 31.906 1 75.31 676 ASP A C 1
ATOM 5593 O O . ASP A 1 676 ? 25.891 -9.398 32.562 1 75.31 676 ASP A O 1
ATOM 5597 N N . ASP A 1 677 ? 24.953 -8.781 30.625 1 77.94 677 ASP A N 1
ATOM 5598 C CA . ASP A 1 677 ? 25.516 -9.914 29.906 1 77.94 677 ASP A CA 1
ATOM 5599 C C . ASP A 1 677 ? 26.984 -9.688 29.578 1 77.94 677 ASP A C 1
ATOM 5601 O O . ASP A 1 677 ? 27.344 -8.664 28.984 1 77.94 677 ASP A O 1
ATOM 5605 N N . PRO A 1 678 ? 27.797 -10.508 30.047 1 74.38 678 PRO A N 1
ATOM 5606 C CA . PRO A 1 678 ? 29.234 -10.305 29.875 1 74.38 678 PRO A CA 1
ATOM 5607 C C . PRO A 1 678 ? 29.625 -10.164 28.406 1 74.38 678 PRO A C 1
ATOM 5609 O O . PRO A 1 678 ? 30.484 -9.328 28.062 1 74.38 678 PRO A O 1
ATOM 5612 N N . ALA A 1 679 ? 29.031 -10.906 27.562 1 73.12 679 ALA A N 1
ATOM 5613 C CA . ALA A 1 679 ? 29.375 -10.844 26.141 1 73.12 679 ALA A CA 1
ATOM 5614 C C . ALA A 1 679 ? 28.984 -9.5 25.531 1 73.12 679 ALA A C 1
ATOM 5616 O O . ALA A 1 679 ? 29.719 -8.945 24.719 1 73.12 679 ALA A O 1
ATOM 5617 N N . ALA A 1 680 ? 27.969 -8.969 25.969 1 74.31 680 ALA A N 1
ATOM 5618 C CA . ALA A 1 680 ? 27.484 -7.691 25.453 1 74.31 680 ALA A CA 1
ATOM 5619 C C . ALA A 1 680 ? 28.266 -6.523 26.031 1 74.31 680 ALA A C 1
ATOM 5621 O O . ALA A 1 680 ? 28.562 -5.555 25.328 1 74.31 680 ALA A O 1
ATOM 5622 N N . ARG A 1 681 ? 28.609 -6.602 27.266 1 64.94 681 ARG A N 1
ATOM 5623 C CA . ARG A 1 681 ? 29.312 -5.535 27.969 1 64.94 681 ARG A CA 1
ATOM 5624 C C . ARG A 1 681 ? 30.703 -5.312 27.375 1 64.94 681 ARG A C 1
ATOM 5626 O O . ARG A 1 681 ? 31.172 -4.176 27.297 1 64.94 681 ARG A O 1
ATOM 5633 N N . ASN A 1 682 ? 31.266 -6.379 26.953 1 61.75 682 ASN A N 1
ATOM 5634 C CA . ASN A 1 682 ? 32.625 -6.301 26.453 1 61.75 682 ASN A CA 1
ATOM 5635 C C . ASN A 1 682 ? 32.656 -6.137 24.938 1 61.75 682 ASN A C 1
ATOM 5637 O O . ASN A 1 682 ? 33.719 -6.234 24.312 1 61.75 682 ASN A O 1
ATOM 5641 N N . ALA A 1 683 ? 31.453 -5.883 24.422 1 64.25 683 ALA A N 1
ATOM 5642 C CA . ALA A 1 683 ? 31.375 -5.875 22.969 1 64.25 683 ALA A CA 1
ATOM 5643 C C . ALA A 1 683 ? 31.969 -4.59 22.391 1 64.25 683 ALA A C 1
ATOM 5645 O O . ALA A 1 683 ? 31.719 -3.498 22.922 1 64.25 683 ALA A O 1
ATOM 5646 N N . SER A 1 684 ? 33.031 -4.566 21.656 1 64.31 684 SER A N 1
ATOM 5647 C CA . SER A 1 684 ? 33.656 -3.463 20.922 1 64.31 684 SER A CA 1
ATOM 5648 C C . SER A 1 684 ? 33.281 -3.512 19.438 1 64.31 684 SER A C 1
ATOM 5650 O O . SER A 1 684 ? 34.125 -3.293 18.578 1 64.31 684 SER A O 1
ATOM 5652 N N . GLU A 1 685 ? 31.938 -3.73 19.234 1 71.44 685 GLU A N 1
ATOM 5653 C CA . GLU A 1 685 ? 31.625 -4.047 17.844 1 71.44 685 GLU A CA 1
ATOM 5654 C C . GLU A 1 685 ? 31.375 -2.779 17.031 1 71.44 685 GLU A C 1
ATOM 5656 O O . GLU A 1 685 ? 31.078 -1.723 17.594 1 71.44 685 GLU A O 1
ATOM 5661 N N . GLN A 1 686 ? 31.719 -2.848 15.812 1 79.5 686 GLN A N 1
ATOM 5662 C CA . GLN A 1 686 ? 31.719 -1.787 14.812 1 79.5 686 GLN A CA 1
ATOM 5663 C C . GLN A 1 686 ? 30.328 -1.55 14.242 1 79.5 686 GLN A C 1
ATOM 5665 O O . GLN A 1 686 ? 30.078 -0.517 13.625 1 79.5 686 GLN A O 1
ATOM 5670 N N . TRP A 1 687 ? 29.422 -2.434 14.398 1 87.12 687 TRP A N 1
ATOM 5671 C CA . TRP A 1 687 ? 28.062 -2.279 13.891 1 87.12 687 TRP A CA 1
ATOM 5672 C C . TRP A 1 687 ? 27.031 -2.715 14.93 1 87.12 687 TRP A C 1
ATOM 5674 O O . TRP A 1 687 ? 27.344 -3.504 15.828 1 87.12 687 TRP A O 1
ATOM 5684 N N . GLU A 1 688 ? 25.875 -2.199 14.867 1 85.81 688 GLU A N 1
ATOM 5685 C CA . GLU A 1 688 ? 24.781 -2.596 15.742 1 85.81 688 GLU A CA 1
ATOM 5686 C C . GLU A 1 688 ? 24.156 -3.91 15.289 1 85.81 688 GLU A C 1
ATOM 5688 O O . GLU A 1 688 ? 23.828 -4.77 16.109 1 85.81 688 GLU A O 1
ATOM 5693 N N . TYR A 1 689 ? 23.953 -3.998 14.055 1 90.94 689 TYR A N 1
ATOM 5694 C CA . TYR A 1 689 ? 23.516 -5.254 13.445 1 90.94 689 TYR A CA 1
ATOM 5695 C C . TYR A 1 689 ? 23.734 -5.227 11.938 1 90.94 689 TYR A C 1
ATOM 5697 O O . TYR A 1 689 ? 24.078 -4.184 11.367 1 90.94 689 TYR A O 1
ATOM 5705 N N . ILE A 1 690 ? 23.688 -6.34 11.305 1 94 690 ILE A N 1
ATOM 5706 C CA . ILE A 1 690 ? 23.812 -6.52 9.859 1 94 690 ILE A CA 1
ATOM 5707 C C . ILE A 1 690 ? 22.594 -7.293 9.344 1 94 690 ILE A C 1
ATOM 5709 O O . ILE A 1 690 ? 22.141 -8.25 9.977 1 94 690 ILE A O 1
ATOM 5713 N N . ARG A 1 691 ? 22.016 -6.816 8.297 1 94.75 691 ARG A N 1
ATOM 5714 C CA . ARG A 1 691 ? 20.906 -7.508 7.652 1 94.75 691 ARG A CA 1
ATOM 5715 C C . ARG A 1 691 ? 21.344 -8.133 6.332 1 94.75 691 ARG A C 1
ATOM 5717 O O . ARG A 1 691 ? 21.969 -7.473 5.504 1 94.75 691 ARG A O 1
ATOM 5724 N N . ILE A 1 692 ? 21.062 -9.375 6.227 1 95.06 692 ILE A N 1
ATOM 5725 C CA . ILE A 1 692 ? 21.328 -10.07 4.969 1 95.06 692 ILE A CA 1
ATOM 5726 C C . ILE A 1 692 ? 20.031 -10.242 4.188 1 95.06 692 ILE A C 1
ATOM 5728 O O . ILE A 1 692 ? 19.047 -10.75 4.719 1 95.06 692 ILE A O 1
ATOM 5732 N N . ASP A 1 693 ? 19.953 -9.805 2.986 1 94.12 693 ASP A N 1
ATOM 5733 C CA . ASP A 1 693 ? 18.828 -9.891 2.061 1 94.12 693 ASP A CA 1
ATOM 5734 C C . ASP A 1 693 ? 17.594 -9.172 2.619 1 94.12 693 ASP A C 1
ATOM 5736 O O . ASP A 1 693 ? 16.531 -9.766 2.742 1 94.12 693 ASP A O 1
ATOM 5740 N N . PRO A 1 694 ? 17.75 -7.91 2.934 1 92.12 694 PRO A N 1
ATOM 5741 C CA . PRO A 1 694 ? 16.594 -7.172 3.43 1 92.12 694 PRO A CA 1
ATOM 5742 C C . PRO A 1 694 ? 15.453 -7.102 2.41 1 92.12 694 PRO A C 1
ATOM 5744 O O . PRO A 1 694 ? 14.297 -6.926 2.783 1 92.12 694 PRO A O 1
ATOM 5747 N N . GLU A 1 695 ? 15.75 -7.293 1.174 1 87.62 695 GLU A N 1
ATOM 5748 C CA . GLU A 1 695 ? 14.742 -7.254 0.121 1 87.62 695 GLU A CA 1
ATOM 5749 C C . GLU A 1 695 ? 13.938 -8.547 0.083 1 87.62 695 GLU A C 1
ATOM 5751 O O . GLU A 1 695 ? 12.898 -8.625 -0.577 1 87.62 695 GLU A O 1
ATOM 5756 N N . PHE A 1 696 ? 14.359 -9.602 0.782 1 91.69 696 PHE A N 1
ATOM 5757 C CA . PHE A 1 696 ? 13.656 -10.875 0.796 1 91.69 696 PHE A CA 1
ATOM 5758 C C . PHE A 1 696 ? 13.406 -11.375 -0.623 1 91.69 696 PHE A C 1
ATOM 5760 O O . PHE A 1 696 ? 12.25 -11.5 -1.045 1 91.69 696 PHE A O 1
ATOM 5767 N N . SER A 1 697 ? 14.5 -11.742 -1.36 1 92.5 697 SER A N 1
ATOM 5768 C CA . SER A 1 697 ? 14.375 -12.055 -2.781 1 92.5 697 SER A CA 1
ATOM 5769 C C . SER A 1 697 ? 14.938 -13.438 -3.092 1 92.5 697 SER A C 1
ATOM 5771 O O . SER A 1 697 ? 14.844 -13.906 -4.227 1 92.5 697 SER A O 1
ATOM 5773 N N . TRP A 1 698 ? 15.484 -14.188 -2.09 1 95.06 698 TRP A N 1
ATOM 5774 C CA . TRP A 1 698 ? 16.156 -15.445 -2.373 1 95.06 698 TRP A CA 1
ATOM 5775 C C . TRP A 1 698 ? 15.414 -16.625 -1.747 1 95.06 698 TRP A C 1
ATOM 5777 O O . TRP A 1 698 ? 14.906 -16.516 -0.625 1 95.06 698 TRP A O 1
ATOM 5787 N N . LEU A 1 699 ? 15.281 -17.672 -2.447 1 96.88 699 LEU A N 1
ATOM 5788 C CA . LEU A 1 699 ? 14.914 -18.984 -1.916 1 96.88 699 LEU A CA 1
ATOM 5789 C C . LEU A 1 699 ? 16.141 -19.703 -1.376 1 96.88 699 LEU A C 1
ATOM 5791 O O . LEU A 1 699 ? 16.641 -20.641 -2.006 1 96.88 699 LEU A O 1
ATOM 5795 N N . ALA A 1 700 ? 16.594 -19.266 -0.206 1 97.06 700 ALA A N 1
ATOM 5796 C CA . ALA A 1 700 ? 17.859 -19.766 0.327 1 97.06 700 ALA A CA 1
ATOM 5797 C C . ALA A 1 700 ? 17.844 -19.781 1.853 1 97.06 700 ALA A C 1
ATOM 5799 O O . ALA A 1 700 ? 16.922 -19.234 2.475 1 97.06 700 ALA A O 1
ATOM 5800 N N . LYS A 1 701 ? 18.719 -20.547 2.381 1 95.94 701 LYS A N 1
ATOM 5801 C CA . LYS A 1 701 ? 19.016 -20.484 3.807 1 95.94 701 LYS A CA 1
ATOM 5802 C C . LYS A 1 701 ? 20.312 -19.719 4.062 1 95.94 701 LYS A C 1
ATOM 5804 O O . LYS A 1 701 ? 21.312 -19.953 3.383 1 95.94 701 LYS A O 1
ATOM 5809 N N . PHE A 1 702 ? 20.297 -18.781 4.918 1 96 702 PHE A N 1
ATOM 5810 C CA . PHE A 1 702 ? 21.453 -17.969 5.254 1 96 702 PHE A CA 1
ATOM 5811 C C . PHE A 1 702 ? 22 -18.359 6.625 1 96 702 PHE A C 1
ATOM 5813 O O . PHE A 1 702 ? 21.297 -18.25 7.629 1 96 702 PHE A O 1
ATOM 5820 N N . GLU A 1 703 ? 23.141 -18.906 6.617 1 94.81 703 GLU A N 1
ATOM 5821 C CA . GLU A 1 703 ? 23.859 -19.141 7.863 1 94.81 703 GLU A CA 1
ATOM 5822 C C . GLU A 1 703 ? 24.781 -17.984 8.211 1 94.81 703 GLU A C 1
ATOM 5824 O O . GLU A 1 703 ? 25.875 -17.859 7.652 1 94.81 703 GLU A O 1
ATOM 5829 N N . PHE A 1 704 ? 24.312 -17.156 9.008 1 93 704 PHE A N 1
ATOM 5830 C CA . PHE A 1 704 ? 25 -15.922 9.414 1 93 704 PHE A CA 1
ATOM 5831 C C . PHE A 1 704 ? 24.984 -15.773 10.93 1 93 704 PHE A C 1
ATOM 5833 O O . PHE A 1 704 ? 23.938 -15.906 11.57 1 93 704 PHE A O 1
ATOM 5840 N N . SER A 1 705 ? 26.141 -15.664 11.539 1 88.12 705 SER A N 1
ATOM 5841 C CA . SER A 1 705 ? 26.219 -15.586 12.992 1 88.12 705 SER A CA 1
ATOM 5842 C C . SER A 1 705 ? 26.547 -14.172 13.461 1 88.12 705 SER A C 1
ATOM 5844 O O . SER A 1 705 ? 27.5 -13.555 12.984 1 88.12 705 SER A O 1
ATOM 5846 N N . LEU A 1 706 ? 25.719 -13.578 14.227 1 89.81 706 LEU A N 1
ATOM 5847 C CA . LEU A 1 706 ? 25.891 -12.312 14.93 1 89.81 706 LEU A CA 1
ATOM 5848 C C . LEU A 1 706 ? 25.812 -12.516 16.438 1 89.81 706 LEU A C 1
ATOM 5850 O O . LEU A 1 706 ? 25.359 -13.57 16.906 1 89.81 706 LEU A O 1
ATOM 5854 N N . ALA A 1 707 ? 26.391 -11.609 17.156 1 88.62 707 ALA A N 1
ATOM 5855 C CA . ALA A 1 707 ? 26.234 -11.664 18.609 1 88.62 707 ALA A CA 1
ATOM 5856 C C . ALA A 1 707 ? 24.781 -11.547 19.016 1 88.62 707 ALA A C 1
ATOM 5858 O O . ALA A 1 707 ? 23.984 -10.906 18.328 1 88.62 707 ALA A O 1
ATOM 5859 N N . PRO A 1 708 ? 24.391 -12.234 20.078 1 90.62 708 PRO A N 1
ATOM 5860 C CA . PRO A 1 708 ? 22.984 -12.25 20.484 1 90.62 708 PRO A CA 1
ATOM 5861 C C . PRO A 1 708 ? 22.422 -10.844 20.703 1 90.62 708 PRO A C 1
ATOM 5863 O O . PRO A 1 708 ? 21.25 -10.586 20.391 1 90.62 708 PRO A O 1
ATOM 5866 N N . TYR A 1 709 ? 23.234 -9.953 21.281 1 88.19 709 TYR A N 1
ATOM 5867 C CA . TYR A 1 709 ? 22.719 -8.617 21.547 1 88.19 709 TYR A CA 1
ATOM 5868 C C . TYR A 1 709 ? 22.453 -7.879 20.234 1 88.19 709 TYR A C 1
ATOM 5870 O O . TYR A 1 709 ? 21.594 -6.996 20.172 1 88.19 709 TYR A O 1
ATOM 5878 N N . MET A 1 710 ? 23.188 -8.203 19.141 1 91 710 MET A N 1
ATOM 5879 C CA . MET A 1 710 ? 22.938 -7.602 17.828 1 91 710 MET A CA 1
ATOM 5880 C C . MET A 1 710 ? 21.594 -8.062 17.266 1 91 710 MET A C 1
ATOM 5882 O O . MET A 1 710 ? 20.875 -7.285 16.641 1 91 710 MET A O 1
ATOM 5886 N N . TRP A 1 711 ? 21.266 -9.312 17.5 1 93.12 711 TRP A N 1
ATOM 5887 C CA . TRP A 1 711 ? 19.969 -9.836 17.078 1 93.12 711 TRP A CA 1
ATOM 5888 C C . TRP A 1 711 ? 18.828 -9.172 17.859 1 93.12 711 TRP A C 1
ATOM 5890 O O . TRP A 1 711 ? 17.766 -8.906 17.312 1 93.12 711 TRP A O 1
ATOM 5900 N N . ALA A 1 712 ? 19.078 -8.969 19.141 1 91.12 712 ALA A N 1
ATOM 5901 C CA . ALA A 1 712 ? 18.094 -8.289 19.969 1 91.12 712 ALA A CA 1
ATOM 5902 C C . ALA A 1 712 ? 17.828 -6.871 19.469 1 91.12 712 ALA A C 1
ATOM 5904 O O . ALA A 1 712 ? 16.688 -6.41 19.438 1 91.12 712 ALA A O 1
ATOM 5905 N N . ASN A 1 713 ? 18.938 -6.199 19.031 1 86.56 713 ASN A N 1
ATOM 5906 C CA . ASN A 1 713 ? 18.797 -4.859 18.469 1 86.56 713 ASN A CA 1
ATOM 5907 C C . ASN A 1 713 ? 17.984 -4.875 17.172 1 86.56 713 ASN A C 1
ATOM 5909 O O . ASN A 1 713 ? 17.172 -3.98 16.938 1 86.56 713 ASN A O 1
ATOM 5913 N N . LEU A 1 714 ? 18.266 -5.816 16.391 1 91.19 714 LEU A N 1
ATOM 5914 C CA . LEU A 1 714 ? 17.531 -5.953 15.141 1 91.19 714 LEU A CA 1
ATOM 5915 C C . LEU A 1 714 ? 16.047 -6.168 15.414 1 91.19 714 LEU A C 1
ATOM 5917 O O . LEU A 1 714 ? 15.195 -5.59 14.727 1 91.19 714 LEU A O 1
ATOM 5921 N N . LEU A 1 715 ? 15.688 -6.992 16.375 1 91.12 715 LEU A N 1
ATOM 5922 C CA . LEU A 1 715 ? 14.305 -7.285 16.734 1 91.12 715 LEU A CA 1
ATOM 5923 C C . LEU A 1 715 ? 13.586 -6.035 17.234 1 91.12 715 LEU A C 1
ATOM 5925 O O . LEU A 1 715 ? 12.414 -5.82 16.922 1 91.12 715 LEU A O 1
ATOM 5929 N N . GLU A 1 716 ? 14.25 -5.207 17.859 1 82.31 716 GLU A N 1
ATOM 5930 C CA . GLU A 1 716 ? 13.633 -4.047 18.5 1 82.31 716 GLU A CA 1
ATOM 5931 C C . GLU A 1 716 ? 13.555 -2.867 17.531 1 82.31 716 GLU A C 1
ATOM 5933 O O . GLU A 1 716 ? 12.617 -2.07 17.594 1 82.31 716 GLU A O 1
ATOM 5938 N N . GLU A 1 717 ? 14.539 -2.809 16.625 1 78.44 717 GLU A N 1
ATOM 5939 C CA . GLU A 1 717 ? 14.641 -1.597 15.812 1 78.44 717 GLU A CA 1
ATOM 5940 C C . GLU A 1 717 ? 14.023 -1.802 14.438 1 78.44 717 GLU A C 1
ATOM 5942 O O . GLU A 1 717 ? 13.547 -0.849 13.812 1 78.44 717 GLU A O 1
ATOM 5947 N N . SER A 1 718 ? 14.008 -2.975 14.016 1 83.25 718 SER A N 1
ATOM 5948 C CA . SER A 1 718 ? 13.508 -3.213 12.664 1 83.25 718 SER A CA 1
ATOM 5949 C C . SER A 1 718 ? 11.977 -3.234 12.641 1 83.25 718 SER A C 1
ATOM 5951 O O . SER A 1 718 ? 11.344 -3.586 13.633 1 83.25 718 SER A O 1
ATOM 5953 N N . ILE A 1 719 ? 11.414 -2.822 11.469 1 78.06 719 ILE A N 1
ATOM 5954 C CA . ILE A 1 719 ? 9.969 -2.877 11.297 1 78.06 719 ILE A CA 1
ATOM 5955 C C . ILE A 1 719 ? 9.594 -4.059 10.398 1 78.06 719 ILE A C 1
ATOM 5957 O O . ILE A 1 719 ? 8.43 -4.441 10.32 1 78.06 719 ILE A O 1
ATOM 5961 N N . ASP A 1 720 ? 10.562 -4.719 9.906 1 87.81 720 ASP A N 1
ATOM 5962 C CA . ASP A 1 720 ? 10.32 -5.801 8.953 1 87.81 720 ASP A CA 1
ATOM 5963 C C . ASP A 1 720 ? 10.016 -7.109 9.68 1 87.81 720 ASP A C 1
ATOM 5965 O O . ASP A 1 720 ? 10.75 -7.516 10.578 1 87.81 720 ASP A O 1
ATOM 5969 N N . VAL A 1 721 ? 8.961 -7.805 9.289 1 92.88 721 VAL A N 1
ATOM 5970 C CA . VAL A 1 721 ? 8.5 -9.023 9.938 1 92.88 721 VAL A CA 1
ATOM 5971 C C . VAL A 1 721 ? 9.516 -10.141 9.719 1 92.88 721 VAL A C 1
ATOM 5973 O O . VAL A 1 721 ? 9.703 -11 10.586 1 92.88 721 VAL A O 1
ATOM 5976 N N . ILE A 1 722 ? 10.18 -10.156 8.578 1 95.62 722 ILE A N 1
ATOM 5977 C CA . ILE A 1 722 ? 11.164 -11.195 8.289 1 95.62 722 ILE A CA 1
ATOM 5978 C C . ILE A 1 722 ? 12.367 -11.039 9.219 1 95.62 722 ILE A C 1
ATOM 5980 O O . ILE A 1 722 ? 12.906 -12.031 9.711 1 95.62 722 ILE A O 1
ATOM 5984 N N . ASP A 1 723 ? 12.734 -9.82 9.477 1 94.12 723 ASP A N 1
ATOM 5985 C CA . ASP A 1 723 ? 13.836 -9.57 10.414 1 94.12 723 ASP A CA 1
ATOM 5986 C C . ASP A 1 723 ? 13.461 -10.008 11.828 1 94.12 723 ASP A C 1
ATOM 5988 O O . ASP A 1 723 ? 14.297 -10.555 12.547 1 94.12 723 ASP A O 1
ATOM 5992 N N . HIS A 1 724 ? 12.266 -9.727 12.18 1 94.5 724 HIS A N 1
ATOM 5993 C CA . HIS A 1 724 ? 11.805 -10.18 13.492 1 94.5 724 HIS A CA 1
ATOM 5994 C C . HIS A 1 724 ? 11.906 -11.695 13.625 1 94.5 724 HIS A C 1
ATOM 5996 O O . HIS A 1 724 ? 12.398 -12.203 14.633 1 94.5 724 HIS A O 1
ATOM 6002 N N . TYR A 1 725 ? 11.422 -12.383 12.57 1 97 725 TYR A N 1
ATOM 6003 C CA . TYR A 1 725 ? 11.43 -13.844 12.578 1 97 725 TYR A CA 1
ATOM 6004 C C . TYR A 1 725 ? 12.852 -14.383 12.656 1 97 725 TYR A C 1
ATOM 6006 O O . TYR A 1 725 ? 13.141 -15.281 13.453 1 97 725 TYR A O 1
ATOM 6014 N N . LYS A 1 726 ? 13.789 -13.773 11.906 1 96 726 LYS A N 1
ATOM 6015 C CA . LYS A 1 726 ? 15.18 -14.203 11.914 1 96 726 LYS A CA 1
ATOM 6016 C C . LYS A 1 726 ? 15.82 -13.977 13.281 1 96 726 LYS A C 1
ATOM 6018 O O . LYS A 1 726 ? 16.562 -14.828 13.773 1 96 726 LYS A O 1
ATOM 6023 N N . ALA A 1 727 ? 15.531 -12.836 13.828 1 96.31 727 ALA A N 1
ATOM 6024 C CA . ALA A 1 727 ? 16.109 -12.484 15.125 1 96.31 727 ALA A CA 1
ATOM 6025 C C . ALA A 1 727 ? 15.617 -13.43 16.219 1 96.31 727 ALA A C 1
ATOM 6027 O O . ALA A 1 727 ? 16.391 -13.875 17.062 1 96.31 727 ALA A O 1
ATOM 6028 N N . ILE A 1 728 ? 14.383 -13.805 16.188 1 97.19 728 ILE A N 1
ATOM 6029 C CA . ILE A 1 728 ? 13.812 -14.711 17.188 1 97.19 728 ILE A CA 1
ATOM 6030 C C . ILE A 1 728 ? 14.43 -16.094 17.031 1 97.19 728 ILE A C 1
ATOM 6032 O O . ILE A 1 728 ? 14.805 -16.719 18.031 1 97.19 728 ILE A O 1
ATOM 6036 N N . GLN A 1 729 ? 14.523 -16.547 15.805 1 95.56 729 GLN A N 1
ATOM 6037 C CA . GLN A 1 729 ? 15.117 -17.859 15.57 1 95.56 729 GLN A CA 1
ATOM 6038 C C . GLN A 1 729 ? 16.578 -17.891 16.047 1 95.56 729 GLN A C 1
ATOM 6040 O O . GLN A 1 729 ? 17.016 -18.891 16.609 1 95.56 729 GLN A O 1
ATOM 6045 N N . ALA A 1 730 ? 17.281 -16.812 15.828 1 94.94 730 ALA A N 1
ATOM 6046 C CA . ALA A 1 730 ? 18.672 -16.75 16.234 1 94.94 730 ALA A CA 1
ATOM 6047 C C . ALA A 1 730 ? 18.797 -16.688 17.766 1 94.94 730 ALA A C 1
ATOM 6049 O O . ALA A 1 730 ? 19.625 -17.375 18.359 1 94.94 730 ALA A O 1
ATOM 6050 N N . LEU A 1 731 ? 17.984 -15.867 18.406 1 94.5 731 LEU A N 1
ATOM 6051 C CA . LEU A 1 731 ? 18.031 -15.68 19.844 1 94.5 731 LEU A CA 1
ATOM 6052 C C . LEU A 1 731 ? 17.641 -16.969 20.578 1 94.5 731 LEU A C 1
ATOM 6054 O O . LEU A 1 731 ? 18.125 -17.219 21.688 1 94.5 731 LEU A O 1
ATOM 6058 N N . SER A 1 732 ? 16.812 -17.766 19.922 1 93.81 732 SER A N 1
ATOM 6059 C CA . SER A 1 732 ? 16.344 -19 20.547 1 93.81 732 SER A CA 1
ATOM 6060 C C . SER A 1 732 ? 17.484 -20.016 20.703 1 93.81 732 SER A C 1
ATOM 6062 O O . SER A 1 732 ? 17.391 -20.938 21.5 1 93.81 732 SER A O 1
ATOM 6064 N N . LYS A 1 733 ? 18.5 -19.797 19.969 1 90.44 733 LYS A N 1
ATOM 6065 C CA . LYS A 1 733 ? 19.609 -20.766 19.969 1 90.44 733 LYS A CA 1
ATOM 6066 C C . LYS A 1 733 ? 20.656 -20.375 21 1 90.44 733 LYS A C 1
ATOM 6068 O O . LYS A 1 733 ? 21.516 -21.188 21.359 1 90.44 733 LYS A O 1
ATOM 6073 N N . TYR A 1 734 ? 20.516 -19.109 21.469 1 87.44 734 TYR A N 1
ATOM 6074 C CA . TYR A 1 734 ? 21.484 -18.656 22.453 1 87.44 734 TYR A CA 1
ATOM 6075 C C . TYR A 1 734 ? 21.016 -18.906 23.875 1 87.44 734 TYR A C 1
ATOM 6077 O O . TYR A 1 734 ? 19.828 -18.766 24.172 1 87.44 734 TYR A O 1
ATOM 6085 N N . ASN A 1 735 ? 21.875 -19.484 24.688 1 84.56 735 ASN A N 1
ATOM 6086 C CA . ASN A 1 735 ? 21.531 -19.75 26.078 1 84.56 735 ASN A CA 1
ATOM 6087 C C . ASN A 1 735 ? 21.844 -18.547 26.969 1 84.56 735 ASN A C 1
ATOM 6089 O O . ASN A 1 735 ? 22.75 -18.609 27.797 1 84.56 735 ASN A O 1
ATOM 6093 N N . SER A 1 736 ? 21.156 -17.453 26.766 1 88.19 736 SER A N 1
ATOM 6094 C CA . SER A 1 736 ? 21.344 -16.219 27.531 1 88.19 736 SER A CA 1
ATOM 6095 C C . SER A 1 736 ? 20.047 -15.781 28.203 1 88.19 736 SER A C 1
ATOM 6097 O O . SER A 1 736 ? 18.969 -15.828 27.594 1 88.19 736 SER A O 1
ATOM 6099 N N . LYS A 1 737 ? 20.156 -15.484 29.469 1 89.94 737 LYS A N 1
ATOM 6100 C CA . LYS A 1 737 ? 19 -15.008 30.219 1 89.94 737 LYS A CA 1
ATOM 6101 C C . LYS A 1 737 ? 18.453 -13.711 29.641 1 89.94 737 LYS A C 1
ATOM 6103 O O . LYS A 1 737 ? 17.25 -13.461 29.672 1 89.94 737 LYS A O 1
ATOM 6108 N N . ALA A 1 738 ? 19.422 -12.914 29.094 1 88.81 738 ALA A N 1
ATOM 6109 C CA . ALA A 1 738 ? 19 -11.664 28.469 1 88.81 738 ALA A CA 1
ATOM 6110 C C . ALA A 1 738 ? 18.156 -11.93 27.219 1 88.81 738 ALA A C 1
ATOM 6112 O O . ALA A 1 738 ? 17.234 -11.188 26.906 1 88.81 738 ALA A O 1
ATOM 6113 N N . ALA A 1 739 ? 18.516 -12.953 26.531 1 92.38 739 ALA A N 1
ATOM 6114 C CA . ALA A 1 739 ? 17.766 -13.32 25.328 1 92.38 739 ALA A CA 1
ATOM 6115 C C . ALA A 1 739 ? 16.344 -13.734 25.688 1 92.38 739 ALA A C 1
ATOM 6117 O O . ALA A 1 739 ? 15.398 -13.375 24.984 1 92.38 739 ALA A O 1
ATOM 6118 N N . SER A 1 740 ? 16.188 -14.492 26.781 1 92.88 740 SER A N 1
ATOM 6119 C CA . SER A 1 740 ? 14.867 -14.898 27.234 1 92.88 740 SER A CA 1
ATOM 6120 C C . SER A 1 740 ? 14.016 -13.688 27.609 1 92.88 740 SER A C 1
ATOM 6122 O O . SER A 1 740 ? 12.82 -13.648 27.281 1 92.88 740 SER A O 1
ATOM 6124 N N . THR A 1 741 ? 14.641 -12.75 28.266 1 90.38 741 THR A N 1
ATOM 6125 C CA . THR A 1 741 ? 13.93 -11.539 28.656 1 90.38 741 THR A CA 1
ATOM 6126 C C . THR A 1 741 ? 13.461 -10.766 27.422 1 90.38 741 THR A C 1
ATOM 6128 O O . THR A 1 741 ? 12.344 -10.242 27.406 1 90.38 741 THR A O 1
ATOM 6131 N N . THR A 1 742 ? 14.352 -10.648 26.391 1 90.5 742 THR A N 1
ATOM 6132 C CA . THR A 1 742 ? 13.984 -9.969 25.141 1 90.5 742 THR A CA 1
ATOM 6133 C C . THR A 1 742 ? 12.797 -10.664 24.484 1 90.5 742 THR A C 1
ATOM 6135 O O . THR A 1 742 ? 11.891 -10 23.969 1 90.5 742 THR A O 1
ATOM 6138 N N . LEU A 1 743 ? 12.773 -11.938 24.484 1 93.62 743 LEU A N 1
ATOM 6139 C CA . LEU A 1 743 ? 11.695 -12.703 23.875 1 93.62 743 LEU A CA 1
ATOM 6140 C C . LEU A 1 743 ? 10.398 -12.531 24.656 1 93.62 743 LEU A C 1
ATOM 6142 O O . LEU A 1 743 ? 9.32 -12.43 24.078 1 93.62 743 LEU A O 1
ATOM 6146 N N . MET A 1 744 ? 10.508 -12.555 25.984 1 92.38 744 MET A N 1
ATOM 6147 C CA . MET A 1 744 ? 9.336 -12.336 26.828 1 92.38 744 MET A CA 1
ATOM 6148 C C . MET A 1 744 ? 8.695 -10.984 26.531 1 92.38 744 MET A C 1
ATOM 6150 O O . MET A 1 744 ? 7.473 -10.883 26.422 1 92.38 744 MET A O 1
ATOM 6154 N N . ARG A 1 745 ? 9.562 -10.031 26.344 1 87.12 745 ARG A N 1
ATOM 6155 C CA . ARG A 1 745 ? 9.07 -8.695 26.016 1 87.12 745 ARG A CA 1
ATOM 6156 C C . ARG A 1 745 ? 8.383 -8.68 24.656 1 87.12 745 ARG A C 1
ATOM 6158 O O . ARG A 1 745 ? 7.395 -7.973 24.453 1 87.12 745 ARG A O 1
ATOM 6165 N N . THR A 1 746 ? 8.891 -9.375 23.719 1 90.38 746 THR A N 1
ATOM 6166 C CA . THR A 1 746 ? 8.328 -9.445 22.375 1 90.38 746 THR A CA 1
ATOM 6167 C C . THR A 1 746 ? 6.945 -10.094 22.406 1 90.38 746 THR A C 1
ATOM 6169 O O . THR A 1 746 ? 6.035 -9.664 21.688 1 90.38 746 THR A O 1
ATOM 6172 N N . VAL A 1 747 ? 6.754 -11.078 23.234 1 92.06 747 VAL A N 1
ATOM 6173 C CA . VAL A 1 747 ? 5.461 -11.742 23.344 1 92.06 747 VAL A CA 1
ATOM 6174 C C . VAL A 1 747 ? 4.422 -10.781 23.906 1 92.06 747 VAL A C 1
ATOM 6176 O O . VAL A 1 747 ? 3.27 -10.773 23.469 1 92.06 747 VAL A O 1
ATOM 6179 N N . ASN A 1 748 ? 4.84 -10.008 24.781 1 86.19 748 ASN A N 1
ATOM 6180 C CA . ASN A 1 748 ? 3.916 -9.125 25.5 1 86.19 748 ASN A CA 1
ATOM 6181 C C . ASN A 1 748 ? 3.633 -7.855 24.703 1 86.19 748 ASN A C 1
ATOM 6183 O O . ASN A 1 748 ? 2.65 -7.156 24.953 1 86.19 748 ASN A O 1
ATOM 6187 N N . ASP A 1 749 ? 4.57 -7.633 23.688 1 78.62 749 ASP A N 1
ATOM 6188 C CA . ASP A 1 749 ? 4.445 -6.391 22.938 1 78.62 749 ASP A CA 1
ATOM 6189 C C . ASP A 1 749 ? 3.461 -6.555 21.781 1 78.62 749 ASP A C 1
ATOM 6191 O O . ASP A 1 749 ? 3.764 -7.219 20.781 1 78.62 749 ASP A O 1
ATOM 6195 N N . PHE A 1 750 ? 2.332 -5.891 21.812 1 73 750 PHE A N 1
ATOM 6196 C CA . PHE A 1 750 ? 1.255 -6.043 20.844 1 73 750 PHE A CA 1
ATOM 6197 C C . PHE A 1 750 ? 1.604 -5.34 19.531 1 73 750 PHE A C 1
ATOM 6199 O O . PHE A 1 750 ? 0.912 -5.508 18.531 1 73 750 PHE A O 1
ATOM 6206 N N . ARG A 1 751 ? 2.666 -4.641 19.406 1 71.81 751 ARG A N 1
ATOM 6207 C CA . ARG A 1 751 ? 3.078 -3.955 18.188 1 71.81 751 ARG A CA 1
ATOM 6208 C C . ARG A 1 751 ? 3.621 -4.945 17.156 1 71.81 751 ARG A C 1
ATOM 6210 O O . ARG A 1 751 ? 3.617 -4.664 15.953 1 71.81 751 ARG A O 1
ATOM 6217 N N . TYR A 1 752 ? 4.082 -5.93 17.766 1 82.88 752 TYR A N 1
ATOM 6218 C CA . TYR A 1 752 ? 4.559 -6.965 16.859 1 82.88 752 TYR A CA 1
ATOM 6219 C C . TYR A 1 752 ? 3.391 -7.719 16.219 1 82.88 752 TYR A C 1
ATOM 6221 O O . TYR A 1 752 ? 2.334 -7.863 16.844 1 82.88 752 TYR A O 1
ATOM 6229 N N . PHE A 1 753 ? 3.545 -8.148 15 1 88.25 753 PHE A N 1
ATOM 6230 C CA . PHE A 1 753 ? 2.572 -9.008 14.336 1 88.25 753 PHE A CA 1
ATOM 6231 C C . PHE A 1 753 ? 2.279 -10.242 15.18 1 88.25 753 PHE A C 1
ATOM 6233 O O . PHE A 1 753 ? 3.188 -10.82 15.781 1 88.25 753 PHE A O 1
ATOM 6240 N N . TYR A 1 754 ? 1.088 -10.656 15.359 1 88.62 754 TYR A N 1
ATOM 6241 C CA . TYR A 1 754 ? 0.69 -11.703 16.297 1 88.62 754 TYR A CA 1
ATOM 6242 C C . TYR A 1 754 ? 1.465 -12.984 16.047 1 88.62 754 TYR A C 1
ATOM 6244 O O . TYR A 1 754 ? 1.783 -13.727 16.969 1 88.62 754 TYR A O 1
ATOM 6252 N N . ASP A 1 755 ? 1.688 -13.273 14.789 1 93.12 755 ASP A N 1
ATOM 6253 C CA . ASP A 1 755 ? 2.41 -14.5 14.484 1 93.12 755 ASP A CA 1
ATOM 6254 C C . ASP A 1 755 ? 3.861 -14.414 14.953 1 93.12 755 ASP A C 1
ATOM 6256 O O . ASP A 1 755 ? 4.504 -15.438 15.188 1 93.12 755 ASP A O 1
ATOM 6260 N N . ILE A 1 756 ? 4.406 -13.18 15.031 1 94.31 756 ILE A N 1
ATOM 6261 C CA . ILE A 1 756 ? 5.746 -12.984 15.57 1 94.31 756 ILE A CA 1
ATOM 6262 C C . ILE A 1 756 ? 5.73 -13.203 17.078 1 94.31 756 ILE A C 1
ATOM 6264 O O . ILE A 1 756 ? 6.668 -13.781 17.641 1 94.31 756 ILE A O 1
ATOM 6268 N N . ARG A 1 757 ? 4.719 -12.758 17.703 1 93.5 757 ARG A N 1
ATOM 6269 C CA . ARG A 1 757 ? 4.566 -13.008 19.141 1 93.5 757 ARG A CA 1
ATOM 6270 C C . ARG A 1 757 ? 4.445 -14.492 19.438 1 93.5 757 ARG A C 1
ATOM 6272 O O . ARG A 1 757 ? 4.988 -14.984 20.422 1 93.5 757 ARG A O 1
ATOM 6279 N N . ILE A 1 758 ? 3.756 -15.188 18.578 1 96.19 758 ILE A N 1
ATOM 6280 C CA . ILE A 1 758 ? 3.623 -16.641 18.703 1 96.19 758 ILE A CA 1
ATOM 6281 C C . ILE A 1 758 ? 4.996 -17.297 18.578 1 96.19 758 ILE A C 1
ATOM 6283 O O . ILE A 1 758 ? 5.352 -18.172 19.375 1 96.19 758 ILE A O 1
ATOM 6287 N N . GLU A 1 759 ? 5.73 -16.828 17.578 1 96.81 759 GLU A N 1
ATOM 6288 C CA . GLU A 1 759 ? 7.062 -17.391 17.375 1 96.81 759 GLU A CA 1
ATOM 6289 C C . GLU A 1 759 ? 7.961 -17.109 18.578 1 96.81 759 GLU A C 1
ATOM 6291 O O . GLU A 1 759 ? 8.789 -17.953 18.953 1 96.81 759 GLU A O 1
ATOM 6296 N N . ALA A 1 760 ? 7.852 -15.945 19.125 1 96.69 760 ALA A N 1
ATOM 6297 C CA . ALA A 1 760 ? 8.625 -15.594 20.312 1 96.69 760 ALA A CA 1
ATOM 6298 C C . ALA A 1 760 ? 8.234 -16.484 21.484 1 96.69 760 ALA A C 1
ATOM 6300 O O . ALA A 1 760 ? 9.094 -16.891 22.281 1 96.69 760 ALA A O 1
ATOM 6301 N N . SER A 1 761 ? 6.992 -16.812 21.625 1 96.38 761 SER A N 1
ATOM 6302 C CA . SER A 1 761 ? 6.527 -17.703 22.688 1 96.38 761 SER A CA 1
ATOM 6303 C C . SER A 1 761 ? 7.102 -19.109 22.516 1 96.38 761 SER A C 1
ATOM 6305 O O . SER A 1 761 ? 7.527 -19.719 23.5 1 96.38 761 SER A O 1
ATOM 6307 N N . LYS A 1 762 ? 7.102 -19.594 21.328 1 96.12 762 LYS A N 1
ATOM 6308 C CA . LYS A 1 762 ? 7.684 -20.906 21.047 1 96.12 762 LYS A CA 1
ATOM 6309 C C . LYS A 1 762 ? 9.18 -20.922 21.375 1 96.12 762 LYS A C 1
ATOM 6311 O O . LYS A 1 762 ? 9.695 -21.906 21.906 1 96.12 762 LYS A O 1
ATOM 6316 N N . ALA A 1 763 ? 9.789 -19.812 21.031 1 95.75 763 ALA A N 1
ATOM 6317 C CA . ALA A 1 763 ? 11.227 -19.703 21.281 1 95.75 763 ALA A CA 1
ATOM 6318 C C . ALA A 1 763 ? 11.516 -19.688 22.781 1 95.75 763 ALA A C 1
ATOM 6320 O O . ALA A 1 763 ? 12.539 -20.219 23.219 1 95.75 763 ALA A O 1
ATOM 6321 N N . LEU A 1 764 ? 10.672 -19.156 23.547 1 93.75 764 LEU A N 1
ATOM 6322 C CA . LEU A 1 764 ? 10.836 -19.062 25 1 93.75 764 LEU A CA 1
ATOM 6323 C C . LEU A 1 764 ? 10.828 -20.438 25.625 1 93.75 764 LEU A C 1
ATOM 6325 O O . LEU A 1 764 ? 11.398 -20.641 26.703 1 93.75 764 LEU A O 1
ATOM 6329 N N . SER A 1 765 ? 10.211 -21.391 24.984 1 92.44 765 SER A N 1
ATOM 6330 C CA . SER A 1 765 ? 10.148 -22.75 25.516 1 92.44 765 SER A CA 1
ATOM 6331 C C . SER A 1 765 ? 11.531 -23.391 25.547 1 92.44 765 SER A C 1
ATOM 6333 O O . SER A 1 765 ? 11.766 -24.344 26.312 1 92.44 765 SER A O 1
ATOM 6335 N N . ASN A 1 766 ? 12.414 -22.859 24.781 1 90.88 766 ASN A N 1
ATOM 6336 C CA . ASN A 1 766 ? 13.758 -23.406 24.734 1 90.88 766 ASN A CA 1
ATOM 6337 C C . ASN A 1 766 ? 14.586 -22.969 25.938 1 90.88 766 ASN A C 1
ATOM 6339 O O . ASN A 1 766 ? 15.656 -23.531 26.203 1 90.88 766 ASN A O 1
ATOM 6343 N N . PHE A 1 767 ? 14.094 -22.047 26.766 1 90.62 767 PHE A N 1
ATOM 6344 C CA . PHE A 1 767 ? 14.828 -21.5 27.906 1 90.62 767 PHE A CA 1
ATOM 6345 C C . PHE A 1 767 ? 14.32 -22.109 29.203 1 90.62 767 PHE A C 1
ATOM 6347 O O . PHE A 1 767 ? 14.375 -21.469 30.25 1 90.62 767 PHE A O 1
ATOM 6354 N N . GLY A 1 768 ? 13.734 -23.281 29.094 1 84.5 768 GLY A N 1
ATOM 6355 C CA . GLY A 1 768 ? 13.266 -23.984 30.281 1 84.5 768 GLY A CA 1
ATOM 6356 C C . GLY A 1 768 ? 14.336 -24.844 30.938 1 84.5 768 GLY A C 1
ATOM 6357 O O . GLY A 1 768 ? 14.133 -25.359 32.031 1 84.5 768 GLY A O 1
ATOM 6358 N N . LEU A 1 769 ? 15.492 -24.797 30.328 1 81.62 769 LEU A N 1
ATOM 6359 C CA . LEU A 1 769 ? 16.547 -25.688 30.797 1 81.62 769 LEU A CA 1
ATOM 6360 C C . LEU A 1 769 ? 17.219 -25.125 32.062 1 81.62 769 LEU A C 1
ATOM 6362 O O . LEU A 1 769 ? 17.094 -23.938 32.344 1 81.62 769 LEU A O 1
ATOM 6366 N N . ASP A 1 770 ? 17.891 -26 32.812 1 76.69 770 ASP A N 1
ATOM 6367 C CA . ASP A 1 770 ? 18.5 -25.656 34.094 1 76.69 770 ASP A CA 1
ATOM 6368 C C . ASP A 1 770 ? 19.688 -24.734 33.906 1 76.69 770 ASP A C 1
ATOM 6370 O O . ASP A 1 770 ? 20.062 -24 34.812 1 76.69 770 ASP A O 1
ATOM 6374 N N . ASP A 1 771 ? 20.234 -24.719 32.719 1 79.94 771 ASP A N 1
ATOM 6375 C CA . ASP A 1 771 ? 21.406 -23.891 32.469 1 79.94 771 ASP A CA 1
ATOM 6376 C C . ASP A 1 771 ? 21.062 -22.406 32.562 1 79.94 771 ASP A C 1
ATOM 6378 O O . ASP A 1 771 ? 21.922 -21.578 32.906 1 79.94 771 ASP A O 1
ATOM 6382 N N . VAL A 1 772 ? 19.797 -22.078 32.344 1 84.69 772 VAL A N 1
ATOM 6383 C CA . VAL A 1 772 ? 19.344 -20.703 32.438 1 84.69 772 VAL A CA 1
ATOM 6384 C C . VAL A 1 772 ? 18.375 -20.562 33.625 1 84.69 772 VAL A C 1
ATOM 6386 O O . VAL A 1 772 ? 17.516 -19.688 33.625 1 84.69 772 VAL A O 1
ATOM 6389 N N . GLU A 1 773 ? 18.422 -21.484 34.594 1 84.25 773 GLU A N 1
ATOM 6390 C CA . GLU A 1 773 ? 17.656 -21.469 35.844 1 84.25 773 GLU A CA 1
ATOM 6391 C C . GLU A 1 773 ? 16.156 -21.5 35.562 1 84.25 773 GLU A C 1
ATOM 6393 O O . GLU A 1 773 ? 15.367 -20.859 36.25 1 84.25 773 GLU A O 1
ATOM 6398 N N . GLY A 1 774 ? 15.828 -22.062 34.406 1 87 774 GLY A N 1
ATOM 6399 C CA . GLY A 1 774 ? 14.422 -22.203 34.062 1 87 774 GLY A CA 1
ATOM 6400 C C . GLY A 1 774 ? 13.711 -20.875 33.875 1 87 774 GLY A C 1
ATOM 6401 O O . GLY A 1 774 ? 12.539 -20.734 34.25 1 87 774 GLY A O 1
ATOM 6402 N N . ILE A 1 775 ? 14.414 -19.859 33.438 1 90.06 775 ILE A N 1
ATOM 6403 C CA . ILE A 1 775 ? 13.875 -18.516 33.312 1 90.06 775 ILE A CA 1
ATOM 6404 C C . ILE A 1 775 ? 12.711 -18.516 32.312 1 90.06 775 ILE A C 1
ATOM 6406 O O . ILE A 1 775 ? 11.719 -17.812 32.531 1 90.06 775 ILE A O 1
ATOM 6410 N N . GLY A 1 776 ? 12.852 -19.281 31.281 1 90.19 776 GLY A N 1
ATOM 6411 C CA . GLY A 1 776 ? 11.797 -19.344 30.266 1 90.19 776 GLY A CA 1
ATOM 6412 C C . GLY A 1 776 ? 10.484 -19.875 30.812 1 90.19 776 GLY A C 1
ATOM 6413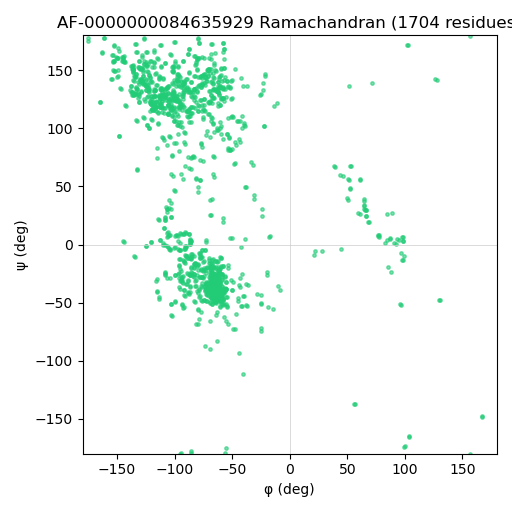 O O . GLY A 1 776 ? 9.414 -19.422 30.438 1 90.19 776 GLY A O 1
ATOM 6414 N N . THR A 1 777 ? 10.586 -20.859 31.766 1 91.5 777 THR A N 1
ATOM 6415 C CA . THR A 1 777 ? 9.398 -21.438 32.375 1 91.5 777 THR A CA 1
ATOM 6416 C C . THR A 1 777 ? 8.688 -20.391 33.25 1 91.5 777 THR A C 1
ATOM 6418 O O . THR A 1 777 ? 7.477 -20.203 33.125 1 91.5 777 THR A O 1
ATOM 6421 N N . ARG A 1 778 ? 9.43 -19.766 34 1 90.81 778 ARG A N 1
ATOM 6422 C CA . ARG A 1 778 ? 8.859 -18.766 34.906 1 90.81 778 ARG A CA 1
ATOM 6423 C C . ARG A 1 778 ? 8.219 -17.625 34.125 1 90.81 778 ARG A C 1
ATOM 6425 O O . ARG A 1 778 ? 7.109 -17.203 34.438 1 90.81 778 ARG A O 1
ATOM 6432 N N . GLN A 1 779 ? 8.922 -17.188 33.125 1 91.69 779 GLN A N 1
ATOM 6433 C CA . GLN A 1 779 ? 8.453 -16.031 32.344 1 91.69 779 GLN A CA 1
ATOM 6434 C C . GLN A 1 779 ? 7.199 -16.391 31.547 1 91.69 779 GLN A C 1
ATOM 6436 O O . GLN A 1 779 ? 6.262 -15.594 31.469 1 91.69 779 GLN A O 1
ATOM 6441 N N . LEU A 1 780 ? 7.164 -17.484 30.906 1 93.44 780 LEU A N 1
ATOM 6442 C CA . LEU A 1 780 ? 6.02 -17.891 30.094 1 93.44 780 LEU A CA 1
ATOM 6443 C C . LEU A 1 780 ? 4.781 -18.094 30.969 1 93.44 780 LEU A C 1
ATOM 6445 O O . LEU A 1 780 ? 3.678 -17.703 30.578 1 93.44 780 LEU A O 1
ATOM 6449 N N . LEU A 1 781 ? 4.941 -18.719 32.156 1 92.44 781 LEU A N 1
ATOM 6450 C CA . LEU A 1 781 ? 3.818 -18.938 33.062 1 92.44 781 LEU A CA 1
ATOM 6451 C C . LEU A 1 781 ? 3.275 -17.609 33.562 1 92.44 781 LEU A C 1
ATOM 6453 O O . LEU A 1 781 ? 2.062 -17.391 33.594 1 92.44 781 LEU A O 1
ATOM 6457 N N . LYS A 1 782 ? 4.184 -16.828 33.938 1 90.31 782 LYS A N 1
ATOM 6458 C CA . LYS A 1 782 ? 3.773 -15.523 34.469 1 90.31 782 LYS A CA 1
ATOM 6459 C C . LYS A 1 782 ? 3.096 -14.68 33.406 1 90.31 782 LYS A C 1
ATOM 6461 O O . LYS A 1 782 ? 2.17 -13.922 33.688 1 90.31 782 LYS A O 1
ATOM 6466 N N . LEU A 1 783 ? 3.607 -14.734 32.156 1 91.19 783 LEU A N 1
ATOM 6467 C CA . LEU A 1 783 ? 3.02 -14.008 31.047 1 91.19 783 LEU A CA 1
ATOM 6468 C C . LEU A 1 783 ? 1.581 -14.453 30.797 1 91.19 783 LEU A C 1
ATOM 6470 O O . LEU A 1 783 ? 0.691 -13.617 30.609 1 91.19 783 LEU A O 1
ATOM 6474 N N . TYR A 1 784 ? 1.384 -15.742 30.766 1 92.88 784 TYR A N 1
ATOM 6475 C CA . TYR A 1 784 ? 0.04 -16.266 30.547 1 92.88 784 TYR A CA 1
ATOM 6476 C C . TYR A 1 784 ? -0.91 -15.82 31.641 1 92.88 784 TYR A C 1
ATOM 6478 O O . TYR A 1 784 ? -2.049 -15.43 31.375 1 92.88 784 TYR A O 1
ATOM 6486 N N . GLU A 1 785 ? -0.451 -15.836 32.875 1 90.44 785 GLU A N 1
ATOM 6487 C CA . GLU A 1 785 ? -1.268 -15.477 34.031 1 90.44 785 GLU A CA 1
ATOM 6488 C C . GLU A 1 785 ? -1.615 -13.992 34 1 90.44 785 GLU A C 1
ATOM 6490 O O . GLU A 1 785 ? -2.732 -13.609 34.375 1 90.44 785 GLU A O 1
ATOM 6495 N N . SER A 1 786 ? -0.672 -13.234 33.562 1 85.75 786 SER A N 1
ATOM 6496 C CA . SER A 1 786 ? -0.875 -11.797 33.562 1 85.75 786 SER A CA 1
ATOM 6497 C C . SER A 1 786 ? -1.873 -11.383 32.469 1 85.75 786 SER A C 1
ATOM 6499 O O . SER A 1 786 ? -2.602 -10.398 32.656 1 85.75 786 SER A O 1
ATOM 6501 N N . ILE A 1 787 ? -1.924 -12.07 31.359 1 85.25 787 ILE A N 1
ATOM 6502 C CA . ILE A 1 787 ? -2.744 -11.672 30.219 1 85.25 787 ILE A CA 1
ATOM 6503 C C . ILE A 1 787 ? -4.113 -12.336 30.312 1 85.25 787 ILE A C 1
ATOM 6505 O O . ILE A 1 787 ? -5.137 -11.695 30.047 1 85.25 787 ILE A O 1
ATOM 6509 N N . TYR A 1 788 ? -4.203 -13.617 30.75 1 89.12 788 TYR A N 1
ATOM 6510 C CA . TYR A 1 788 ? -5.43 -14.383 30.562 1 89.12 788 TYR A CA 1
ATOM 6511 C C . TYR A 1 788 ? -6.008 -14.836 31.891 1 89.12 788 TYR A C 1
ATOM 6513 O O . TYR A 1 788 ? -6.98 -15.594 31.922 1 89.12 788 TYR A O 1
ATOM 6521 N N . CYS A 1 789 ? -5.391 -14.453 32.969 1 90.25 789 CYS A N 1
ATOM 6522 C CA . CYS A 1 789 ? -5.887 -14.898 34.281 1 90.25 789 CYS A CA 1
ATOM 6523 C C . CYS A 1 789 ? -6.113 -13.703 35.219 1 90.25 789 CYS A C 1
ATOM 6525 O O . CYS A 1 789 ? -5.703 -12.586 34.906 1 90.25 789 CYS A O 1
ATOM 6527 N N . GLU A 1 790 ? -6.973 -13.891 36.156 1 88.75 790 GLU A N 1
ATOM 6528 C CA . GLU A 1 790 ? -7.195 -12.93 37.25 1 88.75 790 GLU A CA 1
ATOM 6529 C C . GLU A 1 790 ? -6.961 -13.57 38.594 1 88.75 790 GLU A C 1
ATOM 6531 O O . GLU A 1 790 ? -7.168 -14.766 38.781 1 88.75 790 GLU A O 1
ATOM 6536 N N . LYS A 1 791 ? -6.406 -12.781 39.5 1 86.56 791 LYS A N 1
ATOM 6537 C CA . LYS A 1 791 ? -6.121 -13.273 40.844 1 86.56 791 LYS A CA 1
ATOM 6538 C C . LYS A 1 791 ? -7.391 -13.305 41.688 1 86.56 791 LYS A C 1
ATOM 6540 O O . LYS A 1 791 ? -8.156 -12.344 41.719 1 86.56 791 LYS A O 1
ATOM 6545 N N . ASN A 1 792 ? -7.66 -14.445 42.188 1 82.31 792 ASN A N 1
ATOM 6546 C CA . ASN A 1 792 ? -8.797 -14.562 43.094 1 82.31 792 ASN A CA 1
ATOM 6547 C C . ASN A 1 792 ? -8.445 -14.078 44.469 1 82.31 792 ASN A C 1
ATOM 6549 O O . ASN A 1 792 ? -7.316 -13.648 44.719 1 82.31 792 ASN A O 1
ATOM 6553 N N . ASP A 1 793 ? -9.43 -14.086 45.344 1 80.19 793 ASP A N 1
ATOM 6554 C CA . ASP A 1 793 ? -9.289 -13.609 46.719 1 80.19 793 ASP A CA 1
ATOM 6555 C C . ASP A 1 793 ? -8.211 -14.383 47.469 1 80.19 793 ASP A C 1
ATOM 6557 O O . ASP A 1 793 ? -7.562 -13.852 48.375 1 80.19 793 ASP A O 1
ATOM 6561 N N . ASP A 1 794 ? -7.895 -15.648 47.094 1 81.44 794 ASP A N 1
ATOM 6562 C CA . ASP A 1 794 ? -6.898 -16.5 47.75 1 81.44 794 ASP A CA 1
ATOM 6563 C C . ASP A 1 794 ? -5.523 -16.297 47.094 1 81.44 794 ASP A C 1
ATOM 6565 O O . ASP A 1 794 ? -4.555 -16.953 47.5 1 81.44 794 ASP A O 1
ATOM 6569 N N . GLY A 1 795 ? -5.461 -15.469 46.062 1 79.88 795 GLY A N 1
ATOM 6570 C CA . GLY A 1 795 ? -4.191 -15.164 45.438 1 79.88 795 GLY A CA 1
ATOM 6571 C C . GLY A 1 795 ? -3.873 -16.094 44.281 1 79.88 795 GLY A C 1
ATOM 6572 O O . GLY A 1 795 ? -2.764 -16.062 43.719 1 79.88 795 GLY A O 1
ATOM 6573 N N . GLU A 1 796 ? -4.773 -17.016 44 1 83.25 796 GLU A N 1
ATOM 6574 C CA . GLU A 1 796 ? -4.551 -17.953 42.906 1 83.25 796 GLU A CA 1
ATOM 6575 C C . GLU A 1 796 ? -5.02 -17.359 41.562 1 83.25 796 GLU A C 1
ATOM 6577 O O . GLU A 1 796 ? -6.027 -16.641 41.531 1 83.25 796 GLU A O 1
ATOM 6582 N N . TYR A 1 797 ? -4.203 -17.625 40.562 1 87.94 797 TYR A N 1
ATOM 6583 C CA . TYR A 1 797 ? -4.566 -17.125 39.25 1 87.94 797 TYR A CA 1
ATOM 6584 C C . TYR A 1 797 ? -5.613 -18.016 38.594 1 87.94 797 TYR A C 1
ATOM 6586 O O . TYR A 1 797 ? -5.375 -19.219 38.375 1 87.94 797 TYR A O 1
ATOM 6594 N N . ILE A 1 798 ? -6.805 -17.484 38.375 1 89.12 798 ILE A N 1
ATOM 6595 C CA . ILE A 1 798 ? -7.883 -18.203 37.688 1 89.12 798 ILE A CA 1
ATOM 6596 C C . ILE A 1 798 ? -8.062 -17.641 36.281 1 89.12 798 ILE A C 1
ATOM 6598 O O . ILE A 1 798 ? -8 -16.422 36.094 1 89.12 798 ILE A O 1
ATOM 6602 N N . PRO A 1 799 ? -8.188 -18.578 35.344 1 90.44 799 PRO A N 1
ATOM 6603 C CA . PRO A 1 799 ? -8.352 -18.109 33.969 1 90.44 799 PRO A CA 1
ATOM 6604 C C . PRO A 1 799 ? -9.625 -17.281 33.781 1 90.44 799 PRO A C 1
ATOM 6606 O O . PRO A 1 799 ? -10.664 -17.594 34.375 1 90.44 799 PRO A O 1
ATOM 6609 N N . LEU A 1 800 ? -9.531 -16.266 33.031 1 89.12 800 LEU A N 1
ATOM 6610 C CA . LEU A 1 800 ? -10.68 -15.461 32.625 1 89.12 800 LEU A CA 1
ATOM 6611 C C . LEU A 1 800 ? -11.562 -16.234 31.656 1 89.12 800 LEU A C 1
ATOM 6613 O O . LEU A 1 800 ? -11.094 -17.141 30.953 1 89.12 800 LEU A O 1
ATOM 6617 N N . PRO A 1 801 ? -12.828 -15.891 31.703 1 88.06 801 PRO A N 1
ATOM 6618 C CA . PRO A 1 801 ? -13.672 -16.531 30.688 1 88.06 801 PRO A CA 1
ATOM 6619 C C . PRO A 1 801 ? -13.188 -16.25 29.266 1 88.06 801 PRO A C 1
ATOM 6621 O O . PRO A 1 801 ? -12.773 -15.133 28.953 1 88.06 801 PRO A O 1
ATOM 6624 N N . ASN A 1 802 ? -13.188 -17.344 28.516 1 87.5 802 ASN A N 1
ATOM 6625 C CA . ASN A 1 802 ? -12.695 -17.234 27.156 1 87.5 802 ASN A CA 1
ATOM 6626 C C . ASN A 1 802 ? -13.547 -16.266 26.328 1 87.5 802 ASN A C 1
ATOM 6628 O O . ASN A 1 802 ? -14.773 -16.25 26.469 1 87.5 802 ASN A O 1
ATOM 6632 N N . ASN A 1 803 ? -12.938 -15.352 25.641 1 83.44 803 ASN A N 1
ATOM 6633 C CA . ASN A 1 803 ? -13.531 -14.438 24.656 1 83.44 803 ASN A CA 1
ATOM 6634 C C . ASN A 1 803 ? -12.711 -14.383 23.375 1 83.44 803 ASN A C 1
ATOM 6636 O O . ASN A 1 803 ? -11.688 -13.703 23.312 1 83.44 803 ASN A O 1
ATOM 6640 N N . PHE A 1 804 ? -13.234 -14.984 22.406 1 81 804 PHE A N 1
ATOM 6641 C CA . PHE A 1 804 ? -12.461 -15.109 21.172 1 81 804 PHE A CA 1
ATOM 6642 C C . PHE A 1 804 ? -12.945 -14.125 20.125 1 81 804 PHE A C 1
ATOM 6644 O O . PHE A 1 804 ? -12.844 -14.391 18.922 1 81 804 PHE A O 1
ATOM 6651 N N . ASP A 1 805 ? -13.438 -13 20.531 1 74.12 805 ASP A N 1
ATOM 6652 C CA . ASP A 1 805 ? -13.867 -11.969 19.594 1 74.12 805 ASP A CA 1
ATOM 6653 C C . ASP A 1 805 ? -12.68 -11.406 18.812 1 74.12 805 ASP A C 1
ATOM 6655 O O . ASP A 1 805 ? -12.805 -11.086 17.641 1 74.12 805 ASP A O 1
ATOM 6659 N N . SER A 1 806 ? -11.57 -11.375 19.578 1 76.44 806 SER A N 1
ATOM 6660 C CA . SER A 1 806 ? -10.328 -11.016 18.891 1 76.44 806 SER A CA 1
ATOM 6661 C C . SER A 1 806 ? -9.555 -12.258 18.469 1 76.44 806 SER A C 1
ATOM 6663 O O . SER A 1 806 ? -9.055 -13 19.312 1 76.44 806 SER A O 1
ATOM 6665 N N . TRP A 1 807 ? -9.375 -12.406 17.219 1 81.19 807 TRP A N 1
ATOM 6666 C CA . TRP A 1 807 ? -8.719 -13.602 16.703 1 81.19 807 TRP A CA 1
ATOM 6667 C C . TRP A 1 807 ? -7.234 -13.609 17.062 1 81.19 807 TRP A C 1
ATOM 6669 O O . TRP A 1 807 ? -6.652 -14.672 17.297 1 81.19 807 TRP A O 1
ATOM 6679 N N . GLU A 1 808 ? -6.617 -12.477 17.156 1 81.94 808 GLU A N 1
ATOM 6680 C CA . GLU A 1 808 ? -5.203 -12.406 17.516 1 81.94 808 GLU A CA 1
ATOM 6681 C C . GLU A 1 808 ? -4.969 -12.898 18.953 1 81.94 808 GLU A C 1
ATOM 6683 O O . GLU A 1 808 ? -4.016 -13.633 19.203 1 81.94 808 GLU A O 1
ATOM 6688 N N . LYS A 1 809 ? -5.875 -12.508 19.828 1 84.38 809 LYS A N 1
ATOM 6689 C CA . LYS A 1 809 ? -5.766 -12.953 21.219 1 84.38 809 LYS A CA 1
ATOM 6690 C C . LYS A 1 809 ? -5.988 -14.461 21.328 1 84.38 809 LYS A C 1
ATOM 6692 O O . LYS A 1 809 ? -5.34 -15.125 22.141 1 84.38 809 LYS A O 1
ATOM 6697 N N . TYR A 1 810 ? -6.883 -14.914 20.516 1 88.56 810 TYR A N 1
ATOM 6698 C CA . TYR A 1 810 ? -7.168 -16.344 20.516 1 88.56 810 TYR A CA 1
ATOM 6699 C C . TYR A 1 810 ? -5.949 -17.141 20.062 1 88.56 810 TYR A C 1
ATOM 6701 O O . TYR A 1 810 ? -5.555 -18.109 20.719 1 88.56 810 TYR A O 1
ATOM 6709 N N . TYR A 1 811 ? -5.344 -16.75 18.969 1 90 811 TYR A N 1
ATOM 6710 C CA . TYR A 1 811 ? -4.207 -17.5 18.422 1 90 811 TYR A CA 1
ATOM 6711 C C . TYR A 1 811 ? -3.018 -17.438 19.375 1 90 811 TYR A C 1
ATOM 6713 O O . TYR A 1 811 ? -2.289 -18.422 19.516 1 90 811 TYR A O 1
ATOM 6721 N N . LEU A 1 812 ? -2.783 -16.312 19.984 1 92.06 812 LEU A N 1
ATOM 6722 C CA . LEU A 1 812 ? -1.683 -16.172 20.922 1 92.06 812 LEU A CA 1
ATOM 6723 C C . LEU A 1 812 ? -1.924 -17.047 22.156 1 92.06 812 LEU A C 1
ATOM 6725 O O . LEU A 1 812 ? -1.005 -17.703 22.656 1 92.06 812 LEU A O 1
ATOM 6729 N N . GLN A 1 813 ? -3.152 -17.031 22.703 1 92.25 813 GLN A N 1
ATOM 6730 C CA . GLN A 1 813 ? -3.5 -17.859 23.859 1 92.25 813 GLN A CA 1
ATOM 6731 C C . GLN A 1 813 ? -3.277 -19.344 23.578 1 92.25 813 GLN A C 1
ATOM 6733 O O . GLN A 1 813 ? -2.693 -20.047 24.391 1 92.25 813 GLN A O 1
ATOM 6738 N N . LYS A 1 814 ? -3.775 -19.766 22.422 1 92.25 814 LYS A N 1
ATOM 6739 C CA . LYS A 1 814 ? -3.604 -21.156 22.016 1 92.25 814 LYS A CA 1
ATOM 6740 C C . LYS A 1 814 ? -2.125 -21.516 21.875 1 92.25 814 LYS A C 1
ATOM 6742 O O . LYS A 1 814 ? -1.692 -22.562 22.344 1 92.25 814 LYS A O 1
ATOM 6747 N N . ALA A 1 815 ? -1.356 -20.641 21.297 1 94.56 815 ALA A N 1
ATOM 6748 C CA . ALA A 1 815 ? 0.062 -20.906 21.047 1 94.56 815 ALA A CA 1
ATOM 6749 C C . ALA A 1 815 ? 0.841 -20.938 22.359 1 94.56 815 ALA A C 1
ATOM 6751 O O . ALA A 1 815 ? 1.795 -21.703 22.516 1 94.56 815 ALA A O 1
ATOM 6752 N N . MET A 1 816 ? 0.491 -20.094 23.297 1 94.88 816 MET A N 1
ATOM 6753 C CA . MET A 1 816 ? 1.191 -20.047 24.578 1 94.88 816 MET A CA 1
ATOM 6754 C C . MET A 1 816 ? 1.005 -21.344 25.359 1 94.88 816 MET A C 1
ATOM 6756 O O . MET A 1 816 ? 1.938 -21.828 26 1 94.88 816 MET A O 1
ATOM 6760 N N . ILE A 1 817 ? -0.152 -21.922 25.234 1 94.12 817 ILE A N 1
ATOM 6761 C CA . ILE A 1 817 ? -0.402 -23.203 25.906 1 94.12 817 ILE A CA 1
ATOM 6762 C C . ILE A 1 817 ? 0.475 -24.281 25.281 1 94.12 817 ILE A C 1
ATOM 6764 O O . ILE A 1 817 ? 1.049 -25.109 26 1 94.12 817 ILE A O 1
ATOM 6768 N N . VAL A 1 818 ? 0.525 -24.234 23.984 1 94.62 818 VAL A N 1
ATOM 6769 C CA . VAL A 1 818 ? 1.367 -25.203 23.297 1 94.62 818 VAL A CA 1
ATOM 6770 C C . VAL A 1 818 ? 2.828 -24.984 23.672 1 94.62 818 VAL A C 1
ATOM 6772 O O . VAL A 1 818 ? 3.568 -25.953 23.891 1 94.62 818 VAL A O 1
ATOM 6775 N N . SER A 1 819 ? 3.256 -23.719 23.781 1 95.56 819 SER A N 1
ATOM 6776 C CA . SER A 1 819 ? 4.625 -23.406 24.172 1 95.56 819 SER A CA 1
ATOM 6777 C C . SER A 1 819 ? 4.926 -23.875 25.594 1 95.56 819 SER A C 1
ATOM 6779 O O . SER A 1 819 ? 6.02 -24.375 25.859 1 95.56 819 SER A O 1
ATOM 6781 N N . ILE A 1 820 ? 3.99 -23.766 26.484 1 94.94 820 ILE A N 1
ATOM 6782 C CA . ILE A 1 820 ? 4.152 -24.172 27.875 1 94.94 820 ILE A CA 1
ATOM 6783 C C . ILE A 1 820 ? 4.246 -25.703 27.969 1 94.94 820 ILE A C 1
ATOM 6785 O O . ILE A 1 820 ? 5.02 -26.234 28.766 1 94.94 820 ILE A O 1
ATOM 6789 N N . SER A 1 821 ? 3.555 -26.344 27.062 1 93.25 821 SER A N 1
ATOM 6790 C CA . SER A 1 821 ? 3.576 -27.812 27.047 1 93.25 821 SER A CA 1
ATOM 6791 C C . SER A 1 821 ? 4.914 -28.344 26.547 1 93.25 821 SER A C 1
ATOM 6793 O O . SER A 1 821 ? 5.273 -29.484 26.812 1 93.25 821 SER A O 1
ATOM 6795 N N . ARG A 1 822 ? 5.621 -27.531 25.875 1 92.69 822 ARG A N 1
ATOM 6796 C CA . ARG A 1 822 ? 6.887 -27.969 25.281 1 92.69 822 ARG A CA 1
ATOM 6797 C C . ARG A 1 822 ? 8.047 -27.719 26.25 1 92.69 822 ARG A C 1
ATOM 6799 O O . ARG A 1 822 ? 9.172 -28.156 26 1 92.69 822 ARG A O 1
ATOM 6806 N N . LEU A 1 823 ? 7.793 -27.109 27.391 1 92.25 823 LEU A N 1
ATOM 6807 C CA . LEU A 1 823 ? 8.828 -26.844 28.375 1 92.25 823 LEU A CA 1
ATOM 6808 C C . LEU A 1 823 ? 9.336 -28.125 29.016 1 92.25 823 LEU A C 1
ATOM 6810 O O . LEU A 1 823 ? 8.547 -29.016 29.344 1 92.25 823 LEU A O 1
ATOM 6814 N N . ARG A 1 824 ? 10.664 -28.219 28.969 1 88.44 824 ARG A N 1
ATOM 6815 C CA . ARG A 1 824 ? 11.297 -29.406 29.531 1 88.44 824 ARG A CA 1
ATOM 6816 C C . ARG A 1 824 ? 12.383 -29.016 30.531 1 88.44 824 ARG A C 1
ATOM 6818 O O . ARG A 1 824 ? 13.008 -27.969 30.406 1 88.44 824 ARG A O 1
ATOM 6825 N N . ASP A 1 825 ? 12.461 -29.828 31.516 1 83.38 825 ASP A N 1
ATOM 6826 C CA . ASP A 1 825 ? 13.547 -29.641 32.469 1 83.38 825 ASP A CA 1
ATOM 6827 C C . ASP A 1 825 ? 14.82 -30.344 32 1 83.38 825 ASP A C 1
ATOM 6829 O O . ASP A 1 825 ? 14.883 -30.844 30.875 1 83.38 825 ASP A O 1
ATOM 6833 N N . SER A 1 826 ? 15.922 -30.328 32.75 1 80.5 826 SER A N 1
ATOM 6834 C CA . SER A 1 826 ? 17.219 -30.906 32.438 1 80.5 826 SER A CA 1
ATOM 6835 C C . SER A 1 826 ? 17.109 -32.406 32.125 1 80.5 826 SER A C 1
ATOM 6837 O O . SER A 1 826 ? 17.922 -32.938 31.406 1 80.5 826 SER A O 1
ATOM 6839 N N . ASN A 1 827 ? 16.062 -33.031 32.75 1 82 827 ASN A N 1
ATOM 6840 C CA . ASN A 1 827 ? 15.859 -34.469 32.531 1 82 827 ASN A CA 1
ATOM 6841 C C . ASN A 1 827 ? 14.898 -34.719 31.359 1 82 827 ASN A C 1
ATOM 6843 O O . ASN A 1 827 ? 14.445 -35.844 31.156 1 82 827 ASN A O 1
ATOM 6847 N N . ASN A 1 828 ? 14.539 -33.719 30.625 1 85.06 828 ASN A N 1
ATOM 6848 C CA . ASN A 1 828 ? 13.641 -33.781 29.484 1 85.06 828 ASN A CA 1
ATOM 6849 C C . ASN A 1 828 ? 12.227 -34.156 29.891 1 85.06 828 ASN A C 1
ATOM 6851 O O . ASN A 1 828 ? 11.539 -34.875 29.172 1 85.06 828 ASN A O 1
ATOM 6855 N N . LEU A 1 829 ? 11.961 -33.844 31.156 1 87.19 829 LEU A N 1
ATOM 6856 C CA . LEU A 1 829 ? 10.609 -34.062 31.656 1 87.19 829 LEU A CA 1
ATOM 6857 C C . LEU A 1 829 ? 9.883 -32.75 31.875 1 87.19 829 LEU A C 1
ATOM 6859 O O . LEU A 1 829 ? 10.523 -31.703 32.062 1 87.19 829 LEU A O 1
ATOM 6863 N N . ALA A 1 830 ? 8.586 -32.875 31.828 1 88.88 830 ALA A N 1
ATOM 6864 C CA . ALA A 1 830 ? 7.797 -31.672 32.094 1 88.88 830 ALA A CA 1
ATOM 6865 C C . ALA A 1 830 ? 7.879 -31.281 33.562 1 88.88 830 ALA A C 1
ATOM 6867 O O . ALA A 1 830 ? 7.594 -32.094 34.469 1 88.88 830 ALA A O 1
ATOM 6868 N N . PRO A 1 831 ? 8.297 -30.125 33.938 1 88.69 831 PRO A N 1
ATOM 6869 C CA . PRO A 1 831 ? 8.352 -29.688 35.312 1 88.69 831 PRO A CA 1
ATOM 6870 C C . PRO A 1 831 ? 6.992 -29.75 36.031 1 88.69 831 PRO A C 1
ATOM 6872 O O . PRO A 1 831 ? 5.953 -29.594 35.375 1 88.69 831 PRO A O 1
ATOM 6875 N N . LEU A 1 832 ? 7.004 -29.922 37.25 1 89.75 832 LEU A N 1
ATOM 6876 C CA . LEU A 1 832 ? 5.789 -30.062 38.062 1 89.75 832 LEU A CA 1
ATOM 6877 C C . LEU A 1 832 ? 4.941 -28.797 38 1 89.75 832 LEU A C 1
ATOM 6879 O O . LEU A 1 832 ? 3.711 -28.875 38 1 89.75 832 LEU A O 1
ATOM 6883 N N . GLU A 1 833 ? 5.613 -27.734 37.969 1 90.12 833 GLU A N 1
ATOM 6884 C CA . GLU A 1 833 ? 4.898 -26.453 37.906 1 90.12 833 GLU A CA 1
ATOM 6885 C C . GLU A 1 833 ? 4.059 -26.344 36.625 1 90.12 833 GLU A C 1
ATOM 6887 O O . GLU A 1 833 ? 2.963 -25.781 36.656 1 90.12 833 GLU A O 1
ATOM 6892 N N . VAL A 1 834 ? 4.574 -26.875 35.531 1 93.56 834 VAL A N 1
ATOM 6893 C CA . VAL A 1 834 ? 3.883 -26.828 34.25 1 93.56 834 VAL A CA 1
ATOM 6894 C C . VAL A 1 834 ? 2.676 -27.766 34.281 1 93.56 834 VAL A C 1
ATOM 6896 O O . VAL A 1 834 ? 1.602 -27.422 33.781 1 93.56 834 VAL A O 1
ATOM 6899 N N . LYS A 1 835 ? 2.852 -28.938 34.875 1 93.44 835 LYS A N 1
ATOM 6900 C CA . LYS A 1 835 ? 1.753 -29.891 34.969 1 93.44 835 LYS A CA 1
ATOM 6901 C C . LYS A 1 835 ? 0.609 -29.328 35.812 1 93.44 835 LYS A C 1
ATOM 6903 O O . LYS A 1 835 ? -0.561 -29.453 35.469 1 93.44 835 LYS A O 1
ATOM 6908 N N . LYS A 1 836 ? 0.951 -28.719 36.938 1 92.44 836 LYS A N 1
ATOM 6909 C CA . LYS A 1 836 ? -0.054 -28.109 37.781 1 92.44 836 LYS A CA 1
ATOM 6910 C C . LYS A 1 836 ? -0.763 -26.969 37.062 1 92.44 836 LYS A C 1
ATOM 6912 O O . LYS A 1 836 ? -1.973 -26.781 37.219 1 92.44 836 LYS A O 1
ATOM 6917 N N . PHE A 1 837 ? 0.059 -26.266 36.375 1 93.19 837 PHE A N 1
ATOM 6918 C CA . PHE A 1 837 ? -0.468 -25.125 35.625 1 93.19 837 PHE A CA 1
ATOM 6919 C C . PHE A 1 837 ? -1.513 -25.578 34.594 1 93.19 837 PHE A C 1
ATOM 6921 O O . PHE A 1 837 ? -2.605 -25.016 34.531 1 93.19 837 PHE A O 1
ATOM 6928 N N . LEU A 1 838 ? -1.23 -26.594 33.812 1 93.12 838 LEU A N 1
ATOM 6929 C CA . LEU A 1 838 ? -2.131 -27.078 32.75 1 93.12 838 LEU A CA 1
ATOM 6930 C C . LEU A 1 838 ? -3.369 -27.719 33.375 1 93.12 838 LEU A C 1
ATOM 6932 O O . LEU A 1 838 ? -4.473 -27.594 32.844 1 93.12 838 LEU A O 1
ATOM 6936 N N . TYR A 1 839 ? -3.16 -28.328 34.531 1 92.31 839 TYR A N 1
ATOM 6937 C CA . TYR A 1 839 ? -4.277 -28.953 35.219 1 92.31 839 TYR A CA 1
ATOM 6938 C C . TYR A 1 839 ? -5.277 -27.891 35.688 1 92.31 839 TYR A C 1
ATOM 6940 O O . TYR A 1 839 ? -6.488 -28.062 35.5 1 92.31 839 TYR A O 1
ATOM 6948 N N . LYS A 1 840 ? -4.793 -26.844 36.25 1 89.38 840 LYS A N 1
ATOM 6949 C CA . LYS A 1 840 ? -5.656 -25.766 36.719 1 89.38 840 LYS A CA 1
ATOM 6950 C C . LYS A 1 840 ? -6.434 -25.125 35.594 1 89.38 840 LYS A C 1
ATOM 6952 O O . LYS A 1 840 ? -7.598 -24.75 35.75 1 89.38 840 LYS A O 1
ATOM 6957 N N . ARG A 1 841 ? -5.777 -25.016 34.438 1 89.62 841 ARG A N 1
ATOM 6958 C CA . ARG A 1 841 ? -6.43 -24.375 33.281 1 89.62 841 ARG A CA 1
ATOM 6959 C C . ARG A 1 841 ? -7.523 -25.281 32.719 1 89.62 841 ARG A C 1
ATOM 6961 O O . ARG A 1 841 ? -8.523 -24.781 32.188 1 89.62 841 ARG A O 1
ATOM 6968 N N . LEU A 1 842 ? -7.289 -26.562 32.781 1 89.31 842 LEU A N 1
ATOM 6969 C CA . LEU A 1 842 ? -8.297 -27.5 32.312 1 89.31 842 LEU A CA 1
ATOM 6970 C C . LEU A 1 842 ? -9.477 -27.562 33.281 1 89.31 842 LEU A C 1
ATOM 6972 O O . LEU A 1 842 ? -10.625 -27.672 32.844 1 89.31 842 LEU A O 1
ATOM 6976 N N . LYS A 1 843 ? -9.18 -27.406 34.531 1 89.5 843 LYS A N 1
ATOM 6977 C CA . LYS A 1 843 ? -10.195 -27.5 35.562 1 89.5 843 LYS A CA 1
ATOM 6978 C C . LYS A 1 843 ? -11.117 -26.281 35.531 1 89.5 843 LYS A C 1
ATOM 6980 O O . LYS A 1 843 ? -12.328 -26.422 35.688 1 89.5 843 LYS A O 1
ATOM 6985 N N . TRP A 1 844 ? -10.578 -25.141 35.281 1 87.06 844 TRP A N 1
ATOM 6986 C CA . TRP A 1 844 ? -11.336 -23.906 35.438 1 87.06 844 TRP A CA 1
ATOM 6987 C C . TRP A 1 844 ? -11.656 -23.297 34.062 1 87.06 844 TRP A C 1
ATOM 6989 O O . TRP A 1 844 ? -11.977 -22.109 33.969 1 87.06 844 TRP A O 1
ATOM 6999 N N . ASN A 1 845 ? -11.477 -24.094 33 1 87.56 845 ASN A N 1
ATOM 7000 C CA . ASN A 1 845 ? -11.797 -23.562 31.656 1 87.56 845 ASN A CA 1
ATOM 7001 C C . ASN A 1 845 ? -13.273 -23.203 31.531 1 87.56 845 ASN A C 1
ATOM 7003 O O . ASN A 1 845 ? -14.141 -24.016 31.844 1 87.56 845 ASN A O 1
ATOM 7007 N N . ASP A 1 846 ? -13.555 -21.891 31.25 1 85.88 846 ASP A N 1
ATOM 7008 C CA . ASP A 1 846 ? -14.922 -21.375 31.172 1 85.88 846 ASP A CA 1
ATOM 7009 C C . ASP A 1 846 ? -15.211 -20.812 29.781 1 85.88 846 ASP A C 1
ATOM 7011 O O . ASP A 1 846 ? -14.609 -19.812 29.375 1 85.88 846 ASP A O 1
ATOM 7015 N N . ASN A 1 847 ? -16.125 -21.375 29.031 1 85.06 847 ASN A N 1
ATOM 7016 C CA . ASN A 1 847 ? -16.531 -20.906 27.719 1 85.06 847 ASN A CA 1
ATOM 7017 C C . ASN A 1 847 ? -17.922 -20.281 27.75 1 85.06 847 ASN A C 1
ATOM 7019 O O . ASN A 1 847 ? -18.594 -20.172 26.719 1 85.06 847 ASN A O 1
ATOM 7023 N N . SER A 1 848 ? -18.359 -19.844 28.812 1 81.31 848 SER A N 1
ATOM 7024 C CA . SER A 1 848 ? -19.703 -19.312 28.969 1 81.31 848 SER A CA 1
ATOM 7025 C C . SER A 1 848 ? -19.891 -18.016 28.188 1 81.31 848 SER A C 1
ATOM 7027 O O . SER A 1 848 ? -20.969 -17.75 27.672 1 81.31 848 SER A O 1
ATOM 7029 N N . LYS A 1 849 ? -18.812 -17.281 28.016 1 79.56 849 LYS A N 1
ATOM 7030 C CA . LYS A 1 849 ? -18.922 -16 27.344 1 79.56 849 LYS A CA 1
ATOM 7031 C C . LYS A 1 849 ? -18.391 -16.078 25.922 1 79.56 849 LYS A C 1
ATOM 7033 O O . LYS A 1 849 ? -18.297 -15.07 25.219 1 79.56 849 LYS A O 1
ATOM 7038 N N . ASN A 1 850 ? -18.109 -17.234 25.531 1 81.19 850 ASN A N 1
ATOM 7039 C CA . ASN A 1 850 ? -17.516 -17.391 24.219 1 81.19 850 ASN A CA 1
ATOM 7040 C C . ASN A 1 850 ? -18.516 -17.938 23.203 1 81.19 850 ASN A C 1
ATOM 7042 O O . ASN A 1 850 ? -19.094 -19 23.422 1 81.19 850 ASN A O 1
ATOM 7046 N N . TYR A 1 851 ? -18.703 -17.109 22.25 1 77.75 851 TYR A N 1
ATOM 7047 C CA . TYR A 1 851 ? -19.656 -17.5 21.203 1 77.75 851 TYR A CA 1
ATOM 7048 C C . TYR A 1 851 ? -18.969 -18.344 20.141 1 77.75 851 TYR A C 1
ATOM 7050 O O . TYR A 1 851 ? -19.641 -19.062 19.391 1 77.75 851 TYR A O 1
ATOM 7058 N N . MET A 1 852 ? -17.781 -18.391 20.172 1 79.06 852 MET A N 1
ATOM 7059 C CA . MET A 1 852 ? -17.047 -19.047 19.094 1 79.06 852 MET A CA 1
ATOM 7060 C C . MET A 1 852 ? -16.672 -20.469 19.453 1 79.06 852 MET A C 1
ATOM 7062 O O . MET A 1 852 ? -16.609 -20.828 20.641 1 79.06 852 MET A O 1
ATOM 7066 N N . THR A 1 853 ? -16.656 -21.328 18.469 1 70.38 853 THR A N 1
ATOM 7067 C CA . THR A 1 853 ? -16.25 -22.719 18.688 1 70.38 853 THR A CA 1
ATOM 7068 C C . THR A 1 853 ? -14.922 -23 17.984 1 70.38 853 THR A C 1
ATOM 7070 O O . THR A 1 853 ? -14.602 -22.375 16.969 1 70.38 853 THR A O 1
ATOM 7073 N N . ILE A 1 854 ? -14.016 -23.688 18.75 1 64.75 854 ILE A N 1
ATOM 7074 C CA . ILE A 1 854 ? -12.695 -24.047 18.234 1 64.75 854 ILE A CA 1
ATOM 7075 C C . ILE A 1 854 ? -12.758 -25.406 17.547 1 64.75 854 ILE A C 1
ATOM 7077 O O . ILE A 1 854 ? -13.352 -26.344 18.078 1 64.75 854 ILE A O 1
ATOM 7081 N N . MET B 1 1 ? -10.055 26.562 36.625 1 48.59 1 MET B N 1
ATOM 7082 C CA . MET B 1 1 ? -8.695 26.328 36.125 1 48.59 1 MET B CA 1
ATOM 7083 C C . MET B 1 1 ? -7.668 26.625 37.219 1 48.59 1 MET B C 1
ATOM 7085 O O . MET B 1 1 ? -7.77 27.625 37.906 1 48.59 1 MET B O 1
ATOM 7089 N N . ASN B 1 2 ? -7.051 25.656 37.75 1 49.97 2 ASN B N 1
ATOM 7090 C CA . ASN B 1 2 ? -6.059 25.812 38.812 1 49.97 2 ASN B CA 1
ATOM 7091 C C . ASN B 1 2 ? -4.855 26.609 38.344 1 49.97 2 ASN B C 1
ATOM 7093 O O . ASN B 1 2 ? -4.184 26.234 37.375 1 49.97 2 ASN B O 1
ATOM 7097 N N . PHE B 1 3 ? -4.762 27.891 38.656 1 49.53 3 PHE B N 1
ATOM 7098 C CA . PHE B 1 3 ? -3.76 28.844 38.188 1 49.53 3 PHE B CA 1
ATOM 7099 C C . PHE B 1 3 ? -2.457 28.672 38.969 1 49.53 3 PHE B C 1
ATOM 7101 O O . PHE B 1 3 ? -1.459 29.328 38.656 1 49.53 3 PHE B O 1
ATOM 7108 N N . VAL B 1 4 ? -2.449 27.891 39.938 1 44.62 4 VAL B N 1
ATOM 7109 C CA . VAL B 1 4 ? -1.294 27.859 40.812 1 44.62 4 VAL B CA 1
ATOM 7110 C C . VAL B 1 4 ? -0.076 27.328 40.062 1 44.62 4 VAL B C 1
ATOM 7112 O O . VAL B 1 4 ? 1.035 27.844 40.25 1 44.62 4 VAL B O 1
ATOM 7115 N N . ASN B 1 5 ? -0.148 26.297 39.312 1 47.75 5 ASN B N 1
ATOM 7116 C CA . ASN B 1 5 ? 1.047 25.641 38.812 1 47.75 5 ASN B CA 1
ATOM 7117 C C . ASN B 1 5 ? 1.283 25.953 37.344 1 47.75 5 ASN B C 1
ATOM 7119 O O . ASN B 1 5 ? 1.78 25.109 36.594 1 47.75 5 ASN B O 1
ATOM 7123 N N . ARG B 1 6 ? 0.963 27.25 37.062 1 59.09 6 ARG B N 1
ATOM 7124 C CA . ARG B 1 6 ? 1.116 27.609 35.656 1 59.09 6 ARG B CA 1
ATOM 7125 C C . ARG B 1 6 ? 2.438 28.328 35.406 1 59.09 6 ARG B C 1
ATOM 7127 O O . ARG B 1 6 ? 2.889 29.109 36.25 1 59.09 6 ARG B O 1
ATOM 7134 N N . HIS B 1 7 ? 3.199 27.859 34.469 1 63.59 7 HIS B N 1
ATOM 7135 C CA . HIS B 1 7 ? 4.355 28.609 34 1 63.59 7 HIS B CA 1
ATOM 7136 C C . HIS B 1 7 ? 3.928 29.875 33.25 1 63.59 7 HIS B C 1
ATOM 7138 O O . HIS B 1 7 ? 3.156 29.797 32.281 1 63.59 7 HIS B O 1
ATOM 7144 N N . PHE B 1 8 ? 4.223 31.016 33.969 1 75.94 8 PHE B N 1
ATOM 7145 C CA . PHE B 1 8 ? 3.854 32.312 33.375 1 75.94 8 PHE B CA 1
ATOM 7146 C C . PHE B 1 8 ? 5.012 32.875 32.562 1 75.94 8 PHE B C 1
ATOM 7148 O O . PHE B 1 8 ? 6.176 32.719 32.938 1 75.94 8 PHE B O 1
ATOM 7155 N N . ASP B 1 9 ? 4.684 33.438 31.469 1 78.81 9 ASP B N 1
ATOM 7156 C CA . ASP B 1 9 ? 5.727 34.031 30.641 1 78.81 9 ASP B CA 1
ATOM 7157 C C . ASP B 1 9 ? 6.16 35.406 31.203 1 78.81 9 ASP B C 1
ATOM 7159 O O . ASP B 1 9 ? 5.562 35.906 32.156 1 78.81 9 ASP B O 1
ATOM 7163 N N . ALA B 1 10 ? 7.145 35.969 30.641 1 79.38 10 ALA B N 1
ATOM 7164 C CA . ALA B 1 10 ? 7.77 37.188 31.156 1 79.38 10 ALA B CA 1
ATOM 7165 C C . ALA B 1 10 ? 6.797 38.344 31.141 1 79.38 10 ALA B C 1
ATOM 7167 O O . ALA B 1 10 ? 6.781 39.188 32.062 1 79.38 10 ALA B O 1
ATOM 7168 N N . ILE B 1 11 ? 5.988 38.375 30.156 1 82.31 11 ILE B N 1
ATOM 7169 C CA . ILE B 1 11 ? 5.07 39.5 30.016 1 82.31 11 ILE B CA 1
ATOM 7170 C C . ILE B 1 11 ? 3.955 39.406 31.047 1 82.31 11 ILE B C 1
ATOM 7172 O O . ILE B 1 11 ? 3.527 40.406 31.609 1 82.31 11 ILE B O 1
ATOM 7176 N N . GLN B 1 12 ? 3.482 38.344 31.312 1 85.31 12 GLN B N 1
ATOM 7177 C CA . GLN B 1 12 ? 2.443 38.125 32.312 1 85.31 12 GLN B CA 1
ATOM 7178 C C . GLN B 1 12 ? 2.955 38.438 33.719 1 85.31 12 GLN B C 1
ATOM 7180 O O . GLN B 1 12 ? 2.23 39 34.531 1 85.31 12 GLN B O 1
ATOM 7185 N N . LYS B 1 13 ? 4.203 38.125 33.906 1 84 13 LYS B N 1
ATOM 7186 C CA . LYS B 1 13 ? 4.805 38.406 35.219 1 84 13 LYS B CA 1
ATOM 7187 C C . LYS B 1 13 ? 4.984 39.906 35.406 1 84 13 LYS B C 1
ATOM 7189 O O . LYS B 1 13 ? 4.793 40.438 36.5 1 84 13 LYS B O 1
ATOM 7194 N N . GLU B 1 14 ? 5.391 40.438 34.312 1 83.81 14 GLU B N 1
ATOM 7195 C CA . GLU B 1 14 ? 5.613 41.875 34.375 1 83.81 14 GLU B CA 1
ATOM 7196 C C . GLU B 1 14 ? 4.301 42.625 34.562 1 83.81 14 GLU B C 1
ATOM 7198 O O . GLU B 1 14 ? 4.234 43.594 35.344 1 83.81 14 GLU B O 1
ATOM 7203 N N . ARG B 1 15 ? 3.285 42.219 33.844 1 86 15 ARG B N 1
ATOM 7204 C CA . ARG B 1 15 ? 1.986 42.875 33.969 1 86 15 ARG B CA 1
ATOM 7205 C C . ARG B 1 15 ? 1.333 42.562 35.312 1 86 15 ARG B C 1
ATOM 7207 O O . ARG B 1 15 ? 0.605 43.406 35.844 1 86 15 ARG B O 1
ATOM 7214 N N . GLY B 1 16 ? 1.521 41.344 35.812 1 85.88 16 GLY B N 1
ATOM 7215 C CA . GLY B 1 16 ? 1.126 41 37.156 1 85.88 16 GLY B CA 1
ATOM 7216 C C . GLY B 1 16 ? -0.26 40.406 37.25 1 85.88 16 GLY B C 1
ATOM 7217 O O . GLY B 1 16 ? -0.831 40.281 38.344 1 85.88 16 GLY B O 1
ATOM 7218 N N . TYR B 1 17 ? -0.937 40.156 36.156 1 89.31 17 TYR B N 1
ATOM 7219 C CA . TYR B 1 17 ? -2.244 39.5 36.188 1 89.31 17 TYR B CA 1
ATOM 7220 C C . TYR B 1 17 ? -2.43 38.594 35 1 89.31 17 TYR B C 1
ATOM 7222 O O . TYR B 1 17 ? -1.729 38.719 34 1 89.31 17 TYR B O 1
ATOM 7230 N N . ILE B 1 18 ? -3.365 37.625 35.156 1 90.44 18 ILE B N 1
ATOM 7231 C CA . ILE B 1 18 ? -3.711 36.688 34.094 1 90.44 18 ILE B CA 1
ATOM 7232 C C . ILE B 1 18 ? -5.227 36.656 33.875 1 90.44 18 ILE B C 1
ATOM 7234 O O . ILE B 1 18 ? -5.98 36.969 34.812 1 90.44 18 ILE B O 1
ATOM 7238 N N . ILE B 1 19 ? -5.578 36.344 32.688 1 93.25 19 ILE B N 1
ATOM 7239 C CA . ILE B 1 19 ? -7 36.312 32.344 1 93.25 19 ILE B CA 1
ATOM 7240 C C . ILE B 1 19 ? -7.527 34.875 32.5 1 93.25 19 ILE B C 1
ATOM 7242 O O . ILE B 1 19 ? -6.84 33.906 32.156 1 93.25 19 ILE B O 1
ATOM 7246 N N . SER B 1 20 ? -8.75 34.719 33.031 1 91.94 20 SER B N 1
ATOM 7247 C CA . SER B 1 20 ? -9.352 33.406 33.219 1 91.94 20 SER B CA 1
ATOM 7248 C C . SER B 1 20 ? -10.594 33.25 32.344 1 91.94 20 SER B C 1
ATOM 7250 O O . SER B 1 20 ? -10.883 32.156 31.875 1 91.94 20 SER B O 1
ATOM 7252 N N . HIS B 1 21 ? -11.312 34.281 32.312 1 95.44 21 HIS B N 1
ATOM 7253 C CA . HIS B 1 21 ? -12.594 34.188 31.641 1 95.44 21 HIS B CA 1
ATOM 7254 C C . HIS B 1 21 ? -12.984 35.562 31.047 1 95.44 21 HIS B C 1
ATOM 7256 O O . HIS B 1 21 ? -12.664 36.594 31.609 1 95.44 21 HIS B O 1
ATOM 7262 N N . GLN B 1 22 ? -13.609 35.5 29.906 1 97.81 22 GLN B N 1
ATOM 7263 C CA . GLN B 1 22 ? -14.078 36.75 29.281 1 97.81 22 GLN B CA 1
ATOM 7264 C C . GLN B 1 22 ? -15.5 36.594 28.75 1 97.81 22 GLN B C 1
ATOM 7266 O O . GLN B 1 22 ? -15.812 35.594 28.094 1 97.81 22 GLN B O 1
ATOM 7271 N N . ILE B 1 23 ? -16.391 37.5 29.078 1 98.25 23 ILE B N 1
ATOM 7272 C CA . ILE B 1 23 ? -17.75 37.531 28.578 1 98.25 23 ILE B CA 1
ATOM 7273 C C . ILE B 1 23 ? -17.891 38.656 27.531 1 98.25 23 ILE B C 1
ATOM 7275 O O . ILE B 1 23 ? -17.391 39.75 27.734 1 98.25 23 ILE B O 1
ATOM 7279 N N . VAL B 1 24 ? -18.422 38.375 26.453 1 98.31 24 VAL B N 1
ATOM 7280 C CA . VAL B 1 24 ? -18.672 39.344 25.391 1 98.31 24 VAL B CA 1
ATOM 7281 C C . VAL B 1 24 ? -20.172 39.438 25.094 1 98.31 24 VAL B C 1
ATOM 7283 O O . VAL B 1 24 ? -20.812 38.438 24.797 1 98.31 24 VAL B O 1
ATOM 7286 N N . ASP B 1 25 ? -20.766 40.531 25.297 1 98.06 25 ASP B N 1
ATOM 7287 C CA . ASP B 1 25 ? -22.172 40.812 25 1 98.06 25 ASP B CA 1
ATOM 7288 C C . ASP B 1 25 ? -22.312 41.938 24.016 1 98.06 25 ASP B C 1
ATOM 7290 O O . ASP B 1 25 ? -22.125 43.125 24.359 1 98.06 25 ASP B O 1
ATOM 7294 N N . LEU B 1 26 ? -22.672 41.625 22.797 1 97.38 26 LEU B N 1
ATOM 7295 C CA . LEU B 1 26 ? -22.688 42.625 21.734 1 97.38 26 LEU B CA 1
ATOM 7296 C C . LEU B 1 26 ? -24.031 42.625 21.016 1 97.38 26 LEU B C 1
ATOM 7298 O O . LEU B 1 26 ? -24.641 41.562 20.797 1 97.38 26 LEU B O 1
ATOM 7302 N N . THR B 1 27 ? -24.5 43.75 20.688 1 96.44 27 THR B N 1
ATOM 7303 C CA . THR B 1 27 ? -25.641 43.938 19.812 1 96.44 27 THR B CA 1
ATOM 7304 C C . THR B 1 27 ? -25.188 44.375 18.422 1 96.44 27 THR B C 1
ATOM 7306 O O . THR B 1 27 ? -24.453 45.375 18.281 1 96.44 27 THR B O 1
ATOM 7309 N N . ILE B 1 28 ? -25.594 43.688 17.453 1 95.31 28 ILE B N 1
ATOM 7310 C CA . ILE B 1 28 ? -25.188 43.969 16.078 1 95.31 28 ILE B CA 1
ATOM 7311 C C . ILE B 1 28 ? -26.25 44.781 15.367 1 95.31 28 ILE B C 1
ATOM 7313 O O . ILE B 1 28 ? -27.422 44.406 15.336 1 95.31 28 ILE B O 1
ATOM 7317 N N . ASN B 1 29 ? -25.844 45.875 14.836 1 90.56 29 ASN B N 1
ATOM 7318 C CA . ASN B 1 29 ? -26.734 46.75 14.062 1 90.56 29 ASN B CA 1
ATOM 7319 C C . ASN B 1 29 ? -26.281 46.875 12.617 1 90.56 29 ASN B C 1
ATOM 7321 O O . ASN B 1 29 ? -25.25 47.5 12.344 1 90.56 29 ASN B O 1
ATOM 7325 N N . PHE B 1 30 ? -27.094 46.5 11.656 1 88.94 30 PHE B N 1
ATOM 7326 C CA . PHE B 1 30 ? -26.75 46.531 10.242 1 88.94 30 PHE B CA 1
ATOM 7327 C C . PHE B 1 30 ? -26.922 47.906 9.656 1 88.94 30 PHE B C 1
ATOM 7329 O O . PHE B 1 30 ? -26.203 48.312 8.734 1 88.94 30 PHE B O 1
ATOM 7336 N N . SER B 1 31 ? -27.859 48.625 10.211 1 83.12 31 SER B N 1
ATOM 7337 C CA . SER B 1 31 ? -28.203 49.938 9.625 1 83.12 31 SER B CA 1
ATOM 7338 C C . SER B 1 31 ? -27.062 50.906 9.766 1 83.12 31 SER B C 1
ATOM 7340 O O . SER B 1 31 ? -26.75 51.656 8.828 1 83.12 31 SER B O 1
ATOM 7342 N N . ASP B 1 32 ? -26.469 50.938 10.898 1 87.5 32 ASP B N 1
ATOM 7343 C CA . ASP B 1 32 ? -25.375 51.875 11.133 1 87.5 32 ASP B CA 1
ATOM 7344 C C . ASP B 1 32 ? -24.031 51.156 11.133 1 87.5 32 ASP B C 1
ATOM 7346 O O . ASP B 1 32 ? -23 51.781 11.414 1 87.5 32 ASP B O 1
ATOM 7350 N N . GLU B 1 33 ? -24.016 49.938 10.734 1 91.06 33 GLU B N 1
ATOM 7351 C CA . GLU B 1 33 ? -22.797 49.125 10.734 1 91.06 33 GLU B CA 1
ATOM 7352 C C . GLU B 1 33 ? -22.016 49.312 12.039 1 91.06 33 GLU B C 1
ATOM 7354 O O . GLU B 1 33 ? -20.844 49.688 12.023 1 91.06 33 GLU B O 1
ATOM 7359 N N . SER B 1 34 ? -22.719 48.969 13.016 1 94.12 34 SER B N 1
ATOM 7360 C CA . SER B 1 34 ? -22.094 49.188 14.32 1 94.12 34 SER B CA 1
ATOM 7361 C C . SER B 1 34 ? -22.312 48 15.258 1 94.12 34 SER B C 1
ATOM 7363 O O . SER B 1 34 ? -23.234 47.219 15.055 1 94.12 34 SER B O 1
ATOM 7365 N N . LEU B 1 35 ? -21.453 47.844 16.141 1 96 35 LEU B N 1
ATOM 7366 C CA . LEU B 1 35 ? -21.531 46.938 17.266 1 96 35 LEU B CA 1
ATOM 7367 C C . LEU B 1 35 ? -21.516 47.688 18.594 1 96 35 LEU B C 1
ATOM 7369 O O . LEU B 1 35 ? -20.688 48.562 18.797 1 96 35 LEU B O 1
ATOM 7373 N N . GLU B 1 36 ? -22.5 47.375 19.391 1 96.56 36 GLU B N 1
ATOM 7374 C CA . GLU B 1 36 ? -22.562 48.062 20.672 1 96.56 36 GLU B CA 1
ATOM 7375 C C . GLU B 1 36 ? -22.828 47.062 21.812 1 96.56 36 GLU B C 1
ATOM 7377 O O . GLU B 1 36 ? -23.609 46.125 21.641 1 96.56 36 GLU B O 1
ATOM 7382 N N . GLY B 1 37 ? -22.125 47.188 22.875 1 96.94 37 GLY B N 1
ATOM 7383 C CA . GLY B 1 37 ? -22.297 46.344 24.047 1 96.94 37 GLY B CA 1
ATOM 7384 C C . GLY B 1 37 ? -21.156 46.469 25.047 1 96.94 37 GLY B C 1
ATOM 7385 O O . GLY B 1 37 ? -20.656 47.562 25.281 1 96.94 37 GLY B O 1
ATOM 7386 N N . PHE B 1 38 ? -20.906 45.375 25.703 1 97.56 38 PHE B N 1
ATOM 7387 C CA . PHE B 1 38 ? -19.828 45.406 26.688 1 97.56 38 PHE B CA 1
ATOM 7388 C C . PHE B 1 38 ? -19.078 44.094 26.719 1 97.56 38 PHE B C 1
ATOM 7390 O O . PHE B 1 38 ? -19.547 43.094 26.156 1 97.56 38 PHE B O 1
ATOM 7397 N N . THR B 1 39 ? -17.953 44.094 27.25 1 98.19 39 THR B N 1
ATOM 7398 C CA . THR B 1 39 ? -17.156 42.906 27.562 1 98.19 39 THR B CA 1
ATOM 7399 C C . THR B 1 39 ? -16.688 42.938 29.016 1 98.19 39 THR B C 1
ATOM 7401 O O . THR B 1 39 ? -16.5 44.031 29.594 1 98.19 39 THR B O 1
ATOM 7404 N N . GLU B 1 40 ? -16.688 41.844 29.609 1 98.06 40 GLU B N 1
ATOM 7405 C CA . GLU B 1 40 ? -16.25 41.688 31 1 98.06 40 GLU B CA 1
ATOM 7406 C C . GLU B 1 40 ? -15.094 40.688 31.109 1 98.06 40 GLU B C 1
ATOM 7408 O O . GLU B 1 40 ? -15.195 39.562 30.625 1 98.06 40 GLU B O 1
ATOM 7413 N N . LEU B 1 41 ? -14.016 41.094 31.641 1 97.5 41 LEU B N 1
ATOM 7414 C CA . LEU B 1 41 ? -12.844 40.25 31.828 1 97.5 41 LEU B CA 1
ATOM 7415 C C . LEU B 1 41 ? -12.633 39.906 33.281 1 97.5 41 LEU B C 1
ATOM 7417 O O . LEU B 1 41 ? -12.773 40.781 34.156 1 97.5 41 LEU B O 1
ATOM 7421 N N . LEU B 1 42 ? -12.414 38.719 33.5 1 95.69 42 LEU B N 1
ATOM 7422 C CA . LEU B 1 42 ? -12.023 38.25 34.844 1 95.69 42 LEU B CA 1
ATOM 7423 C C . LEU B 1 42 ? -10.516 38.062 34.938 1 95.69 42 LEU B C 1
ATOM 7425 O O . LEU B 1 42 ? -9.984 37.094 34.375 1 95.69 42 LEU B O 1
ATOM 7429 N N . LEU B 1 43 ? -9.812 39 35.656 1 93.25 43 LEU B N 1
ATOM 7430 C CA . LEU B 1 43 ? -8.352 38.969 35.75 1 93.25 43 LEU B CA 1
ATOM 7431 C C . LEU B 1 43 ? -7.898 38.531 37.156 1 93.25 43 LEU B C 1
ATOM 7433 O O . LEU B 1 43 ? -8.375 39.062 38.156 1 93.25 43 LEU B O 1
ATOM 7437 N N . TYR B 1 44 ? -7.039 37.594 37.156 1 88.75 44 TYR B N 1
ATOM 7438 C CA . TYR B 1 44 ? -6.457 37.125 38.406 1 88.75 44 TYR B CA 1
ATOM 7439 C C . TYR B 1 44 ? -5.105 37.781 38.656 1 88.75 44 TYR B C 1
ATOM 7441 O O . TYR B 1 44 ? -4.18 37.625 37.844 1 88.75 44 TYR B O 1
ATOM 7449 N N . PRO B 1 45 ? -4.969 38.531 39.719 1 87.62 45 PRO B N 1
ATOM 7450 C CA . PRO B 1 45 ? -3.688 39.188 40 1 87.62 45 PRO B CA 1
ATOM 7451 C C . PRO B 1 45 ? -2.623 38.188 40.5 1 87.62 45 PRO B C 1
ATOM 7453 O O . PRO B 1 45 ? -2.932 37.25 41.25 1 87.62 45 PRO B O 1
ATOM 7456 N N . LEU B 1 46 ? -1.495 38.406 39.969 1 84.12 46 LEU B N 1
ATOM 7457 C CA . LEU B 1 46 ? -0.349 37.625 40.406 1 84.12 46 LEU B CA 1
ATOM 7458 C C . LEU B 1 46 ? 0.434 38.344 41.5 1 84.12 46 LEU B C 1
ATOM 7460 O O . LEU B 1 46 ? 1.141 37.688 42.281 1 84.12 46 LEU B O 1
ATOM 7464 N N . THR B 1 47 ? 0.368 39.688 41.375 1 83.06 47 THR B N 1
ATOM 7465 C CA . THR B 1 47 ? 1.037 40.531 42.375 1 83.06 47 THR B CA 1
ATOM 7466 C C . THR B 1 47 ? 0.035 41.469 43.062 1 83.06 47 THR B C 1
ATOM 7468 O O . THR B 1 47 ? -1.062 41.688 42.562 1 83.06 47 THR B O 1
ATOM 7471 N N . GLU B 1 48 ? 0.393 41.906 44.219 1 77.25 48 GLU B N 1
ATOM 7472 C CA . GLU B 1 48 ? -0.51 42.719 45 1 77.25 48 GLU B CA 1
ATOM 7473 C C . GLU B 1 48 ? -0.474 44.188 44.562 1 77.25 48 GLU B C 1
ATOM 7475 O O . GLU B 1 48 ? -1.42 44.938 44.781 1 77.25 48 GLU B O 1
ATOM 7480 N N . ASP B 1 49 ? 0.563 44.5 43.844 1 79.56 49 ASP B N 1
ATOM 7481 C CA . ASP B 1 49 ? 0.762 45.906 43.531 1 79.56 49 ASP B CA 1
ATOM 7482 C C . ASP B 1 49 ? 0.346 46.188 42.094 1 79.56 49 ASP B C 1
ATOM 7484 O O . ASP B 1 49 ? 1.155 46.688 41.281 1 79.56 49 ASP B O 1
ATOM 7488 N N . ILE B 1 50 ? -0.95 45.938 41.781 1 86.56 50 ILE B N 1
ATOM 7489 C CA . ILE B 1 50 ? -1.403 46.25 40.438 1 86.56 50 ILE B CA 1
ATOM 7490 C C . ILE B 1 50 ? -1.996 47.656 40.406 1 86.56 50 ILE B C 1
ATOM 7492 O O . ILE B 1 50 ? -2.982 47.938 41.125 1 86.56 50 ILE B O 1
ATOM 7496 N N . CYS B 1 51 ? -1.372 48.594 39.656 1 85.62 51 CYS B N 1
ATOM 7497 C CA . CYS B 1 51 ? -1.829 49.969 39.594 1 85.62 51 CYS B CA 1
ATOM 7498 C C . CYS B 1 51 ? -2.553 50.281 38.312 1 85.62 51 CYS B C 1
ATOM 7500 O O . CYS B 1 51 ? -3.422 51.156 38.25 1 85.62 51 CYS B O 1
ATOM 7502 N N . ILE B 1 52 ? -2.141 49.531 37.25 1 90.69 52 ILE B N 1
ATOM 7503 C CA . ILE B 1 52 ? -2.701 49.812 35.938 1 90.69 52 ILE B CA 1
ATOM 7504 C C . ILE B 1 52 ? -3.004 48.5 35.219 1 90.69 52 ILE B C 1
ATOM 7506 O O . ILE B 1 52 ? -2.184 47.594 35.219 1 90.69 52 ILE B O 1
ATOM 7510 N N . ILE B 1 53 ? -4.191 48.5 34.688 1 92.75 53 ILE B N 1
ATOM 7511 C CA . ILE B 1 53 ? -4.578 47.375 33.844 1 92.75 53 ILE B CA 1
ATOM 7512 C C . ILE B 1 53 ? -4.504 47.812 32.375 1 92.75 53 ILE B C 1
ATOM 7514 O O . ILE B 1 53 ? -5.062 48.844 32 1 92.75 53 ILE B O 1
ATOM 7518 N N . LYS B 1 54 ? -3.842 47.031 31.609 1 92 54 LYS B N 1
ATOM 7519 C CA . LYS B 1 54 ? -3.691 47.344 30.188 1 92 54 LYS B CA 1
ATOM 7520 C C . LYS B 1 54 ? -4.418 46.312 29.328 1 92 54 LYS B C 1
ATOM 7522 O O . LYS B 1 54 ? -4.273 45.094 29.531 1 92 54 LYS B O 1
ATOM 7527 N N . LEU B 1 55 ? -5.234 46.781 28.453 1 93.38 55 LEU B N 1
ATOM 7528 C CA . LEU B 1 55 ? -5.949 45.906 27.5 1 93.38 55 LEU B CA 1
ATOM 7529 C C . LEU B 1 55 ? -5.66 46.344 26.062 1 93.38 55 LEU B C 1
ATOM 7531 O O . LEU B 1 55 ? -5.27 47.5 25.812 1 93.38 55 LEU B O 1
ATOM 7535 N N . HIS B 1 56 ? -5.77 45.406 25.219 1 91 56 HIS B N 1
ATOM 7536 C CA . HIS B 1 56 ? -5.633 45.719 23.797 1 91 56 HIS B CA 1
ATOM 7537 C C . HIS B 1 56 ? -6.957 46.188 23.203 1 91 56 HIS B C 1
ATOM 7539 O O . HIS B 1 56 ? -7.977 45.5 23.344 1 91 56 HIS B O 1
ATOM 7545 N N . CYS B 1 57 ? -6.984 47.25 22.594 1 91.56 57 CYS B N 1
ATOM 7546 C CA . CYS B 1 57 ? -8.188 47.781 21.984 1 91.56 57 CYS B CA 1
ATOM 7547 C C . CYS B 1 57 ? -7.828 48.906 21 1 91.56 57 CYS B C 1
ATOM 7549 O O . CYS B 1 57 ? -7.156 49.875 21.359 1 91.56 57 CYS B O 1
ATOM 7551 N N . ARG B 1 58 ? -8.312 48.594 19.797 1 86.06 58 ARG B N 1
ATOM 7552 C CA . ARG B 1 58 ? -8.133 49.594 18.75 1 86.06 58 ARG B CA 1
ATOM 7553 C C . ARG B 1 58 ? -9.453 49.906 18.047 1 86.06 58 ARG B C 1
ATOM 7555 O O . ARG B 1 58 ? -10.281 49 17.859 1 86.06 58 ARG B O 1
ATOM 7562 N N . GLN B 1 59 ? -9.805 50.969 17.688 1 86.88 59 GLN B N 1
ATOM 7563 C CA . GLN B 1 59 ? -10.922 51.375 16.844 1 86.88 59 GLN B CA 1
ATOM 7564 C C . GLN B 1 59 ? -12.188 51.594 17.672 1 86.88 59 GLN B C 1
ATOM 7566 O O . GLN B 1 59 ? -13.109 52.312 17.266 1 86.88 59 GLN B O 1
ATOM 7571 N N . CYS B 1 60 ? -12.305 50.938 18.938 1 91.94 60 CYS B N 1
ATOM 7572 C CA . CYS B 1 60 ? -13.539 50.969 19.719 1 91.94 60 CYS B CA 1
ATOM 7573 C C . CYS B 1 60 ? -13.672 52.312 20.453 1 91.94 60 CYS B C 1
ATOM 7575 O O . CYS B 1 60 ? -12.68 52.875 20.922 1 91.94 60 CYS B O 1
ATOM 7577 N N . ALA B 1 61 ? -14.875 52.844 20.422 1 94 61 ALA B N 1
ATOM 7578 C CA . ALA B 1 61 ? -15.188 54 21.25 1 94 61 ALA B CA 1
ATOM 7579 C C . ALA B 1 61 ? -15.672 53.562 22.625 1 94 61 ALA B C 1
ATOM 7581 O O . ALA B 1 61 ? -16.766 53.031 22.766 1 94 61 ALA B O 1
ATOM 7582 N N . ILE B 1 62 ? -14.906 53.875 23.656 1 95.81 62 ILE B N 1
ATOM 7583 C CA . ILE B 1 62 ? -15.203 53.406 25 1 95.81 62 ILE B CA 1
ATOM 7584 C C . ILE B 1 62 ? -16.172 54.375 25.672 1 95.81 62 ILE B C 1
ATOM 7586 O O . ILE B 1 62 ? -15.945 55.562 25.703 1 95.81 62 ILE B O 1
ATOM 7590 N N . LYS B 1 63 ? -17.203 53.812 26.234 1 95.19 63 LYS B N 1
ATOM 7591 C CA . LYS B 1 63 ? -18.219 54.625 26.938 1 95.19 63 LYS B CA 1
ATOM 7592 C C . LYS B 1 63 ? -17.906 54.719 28.422 1 95.19 63 LYS B C 1
ATOM 7594 O O . LYS B 1 63 ? -17.953 55.781 29.016 1 95.19 63 LYS B O 1
ATOM 7599 N N . ARG B 1 64 ? -17.719 53.5 28.922 1 96.06 64 ARG B N 1
ATOM 7600 C CA . ARG B 1 64 ? -17.516 53.406 30.359 1 96.06 64 ARG B CA 1
ATOM 7601 C C . ARG B 1 64 ? -16.734 52.156 30.734 1 96.06 64 ARG B C 1
ATOM 7603 O O . ARG B 1 64 ? -16.891 51.125 30.094 1 96.06 64 ARG B O 1
ATOM 7610 N N . ILE B 1 65 ? -15.883 52.344 31.734 1 97.25 65 ILE B N 1
ATOM 7611 C CA . ILE B 1 65 ? -15.164 51.188 32.25 1 97.25 65 ILE B CA 1
ATOM 7612 C C . ILE B 1 65 ? -15.383 51.094 33.75 1 97.25 65 ILE B C 1
ATOM 7614 O O . ILE B 1 65 ? -15.391 52.125 34.469 1 97.25 65 ILE B O 1
ATOM 7618 N N . THR B 1 66 ? -15.625 49.875 34.219 1 96.38 66 THR B N 1
ATOM 7619 C CA . THR B 1 66 ? -15.75 49.656 35.656 1 96.38 66 THR B CA 1
ATOM 7620 C C . THR B 1 66 ? -14.82 48.5 36.094 1 96.38 66 THR B C 1
ATOM 7622 O O . THR B 1 66 ? -14.602 47.562 35.344 1 96.38 66 THR B O 1
ATOM 7625 N N . VAL B 1 67 ? -14.25 48.688 37.188 1 94.62 67 VAL B N 1
ATOM 7626 C CA . VAL B 1 67 ? -13.453 47.625 37.844 1 94.62 67 VAL B CA 1
ATOM 7627 C C . VAL B 1 67 ? -14.086 47.25 39.188 1 94.62 67 VAL B C 1
ATOM 7629 O O . VAL B 1 67 ? -14.195 48.062 40.094 1 94.62 67 VAL B O 1
ATOM 7632 N N . ASN B 1 68 ? -14.484 46 39.281 1 90.62 68 ASN B N 1
ATOM 7633 C CA . ASN B 1 68 ? -15.219 45.531 40.438 1 90.62 68 ASN B CA 1
ATOM 7634 C C . ASN B 1 68 ? -16.391 46.469 40.75 1 90.62 68 ASN B C 1
ATOM 7636 O O . ASN B 1 68 ? -16.562 46.906 41.906 1 90.62 68 ASN B O 1
ATOM 7640 N N . ASP B 1 69 ? -17.062 46.938 39.781 1 89.62 69 ASP B N 1
ATOM 7641 C CA . ASP B 1 69 ? -18.297 47.719 39.844 1 89.62 69 ASP B CA 1
ATOM 7642 C C . ASP B 1 69 ? -18.016 49.156 40.25 1 89.62 69 ASP B C 1
ATOM 7644 O O . ASP B 1 69 ? -18.953 49.906 40.531 1 89.62 69 ASP B O 1
ATOM 7648 N N . PHE B 1 70 ? -16.719 49.531 40.312 1 92.88 70 PHE B N 1
ATOM 7649 C CA . PHE B 1 70 ? -16.344 50.938 40.531 1 92.88 70 PHE B CA 1
ATOM 7650 C C . PHE B 1 70 ? -15.93 51.594 39.219 1 92.88 70 PHE B C 1
ATOM 7652 O O . PHE B 1 70 ? -15.25 50.969 38.375 1 92.88 70 PHE B O 1
ATOM 7659 N N . ASP B 1 71 ? -16.359 52.75 39.062 1 94.06 71 ASP B N 1
ATOM 7660 C CA . ASP B 1 71 ? -15.984 53.469 37.844 1 94.06 71 ASP B CA 1
ATOM 7661 C C . ASP B 1 71 ? -14.484 53.75 37.812 1 94.06 71 ASP B C 1
ATOM 7663 O O . ASP B 1 71 ? -13.891 54.156 38.812 1 94.06 71 ASP B O 1
ATOM 7667 N N . ALA B 1 72 ? -13.945 53.469 36.688 1 94.56 72 ALA B N 1
ATOM 7668 C CA . ALA B 1 72 ? -12.508 53.688 36.531 1 94.56 72 ALA B CA 1
ATOM 7669 C C . ALA B 1 72 ? -12.219 54.625 35.344 1 94.56 72 ALA B C 1
ATOM 7671 O O . ALA B 1 72 ? -12.852 54.5 34.281 1 94.56 72 ALA B O 1
ATOM 7672 N N . PRO B 1 73 ? -11.273 55.562 35.562 1 91.94 73 PRO B N 1
ATOM 7673 C CA . PRO B 1 73 ? -10.836 56.375 34.438 1 91.94 73 PRO B CA 1
ATOM 7674 C C . PRO B 1 73 ? -9.992 55.562 33.438 1 91.94 73 PRO B C 1
ATOM 7676 O O . PRO B 1 73 ? -9.531 54.469 33.781 1 91.94 73 PRO B O 1
ATOM 7679 N N . PHE B 1 74 ? -10.078 55.938 32.219 1 93.12 74 PHE B N 1
ATOM 7680 C CA . PHE B 1 74 ? -9.273 55.219 31.234 1 93.12 74 PHE B CA 1
ATOM 7681 C C . PHE B 1 74 ? -8.609 56.219 30.266 1 93.12 74 PHE B C 1
ATOM 7683 O O . PHE B 1 74 ? -9.031 57.375 30.156 1 93.12 74 PHE B O 1
ATOM 7690 N N . ASP B 1 75 ? -7.426 55.781 29.734 1 88 75 ASP B N 1
ATOM 7691 C CA . ASP B 1 75 ? -6.668 56.562 28.75 1 88 75 ASP B CA 1
ATOM 7692 C C . ASP B 1 75 ? -6.207 55.688 27.594 1 88 75 ASP B C 1
ATOM 7694 O O . ASP B 1 75 ? -5.844 54.531 27.781 1 88 75 ASP B O 1
ATOM 7698 N N . ILE B 1 76 ? -6.492 56.156 26.406 1 84.25 76 ILE B N 1
ATOM 7699 C CA . ILE B 1 76 ? -5.969 55.531 25.203 1 84.25 76 ILE B CA 1
ATOM 7700 C C . ILE B 1 76 ? -4.938 56.438 24.547 1 84.25 76 ILE B C 1
ATOM 7702 O O . ILE B 1 76 ? -5.293 57.344 23.797 1 84.25 76 ILE B O 1
ATOM 7706 N N . PRO B 1 77 ? -3.768 56.25 24.891 1 69.31 77 PRO B N 1
ATOM 7707 C CA . PRO B 1 77 ? -2.771 57.156 24.328 1 69.31 77 PRO B CA 1
ATOM 7708 C C . PRO B 1 77 ? -2.754 57.156 22.797 1 69.31 77 PRO B C 1
ATOM 7710 O O . PRO B 1 77 ? -3.014 56.094 22.188 1 69.31 77 PRO B O 1
ATOM 7713 N N . PHE B 1 78 ? -2.93 58.344 22.141 1 59.31 78 PHE B N 1
ATOM 7714 C CA . PHE B 1 78 ? -2.873 58.469 20.688 1 59.31 78 PHE B CA 1
ATOM 7715 C C . PHE B 1 78 ? -1.564 57.906 20.141 1 59.31 78 PHE B C 1
ATOM 7717 O O . PHE B 1 78 ? -0.482 58.312 20.578 1 59.31 78 PHE B O 1
ATOM 7724 N N . ILE B 1 79 ? -1.551 56.719 19.734 1 54.34 79 ILE B N 1
ATOM 7725 C CA . ILE B 1 79 ? -0.356 56.094 19.188 1 54.34 79 ILE B CA 1
ATOM 7726 C C . ILE B 1 79 ? -0.128 56.594 17.75 1 54.34 79 ILE B C 1
ATOM 7728 O O . ILE B 1 79 ? -0.964 56.375 16.875 1 54.34 79 ILE B O 1
ATOM 7732 N N . HIS B 1 80 ? 0.572 57.719 17.438 1 45.22 80 HIS B N 1
ATOM 7733 C CA . HIS B 1 80 ? 1.017 58.031 16.078 1 45.22 80 HIS B CA 1
ATOM 7734 C C . HIS B 1 80 ? 1.762 56.844 15.469 1 45.22 80 HIS B C 1
ATOM 7736 O O . HIS B 1 80 ? 2.473 56.125 16.172 1 45.22 80 HIS B O 1
ATOM 7742 N N . TYR B 1 81 ? 1.343 56.375 14.305 1 45.69 81 TYR B N 1
ATOM 7743 C CA . TYR B 1 81 ? 1.847 55.25 13.516 1 45.69 81 TYR B CA 1
ATOM 7744 C C . TYR B 1 81 ? 3.367 55.188 13.594 1 45.69 81 TYR B C 1
ATOM 7746 O O . TYR B 1 81 ? 3.934 54.094 13.672 1 45.69 81 TYR B O 1
ATOM 7754 N N . GLU B 1 82 ? 4.02 56.312 13.312 1 45.38 82 GLU B N 1
ATOM 7755 C CA . GLU B 1 82 ? 5.465 56.375 13.141 1 45.38 82 GLU B CA 1
ATOM 7756 C C . GLU B 1 82 ? 6.195 55.969 14.414 1 45.38 82 GLU B C 1
ATOM 7758 O O . GLU B 1 82 ? 7.262 55.344 14.359 1 45.38 82 GLU B O 1
ATOM 7763 N N . THR B 1 83 ? 5.73 56.312 15.453 1 45.47 83 THR B N 1
ATOM 7764 C CA . THR B 1 83 ? 6.363 56.062 16.75 1 45.47 83 THR B CA 1
ATOM 7765 C C . THR B 1 83 ? 5.926 54.719 17.312 1 45.47 83 THR B C 1
ATOM 7767 O O . THR B 1 83 ? 6.348 54.312 18.406 1 45.47 83 THR B O 1
ATOM 7770 N N . GLU B 1 84 ? 5.02 54.062 16.828 1 49.91 84 GLU B N 1
ATOM 7771 C CA . GLU B 1 84 ? 4.52 52.75 17.25 1 49.91 84 GLU B CA 1
ATOM 7772 C C . GLU B 1 84 ? 5.602 51.688 17.141 1 49.91 84 GLU B C 1
ATOM 7774 O O . GLU B 1 84 ? 5.562 50.656 17.844 1 49.91 84 GLU B O 1
ATOM 7779 N N . LYS B 1 85 ? 6.328 51.781 16.078 1 49.47 85 LYS B N 1
ATOM 7780 C CA . LYS B 1 85 ? 7.402 50.812 15.883 1 49.47 85 LYS B CA 1
ATOM 7781 C C . LYS B 1 85 ? 8.273 50.719 17.141 1 49.47 85 LYS B C 1
ATOM 7783 O O . LYS B 1 85 ? 8.836 49.656 17.422 1 49.47 85 LYS B O 1
ATOM 7788 N N . LYS B 1 86 ? 8.5 51.906 17.75 1 46.56 86 LYS B N 1
ATOM 7789 C CA . LYS B 1 86 ? 9.414 51.969 18.875 1 46.56 86 LYS B CA 1
ATOM 7790 C C . LYS B 1 86 ? 8.695 51.656 20.188 1 46.56 86 LYS B C 1
ATOM 7792 O O . LYS B 1 86 ? 9.336 51.406 21.203 1 46.56 86 LYS B O 1
ATOM 7797 N N . SER B 1 87 ? 7.406 51.875 20.25 1 48.16 87 SER B N 1
ATOM 7798 C CA . SER B 1 87 ? 6.754 51.781 21.547 1 48.16 87 SER B CA 1
ATOM 7799 C C . SER B 1 87 ? 6.148 50.375 21.75 1 48.16 87 SER B C 1
ATOM 7801 O O . SER B 1 87 ? 5.66 49.781 20.797 1 48.16 87 SER B O 1
ATOM 7803 N N . ASN B 1 88 ? 6.555 49.625 22.703 1 54.38 88 ASN B N 1
ATOM 7804 C CA . ASN B 1 88 ? 6.129 48.344 23.203 1 54.38 88 ASN B CA 1
ATOM 7805 C C . ASN B 1 88 ? 4.625 48.281 23.453 1 54.38 88 ASN B C 1
ATOM 7807 O O . ASN B 1 88 ? 4.121 47.375 24.109 1 54.38 88 ASN B O 1
ATOM 7811 N N . ILE B 1 89 ? 3.941 49.375 23.062 1 50.53 89 ILE B N 1
ATOM 7812 C CA . ILE B 1 89 ? 2.533 49.5 23.422 1 50.53 89 ILE B CA 1
ATOM 7813 C C . ILE B 1 89 ? 1.702 48.469 22.672 1 50.53 89 ILE B C 1
ATOM 7815 O O . ILE B 1 89 ? 0.752 47.906 23.219 1 50.53 89 ILE B O 1
ATOM 7819 N N . GLY B 1 90 ? 2.064 48.25 21.469 1 57.75 90 GLY B N 1
ATOM 7820 C CA . GLY B 1 90 ? 1.326 47.25 20.719 1 57.75 90 GLY B CA 1
ATOM 7821 C C . GLY B 1 90 ? 1.413 45.844 21.312 1 57.75 90 GLY B C 1
ATOM 7822 O O . GLY B 1 90 ? 0.47 45.062 21.203 1 57.75 90 GLY B O 1
ATOM 7823 N N . HIS B 1 91 ? 2.34 45.719 22.047 1 68.75 91 HIS B N 1
ATOM 7824 C CA . HIS B 1 91 ? 2.529 44.406 22.656 1 68.75 91 HIS B CA 1
ATOM 7825 C C . HIS B 1 91 ? 1.878 44.344 24.031 1 68.75 91 HIS B C 1
ATOM 7827 O O . HIS B 1 91 ? 1.333 43.281 24.422 1 68.75 91 HIS B O 1
ATOM 7833 N N . GLU B 1 92 ? 1.854 45.5 24.672 1 75.75 92 GLU B N 1
ATOM 7834 C CA . GLU B 1 92 ? 1.381 45.469 26.062 1 75.75 92 GLU B CA 1
ATOM 7835 C C . GLU B 1 92 ? -0.097 45.844 26.141 1 75.75 92 GLU B C 1
ATOM 7837 O O . GLU B 1 92 ? -0.791 45.438 27.078 1 75.75 92 GLU B O 1
ATOM 7842 N N . GLY B 1 93 ? -0.629 46.562 25.266 1 83.88 93 GLY B N 1
ATOM 7843 C CA . GLY B 1 93 ? -2.016 47 25.312 1 83.88 93 GLY B CA 1
ATOM 7844 C C . GLY B 1 93 ? -2.174 48.5 25.156 1 83.88 93 GLY B C 1
ATOM 7845 O O . GLY B 1 93 ? -1.394 49.281 25.703 1 83.88 93 GLY B O 1
ATOM 7846 N N . GLU B 1 94 ? -3.088 48.938 24.516 1 85.81 94 GLU B N 1
ATOM 7847 C CA . GLU B 1 94 ? -3.324 50.344 24.219 1 85.81 94 GLU B CA 1
ATOM 7848 C C . GLU B 1 94 ? -4.246 50.969 25.266 1 85.81 94 GLU B C 1
ATOM 7850 O O . GLU B 1 94 ? -4.113 52.156 25.578 1 85.81 94 GLU B O 1
ATOM 7855 N N . LEU B 1 95 ? -5.129 50.25 25.766 1 91.31 95 LEU B N 1
ATOM 7856 C CA . LEU B 1 95 ? -6.098 50.75 26.734 1 91.31 95 LEU B CA 1
ATOM 7857 C C . LEU B 1 95 ? -5.562 50.625 28.156 1 91.31 95 LEU B C 1
ATOM 7859 O O . LEU B 1 95 ? -5.352 49.531 28.656 1 91.31 95 LEU B O 1
ATOM 7863 N N . MET B 1 96 ? -5.336 51.812 28.828 1 91.94 96 MET B N 1
ATOM 7864 C CA . MET B 1 96 ? -4.812 51.844 30.188 1 91.94 96 MET B CA 1
ATOM 7865 C C . MET B 1 96 ? -5.914 52.188 31.188 1 91.94 96 MET B C 1
ATOM 7867 O O . MET B 1 96 ? -6.566 53.219 31.062 1 91.94 96 MET B O 1
ATOM 7871 N N . ILE B 1 97 ? -6.043 51.312 32.156 1 94.5 97 ILE B N 1
ATOM 7872 C CA . ILE B 1 97 ? -7.094 51.469 33.156 1 94.5 97 ILE B CA 1
ATOM 7873 C C . ILE B 1 97 ? -6.473 51.531 34.531 1 94.5 97 ILE B C 1
ATOM 7875 O O . ILE B 1 97 ? -6.199 50.469 35.125 1 94.5 97 ILE B O 1
ATOM 7879 N N . PRO B 1 98 ? -6.32 52.719 35.094 1 91.88 98 PRO B N 1
ATOM 7880 C CA . PRO B 1 98 ? -5.863 52.75 36.469 1 91.88 98 PRO B CA 1
ATOM 7881 C C . PRO B 1 98 ? -6.867 52.156 37.469 1 91.88 98 PRO B C 1
ATOM 7883 O O . PRO B 1 98 ? -8.07 52.406 37.375 1 91.88 98 PRO B O 1
ATOM 7886 N N . VAL B 1 99 ? -6.395 51.375 38.312 1 90.75 99 VAL B N 1
ATOM 7887 C CA . VAL B 1 99 ? -7.262 50.719 39.281 1 90.75 99 VAL B CA 1
ATOM 7888 C C . VAL B 1 99 ? -7.77 51.781 40.281 1 90.75 99 VAL B C 1
ATOM 7890 O O . VAL B 1 99 ? -6.98 52.5 40.875 1 90.75 99 VAL B O 1
ATOM 7893 N N . PRO B 1 100 ? -9.039 51.719 40.469 1 89 100 PRO B N 1
ATOM 7894 C CA . PRO B 1 100 ? -9.602 52.688 41.406 1 89 100 PRO B CA 1
ATOM 7895 C C . PRO B 1 100 ? -9.078 52.5 42.844 1 89 100 PRO B C 1
ATOM 7897 O O . PRO B 1 100 ? -8.867 51.375 43.281 1 89 100 PRO B O 1
ATOM 7900 N N . LYS B 1 101 ? -8.961 53.531 43.625 1 83.25 101 LYS B N 1
ATOM 7901 C CA . LYS B 1 101 ? -8.414 53.531 44.969 1 83.25 101 LYS B CA 1
ATOM 7902 C C . LYS B 1 101 ? -9.273 52.719 45.938 1 83.25 101 LYS B C 1
ATOM 7904 O O . LYS B 1 101 ? -8.758 52.125 46.875 1 83.25 101 LYS B O 1
ATOM 7909 N N . GLU B 1 102 ? -10.469 52.688 45.594 1 83.12 102 GLU B N 1
ATOM 7910 C CA . GLU B 1 102 ? -11.398 51.938 46.438 1 83.12 102 GLU B CA 1
ATOM 7911 C C . GLU B 1 102 ? -11.07 50.469 46.469 1 83.12 102 GLU B C 1
ATOM 7913 O O . GLU B 1 102 ? -11.281 49.781 47.5 1 83.12 102 GLU B O 1
ATOM 7918 N N . ILE B 1 103 ? -10.609 50.062 45.469 1 81.06 103 ILE B N 1
ATOM 7919 C CA . ILE B 1 103 ? -10.328 48.625 45.312 1 81.06 103 ILE B CA 1
ATOM 7920 C C . ILE B 1 103 ? -9.016 48.312 46.031 1 81.06 103 ILE B C 1
ATOM 7922 O O . ILE B 1 103 ? -8.891 47.25 46.656 1 81.06 103 ILE B O 1
ATOM 7926 N N . VAL B 1 104 ? -8.062 49.094 45.938 1 67.94 104 VAL B N 1
ATOM 7927 C CA . VAL B 1 104 ? -6.742 48.906 46.5 1 67.94 104 VAL B CA 1
ATOM 7928 C C . VAL B 1 104 ? -6.867 48.781 48.031 1 67.94 104 VAL B C 1
ATOM 7930 O O . VAL B 1 104 ? -6.156 48 48.656 1 67.94 104 VAL B O 1
ATOM 7933 N N . GLU B 1 105 ? -7.75 49.469 48.406 1 62.91 105 GLU B N 1
ATOM 7934 C CA . GLU B 1 105 ? -7.938 49.531 49.875 1 62.91 105 GLU B CA 1
ATOM 7935 C C . GLU B 1 105 ? -8.633 48.25 50.375 1 62.91 105 GLU B C 1
ATOM 7937 O O . GLU B 1 105 ? -8.453 47.844 51.5 1 62.91 105 GLU B O 1
ATOM 7942 N N . ILE B 1 106 ? -9.312 47.656 49.344 1 58.59 106 ILE B N 1
ATOM 7943 C CA . ILE B 1 106 ? -10.141 46.531 49.75 1 58.59 106 ILE B CA 1
ATOM 7944 C C . ILE B 1 106 ? -9.477 45.219 49.312 1 58.59 106 ILE B C 1
ATOM 7946 O O . ILE B 1 106 ? -10 44.125 49.594 1 58.59 106 ILE B O 1
ATOM 7950 N N . MET B 1 107 ? -8.445 45.281 48.688 1 59.53 107 MET B N 1
ATOM 7951 C CA . MET B 1 107 ? -7.918 44.062 48.094 1 59.53 107 MET B CA 1
ATOM 7952 C C . MET B 1 107 ? -8 42.906 49.094 1 59.53 107 MET B C 1
ATOM 7954 O O . MET B 1 107 ? -7.309 42.906 50.094 1 59.53 107 MET B O 1
ATOM 7958 N N . GLN B 1 108 ? -9.195 42.188 49 1 60.91 108 GLN B N 1
ATOM 7959 C CA . GLN B 1 108 ? -9.602 41.062 49.875 1 60.91 108 GLN B CA 1
ATOM 7960 C C . GLN B 1 108 ? -9.047 39.75 49.375 1 60.91 108 GLN B C 1
ATOM 7962 O O . GLN B 1 108 ? -8.945 39.531 48.156 1 60.91 108 GLN B O 1
ATOM 7967 N N . THR B 1 109 ? -8.25 39.062 50.062 1 63.88 109 THR B N 1
ATOM 7968 C CA . THR B 1 109 ? -7.816 37.688 49.844 1 63.88 109 THR B CA 1
ATOM 7969 C C . THR B 1 109 ? -8.961 36.719 50.125 1 63.88 109 THR B C 1
ATOM 7971 O O . THR B 1 109 ? -9.805 36.969 50.969 1 63.88 109 THR B O 1
ATOM 7974 N N . ASP B 1 110 ? -9.25 35.938 49.094 1 60.19 110 ASP B N 1
ATOM 7975 C CA . ASP B 1 110 ? -10.25 34.906 49.312 1 60.19 110 ASP B CA 1
ATOM 7976 C C . ASP B 1 110 ? -9.82 34 50.469 1 60.19 110 ASP B C 1
ATOM 7978 O O . ASP B 1 110 ? -8.734 34.156 51.031 1 60.19 110 ASP B O 1
ATOM 7982 N N . GLU B 1 111 ? -10.828 33.156 50.906 1 57.41 111 GLU B N 1
ATOM 7983 C CA . GLU B 1 111 ? -10.633 32.219 52.031 1 57.41 111 GLU B CA 1
ATOM 7984 C C . GLU B 1 111 ? -9.352 31.406 51.844 1 57.41 111 GLU B C 1
ATOM 7986 O O . GLU B 1 111 ? -8.719 31.016 52.844 1 57.41 111 GLU B O 1
ATOM 7991 N N . GLN B 1 112 ? -9.055 31.156 50.562 1 58.78 112 GLN B N 1
ATOM 7992 C CA . GLN B 1 112 ? -7.895 30.312 50.344 1 58.78 112 GLN B CA 1
ATOM 7993 C C . GLN B 1 112 ? -6.621 31.141 50.219 1 58.78 112 GLN B C 1
ATOM 7995 O O . GLN B 1 112 ? -5.559 30.609 49.875 1 58.78 112 GLN B O 1
ATOM 8000 N N . GLY B 1 113 ? -6.703 32.469 50.531 1 59.72 113 GLY B N 1
ATOM 8001 C CA . GLY B 1 113 ? -5.543 33.344 50.531 1 59.72 113 GLY B CA 1
ATOM 8002 C C . GLY B 1 113 ? -5.223 33.906 49.156 1 59.72 113 GLY B C 1
ATOM 8003 O O . GLY B 1 113 ? -4.191 34.562 48.969 1 59.72 113 GLY B O 1
ATOM 8004 N N . LEU B 1 114 ? -6.109 33.562 48.188 1 64.25 114 LEU B N 1
ATOM 8005 C CA . LEU B 1 114 ? -5.863 34.062 46.844 1 64.25 114 LEU B CA 1
ATOM 8006 C C . LEU B 1 114 ? -6.547 35.438 46.656 1 64.25 114 LEU B C 1
ATOM 8008 O O . LEU B 1 114 ? -7.625 35.656 47.188 1 64.25 114 LEU B O 1
ATOM 8012 N N . ILE B 1 115 ? -5.781 36.312 46.062 1 71.81 115 ILE B N 1
ATOM 8013 C CA . ILE B 1 115 ? -6.305 37.625 45.781 1 71.81 115 ILE B CA 1
ATOM 8014 C C . ILE B 1 115 ? -7.535 37.531 44.875 1 71.81 115 ILE B C 1
ATOM 8016 O O . ILE B 1 115 ? -7.559 36.75 43.938 1 71.81 115 ILE B O 1
ATOM 8020 N N . LYS B 1 116 ? -8.547 38.125 45.344 1 79.62 116 LYS B N 1
ATOM 8021 C CA . LYS B 1 116 ? -9.781 38.125 44.562 1 79.62 116 LYS B CA 1
ATOM 8022 C C . LYS B 1 116 ? -9.547 38.656 43.156 1 79.62 116 LYS B C 1
ATOM 8024 O O . LYS B 1 116 ? -8.789 39.625 42.969 1 79.62 116 LYS B O 1
ATOM 8029 N N . PRO B 1 117 ? -10.172 38.062 42.188 1 88.44 117 PRO B N 1
ATOM 8030 C CA . PRO B 1 117 ? -9.977 38.5 40.781 1 88.44 117 PRO B CA 1
ATOM 8031 C C . PRO B 1 117 ? -10.602 39.875 40.5 1 88.44 117 PRO B C 1
ATOM 8033 O O . PRO B 1 117 ? -11.516 40.281 41.219 1 88.44 117 PRO B O 1
ATOM 8036 N N . PHE B 1 118 ? -10.023 40.594 39.562 1 90.12 118 PHE B N 1
ATOM 8037 C CA . PHE B 1 118 ? -10.578 41.844 39.062 1 90.12 118 PHE B CA 1
ATOM 8038 C C . PHE B 1 118 ? -11.633 41.562 38 1 90.12 118 PHE B C 1
ATOM 8040 O O . PHE B 1 118 ? -11.398 40.844 37.031 1 90.12 118 PHE B O 1
ATOM 8047 N N . LYS B 1 119 ? -12.727 42.062 38.25 1 94.38 119 LYS B N 1
ATOM 8048 C CA . LYS B 1 119 ? -13.75 42.062 37.219 1 94.38 119 LYS B CA 1
ATOM 8049 C C . LYS B 1 119 ? -13.758 43.375 36.469 1 94.38 119 LYS B C 1
ATOM 8051 O O . LYS B 1 119 ? -14.219 44.406 36.969 1 94.38 119 LYS B O 1
ATOM 8056 N N . VAL B 1 120 ? -13.258 43.375 35.281 1 96.62 120 VAL B N 1
ATOM 8057 C CA . VAL B 1 120 ? -13.164 44.594 34.469 1 96.62 120 VAL B CA 1
ATOM 8058 C C . VAL B 1 120 ? -14.258 44.594 33.406 1 96.62 120 VAL B C 1
ATOM 8060 O O . VAL B 1 120 ? -14.305 43.688 32.531 1 96.62 120 VAL B O 1
ATOM 8063 N N . ARG B 1 121 ? -15.133 45.469 33.438 1 97.62 121 ARG B N 1
ATOM 8064 C CA . ARG B 1 121 ? -16.203 45.625 32.469 1 97.62 121 ARG B CA 1
ATOM 8065 C C . ARG B 1 121 ? -15.969 46.844 31.578 1 97.62 121 ARG B C 1
ATOM 8067 O O . ARG B 1 121 ? -15.789 47.938 32.062 1 97.62 121 ARG B O 1
ATOM 8074 N N . VAL B 1 122 ? -15.938 46.688 30.312 1 97.75 122 VAL B N 1
ATOM 8075 C CA . VAL B 1 122 ? -15.727 47.75 29.344 1 97.75 122 VAL B CA 1
ATOM 8076 C C . VAL B 1 122 ? -16.969 47.906 28.469 1 97.75 122 VAL B C 1
ATOM 8078 O O . VAL B 1 122 ? -17.344 46.969 27.734 1 97.75 122 VAL B O 1
ATOM 8081 N N . GLU B 1 123 ? -17.625 48.969 28.531 1 97.75 123 GLU B N 1
ATOM 8082 C CA . GLU B 1 123 ? -18.719 49.312 27.625 1 97.75 123 GLU B CA 1
ATOM 8083 C C . GLU B 1 123 ? -18.234 50.125 26.438 1 97.75 123 GLU B C 1
ATOM 8085 O O . GLU B 1 123 ? -17.609 51.188 26.625 1 97.75 123 GLU B O 1
ATOM 8090 N N . TYR B 1 124 ? -18.531 49.656 25.297 1 96.75 124 TYR B N 1
ATOM 8091 C CA . TYR B 1 124 ? -17.953 50.344 24.125 1 96.75 124 TYR B CA 1
ATOM 8092 C C . TYR B 1 124 ? -18.891 50.25 22.922 1 96.75 124 TYR B C 1
ATOM 8094 O O . TYR B 1 124 ? -19.906 49.562 22.984 1 96.75 124 TYR B O 1
ATOM 8102 N N . LYS B 1 125 ? -18.594 51 21.906 1 96.25 125 LYS B N 1
ATOM 8103 C CA . LYS B 1 125 ? -19.281 51 20.625 1 96.25 125 LYS B CA 1
ATOM 8104 C C . LYS B 1 125 ? -18.297 51.031 19.469 1 96.25 125 LYS B C 1
ATOM 8106 O O . LYS B 1 125 ? -17.266 51.719 19.531 1 96.25 125 LYS B O 1
ATOM 8111 N N . LEU B 1 126 ? -18.5 50.156 18.547 1 95.69 126 LEU B N 1
ATOM 8112 C CA . LEU B 1 126 ? -17.719 50.125 17.328 1 95.69 126 LEU B CA 1
ATOM 8113 C C . LEU B 1 126 ? -18.547 50.531 16.125 1 95.69 126 LEU B C 1
ATOM 8115 O O . LEU B 1 126 ? -19.562 49.906 15.812 1 95.69 126 LEU B O 1
ATOM 8119 N N . LYS B 1 127 ? -18.078 51.625 15.539 1 93.38 127 LYS B N 1
ATOM 8120 C CA . LYS B 1 127 ? -18.812 52.156 14.391 1 93.38 127 LYS B CA 1
ATOM 8121 C C . LYS B 1 127 ? -18 52 13.109 1 93.38 127 LYS B C 1
ATOM 8123 O O . LYS B 1 127 ? -16.812 52.344 13.07 1 93.38 127 LYS B O 1
ATOM 8128 N N . GLN B 1 128 ? -18.578 51.562 12.117 1 91.5 128 GLN B N 1
ATOM 8129 C CA . GLN B 1 128 ? -17.984 51.375 10.797 1 91.5 128 GLN B CA 1
ATOM 8130 C C . GLN B 1 128 ? -16.547 50.875 10.891 1 91.5 128 GLN B C 1
ATOM 8132 O O . GLN B 1 128 ? -15.617 51.594 10.461 1 91.5 128 GLN B O 1
ATOM 8137 N N . PRO B 1 129 ? -16.484 49.719 11.352 1 91 129 PRO B N 1
ATOM 8138 C CA . PRO B 1 129 ? -15.141 49.188 11.531 1 91 129 PRO B CA 1
ATOM 8139 C C . PRO B 1 129 ? -14.359 49.094 10.227 1 91 129 PRO B C 1
ATOM 8141 O O . PRO B 1 129 ? -14.922 48.719 9.188 1 91 129 PRO B O 1
ATOM 8144 N N . GLN B 1 130 ? -13.055 49.375 10.289 1 85.06 130 GLN B N 1
ATOM 8145 C CA . GLN B 1 130 ? -12.172 49.281 9.125 1 85.06 130 GLN B CA 1
ATOM 8146 C C . GLN B 1 130 ? -11.477 47.938 9.055 1 85.06 130 GLN B C 1
ATOM 8148 O O . GLN B 1 130 ? -11.086 47.469 7.973 1 85.06 130 GLN B O 1
ATOM 8153 N N . SER B 1 131 ? -11.312 47.375 10.219 1 86.38 131 SER B N 1
ATOM 8154 C CA . SER B 1 131 ? -10.648 46.062 10.289 1 86.38 131 SER B CA 1
ATOM 8155 C C . SER B 1 131 ? -11.242 45.188 11.406 1 86.38 131 SER B C 1
ATOM 8157 O O . SER B 1 131 ? -11.953 45.719 12.273 1 86.38 131 SER B O 1
ATOM 8159 N N . GLY B 1 132 ? -11.062 43.875 11.266 1 88.25 132 GLY B N 1
ATOM 8160 C CA . GLY B 1 132 ? -11.523 42.969 12.297 1 88.25 132 GLY B CA 1
ATOM 8161 C C . GLY B 1 132 ? -12.891 42.375 12 1 88.25 132 GLY B C 1
ATOM 8162 O O . GLY B 1 132 ? -13.109 41.188 12.172 1 88.25 132 GLY B O 1
ATOM 8163 N N . VAL B 1 133 ? -13.797 43.281 11.711 1 92.25 133 VAL B N 1
ATOM 8164 C CA . VAL B 1 133 ? -15.148 42.844 11.375 1 92.25 133 VAL B CA 1
ATOM 8165 C C . VAL B 1 133 ? -15.562 43.469 10.031 1 92.25 133 VAL B C 1
ATOM 8167 O O . VAL B 1 133 ? -15.242 44.625 9.742 1 92.25 133 VAL B O 1
ATOM 8170 N N . HIS B 1 134 ? -16.203 42.656 9.234 1 92.06 134 HIS B N 1
ATOM 8171 C CA . HIS B 1 134 ? -16.609 43.094 7.91 1 92.06 134 HIS B CA 1
ATOM 8172 C C . HIS B 1 134 ? -18.125 43.031 7.758 1 92.06 134 HIS B C 1
ATOM 8174 O O . HIS B 1 134 ? -18.734 41.969 7.984 1 92.06 134 HIS B O 1
ATOM 8180 N N . PHE B 1 135 ? -18.719 44.156 7.375 1 91.25 135 PHE B N 1
ATOM 8181 C CA . PHE B 1 135 ? -20.156 44.25 7.102 1 91.25 135 PHE B CA 1
ATOM 8182 C C . PHE B 1 135 ? -20.422 44.188 5.605 1 91.25 135 PHE B C 1
ATOM 8184 O O . PHE B 1 135 ? -19.75 44.875 4.824 1 91.25 135 PHE B O 1
ATOM 8191 N N . VAL B 1 136 ? -21.219 43.281 5.266 1 89.44 136 VAL B N 1
ATOM 8192 C CA . VAL B 1 136 ? -21.641 43.188 3.871 1 89.44 136 VAL B CA 1
ATOM 8193 C C . VAL B 1 136 ? -23.094 43.625 3.748 1 89.44 136 VAL B C 1
ATOM 8195 O O . VAL B 1 136 ? -23.984 43.031 4.379 1 89.44 136 VAL B O 1
ATOM 8198 N N . HIS B 1 137 ? -23.266 44.688 2.988 1 79.88 137 HIS B N 1
ATOM 8199 C CA . HIS B 1 137 ? -24.609 45.219 2.816 1 79.88 137 HIS B CA 1
ATOM 8200 C C . HIS B 1 137 ? -25.234 44.719 1.514 1 79.88 137 HIS B C 1
ATOM 8202 O O . HIS B 1 137 ? -24.516 44.469 0.54 1 79.88 137 HIS B O 1
ATOM 8208 N N . PRO B 1 138 ? -26.578 44.5 1.694 1 69.62 138 PRO B N 1
ATOM 8209 C CA . PRO B 1 138 ? -27.25 44.125 0.449 1 69.62 138 PRO B CA 1
ATOM 8210 C C . PRO B 1 138 ? -27.25 45.281 -0.573 1 69.62 138 PRO B C 1
ATOM 8212 O O . PRO B 1 138 ? -27.188 46.438 -0.197 1 69.62 138 PRO B O 1
ATOM 8215 N N . ASP B 1 139 ? -26.812 45.125 -1.722 1 58.75 139 ASP B N 1
ATOM 8216 C CA . ASP B 1 139 ? -26.828 46.156 -2.775 1 58.75 139 ASP B CA 1
ATOM 8217 C C . ASP B 1 139 ? -28.141 46.938 -2.744 1 58.75 139 ASP B C 1
ATOM 8219 O O . ASP B 1 139 ? -29.219 46.344 -2.781 1 58.75 139 ASP B O 1
ATOM 8223 N N . PRO B 1 140 ? -28.109 48.188 -2.227 1 54.5 140 PRO B N 1
ATOM 8224 C CA . PRO B 1 140 ? -29.344 49 -2.189 1 54.5 140 PRO B CA 1
ATOM 8225 C C . PRO B 1 140 ? -30.156 48.875 -3.475 1 54.5 140 PRO B C 1
ATOM 8227 O O . PRO B 1 140 ? -31.391 49 -3.443 1 54.5 140 PRO B O 1
ATOM 8230 N N . ASN B 1 141 ? -29.484 49.125 -4.625 1 49.97 141 ASN B N 1
ATOM 8231 C CA . ASN B 1 141 ? -30.219 49.062 -5.883 1 49.97 141 ASN B CA 1
ATOM 8232 C C . ASN B 1 141 ? -30.625 47.625 -6.215 1 49.97 141 ASN B C 1
ATOM 8234 O O . ASN B 1 141 ? -30.172 47.062 -7.207 1 49.97 141 ASN B O 1
ATOM 8238 N N . ARG B 1 142 ? -30.984 46.906 -5.301 1 47.22 142 ARG B N 1
ATOM 8239 C CA . ARG B 1 142 ? -31.438 45.531 -5.508 1 47.22 142 ARG B CA 1
ATOM 8240 C C . ARG B 1 142 ? -32.281 45.438 -6.762 1 47.22 142 ARG B C 1
ATOM 8242 O O . ARG B 1 142 ? -32.375 44.375 -7.379 1 47.22 142 ARG B O 1
ATOM 8249 N N . GLU B 1 143 ? -33.094 46.375 -6.824 1 45.12 143 GLU B N 1
ATOM 8250 C CA . GLU B 1 143 ? -34 46.375 -7.961 1 45.12 143 GLU B CA 1
ATOM 8251 C C . GLU B 1 143 ? -33.25 46.375 -9.281 1 45.12 143 GLU B C 1
ATOM 8253 O O . GLU B 1 143 ? -33.688 45.781 -10.266 1 45.12 143 GLU B O 1
ATOM 8258 N N . VAL B 1 144 ? -32.375 47.25 -9.414 1 44.19 144 VAL B N 1
ATOM 8259 C CA . VAL B 1 144 ? -31.828 47.375 -10.758 1 44.19 144 VAL B CA 1
ATOM 8260 C C . VAL B 1 144 ? -30.766 46.312 -10.984 1 44.19 144 VAL B C 1
ATOM 8262 O O . VAL B 1 144 ? -30.781 45.625 -12.016 1 44.19 144 VAL B O 1
ATOM 8265 N N . ASN B 1 145 ? -29.625 46.406 -10.312 1 45.5 145 ASN B N 1
ATOM 8266 C CA . ASN B 1 145 ? -28.5 45.531 -10.648 1 45.5 145 ASN B CA 1
ATOM 8267 C C . ASN B 1 145 ? -28.672 44.125 -10.047 1 45.5 145 ASN B C 1
ATOM 8269 O O . ASN B 1 145 ? -27.812 43.281 -10.227 1 45.5 145 ASN B O 1
ATOM 8273 N N . LYS B 1 146 ? -29.703 43.406 -10.047 1 43.69 146 LYS B N 1
ATOM 8274 C CA . LYS B 1 146 ? -30 42.031 -9.664 1 43.69 146 LYS B CA 1
ATOM 8275 C C . LYS B 1 146 ? -28.969 41.5 -8.688 1 43.69 146 LYS B C 1
ATOM 8277 O O . LYS B 1 146 ? -28.797 40.281 -8.555 1 43.69 146 LYS B O 1
ATOM 8282 N N . SER B 1 147 ? -27.875 42.188 -8.328 1 49.94 147 SER B N 1
ATOM 8283 C CA . SER B 1 147 ? -26.828 41.562 -7.52 1 49.94 147 SER B CA 1
ATOM 8284 C C . SER B 1 147 ? -27.344 41.219 -6.117 1 49.94 147 SER B C 1
ATOM 8286 O O . SER B 1 147 ? -27.781 42.125 -5.391 1 49.94 147 SER B O 1
ATOM 8288 N N . ILE B 1 148 ? -28.078 40.312 -5.828 1 59.91 148 ILE B N 1
ATOM 8289 C CA . ILE B 1 148 ? -28.844 39.75 -4.711 1 59.91 148 ILE B CA 1
ATOM 8290 C C . ILE B 1 148 ? -27.875 39.25 -3.627 1 59.91 148 ILE B C 1
ATOM 8292 O O . ILE B 1 148 ? -27.547 38.094 -3.566 1 59.91 148 ILE B O 1
ATOM 8296 N N . LEU B 1 149 ? -26.938 40.188 -3.031 1 75.31 149 LEU B N 1
ATOM 8297 C CA . LEU B 1 149 ? -26.141 39.688 -1.912 1 75.31 149 LEU B CA 1
ATOM 8298 C C . LEU B 1 149 ? -26.922 39.781 -0.608 1 75.31 149 LEU B C 1
ATOM 8300 O O . LEU B 1 149 ? -27.594 40.781 -0.346 1 75.31 149 LEU B O 1
ATOM 8304 N N . ASP B 1 150 ? -26.938 38.781 0.19 1 84 150 ASP B N 1
ATOM 8305 C CA . ASP B 1 150 ? -27.516 38.75 1.528 1 84 150 ASP B CA 1
ATOM 8306 C C . ASP B 1 150 ? -26.656 39.531 2.523 1 84 150 ASP B C 1
ATOM 8308 O O . ASP B 1 150 ? -25.453 39.719 2.299 1 84 150 ASP B O 1
ATOM 8312 N N . PRO B 1 151 ? -27.281 40.188 3.467 1 89.25 151 PRO B N 1
ATOM 8313 C CA . PRO B 1 151 ? -26.5 40.875 4.496 1 89.25 151 PRO B CA 1
ATOM 8314 C C . PRO B 1 151 ? -25.688 39.906 5.363 1 89.25 151 PRO B C 1
ATOM 8316 O O . PRO B 1 151 ? -26.219 38.906 5.828 1 89.25 151 PRO B O 1
ATOM 8319 N N . TYR B 1 152 ? -24.484 40.25 5.516 1 92.69 152 TYR B N 1
ATOM 8320 C CA . TYR B 1 152 ? -23.609 39.438 6.371 1 92.69 152 TYR B CA 1
ATOM 8321 C C . TYR B 1 152 ? -22.75 40.344 7.266 1 92.69 152 TYR B C 1
ATOM 8323 O O . TYR B 1 152 ? -22.5 41.5 6.93 1 92.69 152 TYR B O 1
ATOM 8331 N N . VAL B 1 153 ? -22.391 39.875 8.398 1 94.75 153 VAL B N 1
ATOM 8332 C CA . VAL B 1 153 ? -21.312 40.438 9.234 1 94.75 153 VAL B CA 1
ATOM 8333 C C . VAL B 1 153 ? -20.453 39.281 9.758 1 94.75 153 VAL B C 1
ATOM 8335 O O . VAL B 1 153 ? -20.969 38.25 10.219 1 94.75 153 VAL B O 1
ATOM 8338 N N . PHE B 1 154 ? -19.234 39.375 9.609 1 94.62 154 PHE B N 1
ATOM 8339 C CA . PHE B 1 154 ? -18.375 38.312 10.117 1 94.62 154 PHE B CA 1
ATOM 8340 C C . PHE B 1 154 ? -17 38.844 10.469 1 94.62 154 PHE B C 1
ATOM 8342 O O . PHE B 1 154 ? -16.594 39.906 9.992 1 94.62 154 PHE B O 1
ATOM 8349 N N . THR B 1 155 ? -16.281 38.188 11.297 1 93.31 155 THR B N 1
ATOM 8350 C CA . THR B 1 155 ? -14.922 38.531 11.695 1 93.31 155 THR B CA 1
ATOM 8351 C C . THR B 1 155 ? -13.906 38.031 10.672 1 93.31 155 THR B C 1
ATOM 8353 O O . THR B 1 155 ? -14.141 37.031 10 1 93.31 155 THR B O 1
ATOM 8356 N N . VAL B 1 156 ? -12.859 38.75 10.453 1 85.06 156 VAL B N 1
ATOM 8357 C CA . VAL B 1 156 ? -11.773 38.375 9.555 1 85.06 156 VAL B CA 1
ATOM 8358 C C . VAL B 1 156 ? -10.539 37.969 10.359 1 85.06 156 VAL B C 1
ATOM 8360 O O . VAL B 1 156 ? -9.844 38.844 10.891 1 85.06 156 VAL B O 1
ATOM 8363 N N . ASN B 1 157 ? -10.445 36.844 10.734 1 64.81 157 ASN B N 1
ATOM 8364 C CA . ASN B 1 157 ? -9.344 36.375 11.562 1 64.81 157 ASN B CA 1
ATOM 8365 C C . ASN B 1 157 ? -8.164 35.906 10.711 1 64.81 157 ASN B C 1
ATOM 8367 O O . ASN B 1 157 ? -8.32 35.062 9.82 1 64.81 157 ASN B O 1
ATOM 8371 N N . HIS B 1 158 ? -7.438 36.781 10.172 1 59.16 158 HIS B N 1
ATOM 8372 C CA . HIS B 1 158 ? -6.266 36.344 9.43 1 59.16 158 HIS B CA 1
ATOM 8373 C C . HIS B 1 158 ? -5.223 35.719 10.359 1 59.16 158 HIS B C 1
ATOM 8375 O O . HIS B 1 158 ? -5.125 36.125 11.523 1 59.16 158 HIS B O 1
ATOM 8381 N N . PRO B 1 159 ? -4.73 34.531 9.898 1 54.44 159 PRO B N 1
ATOM 8382 C CA . PRO B 1 159 ? -3.824 33.812 10.805 1 54.44 159 PRO B CA 1
ATOM 8383 C C . PRO B 1 159 ? -2.811 34.75 11.469 1 54.44 159 PRO B C 1
ATOM 8385 O O . PRO B 1 159 ? -2.227 34.375 12.5 1 54.44 159 PRO B O 1
ATOM 8388 N N . VAL B 1 160 ? -2.436 35.938 10.734 1 51.47 160 VAL B N 1
ATOM 8389 C CA . VAL B 1 160 ? -1.238 36.562 11.273 1 51.47 160 VAL B CA 1
ATOM 8390 C C . VAL B 1 160 ? -1.637 37.688 12.219 1 51.47 160 VAL B C 1
ATOM 8392 O O . VAL B 1 160 ? -2.086 38.75 11.773 1 51.47 160 VAL B O 1
ATOM 8395 N N . GLY B 1 161 ? -2.023 37.625 13.461 1 56.66 161 GLY B N 1
ATOM 8396 C CA . GLY B 1 161 ? -2.012 38.219 14.781 1 56.66 161 GLY B CA 1
ATOM 8397 C C . GLY B 1 161 ? -2.842 39.5 14.859 1 56.66 161 GLY B C 1
ATOM 8398 O O . GLY B 1 161 ? -3.004 40.219 13.867 1 56.66 161 GLY B O 1
ATOM 8399 N N . GLY B 1 162 ? -3.531 39.719 15.82 1 60.47 162 GLY B N 1
ATOM 8400 C CA . GLY B 1 162 ? -4.031 40.906 16.516 1 60.47 162 GLY B CA 1
ATOM 8401 C C . GLY B 1 162 ? -5.293 41.469 15.898 1 60.47 162 GLY B C 1
ATOM 8402 O O . GLY B 1 162 ? -5.516 42.688 15.945 1 60.47 162 GLY B O 1
ATOM 8403 N N . VAL B 1 163 ? -5.992 40.625 15.281 1 75.94 163 VAL B N 1
ATOM 8404 C CA . VAL B 1 163 ? -7.129 41.188 14.578 1 75.94 163 VAL B CA 1
ATOM 8405 C C . VAL B 1 163 ? -8.297 41.375 15.539 1 75.94 163 VAL B C 1
ATOM 8407 O O . VAL B 1 163 ? -9.156 42.25 15.336 1 75.94 163 VAL B O 1
ATOM 8410 N N . THR B 1 164 ? -8.273 40.719 16.609 1 88.06 164 THR B N 1
ATOM 8411 C CA . THR B 1 164 ? -9.406 40.781 17.516 1 88.06 164 THR B CA 1
ATOM 8412 C C . THR B 1 164 ? -9.422 42.094 18.281 1 88.06 164 THR B C 1
ATOM 8414 O O . THR B 1 164 ? -10.477 42.594 18.672 1 88.06 164 THR B O 1
ATOM 8417 N N . ARG B 1 165 ? -8.281 42.75 18.391 1 88.75 165 ARG B N 1
ATOM 8418 C CA . ARG B 1 165 ? -8.18 44 19.109 1 88.75 165 ARG B CA 1
ATOM 8419 C C . ARG B 1 165 ? -8.938 45.094 18.391 1 88.75 165 ARG B C 1
ATOM 8421 O O . ARG B 1 165 ? -9.227 46.156 18.969 1 88.75 165 ARG B O 1
AT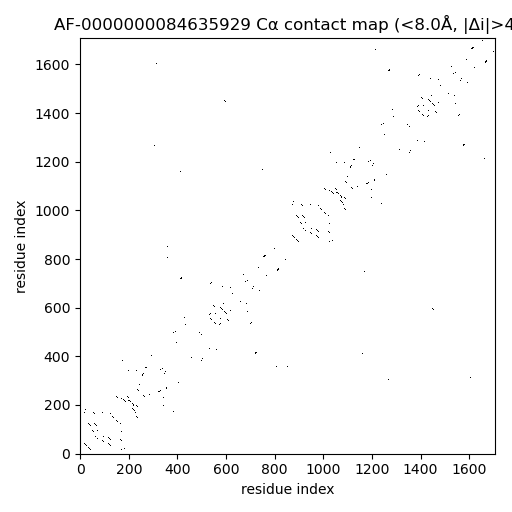OM 8428 N N . TYR B 1 166 ? -9.289 44.812 17.188 1 89.62 166 TYR B N 1
ATOM 8429 C CA . TYR B 1 166 ? -9.953 45.844 16.375 1 89.62 166 TYR B CA 1
ATOM 8430 C C . TYR B 1 166 ? -11.453 45.844 16.625 1 89.62 166 TYR B C 1
ATOM 8432 O O . TYR B 1 166 ? -12.148 46.781 16.25 1 89.62 166 TYR B O 1
ATOM 8440 N N . TRP B 1 167 ? -11.984 44.844 17.281 1 92.31 167 TRP B N 1
ATOM 8441 C CA . TRP B 1 167 ? -13.43 44.875 17.484 1 92.31 167 TRP B CA 1
ATOM 8442 C C . TRP B 1 167 ? -13.781 44.5 18.922 1 92.31 167 TRP B C 1
ATOM 8444 O O . TRP B 1 167 ? -14.922 44.656 19.359 1 92.31 167 TRP B O 1
ATOM 8454 N N . LEU B 1 168 ? -12.836 44.031 19.672 1 94.62 168 LEU B N 1
ATOM 8455 C CA . LEU B 1 168 ? -13.078 43.594 21.047 1 94.62 168 LEU B CA 1
ATOM 8456 C C . LEU B 1 168 ? -11.914 43.938 21.953 1 94.62 168 LEU B C 1
ATOM 8458 O O . LEU B 1 168 ? -10.773 43.531 21.719 1 94.62 168 LEU B O 1
ATOM 8462 N N . PRO B 1 169 ? -12.164 44.75 23 1 95.06 169 PRO B N 1
ATOM 8463 C CA . PRO B 1 169 ? -11.125 44.938 24.016 1 95.06 169 PRO B CA 1
ATOM 8464 C C . PRO B 1 169 ? -10.742 43.625 24.703 1 95.06 169 PRO B C 1
ATOM 8466 O O . PRO B 1 169 ? -11.594 42.969 25.297 1 95.06 169 PRO B O 1
ATOM 8469 N N . CYS B 1 170 ? -9.539 43.281 24.594 1 94.88 170 CYS B N 1
ATOM 8470 C CA . CYS B 1 170 ? -9.086 41.969 25.094 1 94.88 170 CYS B CA 1
ATOM 8471 C C . CYS B 1 170 ? -7.57 41.969 25.281 1 94.88 170 CYS B C 1
ATOM 8473 O O . CYS B 1 170 ? -6.91 43 25.094 1 94.88 170 CYS B O 1
ATOM 8475 N N . LEU B 1 171 ? -7.086 40.875 25.766 1 92.69 171 LEU B N 1
ATOM 8476 C CA . LEU B 1 171 ? -5.66 40.594 25.734 1 92.69 171 LEU B CA 1
ATOM 8477 C C . LEU B 1 171 ? -5.301 39.75 24.516 1 92.69 171 LEU B C 1
ATOM 8479 O O . LEU B 1 171 ? -5.477 38.531 24.516 1 92.69 171 LEU B O 1
ATOM 8483 N N . ASN B 1 172 ? -4.773 40.406 23.578 1 87.31 172 ASN B N 1
ATOM 8484 C CA . ASN B 1 172 ? -4.605 39.781 22.266 1 87.31 172 ASN B CA 1
ATOM 8485 C C . ASN B 1 172 ? -3.225 39.156 22.109 1 87.31 172 ASN B C 1
ATOM 8487 O O . ASN B 1 172 ? -2.465 39.531 21.219 1 87.31 172 ASN B O 1
ATOM 8491 N N . ARG B 1 173 ? -2.873 38.219 22.922 1 85.75 173 ARG B N 1
ATOM 8492 C CA . ARG B 1 173 ? -1.64 37.469 22.812 1 85.75 173 ARG B CA 1
ATOM 8493 C C . ARG B 1 173 ? -1.932 35.969 22.812 1 85.75 173 ARG B C 1
ATOM 8495 O O . ARG B 1 173 ? -2.918 35.531 23.406 1 85.75 173 ARG B O 1
ATOM 8502 N N . PHE B 1 174 ? -0.96 35.219 22.266 1 85.69 174 PHE B N 1
ATOM 8503 C CA . PHE B 1 174 ? -1.12 33.781 22.203 1 85.69 174 PHE B CA 1
ATOM 8504 C C . PHE B 1 174 ? -1.115 33.156 23.594 1 85.69 174 PHE B C 1
ATOM 8506 O O . PHE B 1 174 ? -1.781 32.156 23.844 1 85.69 174 PHE B O 1
ATOM 8513 N N . ASN B 1 175 ? -0.391 33.812 24.422 1 88.12 175 ASN B N 1
ATOM 8514 C CA . ASN B 1 175 ? -0.141 33.219 25.734 1 88.12 175 ASN B CA 1
ATOM 8515 C C . ASN B 1 175 ? -1.271 33.531 26.703 1 88.12 175 ASN B C 1
ATOM 8517 O O . ASN B 1 175 ? -1.331 32.969 27.797 1 88.12 175 ASN B O 1
ATOM 8521 N N . ASP B 1 176 ? -2.141 34.375 26.281 1 90.75 176 ASP B N 1
ATOM 8522 C CA . ASP B 1 176 ? -3.271 34.719 27.141 1 90.75 176 ASP B CA 1
ATOM 8523 C C . ASP B 1 176 ? -4.523 33.969 26.719 1 90.75 176 ASP B C 1
ATOM 8525 O O . ASP B 1 176 ? -5.32 34.438 25.922 1 90.75 176 ASP B O 1
ATOM 8529 N N . LYS B 1 177 ? -4.629 32.812 27.266 1 92.19 177 LYS B N 1
ATOM 8530 C CA . LYS B 1 177 ? -5.777 31.953 26.969 1 92.19 177 LYS B CA 1
ATOM 8531 C C . LYS B 1 177 ? -6.852 32.062 28.047 1 92.19 177 LYS B C 1
ATOM 8533 O O . LYS B 1 177 ? -6.535 32.219 29.234 1 92.19 177 LYS B O 1
ATOM 8538 N N . CYS B 1 178 ? -8.07 32.031 27.625 1 94.38 178 CYS B N 1
ATOM 8539 C CA . CYS B 1 178 ? -9.172 32.062 28.578 1 94.38 178 CYS B CA 1
ATOM 8540 C C . CYS B 1 178 ? -10.414 31.406 28 1 94.38 178 CYS B C 1
ATOM 8542 O O . CYS B 1 178 ? -10.445 31.062 26.812 1 94.38 178 CYS B O 1
ATOM 8544 N N . THR B 1 179 ? -11.391 31.047 28.844 1 95.31 179 THR B N 1
ATOM 8545 C CA . THR B 1 179 ? -12.688 30.547 28.422 1 95.31 179 THR B CA 1
ATOM 8546 C C . THR B 1 179 ? -13.602 31.703 28.016 1 95.31 179 THR B C 1
ATOM 8548 O O . THR B 1 179 ? -13.375 32.844 28.422 1 95.31 179 THR B O 1
ATOM 8551 N N . TRP B 1 180 ? -14.57 31.438 27.281 1 97.62 180 TRP B N 1
ATOM 8552 C CA . TRP B 1 180 ? -15.352 32.531 26.703 1 97.62 180 TRP B CA 1
ATOM 8553 C C . TRP B 1 180 ? -16.844 32.25 26.812 1 97.62 180 TRP B C 1
ATOM 8555 O O . TRP B 1 180 ? -17.281 31.094 26.734 1 97.62 180 TRP B O 1
ATOM 8565 N N . GLU B 1 181 ? -17.547 33.219 27.078 1 98 181 GLU B N 1
ATOM 8566 C CA . GLU B 1 181 ? -19 33.312 26.906 1 98 181 GLU B CA 1
ATOM 8567 C C . GLU B 1 181 ? -19.375 34.438 25.922 1 98 181 GLU B C 1
ATOM 8569 O O . GLU B 1 181 ? -19.109 35.594 26.188 1 98 181 GLU B O 1
ATOM 8574 N N . LEU B 1 182 ? -19.938 34.094 24.859 1 98.19 182 LEU B N 1
ATOM 8575 C CA . LEU B 1 182 ? -20.25 35.031 23.797 1 98.19 182 LEU B CA 1
ATOM 8576 C C . LEU B 1 182 ? -21.766 35.219 23.641 1 98.19 182 LEU B C 1
ATOM 8578 O O . LEU B 1 182 ? -22.484 34.25 23.422 1 98.19 182 LEU B O 1
ATOM 8582 N N . ILE B 1 183 ? -22.219 36.375 23.781 1 98.12 183 ILE B N 1
ATOM 8583 C CA . ILE B 1 183 ? -23.641 36.719 23.672 1 98.12 183 ILE B CA 1
ATOM 8584 C C . ILE B 1 183 ? -23.859 37.75 22.562 1 98.12 183 ILE B C 1
ATOM 8586 O O . ILE B 1 183 ? -23.25 38.812 22.578 1 98.12 183 ILE B O 1
ATOM 8590 N N . PHE B 1 184 ? -24.641 37.406 21.609 1 97.81 184 PHE B N 1
ATOM 8591 C CA . PHE B 1 184 ? -24.906 38.312 20.484 1 97.81 184 PHE B CA 1
ATOM 8592 C C . PHE B 1 184 ? -26.406 38.562 20.344 1 97.81 184 PHE B C 1
ATOM 8594 O O . PHE B 1 184 ? -27.203 37.625 20.312 1 97.81 184 PHE B O 1
ATOM 8601 N N . THR B 1 185 ? -26.797 39.781 20.312 1 96.62 185 THR B N 1
ATOM 8602 C CA . THR B 1 185 ? -28.172 40.188 20.047 1 96.62 185 THR B CA 1
ATOM 8603 C C . THR B 1 185 ? -28.312 40.812 18.672 1 96.62 185 THR B C 1
ATOM 8605 O O . THR B 1 185 ? -27.562 41.719 18.312 1 96.62 185 THR B O 1
ATOM 8608 N N . ILE B 1 186 ? -29.25 40.312 17.922 1 94.56 186 ILE B N 1
ATOM 8609 C CA . ILE B 1 186 ? -29.406 40.812 16.547 1 94.56 186 ILE B CA 1
ATOM 8610 C C . ILE B 1 186 ? -30.875 41.094 16.266 1 94.56 186 ILE B C 1
ATOM 8612 O O . ILE B 1 186 ? -31.766 40.469 16.828 1 94.56 186 ILE B O 1
ATOM 8616 N N . LYS B 1 187 ? -31.078 42.125 15.516 1 89.62 187 LYS B N 1
ATOM 8617 C CA . LYS B 1 187 ? -32.406 42.469 14.992 1 89.62 187 LYS B CA 1
ATOM 8618 C C . LYS B 1 187 ? -32.5 42.125 13.5 1 89.62 187 LYS B C 1
ATOM 8620 O O . LYS B 1 187 ? -31.594 42.469 12.734 1 89.62 187 LYS B O 1
ATOM 8625 N N . ASP B 1 188 ? -33.594 41.531 13.086 1 89.06 188 ASP B N 1
ATOM 8626 C CA . ASP B 1 188 ? -33.781 41.156 11.688 1 89.06 188 ASP B CA 1
ATOM 8627 C C . ASP B 1 188 ? -33.875 42.406 10.797 1 89.06 188 ASP B C 1
ATOM 8629 O O . ASP B 1 188 ? -34.312 43.469 11.25 1 89.06 188 ASP B O 1
ATOM 8633 N N . VAL B 1 189 ? -33.344 42.25 9.68 1 83.44 189 VAL B N 1
ATOM 8634 C CA . VAL B 1 189 ? -33.438 43.312 8.68 1 83.44 189 VAL B CA 1
ATOM 8635 C C . VAL B 1 189 ? -34.719 43.125 7.863 1 83.44 189 VAL B C 1
ATOM 8637 O O . VAL B 1 189 ? -35 42.031 7.391 1 83.44 189 VAL B O 1
ATOM 8640 N N . GLU B 1 190 ? -35.469 44.188 7.711 1 79.31 190 GLU B N 1
ATOM 8641 C CA . GLU B 1 190 ? -36.719 44.125 6.977 1 79.31 190 GLU B CA 1
ATOM 8642 C C . GLU B 1 190 ? -36.5 43.719 5.527 1 79.31 190 GLU B C 1
ATOM 8644 O O . GLU B 1 190 ? -35.625 44.25 4.848 1 79.31 190 GLU B O 1
ATOM 8649 N N . GLY B 1 191 ? -37.188 42.75 5.031 1 75.75 191 GLY B N 1
ATOM 8650 C CA . GLY B 1 191 ? -37.125 42.344 3.641 1 75.75 191 GLY B CA 1
ATOM 8651 C C . GLY B 1 191 ? -36.219 41.125 3.418 1 75.75 191 GLY B C 1
ATOM 8652 O O . GLY B 1 191 ? -36.156 40.594 2.309 1 75.75 191 GLY B O 1
ATOM 8653 N N . TYR B 1 192 ? -35.531 40.781 4.414 1 82.62 192 TYR B N 1
ATOM 8654 C CA . TYR B 1 192 ? -34.625 39.625 4.281 1 82.62 192 TYR B CA 1
ATOM 8655 C C . TYR B 1 192 ? -35 38.5 5.238 1 82.62 192 TYR B C 1
ATOM 8657 O O . TYR B 1 192 ? -35.875 38.688 6.113 1 82.62 192 TYR B O 1
ATOM 8665 N N . ASP B 1 193 ? -34.438 37.375 4.98 1 87.31 193 ASP B N 1
ATOM 8666 C CA . ASP B 1 193 ? -34.719 36.219 5.84 1 87.31 193 ASP B CA 1
ATOM 8667 C C . ASP B 1 193 ? -34.188 36.469 7.25 1 87.31 193 ASP B C 1
ATOM 8669 O O . ASP B 1 193 ? -33.344 37.344 7.465 1 87.31 193 ASP B O 1
ATOM 8673 N N . GLU B 1 194 ? -34.625 35.688 8.141 1 89.75 194 GLU B N 1
ATOM 8674 C CA . GLU B 1 194 ? -34.219 35.781 9.539 1 89.75 194 GLU B CA 1
ATOM 8675 C C . GLU B 1 194 ? -32.719 35.562 9.695 1 89.75 194 GLU B C 1
ATOM 8677 O O . GLU B 1 194 ? -32.125 34.688 9.07 1 89.75 194 GLU B O 1
ATOM 8682 N N . LEU B 1 195 ? -32.188 36.469 10.5 1 92.38 195 LEU B N 1
ATOM 8683 C CA . LEU B 1 195 ? -30.734 36.438 10.711 1 92.38 195 LEU B CA 1
ATOM 8684 C C . LEU B 1 195 ? -30.391 35.531 11.891 1 92.38 195 LEU B C 1
ATOM 8686 O O . LEU B 1 195 ? -31.156 35.406 12.844 1 92.38 195 LEU B O 1
ATOM 8690 N N . SER B 1 196 ? -29.328 34.844 11.758 1 94 196 SER B N 1
ATOM 8691 C CA . SER B 1 196 ? -28.781 34.031 12.836 1 94 196 SER B CA 1
ATOM 8692 C C . SER B 1 196 ? -27.281 34.312 13.016 1 94 196 SER B C 1
ATOM 8694 O O . SER B 1 196 ? -26.609 34.719 12.078 1 94 196 SER B O 1
ATOM 8696 N N . VAL B 1 197 ? -26.797 34.125 14.219 1 96.62 197 VAL B N 1
ATOM 8697 C CA . VAL B 1 197 ? -25.391 34.344 14.523 1 96.62 197 VAL B CA 1
ATOM 8698 C C . VAL B 1 197 ? -24.719 33 14.836 1 96.62 197 VAL B C 1
ATOM 8700 O O . VAL B 1 197 ? -25.281 32.156 15.562 1 96.62 197 VAL B O 1
ATOM 8703 N N . VAL B 1 198 ? -23.641 32.781 14.172 1 97.19 198 VAL B N 1
ATOM 8704 C CA . VAL B 1 198 ? -22.797 31.641 14.461 1 97.19 198 VAL B CA 1
ATOM 8705 C C . VAL B 1 198 ? -21.453 32.125 15.023 1 97.19 198 VAL B C 1
ATOM 8707 O O . VAL B 1 198 ? -20.797 32.969 14.438 1 97.19 198 VAL B O 1
ATOM 8710 N N . ALA B 1 199 ? -21.047 31.625 16.141 1 97.25 199 ALA B N 1
ATOM 8711 C CA . ALA B 1 199 ? -19.828 32.094 16.797 1 97.25 199 ALA B CA 1
ATOM 8712 C C . ALA B 1 199 ? -18.984 30.906 17.266 1 97.25 199 ALA B C 1
ATOM 8714 O O . ALA B 1 199 ? -19.375 29.734 17.109 1 97.25 199 ALA B O 1
ATOM 8715 N N . SER B 1 200 ? -17.781 31.219 17.734 1 96.31 200 SER B N 1
ATOM 8716 C CA . SER B 1 200 ? -16.906 30.203 18.312 1 96.31 200 SER B CA 1
ATOM 8717 C C . SER B 1 200 ? -17.531 29.578 19.562 1 96.31 200 SER B C 1
ATOM 8719 O O . SER B 1 200 ? -18.141 30.281 20.375 1 96.31 200 SER B O 1
ATOM 8721 N N . GLY B 1 201 ? -17.438 28.281 19.656 1 94.19 201 GLY B N 1
ATOM 8722 C CA . GLY B 1 201 ? -18 27.562 20.781 1 94.19 201 GLY B CA 1
ATOM 8723 C C . GLY B 1 201 ? -19.297 26.844 20.453 1 94.19 201 GLY B C 1
ATOM 8724 O O . GLY B 1 201 ? -19.625 26.656 19.281 1 94.19 201 GLY B O 1
ATOM 8725 N N . LYS B 1 202 ? -19.984 26.453 21.484 1 95.06 202 LYS B N 1
ATOM 8726 C CA . LYS B 1 202 ? -21.219 25.719 21.328 1 95.06 202 LYS B CA 1
ATOM 8727 C C . LYS B 1 202 ? -22.438 26.578 21.656 1 95.06 202 LYS B C 1
ATOM 8729 O O . LYS B 1 202 ? -22.406 27.344 22.641 1 95.06 202 LYS B O 1
ATOM 8734 N N . LEU B 1 203 ? -23.406 26.516 20.844 1 95.44 203 LEU B N 1
ATOM 8735 C CA . LEU B 1 203 ? -24.656 27.25 21.094 1 95.44 203 LEU B CA 1
ATOM 8736 C C . LEU B 1 203 ? -25.406 26.641 22.266 1 95.44 203 LEU B C 1
ATOM 8738 O O . LEU B 1 203 ? -25.719 25.453 22.266 1 95.44 203 LEU B O 1
ATOM 8742 N N . VAL B 1 204 ? -25.672 27.406 23.219 1 95 204 VAL B N 1
ATOM 8743 C CA . VAL B 1 204 ? -26.328 26.922 24.438 1 95 204 VAL B CA 1
ATOM 8744 C C . VAL B 1 204 ? -27.812 27.234 24.391 1 95 204 VAL B C 1
ATOM 8746 O O . VAL B 1 204 ? -28.641 26.375 24.703 1 95 204 VAL B O 1
ATOM 8749 N N . LYS B 1 205 ? -28.047 28.5 24.062 1 94.62 205 LYS B N 1
ATOM 8750 C CA . LYS B 1 205 ? -29.453 28.922 24.094 1 94.62 205 LYS B CA 1
ATOM 8751 C C . LYS B 1 205 ? -29.703 30.078 23.125 1 94.62 205 LYS B C 1
ATOM 8753 O O . LYS B 1 205 ? -28.766 30.828 22.797 1 94.62 205 LYS B O 1
ATOM 8758 N N . VAL B 1 206 ? -30.906 30.141 22.609 1 94.12 206 VAL B N 1
ATOM 8759 C CA . VAL B 1 206 ? -31.406 31.266 21.828 1 94.12 206 VAL B CA 1
ATOM 8760 C C . VAL B 1 206 ? -32.656 31.875 22.484 1 94.12 206 VAL B C 1
ATOM 8762 O O . VAL B 1 206 ? -33.625 31.156 22.75 1 94.12 206 VAL B O 1
ATOM 8765 N N . ASP B 1 207 ? -32.531 33.125 22.797 1 93.81 207 ASP B N 1
ATOM 8766 C CA . ASP B 1 207 ? -33.656 33.812 23.453 1 93.81 207 ASP B CA 1
ATOM 8767 C C . ASP B 1 207 ? -34.281 34.844 22.516 1 93.81 207 ASP B C 1
ATOM 8769 O O . ASP B 1 207 ? -33.594 35.625 21.875 1 93.81 207 ASP B O 1
ATOM 8773 N N . ARG B 1 208 ? -35.594 34.812 22.406 1 91.38 208 ARG B N 1
ATOM 8774 C CA . ARG B 1 208 ? -36.312 35.844 21.656 1 91.38 208 ARG B CA 1
ATOM 8775 C C . ARG B 1 208 ? -36.844 36.938 22.578 1 91.38 208 ARG B C 1
ATOM 8777 O O . ARG B 1 208 ? -37.281 36.656 23.688 1 91.38 208 ARG B O 1
ATOM 8784 N N . SER B 1 209 ? -36.531 38.156 22.188 1 88.69 209 SER B N 1
ATOM 8785 C CA . SER B 1 209 ? -36.969 39.312 22.984 1 88.69 209 SER B CA 1
ATOM 8786 C C . SER B 1 209 ? -38.469 39.312 23.141 1 88.69 209 SER B C 1
ATOM 8788 O O . SER B 1 209 ? -39.219 39 22.203 1 88.69 209 SER B O 1
ATOM 8790 N N . LEU B 1 210 ? -39 39.688 24.312 1 86.38 210 LEU B N 1
ATOM 8791 C CA . LEU B 1 210 ? -40.438 39.75 24.609 1 86.38 210 LEU B CA 1
ATOM 8792 C C . LEU B 1 210 ? -41.062 41 24 1 86.38 210 LEU B C 1
ATOM 8794 O O . LEU B 1 210 ? -42.219 41 23.625 1 86.38 210 LEU B O 1
ATOM 8798 N N . ASP B 1 211 ? -40.281 41.969 23.859 1 86.81 211 ASP B N 1
ATOM 8799 C CA . ASP B 1 211 ? -40.781 43.25 23.406 1 86.81 211 ASP B CA 1
ATOM 8800 C C . ASP B 1 211 ? -40.781 43.344 21.891 1 86.81 211 ASP B C 1
ATOM 8802 O O . ASP B 1 211 ? -41.656 43.969 21.297 1 86.81 211 ASP B O 1
ATOM 8806 N N . ASN B 1 212 ? -39.719 42.844 21.25 1 87.06 212 ASN B N 1
ATOM 8807 C CA . ASN B 1 212 ? -39.562 42.875 19.797 1 87.06 212 ASN B CA 1
ATOM 8808 C C . ASN B 1 212 ? -39.344 41.469 19.219 1 87.06 212 ASN B C 1
ATOM 8810 O O . ASN B 1 212 ? -38.25 40.938 19.328 1 87.06 212 ASN B O 1
ATOM 8814 N N . PRO B 1 213 ? -40.406 40.938 18.641 1 84.88 213 PRO B N 1
ATOM 8815 C CA . PRO B 1 213 ? -40.312 39.594 18.109 1 84.88 213 PRO B CA 1
ATOM 8816 C C . PRO B 1 213 ? -39.25 39.438 17.031 1 84.88 213 PRO B C 1
ATOM 8818 O O . PRO B 1 213 ? -38.844 38.344 16.703 1 84.88 213 PRO B O 1
ATOM 8821 N N . TYR B 1 214 ? -38.719 40.5 16.531 1 88.25 214 TYR B N 1
ATOM 8822 C CA . TYR B 1 214 ? -37.719 40.438 15.477 1 88.25 214 TYR B CA 1
ATOM 8823 C C . TYR B 1 214 ? -36.281 40.5 16.047 1 88.25 214 TYR B C 1
ATOM 8825 O O . TYR B 1 214 ? -35.312 40.5 15.305 1 88.25 214 TYR B O 1
ATOM 8833 N N . GLN B 1 215 ? -36.188 40.562 17.312 1 92.38 215 GLN B N 1
ATOM 8834 C CA . GLN B 1 215 ? -34.906 40.594 17.969 1 92.38 215 GLN B CA 1
ATOM 8835 C C . GLN B 1 215 ? -34.625 39.312 18.734 1 92.38 215 GLN B C 1
ATOM 8837 O O . GLN B 1 215 ? -35.469 38.812 19.484 1 92.38 215 GLN B O 1
ATOM 8842 N N . ARG B 1 216 ? -33.5 38.688 18.469 1 94.69 216 ARG B N 1
ATOM 8843 C CA . ARG B 1 216 ? -33.094 37.438 19.125 1 94.69 216 ARG B CA 1
ATOM 8844 C C . ARG B 1 216 ? -31.688 37.562 19.719 1 94.69 216 ARG B C 1
ATOM 8846 O O . ARG B 1 216 ? -30.844 38.281 19.188 1 94.69 216 ARG B O 1
ATOM 8853 N N . THR B 1 217 ? -31.438 36.844 20.781 1 96.31 217 THR B N 1
ATOM 8854 C CA . THR B 1 217 ? -30.125 36.812 21.453 1 96.31 217 THR B CA 1
ATOM 8855 C C . THR B 1 217 ? -29.562 35.406 21.438 1 96.31 217 THR B C 1
ATOM 8857 O O . THR B 1 217 ? -30.25 34.438 21.859 1 96.31 217 THR B O 1
ATOM 8860 N N . PHE B 1 218 ? -28.422 35.219 20.906 1 97.06 218 PHE B N 1
ATOM 8861 C CA . PHE B 1 218 ? -27.734 33.938 20.812 1 97.06 218 PHE B CA 1
ATOM 8862 C C . PHE B 1 218 ? -26.656 33.812 21.875 1 97.06 218 PHE B C 1
ATOM 8864 O O . PHE B 1 218 ? -25.844 34.719 22.062 1 97.06 218 PHE B O 1
ATOM 8871 N N . TYR B 1 219 ? -26.609 32.688 22.625 1 97.69 219 TYR B N 1
ATOM 8872 C CA . TYR B 1 219 ? -25.625 32.438 23.688 1 97.69 219 TYR B CA 1
ATOM 8873 C C . TYR B 1 219 ? -24.672 31.312 23.312 1 97.69 219 TYR B C 1
ATOM 8875 O O . TYR B 1 219 ? -25.109 30.188 23.078 1 97.69 219 TYR B O 1
ATOM 8883 N N . TYR B 1 220 ? -23.406 31.641 23.219 1 97.81 220 TYR B N 1
ATOM 8884 C CA . TYR B 1 220 ? -22.375 30.641 22.938 1 97.81 220 TYR B CA 1
ATOM 8885 C C . TYR B 1 220 ? -21.406 30.5 24.109 1 97.81 220 TYR B C 1
ATOM 8887 O O . TYR B 1 220 ? -21.125 31.484 24.797 1 97.81 220 TYR B O 1
ATOM 8895 N N . GLU B 1 221 ? -20.906 29.297 24.281 1 97.12 221 GLU B N 1
ATOM 8896 C CA . GLU B 1 221 ? -19.938 29.031 25.344 1 97.12 221 GLU B CA 1
ATOM 8897 C C . GLU B 1 221 ? -18.734 28.266 24.812 1 97.12 221 GLU B C 1
ATOM 8899 O O . GLU B 1 221 ? -18.891 27.312 24.047 1 97.12 221 GLU B O 1
ATOM 8904 N N . GLN B 1 222 ? -17.594 28.734 25.094 1 95.94 222 GLN B N 1
ATOM 8905 C CA . GLN B 1 222 ? -16.328 28.062 24.812 1 95.94 222 GLN B CA 1
ATOM 8906 C C . GLN B 1 222 ? -15.602 27.688 26.094 1 95.94 222 GLN B C 1
ATOM 8908 O O . GLN B 1 222 ? -14.859 28.484 26.656 1 95.94 222 GLN B O 1
ATOM 8913 N N . ASP B 1 223 ? -15.641 26.422 26.438 1 91.94 223 ASP B N 1
ATOM 8914 C CA . ASP B 1 223 ? -15.172 25.938 27.734 1 91.94 223 ASP B CA 1
ATOM 8915 C C . ASP B 1 223 ? -13.672 25.688 27.719 1 91.94 223 ASP B C 1
ATOM 8917 O O . ASP B 1 223 ? -13.031 25.641 28.781 1 91.94 223 ASP B O 1
ATOM 8921 N N . VAL B 1 224 ? -13.156 25.453 26.594 1 93.56 224 VAL B N 1
ATOM 8922 C CA . VAL B 1 224 ? -11.719 25.266 26.484 1 93.56 224 VAL B CA 1
ATOM 8923 C C . VAL B 1 224 ? -11.023 26.609 26.281 1 93.56 224 VAL B C 1
ATOM 8925 O O . VAL B 1 224 ? -11.484 27.438 25.516 1 93.56 224 VAL B O 1
ATOM 8928 N N . ALA B 1 225 ? -9.969 26.844 27 1 94.38 225 ALA B N 1
ATOM 8929 C CA . ALA B 1 225 ? -9.273 28.125 26.953 1 94.38 225 ALA B CA 1
ATOM 8930 C C . ALA B 1 225 ? -8.609 28.328 25.594 1 94.38 225 ALA B C 1
ATOM 8932 O O . ALA B 1 225 ? -7.883 27.453 25.109 1 94.38 225 ALA B O 1
ATOM 8933 N N . VAL B 1 226 ? -8.922 29.453 24.969 1 94.56 226 VAL B N 1
ATOM 8934 C CA . VAL B 1 226 ? -8.344 29.797 23.672 1 94.56 226 VAL B CA 1
ATOM 8935 C C . VAL B 1 226 ? -7.938 31.281 23.672 1 94.56 226 VAL B C 1
ATOM 8937 O O . VAL B 1 226 ? -8.531 32.094 24.391 1 94.56 226 VAL B O 1
ATOM 8940 N N . PRO B 1 227 ? -6.859 31.578 22.906 1 92.25 227 PRO B N 1
ATOM 8941 C CA . PRO B 1 227 ? -6.492 33 22.797 1 92.25 227 PRO B CA 1
ATOM 8942 C C . PRO B 1 227 ? -7.543 33.812 22.078 1 92.25 227 PRO B C 1
ATOM 8944 O O . PRO B 1 227 ? -8.289 33.281 21.234 1 92.25 227 PRO B O 1
ATOM 8947 N N . ALA B 1 228 ? -7.562 35.094 22.344 1 92.81 228 ALA B N 1
ATOM 8948 C CA . ALA B 1 228 ? -8.562 36 21.781 1 92.81 228 ALA B CA 1
ATOM 8949 C C . ALA B 1 228 ? -8.461 36.062 20.266 1 92.81 228 ALA B C 1
ATOM 8951 O O . ALA B 1 228 ? -9.469 36.25 19.578 1 92.81 228 ALA B O 1
ATOM 8952 N N . GLN B 1 229 ? -7.336 35.844 19.797 1 89.06 229 GLN B N 1
ATOM 8953 C CA . GLN B 1 229 ? -7.098 35.938 18.359 1 89.06 229 GLN B CA 1
ATOM 8954 C C . GLN B 1 229 ? -7.953 34.938 17.594 1 89.06 229 GLN B C 1
ATOM 8956 O O . GLN B 1 229 ? -8.219 35.125 16.406 1 89.06 229 GLN B O 1
ATOM 8961 N N . PHE B 1 230 ? -8.383 33.875 18.234 1 92.5 230 PHE B N 1
ATOM 8962 C CA . PHE B 1 230 ? -9.086 32.812 17.531 1 92.5 230 PHE B CA 1
ATOM 8963 C C . PHE B 1 230 ? -10.562 32.812 17.891 1 92.5 230 PHE B C 1
ATOM 8965 O O . PHE B 1 230 ? -11.25 31.797 17.719 1 92.5 230 PHE B O 1
ATOM 8972 N N . ILE B 1 231 ? -11.031 33.875 18.359 1 94.62 231 ILE B N 1
ATOM 8973 C CA . ILE B 1 231 ? -12.461 34.031 18.609 1 94.62 231 ILE B CA 1
ATOM 8974 C C . ILE B 1 231 ? -13.094 34.844 17.469 1 94.62 231 ILE B C 1
ATOM 8976 O O . ILE B 1 231 ? -12.516 35.812 16.984 1 94.62 231 ILE B O 1
ATOM 8980 N N . GLY B 1 232 ? -14.133 34.312 16.953 1 94.5 232 GLY B N 1
ATOM 8981 C CA . GLY B 1 232 ? -14.828 34.969 15.867 1 94.5 232 GLY B CA 1
ATOM 8982 C C . GLY B 1 232 ? -16.297 34.625 15.789 1 94.5 232 GLY B C 1
ATOM 8983 O O . GLY B 1 232 ? -16.797 33.812 16.578 1 94.5 232 GLY B O 1
ATOM 8984 N N . PHE B 1 233 ? -17.031 35.344 14.93 1 96.62 233 PHE B N 1
ATOM 8985 C CA . PHE B 1 233 ? -18.438 35.062 14.703 1 96.62 233 PHE B CA 1
ATOM 8986 C C . PHE B 1 233 ? -18.844 35.469 13.281 1 96.62 233 PHE B C 1
ATOM 8988 O O . PHE B 1 233 ? -18.094 36.156 12.586 1 96.62 233 PHE B O 1
ATOM 8995 N N . ALA B 1 234 ? -19.875 34.969 12.844 1 96.75 234 ALA B N 1
ATOM 8996 C CA . ALA B 1 234 ? -20.5 35.281 11.57 1 96.75 234 ALA B CA 1
ATOM 8997 C C . ALA B 1 234 ? -22.016 35.406 11.719 1 96.75 234 ALA B C 1
ATOM 8999 O O . ALA B 1 234 ? -22.641 34.625 12.422 1 96.75 234 ALA B O 1
ATOM 9000 N N . CYS B 1 235 ? -22.547 36.438 11.195 1 96.38 235 CYS B N 1
ATOM 9001 C CA . CYS B 1 235 ? -23.984 36.688 11.211 1 96.38 235 CYS B CA 1
ATOM 9002 C C . CYS B 1 235 ? -24.531 36.844 9.797 1 96.38 235 CYS B C 1
ATOM 9004 O O . CYS B 1 235 ? -23.906 37.469 8.953 1 96.38 235 CYS B O 1
ATOM 9006 N N . GLY B 1 236 ? -25.562 36.219 9.5 1 93.69 236 GLY B N 1
ATOM 9007 C CA . GLY B 1 236 ? -26.234 36.25 8.211 1 93.69 236 GLY B CA 1
ATOM 9008 C C . GLY B 1 236 ? -27.547 35.469 8.195 1 93.69 236 GLY B C 1
ATOM 9009 O O . GLY B 1 236 ? -27.953 34.906 9.227 1 93.69 236 GLY B O 1
ATOM 9010 N N . PRO B 1 237 ? -28.25 35.469 7.113 1 92.69 237 PRO B N 1
ATOM 9011 C CA . PRO B 1 237 ? -29.5 34.719 7.012 1 92.69 237 PRO B CA 1
ATOM 9012 C C . PRO B 1 237 ? -29.281 33.25 6.805 1 92.69 237 PRO B C 1
ATOM 9014 O O . PRO B 1 237 ? -29.641 32.688 5.754 1 92.69 237 PRO B O 1
ATOM 9017 N N . PHE B 1 238 ? -28.844 32.625 7.887 1 94.5 238 PHE B N 1
ATOM 9018 C CA . PHE B 1 238 ? -28.562 31.188 7.848 1 94.5 238 PHE B CA 1
ATOM 9019 C C . PHE B 1 238 ? -29.828 30.375 8.117 1 94.5 238 PHE B C 1
ATOM 9021 O O . PHE B 1 238 ? -29.938 29.719 9.156 1 94.5 238 PHE B O 1
ATOM 9028 N N . THR B 1 239 ? -30.688 30.297 7.188 1 86.5 239 THR B N 1
ATOM 9029 C CA . THR B 1 239 ? -32 29.672 7.379 1 86.5 239 THR B CA 1
ATOM 9030 C C . THR B 1 239 ? -31.906 28.156 7.156 1 86.5 239 THR B C 1
ATOM 9032 O O . THR B 1 239 ? -32.781 27.406 7.602 1 86.5 239 THR B O 1
ATOM 9035 N N . LYS B 1 240 ? -30.859 27.797 6.484 1 79.56 240 LYS B N 1
ATOM 9036 C CA . LYS B 1 240 ? -30.734 26.375 6.168 1 79.56 240 LYS B CA 1
ATOM 9037 C C . LYS B 1 240 ? -29.516 25.766 6.859 1 79.56 240 LYS B C 1
ATOM 9039 O O . LYS B 1 240 ? -28.422 25.719 6.277 1 79.56 240 LYS B O 1
ATOM 9044 N N . SER B 1 241 ? -29.656 25.562 8.148 1 85.75 241 SER B N 1
ATOM 9045 C CA . SER B 1 241 ? -28.562 24.906 8.859 1 85.75 241 SER B CA 1
ATOM 9046 C C . SER B 1 241 ? -28.766 23.391 8.906 1 85.75 241 SER B C 1
ATOM 9048 O O . SER B 1 241 ? -29.891 22.906 8.977 1 85.75 241 SER B O 1
ATOM 9050 N N . ARG B 1 242 ? -27.594 22.672 8.648 1 89.75 242 ARG B N 1
ATOM 9051 C CA . ARG B 1 242 ? -27.672 21.219 8.641 1 89.75 242 ARG B CA 1
ATOM 9052 C C . ARG B 1 242 ? -26.562 20.609 9.484 1 89.75 242 ARG B C 1
ATOM 9054 O O . ARG B 1 242 ? -25.422 21.094 9.477 1 89.75 242 ARG B O 1
ATOM 9061 N N . ASN B 1 243 ? -26.984 19.594 10.18 1 90.69 243 ASN B N 1
ATOM 9062 C CA . ASN B 1 243 ? -25.984 18.812 10.898 1 90.69 243 ASN B CA 1
ATOM 9063 C C . ASN B 1 243 ? -25.328 17.781 9.984 1 90.69 243 ASN B C 1
ATOM 9065 O O . ASN B 1 243 ? -26 17.125 9.195 1 90.69 243 ASN B O 1
ATOM 9069 N N . LEU B 1 244 ? -24.031 17.828 10 1 92.12 244 LEU B N 1
ATOM 9070 C CA . LEU B 1 244 ? -23.312 16.781 9.297 1 92.12 244 LEU B CA 1
ATOM 9071 C C . LEU B 1 244 ? -23.172 15.531 10.172 1 92.12 244 LEU B C 1
ATOM 9073 O O . LEU B 1 244 ? -22.859 15.641 11.359 1 92.12 244 LEU B O 1
ATOM 9077 N N . LEU B 1 245 ? -23.438 14.422 9.641 1 88.25 245 LEU B N 1
ATOM 9078 C CA . LEU B 1 245 ? -23.5 13.195 10.422 1 88.25 245 LEU B CA 1
ATOM 9079 C C . LEU B 1 245 ? -22.219 12.375 10.266 1 88.25 245 LEU B C 1
ATOM 9081 O O . LEU B 1 245 ? -21.469 12.586 9.312 1 88.25 245 LEU B O 1
ATOM 9085 N N . TYR B 1 246 ? -21.938 11.633 11.234 1 89.81 246 TYR B N 1
ATOM 9086 C CA . TYR B 1 246 ? -20.859 10.656 11.188 1 89.81 246 TYR B CA 1
ATOM 9087 C C . TYR B 1 246 ? -21.344 9.328 10.617 1 89.81 246 TYR B C 1
ATOM 9089 O O . TYR B 1 246 ? -22.547 9.133 10.453 1 89.81 246 TYR B O 1
ATOM 9097 N N . GLN B 1 247 ? -20.375 8.484 10.32 1 80.38 247 GLN B N 1
ATOM 9098 C CA . GLN B 1 247 ? -20.734 7.176 9.789 1 80.38 247 GLN B CA 1
ATOM 9099 C C . GLN B 1 247 ? -21.766 6.48 10.68 1 80.38 247 GLN B C 1
ATOM 9101 O O . GLN B 1 247 ? -21.641 6.504 11.906 1 80.38 247 GLN B O 1
ATOM 9106 N N . GLY B 1 248 ? -22.75 5.898 10.211 1 71.44 248 GLY B N 1
ATOM 9107 C CA . GLY B 1 248 ? -23.844 5.309 10.969 1 71.44 248 GLY B CA 1
ATOM 9108 C C . GLY B 1 248 ? -24.953 6.301 11.289 1 71.44 248 GLY B C 1
ATOM 9109 O O . GLY B 1 248 ? -25.875 5.984 12.039 1 71.44 248 GLY B O 1
ATOM 9110 N N . ASP B 1 249 ? -24.859 7.504 10.797 1 79.44 249 ASP B N 1
ATOM 9111 C CA . ASP B 1 249 ? -25.844 8.578 10.906 1 79.44 249 ASP B CA 1
ATOM 9112 C C . ASP B 1 249 ? -26.031 9.008 12.367 1 79.44 249 ASP B C 1
ATOM 9114 O O . ASP B 1 249 ? -27.156 9.18 12.836 1 79.44 249 ASP B O 1
ATOM 9118 N N . VAL B 1 250 ? -24.875 9.008 13 1 84.12 250 VAL B N 1
ATOM 9119 C CA . VAL B 1 250 ? -24.828 9.5 14.375 1 84.12 250 VAL B CA 1
ATOM 9120 C C . VAL B 1 250 ? -24.359 10.953 14.391 1 84.12 250 VAL B C 1
ATOM 9122 O O . VAL B 1 250 ? -23.5 11.344 13.609 1 84.12 250 VAL B O 1
ATOM 9125 N N . ILE B 1 251 ? -24.953 11.703 15.219 1 80.5 251 ILE B N 1
ATOM 9126 C CA . ILE B 1 251 ? -24.688 13.133 15.258 1 80.5 251 ILE B CA 1
ATOM 9127 C C . ILE B 1 251 ? -23.344 13.391 15.953 1 80.5 251 ILE B C 1
ATOM 9129 O O . ILE B 1 251 ? -22.547 14.188 15.469 1 80.5 251 ILE B O 1
ATOM 9133 N N . SER B 1 252 ? -23.125 12.797 17.078 1 80 252 SER B N 1
ATOM 9134 C CA . SER B 1 252 ? -21.906 13.109 17.812 1 80 252 SER B CA 1
ATOM 9135 C C . SER B 1 252 ? -21.406 11.891 18.594 1 80 252 SER B C 1
ATOM 9137 O O . SER B 1 252 ? -21.797 11.68 19.734 1 80 252 SER B O 1
ATOM 9139 N N . PRO B 1 253 ? -20.531 11.195 17.938 1 81.62 253 PRO B N 1
ATOM 9140 C CA . PRO B 1 253 ? -19.922 10.117 18.719 1 81.62 253 PRO B CA 1
ATOM 9141 C C . PRO B 1 253 ? -19.016 10.641 19.844 1 81.62 253 PRO B C 1
ATOM 9143 O O . PRO B 1 253 ? -18.781 11.844 19.938 1 81.62 253 PRO B O 1
ATOM 9146 N N . GLN B 1 254 ? -18.578 9.773 20.656 1 80.75 254 GLN B N 1
ATOM 9147 C CA . GLN B 1 254 ? -17.75 10.156 21.797 1 80.75 254 GLN B CA 1
ATOM 9148 C C . GLN B 1 254 ? -16.438 10.812 21.328 1 80.75 254 GLN B C 1
ATOM 9150 O O . GLN B 1 254 ? -15.82 10.352 20.375 1 80.75 254 GLN B O 1
ATOM 9155 N N . ASP B 1 255 ? -16.031 11.961 21.953 1 81.56 255 ASP B N 1
ATOM 9156 C CA . ASP B 1 255 ? -14.773 12.672 21.734 1 81.56 255 ASP B CA 1
ATOM 9157 C C . ASP B 1 255 ? -14.711 13.297 20.344 1 81.56 255 ASP B C 1
ATOM 9159 O O . ASP B 1 255 ? -13.633 13.484 19.797 1 81.56 255 ASP B O 1
ATOM 9163 N N . ARG B 1 256 ? -15.938 13.453 19.734 1 90.94 256 ARG B N 1
ATOM 9164 C CA . ARG B 1 256 ? -16.062 14.109 18.438 1 90.94 256 ARG B CA 1
ATOM 9165 C C . ARG B 1 256 ? -17.016 15.297 18.5 1 90.94 256 ARG B C 1
ATOM 9167 O O . ARG B 1 256 ? -17.953 15.297 19.297 1 90.94 256 ARG B O 1
ATOM 9174 N N . PRO B 1 257 ? -16.766 16.234 17.734 1 94.06 257 PRO B N 1
ATOM 9175 C CA . PRO B 1 257 ? -17.625 17.422 17.797 1 94.06 257 PRO B CA 1
ATOM 9176 C C . PRO B 1 257 ? -18.922 17.25 17.016 1 94.06 257 PRO B C 1
ATOM 9178 O O . PRO B 1 257 ? -18.984 16.453 16.078 1 94.06 257 PRO B O 1
ATOM 9181 N N . GLU B 1 258 ? -19.875 18.031 17.469 1 94.75 258 GLU B N 1
ATOM 9182 C CA . GLU B 1 258 ? -21.031 18.219 16.609 1 94.75 258 GLU B CA 1
ATOM 9183 C C . GLU B 1 258 ? -20.719 19.141 15.445 1 94.75 258 GLU B C 1
ATOM 9185 O O . GLU B 1 258 ? -20.188 20.25 15.641 1 94.75 258 GLU B O 1
ATOM 9190 N N . ILE B 1 259 ? -20.969 18.672 14.234 1 96.25 259 ILE B N 1
ATOM 9191 C CA . ILE B 1 259 ? -20.641 19.469 13.062 1 96.25 259 ILE B CA 1
ATOM 9192 C C . ILE B 1 259 ? -21.906 20.062 12.461 1 96.25 259 ILE B C 1
ATOM 9194 O O . ILE B 1 259 ? -22.844 19.328 12.117 1 96.25 259 ILE B O 1
ATOM 9198 N N . LYS B 1 260 ? -21.969 21.359 12.336 1 95.81 260 LYS B N 1
ATOM 9199 C CA . LYS B 1 260 ? -23.125 22.047 11.758 1 95.81 260 LYS B CA 1
ATOM 9200 C C . LYS B 1 260 ? -22.688 23 10.641 1 95.81 260 LYS B C 1
ATOM 9202 O O . LYS B 1 260 ? -21.656 23.656 10.758 1 95.81 260 LYS B O 1
ATOM 9207 N N . VAL B 1 261 ? -23.453 23 9.594 1 96.5 261 VAL B N 1
ATOM 9208 C CA . VAL B 1 261 ? -23.172 23.875 8.461 1 96.5 261 VAL B CA 1
ATOM 9209 C C . VAL B 1 261 ? -24.266 24.953 8.352 1 96.5 261 VAL B C 1
ATOM 9211 O O . VAL B 1 261 ? -25.453 24.641 8.5 1 96.5 261 VAL B O 1
ATOM 9214 N N . PHE B 1 262 ? -23.828 26.203 8.18 1 96.44 262 PHE B N 1
ATOM 9215 C CA . PHE B 1 262 ? -24.734 27.344 8.078 1 96.44 262 PHE B CA 1
ATOM 9216 C C . PHE B 1 262 ? -24.656 27.984 6.703 1 96.44 262 PHE B C 1
ATOM 9218 O O . PHE B 1 262 ? -23.578 28.391 6.266 1 96.44 262 PHE B O 1
ATOM 9225 N N . ILE B 1 263 ? -25.781 28.031 6.066 1 94.81 263 ILE B N 1
ATOM 9226 C CA . ILE B 1 263 ? -25.844 28.578 4.715 1 94.81 263 ILE B CA 1
ATOM 9227 C C . ILE B 1 263 ? -27.156 29.344 4.535 1 94.81 263 ILE B C 1
ATOM 9229 O O . ILE B 1 263 ? -28.109 29.125 5.281 1 94.81 263 ILE B O 1
ATOM 9233 N N . THR B 1 264 ? -27.109 30.234 3.602 1 91.81 264 THR B N 1
ATOM 9234 C CA . THR B 1 264 ? -28.312 31 3.283 1 91.81 264 THR B CA 1
ATOM 9235 C C . THR B 1 264 ? -29.219 30.203 2.336 1 91.81 264 THR B C 1
ATOM 9237 O O . THR B 1 264 ? -28.766 29.234 1.708 1 91.81 264 THR B O 1
ATOM 9240 N N . GLU B 1 265 ? -30.469 30.547 2.219 1 89.62 265 GLU B N 1
ATOM 9241 C CA . GLU B 1 265 ? -31.422 29.875 1.355 1 89.62 265 GLU B CA 1
ATOM 9242 C C . GLU B 1 265 ? -31.016 29.969 -0.111 1 89.62 265 GLU B C 1
ATOM 9244 O O . GLU B 1 265 ? -31.234 29.031 -0.887 1 89.62 265 GLU B O 1
ATOM 9249 N N . ARG B 1 266 ? -30.453 31.047 -0.445 1 86.44 266 ARG B N 1
ATOM 9250 C CA . ARG B 1 266 ? -30.047 31.281 -1.831 1 86.44 266 ARG B CA 1
ATOM 9251 C C . ARG B 1 266 ? -28.969 30.297 -2.258 1 86.44 266 ARG B C 1
ATOM 9253 O O . ARG B 1 266 ? -28.922 29.875 -3.412 1 86.44 266 ARG B O 1
ATOM 9260 N N . LEU B 1 267 ? -28.156 29.984 -1.35 1 90.75 267 LEU B N 1
ATOM 9261 C CA . LEU B 1 267 ? -27.016 29.125 -1.65 1 90.75 267 LEU B CA 1
ATOM 9262 C C . LEU B 1 267 ? -27.312 27.672 -1.261 1 90.75 267 LEU B C 1
ATOM 9264 O O . LEU B 1 267 ? -26.438 26.812 -1.371 1 90.75 267 LEU B O 1
ATOM 9268 N N . SER B 1 268 ? -28.484 27.375 -0.898 1 90.44 268 SER B N 1
ATOM 9269 C CA . SER B 1 268 ? -28.859 26.078 -0.339 1 90.44 268 SER B CA 1
ATOM 9270 C C . SER B 1 268 ? -28.703 24.969 -1.372 1 90.44 268 SER B C 1
ATOM 9272 O O . SER B 1 268 ? -28.469 23.812 -1.017 1 90.44 268 SER B O 1
ATOM 9274 N N . GLU B 1 269 ? -28.781 25.297 -2.562 1 89.88 269 GLU B N 1
ATOM 9275 C CA . GLU B 1 269 ? -28.688 24.297 -3.627 1 89.88 269 GLU B CA 1
ATOM 9276 C C . GLU B 1 269 ? -27.281 23.703 -3.705 1 89.88 269 GLU B C 1
ATOM 9278 O O . GLU B 1 269 ? -27.109 22.578 -4.156 1 89.88 269 GLU B O 1
ATOM 9283 N N . TYR B 1 270 ? -26.344 24.453 -3.186 1 92.31 270 TYR B N 1
ATOM 9284 C CA . TYR B 1 270 ? -24.953 24.016 -3.307 1 92.31 270 TYR B CA 1
ATOM 9285 C C . TYR B 1 270 ? -24.516 23.266 -2.062 1 92.31 270 TYR B C 1
ATOM 9287 O O . TYR B 1 270 ? -23.422 22.688 -2.033 1 92.31 270 TYR B O 1
ATOM 9295 N N . LEU B 1 271 ? -25.344 23.219 -1.106 1 91.81 271 LEU B N 1
ATOM 9296 C CA . LEU B 1 271 ? -24.969 22.594 0.165 1 91.81 271 LEU B CA 1
ATOM 9297 C C . LEU B 1 271 ? -24.766 21.094 0.006 1 91.81 271 LEU B C 1
ATOM 9299 O O . LEU B 1 271 ? -23.734 20.562 0.413 1 91.81 271 LEU B O 1
ATOM 9303 N N . GLU B 1 272 ? -25.688 20.469 -0.542 1 89.69 272 GLU B N 1
ATOM 9304 C CA . GLU B 1 272 ? -25.641 19.016 -0.643 1 89.69 272 GLU B CA 1
ATOM 9305 C C . GLU B 1 272 ? -24.484 18.547 -1.531 1 89.69 272 GLU B C 1
ATOM 9307 O O . GLU B 1 272 ? -23.719 17.672 -1.145 1 89.69 272 GLU B O 1
ATOM 9312 N N . PRO B 1 273 ? -24.281 19.125 -2.635 1 89.62 273 PRO B N 1
ATOM 9313 C CA . PRO B 1 273 ? -23.172 18.672 -3.475 1 89.62 273 PRO B CA 1
ATOM 9314 C C . PRO B 1 273 ? -21.812 18.938 -2.83 1 89.62 273 PRO B C 1
ATOM 9316 O O . PRO B 1 273 ? -20.844 18.203 -3.088 1 89.62 273 PRO B O 1
ATOM 9319 N N . THR B 1 274 ? -21.703 19.922 -1.984 1 92.5 274 THR B N 1
ATOM 9320 C CA . THR B 1 274 ? -20.406 20.312 -1.433 1 92.5 274 THR B CA 1
ATOM 9321 C C . THR B 1 274 ? -20.125 19.578 -0.127 1 92.5 274 THR B C 1
ATOM 9323 O O . THR B 1 274 ? -19.031 19.047 0.066 1 92.5 274 THR B O 1
ATOM 9326 N N . MET B 1 275 ? -21.172 19.516 0.692 1 91.56 275 MET B N 1
ATOM 9327 C CA . MET B 1 275 ? -20.906 19.031 2.047 1 91.56 275 MET B CA 1
ATOM 9328 C C . MET B 1 275 ? -21.484 17.641 2.248 1 91.56 275 MET B C 1
ATOM 9330 O O . MET B 1 275 ? -21.062 16.906 3.146 1 91.56 275 MET B O 1
ATOM 9334 N N . LEU B 1 276 ? -22.469 17.25 1.499 1 88.69 276 LEU B N 1
ATOM 9335 C CA . LEU B 1 276 ? -23.141 15.961 1.603 1 88.69 276 LEU B CA 1
ATOM 9336 C C . LEU B 1 276 ? -23.297 15.32 0.228 1 88.69 276 LEU B C 1
ATOM 9338 O O . LEU B 1 276 ? -24.406 14.984 -0.179 1 88.69 276 LEU B O 1
ATOM 9342 N N . PRO B 1 277 ? -22.094 15.031 -0.311 1 85.12 277 PRO B N 1
ATOM 9343 C CA . PRO B 1 277 ? -22.25 14.5 -1.669 1 85.12 277 PRO B CA 1
ATOM 9344 C C . PRO B 1 277 ? -22.859 13.102 -1.691 1 85.12 277 PRO B C 1
ATOM 9346 O O . PRO B 1 277 ? -22.312 12.18 -1.081 1 85.12 277 PRO B O 1
ATOM 9349 N N . SER B 1 278 ? -24 12.852 -2.145 1 75.62 278 SER B N 1
ATOM 9350 C CA . SER B 1 278 ? -24.688 11.57 -2.217 1 75.62 278 SER B CA 1
ATOM 9351 C C . SER B 1 278 ? -24.5 10.914 -3.58 1 75.62 278 SER B C 1
ATOM 9353 O O . SER B 1 278 ? -24.562 9.688 -3.699 1 75.62 278 SER B O 1
ATOM 9355 N N . GLU B 1 279 ? -24.188 11.648 -4.547 1 65.75 279 GLU B N 1
ATOM 9356 C CA . GLU B 1 279 ? -24.156 11.125 -5.91 1 65.75 279 GLU B CA 1
ATOM 9357 C C . GLU B 1 279 ? -22.719 11.031 -6.426 1 65.75 279 GLU B C 1
ATOM 9359 O O . GLU B 1 279 ? -22.484 10.555 -7.539 1 65.75 279 GLU B O 1
ATOM 9364 N N . SER B 1 280 ? -21.859 11.406 -5.652 1 62.53 280 SER B N 1
ATOM 9365 C CA . SER B 1 280 ? -20.484 11.43 -6.156 1 62.53 280 SER B CA 1
ATOM 9366 C C . SER B 1 280 ? -19.781 10.102 -5.914 1 62.53 280 SER B C 1
ATOM 9368 O O . SER B 1 280 ? -19.719 9.625 -4.781 1 62.53 280 SER B O 1
ATOM 9370 N N . PRO B 1 281 ? -19.422 9.359 -7.004 1 57.53 281 PRO B N 1
ATOM 9371 C CA . PRO B 1 281 ? -18.828 8.023 -6.848 1 57.53 281 PRO B CA 1
ATOM 9372 C C . PRO B 1 281 ? -17.531 8.047 -6.059 1 57.53 281 PRO B C 1
ATOM 9374 O O . PRO B 1 281 ? -17.156 7.047 -5.441 1 57.53 281 PRO B O 1
ATOM 9377 N N . ASN B 1 282 ? -16.875 9.289 -5.941 1 61.91 282 ASN B N 1
ATOM 9378 C CA . ASN B 1 282 ? -15.523 9.242 -5.387 1 61.91 282 ASN B CA 1
ATOM 9379 C C . ASN B 1 282 ? -15.453 9.914 -4.016 1 61.91 282 ASN B C 1
ATOM 9381 O O . ASN B 1 282 ? -14.375 10.094 -3.461 1 61.91 282 ASN B O 1
ATOM 9385 N N . MET B 1 283 ? -16.656 10.352 -3.539 1 69.88 283 MET B N 1
ATOM 9386 C CA . MET B 1 283 ? -16.609 11.039 -2.25 1 69.88 283 MET B CA 1
ATOM 9387 C C . MET B 1 283 ? -17.688 10.5 -1.314 1 69.88 283 MET B C 1
ATOM 9389 O O . MET B 1 283 ? -18.844 10.32 -1.725 1 69.88 283 MET B O 1
ATOM 9393 N N . SER B 1 284 ? -17.297 10.258 -0.146 1 77.88 284 SER B N 1
ATOM 9394 C CA . SER B 1 284 ? -18.234 9.812 0.88 1 77.88 284 SER B CA 1
ATOM 9395 C C . SER B 1 284 ? -19.141 10.945 1.33 1 77.88 284 SER B C 1
ATOM 9397 O O . SER B 1 284 ? -18.719 12.102 1.411 1 77.88 284 SER B O 1
ATOM 9399 N N . LYS B 1 285 ? -20.391 10.648 1.551 1 86.12 285 LYS B N 1
ATOM 9400 C CA . LYS B 1 285 ? -21.312 11.633 2.111 1 86.12 285 LYS B CA 1
ATOM 9401 C C . LYS B 1 285 ? -20.828 12.141 3.465 1 86.12 285 LYS B C 1
ATOM 9403 O O . LYS B 1 285 ? -21.203 13.227 3.9 1 86.12 285 LYS B O 1
ATOM 9408 N N . TYR B 1 286 ? -19.906 11.398 4.113 1 89.5 286 TYR B N 1
ATOM 9409 C CA . TYR B 1 286 ? -19.391 11.727 5.438 1 89.5 286 TYR B CA 1
ATOM 9410 C C . TYR B 1 286 ? -17.969 12.266 5.355 1 89.5 286 TYR B C 1
ATOM 9412 O O . TYR B 1 286 ? -17.203 12.156 6.316 1 89.5 286 TYR B O 1
ATOM 9420 N N . TRP B 1 287 ? -17.594 12.945 4.246 1 90.62 287 TRP B N 1
ATOM 9421 C CA . TRP B 1 287 ? -16.188 13.234 4.004 1 90.62 287 TRP B CA 1
ATOM 9422 C C . TRP B 1 287 ? -15.641 14.188 5.055 1 90.62 287 TRP B C 1
ATOM 9424 O O . TRP B 1 287 ? -14.469 14.102 5.434 1 90.62 287 TRP B O 1
ATOM 9434 N N . VAL B 1 288 ? -16.438 15.086 5.617 1 94.12 288 VAL B N 1
ATOM 9435 C CA . VAL B 1 288 ? -15.969 16.016 6.629 1 94.12 288 VAL B CA 1
ATOM 9436 C C . VAL B 1 288 ? -15.719 15.281 7.945 1 94.12 288 VAL B C 1
ATOM 9438 O O . VAL B 1 288 ? -14.672 15.453 8.578 1 94.12 288 VAL B O 1
ATOM 9441 N N . SER B 1 289 ? -16.703 14.484 8.359 1 93.69 289 SER B N 1
ATOM 9442 C CA . SER B 1 289 ? -16.562 13.703 9.578 1 93.69 289 SER B CA 1
ATOM 9443 C C . SER B 1 289 ? -15.445 12.672 9.445 1 93.69 289 SER B C 1
ATOM 9445 O O . SER B 1 289 ? -14.781 12.328 10.422 1 93.69 289 SER B O 1
ATOM 9447 N N . ASP B 1 290 ? -15.234 12.227 8.211 1 90.12 290 ASP B N 1
ATOM 9448 C CA . ASP B 1 290 ? -14.18 11.25 7.949 1 90.12 290 ASP B CA 1
ATOM 9449 C C . ASP B 1 290 ? -12.805 11.859 8.188 1 90.12 290 ASP B C 1
ATOM 9451 O O . ASP B 1 290 ? -11.875 11.172 8.617 1 90.12 290 ASP B O 1
ATOM 9455 N N . ILE B 1 291 ? -12.641 13.109 7.887 1 92.88 291 ILE B N 1
ATOM 9456 C CA . ILE B 1 291 ? -11.375 13.789 8.125 1 92.88 291 ILE B CA 1
ATOM 9457 C C . ILE B 1 291 ? -11.078 13.812 9.625 1 92.88 291 ILE B C 1
ATOM 9459 O O . ILE B 1 291 ? -9.961 13.492 10.047 1 92.88 291 ILE B O 1
ATOM 9463 N N . ILE B 1 292 ? -12.055 14.117 10.359 1 94 292 ILE B N 1
ATOM 9464 C CA . ILE B 1 292 ? -11.906 14.211 11.812 1 94 292 ILE B CA 1
ATOM 9465 C C . ILE B 1 292 ? -11.602 12.828 12.391 1 94 292 ILE B C 1
ATOM 9467 O O . ILE B 1 292 ? -10.695 12.68 13.211 1 94 292 ILE B O 1
ATOM 9471 N N . ASN B 1 293 ? -12.289 11.914 11.922 1 89.94 293 ASN B N 1
ATOM 9472 C CA . ASN B 1 293 ? -12.078 10.555 12.391 1 89.94 293 ASN B CA 1
ATOM 9473 C C . ASN B 1 293 ? -10.68 10.055 12.047 1 89.94 293 ASN B C 1
ATOM 9475 O O . ASN B 1 293 ? -10.062 9.328 12.828 1 89.94 293 ASN B O 1
ATOM 9479 N N . TRP B 1 294 ? -10.25 10.398 10.906 1 88.94 294 TRP B N 1
ATOM 9480 C CA . TRP B 1 294 ? -8.914 9.977 10.492 1 88.94 294 TRP B CA 1
ATOM 9481 C C . TRP B 1 294 ? -7.844 10.57 11.406 1 88.94 294 TRP B C 1
ATOM 9483 O O . TRP B 1 294 ? -6.902 9.875 11.789 1 88.94 294 TRP B O 1
ATOM 9493 N N . PHE B 1 295 ? -7.957 11.734 11.797 1 89.25 295 PHE B N 1
ATOM 9494 C CA . PHE B 1 295 ? -6.988 12.398 12.664 1 89.25 295 PHE B CA 1
ATOM 9495 C C . PHE B 1 295 ? -7 11.781 14.062 1 89.25 295 PHE B C 1
ATOM 9497 O O . PHE B 1 295 ? -5.949 11.664 14.703 1 89.25 295 PHE B O 1
ATOM 9504 N N . ILE B 1 296 ? -8.133 11.398 14.453 1 86.81 296 ILE B N 1
ATOM 9505 C CA . ILE B 1 296 ? -8.297 10.961 15.836 1 86.81 296 ILE B CA 1
ATOM 9506 C C . ILE B 1 296 ? -7.949 9.477 15.961 1 86.81 296 ILE B C 1
ATOM 9508 O O . ILE B 1 296 ? -7.332 9.062 16.938 1 86.81 296 ILE B O 1
ATOM 9512 N N . GLU B 1 297 ? -8.258 8.68 14.969 1 77.25 297 GLU B N 1
ATOM 9513 C CA . GLU B 1 297 ? -8.18 7.23 15.117 1 77.25 297 GLU B CA 1
ATOM 9514 C C . GLU B 1 297 ? -7.086 6.645 14.227 1 77.25 297 GLU B C 1
ATOM 9516 O O . GLU B 1 297 ? -6.301 5.805 14.672 1 77.25 297 GLU B O 1
ATOM 9521 N N . LYS B 1 298 ? -7 6.988 13.039 1 67.44 298 LYS B N 1
ATOM 9522 C CA . LYS B 1 298 ? -6.219 6.266 12.039 1 67.44 298 LYS B CA 1
ATOM 9523 C C . LYS B 1 298 ? -4.781 6.77 11.992 1 67.44 298 LYS B C 1
ATOM 9525 O O . LYS B 1 298 ? -3.85 5.992 11.781 1 67.44 298 LYS B O 1
ATOM 9530 N N . PHE B 1 299 ? -4.574 7.953 12.203 1 69.31 299 PHE B N 1
ATOM 9531 C CA . PHE B 1 299 ? -3.26 8.555 12 1 69.31 299 PHE B CA 1
ATOM 9532 C C . PHE B 1 299 ? -2.252 7.98 12.992 1 69.31 299 PHE B C 1
ATOM 9534 O O . PHE B 1 299 ? -1.142 7.605 12.609 1 69.31 299 PHE B O 1
ATOM 9541 N N . PRO B 1 300 ? -2.676 7.848 14.195 1 54.84 300 PRO B N 1
ATOM 9542 C CA . PRO B 1 300 ? -1.676 7.332 15.133 1 54.84 300 PRO B CA 1
ATOM 9543 C C . PRO B 1 300 ? -1.186 5.934 14.766 1 54.84 300 PRO B C 1
ATOM 9545 O O . PRO B 1 300 ? -0.089 5.535 15.172 1 54.84 300 PRO B O 1
ATOM 9548 N N . PHE B 1 301 ? -2.098 5.301 13.984 1 54.72 301 PHE B N 1
ATOM 9549 C CA . PHE B 1 301 ? -1.761 3.936 13.602 1 54.72 301 PHE B CA 1
ATOM 9550 C C . PHE B 1 301 ? -1.112 3.902 12.219 1 54.72 301 PHE B C 1
ATOM 9552 O O . PHE B 1 301 ? -0.629 2.855 11.781 1 54.72 301 PHE B O 1
ATOM 9559 N N . SER B 1 302 ? -1.329 4.992 11.5 1 53.62 302 SER B N 1
ATOM 9560 C CA . SER B 1 302 ? -0.821 5.02 10.133 1 53.62 302 SER B CA 1
ATOM 9561 C C . SER B 1 302 ? 0.688 4.805 10.102 1 53.62 302 SER B C 1
ATOM 9563 O O . SER B 1 302 ? 1.448 5.742 9.852 1 53.62 302 SER B O 1
ATOM 9565 N N . VAL B 1 303 ? 1.131 4.246 11.195 1 45.62 303 VAL B N 1
ATOM 9566 C CA . VAL B 1 303 ? 2.506 3.83 10.945 1 45.62 303 VAL B CA 1
ATOM 9567 C C . VAL B 1 303 ? 2.576 3.049 9.633 1 45.62 303 VAL B C 1
ATOM 9569 O O . VAL B 1 303 ? 1.697 2.236 9.336 1 45.62 303 VAL B O 1
ATOM 9572 N N . PRO B 1 304 ? 3.164 3.639 8.695 1 41.97 304 PRO B N 1
ATOM 9573 C CA . PRO B 1 304 ? 3.238 2.938 7.414 1 41.97 304 PRO B CA 1
ATOM 9574 C C . PRO B 1 304 ? 3.125 1.421 7.562 1 41.97 304 PRO B C 1
ATOM 9576 O O . PRO B 1 304 ? 3.639 0.675 6.727 1 41.97 304 PRO B O 1
ATOM 9579 N N . ASN B 1 305 ? 2.52 0.907 8.617 1 35.62 305 ASN B N 1
ATOM 9580 C CA . ASN B 1 305 ? 2.496 -0.545 8.477 1 35.62 305 ASN B CA 1
ATOM 9581 C C . ASN B 1 305 ? 1.759 -0.973 7.207 1 35.62 305 ASN B C 1
ATOM 9583 O O . ASN B 1 305 ? 0.668 -0.477 6.922 1 35.62 305 ASN B O 1
ATOM 9587 N N . ASN B 1 306 ? 2.391 -1.184 6.215 1 35.09 306 ASN B N 1
ATOM 9588 C CA . ASN B 1 306 ? 1.797 -1.968 5.137 1 35.09 306 ASN B CA 1
ATOM 9589 C C . ASN B 1 306 ? 0.616 -2.799 5.633 1 35.09 306 ASN B C 1
ATOM 9591 O O . ASN B 1 306 ? 0.124 -3.674 4.922 1 35.09 306 ASN B O 1
ATOM 9595 N N . ASN B 1 307 ? 0.587 -3.09 6.961 1 31.47 307 ASN B N 1
ATOM 9596 C CA . ASN B 1 307 ? -0.36 -4.086 7.449 1 31.47 307 ASN B CA 1
ATOM 9597 C C . ASN B 1 307 ? -1.753 -3.488 7.637 1 31.47 307 ASN B C 1
ATOM 9599 O O . ASN B 1 307 ? -2.023 -2.834 8.641 1 31.47 307 ASN B O 1
ATOM 9603 N N . SER B 1 308 ? -2.385 -2.924 6.773 1 33.88 308 SER B N 1
ATOM 9604 C CA . SER B 1 308 ? -3.754 -2.42 6.809 1 33.88 308 SER B CA 1
ATOM 9605 C C . SER B 1 308 ? -4.594 -3.178 7.832 1 33.88 308 SER B C 1
ATOM 9607 O O . SER B 1 308 ? -5.613 -2.67 8.305 1 33.88 308 SER B O 1
ATOM 9609 N N . HIS B 1 309 ? -4.602 -4.555 7.797 1 30.84 309 HIS B N 1
ATOM 9610 C CA . HIS B 1 309 ? -5.676 -5.285 8.453 1 30.84 309 HIS B CA 1
ATOM 9611 C C . HIS B 1 309 ? -5.527 -5.238 9.969 1 30.84 309 HIS B C 1
ATOM 9613 O O . HIS B 1 309 ? -6.16 -6.016 10.688 1 30.84 309 HIS B O 1
ATOM 9619 N N . HIS B 1 310 ? -4.598 -4.605 10.523 1 30.33 310 HIS B N 1
ATOM 9620 C CA . HIS B 1 310 ? -4.742 -4.785 11.961 1 30.33 310 HIS B CA 1
ATOM 9621 C C . HIS B 1 310 ? -5.98 -4.062 12.484 1 30.33 310 HIS B C 1
ATOM 9623 O O . HIS B 1 310 ? -5.867 -3.027 13.148 1 30.33 310 HIS B O 1
ATOM 9629 N N . SER B 1 311 ? -6.879 -3.832 11.859 1 30.75 311 SER B N 1
ATOM 9630 C CA . SER B 1 311 ? -8.031 -3.334 12.602 1 30.75 311 SER B CA 1
ATOM 9631 C C . SER B 1 311 ? -8.266 -4.141 13.875 1 30.75 311 SER B C 1
ATOM 9633 O O . SER B 1 311 ? -9.227 -3.896 14.602 1 30.75 311 SER B O 1
ATOM 9635 N N . SER B 1 312 ? -8.008 -5.512 13.938 1 28.69 312 SER B N 1
ATOM 9636 C CA . SER B 1 312 ? -8.609 -6.129 15.117 1 28.69 312 SER B CA 1
ATOM 9637 C C . SER B 1 312 ? -8.148 -5.441 16.391 1 28.69 312 SER B C 1
ATOM 9639 O O . SER B 1 312 ? -7.117 -4.758 16.406 1 28.69 312 SER B O 1
ATOM 9641 N N . SER B 1 313 ? -8.57 -5.996 17.656 1 30.62 313 SER B N 1
ATOM 9642 C CA . SER B 1 313 ? -9.008 -5.695 19.016 1 30.62 313 SER B CA 1
ATOM 9643 C C . SER B 1 313 ? -7.824 -5.328 19.906 1 30.62 313 SER B C 1
ATOM 9645 O O . SER B 1 313 ? -7.934 -4.449 20.766 1 30.62 313 SER B O 1
ATOM 9647 N N . SER B 1 314 ? -6.871 -6.391 20.109 1 27.73 314 SER B N 1
ATOM 9648 C CA . SER B 1 314 ? -6.426 -6.492 21.5 1 27.73 314 SER B CA 1
ATOM 9649 C C . SER B 1 314 ? -5.363 -5.445 21.812 1 27.73 314 SER B C 1
ATOM 9651 O O . SER B 1 314 ? -4.676 -5.539 22.844 1 27.73 314 SER B O 1
ATOM 9653 N N . TYR B 1 315 ? -4.66 -4.914 20.844 1 31.64 315 TYR B N 1
ATOM 9654 C CA . TYR B 1 315 ? -3.51 -4.129 21.281 1 31.64 315 TYR B CA 1
ATOM 9655 C C . TYR B 1 315 ? -3.938 -2.986 22.188 1 31.64 315 TYR B C 1
ATOM 9657 O O . TYR B 1 315 ? -5.078 -2.525 22.125 1 31.64 315 TYR B O 1
ATOM 9665 N N . PRO B 1 316 ? -3.174 -2.889 23.234 1 34.25 316 PRO B N 1
ATOM 9666 C CA . PRO B 1 316 ? -3.664 -1.732 23.984 1 34.25 316 PRO B CA 1
ATOM 9667 C C . PRO B 1 316 ? -4.031 -0.554 23.094 1 34.25 316 PRO B C 1
ATOM 9669 O O . PRO B 1 316 ? -3.283 -0.222 22.172 1 34.25 316 PRO B O 1
ATOM 9672 N N . ALA B 1 317 ? -5.082 -0.29 22.781 1 40.34 317 ALA B N 1
ATOM 9673 C CA . ALA B 1 317 ? -5.902 0.637 22 1 40.34 317 ALA B CA 1
ATOM 9674 C C . ALA B 1 317 ? -5.301 2.041 22.016 1 40.34 317 ALA B C 1
ATOM 9676 O O . ALA B 1 317 ? -5.125 2.639 23.078 1 40.34 317 ALA B O 1
ATOM 9677 N N . ILE B 1 318 ? -3.988 2.369 21.25 1 49.66 318 ILE B N 1
ATOM 9678 C CA . ILE B 1 318 ? -3.846 3.814 21.109 1 49.66 318 ILE B CA 1
ATOM 9679 C C . ILE B 1 318 ? -5.211 4.484 21.234 1 49.66 318 ILE B C 1
ATOM 9681 O O . ILE B 1 318 ? -6.145 4.156 20.5 1 49.66 318 ILE B O 1
ATOM 9685 N N . LYS B 1 319 ? -5.223 5.012 22.562 1 59.22 319 LYS B N 1
ATOM 9686 C CA . LYS B 1 319 ? -6.492 5.695 22.797 1 59.22 319 LYS B CA 1
ATOM 9687 C C . LYS B 1 319 ? -6.793 6.691 21.688 1 59.22 319 LYS B C 1
ATOM 9689 O O . LYS B 1 319 ? -5.875 7.266 21.094 1 59.22 319 LYS B O 1
ATOM 9694 N N . ASP B 1 320 ? -7.887 6.727 21.375 1 67.88 320 ASP B N 1
ATOM 9695 C CA . ASP B 1 320 ? -8.328 7.703 20.391 1 67.88 320 ASP B CA 1
ATOM 9696 C C . ASP B 1 320 ? -8.008 9.125 20.844 1 67.88 320 ASP B C 1
ATOM 9698 O O . ASP B 1 320 ? -8.086 9.438 22.031 1 67.88 320 ASP B O 1
ATOM 9702 N N . LEU B 1 321 ? -7.355 9.75 19.984 1 79.12 321 LEU B N 1
ATOM 9703 C CA . LEU B 1 321 ? -7.242 11.18 20.219 1 79.12 321 LEU B CA 1
ATOM 9704 C C . LEU B 1 321 ? -8.617 11.828 20.297 1 79.12 321 LEU B C 1
ATOM 9706 O O . LEU B 1 321 ? -9.633 11.133 20.359 1 79.12 321 LEU B O 1
ATOM 9710 N N . TYR B 1 322 ? -8.719 13.047 20.625 1 86.56 322 TYR B N 1
ATOM 9711 C CA . TYR B 1 322 ? -9.984 13.75 20.781 1 86.56 322 TYR B CA 1
ATOM 9712 C C . TYR B 1 322 ? -9.977 15.078 20.031 1 86.56 322 TYR B C 1
ATOM 9714 O O . TYR B 1 322 ? -8.906 15.648 19.781 1 86.56 322 TYR B O 1
ATOM 9722 N N . PHE B 1 323 ? -11.195 15.469 19.656 1 93.19 323 PHE B N 1
ATOM 9723 C CA . PHE B 1 323 ? -11.336 16.812 19.125 1 93.19 323 PHE B CA 1
ATOM 9724 C C . PHE B 1 323 ? -11.406 17.844 20.25 1 93.19 323 PHE B C 1
ATOM 9726 O O . PHE B 1 323 ? -12.148 17.656 21.219 1 93.19 323 PHE B O 1
ATOM 9733 N N . PRO B 1 324 ? -10.664 18.859 20.156 1 92.44 324 PRO B N 1
ATOM 9734 C CA . PRO B 1 324 ? -10.508 19.766 21.297 1 92.44 324 PRO B CA 1
ATOM 9735 C C . PRO B 1 324 ? -11.797 20.484 21.672 1 92.44 324 PRO B C 1
ATOM 9737 O O . PRO B 1 324 ? -11.969 20.922 22.812 1 92.44 324 PRO B O 1
ATOM 9740 N N . PHE B 1 325 ? -12.719 20.734 20.75 1 94.56 325 PHE B N 1
ATOM 9741 C CA . PHE B 1 325 ? -13.906 21.547 21 1 94.56 325 PHE B CA 1
ATOM 9742 C C . PHE B 1 325 ? -15.164 20.688 20.891 1 94.56 325 PHE B C 1
ATOM 9744 O O . PHE B 1 325 ? -15.164 19.656 20.219 1 94.56 325 PHE B O 1
ATOM 9751 N N . LYS B 1 326 ? -16.234 21.156 21.469 1 92.19 326 LYS B N 1
ATOM 9752 C CA . LYS B 1 326 ? -17.484 20.406 21.5 1 92.19 326 LYS B CA 1
ATOM 9753 C C . LYS B 1 326 ? -18.234 20.516 20.172 1 92.19 326 LYS B C 1
ATOM 9755 O O . LYS B 1 326 ? -19.016 19.625 19.828 1 92.19 326 LYS B O 1
ATOM 9760 N N . ALA B 1 327 ? -17.984 21.594 19.547 1 94.5 327 ALA B N 1
ATOM 9761 C CA . ALA B 1 327 ? -18.703 21.828 18.297 1 94.5 327 ALA B CA 1
ATOM 9762 C C . ALA B 1 327 ? -17.766 22.359 17.203 1 94.5 327 ALA B C 1
ATOM 9764 O O . ALA B 1 327 ? -16.75 23 17.516 1 94.5 327 ALA B O 1
ATOM 9765 N N . LEU B 1 328 ? -18.109 22.031 16.016 1 97.12 328 LEU B N 1
ATOM 9766 C CA . LEU B 1 328 ? -17.469 22.594 14.836 1 97.12 328 LEU B CA 1
ATOM 9767 C C . LEU B 1 328 ? -18.516 23.172 13.883 1 97.12 328 LEU B C 1
ATOM 9769 O O . LEU B 1 328 ? -19.25 22.438 13.242 1 97.12 328 LEU B O 1
ATOM 9773 N N . ASN B 1 329 ? -18.516 24.484 13.812 1 97.5 329 ASN B N 1
ATOM 9774 C CA . ASN B 1 329 ? -19.469 25.203 12.961 1 97.5 329 ASN B CA 1
ATOM 9775 C C . ASN B 1 329 ? -18.797 25.656 11.664 1 97.5 329 ASN B C 1
ATOM 9777 O O . ASN B 1 329 ? -17.688 26.188 11.68 1 97.5 329 ASN B O 1
ATOM 9781 N N . ILE B 1 330 ? -19.422 25.391 10.57 1 97.44 330 ILE B N 1
ATOM 9782 C CA . ILE B 1 330 ? -18.953 25.844 9.266 1 97.44 330 ILE B CA 1
ATOM 9783 C C . ILE B 1 330 ? -19.969 26.797 8.641 1 97.44 330 ILE B C 1
ATOM 9785 O O . ILE B 1 330 ? -21.109 26.406 8.383 1 97.44 330 ILE B O 1
ATOM 9789 N N . ALA B 1 331 ? -19.562 28.047 8.391 1 96.94 331 ALA B N 1
ATOM 9790 C CA . ALA B 1 331 ? -20.469 29.047 7.836 1 96.94 331 ALA B CA 1
ATOM 9791 C C . ALA B 1 331 ? -19.984 29.531 6.473 1 96.94 331 ALA B C 1
ATOM 9793 O O . ALA B 1 331 ? -18.797 29.844 6.305 1 96.94 331 ALA B O 1
ATOM 9794 N N . PHE B 1 332 ? -20.875 29.562 5.508 1 96.31 332 PHE B N 1
ATOM 9795 C CA . PHE B 1 332 ? -20.562 30.109 4.191 1 96.31 332 PHE B CA 1
ATOM 9796 C C . PHE B 1 332 ? -21.109 31.531 4.051 1 96.31 332 PHE B C 1
ATOM 9798 O O . PHE B 1 332 ? -22.281 31.781 4.332 1 96.31 332 PHE B O 1
ATOM 9805 N N . VAL B 1 333 ? -20.203 32.406 3.686 1 94.38 333 VAL B N 1
ATOM 9806 C CA . VAL B 1 333 ? -20.578 33.812 3.596 1 94.38 333 VAL B CA 1
ATOM 9807 C C . VAL B 1 333 ? -20.172 34.375 2.236 1 94.38 333 VAL B C 1
ATOM 9809 O O . VAL B 1 333 ? -19.375 33.781 1.523 1 94.38 333 VAL B O 1
ATOM 9812 N N . GLU B 1 334 ? -20.734 35.406 1.917 1 91.5 334 GLU B N 1
ATOM 9813 C CA . GLU B 1 334 ? -20.375 36.125 0.701 1 91.5 334 GLU B CA 1
ATOM 9814 C C . GLU B 1 334 ? -19.672 37.438 1.027 1 91.5 334 GLU B C 1
ATOM 9816 O O . GLU B 1 334 ? -19.938 38.062 2.064 1 91.5 334 GLU B O 1
ATOM 9821 N N . GLY B 1 335 ? -18.719 37.812 0.266 1 86.62 335 GLY B N 1
ATOM 9822 C CA . GLY B 1 335 ? -18.047 39.094 0.422 1 86.62 335 GLY B CA 1
ATOM 9823 C C . GLY B 1 335 ? -16.734 39 1.179 1 86.62 335 GLY B C 1
ATOM 9824 O O . GLY B 1 335 ? -16.109 40 1.483 1 86.62 335 GLY B O 1
ATOM 9825 N N . SER B 1 336 ? -16.391 37.844 1.51 1 87.25 336 SER B N 1
ATOM 9826 C CA . SER B 1 336 ? -15.125 37.688 2.23 1 87.25 336 SER B CA 1
ATOM 9827 C C . SER B 1 336 ? -13.93 37.844 1.302 1 87.25 336 SER B C 1
ATOM 9829 O O . SER B 1 336 ? -13.977 37.469 0.135 1 87.25 336 SER B O 1
ATOM 9831 N N . TYR B 1 337 ? -12.836 38.406 1.787 1 81.81 337 TYR B N 1
ATOM 9832 C CA . TYR B 1 337 ? -11.609 38.594 1.011 1 81.81 337 TYR B CA 1
ATOM 9833 C C . TYR B 1 337 ? -10.789 37.312 0.988 1 81.81 337 TYR B C 1
ATOM 9835 O O . TYR B 1 337 ? -10.094 37.031 0.006 1 81.81 337 TYR B O 1
ATOM 9843 N N . HIS B 1 338 ? -10.859 36.656 2.084 1 84.94 338 HIS B N 1
ATOM 9844 C CA . HIS B 1 338 ? -10.133 35.406 2.184 1 84.94 338 HIS B CA 1
ATOM 9845 C C . HIS B 1 338 ? -11.039 34.219 1.893 1 84.94 338 HIS B C 1
ATOM 9847 O O . HIS B 1 338 ? -12.25 34.281 2.113 1 84.94 338 HIS B O 1
ATOM 9853 N N . ASP B 1 339 ? -10.461 33.188 1.449 1 89.44 339 ASP B N 1
ATOM 9854 C CA . ASP B 1 339 ? -11.242 32 1.13 1 89.44 339 ASP B CA 1
ATOM 9855 C C . ASP B 1 339 ? -11.758 31.328 2.398 1 89.44 339 ASP B C 1
ATOM 9857 O O . ASP B 1 339 ? -12.875 30.797 2.418 1 89.44 339 ASP B O 1
ATOM 9861 N N . ILE B 1 340 ? -10.922 31.312 3.416 1 91.75 340 ILE B N 1
ATOM 9862 C CA . ILE B 1 340 ? -11.312 30.641 4.645 1 91.75 340 ILE B CA 1
ATOM 9863 C C . ILE B 1 340 ? -10.719 31.359 5.852 1 91.75 340 ILE B C 1
ATOM 9865 O O . ILE B 1 340 ? -9.57 31.812 5.805 1 91.75 340 ILE B O 1
ATOM 9869 N N . SER B 1 341 ? -11.477 31.594 6.859 1 91.75 341 SER B N 1
ATOM 9870 C CA . SER B 1 341 ? -11.047 32.094 8.156 1 91.75 341 SER B CA 1
ATOM 9871 C C . SER B 1 341 ? -11.328 31.078 9.266 1 91.75 341 SER B C 1
ATOM 9873 O O . SER B 1 341 ? -12.453 30.609 9.422 1 91.75 341 SER B O 1
ATOM 9875 N N . VAL B 1 342 ? -10.273 30.797 10.008 1 93.38 342 VAL B N 1
ATOM 9876 C CA . VAL B 1 342 ? -10.391 29.703 10.969 1 93.38 342 VAL B CA 1
ATOM 9877 C C . VAL B 1 342 ? -10.367 30.266 12.391 1 93.38 342 VAL B C 1
ATOM 9879 O O . VAL B 1 342 ? -9.461 31.031 12.742 1 93.38 342 VAL B O 1
ATOM 9882 N N . THR B 1 343 ? -11.344 30 13.141 1 94.5 343 THR B N 1
ATOM 9883 C CA . THR B 1 343 ? -11.438 30.328 14.555 1 94.5 343 THR B CA 1
ATOM 9884 C C . THR B 1 343 ? -11.758 29.094 15.383 1 94.5 343 THR B C 1
ATOM 9886 O O . THR B 1 343 ? -11.875 27.984 14.844 1 94.5 343 THR B O 1
ATOM 9889 N N . ALA B 1 344 ? -11.812 29.266 16.688 1 95.81 344 ALA B N 1
ATOM 9890 C CA . ALA B 1 344 ? -12 28.125 17.578 1 95.81 344 ALA B CA 1
ATOM 9891 C C . ALA B 1 344 ? -13.383 27.5 17.391 1 95.81 344 ALA B C 1
ATOM 9893 O O . ALA B 1 344 ? -14.391 28.078 17.812 1 95.81 344 ALA B O 1
ATOM 9894 N N . GLY B 1 345 ? -13.445 26.375 16.719 1 96.31 345 GLY B N 1
ATOM 9895 C CA . GLY B 1 345 ? -14.695 25.656 16.516 1 96.31 345 GLY B CA 1
ATOM 9896 C C . GLY B 1 345 ? -15.562 26.281 15.43 1 96.31 345 GLY B C 1
ATOM 9897 O O . GLY B 1 345 ? -16.734 25.922 15.281 1 96.31 345 GLY B O 1
ATOM 9898 N N . LEU B 1 346 ? -15.086 27.219 14.766 1 97.06 346 LEU B N 1
ATOM 9899 C CA . LEU B 1 346 ? -15.828 27.891 13.711 1 97.06 346 LEU B CA 1
ATOM 9900 C C . LEU B 1 346 ? -14.945 28.125 12.484 1 97.06 346 LEU B C 1
ATOM 9902 O O . LEU B 1 346 ? -13.82 28.609 12.609 1 97.06 346 LEU B O 1
ATOM 9906 N N . ILE B 1 347 ? -15.438 27.719 11.375 1 96.44 347 ILE B N 1
ATOM 9907 C CA . ILE B 1 347 ? -14.773 27.938 10.102 1 96.44 347 ILE B CA 1
ATOM 9908 C C . ILE B 1 347 ? -15.656 28.797 9.195 1 96.44 347 ILE B C 1
ATOM 9910 O O . ILE B 1 347 ? -16.781 28.406 8.875 1 96.44 347 ILE B O 1
ATOM 9914 N N . ILE B 1 348 ? -15.18 29.953 8.797 1 96.12 348 ILE B N 1
ATOM 9915 C CA . ILE B 1 348 ? -15.922 30.844 7.91 1 96.12 348 ILE B CA 1
ATOM 9916 C C . ILE B 1 348 ? -15.383 30.703 6.484 1 96.12 348 ILE B C 1
ATOM 9918 O O . ILE B 1 348 ? -14.227 31.016 6.219 1 96.12 348 ILE B O 1
ATOM 9922 N N . CYS B 1 349 ? -16.25 30.281 5.617 1 96.06 349 CYS B N 1
ATOM 9923 C CA . CYS B 1 349 ? -15.844 29.984 4.246 1 96.06 349 CYS B CA 1
ATOM 9924 C C . CYS B 1 349 ? -16.484 30.969 3.271 1 96.06 349 CYS B C 1
ATOM 9926 O O . CYS B 1 349 ? -17.641 31.359 3.445 1 96.06 349 CYS B O 1
ATOM 9928 N N . LYS B 1 350 ? -15.719 31.281 2.32 1 94.69 350 LYS B N 1
ATOM 9929 C CA . LYS B 1 350 ? -16.25 32.062 1.208 1 94.69 350 LYS B CA 1
ATOM 9930 C C . LYS B 1 350 ? -17.203 31.234 0.359 1 94.69 350 LYS B C 1
ATOM 9932 O O . LYS B 1 350 ? -16.984 30.031 0.154 1 94.69 350 LYS B O 1
ATOM 9937 N N . SER B 1 351 ? -18.188 31.797 -0.161 1 92.56 351 SER B N 1
ATOM 9938 C CA . SER B 1 351 ? -19.219 31.109 -0.925 1 92.56 351 SER B CA 1
ATOM 9939 C C . SER B 1 351 ? -18.656 30.5 -2.199 1 92.56 351 SER B C 1
ATOM 9941 O O . SER B 1 351 ? -19.219 29.547 -2.748 1 92.56 351 SER B O 1
ATOM 9943 N N . LYS B 1 352 ? -17.547 30.984 -2.594 1 91.75 352 LYS B N 1
ATOM 9944 C CA . LYS B 1 352 ? -16.922 30.484 -3.812 1 91.75 352 LYS B CA 1
ATOM 9945 C C . LYS B 1 352 ? -16.469 29.047 -3.641 1 91.75 352 LYS B C 1
ATOM 9947 O O . LYS B 1 352 ? -16.234 28.344 -4.625 1 91.75 352 LYS B O 1
ATOM 9952 N N . LEU B 1 353 ? -16.328 28.625 -2.414 1 94.62 353 LEU B N 1
ATOM 9953 C CA . LEU B 1 353 ? -15.883 27.266 -2.143 1 94.62 353 LEU B CA 1
ATOM 9954 C C . LEU B 1 353 ? -17.016 26.266 -2.369 1 94.62 353 LEU B C 1
ATOM 9956 O O . LEU B 1 353 ? -16.781 25.062 -2.445 1 94.62 353 LEU B O 1
ATOM 9960 N N . LEU B 1 354 ? -18.219 26.797 -2.533 1 94.19 354 LEU B N 1
ATOM 9961 C CA . LEU B 1 354 ? -19.359 25.938 -2.832 1 94.19 354 LEU B CA 1
ATOM 9962 C C . LEU B 1 354 ? -19.359 25.531 -4.305 1 94.19 354 LEU B C 1
ATOM 9964 O O . LEU B 1 354 ? -18.891 26.297 -5.16 1 94.19 354 LEU B O 1
ATOM 9968 N N . HIS B 1 355 ? -19.781 24.344 -4.527 1 91.19 355 HIS B N 1
ATOM 9969 C CA . HIS B 1 355 ? -19.844 23.859 -5.902 1 91.19 355 HIS B CA 1
ATOM 9970 C C . HIS B 1 355 ? -21.031 22.938 -6.117 1 91.19 355 HIS B C 1
ATOM 9972 O O . HIS B 1 355 ? -21.641 22.469 -5.152 1 91.19 355 HIS B O 1
ATOM 9978 N N . ASN B 1 356 ? -21.391 22.781 -7.285 1 88.94 356 ASN B N 1
ATOM 9979 C CA . ASN B 1 356 ? -22.422 21.828 -7.652 1 88.94 356 ASN B CA 1
ATOM 9980 C C . ASN B 1 356 ? -21.828 20.484 -8.062 1 88.94 356 ASN B C 1
ATOM 9982 O O . ASN B 1 356 ? -20.609 20.281 -7.984 1 88.94 356 ASN B O 1
ATOM 9986 N N . TYR B 1 357 ? -22.672 19.562 -8.414 1 83.81 357 TYR B N 1
ATOM 9987 C CA . TYR B 1 357 ? -22.219 18.219 -8.766 1 83.81 357 TYR B CA 1
ATOM 9988 C C . TYR B 1 357 ? -21.469 18.219 -10.094 1 83.81 357 TYR B C 1
ATOM 9990 O O . TYR B 1 357 ? -20.719 17.281 -10.398 1 83.81 357 TYR B O 1
ATOM 9998 N N . ARG B 1 358 ? -21.562 19.281 -10.773 1 82.75 358 ARG B N 1
ATOM 9999 C CA . ARG B 1 358 ? -21.047 19.297 -12.141 1 82.75 358 ARG B CA 1
ATOM 10000 C C . ARG B 1 358 ? -19.641 19.875 -12.188 1 82.75 358 ARG B C 1
ATOM 10002 O O . ARG B 1 358 ? -18.953 19.781 -13.211 1 82.75 358 ARG B O 1
ATOM 10009 N N . ILE B 1 359 ? -19.172 20.484 -11.141 1 84.75 359 ILE B N 1
ATOM 10010 C CA . ILE B 1 359 ? -17.859 21.125 -11.125 1 84.75 359 ILE B CA 1
ATOM 10011 C C . ILE B 1 359 ? -16.812 20.141 -10.602 1 84.75 359 ILE B C 1
ATOM 10013 O O . ILE B 1 359 ? -16.984 19.547 -9.531 1 84.75 359 ILE B O 1
ATOM 10017 N N . ILE B 1 360 ? -15.727 19.938 -11.32 1 78.56 360 ILE B N 1
ATOM 10018 C CA . ILE B 1 360 ? -14.734 18.922 -10.992 1 78.56 360 ILE B CA 1
ATOM 10019 C C . ILE B 1 360 ? -13.656 19.531 -10.102 1 78.56 360 ILE B C 1
ATOM 10021 O O . ILE B 1 360 ? -13.422 19.062 -8.984 1 78.56 360 ILE B O 1
ATOM 10025 N N . GLU B 1 361 ? -12.961 20.641 -10.414 1 84.44 361 GLU B N 1
ATOM 10026 C CA . GLU B 1 361 ? -11.742 21.141 -9.781 1 84.44 361 GLU B CA 1
ATOM 10027 C C . GLU B 1 361 ? -12.047 21.75 -8.414 1 84.44 361 GLU B C 1
ATOM 10029 O O . GLU B 1 361 ? -11.273 21.578 -7.469 1 84.44 361 GLU B O 1
ATOM 10034 N N . GLN B 1 362 ? -13.141 22.391 -8.25 1 87.75 362 GLN B N 1
ATOM 10035 C CA . GLN B 1 362 ? -13.477 23.094 -7.02 1 87.75 362 GLN B CA 1
ATOM 10036 C C . GLN B 1 362 ? -13.688 22.125 -5.867 1 87.75 362 GLN B C 1
ATOM 10038 O O . GLN B 1 362 ? -13.43 22.453 -4.707 1 87.75 362 GLN B O 1
ATOM 10043 N N . ARG B 1 363 ? -14.07 20.984 -6.188 1 86.94 363 ARG B N 1
ATOM 10044 C CA . ARG B 1 363 ? -14.336 19.969 -5.168 1 86.94 363 ARG B CA 1
ATOM 10045 C C . ARG B 1 363 ? -13.078 19.656 -4.363 1 86.94 363 ARG B C 1
ATOM 10047 O O . ARG B 1 363 ? -13.117 19.625 -3.131 1 86.94 363 ARG B O 1
ATOM 10054 N N . PHE B 1 364 ? -12.016 19.531 -5.031 1 84.25 364 PHE B N 1
ATOM 10055 C CA . PHE B 1 364 ? -10.773 19.156 -4.367 1 84.25 364 PHE B CA 1
ATOM 10056 C C . PHE B 1 364 ? -10.172 20.359 -3.635 1 84.25 364 PHE B C 1
ATOM 10058 O O . PHE B 1 364 ? -9.578 20.203 -2.566 1 84.25 364 PHE B O 1
ATOM 10065 N N . GLU B 1 365 ? -10.328 21.438 -4.215 1 90 365 GLU B N 1
ATOM 10066 C CA . GLU B 1 365 ? -9.844 22.656 -3.564 1 90 365 GLU B CA 1
ATOM 10067 C C . GLU B 1 365 ? -10.586 22.906 -2.256 1 90 365 GLU B C 1
ATOM 10069 O O . GLU B 1 365 ? -9.969 23.25 -1.244 1 90 365 GLU B O 1
ATOM 10074 N N . THR B 1 366 ? -11.906 22.75 -2.32 1 93.69 366 THR B N 1
ATOM 10075 C CA . THR B 1 366 ? -12.727 22.953 -1.131 1 93.69 366 THR B CA 1
ATOM 10076 C C . THR B 1 366 ? -12.352 21.953 -0.036 1 93.69 366 THR B C 1
ATOM 10078 O O . THR B 1 366 ? -12.227 22.328 1.132 1 93.69 366 THR B O 1
ATOM 10081 N N . MET B 1 367 ? -12.195 20.781 -0.43 1 92.31 367 MET B N 1
ATOM 10082 C CA . MET B 1 367 ? -11.852 19.734 0.538 1 92.31 367 MET B CA 1
ATOM 10083 C C . MET B 1 367 ? -10.531 20.062 1.224 1 92.31 367 MET B C 1
ATOM 10085 O O . MET B 1 367 ? -10.398 19.891 2.438 1 92.31 367 MET B O 1
ATOM 10089 N N . GLN B 1 368 ? -9.547 20.5 0.53 1 92.31 368 GLN B N 1
ATOM 10090 C CA . GLN B 1 368 ? -8.242 20.812 1.099 1 92.31 368 GLN B CA 1
ATOM 10091 C C . GLN B 1 368 ? -8.32 21.984 2.07 1 92.31 368 GLN B C 1
ATOM 10093 O O . GLN B 1 368 ? -7.703 21.953 3.137 1 92.31 368 GLN B O 1
ATOM 10098 N N . PHE B 1 369 ? -9.078 22.938 1.66 1 93.94 369 PHE B N 1
ATOM 10099 C CA . PHE B 1 369 ? -9.242 24.109 2.521 1 93.94 369 PHE B CA 1
ATOM 10100 C C . PHE B 1 369 ? -9.891 23.719 3.846 1 93.94 369 PHE B C 1
ATOM 10102 O O . PHE B 1 369 ? -9.422 24.125 4.914 1 93.94 369 PHE B O 1
ATOM 10109 N N . ILE B 1 370 ? -10.883 22.922 3.766 1 95.94 370 ILE B N 1
ATOM 10110 C CA . ILE B 1 370 ? -11.609 22.531 4.965 1 95.94 370 ILE B CA 1
ATOM 10111 C C . ILE B 1 370 ? -10.742 21.609 5.812 1 95.94 370 ILE B C 1
ATOM 10113 O O . ILE B 1 370 ? -10.727 21.703 7.043 1 95.94 370 ILE B O 1
ATOM 10117 N N . ALA B 1 371 ? -10.031 20.734 5.191 1 95.62 371 ALA B N 1
ATOM 10118 C CA . ALA B 1 371 ? -9.141 19.828 5.914 1 95.62 371 ALA B CA 1
ATOM 10119 C C . ALA B 1 371 ? -8.086 20.594 6.691 1 95.62 371 ALA B C 1
ATOM 10121 O O . ALA B 1 371 ? -7.793 20.281 7.848 1 95.62 371 ALA B O 1
ATOM 10122 N N . HIS B 1 372 ? -7.531 21.562 6.07 1 94.94 372 HIS B N 1
ATOM 10123 C CA . HIS B 1 372 ? -6.523 22.391 6.738 1 94.94 372 HIS B CA 1
ATOM 10124 C C . HIS B 1 372 ? -7.125 23.156 7.906 1 94.94 372 HIS B C 1
ATOM 10126 O O . HIS B 1 372 ? -6.484 23.312 8.945 1 94.94 372 HIS B O 1
ATOM 10132 N N . ALA B 1 373 ? -8.273 23.609 7.66 1 95.81 373 ALA B N 1
ATOM 10133 C CA . ALA B 1 373 ? -8.953 24.359 8.719 1 95.81 373 ALA B CA 1
ATOM 10134 C C . ALA B 1 373 ? -9.227 23.453 9.922 1 95.81 373 ALA B C 1
ATOM 10136 O O . ALA B 1 373 ? -9.102 23.891 11.07 1 95.81 373 ALA B O 1
ATOM 10137 N N . ILE B 1 374 ? -9.609 22.297 9.68 1 96.81 374 ILE B N 1
ATOM 10138 C CA . ILE B 1 374 ? -9.883 21.344 10.742 1 96.81 374 ILE B CA 1
ATOM 10139 C C . ILE B 1 374 ? -8.586 21 11.477 1 96.81 374 ILE B C 1
ATOM 10141 O O . ILE B 1 374 ? -8.562 20.922 12.711 1 96.81 374 ILE B O 1
ATOM 10145 N N . ALA B 1 375 ? -7.527 20.797 10.758 1 96.5 375 ALA B N 1
ATOM 10146 C CA . ALA B 1 375 ? -6.242 20.484 11.383 1 96.5 375 ALA B CA 1
ATOM 10147 C C . ALA B 1 375 ? -5.77 21.625 12.266 1 96.5 375 ALA B C 1
ATOM 10149 O O . ALA B 1 375 ? -5.141 21.406 13.305 1 96.5 375 ALA B O 1
ATOM 10150 N N . GLN B 1 376 ? -6.094 22.766 11.867 1 94.56 376 GLN B N 1
ATOM 10151 C CA . GLN B 1 376 ? -5.68 23.953 12.609 1 94.56 376 GLN B CA 1
ATOM 10152 C C . GLN B 1 376 ? -6.387 24.031 13.961 1 94.56 376 GLN B C 1
ATOM 10154 O O . GLN B 1 376 ? -5.941 24.75 14.859 1 94.56 376 GLN B O 1
ATOM 10159 N N . GLN B 1 377 ? -7.492 23.328 14.102 1 96.12 377 GLN B N 1
ATOM 10160 C CA . GLN B 1 377 ? -8.164 23.312 15.398 1 96.12 377 GLN B CA 1
ATOM 10161 C C . GLN B 1 377 ? -7.25 22.734 16.469 1 96.12 377 GLN B C 1
ATOM 10163 O O . GLN B 1 377 ? -7.254 23.219 17.609 1 96.12 377 GLN B O 1
ATOM 10168 N N . TRP B 1 378 ? -6.469 21.703 16.125 1 95.5 378 TRP B N 1
ATOM 10169 C CA . TRP B 1 378 ? -5.52 21.109 17.062 1 95.5 378 TRP B CA 1
ATOM 10170 C C . TRP B 1 378 ? -4.246 21.953 17.156 1 95.5 378 TRP B C 1
ATOM 10172 O O . TRP B 1 378 ? -3.869 22.406 18.234 1 95.5 378 TRP B O 1
ATOM 10182 N N . PHE B 1 379 ? -3.674 22.125 15.914 1 95.69 379 PHE B N 1
ATOM 10183 C CA . PHE B 1 379 ? -2.396 22.828 15.867 1 95.69 379 PHE B CA 1
ATOM 10184 C C . PHE B 1 379 ? -2.592 24.281 15.438 1 95.69 379 PHE B C 1
ATOM 10186 O O . PHE B 1 379 ? -2.727 24.578 14.25 1 95.69 379 PHE B O 1
ATOM 10193 N N . GLY B 1 380 ? -2.484 25.156 16.312 1 92.38 380 GLY B N 1
ATOM 10194 C CA . GLY B 1 380 ? -2.689 26.562 16.062 1 92.38 380 GLY B CA 1
ATOM 10195 C C . GLY B 1 380 ? -3.623 27.219 17.062 1 92.38 380 GLY B C 1
ATOM 10196 O O . GLY B 1 380 ? -3.295 28.266 17.641 1 92.38 380 GLY B O 1
ATOM 10197 N N . ILE B 1 381 ? -4.785 26.484 17.266 1 93.94 381 ILE B N 1
ATOM 10198 C CA . ILE B 1 381 ? -5.773 27.094 18.156 1 93.94 381 ILE B CA 1
ATOM 10199 C C . ILE B 1 381 ? -5.719 26.406 19.516 1 93.94 381 ILE B C 1
ATOM 10201 O O . ILE B 1 381 ? -5.391 27.047 20.516 1 93.94 381 ILE B O 1
ATOM 10205 N N . PHE B 1 382 ? -5.988 25.125 19.516 1 94.62 382 PHE B N 1
ATOM 10206 C CA . PHE B 1 382 ? -5.922 24.375 20.766 1 94.62 382 PHE B CA 1
ATOM 10207 C C . PHE B 1 382 ? -4.52 24.422 21.359 1 94.62 382 PHE B C 1
ATOM 10209 O O . PHE B 1 382 ? -4.34 24.828 22.516 1 94.62 382 PHE B O 1
ATOM 10216 N N . LEU B 1 383 ? -3.58 24.047 20.531 1 94.44 383 LEU B N 1
ATOM 10217 C CA . LEU B 1 383 ? -2.174 24.234 20.875 1 94.44 383 LEU B CA 1
ATOM 10218 C C . LEU B 1 383 ? -1.582 25.406 20.109 1 94.44 383 LEU B C 1
ATOM 10220 O O . LEU B 1 383 ? -1.084 25.234 18.984 1 94.44 383 LEU B O 1
ATOM 10224 N N . SER B 1 384 ? -1.599 26.516 20.656 1 92.38 384 SER B N 1
ATOM 10225 C CA . SER B 1 384 ? -1.082 27.734 20.031 1 92.38 384 SER B CA 1
ATOM 10226 C C . SER B 1 384 ? 0.433 27.828 20.188 1 92.38 384 SER B C 1
ATOM 10228 O O . SER B 1 384 ? 1.019 27.188 21.062 1 92.38 384 SER B O 1
ATOM 10230 N N . PRO B 1 385 ? 1.068 28.578 19.312 1 92.06 385 PRO B N 1
ATOM 10231 C CA . PRO B 1 385 ? 2.514 28.766 19.469 1 92.06 385 PRO B CA 1
ATOM 10232 C C . PRO B 1 385 ? 2.879 29.562 20.719 1 92.06 385 PRO B C 1
ATOM 10234 O O . PRO B 1 385 ? 2.123 30.438 21.141 1 92.06 385 PRO B O 1
ATOM 10237 N N . HIS B 1 386 ? 3.971 29.266 21.281 1 89.94 386 HIS B N 1
ATOM 10238 C CA . HIS B 1 386 ? 4.438 29.984 22.469 1 89.94 386 HIS B CA 1
ATOM 10239 C C . HIS B 1 386 ? 4.957 31.359 22.094 1 89.94 386 HIS B C 1
ATOM 10241 O O . HIS B 1 386 ? 4.723 32.344 22.828 1 89.94 386 HIS B O 1
ATOM 10247 N N . LYS B 1 387 ? 5.773 31.344 21.078 1 87.25 387 LYS B N 1
ATOM 10248 C CA . LYS B 1 387 ? 6.309 32.562 20.5 1 87.25 387 LYS B CA 1
ATOM 10249 C C . LYS B 1 387 ? 6.012 32.656 19.016 1 87.25 387 LYS B C 1
ATOM 10251 O O . LYS B 1 387 ? 5.625 31.672 18.391 1 87.25 387 LYS B O 1
ATOM 10256 N N . TRP B 1 388 ? 6.188 33.781 18.484 1 84.12 388 TRP B N 1
ATOM 10257 C CA . TRP B 1 388 ? 5.941 33.969 17.062 1 84.12 388 TRP B CA 1
ATOM 10258 C C . TRP B 1 388 ? 6.879 33.125 16.219 1 84.12 388 TRP B C 1
ATOM 10260 O O . TRP B 1 388 ? 6.5 32.625 15.148 1 84.12 388 TRP B O 1
ATOM 10270 N N . CYS B 1 389 ? 8.078 32.906 16.688 1 89.62 389 CYS B N 1
ATOM 10271 C CA . CYS B 1 389 ? 9.047 32.125 15.938 1 89.62 389 CYS B CA 1
ATOM 10272 C C . CYS B 1 389 ? 8.633 30.656 15.898 1 89.62 389 CYS B C 1
ATOM 10274 O O . CYS B 1 389 ? 9.109 29.891 15.055 1 89.62 389 CYS B O 1
ATOM 10276 N N . ASP B 1 390 ? 7.703 30.281 16.781 1 93.06 390 ASP B 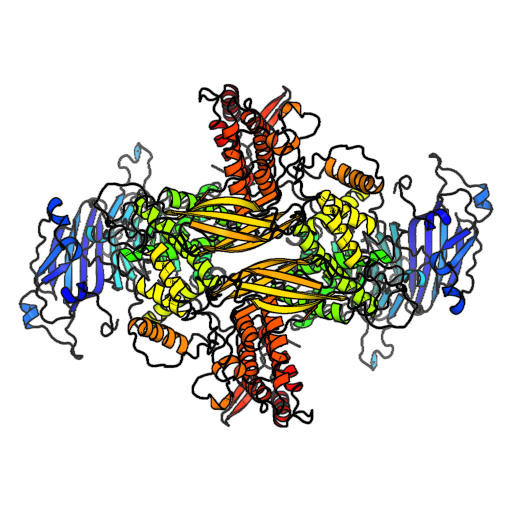N 1
ATOM 10277 C CA . ASP B 1 390 ? 7.262 28.891 16.828 1 93.06 390 ASP B CA 1
ATOM 10278 C C . ASP B 1 390 ? 6.133 28.625 15.844 1 93.06 390 ASP B C 1
ATOM 10280 O O . ASP B 1 390 ? 5.656 27.5 15.711 1 93.06 390 ASP B O 1
ATOM 10284 N N . LEU B 1 391 ? 5.754 29.609 15.086 1 91.19 391 LEU B N 1
ATOM 10285 C CA . LEU B 1 391 ? 4.672 29.484 14.117 1 91.19 391 LEU B CA 1
ATOM 10286 C C . LEU B 1 391 ? 5.004 28.438 13.062 1 91.19 391 LEU B C 1
ATOM 10288 O O . LEU B 1 391 ? 4.105 27.781 12.531 1 91.19 391 LEU B O 1
ATOM 10292 N N . TRP B 1 392 ? 6.285 28.281 12.773 1 95.5 392 TRP B N 1
ATOM 10293 C CA . TRP B 1 392 ? 6.664 27.281 11.773 1 95.5 392 TRP B C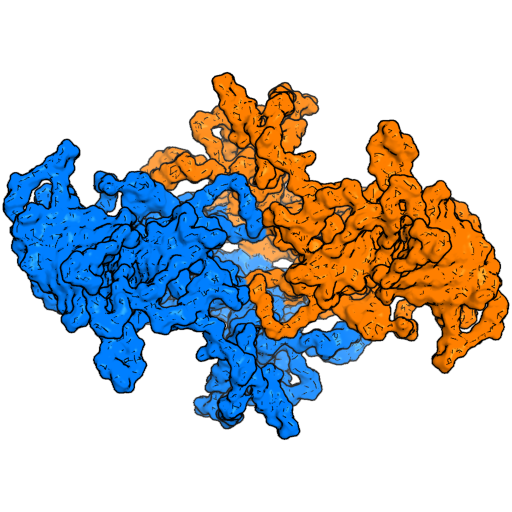A 1
ATOM 10294 C C . TRP B 1 392 ? 6.184 25.891 12.18 1 95.5 392 TRP B C 1
ATOM 10296 O O . TRP B 1 392 ? 5.805 25.078 11.328 1 95.5 392 TRP B O 1
ATOM 10306 N N . LEU B 1 393 ? 6.227 25.625 13.461 1 96.31 393 LEU B N 1
ATOM 10307 C CA . LEU B 1 393 ? 5.848 24.312 13.984 1 96.31 393 LEU B CA 1
ATOM 10308 C C . LEU B 1 393 ? 4.348 24.078 13.828 1 96.31 393 LEU B C 1
ATOM 10310 O O . LEU B 1 393 ? 3.918 22.984 13.492 1 96.31 393 LEU B O 1
ATOM 10314 N N . VAL B 1 394 ? 3.594 25.109 14.031 1 94.75 394 VAL B N 1
ATOM 10315 C CA . VAL B 1 394 ? 2.145 25.047 13.867 1 94.75 394 VAL B CA 1
ATOM 10316 C C . VAL B 1 394 ? 1.805 24.734 12.414 1 94.75 394 VAL B C 1
ATOM 10318 O O . VAL B 1 394 ? 1.034 23.812 12.125 1 94.75 394 VAL B O 1
ATOM 10321 N N . PHE B 1 395 ? 2.469 25.469 11.578 1 93.75 395 PHE B N 1
ATOM 10322 C CA . PHE B 1 395 ? 2.229 25.281 10.156 1 93.75 395 PHE B CA 1
ATOM 10323 C C . PHE B 1 395 ? 2.736 23.922 9.695 1 93.75 395 PHE B C 1
ATOM 10325 O O . PHE B 1 395 ? 2.045 23.203 8.969 1 93.75 395 PHE B O 1
ATOM 10332 N N . GLY B 1 396 ? 3.859 23.641 10.117 1 96.69 396 GLY B N 1
ATOM 10333 C CA . GLY B 1 396 ? 4.477 22.391 9.703 1 96.69 396 GLY B CA 1
ATOM 10334 C C . GLY B 1 396 ? 3.678 21.156 10.094 1 96.69 396 GLY B C 1
ATOM 10335 O O . GLY B 1 396 ? 3.43 20.281 9.273 1 96.69 396 GLY B O 1
ATOM 10336 N N . LEU B 1 397 ? 3.219 21.125 11.297 1 96.12 397 LEU B N 1
ATOM 10337 C CA . LEU B 1 397 ? 2.5 19.969 11.797 1 96.12 397 LEU B CA 1
ATOM 10338 C C . LEU B 1 397 ? 1.108 19.875 11.18 1 96.12 397 LEU B C 1
ATOM 10340 O O . LEU B 1 397 ? 0.66 18.781 10.812 1 96.12 397 LEU B O 1
ATOM 10344 N N . SER B 1 398 ? 0.442 20.938 11.078 1 95.31 398 SER B N 1
ATOM 10345 C CA . SER B 1 398 ? -0.91 20.938 10.531 1 95.31 398 SER B CA 1
ATOM 10346 C C . SER B 1 398 ? -0.91 20.531 9.062 1 95.31 398 SER B C 1
ATOM 10348 O O . SER B 1 398 ? -1.705 19.688 8.641 1 95.31 398 SER B O 1
ATOM 10350 N N . TYR B 1 399 ? -0.005 21.109 8.32 1 94.31 399 TYR B N 1
ATOM 10351 C CA . TYR B 1 399 ? 0.022 20.828 6.887 1 94.31 399 TYR B CA 1
ATOM 10352 C C . TYR B 1 399 ? 0.547 19.422 6.617 1 94.31 399 TYR B C 1
ATOM 10354 O O . TYR B 1 399 ? 0.089 18.75 5.691 1 94.31 399 TYR B O 1
ATOM 10362 N N . TYR B 1 400 ? 1.529 19.016 7.391 1 94.12 400 TYR B N 1
ATOM 10363 C CA . TYR B 1 400 ? 1.997 17.641 7.273 1 94.12 400 TYR B CA 1
ATOM 10364 C C . TYR B 1 400 ? 0.869 16.656 7.559 1 94.12 400 TYR B C 1
ATOM 10366 O O . TYR B 1 400 ? 0.71 15.664 6.844 1 94.12 400 TYR B O 1
ATOM 10374 N N . TRP B 1 401 ? 0.143 16.984 8.516 1 92.56 401 TRP B N 1
ATOM 10375 C CA . TRP B 1 401 ? -0.967 16.125 8.93 1 92.56 401 TRP B CA 1
ATOM 10376 C C . TRP B 1 401 ? -1.991 15.984 7.812 1 92.56 401 TRP B C 1
ATOM 10378 O O . TRP B 1 401 ? -2.457 14.883 7.527 1 92.56 401 TRP B O 1
ATOM 10388 N N . VAL B 1 402 ? -2.359 17.047 7.215 1 94.44 402 VAL B N 1
ATOM 10389 C CA . VAL B 1 402 ? -3.33 17.047 6.125 1 94.44 402 VAL B CA 1
ATOM 10390 C C . VAL B 1 402 ? -2.758 16.312 4.918 1 94.44 402 VAL B C 1
ATOM 10392 O O . VAL B 1 402 ? -3.482 15.594 4.219 1 94.44 402 VAL B O 1
ATOM 10395 N N . GLU B 1 403 ? -1.507 16.453 4.672 1 92.25 403 GLU B N 1
ATOM 10396 C CA . GLU B 1 403 ? -0.876 15.75 3.562 1 92.25 403 GLU B CA 1
ATOM 10397 C C . GLU B 1 403 ? -0.956 14.242 3.756 1 92.25 403 GLU B C 1
ATOM 10399 O O . GLU B 1 403 ? -1.162 13.5 2.795 1 92.25 403 GLU B O 1
ATOM 10404 N N . MET B 1 404 ? -0.712 13.797 4.969 1 90.25 404 MET B N 1
ATOM 10405 C CA . MET B 1 404 ? -0.808 12.367 5.262 1 90.25 404 MET B CA 1
ATOM 10406 C C . MET B 1 404 ? -2.223 11.859 5.012 1 90.25 404 MET B C 1
ATOM 10408 O O . MET B 1 404 ? -2.406 10.742 4.523 1 90.25 404 MET B O 1
ATOM 10412 N N . TYR B 1 405 ? -3.207 12.641 5.32 1 89.94 405 TYR B N 1
ATOM 10413 C CA . TYR B 1 405 ? -4.586 12.273 5.031 1 89.94 405 TYR B CA 1
ATOM 10414 C C . TYR B 1 405 ? -4.828 12.211 3.527 1 89.94 405 TYR B C 1
ATOM 10416 O O . TYR B 1 405 ? -5.469 11.281 3.035 1 89.94 405 TYR B O 1
ATOM 10424 N N . CYS B 1 406 ? -4.359 13.242 2.863 1 88 406 CYS B N 1
ATOM 10425 C CA . CYS B 1 406 ? -4.57 13.312 1.423 1 88 406 CYS B CA 1
ATOM 10426 C C . CYS B 1 406 ? -3.955 12.109 0.725 1 88 406 CYS B C 1
ATOM 10428 O O . CYS B 1 406 ? -4.445 11.664 -0.316 1 88 406 CYS B O 1
ATOM 10430 N N . GLU B 1 407 ? -2.918 11.562 1.245 1 83.06 407 GLU B N 1
ATOM 10431 C CA . GLU B 1 407 ? -2.275 10.383 0.67 1 83.06 407 GLU B CA 1
ATOM 10432 C C . GLU B 1 407 ? -3.219 9.188 0.67 1 83.06 407 GLU B C 1
ATOM 10434 O O . GLU B 1 407 ? -3.109 8.305 -0.184 1 83.06 407 GLU B O 1
ATOM 10439 N N . THR B 1 408 ? -4.234 9.117 1.563 1 77.38 408 THR B N 1
ATOM 10440 C CA . THR B 1 408 ? -5.172 8.008 1.669 1 77.38 408 THR B CA 1
ATOM 10441 C C . THR B 1 408 ? -6.301 8.156 0.65 1 77.38 408 THR B C 1
ATOM 10443 O O . THR B 1 408 ? -6.926 7.164 0.263 1 77.38 408 THR B O 1
ATOM 10446 N N . ILE B 1 409 ? -6.531 9.438 0.267 1 75.25 409 ILE B N 1
ATOM 10447 C CA . ILE B 1 409 ? -7.66 9.695 -0.62 1 75.25 409 ILE B CA 1
ATOM 10448 C C . ILE B 1 409 ? -7.18 9.742 -2.068 1 75.25 409 ILE B C 1
ATOM 10450 O O . ILE B 1 409 ? -7.867 9.258 -2.973 1 75.25 409 ILE B O 1
ATOM 10454 N N . PHE B 1 410 ? -6 10.312 -2.119 1 78.62 410 PHE B N 1
ATOM 10455 C CA . PHE B 1 410 ? -5.449 10.445 -3.463 1 78.62 410 PHE B CA 1
ATOM 10456 C C . PHE B 1 410 ? -4.426 9.352 -3.736 1 78.62 410 PHE B C 1
ATOM 10458 O O . PHE B 1 410 ? -4.141 8.531 -2.865 1 78.62 410 PHE B O 1
ATOM 10465 N N . SER B 1 411 ? -3.943 9.289 -4.922 1 75.06 411 SER B N 1
ATOM 10466 C CA . SER B 1 411 ? -2.885 8.344 -5.254 1 75.06 411 SER B CA 1
ATOM 10467 C C . SER B 1 411 ? -1.548 8.781 -4.668 1 75.06 411 SER B C 1
ATOM 10469 O O . SER B 1 411 ? -1.3 9.977 -4.496 1 75.06 411 SER B O 1
ATOM 10471 N N . GLU B 1 412 ? -0.775 7.887 -4.254 1 79 412 GLU B N 1
ATOM 10472 C CA . GLU B 1 412 ? 0.563 8.164 -3.744 1 79 412 GLU B CA 1
ATOM 10473 C C . GLU B 1 412 ? 1.394 8.938 -4.766 1 79 412 GLU B C 1
ATOM 10475 O O . GLU B 1 412 ? 2.186 9.812 -4.398 1 79 412 GLU B O 1
ATOM 10480 N N . ASP B 1 413 ? 1.189 8.719 -6.035 1 86.19 413 ASP B N 1
ATOM 10481 C CA . ASP B 1 413 ? 1.949 9.383 -7.09 1 86.19 413 ASP B CA 1
ATOM 10482 C C . ASP B 1 413 ? 1.617 10.875 -7.148 1 86.19 413 ASP B C 1
ATOM 10484 O O . ASP B 1 413 ? 2.504 11.703 -7.355 1 86.19 413 ASP B O 1
ATOM 10488 N N . LYS B 1 414 ? 0.384 11.133 -6.891 1 88.88 414 LYS B N 1
ATOM 10489 C CA . LYS B 1 414 ? -0.025 12.539 -6.934 1 88.88 414 LYS B CA 1
ATOM 10490 C C . LYS B 1 414 ? 0.611 13.328 -5.793 1 88.88 414 LYS B C 1
ATOM 10492 O O . LYS B 1 414 ? 1.157 14.414 -6.016 1 88.88 414 LYS B O 1
ATOM 10497 N N . ILE B 1 415 ? 0.576 12.773 -4.641 1 89.75 415 ILE B N 1
ATOM 10498 C CA . ILE B 1 415 ? 1.094 13.469 -3.467 1 89.75 415 ILE B CA 1
ATOM 10499 C C . ILE B 1 415 ? 2.611 13.602 -3.576 1 89.75 415 ILE B C 1
ATOM 10501 O O . ILE B 1 415 ? 3.176 14.641 -3.221 1 89.75 415 ILE B O 1
ATOM 10505 N N . ARG B 1 416 ? 3.293 12.602 -4.059 1 93.38 416 ARG B N 1
ATOM 10506 C CA . ARG B 1 416 ? 4.742 12.625 -4.227 1 93.38 416 ARG B CA 1
ATOM 10507 C C . ARG B 1 416 ? 5.152 13.672 -5.262 1 93.38 416 ARG B C 1
ATOM 10509 O O . ARG B 1 416 ? 6.102 14.43 -5.047 1 93.38 416 ARG B O 1
ATOM 10516 N N . LEU B 1 417 ? 4.465 13.695 -6.371 1 94.62 417 LEU B N 1
ATOM 10517 C CA . LEU B 1 417 ? 4.785 14.656 -7.414 1 94.62 417 LEU B CA 1
ATOM 10518 C C . LEU B 1 417 ? 4.52 16.078 -6.934 1 94.62 417 LEU B C 1
ATOM 10520 O O . LEU B 1 417 ? 5.305 17 -7.211 1 94.62 417 LEU B O 1
ATOM 10524 N N . ASP B 1 418 ? 3.381 16.266 -6.234 1 94.31 418 ASP B N 1
ATOM 10525 C CA . ASP B 1 418 ? 3.08 17.578 -5.684 1 94.31 418 ASP B CA 1
ATOM 10526 C C . ASP B 1 418 ? 4.164 18.031 -4.703 1 94.31 418 ASP B C 1
ATOM 10528 O O . ASP B 1 418 ? 4.523 19.203 -4.66 1 94.31 418 ASP B O 1
ATOM 10532 N N . ARG B 1 419 ? 4.566 17.141 -3.891 1 95.5 419 ARG B N 1
ATOM 10533 C CA . ARG B 1 419 ? 5.637 17.438 -2.943 1 95.5 419 ARG B CA 1
ATOM 10534 C C . ARG B 1 419 ? 6.914 17.844 -3.67 1 95.5 419 ARG B C 1
ATOM 10536 O O . ARG B 1 419 ? 7.598 18.781 -3.264 1 95.5 419 ARG B O 1
ATOM 10543 N N . LYS B 1 420 ? 7.262 17.109 -4.754 1 97.19 420 LYS B N 1
ATOM 10544 C CA . LYS B 1 420 ? 8.453 17.438 -5.535 1 97.19 420 LYS B CA 1
ATOM 10545 C C . LYS B 1 420 ? 8.359 18.844 -6.105 1 97.19 420 LYS B C 1
ATOM 10547 O O . LYS B 1 420 ? 9.328 19.609 -6.051 1 97.19 420 LYS B O 1
ATOM 10552 N N . LYS B 1 421 ? 7.25 19.203 -6.637 1 96.31 421 LYS B N 1
ATOM 10553 C CA . LYS B 1 421 ? 7.043 20.531 -7.18 1 96.31 421 LYS B CA 1
ATOM 10554 C C . LYS B 1 421 ? 7.148 21.594 -6.086 1 96.31 421 LYS B C 1
ATOM 10556 O O . LYS B 1 421 ? 7.695 22.672 -6.312 1 96.31 421 LYS B O 1
ATOM 10561 N N . ARG B 1 422 ? 6.574 21.297 -4.949 1 96.19 422 ARG B N 1
ATOM 10562 C CA . ARG B 1 422 ? 6.672 22.219 -3.82 1 96.19 422 ARG B CA 1
ATOM 10563 C C . ARG B 1 422 ? 8.125 22.391 -3.387 1 96.19 422 ARG B C 1
ATOM 10565 O O . ARG B 1 422 ? 8.531 23.5 -3.018 1 96.19 422 ARG B O 1
ATOM 10572 N N . ILE B 1 423 ? 8.875 21.297 -3.383 1 97.5 423 ILE B N 1
ATOM 10573 C CA . ILE B 1 423 ? 10.289 21.375 -3.021 1 97.5 423 ILE B CA 1
ATOM 10574 C C . ILE B 1 423 ? 11.023 22.312 -3.973 1 97.5 423 ILE B C 1
ATOM 10576 O O . ILE B 1 423 ? 11.781 23.172 -3.535 1 97.5 423 ILE B O 1
ATOM 10580 N N . GLU B 1 424 ? 10.758 22.203 -5.215 1 96.69 424 GLU B N 1
ATOM 10581 C CA . GLU B 1 424 ? 11.406 23.062 -6.203 1 96.69 424 GLU B CA 1
ATOM 10582 C C . GLU B 1 424 ? 11.023 24.531 -5.988 1 96.69 424 GLU B C 1
ATOM 10584 O O . GLU B 1 424 ? 11.875 25.422 -6.082 1 96.69 424 GLU B O 1
ATOM 10589 N N . SER B 1 425 ? 9.781 24.734 -5.703 1 96.19 425 SER B N 1
ATOM 10590 C CA . SER B 1 425 ? 9.312 26.094 -5.457 1 96.19 425 SER B CA 1
ATOM 10591 C C . SER B 1 425 ? 9.977 26.703 -4.227 1 96.19 425 SER B C 1
ATOM 10593 O O . SER B 1 425 ? 10.391 27.859 -4.242 1 96.19 425 SER B O 1
ATOM 10595 N N . VAL B 1 426 ? 10.086 25.938 -3.186 1 96.62 426 VAL B N 1
ATOM 10596 C CA . VAL B 1 426 ? 10.672 26.422 -1.942 1 96.62 426 VAL B CA 1
ATOM 10597 C C . VAL B 1 426 ? 12.156 26.719 -2.152 1 96.62 426 VAL B C 1
ATOM 10599 O O . VAL B 1 426 ? 12.68 27.719 -1.656 1 96.62 426 VAL B O 1
ATOM 10602 N N . VAL B 1 427 ? 12.875 25.844 -2.861 1 96.44 427 VAL B N 1
ATOM 10603 C CA . VAL B 1 427 ? 14.297 26.047 -3.111 1 96.44 427 VAL B CA 1
ATOM 10604 C C . VAL B 1 427 ? 14.516 27.328 -3.9 1 96.44 427 VAL B C 1
ATOM 10606 O O . VAL B 1 427 ? 15.461 28.078 -3.635 1 96.44 427 VAL B O 1
ATOM 10609 N N . GLN B 1 428 ? 13.656 27.641 -4.789 1 94.5 428 GLN B N 1
ATOM 10610 C CA . GLN B 1 428 ? 13.758 28.844 -5.605 1 94.5 428 GLN B CA 1
ATOM 10611 C C . GLN B 1 428 ? 13.461 30.094 -4.781 1 94.5 428 GLN B C 1
ATOM 10613 O O . GLN B 1 428 ? 14.078 31.141 -4.988 1 94.5 428 GLN B O 1
ATOM 10618 N N . ARG B 1 429 ? 12.547 29.969 -3.84 1 92.81 429 ARG B N 1
ATOM 10619 C CA . ARG B 1 429 ? 12.094 31.125 -3.068 1 92.81 429 ARG B CA 1
ATOM 10620 C C . ARG B 1 429 ? 13 31.359 -1.862 1 92.81 429 ARG B C 1
ATOM 10622 O O . ARG B 1 429 ? 13.086 32.469 -1.354 1 92.81 429 ARG B O 1
ATOM 10629 N N . ASP B 1 430 ? 13.609 30.328 -1.427 1 92.81 430 ASP B N 1
ATOM 10630 C CA . ASP B 1 430 ? 14.422 30.438 -0.217 1 92.81 430 ASP B CA 1
ATOM 10631 C C . ASP B 1 430 ? 15.766 31.094 -0.511 1 92.81 430 ASP B C 1
ATOM 10633 O O . ASP B 1 430 ? 16.828 30.5 -0.282 1 92.81 430 ASP B O 1
ATOM 10637 N N . VAL B 1 431 ? 15.758 32.25 -1.076 1 90.94 431 VAL B N 1
ATOM 10638 C CA . VAL B 1 431 ? 16.922 33.062 -1.355 1 90.94 431 VAL B CA 1
ATOM 10639 C C . VAL B 1 431 ? 16.875 34.344 -0.533 1 90.94 431 VAL B C 1
ATOM 10641 O O . VAL B 1 431 ? 15.93 35.156 -0.675 1 90.94 431 VAL B O 1
ATOM 10644 N N . ASN B 1 432 ? 17.75 34.5 0.339 1 86 432 ASN B N 1
ATOM 10645 C CA . ASN B 1 432 ? 17.812 35.656 1.225 1 86 432 ASN B CA 1
ATOM 10646 C C . ASN B 1 432 ? 16.609 35.719 2.154 1 86 432 ASN B C 1
ATOM 10648 O O . ASN B 1 432 ? 16 36.781 2.32 1 86 432 ASN B O 1
ATOM 10652 N N . GLN B 1 433 ? 16.156 34.688 2.51 1 88.62 433 GLN B N 1
ATOM 10653 C CA . GLN B 1 433 ? 15.055 34.594 3.461 1 88.62 433 GLN B CA 1
ATOM 10654 C C . GLN B 1 433 ? 15.562 34.219 4.855 1 88.62 433 GLN B C 1
ATOM 10656 O O . GLN B 1 433 ? 16.656 33.656 5.004 1 88.62 433 GLN B O 1
ATOM 10661 N N . TYR B 1 434 ? 14.875 34.594 5.828 1 90 434 TYR B N 1
ATOM 10662 C CA . TYR B 1 434 ? 15.219 34.219 7.195 1 90 434 TYR B CA 1
ATOM 10663 C C . TYR B 1 434 ? 14.867 32.75 7.465 1 90 434 TYR B C 1
ATOM 10665 O O . TYR B 1 434 ? 14.133 32.125 6.691 1 90 434 TYR B O 1
ATOM 10673 N N . ALA B 1 435 ? 15.508 32.25 8.516 1 93.12 435 ALA B N 1
ATOM 10674 C CA . ALA B 1 435 ? 15.156 30.906 8.945 1 93.12 435 ALA B CA 1
ATOM 10675 C C . ALA B 1 435 ? 13.688 30.812 9.328 1 93.12 435 ALA B C 1
ATOM 10677 O O . ALA B 1 435 ? 13.062 31.812 9.688 1 93.12 435 ALA B O 1
ATOM 10678 N N . ILE B 1 436 ? 13.094 29.703 9.195 1 93.81 436 ILE B N 1
ATOM 10679 C CA . ILE B 1 436 ? 11.672 29.531 9.469 1 93.81 436 ILE B CA 1
ATOM 10680 C C . ILE B 1 436 ? 11.391 29.812 10.945 1 93.81 436 ILE B C 1
ATOM 10682 O O . ILE B 1 436 ? 10.312 30.281 11.297 1 93.81 436 ILE B O 1
ATOM 10686 N N . CYS B 1 437 ? 12.367 29.438 11.82 1 93.75 437 CYS B N 1
ATOM 10687 C CA . CYS B 1 437 ? 12.266 29.797 13.227 1 93.75 437 CYS B CA 1
ATOM 10688 C C . CYS B 1 437 ? 13.164 30.969 13.57 1 93.75 437 CYS B C 1
ATOM 10690 O O . CYS B 1 437 ? 14.281 30.781 14.062 1 93.75 437 CYS B O 1
ATOM 10692 N N . SER B 1 438 ? 12.758 32.156 13.219 1 89.94 438 SER B N 1
ATOM 10693 C CA . SER B 1 438 ? 13.555 33.344 13.461 1 89.94 438 SER B CA 1
ATOM 10694 C C . SER B 1 438 ? 12.695 34.469 14.008 1 89.94 438 SER B C 1
ATOM 10696 O O . SER B 1 438 ? 11.539 34.656 13.609 1 89.94 438 SER B O 1
ATOM 10698 N N . ASP B 1 439 ? 13.289 35.219 14.859 1 83.62 439 ASP B N 1
ATOM 10699 C CA . ASP B 1 439 ? 12.617 36.406 15.422 1 83.62 439 ASP B CA 1
ATOM 10700 C C . ASP B 1 439 ? 12.789 37.625 14.516 1 83.62 439 ASP B C 1
ATOM 10702 O O . ASP B 1 439 ? 12.234 38.688 14.789 1 83.62 439 ASP B O 1
ATOM 10706 N N . LYS B 1 440 ? 13.398 37.375 13.453 1 82.44 440 LYS B N 1
ATOM 10707 C CA . LYS B 1 440 ? 13.703 38.5 12.586 1 82.44 440 LYS B CA 1
ATOM 10708 C C . LYS B 1 440 ? 12.562 38.781 11.602 1 82.44 440 LYS B C 1
ATOM 10710 O O . LYS B 1 440 ? 12.539 39.812 10.938 1 82.44 440 LYS B O 1
ATOM 10715 N N . TRP B 1 441 ? 11.703 37.906 11.539 1 82.62 441 TRP B N 1
ATOM 10716 C CA . TRP B 1 441 ? 10.547 38.125 10.68 1 82.62 441 TRP B CA 1
ATOM 10717 C C . TRP B 1 441 ? 9.727 39.312 11.164 1 82.62 441 TRP B C 1
ATOM 10719 O O . TRP B 1 441 ? 9.586 39.531 12.367 1 82.62 441 TRP B O 1
ATOM 10729 N N . ASN B 1 442 ? 9.445 40.031 10.219 1 72.5 442 ASN B N 1
ATOM 10730 C CA . ASN B 1 442 ? 8.547 41.125 10.578 1 72.5 442 ASN B CA 1
ATOM 10731 C C . ASN B 1 442 ? 7.113 40.656 10.773 1 72.5 442 ASN B C 1
ATOM 10733 O O . ASN B 1 442 ? 6.465 40.219 9.82 1 72.5 442 ASN B O 1
ATOM 10737 N N . PHE B 1 443 ? 6.73 40.656 12 1 65.56 443 PHE B N 1
ATOM 10738 C CA . PHE B 1 443 ? 5.359 40.25 12.281 1 65.56 443 PHE B CA 1
ATOM 10739 C C . PHE B 1 443 ? 4.43 41.469 12.32 1 65.56 443 PHE B C 1
ATOM 10741 O O . PHE B 1 443 ? 4.805 42.531 12.82 1 65.56 443 PHE B O 1
ATOM 10748 N N . PRO B 1 444 ? 3.143 41.562 11.695 1 65.88 444 PRO B N 1
ATOM 10749 C CA . PRO B 1 444 ? 2.475 40.406 11.117 1 65.88 444 PRO B CA 1
ATOM 10750 C C . PRO B 1 444 ? 3.049 40 9.758 1 65.88 444 PRO B C 1
ATOM 10752 O O . PRO B 1 444 ? 3.447 40.875 8.977 1 65.88 444 PRO B O 1
ATOM 10755 N N . LEU B 1 445 ? 3.086 38.781 9.484 1 72.06 445 LEU B N 1
ATOM 10756 C CA . LEU B 1 445 ? 3.693 38.25 8.266 1 72.06 445 LEU B CA 1
ATOM 10757 C C . LEU B 1 445 ? 2.889 38.656 7.035 1 72.06 445 LEU B C 1
ATOM 10759 O O . LEU B 1 445 ? 1.658 38.719 7.082 1 72.06 445 LEU B O 1
ATOM 10763 N N . THR B 1 446 ? 3.59 38.969 6.016 1 75.81 446 THR B N 1
ATOM 10764 C CA . THR B 1 446 ? 2.943 39.156 4.723 1 75.81 446 THR B CA 1
ATOM 10765 C C . THR B 1 446 ? 2.443 37.812 4.176 1 75.81 446 THR B C 1
ATOM 10767 O O . THR B 1 446 ? 2.871 36.75 4.629 1 75.81 446 THR B O 1
ATOM 10770 N N . VAL B 1 447 ? 1.56 37.969 3.301 1 76.88 447 VAL B N 1
ATOM 10771 C CA . VAL B 1 447 ? 0.984 36.75 2.686 1 76.88 447 VAL B CA 1
ATOM 10772 C C . VAL B 1 447 ? 2.09 35.938 2.047 1 76.88 447 VAL B C 1
ATOM 10774 O O . VAL B 1 447 ? 2.068 34.688 2.127 1 76.88 447 VAL B O 1
ATOM 10777 N N . GLY B 1 448 ? 3 36.594 1.424 1 81.88 448 GLY B N 1
ATOM 10778 C CA . GLY B 1 448 ? 4.102 35.875 0.787 1 81.88 448 GLY B CA 1
ATOM 10779 C C . GLY B 1 448 ? 4.992 35.156 1.773 1 81.88 448 GLY B C 1
ATOM 10780 O O . GLY B 1 448 ? 5.375 34 1.54 1 81.88 448 GLY B O 1
ATOM 10781 N N . ASN B 1 449 ? 5.305 35.844 2.867 1 85.38 449 ASN B N 1
ATOM 10782 C CA . ASN B 1 449 ? 6.141 35.25 3.895 1 85.38 449 ASN B CA 1
ATOM 10783 C C . ASN B 1 449 ? 5.426 34.094 4.598 1 85.38 449 ASN B C 1
ATOM 10785 O O . ASN B 1 449 ? 6.047 33.094 4.953 1 85.38 449 ASN B O 1
ATOM 10789 N N . PHE B 1 450 ? 4.191 34.344 4.668 1 85.31 450 PHE B N 1
ATOM 10790 C CA . PHE B 1 450 ? 3.369 33.312 5.285 1 85.31 450 PHE B CA 1
ATOM 10791 C C . PHE B 1 450 ? 3.391 32.031 4.453 1 85.31 450 PHE B C 1
ATOM 10793 O O . PHE B 1 450 ? 3.602 30.938 4.984 1 85.31 450 PHE B O 1
ATOM 10800 N N . ASP B 1 451 ? 3.189 32.188 3.271 1 89 451 ASP B N 1
ATOM 10801 C CA . ASP B 1 451 ? 3.152 31.062 2.359 1 89 451 ASP B CA 1
ATOM 10802 C C . ASP B 1 451 ? 4.512 30.359 2.285 1 89 451 ASP B C 1
ATOM 10804 O O . ASP B 1 451 ? 4.586 29.141 2.146 1 89 451 ASP B O 1
ATOM 10808 N N . PHE B 1 452 ? 5.508 31.125 2.316 1 92.94 452 PHE B N 1
ATOM 10809 C CA . PHE B 1 452 ? 6.855 30.578 2.268 1 92.94 452 PHE B CA 1
ATOM 10810 C C . PHE B 1 452 ? 7.137 29.734 3.504 1 92.94 452 PHE B C 1
ATOM 10812 O O . PHE B 1 452 ? 7.582 28.578 3.391 1 92.94 452 PHE B O 1
ATOM 10819 N N . ILE B 1 453 ? 6.867 30.266 4.672 1 93.44 453 ILE B N 1
ATOM 10820 C CA . ILE B 1 453 ? 7.137 29.562 5.922 1 93.44 453 ILE B CA 1
ATOM 10821 C C . ILE B 1 453 ? 6.289 28.297 5.992 1 93.44 453 ILE B C 1
ATOM 10823 O O . ILE B 1 453 ? 6.781 27.234 6.383 1 93.44 453 ILE B O 1
ATOM 10827 N N . ARG B 1 454 ? 5.102 28.484 5.605 1 92.62 454 ARG B N 1
ATOM 10828 C CA . ARG B 1 454 ? 4.188 27.344 5.637 1 92.62 454 ARG B CA 1
ATOM 10829 C C . ARG B 1 454 ? 4.691 26.219 4.75 1 92.62 454 ARG B C 1
ATOM 10831 O O . ARG B 1 454 ? 4.703 25.062 5.16 1 92.62 454 ARG B O 1
ATOM 10838 N N . SER B 1 455 ? 5.043 26.516 3.594 1 95.56 455 SER B N 1
ATOM 10839 C CA . SER B 1 455 ? 5.48 25.516 2.625 1 95.56 455 SER B CA 1
ATOM 10840 C C . SER B 1 455 ? 6.785 24.859 3.062 1 95.56 455 SER B C 1
ATOM 10842 O O . SER B 1 455 ? 6.906 23.625 3.031 1 95.56 455 SER B O 1
ATOM 10844 N N . LYS B 1 456 ? 7.727 25.672 3.439 1 97.19 456 LYS B N 1
ATOM 10845 C CA . LYS B 1 456 ? 9.008 25.109 3.852 1 97.19 456 LYS B CA 1
ATOM 10846 C C . LYS B 1 456 ? 8.867 24.328 5.152 1 97.19 456 LYS B C 1
ATOM 10848 O O . LYS B 1 456 ? 9.492 23.281 5.32 1 97.19 456 LYS B O 1
ATOM 10853 N N . ALA B 1 457 ? 8.102 24.797 6.074 1 97.56 457 ALA B N 1
ATOM 10854 C CA . ALA B 1 457 ? 7.918 24.141 7.367 1 97.56 457 ALA B CA 1
ATOM 10855 C C . ALA B 1 457 ? 7.332 22.75 7.195 1 97.56 457 ALA B C 1
ATOM 10857 O O . ALA B 1 457 ? 7.77 21.797 7.852 1 97.56 457 ALA B O 1
ATOM 10858 N N . SER B 1 458 ? 6.336 22.656 6.406 1 97.06 458 SER B N 1
ATOM 10859 C CA . SER B 1 458 ? 5.711 21.359 6.184 1 97.06 458 SER B CA 1
ATOM 10860 C C . SER B 1 458 ? 6.695 20.375 5.566 1 97.06 458 SER B C 1
ATOM 10862 O O . SER B 1 458 ? 6.676 19.188 5.891 1 97.06 458 SER B O 1
ATOM 10864 N N . LEU B 1 459 ? 7.516 20.812 4.719 1 97.88 459 LEU B N 1
ATOM 10865 C CA . LEU B 1 459 ? 8.5 19.953 4.07 1 97.88 459 LEU B CA 1
ATOM 10866 C C . LEU B 1 459 ? 9.602 19.547 5.051 1 97.88 459 LEU B C 1
ATOM 10868 O O . LEU B 1 459 ? 10.141 18.438 4.973 1 97.88 459 LEU B O 1
ATOM 10872 N N . VAL B 1 460 ? 9.961 20.484 5.902 1 97.94 460 VAL B N 1
ATOM 10873 C CA . VAL B 1 460 ? 10.969 20.188 6.91 1 97.94 460 VAL B CA 1
ATOM 10874 C C . VAL B 1 460 ? 10.453 19.094 7.855 1 97.94 460 VAL B C 1
ATOM 10876 O O . VAL B 1 460 ? 11.195 18.188 8.234 1 97.94 460 VAL B O 1
ATOM 10879 N N . ILE B 1 461 ? 9.18 19.188 8.203 1 97.62 461 ILE B N 1
ATOM 10880 C CA . ILE B 1 461 ? 8.578 18.172 9.055 1 97.62 461 ILE B CA 1
ATOM 10881 C C . ILE B 1 461 ? 8.539 16.844 8.32 1 97.62 461 ILE B C 1
ATOM 10883 O O . ILE B 1 461 ? 8.758 15.789 8.922 1 97.62 461 ILE B O 1
ATOM 10887 N N . TRP B 1 462 ? 8.258 16.891 7.047 1 96.06 462 TRP B N 1
ATOM 10888 C CA . TRP B 1 462 ? 8.273 15.68 6.227 1 96.06 462 TRP B CA 1
ATOM 10889 C C . TRP B 1 462 ? 9.664 15.055 6.219 1 96.06 462 TRP B C 1
ATOM 10891 O O . TRP B 1 462 ? 9.805 13.836 6.336 1 96.06 462 TRP B O 1
ATOM 10901 N N . MET B 1 463 ? 10.688 15.867 6.066 1 96.62 463 MET B N 1
ATOM 10902 C CA . MET B 1 463 ? 12.062 15.383 6.078 1 96.62 463 MET B CA 1
ATOM 10903 C C . MET B 1 463 ? 12.406 14.766 7.434 1 96.62 463 MET B C 1
ATOM 10905 O O . MET B 1 463 ? 13.109 13.758 7.5 1 96.62 463 MET B O 1
ATOM 10909 N N . LEU B 1 464 ? 11.984 15.414 8.461 1 96.44 464 LEU B N 1
ATOM 10910 C CA . LEU B 1 464 ? 12.227 14.898 9.805 1 96.44 464 LEU B CA 1
ATOM 10911 C C . LEU B 1 464 ? 11.555 13.539 9.992 1 96.44 464 LEU B C 1
ATOM 10913 O O . LEU B 1 464 ? 12.094 12.664 10.672 1 96.44 464 LEU B O 1
ATOM 10917 N N . ASP B 1 465 ? 10.375 13.391 9.445 1 93.31 465 ASP B N 1
ATOM 10918 C CA . ASP B 1 465 ? 9.672 12.117 9.484 1 93.31 465 ASP B CA 1
ATOM 10919 C C . ASP B 1 465 ? 10.531 10.992 8.914 1 93.31 465 ASP B C 1
ATOM 10921 O O . ASP B 1 465 ? 10.609 9.906 9.492 1 93.31 465 ASP B O 1
ATOM 10925 N N . LYS B 1 466 ? 11.133 11.234 7.84 1 90.81 466 LYS B N 1
ATOM 10926 C CA . LYS B 1 466 ? 11.992 10.242 7.203 1 90.81 466 LYS B CA 1
ATOM 10927 C C . LYS B 1 466 ? 13.25 9.992 8.031 1 90.81 466 LYS B C 1
ATOM 10929 O O . LYS B 1 466 ? 13.727 8.852 8.109 1 90.81 466 LYS B O 1
ATOM 10934 N N . ARG B 1 467 ? 13.773 11.039 8.641 1 91.38 467 ARG B N 1
ATOM 10935 C CA . ARG B 1 467 ? 15 10.93 9.43 1 91.38 467 ARG B CA 1
ATOM 10936 C C . ARG B 1 467 ? 14.758 10.117 10.703 1 91.38 467 ARG B C 1
ATOM 10938 O O . ARG B 1 467 ? 15.648 9.391 11.156 1 91.38 467 ARG B O 1
ATOM 10945 N N . LEU B 1 468 ? 13.633 10.281 11.273 1 88.31 468 LEU B N 1
ATOM 10946 C CA . LEU B 1 468 ? 13.312 9.562 12.508 1 88.31 468 LEU B CA 1
ATOM 10947 C C . LEU B 1 468 ? 13.32 8.055 12.273 1 88.31 468 LEU B C 1
ATOM 10949 O O . LEU B 1 468 ? 13.766 7.297 13.133 1 88.31 468 LEU B O 1
ATOM 10953 N N . LEU B 1 469 ? 12.844 7.66 11.148 1 82.75 469 LEU B N 1
ATOM 10954 C CA . LEU B 1 469 ? 12.859 6.238 10.82 1 82.75 469 LEU B CA 1
ATOM 10955 C C . LEU B 1 469 ? 14.289 5.715 10.742 1 82.75 469 LEU B C 1
ATOM 10957 O O . LEU B 1 469 ? 14.578 4.621 11.234 1 82.75 469 LEU B O 1
ATOM 10961 N N . LEU B 1 470 ? 15.102 6.453 10.172 1 81.94 470 LEU B N 1
ATOM 10962 C CA . LEU B 1 470 ? 16.5 6.074 10.023 1 81.94 470 LEU B CA 1
ATOM 10963 C C . LEU B 1 470 ? 17.203 6.039 11.375 1 81.94 470 LEU B C 1
ATOM 10965 O O . LEU B 1 470 ? 18.188 5.316 11.555 1 81.94 470 LEU B O 1
ATOM 10969 N N . LEU B 1 471 ? 16.688 6.867 12.289 1 82.44 471 LEU B N 1
ATOM 10970 C CA . LEU B 1 471 ? 17.281 6.957 13.617 1 82.44 471 LEU B CA 1
ATOM 10971 C C . LEU B 1 471 ? 16.688 5.898 14.547 1 82.44 471 LEU B C 1
ATOM 10973 O O . LEU B 1 471 ? 16.938 5.918 15.758 1 82.44 471 LEU B O 1
ATOM 10977 N N . GLY B 1 472 ? 15.844 5.066 13.992 1 73.5 472 GLY B N 1
ATOM 10978 C CA . GLY B 1 472 ? 15.398 3.906 14.742 1 73.5 472 GLY B CA 1
ATOM 10979 C C . GLY B 1 472 ? 14.039 4.105 15.398 1 73.5 472 GLY B C 1
ATOM 10980 O O . GLY B 1 472 ? 13.625 3.303 16.234 1 73.5 472 GLY B O 1
ATOM 10981 N N . TYR B 1 473 ? 13.414 5.191 15.117 1 79.44 473 TYR B N 1
ATOM 10982 C CA . TYR B 1 473 ? 12.07 5.402 15.656 1 79.44 473 TYR B CA 1
ATOM 10983 C C . TYR B 1 473 ? 11.008 5.035 14.625 1 79.44 473 TYR B C 1
ATOM 10985 O O . TYR B 1 473 ? 10.594 5.879 13.82 1 79.44 473 TYR B O 1
ATOM 10993 N N . SER B 1 474 ? 10.438 3.998 14.742 1 71.88 474 SER B N 1
ATOM 10994 C CA . SER B 1 474 ? 9.578 3.402 13.719 1 71.88 474 SER B CA 1
ATOM 10995 C C . SER B 1 474 ? 8.234 4.125 13.641 1 71.88 474 SER B C 1
ATOM 10997 O O . SER B 1 474 ? 7.559 4.074 12.609 1 71.88 474 SER B O 1
ATOM 10999 N N . ARG B 1 475 ? 7.77 4.836 14.672 1 75.62 475 ARG B N 1
ATOM 11000 C CA . ARG B 1 475 ? 6.488 5.531 14.656 1 75.62 475 ARG B CA 1
ATOM 11001 C C . ARG B 1 475 ? 6.609 6.887 13.969 1 75.62 475 ARG B C 1
ATOM 11003 O O . ARG B 1 475 ? 5.602 7.504 13.625 1 75.62 475 ARG B O 1
ATOM 11010 N N . LYS B 1 476 ? 7.844 7.309 13.828 1 87.44 476 LYS B N 1
AT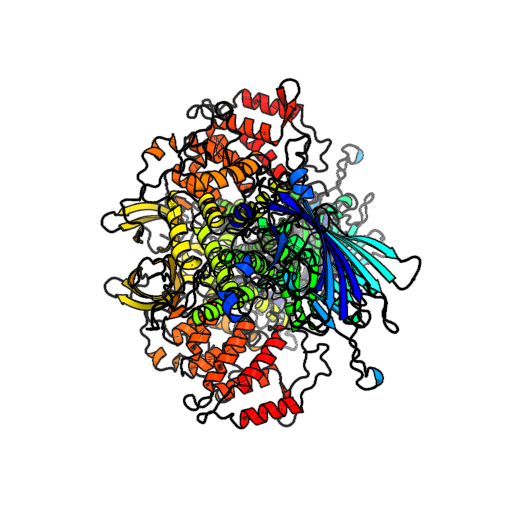OM 11011 C CA . LYS B 1 476 ? 8.141 8.523 13.07 1 87.44 476 LYS B CA 1
ATOM 11012 C C . LYS B 1 476 ? 7.375 9.719 13.625 1 87.44 476 LYS B C 1
ATOM 11014 O O . LYS B 1 476 ? 7.289 9.891 14.844 1 87.44 476 LYS B O 1
ATOM 11019 N N . MET B 1 477 ? 6.801 10.57 12.836 1 90.31 477 MET B N 1
ATOM 11020 C CA . MET B 1 477 ? 6.129 11.789 13.266 1 90.31 477 MET B CA 1
ATOM 11021 C C . MET B 1 477 ? 4.754 11.484 13.844 1 90.31 477 MET B C 1
ATOM 11023 O O . MET B 1 477 ? 4.25 12.219 14.695 1 90.31 477 MET B O 1
ATOM 11027 N N . ALA B 1 478 ? 4.137 10.43 13.414 1 83.81 478 ALA B N 1
ATOM 11028 C CA . ALA B 1 478 ? 2.834 10.039 13.953 1 83.81 478 ALA B CA 1
ATOM 11029 C C . ALA B 1 478 ? 2.91 9.781 15.453 1 83.81 478 ALA B C 1
ATOM 11031 O O . ALA B 1 478 ? 2.004 10.156 16.203 1 83.81 478 ALA B O 1
ATOM 11032 N N . GLY B 1 479 ? 3.977 9.172 15.867 1 82.25 479 GLY B N 1
ATOM 11033 C CA . GLY B 1 479 ? 4.176 8.93 17.281 1 82.25 479 GLY B CA 1
ATOM 11034 C C . GLY B 1 479 ? 4.379 10.211 18.078 1 82.25 479 GLY B C 1
ATOM 11035 O O . GLY B 1 479 ? 3.891 10.328 19.203 1 82.25 479 GLY B O 1
ATOM 11036 N N . LEU B 1 480 ? 5.125 11.102 17.531 1 86.88 480 LEU B N 1
ATOM 11037 C CA . LEU B 1 480 ? 5.387 12.367 18.203 1 86.88 480 LEU B CA 1
ATOM 11038 C C . LEU B 1 480 ? 4.105 13.188 18.344 1 86.88 480 LEU B C 1
ATOM 11040 O O . LEU B 1 480 ? 3.857 13.789 19.391 1 86.88 480 LEU B O 1
ATOM 11044 N N . ILE B 1 481 ? 3.297 13.266 17.281 1 88.94 481 ILE B N 1
ATOM 11045 C CA . ILE B 1 481 ? 2.035 14 17.312 1 88.94 481 ILE B CA 1
ATOM 11046 C C . ILE B 1 481 ? 1.105 13.391 18.359 1 88.94 481 ILE B C 1
ATOM 11048 O O . ILE B 1 481 ? 0.437 14.117 19.094 1 88.94 481 ILE B O 1
ATOM 11052 N N . TYR B 1 482 ? 1.104 12.141 18.406 1 83.56 482 TYR B N 1
ATOM 11053 C CA . TYR B 1 482 ? 0.285 11.453 19.391 1 83.56 482 TYR B CA 1
ATOM 11054 C C . TYR B 1 482 ? 0.714 11.828 20.812 1 83.56 482 TYR B C 1
ATOM 11056 O O . TYR B 1 482 ? -0.128 12.078 21.672 1 83.56 482 TYR B O 1
ATOM 11064 N N . LEU B 1 483 ? 2.021 11.844 21.062 1 81.5 483 LEU B N 1
ATOM 11065 C CA . LEU B 1 483 ? 2.541 12.172 22.375 1 81.5 483 LEU B CA 1
ATOM 11066 C C . LEU B 1 483 ? 2.207 13.617 22.75 1 81.5 483 LEU B C 1
ATOM 11068 O O . LEU B 1 483 ? 1.852 13.898 23.891 1 81.5 483 LEU B O 1
ATOM 11072 N N . ILE B 1 484 ? 2.309 14.469 21.797 1 87.44 484 ILE B N 1
ATOM 11073 C CA . ILE B 1 484 ? 2.027 15.883 22.031 1 87.44 484 ILE B CA 1
ATOM 11074 C C . ILE B 1 484 ? 0.554 16.062 22.375 1 87.44 484 ILE B C 1
ATOM 11076 O O . ILE B 1 484 ? 0.223 16.734 23.359 1 87.44 484 ILE B O 1
ATOM 11080 N N . LEU B 1 485 ? -0.328 15.508 21.625 1 87.06 485 LEU B N 1
ATOM 11081 C CA . LEU B 1 485 ? -1.763 15.695 21.812 1 87.06 485 LEU B CA 1
ATOM 11082 C C . LEU B 1 485 ? -2.252 14.945 23.047 1 87.06 485 LEU B C 1
ATOM 11084 O O . LEU B 1 485 ? -3.17 15.406 23.734 1 87.06 485 LEU B O 1
ATOM 11088 N N . SER B 1 486 ? -1.696 13.812 23.328 1 80.69 486 SER B N 1
ATOM 11089 C CA . SER B 1 486 ? -2.057 13.07 24.531 1 80.69 486 SER B CA 1
ATOM 11090 C C . SER B 1 486 ? -1.667 13.844 25.797 1 80.69 486 SER B C 1
ATOM 11092 O O . SER B 1 486 ? -2.369 13.781 26.797 1 80.69 486 SER B O 1
ATOM 11094 N N . ASP B 1 487 ? -0.5 14.445 25.719 1 81.88 487 ASP B N 1
ATOM 11095 C CA . ASP B 1 487 ? -0.055 15.266 26.844 1 81.88 487 ASP B CA 1
ATOM 11096 C C . ASP B 1 487 ? -0.994 16.453 27.062 1 81.88 487 ASP B C 1
ATOM 11098 O O . ASP B 1 487 ? -1.318 16.797 28.203 1 81.88 487 ASP B O 1
ATOM 11102 N N . ALA B 1 488 ? -1.397 17.047 26 1 86.06 488 ALA B N 1
ATOM 11103 C CA . ALA B 1 488 ? -2.324 18.172 26.094 1 86.06 488 ALA B CA 1
ATOM 11104 C C . ALA B 1 488 ? -3.674 17.719 26.656 1 86.06 488 ALA B C 1
ATOM 11106 O O . ALA B 1 488 ? -4.285 18.438 27.453 1 86.06 488 ALA B O 1
ATOM 11107 N N . LYS B 1 489 ? -4.156 16.625 26.234 1 80.88 489 LYS B N 1
ATOM 11108 C CA . LYS B 1 489 ? -5.422 16.078 26.719 1 80.88 489 LYS B CA 1
ATOM 11109 C C . LYS B 1 489 ? -5.344 15.766 28.219 1 80.88 489 LYS B C 1
ATOM 11111 O O . LYS B 1 489 ? -6.281 16.062 28.969 1 80.88 489 LYS B O 1
ATOM 11116 N N . SER B 1 490 ? -4.289 15.203 28.625 1 77.69 490 SER B N 1
ATOM 11117 C CA . SER B 1 490 ? -4.094 14.852 30.031 1 77.69 490 SER B CA 1
ATOM 11118 C C . SER B 1 490 ? -4.07 16.094 30.906 1 77.69 490 SER B C 1
ATOM 11120 O O . SER B 1 490 ? -4.586 16.078 32.031 1 77.69 490 SER B O 1
ATOM 11122 N N . SER B 1 491 ? -3.436 17.094 30.406 1 80.19 491 SER B N 1
ATOM 11123 C CA . SER B 1 491 ? -3.398 18.359 31.141 1 80.19 491 SER B CA 1
ATOM 11124 C C . SER B 1 491 ? -4.797 18.938 31.312 1 80.19 491 SER B C 1
ATOM 11126 O O . SER B 1 491 ? -5.141 19.422 32.375 1 80.19 491 SER B O 1
ATOM 11128 N N . LEU B 1 492 ? -5.617 18.875 30.328 1 82.62 492 LEU B N 1
ATOM 11129 C CA . LEU B 1 492 ? -6.984 19.391 30.391 1 82.62 492 LEU B CA 1
ATOM 11130 C C . LEU B 1 492 ? -7.812 18.594 31.391 1 82.62 492 LEU B C 1
ATOM 11132 O O . LEU B 1 492 ? -8.656 19.156 32.094 1 82.62 492 LEU B O 1
ATOM 11136 N N . GLU B 1 493 ? -7.594 17.359 31.359 1 77.94 493 GLU B N 1
ATOM 11137 C CA . GLU B 1 493 ? -8.328 16.484 32.281 1 77.94 493 GLU B CA 1
ATOM 11138 C C . GLU B 1 493 ? -7.965 16.812 33.75 1 77.94 493 GLU B C 1
ATOM 11140 O O . GLU B 1 493 ? -8.789 16.625 34.625 1 77.94 493 GLU B O 1
ATOM 11145 N N . LYS B 1 494 ? -6.73 17.266 33.969 1 77.75 494 LYS B N 1
ATOM 11146 C CA . LYS B 1 494 ? -6.289 17.656 35.312 1 77.75 494 LYS B CA 1
ATOM 11147 C C . LYS B 1 494 ? -6.621 19.109 35.594 1 77.75 494 LYS B C 1
ATOM 11149 O O . LYS B 1 494 ? -6.066 19.703 36.531 1 77.75 494 LYS B O 1
ATOM 11154 N N . ASN B 1 495 ? -7.418 19.734 34.688 1 76 495 ASN B N 1
ATOM 11155 C CA . ASN B 1 495 ? -7.891 21.109 34.812 1 76 495 ASN B CA 1
ATOM 11156 C C . ASN B 1 495 ? -6.742 22.109 34.719 1 76 495 ASN B C 1
ATOM 11158 O O . ASN B 1 495 ? -6.723 23.109 35.438 1 76 495 ASN B O 1
ATOM 11162 N N . LYS B 1 496 ? -5.746 21.688 33.969 1 79.12 496 LYS B N 1
ATOM 11163 C CA . LYS B 1 496 ? -4.645 22.594 33.625 1 79.12 496 LYS B CA 1
ATOM 11164 C C . LYS B 1 496 ? -4.762 23.078 32.188 1 79.12 496 LYS B C 1
ATOM 11166 O O . LYS B 1 496 ? -5.605 22.594 31.438 1 79.12 496 LYS B O 1
ATOM 11171 N N . LEU B 1 497 ? -4.016 24.109 31.969 1 83.94 497 LEU B N 1
ATOM 11172 C CA . LEU B 1 497 ? -3.992 24.594 30.578 1 83.94 497 LEU B CA 1
ATOM 11173 C C . LEU B 1 497 ? -3.326 23.578 29.672 1 83.94 497 LEU B C 1
ATOM 11175 O O . LEU B 1 497 ? -2.377 22.891 30.062 1 83.94 497 LEU B O 1
ATOM 11179 N N . GLN B 1 498 ? -3.836 23.344 28.5 1 82.88 498 GLN B N 1
ATOM 11180 C CA . GLN B 1 498 ? -3.385 22.344 27.547 1 82.88 498 GLN B CA 1
ATOM 11181 C C . GLN B 1 498 ? -1.958 22.625 27.078 1 82.88 498 GLN B C 1
ATOM 11183 O O . GLN B 1 498 ? -1.333 21.781 26.438 1 82.88 498 GLN B O 1
ATOM 11188 N N . GLY B 1 499 ? -1.376 23.703 27.25 1 82.5 499 GLY B N 1
ATOM 11189 C CA . GLY B 1 499 ? 0.007 23.984 26.906 1 82.5 499 GLY B CA 1
ATOM 11190 C C . GLY B 1 499 ? 0.149 24.734 25.594 1 82.5 499 GLY B C 1
ATOM 11191 O O . GLY B 1 499 ? -0.824 25.297 25.094 1 82.5 499 GLY B O 1
ATOM 11192 N N . PHE B 1 500 ? 1.455 24.906 25.125 1 90.31 500 PHE B N 1
ATOM 11193 C CA . PHE B 1 500 ? 1.818 25.609 23.891 1 90.31 500 PHE B CA 1
ATOM 11194 C C . PHE B 1 500 ? 2.779 24.781 23.062 1 90.31 500 PHE B C 1
ATOM 11196 O O . PHE B 1 500 ? 3.35 23.797 23.547 1 90.31 500 PHE B O 1
ATOM 11203 N N . LEU B 1 501 ? 2.797 25.094 21.844 1 92.81 501 LEU B N 1
ATOM 11204 C CA . LEU B 1 501 ? 3.816 24.5 20.984 1 92.81 501 LEU B CA 1
ATOM 11205 C C . LEU B 1 501 ? 5.094 25.328 21 1 92.81 501 LEU B C 1
ATOM 11207 O O . LEU B 1 501 ? 5.078 26.516 20.656 1 92.81 501 LEU B O 1
ATOM 11211 N N . ASN B 1 502 ? 6.094 24.75 21.469 1 92.06 502 ASN B N 1
ATOM 11212 C CA . ASN B 1 502 ? 7.414 25.375 21.578 1 92.06 502 ASN B CA 1
ATOM 11213 C C . ASN B 1 502 ? 8.469 24.562 20.844 1 92.06 502 ASN B C 1
ATOM 11215 O O . ASN B 1 502 ? 8.508 23.328 20.953 1 92.06 502 ASN B O 1
ATOM 11219 N N . THR B 1 503 ? 9.32 25.25 20.062 1 95 503 THR B N 1
ATOM 11220 C CA . THR B 1 503 ? 10.328 24.578 19.266 1 95 503 THR B CA 1
ATOM 11221 C C . THR B 1 503 ? 11.305 23.812 20.156 1 95 503 THR B C 1
ATOM 11223 O O . THR B 1 503 ? 11.688 22.672 19.844 1 95 503 THR B O 1
ATOM 11226 N N . ARG B 1 504 ? 11.688 24.453 21.203 1 90.44 504 ARG B N 1
ATOM 11227 C CA . ARG B 1 504 ? 12.625 23.812 22.125 1 90.44 504 ARG B CA 1
ATOM 11228 C C . ARG B 1 504 ? 12.047 22.516 22.688 1 90.44 504 ARG B C 1
ATOM 11230 O O . ARG B 1 504 ? 12.719 21.484 22.703 1 90.44 504 ARG B O 1
ATOM 11237 N N . ASP B 1 505 ? 10.812 22.578 23.141 1 88.75 505 ASP B N 1
ATOM 11238 C CA . ASP B 1 505 ? 10.156 21.391 23.688 1 88.75 505 ASP B CA 1
ATOM 11239 C C . ASP B 1 505 ? 9.984 20.312 22.625 1 88.75 505 ASP B C 1
ATOM 11241 O O . ASP B 1 505 ? 10.094 19.125 22.922 1 88.75 505 ASP B O 1
ATOM 11245 N N . PHE B 1 506 ? 9.68 20.75 21.5 1 93.81 506 PHE B N 1
ATOM 11246 C CA . PHE B 1 506 ? 9.508 19.812 20.391 1 93.81 506 PHE B CA 1
ATOM 11247 C C . PHE B 1 506 ? 10.805 19.078 20.094 1 93.81 506 PHE B C 1
ATOM 11249 O O . PHE B 1 506 ? 10.805 17.859 19.922 1 93.81 506 PHE B O 1
ATOM 11256 N N . LEU B 1 507 ? 11.891 19.797 20.047 1 93.31 507 LEU B N 1
ATOM 11257 C CA . LEU B 1 507 ? 13.18 19.188 19.766 1 93.31 507 LEU B CA 1
ATOM 11258 C C . LEU B 1 507 ? 13.609 18.266 20.906 1 93.31 507 LEU B C 1
ATOM 11260 O O . LEU B 1 507 ? 14.234 17.234 20.656 1 93.31 507 LEU B O 1
ATOM 11264 N N . LEU B 1 508 ? 13.281 18.656 22.078 1 87.88 508 LEU B N 1
ATOM 11265 C CA . LEU B 1 508 ? 13.562 17.781 23.219 1 87.88 508 LEU B CA 1
ATOM 11266 C C . LEU B 1 508 ? 12.773 16.484 23.125 1 87.88 508 LEU B C 1
ATOM 11268 O O . LEU B 1 508 ? 13.281 15.414 23.484 1 87.88 508 LEU B O 1
ATOM 11272 N N . LEU B 1 509 ? 11.531 16.594 22.688 1 87.5 509 LEU B N 1
ATOM 11273 C CA . LEU B 1 509 ? 10.711 15.406 22.5 1 87.5 509 LEU B CA 1
ATOM 11274 C C . LEU B 1 509 ? 11.312 14.5 21.422 1 87.5 509 LEU B C 1
ATOM 11276 O O . LEU B 1 509 ? 11.305 13.273 21.562 1 87.5 509 LEU B O 1
ATOM 11280 N N . CYS B 1 510 ? 11.82 15.078 20.344 1 90.19 510 CYS B N 1
ATOM 11281 C CA . CYS B 1 510 ? 12.461 14.312 19.281 1 90.19 510 CYS B CA 1
ATOM 11282 C C . CYS B 1 510 ? 13.664 13.547 19.828 1 90.19 510 CYS B C 1
ATOM 11284 O O . CYS B 1 510 ? 13.906 12.398 19.438 1 90.19 510 CYS B O 1
ATOM 11286 N N . LYS B 1 511 ? 14.414 14.227 20.703 1 85.38 511 LYS B N 1
ATOM 11287 C CA . LYS B 1 511 ? 15.586 13.594 21.297 1 85.38 511 LYS B CA 1
ATOM 11288 C C . LYS B 1 511 ? 15.18 12.484 22.266 1 85.38 511 LYS B C 1
ATOM 11290 O O . LYS B 1 511 ? 15.867 11.469 22.391 1 85.38 511 LYS B O 1
ATOM 11295 N N . PHE B 1 512 ? 14.062 12.695 22.781 1 79.19 512 PHE B N 1
ATOM 11296 C CA . PHE B 1 512 ? 13.586 11.766 23.797 1 79.19 512 PHE B CA 1
ATOM 11297 C C . PHE B 1 512 ? 13.25 10.414 23.188 1 79.19 512 PHE B C 1
ATOM 11299 O O . PHE B 1 512 ? 13.43 9.375 23.828 1 79.19 512 PHE B O 1
ATOM 11306 N N . VAL B 1 513 ? 12.703 10.383 22.016 1 78.25 513 VAL B N 1
ATOM 11307 C CA . VAL B 1 513 ? 12.172 9.156 21.438 1 78.25 513 VAL B CA 1
ATOM 11308 C C . VAL B 1 513 ? 13.297 8.383 20.734 1 78.25 513 VAL B C 1
ATOM 11310 O O . VAL B 1 513 ? 13.102 7.234 20.328 1 78.25 513 VAL B O 1
ATOM 11313 N N . ILE B 1 514 ? 14.453 9.039 20.641 1 79.31 514 ILE B N 1
ATOM 11314 C CA . ILE B 1 514 ? 15.562 8.352 20 1 79.31 514 ILE B CA 1
ATOM 11315 C C . ILE B 1 514 ? 16.656 8.062 21.031 1 79.31 514 ILE B C 1
ATOM 11317 O O . ILE B 1 514 ? 16.609 8.57 22.141 1 79.31 514 ILE B O 1
ATOM 11321 N N . ARG B 1 515 ? 17.641 7.312 20.672 1 73.25 515 ARG B N 1
ATOM 11322 C CA . ARG B 1 515 ? 18.75 6.961 21.562 1 73.25 515 ARG B CA 1
ATOM 11323 C C . ARG B 1 515 ? 19.641 8.164 21.812 1 73.25 515 ARG B C 1
ATOM 11325 O O . ARG B 1 515 ? 19.781 9.047 20.969 1 73.25 515 ARG B O 1
ATOM 11332 N N . GLN B 1 516 ? 20.234 8.188 22.938 1 75.44 516 GLN B N 1
ATOM 11333 C CA . GLN B 1 516 ? 21.031 9.328 23.375 1 75.44 516 GLN B CA 1
ATOM 11334 C C . GLN B 1 516 ? 22.203 9.57 22.438 1 75.44 516 GLN B C 1
ATOM 11336 O O . GLN B 1 516 ? 22.578 10.719 22.188 1 75.44 516 GLN B O 1
ATOM 11341 N N . GLU B 1 517 ? 22.719 8.516 21.922 1 73 517 GLU B N 1
ATOM 11342 C CA . GLU B 1 517 ? 23.891 8.617 21.078 1 73 517 GLU B CA 1
ATOM 11343 C C . GLU B 1 517 ? 23.578 9.328 19.766 1 73 517 GLU B C 1
ATOM 11345 O O . GLU B 1 517 ? 24.469 9.859 19.094 1 73 517 GLU B O 1
ATOM 11350 N N . LEU B 1 518 ? 22.328 9.398 19.5 1 81.94 518 LEU B N 1
ATOM 11351 C CA . LEU B 1 518 ? 21.906 9.922 18.219 1 81.94 518 LEU B CA 1
ATOM 11352 C C . LEU B 1 518 ? 21.328 11.336 18.359 1 81.94 518 LEU B C 1
ATOM 11354 O O . LEU B 1 518 ? 20.859 11.922 17.375 1 81.94 518 LEU B O 1
ATOM 11358 N N . HIS B 1 519 ? 21.406 11.938 19.5 1 85.94 519 HIS B N 1
ATOM 11359 C CA . HIS B 1 519 ? 20.859 13.266 19.781 1 85.94 519 HIS B CA 1
ATOM 11360 C C . HIS B 1 519 ? 21.531 14.328 18.922 1 85.94 519 HIS B C 1
ATOM 11362 O O . HIS B 1 519 ? 20.906 15.32 18.531 1 85.94 519 HIS B O 1
ATOM 11368 N N . ASN B 1 520 ? 22.766 14.008 18.578 1 87.75 520 ASN B N 1
ATOM 11369 C CA . ASN B 1 520 ? 23.516 14.984 17.797 1 87.75 520 ASN B CA 1
ATOM 11370 C C . ASN B 1 520 ? 22.938 15.148 16.391 1 87.75 520 ASN B C 1
ATOM 11372 O O . ASN B 1 520 ? 23.062 16.203 15.781 1 87.75 520 ASN B O 1
ATOM 11376 N N . GLU B 1 521 ? 22.359 14.133 15.922 1 89.62 521 GLU B N 1
ATOM 11377 C CA . GLU B 1 521 ? 21.734 14.219 14.609 1 89.62 521 GLU B CA 1
ATOM 11378 C C . GLU B 1 521 ? 20.562 15.195 14.617 1 89.62 521 GLU B C 1
ATOM 11380 O O . GLU B 1 521 ? 20.344 15.922 13.648 1 89.62 521 GLU B O 1
ATOM 11385 N N . ILE B 1 522 ? 19.828 15.18 15.688 1 92.5 522 ILE B N 1
ATOM 11386 C CA . ILE B 1 522 ? 18.703 16.094 15.812 1 92.5 522 ILE B CA 1
ATOM 11387 C C . ILE B 1 522 ? 19.219 17.516 15.977 1 92.5 522 ILE B C 1
ATOM 11389 O O . ILE B 1 522 ? 18.609 18.469 15.461 1 92.5 522 ILE B O 1
ATOM 11393 N N . ASN B 1 523 ? 20.328 17.672 16.688 1 92.88 523 ASN B N 1
ATOM 11394 C CA . ASN B 1 523 ? 20.922 18.984 16.844 1 92.88 523 ASN B CA 1
ATOM 11395 C C . ASN B 1 523 ? 21.406 19.547 15.5 1 92.88 523 ASN B C 1
ATOM 11397 O O . ASN B 1 523 ? 21.172 20.719 15.203 1 92.88 523 ASN B O 1
ATOM 11401 N N . SER B 1 524 ? 22.031 18.688 14.75 1 92.75 524 SER B N 1
ATOM 11402 C CA . SER B 1 524 ? 22.5 19.109 13.43 1 92.75 524 SER B CA 1
ATOM 11403 C C . SER B 1 524 ? 21.312 19.438 12.523 1 92.75 524 SER B C 1
ATOM 11405 O O . SER B 1 524 ? 21.344 20.438 11.797 1 92.75 524 SER B O 1
ATOM 11407 N N . PHE B 1 525 ? 20.344 18.656 12.594 1 95 525 PHE B N 1
ATOM 11408 C CA . PHE B 1 525 ? 19.141 18.875 11.789 1 95 525 PHE B CA 1
ATOM 11409 C C . PHE B 1 525 ? 18.5 20.203 12.141 1 95 525 PHE B C 1
ATOM 11411 O O . PHE B 1 525 ? 18.125 20.984 11.25 1 95 525 PHE B O 1
ATOM 11418 N N . SER B 1 526 ? 18.344 20.516 13.438 1 95.38 526 SER B N 1
ATOM 11419 C CA . SER B 1 526 ? 17.703 21.734 13.891 1 95.38 526 SER B CA 1
ATOM 11420 C C . SER B 1 526 ? 18.516 22.969 13.5 1 95.38 526 SER B C 1
ATOM 11422 O O . SER B 1 526 ? 17.953 23.984 13.078 1 95.38 526 SER B O 1
ATOM 11424 N N . ARG B 1 527 ? 19.781 22.859 13.602 1 94.06 527 ARG B N 1
ATOM 11425 C CA . ARG B 1 527 ? 20.656 23.984 13.258 1 94.06 527 ARG B CA 1
ATOM 11426 C C . ARG B 1 527 ? 20.578 24.297 11.766 1 94.06 527 ARG B C 1
ATOM 11428 O O . ARG B 1 527 ? 20.609 25.453 11.367 1 94.06 527 ARG B O 1
ATOM 11435 N N . GLN B 1 528 ? 20.422 23.312 11.016 1 95 528 GLN B N 1
ATOM 11436 C CA . GLN B 1 528 ? 20.5 23.484 9.562 1 95 528 GLN B CA 1
ATOM 11437 C C . GLN B 1 528 ? 19.125 23.844 8.984 1 95 528 GLN B C 1
ATOM 11439 O O . GLN B 1 528 ? 19.031 24.734 8.156 1 95 528 GLN B O 1
ATOM 11444 N N . TRP B 1 529 ? 18.078 23.25 9.438 1 96.06 529 TRP B N 1
ATOM 11445 C CA . TRP B 1 529 ? 16.797 23.328 8.734 1 96.06 529 TRP B CA 1
ATOM 11446 C C . TRP B 1 529 ? 15.812 24.219 9.5 1 96.06 529 TRP B C 1
ATOM 11448 O O . TRP B 1 529 ? 14.867 24.75 8.922 1 96.06 529 TRP B O 1
ATOM 11458 N N . ILE B 1 530 ? 15.984 24.328 10.836 1 96.19 530 ILE B N 1
ATOM 11459 C CA . ILE B 1 530 ? 15.008 25.062 11.633 1 96.19 530 ILE B CA 1
ATOM 11460 C C . ILE B 1 530 ? 15.562 26.438 11.992 1 96.19 530 ILE B C 1
ATOM 11462 O O . ILE B 1 530 ? 14.93 27.469 11.711 1 96.19 530 ILE B O 1
ATOM 11466 N N . TYR B 1 531 ? 16.781 26.453 12.531 1 94.25 531 TYR B N 1
ATOM 11467 C CA . TYR B 1 531 ? 17.391 27.719 12.938 1 94.25 531 TYR B CA 1
ATOM 11468 C C . TYR B 1 531 ? 18.234 28.312 11.812 1 94.25 531 TYR B C 1
ATOM 11470 O O . TYR B 1 531 ? 18.594 29.484 11.852 1 94.25 531 TYR B O 1
ATOM 11478 N N . GLY B 1 532 ? 18.484 27.406 10.867 1 91.81 532 GLY B N 1
ATOM 11479 C CA . GLY B 1 532 ? 19.234 27.844 9.711 1 91.81 532 GLY B CA 1
ATOM 11480 C C . GLY B 1 532 ? 18.375 28.156 8.508 1 91.81 532 GLY B C 1
ATOM 11481 O O . GLY B 1 532 ? 17.234 27.672 8.422 1 91.81 532 GLY B O 1
ATOM 11482 N N . SER B 1 533 ? 18.906 29 7.621 1 90.81 533 SER B N 1
ATOM 11483 C CA . SER B 1 533 ? 18.141 29.391 6.434 1 90.81 533 SER B CA 1
ATOM 11484 C C . SER B 1 533 ? 18.781 28.812 5.168 1 90.81 533 SER B C 1
ATOM 11486 O O . SER B 1 533 ? 19.969 28.484 5.156 1 90.81 533 SER B O 1
ATOM 11488 N N . GLY B 1 534 ? 17.906 28.625 4.18 1 92.62 534 GLY B N 1
ATOM 11489 C CA . GLY B 1 534 ? 18.406 28.188 2.887 1 92.62 534 GLY B CA 1
ATOM 11490 C C . GLY B 1 534 ? 18.156 26.703 2.635 1 92.62 534 GLY B C 1
ATOM 11491 O O . GLY B 1 534 ? 17.688 25.984 3.52 1 92.62 534 GLY B O 1
ATOM 11492 N N . CYS B 1 535 ? 18.406 26.281 1.471 1 95.5 535 CYS B N 1
ATOM 11493 C CA . CYS B 1 535 ? 18.344 24.891 1.014 1 95.5 535 CYS B CA 1
ATOM 11494 C C . CYS B 1 535 ? 19.578 24.516 0.209 1 95.5 535 CYS B C 1
ATOM 11496 O O . CYS B 1 535 ? 20.188 25.375 -0.434 1 95.5 535 CYS B O 1
ATOM 11498 N N . PRO B 1 536 ? 19.984 23.312 0.301 1 95.75 536 PRO B N 1
ATOM 11499 C CA . PRO B 1 536 ? 21.188 22.906 -0.422 1 95.75 536 PRO B CA 1
ATOM 11500 C C . PRO B 1 536 ? 20.938 22.719 -1.919 1 95.75 536 PRO B C 1
ATOM 11502 O O . PRO B 1 536 ? 19.875 22.25 -2.324 1 95.75 536 PRO B O 1
ATOM 11505 N N . ILE B 1 537 ? 21.828 23.141 -2.664 1 96.12 537 ILE B N 1
ATOM 11506 C CA . ILE B 1 537 ? 21.922 22.812 -4.082 1 96.12 537 ILE B CA 1
ATOM 11507 C C . ILE B 1 537 ? 23.141 21.906 -4.316 1 96.12 537 ILE B C 1
ATOM 11509 O O . ILE B 1 537 ? 24.281 22.328 -4.125 1 96.12 537 ILE B O 1
ATOM 11513 N N . PHE B 1 538 ? 22.922 20.688 -4.703 1 96.88 538 PHE B N 1
ATOM 11514 C CA . PHE B 1 538 ? 23.984 19.719 -4.906 1 96.88 538 PHE B CA 1
ATOM 11515 C C . PHE B 1 538 ? 24.422 19.672 -6.371 1 96.88 538 PHE B C 1
ATOM 11517 O O . PHE B 1 538 ? 23.578 19.531 -7.262 1 96.88 538 PHE B O 1
ATOM 11524 N N . LYS B 1 539 ? 25.562 19.922 -6.605 1 96.69 539 LYS B N 1
ATOM 11525 C CA . LYS B 1 539 ? 26.172 19.672 -7.914 1 96.69 539 LYS B CA 1
ATOM 11526 C C . LYS B 1 539 ? 26.969 18.375 -7.918 1 96.69 539 LYS B C 1
ATOM 11528 O O . LYS B 1 539 ? 27.969 18.25 -7.211 1 96.69 539 LYS B O 1
ATOM 11533 N N . ILE B 1 540 ? 26.531 17.438 -8.688 1 96.44 540 ILE B N 1
ATOM 11534 C CA . ILE B 1 540 ? 27.109 16.094 -8.648 1 96.44 540 ILE B CA 1
ATOM 11535 C C . ILE B 1 540 ? 27.672 15.742 -10.016 1 96.44 540 ILE B C 1
ATOM 11537 O O . ILE B 1 540 ? 27.016 15.938 -11.039 1 96.44 540 ILE B O 1
ATOM 11541 N N . ALA B 1 541 ? 28.875 15.344 -10.062 1 94.69 541 ALA B N 1
ATOM 11542 C CA . ALA B 1 541 ? 29.531 14.836 -11.266 1 94.69 541 ALA B CA 1
ATOM 11543 C C . ALA B 1 541 ? 30 13.398 -11.062 1 94.69 541 ALA B C 1
ATOM 11545 O O . ALA B 1 541 ? 30.469 13.039 -9.977 1 94.69 541 ALA B O 1
ATOM 11546 N N . CYS B 1 542 ? 29.844 12.617 -12.055 1 92 542 CYS B N 1
ATOM 11547 C CA . CYS B 1 542 ? 30.234 11.211 -11.969 1 92 542 CYS B CA 1
ATOM 11548 C C . CYS B 1 542 ? 31.344 10.883 -12.945 1 92 542 CYS B C 1
ATOM 11550 O O . CYS B 1 542 ? 31.328 11.328 -14.094 1 92 542 CYS B O 1
ATOM 11552 N N . LYS B 1 543 ? 32.375 10.172 -12.422 1 90.19 543 LYS B N 1
ATOM 11553 C CA . LYS B 1 543 ? 33.5 9.711 -13.242 1 90.19 543 LYS B CA 1
ATOM 11554 C C . LYS B 1 543 ? 33.75 8.227 -13.023 1 90.19 543 LYS B C 1
ATOM 11556 O O . LYS B 1 543 ? 33.656 7.727 -11.898 1 90.19 543 LYS B O 1
ATOM 11561 N N . PHE B 1 544 ? 34.062 7.535 -14.141 1 89.62 544 PHE B N 1
ATOM 11562 C CA . PHE B 1 544 ? 34.344 6.109 -14.062 1 89.62 544 PHE B CA 1
ATOM 11563 C C . PHE B 1 544 ? 35.844 5.852 -14.062 1 89.62 544 PHE B C 1
ATOM 11565 O O . PHE B 1 544 ? 36.562 6.348 -14.93 1 89.62 544 PHE B O 1
ATOM 11572 N N . SER B 1 545 ? 36.219 5.121 -13.016 1 87.88 545 SER B N 1
ATOM 11573 C CA . SER B 1 545 ? 37.594 4.68 -12.961 1 87.88 545 SER B CA 1
ATOM 11574 C C . SER B 1 545 ? 37.75 3.25 -13.469 1 87.88 545 SER B C 1
ATOM 11576 O O . SER B 1 545 ? 37.406 2.297 -12.766 1 87.88 545 SER B O 1
ATOM 11578 N N . ARG B 1 546 ? 38.406 3.053 -14.594 1 82.94 546 ARG B N 1
ATOM 11579 C CA . ARG B 1 546 ? 38.5 1.748 -15.242 1 82.94 546 ARG B CA 1
ATOM 11580 C C . ARG B 1 546 ? 39.5 0.864 -14.508 1 82.94 546 ARG B C 1
ATOM 11582 O O . ARG B 1 546 ? 39.344 -0.354 -14.438 1 82.94 546 ARG B O 1
ATOM 11589 N N . LYS B 1 547 ? 40.438 1.477 -14.023 1 82.12 547 LYS B N 1
ATOM 11590 C CA . LYS B 1 547 ? 41.5 0.711 -13.375 1 82.12 547 LYS B CA 1
ATOM 11591 C C . LYS B 1 547 ? 41 0.046 -12.102 1 82.12 547 LYS B C 1
ATOM 11593 O O . LYS B 1 547 ? 41.281 -1.128 -11.852 1 82.12 547 LYS B O 1
ATOM 11598 N N . ASN B 1 548 ? 40.219 0.714 -11.406 1 83.56 548 ASN B N 1
ATOM 11599 C CA . ASN B 1 548 ? 39.781 0.202 -10.102 1 83.56 548 ASN B CA 1
ATOM 11600 C C . ASN B 1 548 ? 38.344 -0.274 -10.133 1 83.56 548 ASN B C 1
ATOM 11602 O O . ASN B 1 548 ? 37.844 -0.846 -9.164 1 83.56 548 ASN B O 1
ATOM 11606 N N . LEU B 1 549 ? 37.594 -0.195 -11.242 1 84.75 549 LEU B N 1
ATOM 11607 C CA . LEU B 1 549 ? 36.188 -0.549 -11.391 1 84.75 549 LEU B CA 1
ATOM 11608 C C . LEU B 1 549 ? 35.344 0.156 -10.336 1 84.75 549 LEU B C 1
ATOM 11610 O O . LEU B 1 549 ? 34.594 -0.49 -9.609 1 84.75 549 LEU B O 1
ATOM 11614 N N . LEU B 1 550 ? 35.625 1.42 -10.266 1 90 550 LEU B N 1
ATOM 11615 C CA . LEU B 1 550 ? 34.906 2.248 -9.305 1 90 550 LEU B CA 1
ATOM 11616 C C . LEU B 1 550 ? 34.188 3.4 -10 1 90 550 LEU B C 1
ATOM 11618 O O . LEU B 1 550 ? 34.625 3.865 -11.055 1 90 550 LEU B O 1
ATOM 11622 N N . VAL B 1 551 ? 33.094 3.717 -9.477 1 91.69 551 VAL B N 1
ATOM 11623 C CA . VAL B 1 551 ? 32.406 4.93 -9.891 1 91.69 551 VAL B CA 1
ATOM 11624 C C . VAL B 1 551 ? 32.594 6.027 -8.852 1 91.69 551 VAL B C 1
ATOM 11626 O O . VAL B 1 551 ? 32.281 5.852 -7.676 1 91.69 551 VAL B O 1
ATOM 11629 N N . GLU B 1 552 ? 33.156 7.121 -9.266 1 93.75 552 GLU B N 1
ATOM 11630 C CA . GLU B 1 552 ? 33.469 8.234 -8.367 1 93.75 552 GLU B CA 1
ATOM 11631 C C . GLU B 1 552 ? 32.406 9.336 -8.508 1 93.75 552 GLU B C 1
ATOM 11633 O O . GLU B 1 552 ? 32.156 9.812 -9.617 1 93.75 552 GLU B O 1
ATOM 11638 N N . PHE B 1 553 ? 31.844 9.711 -7.395 1 94.56 553 PHE B N 1
ATOM 11639 C CA . PHE B 1 553 ? 30.891 10.82 -7.336 1 94.56 553 PHE B CA 1
ATOM 11640 C C . PHE B 1 553 ? 31.531 12.047 -6.707 1 94.56 553 PHE B C 1
ATOM 11642 O O . PHE B 1 553 ? 31.922 12.023 -5.535 1 94.56 553 PHE B O 1
ATOM 11649 N N . ASP B 1 554 ? 31.703 13.016 -7.5 1 95.94 554 ASP B N 1
ATOM 11650 C CA . ASP B 1 554 ? 32.125 14.312 -6.984 1 95.94 554 ASP B CA 1
ATOM 11651 C C . ASP B 1 554 ? 30.938 15.164 -6.582 1 95.94 554 ASP B C 1
ATOM 11653 O O . ASP B 1 554 ? 30.188 15.648 -7.441 1 95.94 554 ASP B O 1
ATOM 11657 N N . ILE B 1 555 ? 30.719 15.406 -5.27 1 96.62 555 ILE B N 1
ATOM 11658 C CA . ILE B 1 555 ? 29.531 16.094 -4.75 1 96.62 555 ILE B CA 1
ATOM 11659 C C . ILE B 1 555 ? 29.938 17.453 -4.168 1 96.62 555 ILE B C 1
ATOM 11661 O O . ILE B 1 555 ? 30.766 17.516 -3.25 1 96.62 555 ILE B O 1
ATOM 11665 N N . GLU B 1 556 ? 29.422 18.453 -4.734 1 96.56 556 GLU B N 1
ATOM 11666 C CA . GLU B 1 556 ? 29.578 19.812 -4.227 1 96.56 556 GLU B CA 1
ATOM 11667 C C . GLU B 1 556 ? 28.234 20.406 -3.83 1 96.56 556 GLU B C 1
ATOM 11669 O O . GLU B 1 556 ? 27.234 20.219 -4.531 1 96.56 556 GLU B O 1
ATOM 11674 N N . GLN B 1 557 ? 28.156 21 -2.705 1 95.31 557 GLN B N 1
ATOM 11675 C CA . GLN B 1 557 ? 26.891 21.609 -2.283 1 95.31 557 GLN B CA 1
ATOM 11676 C C . GLN B 1 557 ? 27.062 23.078 -1.939 1 95.31 557 GLN B C 1
ATOM 11678 O O . GLN B 1 557 ? 28.141 23.484 -1.476 1 95.31 557 GLN B O 1
ATOM 11683 N N . ARG B 1 558 ? 26.125 23.859 -2.264 1 92.69 558 ARG B N 1
ATOM 11684 C CA . ARG B 1 558 ? 26.047 25.281 -1.897 1 92.69 558 ARG B CA 1
ATOM 11685 C C . ARG B 1 558 ? 24.688 25.609 -1.279 1 92.69 558 ARG B C 1
ATOM 11687 O O . ARG B 1 558 ? 23.703 24.922 -1.538 1 92.69 558 ARG B O 1
ATOM 11694 N N . ASN B 1 559 ? 24.672 26.562 -0.442 1 93.06 559 ASN B N 1
ATOM 11695 C CA . ASN B 1 559 ? 23.438 27.047 0.187 1 93.06 559 ASN B CA 1
ATOM 11696 C C . ASN B 1 559 ? 22.797 28.156 -0.624 1 93.06 559 ASN B C 1
ATOM 11698 O O . ASN B 1 559 ? 23.484 29.047 -1.132 1 93.06 559 ASN B O 1
ATOM 11702 N N . THR B 1 560 ? 21.609 28.156 -0.862 1 91.25 560 THR B N 1
ATOM 11703 C CA . THR B 1 560 ? 20.859 29.141 -1.632 1 91.25 560 THR B CA 1
ATOM 11704 C C . THR B 1 560 ? 21 30.531 -1.006 1 91.25 560 THR B C 1
ATOM 11706 O O . THR B 1 560 ? 20.922 31.547 -1.703 1 91.25 560 THR B O 1
ATOM 11709 N N . ASN B 1 561 ? 21.234 30.609 0.26 1 85.81 561 ASN B N 1
ATOM 11710 C CA . ASN B 1 561 ? 21.312 31.891 0.953 1 85.81 561 ASN B CA 1
ATOM 11711 C C . ASN B 1 561 ? 22.75 32.375 1.091 1 85.81 561 ASN B C 1
ATOM 11713 O O . ASN B 1 561 ? 23.016 33.438 1.651 1 85.81 561 ASN B O 1
ATOM 11717 N N . SER B 1 562 ? 23.891 31.578 0.663 1 73.69 562 SER B N 1
ATOM 11718 C CA . SER B 1 562 ? 25.281 32 0.813 1 73.69 562 SER B CA 1
ATOM 11719 C C . SER B 1 562 ? 25.594 33.25 -0.01 1 73.69 562 SER B C 1
ATOM 11721 O O . SER B 1 562 ? 26.438 34.031 0.365 1 73.69 562 SER B O 1
ATOM 11723 N N . VAL B 1 563 ? 25.422 33.188 -1.467 1 54.06 563 VAL B N 1
ATOM 11724 C CA . VAL B 1 563 ? 26.047 34.188 -2.342 1 54.06 563 VAL B CA 1
ATOM 11725 C C . VAL B 1 563 ? 25.859 35.594 -1.748 1 54.06 563 VAL B C 1
ATOM 11727 O O . VAL B 1 563 ? 26.812 36.375 -1.714 1 54.06 563 VAL B O 1
ATOM 11730 N N . LEU B 1 564 ? 24.766 36.094 -2.287 1 46.56 564 LEU B N 1
ATOM 11731 C CA . LEU B 1 564 ? 24.719 37.438 -2.857 1 46.56 564 LEU B CA 1
ATOM 11732 C C . LEU B 1 564 ? 24.984 38.5 -1.787 1 46.56 564 LEU B C 1
ATOM 11734 O O . LEU B 1 564 ? 25.688 39.469 -2.029 1 46.56 564 LEU B O 1
ATOM 11738 N N . SER B 1 565 ? 23.859 38.906 -0.956 1 41.75 565 SER B N 1
ATOM 11739 C CA . SER B 1 565 ? 23.703 40.344 -0.889 1 41.75 565 SER B CA 1
ATOM 11740 C C . SER B 1 565 ? 24.797 40.969 -0.038 1 41.75 565 SER B C 1
ATOM 11742 O O . SER B 1 565 ? 25.078 40.531 1.075 1 41.75 565 SER B O 1
ATOM 11744 N N . ASN B 1 566 ? 25.906 41.438 -0.585 1 41 566 ASN B N 1
ATOM 11745 C CA . ASN B 1 566 ? 26.594 42.625 -0.101 1 41 566 ASN B CA 1
ATOM 11746 C C . ASN B 1 566 ? 25.75 43.344 0.952 1 41 566 ASN B C 1
ATOM 11748 O O . ASN B 1 566 ? 26.094 44.469 1.359 1 41 566 ASN B O 1
ATOM 11752 N N . ASN B 1 567 ? 24.469 43.406 0.768 1 40.59 567 ASN B N 1
ATOM 11753 C CA . ASN B 1 567 ? 23.75 44.25 1.708 1 40.59 567 ASN B CA 1
ATOM 11754 C C . ASN B 1 567 ? 23.859 43.719 3.137 1 40.59 567 ASN B C 1
ATOM 11756 O O . ASN B 1 567 ? 23.5 42.562 3.408 1 40.59 567 ASN B O 1
ATOM 11760 N N . SER B 1 568 ? 24.75 44.219 4.043 1 42.72 568 SER B N 1
ATOM 11761 C CA . SER B 1 568 ? 25.25 44.219 5.414 1 42.72 568 SER B CA 1
ATOM 11762 C C . SER B 1 568 ? 24.234 43.625 6.379 1 42.72 568 SER B C 1
ATOM 11764 O O . SER B 1 568 ? 24.562 43.281 7.508 1 42.72 568 SER B O 1
ATOM 11766 N N . THR B 1 569 ? 22.969 44.031 6.492 1 45 569 THR B N 1
ATOM 11767 C CA . THR B 1 569 ? 22.312 44.219 7.781 1 45 569 THR B CA 1
ATOM 11768 C C . THR B 1 569 ? 21.766 42.906 8.297 1 45 569 THR B C 1
ATOM 11770 O O . THR B 1 569 ? 21.25 42.812 9.414 1 45 569 THR B O 1
ATOM 11773 N N . LYS B 1 570 ? 21.375 41.844 7.488 1 50.78 570 LYS B N 1
ATOM 11774 C CA . LYS B 1 570 ? 20.625 40.75 8.094 1 50.78 570 LYS B CA 1
ATOM 11775 C C . LYS B 1 570 ? 21.562 39.656 8.562 1 50.78 570 LYS B C 1
ATOM 11777 O O . LYS B 1 570 ? 22.266 39.031 7.754 1 50.78 570 LYS B O 1
ATOM 11782 N N . PHE B 1 571 ? 22.141 39.562 9.703 1 50.06 571 PHE B N 1
ATOM 11783 C CA . PHE B 1 571 ? 22.875 38.5 10.367 1 50.06 571 PHE B CA 1
ATOM 11784 C C . PHE B 1 571 ? 22.094 37.188 10.297 1 50.06 571 PHE B C 1
ATOM 11786 O O . PHE B 1 571 ? 21.172 36.969 11.094 1 50.06 571 PHE B O 1
ATOM 11793 N N . ILE B 1 572 ? 21.953 36.562 9.086 1 58.81 572 ILE B N 1
ATOM 11794 C CA . ILE B 1 572 ? 21.219 35.312 8.906 1 58.81 572 ILE B CA 1
ATOM 11795 C C . ILE B 1 572 ? 22.125 34.125 9.188 1 58.81 572 ILE B C 1
ATOM 11797 O O . ILE B 1 572 ? 23.234 34.031 8.641 1 58.81 572 ILE B O 1
ATOM 11801 N N . LEU B 1 573 ? 22.016 33.406 10.336 1 65.44 573 LEU B N 1
ATOM 11802 C CA . LEU B 1 573 ? 22.703 32.156 10.57 1 65.44 573 LEU B CA 1
ATOM 11803 C C . LEU B 1 573 ? 22.453 31.156 9.438 1 65.44 573 LEU B C 1
ATOM 11805 O O . LEU B 1 573 ? 21.344 30.656 9.281 1 65.44 573 LEU B O 1
ATOM 11809 N N . ASN B 1 574 ? 23.422 31.188 8.414 1 80.38 574 ASN B N 1
ATOM 11810 C CA . ASN B 1 574 ? 23.328 30.266 7.289 1 80.38 574 ASN B CA 1
ATOM 11811 C C . ASN B 1 574 ? 24.328 29.125 7.422 1 80.38 574 ASN B C 1
ATOM 11813 O O . ASN B 1 574 ? 25.516 29.344 7.578 1 80.38 574 ASN B O 1
ATOM 11817 N N . PRO B 1 575 ? 23.75 27.906 7.512 1 86.94 575 PRO B N 1
ATOM 11818 C CA . PRO B 1 575 ? 24.688 26.781 7.551 1 86.94 575 PRO B CA 1
ATOM 11819 C C . PRO B 1 575 ? 25.562 26.688 6.305 1 86.94 575 PRO B C 1
ATOM 11821 O O . PRO B 1 575 ? 25.094 26.938 5.191 1 86.94 575 PRO B O 1
ATOM 11824 N N . ALA B 1 576 ? 26.828 26.438 6.5 1 85.19 576 ALA B N 1
ATOM 11825 C CA . ALA B 1 576 ? 27.781 26.328 5.398 1 85.19 576 ALA B CA 1
ATOM 11826 C C . ALA B 1 576 ? 27.453 25.125 4.512 1 85.19 576 ALA B C 1
ATOM 11828 O O . ALA B 1 576 ? 27.641 25.172 3.293 1 85.19 576 ALA B O 1
ATOM 11829 N N . TYR B 1 577 ? 27.031 24.109 5.113 1 92 577 TYR B N 1
ATOM 11830 C CA . TYR B 1 577 ? 26.625 22.922 4.375 1 92 577 TYR B CA 1
ATOM 11831 C C . TYR B 1 577 ? 25.594 22.109 5.156 1 92 577 TYR B C 1
ATOM 11833 O O . TYR B 1 577 ? 25.406 22.328 6.355 1 92 577 TYR B O 1
ATOM 11841 N N . PHE B 1 578 ? 24.891 21.359 4.492 1 94.94 578 PHE B N 1
ATOM 11842 C CA . PHE B 1 578 ? 23.891 20.484 5.086 1 94.94 578 PHE B CA 1
ATOM 11843 C C . PHE B 1 578 ? 24.391 19.047 5.176 1 94.94 578 PHE B C 1
ATOM 11845 O O . PHE B 1 578 ? 25.203 18.625 4.355 1 94.94 578 PHE B O 1
ATOM 11852 N N . THR B 1 579 ? 23.953 18.344 6.172 1 92.94 579 THR B N 1
ATOM 11853 C CA . THR B 1 579 ? 24.406 16.984 6.402 1 92.94 579 THR B CA 1
ATOM 11854 C C . THR B 1 579 ? 23.25 15.992 6.316 1 92.94 579 THR B C 1
ATOM 11856 O O . THR B 1 579 ? 22.094 16.375 6.492 1 92.94 579 THR B O 1
ATOM 11859 N N . GLY B 1 580 ? 23.547 14.75 5.945 1 89.94 580 GLY B N 1
ATOM 11860 C CA . GLY B 1 580 ? 22.562 13.672 5.867 1 89.94 580 GLY B CA 1
ATOM 11861 C C . GLY B 1 580 ? 22.969 12.555 4.934 1 89.94 580 GLY B C 1
ATOM 11862 O O . GLY B 1 580 ? 24.062 12.594 4.355 1 89.94 580 GLY B O 1
ATOM 11863 N N . LYS B 1 581 ? 22.156 11.586 4.84 1 90 581 LYS B N 1
ATOM 11864 C CA . LYS B 1 581 ? 22.422 10.438 3.973 1 90 581 LYS B CA 1
ATOM 11865 C C . LYS B 1 581 ? 21.797 10.641 2.596 1 90 581 LYS B C 1
ATOM 11867 O O . LYS B 1 581 ? 20.688 11.188 2.482 1 90 581 LYS B O 1
ATOM 11872 N N . LEU B 1 582 ? 22.562 10.273 1.67 1 93.5 582 LEU B N 1
ATOM 11873 C CA . LEU B 1 582 ? 22.094 10.383 0.291 1 93.5 582 LEU B CA 1
ATOM 11874 C C . LEU B 1 582 ? 22.234 9.047 -0.433 1 93.5 582 LEU B C 1
ATOM 11876 O O . LEU B 1 582 ? 23.328 8.461 -0.456 1 93.5 582 LEU B O 1
ATOM 11880 N N . GLU B 1 583 ? 21.203 8.547 -0.986 1 92.62 583 GLU B N 1
ATOM 11881 C CA . GLU B 1 583 ? 21.25 7.297 -1.738 1 92.62 583 GLU B CA 1
ATOM 11882 C C . GLU B 1 583 ? 21.5 7.555 -3.221 1 92.62 583 GLU B C 1
ATOM 11884 O O . GLU B 1 583 ? 20.953 8.508 -3.791 1 92.62 583 GLU B O 1
ATOM 11889 N N . VAL B 1 584 ? 22.312 6.742 -3.811 1 94.56 584 VAL B N 1
ATOM 11890 C CA . VAL B 1 584 ? 22.562 6.777 -5.246 1 94.56 584 VAL B CA 1
ATOM 11891 C C . VAL B 1 584 ? 22.406 5.375 -5.836 1 94.56 584 VAL B C 1
ATOM 11893 O O . VAL B 1 584 ? 22.703 4.379 -5.172 1 94.56 584 VAL B O 1
ATOM 11896 N N . SER B 1 585 ? 21.875 5.293 -7.004 1 93.25 585 SER B N 1
ATOM 11897 C CA . SER B 1 585 ? 21.703 4.012 -7.68 1 93.25 585 SER B CA 1
ATOM 11898 C C . SER B 1 585 ? 22.266 4.055 -9.094 1 93.25 585 SER B C 1
ATOM 11900 O O . SER B 1 585 ? 22.109 5.047 -9.805 1 93.25 585 SER B O 1
ATOM 11902 N N . VAL B 1 586 ? 23.047 3.094 -9.469 1 92.56 586 VAL B N 1
ATOM 11903 C CA . VAL B 1 586 ? 23.656 2.996 -10.789 1 92.56 586 VAL B CA 1
ATOM 11904 C C . VAL B 1 586 ? 23.125 1.76 -11.508 1 92.56 586 VAL B C 1
ATOM 11906 O O . VAL B 1 586 ? 23.25 0.639 -11.016 1 92.56 586 VAL B O 1
ATOM 11909 N N . LYS B 1 587 ? 22.484 1.959 -12.578 1 89.19 587 LYS B N 1
ATOM 11910 C CA . LYS B 1 587 ? 22.078 0.846 -13.43 1 89.19 587 LYS B CA 1
ATOM 11911 C C . LYS B 1 587 ? 23.172 0.468 -14.414 1 89.19 587 LYS B C 1
ATOM 11913 O O . LYS B 1 587 ? 23.453 1.218 -15.352 1 89.19 587 LYS B O 1
ATOM 11918 N N . GLU B 1 588 ? 23.75 -0.633 -14.227 1 86.31 588 GLU B N 1
ATOM 11919 C CA . GLU B 1 588 ? 24.844 -1.103 -15.055 1 86.31 588 GLU B CA 1
ATOM 11920 C C . GLU B 1 588 ? 24.344 -1.884 -16.266 1 86.31 588 GLU B C 1
ATOM 11922 O O . GLU B 1 588 ? 23.141 -2.195 -16.344 1 86.31 588 GLU B O 1
ATOM 11927 N N . PRO B 1 589 ? 25.094 -2.105 -17.219 1 78.88 589 PRO B N 1
ATOM 11928 C CA . PRO B 1 589 ? 24.656 -2.77 -18.453 1 78.88 589 PRO B CA 1
ATOM 11929 C C . PRO B 1 589 ? 24.234 -4.219 -18.219 1 78.88 589 PRO B C 1
ATOM 11931 O O . PRO B 1 589 ? 23.594 -4.824 -19.094 1 78.88 589 PRO B O 1
ATOM 11934 N N . ASP B 1 590 ? 24.578 -4.754 -17.062 1 76.62 590 ASP B N 1
ATOM 11935 C CA . ASP B 1 590 ? 24.141 -6.117 -16.766 1 76.62 590 ASP B CA 1
ATOM 11936 C C . ASP B 1 590 ? 22.641 -6.16 -16.453 1 76.62 590 ASP B C 1
ATOM 11938 O O . ASP B 1 590 ? 22.062 -7.238 -16.344 1 76.62 590 ASP B O 1
ATOM 11942 N N . GLY B 1 591 ? 22.047 -4.941 -16.406 1 75.12 591 GLY B N 1
ATOM 11943 C CA . GLY B 1 591 ? 20.609 -4.879 -16.219 1 75.12 591 GLY B CA 1
ATOM 11944 C C . GLY B 1 591 ? 20.203 -4.621 -14.781 1 75.12 591 GLY B C 1
ATOM 11945 O O . GLY B 1 591 ? 19.047 -4.297 -14.5 1 75.12 591 GLY B O 1
ATOM 11946 N N . TYR B 1 592 ? 21.172 -4.758 -13.875 1 78 592 TYR B N 1
ATOM 11947 C CA . TYR B 1 592 ? 20.844 -4.613 -12.461 1 78 592 TYR B CA 1
ATOM 11948 C C . TYR B 1 592 ? 21.125 -3.197 -11.977 1 78 592 TYR B C 1
ATOM 11950 O O . TYR B 1 592 ? 22.062 -2.549 -12.461 1 78 592 TYR B O 1
ATOM 11958 N N . GLU B 1 593 ? 20.312 -2.797 -11.133 1 86.06 593 GLU B N 1
ATOM 11959 C CA . GLU B 1 593 ? 20.516 -1.52 -10.453 1 86.06 593 GLU B CA 1
ATOM 11960 C C . GLU B 1 593 ? 21.188 -1.714 -9.102 1 86.06 593 GLU B C 1
ATOM 11962 O O . GLU B 1 593 ? 20.703 -2.48 -8.266 1 86.06 593 GLU B O 1
ATOM 11967 N N . TYR B 1 594 ? 22.328 -1.077 -8.867 1 88.5 594 TYR B N 1
ATOM 11968 C CA . TYR B 1 594 ? 23.078 -1.173 -7.617 1 88.5 594 TYR B CA 1
ATOM 11969 C C . TYR B 1 594 ? 22.891 0.075 -6.762 1 88.5 594 TYR B C 1
ATOM 11971 O O . TYR B 1 594 ? 23.25 1.178 -7.168 1 88.5 594 TYR B O 1
ATOM 11979 N N . ILE B 1 595 ? 22.312 -0.092 -5.602 1 89.19 595 ILE B N 1
ATOM 11980 C CA . ILE B 1 595 ? 22 1.01 -4.695 1 89.19 595 ILE B CA 1
ATOM 11981 C C . ILE B 1 595 ? 23.109 1.147 -3.65 1 89.19 595 ILE B C 1
ATOM 11983 O O . ILE B 1 595 ? 23.625 0.147 -3.146 1 89.19 595 ILE B O 1
ATOM 11987 N N . ASN B 1 596 ? 23.516 2.336 -3.373 1 90.5 596 ASN B N 1
ATOM 11988 C CA . ASN B 1 596 ? 24.5 2.664 -2.35 1 90.5 596 ASN B CA 1
ATOM 11989 C C . ASN B 1 596 ? 24.094 3.895 -1.546 1 90.5 596 ASN B C 1
ATOM 11991 O O . ASN B 1 596 ? 23.562 4.855 -2.105 1 90.5 596 ASN B O 1
ATOM 11995 N N . THR B 1 597 ? 24.234 3.867 -0.25 1 91.12 597 THR B N 1
ATOM 11996 C CA . THR B 1 597 ? 23.953 5.016 0.61 1 91.12 597 THR B CA 1
ATOM 11997 C C . THR B 1 597 ? 25.25 5.75 0.958 1 91.12 597 THR B C 1
ATOM 11999 O O . THR B 1 597 ? 26.203 5.148 1.464 1 91.12 597 THR B O 1
ATOM 12002 N N . LEU B 1 598 ? 25.297 7.031 0.652 1 91.06 598 LEU B N 1
ATOM 12003 C CA . LEU B 1 598 ? 26.438 7.883 0.924 1 91.06 598 LEU B CA 1
ATOM 12004 C C . LEU B 1 598 ? 26.203 8.758 2.15 1 91.06 598 LEU B C 1
ATOM 12006 O O . LEU B 1 598 ? 25.047 9.047 2.49 1 91.06 598 LEU B O 1
ATOM 12010 N N . ASP B 1 599 ? 27.234 9.086 2.859 1 89.69 599 ASP B N 1
ATOM 12011 C CA . ASP B 1 599 ? 27.172 10.008 3.99 1 89.69 599 ASP B CA 1
ATOM 12012 C C . ASP B 1 599 ? 27.688 11.391 3.602 1 89.69 599 ASP B C 1
ATOM 12014 O O . ASP B 1 599 ? 28.875 11.562 3.348 1 89.69 599 ASP B O 1
ATOM 12018 N N . ILE B 1 600 ? 26.828 12.367 3.527 1 92.5 600 ILE B N 1
ATOM 12019 C CA . ILE B 1 600 ? 27.188 13.734 3.184 1 92.5 600 ILE B CA 1
ATOM 12020 C C . ILE B 1 600 ? 27.453 14.539 4.457 1 92.5 600 ILE B C 1
ATOM 12022 O O . ILE B 1 600 ? 26.562 14.656 5.312 1 92.5 600 ILE B O 1
ATOM 12026 N N . HIS B 1 601 ? 28.672 15.094 4.66 1 90 601 HIS B N 1
ATOM 12027 C CA . HIS B 1 601 ? 28.984 15.82 5.887 1 90 601 HIS B CA 1
ATOM 12028 C C . HIS B 1 601 ? 29.906 17 5.613 1 90 601 HIS B C 1
ATOM 12030 O O . HIS B 1 601 ? 30.328 17.688 6.543 1 90 601 HIS B O 1
ATOM 12036 N N . LYS B 1 602 ? 30.234 17.203 4.277 1 92.31 602 LYS B N 1
ATOM 12037 C CA . LYS B 1 602 ? 31.125 18.312 3.902 1 92.31 602 LYS B CA 1
ATOM 12038 C C . LYS B 1 602 ? 30.547 19.094 2.717 1 92.31 602 LYS B C 1
ATOM 12040 O O . LYS B 1 602 ? 29.594 18.641 2.076 1 92.31 602 LYS B O 1
ATOM 12045 N N . ALA B 1 603 ? 31.109 20.25 2.52 1 93.44 603 ALA B N 1
ATOM 12046 C CA . ALA B 1 603 ? 30.703 21.078 1.387 1 93.44 603 ALA B CA 1
ATOM 12047 C C . ALA B 1 603 ? 31.125 20.453 0.064 1 93.44 603 ALA B C 1
ATOM 12049 O O . ALA B 1 603 ? 30.391 20.531 -0.928 1 93.44 603 ALA B O 1
ATOM 12050 N N . GLN B 1 604 ? 32.344 19.906 0.088 1 94.94 604 GLN B N 1
ATOM 12051 C CA . GLN B 1 604 ? 32.844 19.156 -1.064 1 94.94 604 GLN B CA 1
ATOM 12052 C C . GLN B 1 604 ? 33.406 17.812 -0.644 1 94.94 604 GLN B C 1
ATOM 12054 O O . GLN B 1 604 ? 34.188 17.719 0.301 1 94.94 604 GLN B O 1
ATOM 12059 N N . GLN B 1 605 ? 32.906 16.812 -1.313 1 94.5 605 GLN B N 1
ATOM 12060 C CA . GLN B 1 605 ? 33.406 15.484 -0.989 1 94.5 605 GLN B CA 1
ATOM 12061 C C . GLN B 1 605 ? 33.312 14.562 -2.201 1 94.5 605 GLN B C 1
ATOM 12063 O O . GLN B 1 605 ? 32.5 14.758 -3.096 1 94.5 605 GLN B O 1
ATOM 12068 N N . ILE B 1 606 ? 34.281 13.578 -2.258 1 93.88 606 ILE B N 1
ATOM 12069 C CA . ILE B 1 606 ? 34.312 12.57 -3.309 1 93.88 606 ILE B CA 1
ATOM 12070 C C . ILE B 1 606 ? 34 11.195 -2.719 1 93.88 606 ILE B C 1
ATOM 12072 O O . ILE B 1 606 ? 34.594 10.773 -1.738 1 93.88 606 ILE B O 1
ATOM 12076 N N . GLU B 1 607 ? 33 10.656 -3.223 1 91.75 607 GLU B N 1
ATOM 12077 C CA . GLU B 1 607 ? 32.562 9.328 -2.789 1 91.75 607 GLU B CA 1
ATOM 12078 C C . GLU B 1 607 ? 32.719 8.305 -3.91 1 91.75 607 GLU B C 1
ATOM 12080 O O . GLU B 1 607 ? 32.5 8.617 -5.082 1 91.75 607 GLU B O 1
ATOM 12085 N N . THR B 1 608 ? 33.125 7.066 -3.535 1 90.69 608 THR B N 1
ATOM 12086 C CA . THR B 1 608 ? 33.344 6.027 -4.539 1 90.69 608 THR B CA 1
ATOM 12087 C C . THR B 1 608 ? 32.438 4.816 -4.258 1 90.69 608 THR B C 1
ATOM 12089 O O . THR B 1 608 ? 32.219 4.469 -3.098 1 90.69 608 THR B O 1
ATOM 12092 N N . ILE B 1 609 ? 31.906 4.25 -5.312 1 89.38 609 ILE B N 1
ATOM 12093 C CA . ILE B 1 609 ? 31.109 3.037 -5.219 1 89.38 609 ILE B CA 1
ATOM 12094 C C . ILE B 1 609 ? 31.688 1.965 -6.145 1 89.38 609 ILE B C 1
ATOM 12096 O O . ILE B 1 609 ? 32.375 2.281 -7.117 1 89.38 609 ILE B O 1
ATOM 12100 N N . ASN B 1 610 ? 31.438 0.756 -5.844 1 86 610 ASN B N 1
ATOM 12101 C CA . ASN B 1 610 ? 31.938 -0.364 -6.633 1 86 610 ASN B CA 1
ATOM 12102 C C . ASN B 1 610 ? 31.141 -0.546 -7.922 1 86 610 ASN B C 1
ATOM 12104 O O . ASN B 1 610 ? 29.922 -0.358 -7.938 1 86 610 ASN B O 1
ATOM 12108 N N . TYR B 1 611 ? 31.844 -0.794 -8.969 1 87.19 611 TYR B N 1
ATOM 12109 C CA . TYR B 1 611 ? 31.266 -1.185 -10.242 1 87.19 611 TYR B CA 1
ATOM 12110 C C . TYR B 1 611 ? 31.375 -2.691 -10.453 1 87.19 611 TYR B C 1
ATOM 12112 O O . TYR B 1 611 ? 32.406 -3.301 -10.133 1 87.19 611 TYR B O 1
ATOM 12120 N N . HIS B 1 612 ? 30.422 -3.375 -11.008 1 80.06 612 HIS B N 1
ATOM 12121 C CA . HIS B 1 612 ? 30.344 -4.832 -10.945 1 80.06 612 HIS B CA 1
ATOM 12122 C C . HIS B 1 612 ? 30.469 -5.449 -12.336 1 80.06 612 HIS B C 1
ATOM 12124 O O . HIS B 1 612 ? 30.844 -6.621 -12.461 1 80.06 612 HIS B O 1
ATOM 12130 N N . THR B 1 613 ? 29.984 -4.703 -13.352 1 77.62 613 THR B N 1
ATOM 12131 C CA . THR B 1 613 ? 30.031 -5.27 -14.695 1 77.62 613 THR B CA 1
ATOM 12132 C C . THR B 1 613 ? 31.438 -5.258 -15.258 1 77.62 613 THR B C 1
ATOM 12134 O O . THR B 1 613 ? 32.125 -4.242 -15.18 1 77.62 613 THR B O 1
ATOM 12137 N N . LYS B 1 614 ? 32 -6.48 -15.609 1 67 614 LYS B N 1
ATOM 12138 C CA . LYS B 1 614 ? 33.344 -6.547 -16.172 1 67 614 LYS B CA 1
ATOM 12139 C C . LYS B 1 614 ? 33.344 -6.133 -17.641 1 67 614 LYS B C 1
ATOM 12141 O O . LYS B 1 614 ? 32.312 -6.203 -18.312 1 67 614 LYS B O 1
ATOM 12146 N N . TYR B 1 615 ? 34.25 -5.266 -18.328 1 56.22 615 TYR B N 1
ATOM 12147 C CA . TYR B 1 615 ? 34.5 -4.379 -19.453 1 56.22 615 TYR B CA 1
ATOM 12148 C C . TYR B 1 615 ? 34 -4.996 -20.75 1 56.22 615 TYR B C 1
ATOM 12150 O O . TYR B 1 615 ? 33.5 -4.289 -21.625 1 56.22 615 TYR B O 1
ATOM 12158 N N . LYS B 1 616 ? 34.219 -6.195 -21.188 1 50.09 616 LYS B N 1
ATOM 12159 C CA . LYS B 1 616 ? 34.094 -6.41 -22.625 1 50.09 616 LYS B CA 1
ATOM 12160 C C . LYS B 1 616 ? 32.656 -6.199 -23.094 1 50.09 616 LYS B C 1
ATOM 12162 O O . LYS B 1 616 ? 32.406 -5.863 -24.266 1 50.09 616 LYS B O 1
ATOM 12167 N N . ARG B 1 617 ? 31.719 -6.371 -22.375 1 48.97 617 ARG B N 1
ATOM 12168 C CA . ARG B 1 617 ? 30.312 -6.504 -22.734 1 48.97 617 ARG B CA 1
ATOM 12169 C C . ARG B 1 617 ? 29.578 -5.176 -22.578 1 48.97 617 ARG B C 1
ATOM 12171 O O . ARG B 1 617 ? 28.359 -5.113 -22.734 1 48.97 617 ARG B O 1
ATOM 12178 N N . SER B 1 618 ? 30.281 -4.078 -22.297 1 50.62 618 SER B N 1
ATOM 12179 C CA . SER B 1 618 ? 29.75 -2.994 -21.469 1 50.62 618 SER B CA 1
ATOM 12180 C C . SER B 1 618 ? 29.031 -1.952 -22.328 1 50.62 618 SER B C 1
ATOM 12182 O O . SER B 1 618 ? 28.781 -0.835 -21.875 1 50.62 618 SER B O 1
ATOM 12184 N N . LYS B 1 619 ? 29.031 -2.172 -23.609 1 50.06 619 LYS B N 1
ATOM 12185 C CA . LYS B 1 619 ? 28.422 -1.002 -24.25 1 50.06 619 LYS B CA 1
ATOM 12186 C C . LYS B 1 619 ? 26.906 -0.982 -24.047 1 50.06 619 LYS B C 1
ATOM 12188 O O . LYS B 1 619 ? 26.25 -2.008 -24.203 1 50.06 619 LYS B O 1
ATOM 12193 N N . VAL B 1 620 ? 26.547 0.09 -23.312 1 53.88 620 VAL B N 1
ATOM 12194 C CA . VAL B 1 620 ? 25.109 0.358 -23.188 1 53.88 620 VAL B CA 1
ATOM 12195 C C . VAL B 1 620 ? 24.484 0.423 -24.578 1 53.88 620 VAL B C 1
ATOM 12197 O O . VAL B 1 620 ? 24.922 1.197 -25.438 1 53.88 620 VAL B O 1
ATOM 12200 N N . ILE B 1 621 ? 24.125 -0.619 -25.234 1 48.88 621 ILE B N 1
ATOM 12201 C CA . ILE B 1 621 ? 23.469 -0.528 -26.531 1 48.88 621 ILE B CA 1
ATOM 12202 C C . ILE B 1 621 ? 22.156 0.244 -26.391 1 48.88 621 ILE B C 1
ATOM 12204 O O . ILE B 1 621 ? 21.312 -0.086 -25.547 1 48.88 621 ILE B O 1
ATOM 12208 N N . ILE B 1 622 ? 22.422 1.584 -26.844 1 49.47 622 ILE B N 1
ATOM 12209 C CA . ILE B 1 622 ? 21.25 2.451 -26.891 1 49.47 622 ILE B CA 1
ATOM 12210 C C . ILE B 1 622 ? 20.078 1.712 -27.531 1 49.47 622 ILE B C 1
ATOM 12212 O O . ILE B 1 622 ? 20.219 1.18 -28.641 1 49.47 622 ILE B O 1
ATOM 12216 N N . LYS B 1 623 ? 19.203 1.345 -26.797 1 46.78 623 LYS B N 1
ATOM 12217 C CA . LYS B 1 623 ? 17.984 0.567 -27.016 1 46.78 623 LYS B CA 1
ATOM 12218 C C . LYS B 1 623 ? 17.172 1.122 -28.172 1 46.78 623 LYS B C 1
ATOM 12220 O O . LYS B 1 623 ? 16.812 2.299 -28.188 1 46.78 623 LYS B O 1
ATOM 12225 N N . PRO B 1 624 ? 17.484 0.803 -29.531 1 38.31 624 PRO B N 1
ATOM 12226 C CA . PRO B 1 624 ? 16.344 1.258 -30.328 1 38.31 624 PRO B CA 1
ATOM 12227 C C . PRO B 1 624 ? 15 0.942 -29.672 1 38.31 624 PRO B C 1
ATOM 12229 O O . PRO B 1 624 ? 14.883 -0.033 -28.938 1 38.31 624 PRO B O 1
ATOM 12232 N N . ARG B 1 625 ? 14.344 1.854 -29.25 1 36.91 625 ARG B N 1
ATOM 12233 C CA . ARG B 1 625 ? 12.984 1.582 -28.781 1 36.91 625 ARG B CA 1
ATOM 12234 C C . ARG B 1 625 ? 12.406 0.347 -29.469 1 36.91 625 ARG B C 1
ATOM 12236 O O . ARG B 1 625 ? 12.719 0.073 -30.641 1 36.91 625 ARG B O 1
ATOM 12243 N N . MET B 1 626 ? 11.898 -0.587 -28.766 1 33.09 626 MET B N 1
ATOM 12244 C CA . MET B 1 626 ? 11.188 -1.732 -29.312 1 33.09 626 MET B CA 1
ATOM 12245 C C . MET B 1 626 ? 10.477 -1.354 -30.609 1 33.09 626 MET B C 1
ATOM 12247 O O . MET B 1 626 ? 9.391 -0.782 -30.594 1 33.09 626 MET B O 1
ATOM 12251 N N . VAL B 1 627 ? 11.055 -0.547 -31.469 1 30.81 627 VAL B N 1
ATOM 12252 C CA . VAL B 1 627 ? 10.492 -0.904 -32.781 1 30.81 627 VAL B CA 1
ATOM 12253 C C . VAL B 1 627 ? 10.516 -2.42 -32.938 1 30.81 627 VAL B C 1
ATOM 12255 O O . VAL B 1 627 ? 11.586 -3.035 -32.938 1 30.81 627 VAL B O 1
ATOM 12258 N N . ARG B 1 628 ? 9.445 -3.068 -32.406 1 30.62 628 ARG B N 1
ATOM 12259 C CA . ARG B 1 628 ? 9.336 -4.418 -32.969 1 30.62 628 ARG B CA 1
ATOM 12260 C C . ARG B 1 628 ? 9.695 -4.43 -34.438 1 30.62 628 ARG B C 1
ATOM 12262 O O . ARG B 1 628 ? 8.891 -4.023 -35.281 1 30.62 628 ARG B O 1
ATOM 12269 N N . LYS B 1 629 ? 10.766 -3.906 -34.969 1 29.2 629 LYS B N 1
ATOM 12270 C CA . LYS B 1 629 ? 11.125 -4.246 -36.344 1 29.2 629 LYS B CA 1
ATOM 12271 C C . LYS B 1 629 ? 10.812 -5.711 -36.625 1 29.2 629 LYS B C 1
ATOM 12273 O O . LYS B 1 629 ? 10.844 -6.555 -35.75 1 29.2 629 LYS B O 1
ATOM 12278 N N . GLU B 1 630 ? 10.188 -5.883 -37.875 1 28.41 630 GLU B N 1
ATOM 12279 C CA . GLU B 1 630 ? 10.172 -7.098 -38.688 1 28.41 630 GLU B CA 1
ATOM 12280 C C . GLU B 1 630 ? 11.531 -7.801 -38.625 1 28.41 630 GLU B C 1
ATOM 12282 O O . GLU B 1 630 ? 12.25 -7.824 -39.625 1 28.41 630 GLU B O 1
ATOM 12287 N N . GLY B 1 631 ? 12.406 -7.355 -37.875 1 26.72 631 GLY B N 1
ATOM 12288 C CA . GLY B 1 631 ? 13.664 -7.969 -38.281 1 26.72 631 GLY B CA 1
ATOM 12289 C C . GLY B 1 631 ? 13.539 -9.453 -38.594 1 26.72 631 GLY B C 1
ATOM 12290 O O . GLY B 1 631 ? 12.594 -10.102 -38.125 1 26.72 631 GLY B O 1
ATOM 12291 N N . ILE B 1 632 ? 14.312 -9.891 -39.625 1 26.39 632 ILE B N 1
ATOM 12292 C CA . ILE B 1 632 ? 14.781 -11.047 -40.375 1 26.39 632 ILE B CA 1
ATOM 12293 C C . ILE B 1 632 ? 15.242 -12.141 -39.406 1 26.39 632 ILE B C 1
ATOM 12295 O O . ILE B 1 632 ? 15.305 -13.312 -39.781 1 26.39 632 ILE B O 1
ATOM 12299 N N . ASN B 1 633 ? 16.281 -11.758 -38.562 1 26.34 633 ASN B N 1
ATOM 12300 C CA . ASN B 1 633 ? 17.094 -12.953 -38.375 1 26.34 633 ASN B CA 1
ATOM 12301 C C . ASN B 1 633 ? 16.266 -14.117 -37.844 1 26.34 633 ASN B C 1
ATOM 12303 O O . ASN B 1 633 ? 15.273 -13.898 -37.125 1 26.34 633 ASN B O 1
ATOM 12307 N N . ASP B 1 634 ? 16.562 -15.445 -38.281 1 27.62 634 ASP B N 1
ATOM 12308 C CA . ASP B 1 634 ? 16.359 -16.875 -38.5 1 27.62 634 ASP B CA 1
ATOM 12309 C C . ASP B 1 634 ? 16.234 -17.625 -37.156 1 27.62 634 ASP B C 1
ATOM 12311 O O . ASP B 1 634 ? 16.188 -18.859 -37.125 1 27.62 634 ASP B O 1
ATOM 12315 N N . ASN B 1 635 ? 16.75 -17.062 -36.031 1 30.11 635 ASN B N 1
ATOM 12316 C CA . ASN B 1 635 ? 16.625 -18.25 -35.219 1 30.11 635 ASN B CA 1
ATOM 12317 C C . ASN B 1 635 ? 15.156 -18.609 -34.938 1 30.11 635 ASN B C 1
ATOM 12319 O O . ASN B 1 635 ? 14.375 -17.75 -34.531 1 30.11 635 ASN B O 1
ATOM 12323 N N . GLU B 1 636 ? 14.438 -19.562 -35.438 1 34.44 636 GLU B N 1
ATOM 12324 C CA . GLU B 1 636 ? 13.156 -20.234 -35.625 1 34.44 636 GLU B CA 1
ATOM 12325 C C . GLU B 1 636 ? 12.32 -20.203 -34.344 1 34.44 636 GLU B C 1
ATOM 12327 O O . GLU B 1 636 ? 11.094 -20.031 -34.406 1 34.44 636 GLU B O 1
ATOM 12332 N N . GLU B 1 637 ? 12.93 -20.266 -33.188 1 36.41 637 GLU B N 1
ATOM 12333 C CA . GLU B 1 637 ? 12.164 -20.641 -32 1 36.41 637 GLU B CA 1
ATOM 12334 C C . GLU B 1 637 ? 11.422 -19.438 -31.438 1 36.41 637 GLU B C 1
ATOM 12336 O O . GLU B 1 637 ? 10.266 -19.547 -31.016 1 36.41 637 GLU B O 1
ATOM 12341 N N . VAL B 1 638 ? 12.016 -18.266 -31.219 1 38.44 638 VAL B N 1
ATOM 12342 C CA . VAL B 1 638 ? 11.367 -17.078 -30.656 1 38.44 638 VAL B CA 1
ATOM 12343 C C . VAL B 1 638 ? 10.422 -16.469 -31.688 1 38.44 638 VAL B C 1
ATOM 12345 O O . VAL B 1 638 ? 9.508 -15.719 -31.328 1 38.44 638 VAL B O 1
ATOM 12348 N N . ALA B 1 639 ? 10.531 -16.672 -33 1 38.41 639 ALA B N 1
ATOM 12349 C CA . ALA B 1 639 ? 9.672 -16.188 -34.094 1 38.41 639 ALA B CA 1
ATOM 12350 C C . ALA B 1 639 ? 8.227 -16.609 -33.875 1 38.41 639 ALA B C 1
ATOM 12352 O O . ALA B 1 639 ? 7.301 -15.844 -34.156 1 38.41 639 ALA B O 1
ATOM 12353 N N . TYR B 1 640 ? 8.094 -17.844 -33.406 1 37.94 640 TYR B N 1
ATOM 12354 C CA . TYR B 1 640 ? 6.758 -18.375 -33.188 1 37.94 640 TYR B CA 1
ATOM 12355 C C . TYR B 1 640 ? 6.02 -17.562 -32.125 1 37.94 640 TYR B C 1
ATOM 12357 O O . TYR B 1 640 ? 4.859 -17.188 -32.344 1 37.94 640 TYR B O 1
ATOM 12365 N N . MET B 1 641 ? 6.684 -17.266 -31.031 1 42.94 641 MET B N 1
ATOM 12366 C CA . MET B 1 641 ? 5.977 -16.516 -30 1 42.94 641 MET B CA 1
ATOM 12367 C C . MET B 1 641 ? 5.676 -15.102 -30.469 1 42.94 641 MET B C 1
ATOM 12369 O O . MET B 1 641 ? 4.664 -14.516 -30.078 1 42.94 641 MET B O 1
ATOM 12373 N N . ARG B 1 642 ? 6.449 -14.523 -31.344 1 42.69 642 ARG B N 1
ATOM 12374 C CA . ARG B 1 642 ? 6.262 -13.219 -31.984 1 42.69 642 ARG B CA 1
ATOM 12375 C C . ARG B 1 642 ? 4.992 -13.195 -32.812 1 42.69 642 ARG B C 1
ATOM 12377 O O . ARG B 1 642 ? 4.254 -12.203 -32.812 1 42.69 642 ARG B O 1
ATOM 12384 N N . ASP B 1 643 ? 4.84 -14.242 -33.594 1 43.75 643 ASP B N 1
ATOM 12385 C CA . ASP B 1 643 ? 3.627 -14.273 -34.406 1 43.75 643 ASP B CA 1
ATOM 12386 C C . ASP B 1 643 ? 2.377 -14.242 -33.531 1 43.75 643 ASP B C 1
ATOM 12388 O O . ASP B 1 643 ? 1.386 -13.594 -33.875 1 43.75 643 ASP B O 1
ATOM 12392 N N . ILE B 1 644 ? 2.461 -14.961 -32.438 1 43.38 644 ILE B N 1
ATOM 12393 C CA . ILE B 1 644 ? 1.323 -15.039 -31.531 1 43.38 644 ILE B CA 1
ATOM 12394 C C . ILE B 1 644 ? 1.114 -13.688 -30.859 1 43.38 644 ILE B C 1
ATOM 12396 O O . ILE B 1 644 ? -0.009 -13.18 -30.797 1 43.38 644 ILE B O 1
ATOM 12400 N N . ILE B 1 645 ? 2.234 -13.125 -30.297 1 45.38 645 ILE B N 1
ATOM 12401 C CA . ILE B 1 645 ? 2.133 -11.828 -29.641 1 45.38 645 ILE B CA 1
ATOM 12402 C C . ILE B 1 645 ? 1.959 -10.734 -30.688 1 45.38 645 ILE B C 1
ATOM 12404 O O . ILE B 1 645 ? 1.228 -9.766 -30.469 1 45.38 645 ILE B O 1
ATOM 12408 N N . ALA B 1 646 ? 2.607 -10.836 -31.812 1 42.03 646 ALA B N 1
ATOM 12409 C CA . ALA B 1 646 ? 2.455 -9.891 -32.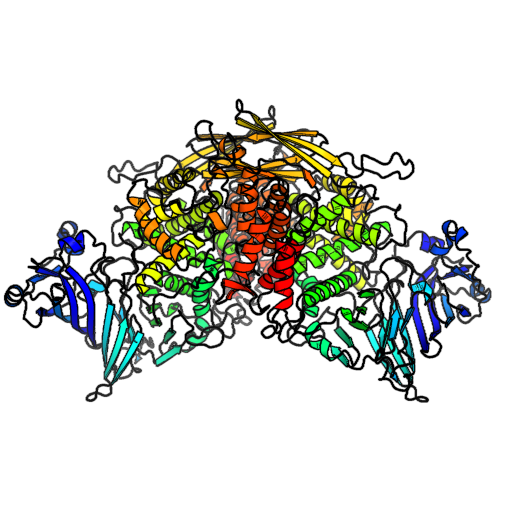906 1 42.03 646 ALA B CA 1
ATOM 12410 C C . ALA B 1 646 ? 0.99 -9.742 -33.312 1 42.03 646 ALA B C 1
ATOM 12412 O O . ALA B 1 646 ? 0.521 -8.633 -33.562 1 42.03 646 ALA B O 1
ATOM 12413 N N . GLU B 1 647 ? 0.309 -10.914 -33.625 1 41.09 647 GLU B N 1
ATOM 12414 C CA . GLU B 1 647 ? -1.115 -10.828 -33.906 1 41.09 647 GLU B CA 1
ATOM 12415 C C . GLU B 1 647 ? -1.886 -10.172 -32.781 1 41.09 647 GLU B C 1
ATOM 12417 O O . GLU B 1 647 ? -2.811 -9.391 -33 1 41.09 647 GLU B O 1
ATOM 12422 N N . TYR B 1 648 ? -1.674 -10.656 -31.625 1 38.22 648 TYR B N 1
ATOM 12423 C CA . TYR B 1 648 ? -2.367 -10.047 -30.5 1 38.22 648 TYR B CA 1
ATOM 12424 C C . TYR B 1 648 ? -1.961 -8.586 -30.328 1 38.22 648 TYR B C 1
ATOM 12426 O O . TYR B 1 648 ? -2.785 -7.746 -29.969 1 38.22 648 TYR B O 1
ATOM 12434 N N . MET B 1 649 ? -0.669 -8.289 -30.484 1 39.34 649 MET B N 1
ATOM 12435 C CA . MET B 1 649 ? -0.208 -6.902 -30.5 1 39.34 649 MET B CA 1
ATOM 12436 C C . MET B 1 649 ? -0.824 -6.125 -31.656 1 39.34 649 MET B C 1
ATOM 12438 O O . MET B 1 649 ? -0.886 -4.895 -31.625 1 39.34 649 MET B O 1
ATOM 12442 N N . GLU B 1 650 ? -0.945 -6.73 -32.781 1 37.41 650 GLU B N 1
ATOM 12443 C CA . GLU B 1 650 ? -1.502 -5.93 -33.875 1 37.41 650 GLU B CA 1
ATOM 12444 C C . GLU B 1 650 ? -2.859 -5.352 -33.469 1 37.41 650 GLU B C 1
ATOM 12446 O O . GLU B 1 650 ? -3.17 -4.207 -33.812 1 37.41 650 GLU B O 1
ATOM 12451 N N . GLU B 1 651 ? -3.922 -6.301 -33.25 1 34.62 651 GLU B N 1
ATOM 12452 C CA . GLU B 1 651 ? -5.234 -5.688 -33.062 1 34.62 651 GLU B CA 1
ATOM 12453 C C . GLU B 1 651 ? -5.32 -4.945 -31.734 1 34.62 651 GLU B C 1
ATOM 12455 O O . GLU B 1 651 ? -5.75 -3.791 -31.688 1 34.62 651 GLU B O 1
ATOM 12460 N N . ASP B 1 652 ? -5.777 -5.715 -30.562 1 32.28 652 ASP B N 1
ATOM 12461 C CA . ASP B 1 652 ? -6.336 -5.16 -29.328 1 32.28 652 ASP B CA 1
ATOM 12462 C C . ASP B 1 652 ? -5.23 -4.836 -28.328 1 32.28 652 ASP B C 1
ATOM 12464 O O . ASP B 1 652 ? -5.512 -4.566 -27.156 1 32.28 652 ASP B O 1
ATOM 12468 N N . LEU B 1 653 ? -4.168 -5.457 -28.406 1 34.09 653 LEU B N 1
ATOM 12469 C CA . LEU B 1 653 ? -3.311 -4.805 -27.422 1 34.09 653 LEU B CA 1
ATOM 12470 C C . LEU B 1 653 ? -3.27 -3.297 -27.656 1 34.09 653 LEU B C 1
ATOM 12472 O O . LEU B 1 653 ? -2.881 -2.842 -28.734 1 34.09 653 LEU B O 1
ATOM 12476 N N . PRO B 1 654 ? -4.195 -2.562 -27.219 1 33.5 654 PRO B N 1
ATOM 12477 C CA . PRO B 1 654 ? -4.012 -1.124 -27.422 1 33.5 654 PRO B CA 1
ATOM 12478 C C . PRO B 1 654 ? -2.551 -0.74 -27.641 1 33.5 654 PRO B C 1
ATOM 12480 O O . PRO B 1 654 ? -1.649 -1.475 -27.219 1 33.5 654 PRO B O 1
ATOM 12483 N N . GLU B 1 655 ? -2.27 0.349 -28.562 1 34.81 655 GLU B N 1
ATOM 12484 C CA . GLU B 1 655 ? -1.184 1.325 -28.594 1 34.81 655 GLU B CA 1
ATOM 12485 C C . GLU B 1 655 ? -0.477 1.408 -27.234 1 34.81 655 GLU B C 1
ATOM 12487 O O . GLU B 1 655 ? -0.641 2.387 -26.5 1 34.81 655 GLU B O 1
ATOM 12492 N N . PHE B 1 656 ? -0.767 0.692 -26.453 1 33.56 656 PHE B N 1
ATOM 12493 C CA . PHE B 1 656 ? -0.539 0.797 -25.016 1 33.56 656 PHE B CA 1
ATOM 12494 C C . PHE B 1 656 ? 0.904 1.192 -24.719 1 33.56 656 PHE B C 1
ATOM 12496 O O . PHE B 1 656 ? 1.17 1.936 -23.781 1 33.56 656 PHE B O 1
ATOM 12503 N N . PHE B 1 657 ? 1.845 0.14 -24.953 1 33.19 657 PHE B N 1
ATOM 12504 C CA . PHE B 1 657 ? 3.162 0.544 -24.484 1 33.19 657 PHE B CA 1
ATOM 12505 C C . PHE B 1 657 ? 3.77 1.597 -25.406 1 33.19 657 PHE B C 1
ATOM 12507 O O . PHE B 1 657 ? 3.879 1.384 -26.609 1 33.19 657 PHE B O 1
ATOM 12514 N N . GLY B 1 658 ? 3.701 2.764 -25.125 1 39.5 658 GLY B N 1
ATOM 12515 C CA . GLY B 1 658 ? 4.355 3.918 -25.719 1 39.5 658 GLY B CA 1
ATOM 12516 C C . GLY B 1 658 ? 4.688 3.727 -27.188 1 39.5 658 GLY B C 1
ATOM 12517 O O . GLY B 1 658 ? 5.586 4.387 -27.719 1 39.5 658 GLY B O 1
ATOM 12518 N N . LEU B 1 659 ? 4.441 2.5 -27.703 1 36.69 659 LEU B N 1
ATOM 12519 C CA . LEU B 1 659 ? 4.973 2.295 -29.047 1 36.69 659 LEU B CA 1
ATOM 12520 C C . LEU B 1 659 ? 4.414 3.33 -30.016 1 36.69 659 LEU B C 1
ATOM 12522 O O . LEU B 1 659 ? 3.385 3.953 -29.734 1 36.69 659 LEU B O 1
ATOM 12526 N N . ASP B 1 660 ? 5.195 3.322 -31.219 1 41.28 660 ASP B N 1
ATOM 12527 C CA . ASP B 1 660 ? 5.164 4.125 -32.438 1 41.28 660 ASP B CA 1
ATOM 12528 C C . ASP B 1 660 ? 3.77 4.133 -33.062 1 41.28 660 ASP B C 1
ATOM 12530 O O . ASP B 1 660 ? 3.08 3.109 -33.062 1 41.28 660 ASP B O 1
ATOM 12534 N N . PRO B 1 661 ? 3.156 5.285 -32.938 1 40 661 PRO B N 1
ATOM 12535 C CA . PRO B 1 661 ? 2.02 5.367 -33.844 1 40 661 PRO B CA 1
ATOM 12536 C C . PRO B 1 661 ? 2.158 4.426 -35.031 1 40 661 PRO B C 1
ATOM 12538 O O . PRO B 1 661 ? 3.273 4.039 -35.406 1 40 661 PRO B O 1
ATOM 12541 N N . GLU B 1 662 ? 1.246 3.66 -35.438 1 38.41 662 GLU B N 1
ATOM 12542 C CA . GLU B 1 662 ? 1.223 2.809 -36.625 1 38.41 662 GLU B CA 1
ATOM 12543 C C . GLU B 1 662 ? 2.387 3.131 -37.562 1 38.41 662 GLU B C 1
ATOM 12545 O O . GLU B 1 662 ? 2.754 4.297 -37.719 1 38.41 662 GLU B O 1
ATOM 12550 N N . ASN B 1 663 ? 3.277 2.061 -37.875 1 38.59 663 ASN B N 1
ATOM 12551 C CA . ASN B 1 663 ? 4.406 1.938 -38.812 1 38.59 663 ASN B CA 1
ATOM 12552 C C . ASN B 1 663 ? 4.285 2.908 -39.969 1 38.59 663 ASN B C 1
ATOM 12554 O O . ASN B 1 663 ? 5.293 3.307 -40.562 1 38.59 663 ASN B O 1
ATOM 12558 N N . ASN B 1 664 ? 3.314 2.492 -40.875 1 38.97 664 ASN B N 1
ATOM 12559 C CA . ASN B 1 664 ? 3.57 2.928 -42.219 1 38.97 664 ASN B CA 1
ATOM 12560 C C . ASN B 1 664 ? 3.779 4.438 -42.312 1 38.97 664 ASN B C 1
ATOM 12562 O O . ASN B 1 664 ? 4.039 4.98 -43.375 1 38.97 664 ASN B O 1
ATOM 12566 N N . VAL B 1 665 ? 3.396 5.246 -41.344 1 44.88 665 VAL B N 1
ATOM 12567 C CA . VAL B 1 665 ? 3.264 6.676 -41.594 1 44.88 665 VAL B CA 1
ATOM 12568 C C . VAL B 1 665 ? 4.414 7.434 -40.938 1 44.88 665 VAL B C 1
ATOM 12570 O O . VAL B 1 665 ? 4.223 8.094 -39.906 1 44.88 665 VAL B O 1
ATOM 12573 N N . GLU B 1 666 ? 5.555 6.906 -40.75 1 49.69 666 GLU B N 1
ATOM 12574 C CA . GLU B 1 666 ? 6.828 7.461 -40.281 1 49.69 666 GLU B CA 1
ATOM 12575 C C . GLU B 1 666 ? 6.941 8.945 -40.625 1 49.69 666 GLU B C 1
ATOM 12577 O O . GLU B 1 666 ? 7.395 9.742 -39.812 1 49.69 666 GLU B O 1
ATOM 12582 N N . ASN B 1 667 ? 6.512 9.195 -41.844 1 62.28 667 ASN B N 1
ATOM 12583 C CA . ASN B 1 667 ? 6.73 10.531 -42.375 1 62.28 667 ASN B CA 1
ATOM 12584 C C . ASN B 1 667 ? 5.773 11.547 -41.781 1 62.28 667 ASN B C 1
ATOM 12586 O O . ASN B 1 667 ? 6.148 12.703 -41.562 1 62.28 667 ASN B O 1
ATOM 12590 N N . GLU B 1 668 ? 4.691 10.938 -41.125 1 71.44 668 GLU B N 1
ATOM 12591 C CA . GLU B 1 668 ? 3.717 11.938 -40.719 1 71.44 668 GLU B CA 1
ATOM 12592 C C . GLU B 1 668 ? 3.996 12.406 -39.281 1 71.44 668 GLU B C 1
ATOM 12594 O O . GLU B 1 668 ? 3.811 13.578 -38.969 1 71.44 668 GLU B O 1
ATOM 12599 N N . TRP B 1 669 ? 4.605 11.602 -38.406 1 81.88 669 TRP B N 1
ATOM 12600 C CA . TRP B 1 669 ? 4.812 11.945 -37 1 81.88 669 TRP B CA 1
ATOM 12601 C C . TRP B 1 669 ? 6.238 12.43 -36.781 1 81.88 669 TRP B C 1
ATOM 12603 O O . TRP B 1 669 ? 6.559 12.938 -35.688 1 81.88 669 TRP B O 1
ATOM 12613 N N . MET B 1 670 ? 7.086 12.438 -37.781 1 81.31 670 MET B N 1
ATOM 12614 C CA . MET B 1 670 ? 8.484 12.844 -37.625 1 81.31 670 MET B CA 1
ATOM 12615 C C . MET B 1 670 ? 9.148 12.109 -36.469 1 81.31 670 MET B C 1
ATOM 12617 O O . MET B 1 670 ? 9.695 12.734 -35.562 1 81.31 670 MET B O 1
ATOM 12621 N N . ILE B 1 671 ? 9.109 10.766 -36.531 1 84.06 671 ILE B N 1
ATOM 12622 C CA . ILE B 1 671 ? 9.648 9.93 -35.438 1 84.06 671 ILE B CA 1
ATOM 12623 C C . ILE B 1 671 ? 11.156 9.766 -35.625 1 84.06 671 ILE B C 1
ATOM 12625 O O . ILE B 1 671 ? 11.617 9.398 -36.719 1 84.06 671 ILE B O 1
ATOM 12629 N N . TYR B 1 672 ? 11.898 10.273 -34.594 1 83.38 672 TYR B N 1
ATOM 12630 C CA . TYR B 1 672 ? 13.344 10.117 -34.562 1 83.38 672 TYR B CA 1
ATOM 12631 C C . TYR B 1 672 ? 13.773 9.211 -33.406 1 83.38 672 TYR B C 1
ATOM 12633 O O . TYR B 1 672 ? 13.43 9.461 -32.25 1 83.38 672 TYR B O 1
ATOM 12641 N N . GLU B 1 673 ? 14.492 8.156 -33.719 1 81.62 673 GLU B N 1
ATOM 12642 C CA . GLU B 1 673 ? 14.953 7.219 -32.688 1 81.62 673 GLU B CA 1
ATOM 12643 C C . GLU B 1 673 ? 16.344 7.598 -32.188 1 81.62 673 GLU B C 1
ATOM 12645 O O . GLU B 1 673 ? 17.094 8.273 -32.875 1 81.62 673 GLU B O 1
ATOM 12650 N N . TRP B 1 674 ? 16.688 7.145 -30.969 1 82.81 674 TRP B N 1
ATOM 12651 C CA . TRP B 1 674 ? 17.969 7.457 -30.344 1 82.81 674 TRP B CA 1
ATOM 12652 C C . TRP B 1 674 ? 19.125 6.793 -31.078 1 82.81 674 TRP B C 1
ATOM 12654 O O . TRP B 1 674 ? 20.25 7.289 -31.047 1 82.81 674 TRP B O 1
ATOM 12664 N N . ALA B 1 675 ? 18.828 5.742 -31.781 1 75.38 675 ALA B N 1
ATOM 12665 C CA . ALA B 1 675 ? 19.859 5.07 -32.562 1 75.38 675 ALA B CA 1
ATOM 12666 C C . ALA B 1 675 ? 20.391 5.992 -33.656 1 75.38 675 ALA B C 1
ATOM 12668 O O . ALA B 1 675 ? 21.547 5.855 -34.094 1 75.38 675 ALA B O 1
ATOM 12669 N N . ASP B 1 676 ? 19.547 6.91 -34.062 1 75.25 676 ASP B N 1
ATOM 12670 C CA . ASP B 1 676 ? 19.922 7.816 -35.125 1 75.25 676 ASP B CA 1
ATOM 12671 C C . ASP B 1 676 ? 20.594 9.07 -34.594 1 75.25 676 ASP B C 1
ATOM 12673 O O . ASP B 1 676 ? 21.219 9.828 -35.344 1 75.25 676 ASP B O 1
ATOM 12677 N N . ASP B 1 677 ? 20.531 9.203 -33.281 1 78.06 677 ASP B N 1
ATOM 12678 C CA . ASP B 1 677 ? 21.156 10.352 -32.625 1 78.06 677 ASP B CA 1
ATOM 12679 C C . ASP B 1 677 ? 22.672 10.156 -32.5 1 78.06 677 ASP B C 1
ATOM 12681 O O . ASP B 1 677 ? 23.125 9.148 -31.969 1 78.06 677 ASP B O 1
ATOM 12685 N N . PRO B 1 678 ? 23.391 11.016 -33.094 1 74.31 678 PRO B N 1
ATOM 12686 C CA . PRO B 1 678 ? 24.844 10.844 -33.094 1 74.31 678 PRO B CA 1
ATOM 12687 C C . PRO B 1 678 ? 25.438 10.711 -31.703 1 74.31 678 PRO B C 1
ATOM 12689 O O . PRO B 1 678 ? 26.344 9.898 -31.484 1 74.31 678 PRO B O 1
ATOM 12692 N N . ALA B 1 679 ? 24.938 11.438 -30.766 1 73 679 ALA B N 1
ATOM 12693 C CA . ALA B 1 679 ? 25.469 11.391 -29.406 1 73 679 ALA B CA 1
ATOM 12694 C C . ALA B 1 679 ? 25.188 10.039 -28.766 1 73 679 ALA B C 1
ATOM 12696 O O . ALA B 1 679 ? 26.031 9.5 -28.031 1 73 679 ALA B O 1
ATOM 12697 N N . ALA B 1 680 ? 24.141 9.477 -29.062 1 74.31 680 ALA B N 1
ATOM 12698 C CA . ALA B 1 680 ? 23.75 8.195 -28.484 1 74.31 680 ALA B CA 1
ATOM 12699 C C . ALA B 1 680 ? 24.484 7.043 -29.156 1 74.31 680 ALA B C 1
ATOM 12701 O O . ALA B 1 680 ? 24.891 6.086 -28.5 1 74.31 680 ALA B O 1
ATOM 12702 N N . ARG B 1 681 ? 24.656 7.117 -30.422 1 65.06 681 ARG B N 1
ATOM 12703 C CA . ARG B 1 681 ? 25.281 6.059 -31.203 1 65.06 681 ARG B CA 1
ATOM 12704 C C . ARG B 1 681 ? 26.734 5.875 -30.812 1 65.06 681 ARG B C 1
ATOM 12706 O O . ARG B 1 681 ? 27.25 4.75 -30.797 1 65.06 681 ARG B O 1
ATOM 12713 N N . ASN B 1 682 ? 27.328 6.949 -30.469 1 61.88 682 ASN B N 1
ATOM 12714 C CA . ASN B 1 682 ? 28.766 6.906 -30.141 1 61.88 682 ASN B CA 1
ATOM 12715 C C . ASN B 1 682 ? 29 6.75 -28.656 1 61.88 682 ASN B C 1
ATOM 12717 O O . ASN B 1 682 ? 30.125 6.871 -28.172 1 61.88 682 ASN B O 1
ATOM 12721 N N . ALA B 1 683 ? 27.859 6.484 -27.984 1 64.44 683 ALA B N 1
ATOM 12722 C CA . ALA B 1 683 ? 27.984 6.473 -26.531 1 64.44 683 ALA B CA 1
ATOM 12723 C C . ALA B 1 683 ? 28.672 5.199 -26.047 1 64.44 683 ALA B C 1
ATOM 12725 O O . ALA B 1 683 ? 28.375 4.105 -26.531 1 64.44 683 ALA B O 1
ATOM 12726 N N . SER B 1 684 ? 29.812 5.195 -25.438 1 64.38 684 SER B N 1
ATOM 12727 C CA . SER B 1 684 ? 30.531 4.098 -24.797 1 64.38 684 SER B CA 1
ATOM 12728 C C . SER B 1 684 ? 30.344 4.141 -23.281 1 64.38 684 SER B C 1
ATOM 12730 O O . SER B 1 684 ? 31.312 3.957 -22.531 1 64.38 684 SER B O 1
ATOM 12732 N N . GLU B 1 685 ? 29.047 4.32 -22.906 1 71.44 685 GLU B N 1
ATOM 12733 C CA . GLU B 1 685 ? 28.906 4.633 -21.484 1 71.44 685 GLU B CA 1
ATOM 12734 C C . GLU B 1 685 ? 28.812 3.359 -20.656 1 71.44 685 GLU B C 1
ATOM 12736 O O . GLU B 1 685 ? 28.484 2.291 -21.172 1 71.44 685 GLU B O 1
ATOM 12741 N N . GLN B 1 686 ? 29.297 3.441 -19.484 1 79.38 686 GLN B N 1
ATOM 12742 C CA . GLN B 1 686 ? 29.469 2.385 -18.5 1 79.38 686 GLN B CA 1
ATOM 12743 C C . GLN B 1 686 ? 28.172 2.119 -17.75 1 79.38 686 GLN B C 1
ATOM 12745 O O . GLN B 1 686 ? 28.016 1.082 -17.094 1 79.38 686 GLN B O 1
ATOM 12750 N N . TRP B 1 687 ? 27.234 2.98 -17.781 1 87 687 TRP B N 1
ATOM 12751 C CA . TRP B 1 687 ? 25.953 2.797 -17.094 1 87 687 TRP B CA 1
ATOM 12752 C C . TRP B 1 687 ? 24.797 3.211 -18 1 87 687 TRP B C 1
ATOM 12754 O O . TRP B 1 687 ? 24.969 4.012 -18.922 1 87 687 TRP B O 1
ATOM 12764 N N . GLU B 1 688 ? 23.656 2.672 -17.781 1 85.56 688 GLU B N 1
ATOM 12765 C CA . GLU B 1 688 ? 22.438 3.045 -18.516 1 85.56 688 GLU B CA 1
ATOM 12766 C C . GLU B 1 688 ? 21.859 4.348 -17.969 1 85.56 688 GLU B C 1
ATOM 12768 O O . GLU B 1 688 ? 21.406 5.195 -18.75 1 85.56 688 GLU B O 1
ATOM 12773 N N . TYR B 1 689 ? 21.812 4.426 -16.719 1 90.81 689 TYR B N 1
ATOM 12774 C CA . TYR B 1 689 ? 21.453 5.672 -16.062 1 90.81 689 TYR B CA 1
ATOM 12775 C C . TYR B 1 689 ? 21.859 5.652 -14.594 1 90.81 689 TYR B C 1
ATOM 12777 O O . TYR B 1 689 ? 22.281 4.617 -14.078 1 90.81 689 TYR B O 1
ATOM 12785 N N . ILE B 1 690 ? 21.875 6.754 -13.953 1 93.94 690 ILE B N 1
ATOM 12786 C CA . ILE B 1 690 ? 22.172 6.938 -12.539 1 93.94 690 ILE B CA 1
ATOM 12787 C C . ILE B 1 690 ? 21.031 7.688 -11.859 1 93.94 690 ILE B C 1
ATOM 12789 O O . ILE B 1 690 ? 20.484 8.633 -12.43 1 93.94 690 ILE B O 1
ATOM 12793 N N . ARG B 1 691 ? 20.609 7.199 -10.742 1 94.75 691 ARG B N 1
ATOM 12794 C CA . ARG B 1 691 ? 19.578 7.867 -9.969 1 94.75 691 ARG B CA 1
ATOM 12795 C C . ARG B 1 691 ? 20.156 8.5 -8.703 1 94.75 691 ARG B C 1
ATOM 12797 O O . ARG B 1 691 ? 20.906 7.848 -7.969 1 94.75 691 ARG B O 1
ATOM 12804 N N . ILE B 1 692 ? 19.875 9.734 -8.562 1 95.06 692 ILE B N 1
ATOM 12805 C CA . ILE B 1 692 ? 20.281 10.438 -7.352 1 95.06 692 ILE B CA 1
ATOM 12806 C C . ILE B 1 692 ? 19.094 10.578 -6.406 1 95.06 692 ILE B C 1
ATOM 12808 O O . ILE B 1 692 ? 18.031 11.062 -6.801 1 95.06 692 ILE B O 1
ATOM 12812 N N . ASP B 1 693 ? 19.172 10.141 -5.195 1 94.19 693 ASP B N 1
ATOM 12813 C CA . ASP B 1 693 ? 18.188 10.203 -4.129 1 94.19 693 ASP B CA 1
ATOM 12814 C C . ASP B 1 693 ? 16.906 9.453 -4.52 1 94.19 693 ASP B C 1
ATOM 12816 O O . ASP B 1 693 ? 15.82 10.023 -4.5 1 94.19 693 ASP B O 1
ATOM 12820 N N . PRO B 1 694 ? 17.062 8.195 -4.867 1 92.19 694 PRO B N 1
ATOM 12821 C CA . PRO B 1 694 ? 15.859 7.43 -5.207 1 92.19 694 PRO B CA 1
ATOM 12822 C C . PRO B 1 694 ? 14.867 7.332 -4.047 1 92.19 694 PRO B C 1
ATOM 12824 O O . PRO B 1 694 ? 13.672 7.129 -4.266 1 92.19 694 PRO B O 1
ATOM 12827 N N . GLU B 1 695 ? 15.312 7.523 -2.859 1 87.81 695 GLU B N 1
ATOM 12828 C CA . GLU B 1 695 ? 14.453 7.461 -1.684 1 87.81 695 GLU B CA 1
ATOM 12829 C C . GLU B 1 695 ? 13.633 8.742 -1.532 1 87.81 695 GLU B C 1
ATOM 12831 O O . GLU B 1 695 ? 12.68 8.789 -0.744 1 87.81 695 GLU B O 1
ATOM 12836 N N . PHE B 1 696 ? 13.938 9.805 -2.273 1 91.81 696 PHE B N 1
ATOM 12837 C CA . PHE B 1 696 ? 13.211 11.062 -2.188 1 91.81 696 PHE B CA 1
ATOM 12838 C C . PHE B 1 696 ? 13.141 11.555 -0.746 1 91.81 696 PHE B C 1
ATOM 12840 O O . PHE B 1 696 ? 12.055 11.656 -0.173 1 91.81 696 PHE B O 1
ATOM 12847 N N . SER B 1 697 ? 14.32 11.945 -0.161 1 92.56 697 SER B N 1
ATOM 12848 C CA . SER B 1 697 ? 14.391 12.25 1.264 1 92.56 697 SER B CA 1
ATOM 12849 C C . SER B 1 697 ? 14.945 13.656 1.502 1 92.56 697 SER B C 1
ATOM 12851 O O . SER B 1 697 ? 14.992 14.125 2.641 1 92.56 697 SER B O 1
ATOM 12853 N N . TRP B 1 698 ? 15.32 14.422 0.433 1 95.19 698 TRP B N 1
ATOM 12854 C CA . TRP B 1 698 ? 16 15.695 0.625 1 95.19 698 TRP B CA 1
ATOM 12855 C C . TRP B 1 698 ? 15.141 16.844 0.104 1 95.19 698 TRP B C 1
ATOM 12857 O O . TRP B 1 698 ? 14.5 16.734 -0.94 1 95.19 698 TRP B O 1
ATOM 12867 N N . LEU B 1 699 ? 15.078 17.906 0.814 1 96.88 699 LEU B N 1
ATOM 12868 C CA . LEU B 1 699 ? 14.617 19.203 0.337 1 96.88 699 LEU B CA 1
ATOM 12869 C C . LEU B 1 699 ? 15.75 19.953 -0.356 1 96.88 699 LEU B C 1
ATOM 12871 O O . LEU B 1 699 ? 16.312 20.891 0.21 1 96.88 699 LEU B O 1
ATOM 12875 N N . ALA B 1 700 ? 16.047 19.531 -1.581 1 97.12 700 ALA B N 1
ATOM 12876 C CA . ALA B 1 700 ? 17.219 20.062 -2.271 1 97.12 700 ALA B CA 1
ATOM 12877 C C . ALA B 1 700 ? 17 20.062 -3.783 1 97.12 700 ALA B C 1
ATOM 12879 O O . ALA B 1 700 ? 16.031 19.5 -4.281 1 97.12 700 ALA B O 1
ATOM 12880 N N . LYS B 1 701 ? 17.781 20.844 -4.414 1 95.94 701 LYS B N 1
ATOM 12881 C CA . LYS B 1 701 ? 17.906 20.797 -5.867 1 95.94 701 LYS B CA 1
ATOM 12882 C C . LYS B 1 701 ? 19.172 20.062 -6.289 1 95.94 701 LYS B C 1
ATOM 12884 O O . LYS B 1 701 ? 20.25 20.312 -5.746 1 95.94 701 LYS B O 1
ATOM 12889 N N . PHE B 1 702 ? 19.062 19.109 -7.141 1 96 702 PHE B N 1
ATOM 12890 C CA . PHE B 1 702 ? 20.188 18.328 -7.629 1 96 702 PHE B CA 1
ATOM 12891 C C . PHE B 1 702 ? 20.547 18.719 -9.055 1 96 702 PHE B C 1
ATOM 12893 O O . PHE B 1 702 ? 19.719 18.609 -9.961 1 96 702 PHE B O 1
ATOM 12900 N N . GLU B 1 703 ? 21.656 19.297 -9.195 1 94.75 703 GLU B N 1
ATOM 12901 C CA . GLU B 1 703 ? 22.203 19.562 -10.523 1 94.75 703 GLU B CA 1
ATOM 12902 C C . GLU B 1 703 ? 23.094 18.422 -10.992 1 94.75 703 GLU B C 1
ATOM 12904 O O . GLU B 1 703 ? 24.266 18.328 -10.586 1 94.75 703 GLU B O 1
ATOM 12909 N N . PHE B 1 704 ? 22.547 17.578 -11.719 1 93 704 PHE B N 1
ATOM 12910 C CA . PHE B 1 704 ? 23.203 16.359 -12.211 1 93 704 PHE B CA 1
ATOM 12911 C C . PHE B 1 704 ? 23 16.219 -13.719 1 93 704 PHE B C 1
ATOM 12913 O O . PHE B 1 704 ? 21.875 16.312 -14.211 1 93 704 PHE B O 1
ATOM 12920 N N . SER B 1 705 ? 24.062 16.141 -14.477 1 88.12 705 SER B N 1
ATOM 12921 C CA . SER B 1 705 ? 23.953 16.078 -15.93 1 88.12 705 SER B CA 1
ATOM 12922 C C . SER B 1 705 ? 24.234 14.664 -16.438 1 88.12 705 SER B C 1
ATOM 12924 O O . SER B 1 705 ? 25.266 14.07 -16.094 1 88.12 705 SER B O 1
ATOM 12926 N N . LEU B 1 706 ? 23.328 14.039 -17.094 1 89.81 706 LEU B N 1
ATOM 12927 C CA . LEU B 1 706 ? 23.438 12.781 -17.812 1 89.81 706 LEU B CA 1
ATOM 12928 C C . LEU B 1 706 ? 23.156 12.984 -19.312 1 89.81 706 LEU B C 1
ATOM 12930 O O . LEU B 1 706 ? 22.625 14.023 -19.703 1 89.81 706 LEU B O 1
ATOM 12934 N N . ALA B 1 707 ? 23.672 12.102 -20.094 1 88.62 707 ALA B N 1
ATOM 12935 C CA . ALA B 1 707 ? 23.328 12.148 -21.516 1 88.62 707 ALA B CA 1
ATOM 12936 C C . ALA B 1 707 ? 21.812 12 -21.719 1 88.62 707 ALA B C 1
ATOM 12938 O O . ALA B 1 707 ? 21.141 11.328 -20.938 1 88.62 707 ALA B O 1
ATOM 12939 N N . PRO B 1 708 ? 21.281 12.672 -22.719 1 90.56 708 PRO B N 1
ATOM 12940 C CA . PRO B 1 708 ? 19.828 12.648 -22.938 1 90.56 708 PRO B CA 1
ATOM 12941 C C . PRO B 1 708 ? 19.281 11.234 -23.094 1 90.56 708 PRO B C 1
ATOM 12943 O O . PRO B 1 708 ? 18.172 10.945 -22.625 1 90.56 708 PRO B O 1
ATOM 12946 N N . TYR B 1 709 ? 20.047 10.367 -23.781 1 88.12 709 TYR B N 1
ATOM 12947 C CA . TYR B 1 709 ? 19.531 9.016 -23.969 1 88.12 709 TYR B CA 1
ATOM 12948 C C . TYR B 1 709 ? 19.453 8.273 -22.641 1 88.12 709 TYR B C 1
ATOM 12950 O O . TYR B 1 709 ? 18.625 7.363 -22.469 1 88.12 709 TYR B O 1
ATOM 12958 N N . MET B 1 710 ? 20.297 8.625 -21.641 1 91 710 MET B N 1
ATOM 12959 C CA . MET B 1 710 ? 20.234 8.008 -20.328 1 91 710 MET B CA 1
ATOM 12960 C C . MET B 1 710 ? 18.969 8.445 -19.578 1 91 710 MET B C 1
ATOM 12962 O O . MET B 1 710 ? 18.359 7.648 -18.875 1 91 710 MET B O 1
ATOM 12966 N N . TRP B 1 711 ? 18.578 9.68 -19.766 1 93.12 711 TRP B N 1
ATOM 12967 C CA . TRP B 1 711 ? 17.344 10.172 -19.188 1 93.12 711 TRP B CA 1
ATOM 12968 C C . TRP B 1 711 ? 16.141 9.484 -19.812 1 93.12 711 TRP B C 1
ATOM 12970 O O . TRP B 1 711 ? 15.148 9.195 -19.125 1 93.12 711 TRP B O 1
ATOM 12980 N N . ALA B 1 712 ? 16.219 9.281 -21.109 1 91 712 ALA B N 1
ATOM 12981 C CA . ALA B 1 712 ? 15.148 8.578 -21.797 1 91 712 ALA B CA 1
ATOM 12982 C C . ALA B 1 712 ? 14.992 7.156 -21.266 1 91 712 ALA B C 1
ATOM 12984 O O . ALA B 1 712 ? 13.875 6.664 -21.109 1 91 712 ALA B O 1
ATOM 12985 N N . ASN B 1 713 ? 16.156 6.516 -20.984 1 86.5 713 ASN B N 1
ATOM 12986 C CA . ASN B 1 713 ? 16.125 5.172 -20.422 1 86.5 713 ASN B CA 1
ATOM 12987 C C . ASN B 1 713 ? 15.484 5.172 -19.031 1 86.5 713 ASN B C 1
ATOM 12989 O O . ASN B 1 713 ? 14.734 4.258 -18.688 1 86.5 713 ASN B O 1
ATOM 12993 N N . LEU B 1 714 ? 15.852 6.117 -18.297 1 91.06 714 LEU B N 1
ATOM 12994 C CA . LEU B 1 714 ? 15.281 6.238 -16.953 1 91.06 714 LEU B CA 1
ATOM 12995 C C . LEU B 1 714 ? 13.766 6.418 -17.031 1 91.06 714 LEU B C 1
ATOM 12997 O O . LEU B 1 714 ? 13.031 5.82 -16.234 1 91.06 714 LEU B O 1
ATOM 13001 N N . LEU B 1 715 ? 13.266 7.23 -17.922 1 91 715 LEU B N 1
ATOM 13002 C CA . LEU B 1 715 ? 11.836 7.496 -18.094 1 91 715 LEU B CA 1
ATOM 13003 C C . LEU B 1 715 ? 11.094 6.227 -18.5 1 91 715 LEU B C 1
ATOM 13005 O O . LEU B 1 715 ? 9.977 5.984 -18.047 1 91 715 LEU B O 1
ATOM 13009 N N . GLU B 1 716 ? 11.695 5.418 -19.219 1 82.06 716 GLU B N 1
ATOM 13010 C CA . GLU B 1 716 ? 11.023 4.242 -19.766 1 82.06 716 GLU B CA 1
ATOM 13011 C C . GLU B 1 716 ? 11.102 3.064 -18.797 1 82.06 716 GLU B C 1
ATOM 13013 O O . GLU B 1 716 ? 10.188 2.238 -18.75 1 82.06 716 GLU B O 1
ATOM 13018 N N . GLU B 1 717 ? 12.195 3.037 -18.031 1 78.06 717 GLU B N 1
ATOM 13019 C CA . GLU B 1 717 ? 12.43 1.83 -17.25 1 78.06 717 GLU B CA 1
ATOM 13020 C C . GLU B 1 717 ? 11.992 2.023 -15.805 1 78.06 717 GLU B C 1
ATOM 13022 O O . GLU B 1 717 ? 11.617 1.061 -15.125 1 78.06 717 GLU B O 1
ATOM 13027 N N . SER B 1 718 ? 12 3.186 -15.375 1 83.06 718 SER B N 1
ATOM 13028 C CA . SER B 1 718 ? 11.672 3.412 -13.969 1 83.06 718 SER B CA 1
ATOM 13029 C C . SER B 1 718 ? 10.164 3.396 -13.75 1 83.06 718 SER B C 1
ATOM 13031 O O . SER B 1 718 ? 9.391 3.73 -14.656 1 83.06 718 SER B O 1
ATOM 13033 N N . ILE B 1 719 ? 9.758 2.979 -12.516 1 77.94 719 ILE B N 1
ATOM 13034 C CA . ILE B 1 719 ? 8.344 3.002 -12.156 1 77.94 719 ILE B CA 1
ATOM 13035 C C . ILE B 1 719 ? 8.07 4.172 -11.219 1 77.94 719 ILE B C 1
ATOM 13037 O O . ILE B 1 719 ? 6.914 4.523 -10.977 1 77.94 719 ILE B O 1
ATOM 13041 N N . ASP B 1 720 ? 9.078 4.852 -10.852 1 87.75 720 ASP B N 1
ATOM 13042 C CA . ASP B 1 720 ? 8.938 5.93 -9.875 1 87.75 720 ASP B CA 1
ATOM 13043 C C . ASP B 1 720 ? 8.508 7.23 -10.555 1 87.75 720 ASP B C 1
ATOM 13045 O O . ASP B 1 720 ? 9.117 7.652 -11.539 1 87.75 720 ASP B O 1
ATOM 13049 N N . VAL B 1 721 ? 7.496 7.898 -10.023 1 92.94 721 VAL B N 1
ATOM 13050 C CA . VAL B 1 721 ? 6.926 9.109 -10.609 1 92.94 721 VAL B CA 1
ATOM 13051 C C . VAL B 1 721 ? 7.938 10.25 -10.523 1 92.94 721 VAL B C 1
ATOM 13053 O O . VAL B 1 721 ? 7.996 11.109 -11.406 1 92.94 721 VAL B O 1
ATOM 13056 N N . ILE B 1 722 ? 8.758 10.266 -9.469 1 95.75 722 ILE B N 1
ATOM 13057 C CA . ILE B 1 722 ? 9.742 11.328 -9.305 1 95.75 722 ILE B CA 1
ATOM 13058 C C . ILE B 1 722 ? 10.82 11.203 -10.383 1 95.75 722 ILE B C 1
ATOM 13060 O O . ILE B 1 722 ? 11.266 12.203 -10.945 1 95.75 722 ILE B O 1
ATOM 13064 N N . ASP B 1 723 ? 11.18 9.992 -10.703 1 94.06 723 ASP B N 1
ATOM 13065 C CA . ASP B 1 723 ? 12.148 9.758 -11.773 1 94.06 723 ASP B CA 1
ATOM 13066 C C . ASP B 1 723 ? 11.586 10.188 -13.125 1 94.06 723 ASP B C 1
ATOM 13068 O O . ASP B 1 723 ? 12.305 10.75 -13.953 1 94.06 723 ASP B O 1
ATOM 13072 N N . HIS B 1 724 ? 10.359 9.883 -13.32 1 94.5 724 HIS B N 1
ATOM 13073 C CA . HIS B 1 724 ? 9.719 10.32 -14.555 1 94.5 724 HIS B CA 1
ATOM 13074 C C . HIS B 1 724 ? 9.773 11.836 -14.703 1 94.5 724 HIS B C 1
ATOM 13076 O O . HIS B 1 724 ? 10.117 12.352 -15.766 1 94.5 724 HIS B O 1
ATOM 13082 N N . TYR B 1 725 ? 9.406 12.523 -13.594 1 97.06 725 TYR B N 1
ATOM 13083 C CA . TYR B 1 725 ? 9.383 13.977 -13.594 1 97.06 725 TYR B CA 1
ATOM 13084 C C . TYR B 1 725 ? 10.766 14.555 -13.859 1 97.06 725 TYR B C 1
ATOM 13086 O O . TYR B 1 725 ? 10.93 15.453 -14.688 1 97.06 725 TYR B O 1
ATOM 13094 N N . LYS B 1 726 ? 11.812 13.961 -13.242 1 96 726 LYS B N 1
ATOM 13095 C CA . LYS B 1 726 ? 13.18 14.422 -13.43 1 96 726 LYS B CA 1
ATOM 13096 C C . LYS B 1 726 ? 13.641 14.211 -14.875 1 96 726 LYS B C 1
ATOM 13098 O O . LYS B 1 726 ? 14.289 15.078 -15.453 1 96 726 LYS B O 1
ATOM 13103 N N . ALA B 1 727 ? 13.312 13.07 -15.383 1 96.31 727 ALA B N 1
ATOM 13104 C CA . ALA B 1 727 ? 13.711 12.727 -16.734 1 96.31 727 ALA B CA 1
ATOM 13105 C C . ALA B 1 727 ? 13.062 13.664 -17.75 1 96.31 727 ALA B C 1
ATOM 13107 O O . ALA B 1 727 ? 13.719 14.125 -18.703 1 96.31 727 ALA B O 1
ATOM 13108 N N . ILE B 1 728 ? 11.836 14.008 -17.562 1 97.19 728 ILE B N 1
ATOM 13109 C CA . ILE B 1 728 ? 11.117 14.891 -18.469 1 97.19 728 ILE B CA 1
ATOM 13110 C C . ILE B 1 728 ? 11.719 16.297 -18.406 1 97.19 728 ILE B C 1
ATOM 13112 O O . ILE B 1 728 ? 11.938 16.938 -19.438 1 97.19 728 ILE B O 1
ATOM 13116 N N . GLN B 1 729 ? 11.961 16.75 -17.203 1 95.56 729 GLN B N 1
ATOM 13117 C CA . GLN B 1 729 ? 12.555 18.078 -17.031 1 95.56 729 GLN B CA 1
ATOM 13118 C C . GLN B 1 729 ? 13.93 18.156 -17.688 1 95.56 729 GLN B C 1
ATOM 13120 O O . GLN B 1 729 ? 14.266 19.156 -18.328 1 95.56 729 GLN B O 1
ATOM 13125 N N . ALA B 1 730 ? 14.68 17.078 -17.578 1 94.94 730 ALA B N 1
ATOM 13126 C CA . ALA B 1 730 ? 16.016 17.062 -18.172 1 94.94 730 ALA B CA 1
ATOM 13127 C C . ALA B 1 730 ? 15.93 16.984 -19.703 1 94.94 730 ALA B C 1
ATOM 13129 O O . ALA B 1 730 ? 16.656 17.703 -20.391 1 94.94 730 ALA B O 1
ATOM 13130 N N . LEU B 1 731 ? 15.062 16.156 -20.234 1 94.5 731 LEU B N 1
ATOM 13131 C CA . LEU B 1 731 ? 14.922 15.969 -21.672 1 94.5 731 LEU B CA 1
ATOM 13132 C C . LEU B 1 731 ? 14.414 17.234 -22.328 1 94.5 731 LEU B C 1
ATOM 13134 O O . LEU B 1 731 ? 14.734 17.516 -23.5 1 94.5 731 LEU B O 1
ATOM 13138 N N . SER B 1 732 ? 13.664 18.016 -21.578 1 93.81 732 SER B N 1
ATOM 13139 C CA . SER B 1 732 ? 13.086 19.25 -22.125 1 93.81 732 SER B CA 1
ATOM 13140 C C . SER B 1 732 ? 14.164 20.281 -22.422 1 93.81 732 SER B C 1
ATOM 13142 O O . SER B 1 732 ? 13.953 21.203 -23.219 1 93.81 732 SER B O 1
ATOM 13144 N N . LYS B 1 733 ? 15.289 20.094 -21.828 1 90.44 733 LYS B N 1
ATOM 13145 C CA . LYS B 1 733 ? 16.359 21.078 -21.984 1 90.44 733 LYS B CA 1
ATOM 13146 C C . LYS B 1 733 ? 17.281 20.719 -23.141 1 90.44 733 LYS B C 1
ATOM 13148 O O . LYS B 1 733 ? 18.047 21.547 -23.609 1 90.44 733 LYS B O 1
ATOM 13153 N N . TYR B 1 734 ? 17.094 19.438 -23.594 1 87.44 734 TYR B N 1
ATOM 13154 C CA . TYR B 1 734 ? 17.953 19 -24.688 1 87.44 734 TYR B CA 1
ATOM 13155 C C . TYR B 1 734 ? 17.281 19.25 -26.031 1 87.44 734 TYR B C 1
ATOM 13157 O O . TYR B 1 734 ? 16.078 19.078 -26.172 1 87.44 734 TYR B O 1
ATOM 13165 N N . ASN B 1 735 ? 18 19.859 -26.953 1 84.56 735 ASN B N 1
ATOM 13166 C CA . ASN B 1 735 ? 17.484 20.109 -28.297 1 84.56 735 ASN B CA 1
ATOM 13167 C C . ASN B 1 735 ? 17.703 18.922 -29.219 1 84.56 735 ASN B C 1
ATOM 13169 O O . ASN B 1 735 ? 18.484 19 -30.172 1 84.56 735 ASN B O 1
ATOM 13173 N N . SER B 1 736 ? 17.062 17.797 -28.922 1 88.19 736 SER B N 1
ATOM 13174 C CA . SER B 1 736 ? 17.188 16.578 -29.703 1 88.19 736 SER B CA 1
ATOM 13175 C C . SER B 1 736 ? 15.828 16.109 -30.203 1 88.19 736 SER B C 1
ATOM 13177 O O . SER B 1 736 ? 14.844 16.141 -29.469 1 88.19 736 SER B O 1
ATOM 13179 N N . LYS B 1 737 ? 15.781 15.797 -31.484 1 89.88 737 LYS B N 1
ATOM 13180 C CA . LYS B 1 737 ? 14.547 15.297 -32.062 1 89.88 737 LYS B CA 1
ATOM 13181 C C . LYS B 1 737 ? 14.117 13.984 -31.422 1 89.88 737 LYS B C 1
ATOM 13183 O O . LYS B 1 737 ? 12.922 13.719 -31.297 1 89.88 737 LYS B O 1
ATOM 13188 N N . ALA B 1 738 ? 15.164 13.227 -31.016 1 88.69 738 ALA B N 1
ATOM 13189 C CA . ALA B 1 738 ? 14.852 11.969 -30.344 1 88.69 738 ALA B CA 1
ATOM 13190 C C . ALA B 1 738 ? 14.188 12.211 -29 1 88.69 738 ALA B C 1
ATOM 13192 O O . ALA B 1 738 ? 13.32 11.445 -28.562 1 88.69 738 ALA B O 1
ATOM 13193 N N . ALA B 1 739 ? 14.609 13.242 -28.359 1 92.38 739 ALA B N 1
ATOM 13194 C CA . ALA B 1 739 ? 14.016 13.602 -27.078 1 92.38 739 ALA B CA 1
ATOM 13195 C C . ALA B 1 739 ? 12.547 13.977 -27.234 1 92.38 739 ALA B C 1
ATOM 13197 O O . ALA B 1 739 ? 11.703 13.594 -26.422 1 92.38 739 ALA B O 1
ATOM 13198 N N . SER B 1 740 ? 12.234 14.719 -28.297 1 92.88 740 SER B N 1
ATOM 13199 C CA . SER B 1 740 ? 10.852 15.094 -28.578 1 92.88 740 SER B CA 1
ATOM 13200 C C . SER B 1 740 ? 9.984 13.867 -28.828 1 92.88 740 SER B C 1
ATOM 13202 O O . SER B 1 740 ? 8.844 13.797 -28.359 1 92.88 740 SER B O 1
ATOM 13204 N N . THR B 1 741 ? 10.547 12.938 -29.562 1 90.31 741 THR B N 1
ATOM 13205 C CA . THR B 1 741 ? 9.812 11.711 -29.859 1 90.31 741 THR B CA 1
ATOM 13206 C C . THR B 1 741 ? 9.531 10.93 -28.578 1 90.31 741 THR B C 1
ATOM 13208 O O . THR B 1 741 ? 8.438 10.375 -28.406 1 90.31 741 THR B O 1
ATOM 13211 N N . THR B 1 742 ? 10.555 10.844 -27.672 1 90.5 742 THR B N 1
ATOM 13212 C CA . THR B 1 742 ? 10.367 10.164 -26.391 1 90.5 742 THR B CA 1
ATOM 13213 C C . THR B 1 742 ? 9.258 10.828 -25.578 1 90.5 742 THR B C 1
ATOM 13215 O O . THR B 1 742 ? 8.445 10.141 -24.953 1 90.5 742 THR B O 1
ATOM 13218 N N . LEU B 1 743 ? 9.211 12.102 -25.578 1 93.62 743 LEU B N 1
ATOM 13219 C CA . LEU B 1 743 ? 8.195 12.836 -24.828 1 93.62 743 LEU B CA 1
ATOM 13220 C C . LEU B 1 743 ? 6.816 12.633 -25.438 1 93.62 743 LEU B C 1
ATOM 13222 O O . LEU B 1 743 ? 5.824 12.508 -24.719 1 93.62 743 LEU B O 1
ATOM 13226 N N . MET B 1 744 ? 6.746 12.656 -26.766 1 92.38 744 MET B N 1
ATOM 13227 C CA . MET B 1 744 ? 5.484 12.406 -27.453 1 92.38 744 MET B CA 1
ATOM 13228 C C . MET B 1 744 ? 4.922 11.039 -27.078 1 92.38 744 MET B C 1
ATOM 13230 O O . MET B 1 744 ? 3.725 10.906 -26.812 1 92.38 744 MET B O 1
ATOM 13234 N N . ARG B 1 745 ? 5.828 10.109 -27.016 1 87.12 745 ARG B N 1
ATOM 13235 C CA . ARG B 1 745 ? 5.414 8.766 -26.625 1 87.12 745 ARG B CA 1
ATOM 13236 C C . ARG B 1 745 ? 4.914 8.734 -25.188 1 87.12 745 ARG B C 1
ATOM 13238 O O . ARG B 1 745 ? 3.977 8 -24.859 1 87.12 745 ARG B O 1
ATOM 13245 N N . THR B 1 746 ? 5.523 9.445 -24.328 1 90.38 746 THR B N 1
ATOM 13246 C CA . THR B 1 746 ? 5.137 9.5 -22.922 1 90.38 746 THR B CA 1
ATOM 13247 C C . THR B 1 746 ? 3.746 10.117 -22.766 1 90.38 746 THR B C 1
ATOM 13249 O O . THR B 1 746 ? 2.949 9.656 -21.938 1 90.38 746 THR B O 1
ATOM 13252 N N . VAL B 1 747 ? 3.42 11.094 -23.562 1 92.06 747 VAL B N 1
ATOM 13253 C CA . VAL B 1 747 ? 2.109 11.727 -23.484 1 92.06 747 VAL B CA 1
ATOM 13254 C C . VAL B 1 747 ? 1.027 10.742 -23.922 1 92.06 747 VAL B C 1
ATOM 13256 O O . VAL B 1 747 ? -0.06 10.711 -23.328 1 92.06 747 VAL B O 1
ATOM 13259 N N . ASN B 1 748 ? 1.346 9.977 -24.844 1 86.12 748 ASN B N 1
ATOM 13260 C CA . ASN B 1 748 ? 0.362 9.07 -25.422 1 86.12 748 ASN B CA 1
ATOM 13261 C C . ASN B 1 748 ? 0.213 7.797 -24.609 1 86.12 748 ASN B C 1
ATOM 13263 O O . ASN B 1 748 ? -0.779 7.078 -24.734 1 86.12 748 ASN B O 1
ATOM 13267 N N . ASP B 1 749 ? 1.282 7.598 -23.734 1 78.69 749 ASP B N 1
ATOM 13268 C CA . ASP B 1 749 ? 1.282 6.355 -22.969 1 78.69 749 ASP B CA 1
ATOM 13269 C C . ASP B 1 749 ? 0.452 6.5 -21.703 1 78.69 749 ASP B C 1
ATOM 13271 O O . ASP B 1 749 ? 0.864 7.18 -20.75 1 78.69 749 ASP B O 1
ATOM 13275 N N . PHE B 1 750 ? -0.659 5.812 -21.578 1 72.75 750 PHE B N 1
ATOM 13276 C CA . PHE B 1 750 ? -1.604 5.938 -20.484 1 72.75 750 PHE B CA 1
ATOM 13277 C C . PHE B 1 750 ? -1.072 5.246 -19.234 1 72.75 750 PHE B C 1
ATOM 13279 O O . PHE B 1 750 ? -1.63 5.402 -18.141 1 72.75 750 PHE B O 1
ATOM 13286 N N . ARG B 1 751 ? 0.018 4.586 -19.234 1 71.88 751 ARG B N 1
ATOM 13287 C CA . ARG B 1 751 ? 0.598 3.91 -18.078 1 71.88 751 ARG B CA 1
ATOM 13288 C C . ARG B 1 751 ? 1.248 4.91 -17.125 1 71.88 751 ARG B C 1
ATOM 13290 O O . ARG B 1 751 ? 1.407 4.633 -15.93 1 71.88 751 ARG B O 1
ATOM 13297 N N . TYR B 1 752 ? 1.618 5.891 -17.797 1 82.94 752 TYR B N 1
ATOM 13298 C CA . TYR B 1 752 ? 2.186 6.938 -16.953 1 82.94 752 TYR B CA 1
ATOM 13299 C C . TYR B 1 752 ? 1.095 7.66 -16.172 1 82.94 752 TYR B C 1
ATOM 13301 O O . TYR B 1 752 ? -0.039 7.777 -16.641 1 82.94 752 TYR B O 1
ATOM 13309 N N . PHE B 1 753 ? 1.39 8.102 -14.984 1 88.31 753 PHE B N 1
ATOM 13310 C CA . PHE B 1 753 ? 0.491 8.938 -14.195 1 88.31 753 PHE B CA 1
ATOM 13311 C C . PHE B 1 753 ? 0.061 10.164 -14.992 1 88.31 753 PHE B C 1
ATOM 13313 O O . PHE B 1 753 ? 0.87 10.766 -15.703 1 88.31 753 PHE B O 1
ATOM 13320 N N . TYR B 1 754 ? -1.151 10.555 -15 1 88.75 754 TYR B N 1
ATOM 13321 C CA . TYR B 1 754 ? -1.694 11.586 -15.875 1 88.75 754 TYR B CA 1
ATOM 13322 C C . TYR B 1 754 ? -0.923 12.891 -15.727 1 88.75 754 TYR B C 1
ATOM 13324 O O . TYR B 1 754 ? -0.746 13.633 -16.688 1 88.75 754 TYR B O 1
ATOM 13332 N N . ASP B 1 755 ? -0.539 13.172 -14.508 1 93.25 755 ASP B N 1
ATOM 13333 C CA . ASP B 1 755 ? 0.19 14.422 -14.305 1 93.25 755 ASP B CA 1
ATOM 13334 C C . ASP B 1 755 ? 1.566 14.367 -14.961 1 93.25 755 ASP B C 1
ATOM 13336 O O . ASP B 1 755 ? 2.148 15.406 -15.281 1 93.25 755 ASP B O 1
ATOM 13340 N N . ILE B 1 756 ? 2.125 13.148 -15.109 1 94.31 756 ILE B N 1
ATOM 13341 C CA . ILE B 1 756 ? 3.387 12.984 -15.82 1 94.31 756 ILE B CA 1
ATOM 13342 C C . ILE B 1 756 ? 3.17 13.203 -17.312 1 94.31 756 ILE B C 1
ATOM 13344 O O . ILE B 1 756 ? 4.012 13.797 -17.984 1 94.31 756 ILE B O 1
ATOM 13348 N N . ARG B 1 757 ? 2.092 12.742 -17.812 1 93.56 757 ARG B N 1
ATOM 13349 C CA . ARG B 1 757 ? 1.747 12.977 -19.203 1 93.56 757 ARG B CA 1
ATOM 13350 C C . ARG B 1 757 ? 1.556 14.469 -19.484 1 93.56 757 ARG B C 1
ATOM 13352 O O . ARG B 1 757 ? 1.946 14.969 -20.531 1 93.56 757 ARG B O 1
ATOM 13359 N N . ILE B 1 758 ? 0.973 15.148 -18.531 1 96.19 758 ILE B N 1
ATOM 13360 C CA . ILE B 1 758 ? 0.791 16.594 -18.625 1 96.19 758 ILE B CA 1
ATOM 13361 C C . ILE B 1 758 ? 2.152 17.281 -18.688 1 96.19 758 ILE B C 1
ATOM 13363 O O . ILE B 1 758 ? 2.379 18.156 -19.516 1 96.19 758 ILE B O 1
ATOM 13367 N N . GLU B 1 759 ? 3.021 16.828 -17.797 1 96.88 759 GLU B N 1
ATOM 13368 C CA . GLU B 1 759 ? 4.355 17.422 -17.766 1 96.88 759 GLU B CA 1
ATOM 13369 C C . GLU B 1 759 ? 5.094 17.172 -19.078 1 96.88 759 GLU B C 1
ATOM 13371 O O . GLU B 1 759 ? 5.848 18.016 -19.562 1 96.88 759 GLU B O 1
ATOM 13376 N N . ALA B 1 760 ? 4.934 15.992 -19.609 1 96.75 760 ALA B N 1
ATOM 13377 C CA . ALA B 1 760 ? 5.551 15.664 -20.891 1 96.75 760 ALA B CA 1
ATOM 13378 C C . ALA B 1 760 ? 4.992 16.531 -22.016 1 96.75 760 ALA B C 1
ATOM 13380 O O . ALA B 1 760 ? 5.73 16.969 -22.906 1 96.75 760 ALA B O 1
ATOM 13381 N N . SER B 1 761 ? 3.736 16.844 -21.984 1 96.38 761 SER B N 1
ATOM 13382 C CA . SER B 1 761 ? 3.115 17.719 -22.969 1 96.38 761 SER B CA 1
ATOM 13383 C C . SER B 1 761 ? 3.674 19.141 -22.891 1 96.38 761 SER B C 1
ATOM 13385 O O . SER B 1 761 ? 3.953 19.766 -23.906 1 96.38 761 SER B O 1
ATOM 13387 N N . LYS B 1 762 ? 3.822 19.625 -21.688 1 96.12 762 LYS B N 1
ATOM 13388 C CA . LYS B 1 762 ? 4.406 20.938 -21.5 1 96.12 762 LYS B CA 1
ATOM 13389 C C . LYS B 1 762 ? 5.844 21 -22 1 96.12 762 LYS B C 1
ATOM 13391 O O . LYS B 1 762 ? 6.262 21.984 -22.594 1 96.12 762 LYS B O 1
ATOM 13396 N N . ALA B 1 763 ? 6.516 19.891 -21.734 1 95.81 763 ALA B N 1
ATOM 13397 C CA . ALA B 1 763 ? 7.906 19.812 -22.188 1 95.81 763 ALA B CA 1
ATOM 13398 C C . ALA B 1 763 ? 7.996 19.812 -23.703 1 95.81 763 ALA B C 1
ATOM 13400 O O . ALA B 1 763 ? 8.938 20.359 -24.281 1 95.81 763 ALA B O 1
ATOM 13401 N N . LEU B 1 764 ? 7.078 19.25 -24.359 1 93.75 764 LEU B N 1
ATOM 13402 C CA . LEU B 1 764 ? 7.055 19.172 -25.812 1 93.75 764 LEU B CA 1
ATOM 13403 C C . LEU B 1 764 ? 6.93 20.547 -26.453 1 93.75 764 LEU B C 1
ATOM 13405 O O . LEU B 1 764 ? 7.348 20.766 -27.594 1 93.75 764 LEU B O 1
ATOM 13409 N N . SER B 1 765 ? 6.375 21.484 -25.734 1 92.44 765 SER B N 1
ATOM 13410 C CA . SER B 1 765 ? 6.215 22.844 -26.234 1 92.44 765 SER B CA 1
ATOM 13411 C C . SER B 1 765 ? 7.562 23.531 -26.438 1 92.44 765 SER B C 1
ATOM 13413 O O . SER B 1 765 ? 7.672 24.469 -27.219 1 92.44 765 SER B O 1
ATOM 13415 N N . ASN B 1 766 ? 8.547 23 -25.797 1 90.88 766 ASN B N 1
ATOM 13416 C CA . ASN B 1 766 ? 9.883 23.578 -25.922 1 90.88 766 ASN B CA 1
ATOM 13417 C C . ASN B 1 766 ? 10.547 23.172 -27.234 1 90.88 766 ASN B C 1
ATOM 13419 O O . ASN B 1 766 ? 11.562 23.75 -27.625 1 90.88 766 ASN B O 1
ATOM 13423 N N . PHE B 1 767 ? 9.977 22.234 -27.984 1 90.5 767 PHE B N 1
ATOM 13424 C CA . PHE B 1 767 ? 10.57 21.703 -29.219 1 90.5 767 PHE B CA 1
ATOM 13425 C C . PHE B 1 767 ? 9.883 22.297 -30.438 1 90.5 767 PHE B C 1
ATOM 13427 O O . PHE B 1 767 ? 9.82 21.656 -31.484 1 90.5 767 PHE B O 1
ATOM 13434 N N . GLY B 1 768 ? 9.289 23.453 -30.25 1 84.25 768 GLY B N 1
ATOM 13435 C CA . GLY B 1 768 ? 8.656 24.141 -31.375 1 84.25 768 GLY B CA 1
ATOM 13436 C C . GLY B 1 768 ? 9.609 25.016 -32.156 1 84.25 768 GLY B C 1
ATOM 13437 O O . GLY B 1 768 ? 9.258 25.531 -33.219 1 84.25 768 GLY B O 1
ATOM 13438 N N . LEU B 1 769 ? 10.844 25.016 -31.719 1 81.38 769 LEU B N 1
ATOM 13439 C CA . LEU B 1 769 ? 11.805 25.922 -32.312 1 81.38 769 LEU B CA 1
ATOM 13440 C C . LEU B 1 769 ? 12.312 25.391 -33.656 1 81.38 769 LEU B C 1
ATOM 13442 O O . LEU B 1 769 ? 12.195 24.188 -33.906 1 81.38 769 LEU B O 1
ATOM 13446 N N . ASP B 1 770 ? 12.859 26.266 -34.469 1 76.44 770 ASP B N 1
ATOM 13447 C CA . ASP B 1 770 ? 13.297 25.938 -35.812 1 76.44 770 ASP B CA 1
ATOM 13448 C C . ASP B 1 770 ? 14.531 25.047 -35.812 1 76.44 770 ASP B C 1
ATOM 13450 O O . ASP B 1 770 ? 14.789 24.312 -36.75 1 76.44 770 ASP B O 1
ATOM 13454 N N . ASP B 1 771 ? 15.227 25.031 -34.688 1 79.75 771 ASP B N 1
ATOM 13455 C CA . ASP B 1 771 ? 16.438 24.234 -34.594 1 79.75 771 ASP B CA 1
ATOM 13456 C C . ASP B 1 771 ? 16.109 22.734 -34.656 1 79.75 771 ASP B C 1
ATOM 13458 O O . ASP B 1 771 ? 16.938 21.938 -35.094 1 79.75 771 ASP B O 1
ATOM 13462 N N . VAL B 1 772 ? 14.883 22.391 -34.281 1 84.31 772 VAL B N 1
ATOM 13463 C CA . VAL B 1 772 ? 14.453 21 -34.312 1 84.31 772 VAL B CA 1
ATOM 13464 C C . VAL B 1 772 ? 13.352 20.828 -35.344 1 84.31 772 VAL B C 1
ATOM 13466 O O . VAL B 1 772 ? 12.508 19.938 -35.25 1 84.31 772 VAL B O 1
ATOM 13469 N N . GLU B 1 773 ? 13.258 21.766 -36.344 1 83.94 773 GLU B N 1
ATOM 13470 C CA . GLU B 1 773 ? 12.328 21.734 -37.469 1 83.94 773 GLU B CA 1
ATOM 13471 C C . GLU B 1 773 ? 10.875 21.719 -36.969 1 83.94 773 GLU B C 1
ATOM 13473 O O . GLU B 1 773 ? 10.023 21.047 -37.562 1 83.94 773 GLU B O 1
ATOM 13478 N N . GLY B 1 774 ? 10.695 22.281 -35.781 1 86.88 774 GLY B N 1
ATOM 13479 C CA . GLY B 1 774 ? 9.344 22.391 -35.281 1 86.88 774 GLY B CA 1
ATOM 13480 C C . GLY B 1 774 ? 8.695 21.047 -35 1 86.88 774 GLY B C 1
ATOM 13481 O O . GLY B 1 774 ? 7.492 20.875 -35.188 1 86.88 774 GLY B O 1
ATOM 13482 N N . ILE B 1 775 ? 9.469 20.062 -34.656 1 89.88 775 ILE B N 1
ATOM 13483 C CA . ILE B 1 775 ? 8.984 18.688 -34.469 1 89.88 775 ILE B CA 1
ATOM 13484 C C . ILE B 1 775 ? 7.965 18.672 -33.344 1 89.88 775 ILE B C 1
ATOM 13486 O O . ILE B 1 775 ? 6.969 17.938 -33.406 1 89.88 775 ILE B O 1
ATOM 13490 N N . GLY B 1 776 ? 8.219 19.438 -32.312 1 90.12 776 GLY B N 1
ATOM 13491 C CA . GLY B 1 776 ? 7.309 19.484 -31.188 1 90.12 776 GLY B CA 1
ATOM 13492 C C . GLY B 1 776 ? 5.926 19.984 -31.547 1 90.12 776 GLY B C 1
ATOM 13493 O O . GLY B 1 776 ? 4.922 19.5 -31.031 1 90.12 776 GLY B O 1
ATOM 13494 N N . THR B 1 777 ? 5.891 20.969 -32.5 1 91.44 777 THR B N 1
ATOM 13495 C CA . THR B 1 777 ? 4.613 21.5 -32.938 1 91.44 777 THR B CA 1
ATOM 13496 C C . THR B 1 777 ? 3.82 20.453 -33.719 1 91.44 777 THR B C 1
ATOM 13498 O O . THR B 1 777 ? 2.637 20.234 -33.438 1 91.44 777 THR B O 1
ATOM 13501 N N . ARG B 1 778 ? 4.465 19.844 -34.562 1 90.69 778 ARG B N 1
ATOM 13502 C CA . ARG B 1 778 ? 3.809 18.828 -35.375 1 90.69 778 ARG B CA 1
ATOM 13503 C C . ARG B 1 778 ? 3.305 17.672 -34.531 1 90.69 778 ARG B C 1
ATOM 13505 O O . ARG B 1 778 ? 2.174 17.203 -34.688 1 90.69 778 ARG B O 1
ATOM 13512 N N . GLN B 1 779 ? 4.141 17.25 -33.625 1 91.69 779 GLN B N 1
ATOM 13513 C CA . GLN B 1 779 ? 3.801 16.094 -32.781 1 91.69 779 GLN B CA 1
ATOM 13514 C C . GLN B 1 779 ? 2.656 16.406 -31.828 1 91.69 779 GLN B C 1
ATOM 13516 O O . GLN B 1 779 ? 1.756 15.594 -31.641 1 91.69 779 GLN B O 1
ATOM 13521 N N . LEU B 1 780 ? 2.682 17.5 -31.203 1 93.5 780 LEU B N 1
ATOM 13522 C CA . LEU B 1 780 ? 1.648 17.891 -30.25 1 93.5 780 LEU B CA 1
ATOM 13523 C C . LEU B 1 780 ? 0.3 18.047 -30.938 1 93.5 780 LEU B C 1
ATOM 13525 O O . LEU B 1 780 ? -0.732 17.641 -30.406 1 93.5 780 LEU B O 1
ATOM 13529 N N . LEU B 1 781 ? 0.292 18.688 -32.125 1 92.38 781 LEU B N 1
ATOM 13530 C CA . LEU B 1 781 ? -0.947 18.875 -32.875 1 92.38 781 LEU B CA 1
ATOM 13531 C C . LEU B 1 781 ? -1.521 17.531 -33.312 1 92.38 781 LEU B C 1
ATOM 13533 O O . LEU B 1 781 ? -2.721 17.281 -33.188 1 92.38 781 LEU B O 1
ATOM 13537 N N . LYS B 1 782 ? -0.652 16.766 -33.812 1 90.38 782 LYS B N 1
ATOM 13538 C CA . LYS B 1 782 ? -1.099 15.453 -34.281 1 90.38 782 LYS B CA 1
ATOM 13539 C C . LYS B 1 782 ? -1.607 14.602 -33.125 1 90.38 782 LYS B C 1
ATOM 13541 O O . LYS B 1 782 ? -2.537 13.805 -33.281 1 90.38 782 LYS B O 1
ATOM 13546 N N . LEU B 1 783 ? -0.942 14.672 -31.969 1 91.31 783 LEU B N 1
ATOM 13547 C CA . LEU B 1 783 ? -1.362 13.93 -30.781 1 91.31 783 LEU B CA 1
ATOM 13548 C C . LEU B 1 783 ? -2.766 14.344 -30.359 1 91.31 783 LEU B C 1
ATOM 13550 O O . LEU B 1 783 ? -3.605 13.492 -30.062 1 91.31 783 LEU B O 1
ATOM 13554 N N . TYR B 1 784 ? -2.996 15.625 -30.297 1 92.94 784 TYR B N 1
ATOM 13555 C CA . TYR B 1 784 ? -4.309 16.109 -29.891 1 92.94 784 TYR B CA 1
ATOM 13556 C C . TYR B 1 784 ? -5.383 15.648 -30.875 1 92.94 784 TYR B C 1
ATOM 13558 O O . TYR B 1 784 ? -6.469 15.227 -30.469 1 92.94 784 TYR B O 1
ATOM 13566 N N . GLU B 1 785 ? -5.082 15.68 -32.156 1 90.56 785 GLU B N 1
ATOM 13567 C CA . GLU B 1 785 ? -6.031 15.297 -33.188 1 90.56 785 GLU B CA 1
ATOM 13568 C C . GLU B 1 785 ? -6.344 13.805 -33.125 1 90.56 785 GLU B C 1
ATOM 13570 O O . GLU B 1 785 ? -7.484 13.391 -33.344 1 90.56 785 GLU B O 1
ATOM 13575 N N . SER B 1 786 ? -5.328 13.078 -32.812 1 85.69 786 SER B N 1
ATOM 13576 C CA . SER B 1 786 ? -5.496 11.625 -32.781 1 85.69 786 SER B CA 1
ATOM 13577 C C . SER B 1 786 ? -6.336 11.195 -31.594 1 85.69 786 SER B C 1
ATOM 13579 O O . SER B 1 786 ? -7.059 10.203 -31.656 1 85.69 786 SER B O 1
ATOM 13581 N N . ILE B 1 787 ? -6.258 11.875 -30.469 1 85.44 787 ILE B N 1
ATOM 13582 C CA . ILE B 1 787 ? -6.914 11.461 -29.234 1 85.44 787 ILE B CA 1
ATOM 13583 C C . ILE B 1 787 ? -8.297 12.094 -29.141 1 85.44 787 ILE B C 1
ATOM 13585 O O . ILE B 1 787 ? -9.266 11.43 -28.75 1 85.44 787 ILE B O 1
ATOM 13589 N N . TYR B 1 788 ? -8.477 13.375 -29.562 1 89.25 788 TYR B N 1
ATOM 13590 C CA . TYR B 1 788 ? -9.68 14.109 -29.203 1 89.25 788 TYR B CA 1
ATOM 13591 C C . TYR B 1 788 ? -10.438 14.547 -30.453 1 89.25 788 TYR B C 1
ATOM 13593 O O . TYR B 1 788 ? -11.43 15.281 -30.359 1 89.25 788 TYR B O 1
ATOM 13601 N N . CYS B 1 789 ? -9.953 14.18 -31.625 1 90.31 789 CYS B N 1
ATOM 13602 C CA . CYS B 1 789 ? -10.625 14.602 -32.844 1 90.31 789 CYS B CA 1
ATOM 13603 C C . CYS B 1 789 ? -10.945 13.406 -33.75 1 90.31 789 CYS B C 1
ATOM 13605 O O . CYS B 1 789 ? -10.469 12.297 -33.5 1 90.31 789 CYS B O 1
ATOM 13607 N N . GLU B 1 790 ? -11.922 13.57 -34.562 1 88.81 790 GLU B N 1
ATOM 13608 C CA . GLU B 1 790 ? -12.258 12.594 -35.625 1 88.81 790 GLU B CA 1
ATOM 13609 C C . GLU B 1 790 ? -12.211 13.234 -37 1 88.81 790 GLU B C 1
ATOM 13611 O O . GLU B 1 790 ? -12.469 14.43 -37.156 1 88.81 790 GLU B O 1
ATOM 13616 N N . LYS B 1 791 ? -11.75 12.461 -37.938 1 86.5 791 LYS B N 1
ATOM 13617 C CA . LYS B 1 791 ? -11.664 12.953 -39.312 1 86.5 791 LYS B CA 1
ATOM 13618 C C . LYS B 1 791 ? -13.031 12.945 -39.969 1 86.5 791 LYS B C 1
ATOM 13620 O O . LYS B 1 791 ? -13.766 11.961 -39.906 1 86.5 791 LYS B O 1
ATOM 13625 N N . ASN B 1 792 ? -13.383 14.078 -40.438 1 82.31 792 ASN B N 1
ATOM 13626 C CA . ASN B 1 792 ? -14.625 14.164 -41.188 1 82.31 792 ASN B CA 1
ATOM 13627 C C . ASN B 1 792 ? -14.445 13.672 -42.625 1 82.31 792 ASN B C 1
ATOM 13629 O O . ASN B 1 792 ? -13.352 13.273 -43.031 1 82.31 792 ASN B O 1
ATOM 13633 N N . ASP B 1 793 ? -15.547 13.672 -43.375 1 80.06 793 ASP B N 1
ATOM 13634 C CA . ASP B 1 793 ? -15.57 13.188 -44.75 1 80.06 793 ASP B CA 1
ATOM 13635 C C . ASP B 1 793 ? -14.617 13.984 -45.625 1 80.06 793 ASP B C 1
ATOM 13637 O O . ASP B 1 793 ? -14.078 13.461 -46.594 1 80.06 793 ASP B O 1
ATOM 13641 N N . ASP B 1 794 ? -14.289 15.25 -45.281 1 81.44 794 ASP B N 1
ATOM 13642 C CA . ASP B 1 794 ? -13.398 16.109 -46.062 1 81.44 794 ASP B CA 1
ATOM 13643 C C . ASP B 1 794 ? -11.953 15.953 -45.594 1 81.44 794 ASP B C 1
ATOM 13645 O O . ASP B 1 794 ? -11.055 16.625 -46.125 1 81.44 794 ASP B O 1
ATOM 13649 N N . GLY B 1 795 ? -11.742 15.133 -44.594 1 79.94 795 GLY B N 1
ATOM 13650 C CA . GLY B 1 795 ? -10.398 14.859 -44.125 1 79.94 795 GLY B CA 1
ATOM 13651 C C . GLY B 1 795 ? -9.945 15.797 -43.031 1 79.94 795 GLY B C 1
ATOM 13652 O O . GLY B 1 795 ? -8.773 15.797 -42.625 1 79.94 795 GLY B O 1
ATOM 13653 N N . GLU B 1 796 ? -10.812 16.703 -42.625 1 83.19 796 GLU B N 1
ATOM 13654 C CA . GLU B 1 796 ? -10.469 17.641 -41.562 1 83.19 796 GLU B CA 1
ATOM 13655 C C . GLU B 1 796 ? -10.75 17.047 -40.188 1 83.19 796 GLU B C 1
ATOM 13657 O O . GLU B 1 796 ? -11.719 16.312 -40 1 83.19 796 GLU B O 1
ATOM 13662 N N . TYR B 1 797 ? -9.828 17.344 -39.312 1 87.81 797 TYR B N 1
ATOM 13663 C CA . TYR B 1 797 ? -10.008 16.859 -37.938 1 87.81 797 TYR B CA 1
ATOM 13664 C C . TYR B 1 797 ? -10.984 17.734 -37.156 1 87.81 797 TYR B C 1
ATOM 13666 O O . TYR B 1 797 ? -10.75 18.938 -37 1 87.81 797 TYR B O 1
ATOM 13674 N N . ILE B 1 798 ? -12.117 17.156 -36.781 1 89.19 798 ILE B N 1
ATOM 13675 C CA . ILE B 1 798 ? -13.117 17.859 -35.969 1 89.19 798 ILE B CA 1
ATOM 13676 C C . ILE B 1 798 ? -13.102 17.297 -34.562 1 89.19 798 ILE B C 1
ATOM 13678 O O . ILE B 1 798 ? -12.984 16.094 -34.375 1 89.19 798 ILE B O 1
ATOM 13682 N N . PRO B 1 799 ? -13.125 18.234 -33.594 1 90.56 799 PRO B N 1
ATOM 13683 C CA . PRO B 1 799 ? -13.102 17.75 -32.219 1 90.56 799 PRO B CA 1
ATOM 13684 C C . PRO B 1 799 ? -14.32 16.906 -31.859 1 90.56 799 PRO B C 1
ATOM 13686 O O . PRO B 1 799 ? -15.43 17.203 -32.312 1 90.56 799 PRO B O 1
ATOM 13689 N N . LEU B 1 800 ? -14.102 15.898 -31.141 1 89.19 800 LEU B N 1
ATOM 13690 C CA . LEU B 1 800 ? -15.172 15.078 -30.578 1 89.19 800 LEU B CA 1
ATOM 13691 C C . LEU B 1 800 ? -15.945 15.828 -29.516 1 89.19 800 LEU B C 1
ATOM 13693 O O . LEU B 1 800 ? -15.406 16.734 -28.875 1 89.19 800 LEU B O 1
ATOM 13697 N N . PRO B 1 801 ? -17.188 15.461 -29.391 1 88.25 801 PRO B N 1
ATOM 13698 C CA . PRO B 1 801 ? -17.906 16.078 -28.281 1 88.25 801 PRO B CA 1
ATOM 13699 C C . PRO B 1 801 ? -17.25 15.82 -26.922 1 88.25 801 PRO B C 1
ATOM 13701 O O . PRO B 1 801 ? -16.781 14.703 -26.672 1 88.25 801 PRO B O 1
ATOM 13704 N N . ASN B 1 802 ? -17.156 16.891 -26.172 1 87.62 802 ASN B N 1
ATOM 13705 C CA . ASN B 1 802 ? -16.484 16.797 -24.891 1 87.62 802 ASN B CA 1
ATOM 13706 C C . ASN B 1 802 ? -17.219 15.828 -23.953 1 87.62 802 ASN B C 1
ATOM 13708 O O . ASN B 1 802 ? -18.438 15.773 -23.938 1 87.62 802 ASN B O 1
ATOM 13712 N N . ASN B 1 803 ? -16.484 14.922 -23.344 1 83.62 803 ASN B N 1
ATOM 13713 C CA . ASN B 1 803 ? -16.938 14 -22.312 1 83.62 803 ASN B CA 1
ATOM 13714 C C . ASN B 1 803 ? -15.953 13.961 -21.141 1 83.62 803 ASN B C 1
ATOM 13716 O O . ASN B 1 803 ? -14.914 13.312 -21.219 1 83.62 803 ASN B O 1
ATOM 13720 N N . PHE B 1 804 ? -16.375 14.539 -20.094 1 81.31 804 PHE B N 1
ATOM 13721 C CA . PHE B 1 804 ? -15.438 14.68 -18.984 1 81.31 804 PHE B CA 1
ATOM 13722 C C . PHE B 1 804 ? -15.766 13.68 -17.875 1 81.31 804 PHE B C 1
ATOM 13724 O O . PHE B 1 804 ? -15.516 13.953 -16.703 1 81.31 804 PHE B O 1
ATOM 13731 N N . ASP B 1 805 ? -16.281 12.547 -18.219 1 74.19 805 ASP B N 1
ATOM 13732 C CA . ASP B 1 805 ? -16.562 11.5 -17.25 1 74.19 805 ASP B CA 1
ATOM 13733 C C . ASP B 1 805 ? -15.266 10.969 -16.625 1 74.19 805 ASP B C 1
ATOM 13735 O O . ASP B 1 805 ? -15.234 10.633 -15.438 1 74.19 805 ASP B O 1
ATOM 13739 N N . SER B 1 806 ? -14.266 10.977 -17.516 1 76.69 806 SER B N 1
ATOM 13740 C CA . SER B 1 806 ? -12.93 10.648 -17.016 1 76.69 806 SER B CA 1
ATOM 13741 C C . SER B 1 806 ? -12.141 11.906 -16.688 1 76.69 806 SER B C 1
ATOM 13743 O O . SER B 1 806 ? -11.781 12.672 -17.594 1 76.69 806 SER B O 1
ATOM 13745 N N . TRP B 1 807 ? -11.805 12.07 -15.477 1 81.38 807 TRP B N 1
ATOM 13746 C CA . TRP B 1 807 ? -11.109 13.273 -15.039 1 81.38 807 TRP B CA 1
ATOM 13747 C C . TRP B 1 807 ? -9.695 13.32 -15.602 1 81.38 807 TRP B C 1
ATOM 13749 O O . TRP B 1 807 ? -9.172 14.398 -15.898 1 81.38 807 TRP B O 1
ATOM 13759 N N . GLU B 1 808 ? -9.062 12.188 -15.781 1 82.06 808 GLU B N 1
ATOM 13760 C CA . GLU B 1 808 ? -7.707 12.156 -16.312 1 82.06 808 GLU B CA 1
ATOM 13761 C C . GLU B 1 808 ? -7.676 12.648 -17.766 1 82.06 808 GLU B C 1
ATOM 13763 O O . GLU B 1 808 ? -6.777 13.406 -18.141 1 82.06 808 GLU B O 1
ATOM 13768 N N . LYS B 1 809 ? -8.68 12.242 -18.516 1 84.5 809 LYS B N 1
ATOM 13769 C CA . LYS B 1 809 ? -8.758 12.688 -19.906 1 84.5 809 LYS B CA 1
ATOM 13770 C C . LYS B 1 809 ? -9.031 14.188 -19.984 1 84.5 809 LYS B C 1
ATOM 13772 O O . LYS B 1 809 ? -8.508 14.867 -20.875 1 84.5 809 LYS B O 1
ATOM 13777 N N . TYR B 1 810 ? -9.82 14.625 -19.078 1 88.81 810 TYR B N 1
ATOM 13778 C CA . TYR B 1 810 ? -10.141 16.047 -19.031 1 88.81 810 TYR B CA 1
ATOM 13779 C C . TYR B 1 810 ? -8.891 16.875 -18.734 1 88.81 810 TYR B C 1
ATOM 13781 O O . TYR B 1 810 ? -8.609 17.844 -19.438 1 88.81 810 TYR B O 1
ATOM 13789 N N . TYR B 1 811 ? -8.133 16.5 -17.734 1 90.12 811 TYR B N 1
ATOM 13790 C CA . TYR B 1 811 ? -6.957 17.266 -17.344 1 90.12 811 TYR B CA 1
ATOM 13791 C C . TYR B 1 811 ? -5.902 17.25 -18.438 1 90.12 811 TYR B C 1
ATOM 13793 O O . TYR B 1 811 ? -5.227 18.25 -18.672 1 90.12 811 TYR B O 1
ATOM 13801 N N . LEU B 1 812 ? -5.723 16.125 -19.062 1 92.25 812 LEU B N 1
ATOM 13802 C CA . LEU B 1 812 ? -4.754 16.016 -20.141 1 92.25 812 LEU B CA 1
ATOM 13803 C C . LEU B 1 812 ? -5.172 16.859 -21.344 1 92.25 812 LEU B C 1
ATOM 13805 O O . LEU B 1 812 ? -4.34 17.531 -21.938 1 92.25 812 LEU B O 1
ATOM 13809 N N . GLN B 1 813 ? -6.461 16.828 -21.703 1 92.44 813 GLN B N 1
ATOM 13810 C CA . GLN B 1 813 ? -6.973 17.641 -22.812 1 92.44 813 GLN B CA 1
ATOM 13811 C C . GLN B 1 813 ? -6.75 19.125 -22.562 1 92.44 813 GLN B C 1
ATOM 13813 O O . GLN B 1 813 ? -6.297 19.859 -23.438 1 92.44 813 GLN B O 1
ATOM 13818 N N . LYS B 1 814 ? -7.102 19.547 -21.344 1 92.44 814 LYS B N 1
ATOM 13819 C CA . LYS B 1 814 ? -6.91 20.938 -20.969 1 92.44 814 LYS B CA 1
ATOM 13820 C C . LYS B 1 814 ? -5.438 21.328 -21.031 1 92.44 814 LYS B C 1
ATOM 13822 O O . LYS B 1 814 ? -5.094 22.391 -21.547 1 92.44 814 LYS B O 1
ATOM 13827 N N . ALA B 1 815 ? -4.578 20.484 -20.547 1 94.62 815 ALA B N 1
ATOM 13828 C CA . ALA B 1 815 ? -3.146 20.766 -20.5 1 94.62 815 ALA B CA 1
ATOM 13829 C C . ALA B 1 815 ? -2.547 20.812 -21.906 1 94.62 815 ALA B C 1
ATOM 13831 O O . ALA B 1 815 ? -1.637 21.594 -22.172 1 94.62 815 ALA B O 1
ATOM 13832 N N . MET B 1 816 ? -3 19.969 -22.797 1 94.94 816 MET B N 1
ATOM 13833 C CA . MET B 1 816 ? -2.475 19.938 -24.156 1 94.94 816 MET B CA 1
ATOM 13834 C C . MET B 1 816 ? -2.791 21.234 -24.891 1 94.94 816 MET B C 1
ATOM 13836 O O . MET B 1 816 ? -1.962 21.734 -25.656 1 94.94 816 MET B O 1
ATOM 13840 N N . ILE B 1 817 ? -3.936 21.781 -24.609 1 94.19 817 ILE B N 1
ATOM 13841 C CA . ILE B 1 817 ? -4.301 23.047 -25.234 1 94.19 817 ILE B CA 1
ATOM 13842 C C . ILE B 1 817 ? -3.375 24.156 -24.734 1 94.19 817 ILE B C 1
ATOM 13844 O O . ILE B 1 817 ? -2.92 25 -25.516 1 94.19 817 ILE B O 1
ATOM 13848 N N . VAL B 1 818 ? -3.15 24.094 -23.453 1 94.69 818 VAL B N 1
ATOM 13849 C CA . VAL B 1 818 ? -2.25 25.094 -22.875 1 94.69 818 VAL B CA 1
ATOM 13850 C C . VAL B 1 818 ? -0.847 24.906 -23.438 1 94.69 818 VAL B C 1
ATOM 13852 O O . VAL B 1 818 ? -0.164 25.891 -23.75 1 94.69 818 VAL B O 1
ATOM 13855 N N . SER B 1 819 ? -0.407 23.656 -23.625 1 95.5 819 SER B N 1
ATOM 13856 C CA . SER B 1 819 ? 0.908 23.375 -24.188 1 95.5 819 SER B CA 1
ATOM 13857 C C . SER B 1 819 ? 1.01 23.859 -25.625 1 95.5 819 SER B C 1
ATOM 13859 O O . SER B 1 819 ? 2.043 24.391 -26.031 1 95.5 819 SER B O 1
ATOM 13861 N N . ILE B 1 820 ? -0.03 23.719 -26.391 1 94.94 820 ILE B N 1
ATOM 13862 C CA . ILE B 1 820 ? -0.061 24.141 -27.781 1 94.94 820 ILE B CA 1
ATOM 13863 C C . ILE B 1 820 ? -0.014 25.656 -27.875 1 94.94 820 ILE B C 1
ATOM 13865 O O . ILE B 1 820 ? 0.632 26.219 -28.766 1 94.94 820 ILE B O 1
ATOM 13869 N N . SER B 1 821 ? -0.601 26.297 -26.891 1 93.38 821 SER B N 1
ATOM 13870 C CA . SER B 1 821 ? -0.613 27.75 -26.875 1 93.38 821 SER B CA 1
ATOM 13871 C C . SER B 1 821 ? 0.768 28.312 -26.547 1 93.38 821 SER B C 1
ATOM 13873 O O . SER B 1 821 ? 1.061 29.469 -26.859 1 93.38 821 SER B O 1
ATOM 13875 N N . ARG B 1 822 ? 1.578 27.516 -25.984 1 92.75 822 ARG B N 1
ATOM 13876 C CA . ARG B 1 822 ? 2.896 27.984 -25.562 1 92.75 822 ARG B CA 1
ATOM 13877 C C . ARG B 1 822 ? 3.928 27.766 -26.672 1 92.75 822 ARG B C 1
ATOM 13879 O O . ARG B 1 822 ? 5.062 28.234 -26.562 1 92.75 822 ARG B O 1
ATOM 13886 N N . LEU B 1 823 ? 3.537 27.156 -27.766 1 92.19 823 LEU B N 1
ATOM 13887 C CA . LEU B 1 823 ? 4.441 26.906 -28.891 1 92.19 823 LEU B CA 1
ATOM 13888 C C . LEU B 1 823 ? 4.828 28.219 -29.578 1 92.19 823 LEU B C 1
ATOM 13890 O O . LEU B 1 823 ? 3.979 29.078 -29.797 1 92.19 823 LEU B O 1
ATOM 13894 N N . ARG B 1 824 ? 6.145 28.328 -29.703 1 88.38 824 ARG B N 1
ATOM 13895 C CA . ARG B 1 824 ? 6.668 29.531 -30.344 1 88.38 824 ARG B CA 1
ATOM 13896 C C . ARG B 1 824 ? 7.621 29.172 -31.484 1 88.38 824 ARG B C 1
ATOM 13898 O O . ARG B 1 824 ? 8.281 28.125 -31.453 1 88.38 824 ARG B O 1
ATOM 13905 N N . ASP B 1 825 ? 7.555 29.984 -32.469 1 83.25 825 ASP B N 1
ATOM 13906 C CA . ASP B 1 825 ? 8.508 29.828 -33.562 1 83.25 825 ASP B CA 1
ATOM 13907 C C . ASP B 1 825 ? 9.812 30.562 -33.25 1 83.25 825 ASP B C 1
ATOM 13909 O O . ASP B 1 825 ? 10.016 31.047 -32.125 1 83.25 825 ASP B O 1
ATOM 13913 N N . SER B 1 826 ? 10.805 30.547 -34.156 1 80.38 826 SER B N 1
ATOM 13914 C CA . SER B 1 826 ? 12.125 31.156 -34 1 80.38 826 SER B CA 1
ATOM 13915 C C . SER B 1 826 ? 12.016 32.625 -33.688 1 80.38 826 SER B C 1
ATOM 13917 O O . SER B 1 826 ? 12.914 33.219 -33.062 1 80.38 826 SER B O 1
ATOM 13919 N N . ASN B 1 827 ? 10.891 33.25 -34.156 1 82.06 827 ASN B N 1
ATOM 13920 C CA . ASN B 1 827 ? 10.688 34.688 -33.906 1 82.06 827 ASN B CA 1
ATOM 13921 C C . ASN B 1 827 ? 9.883 34.906 -32.625 1 82.06 827 ASN B C 1
ATOM 13923 O O . ASN B 1 827 ? 9.438 36 -32.344 1 82.06 827 ASN B O 1
ATOM 13927 N N . ASN B 1 828 ? 9.633 33.906 -31.844 1 85.31 828 ASN B N 1
ATOM 13928 C CA . ASN B 1 828 ? 8.891 33.938 -30.594 1 85.31 828 ASN B CA 1
ATOM 13929 C C . ASN B 1 828 ? 7.422 34.281 -30.828 1 85.31 828 ASN B C 1
ATOM 13931 O O . ASN B 1 828 ? 6.82 35 -30.016 1 85.31 828 ASN B O 1
ATOM 13935 N N . LEU B 1 829 ? 7.02 33.969 -32.062 1 87.06 829 LEU B N 1
ATOM 13936 C CA . LEU B 1 829 ? 5.609 34.156 -32.375 1 87.06 829 LEU B CA 1
ATOM 13937 C C . LEU B 1 829 ? 4.895 32.812 -32.5 1 87.06 829 LEU B C 1
ATOM 13939 O O . LEU B 1 829 ? 5.527 31.797 -32.75 1 87.06 829 LEU B O 1
ATOM 13943 N N . ALA B 1 830 ? 3.604 32.906 -32.281 1 88.88 830 ALA B N 1
ATOM 13944 C CA . ALA B 1 830 ? 2.812 31.703 -32.438 1 88.88 830 ALA B CA 1
ATOM 13945 C C . ALA B 1 830 ? 2.713 31.312 -33.906 1 88.88 830 ALA B C 1
ATOM 13947 O O . ALA B 1 830 ? 2.299 32.125 -34.75 1 88.88 830 ALA B O 1
ATOM 13948 N N . PRO B 1 831 ? 3.107 30.172 -34.344 1 88.75 831 PRO B N 1
ATOM 13949 C CA . PRO B 1 831 ? 2.99 29.719 -35.719 1 88.75 831 PRO B CA 1
ATOM 13950 C C . PRO B 1 831 ? 1.551 29.75 -36.219 1 88.75 831 PRO B C 1
ATOM 13952 O O . PRO B 1 831 ? 0.612 29.578 -35.438 1 88.75 831 PRO B O 1
ATOM 13955 N N . LEU B 1 832 ? 1.393 29.922 -37.469 1 89.69 832 LEU B N 1
ATOM 13956 C CA . LEU B 1 832 ? 0.081 30.047 -38.094 1 89.69 832 LEU B CA 1
ATOM 13957 C C . LEU B 1 832 ? -0.719 28.766 -37.906 1 89.69 832 LEU B C 1
ATOM 13959 O O . LEU B 1 832 ? -1.94 28.797 -37.75 1 89.69 832 LEU B O 1
ATOM 13963 N N . GLU B 1 833 ? -0.014 27.703 -37.969 1 90.19 833 GLU B N 1
ATOM 13964 C CA . GLU B 1 833 ? -0.684 26.406 -37.812 1 90.19 833 GLU B CA 1
ATOM 13965 C C . GLU B 1 833 ? -1.348 26.281 -36.438 1 90.19 833 GLU B C 1
ATOM 13967 O O . GLU B 1 833 ? -2.424 25.688 -36.344 1 90.19 833 GLU B O 1
ATOM 13972 N N . VAL B 1 834 ? -0.705 26.844 -35.406 1 93.62 834 VAL B N 1
ATOM 13973 C CA . VAL B 1 834 ? -1.222 26.781 -34.062 1 93.62 834 VAL B CA 1
ATOM 13974 C C . VAL B 1 834 ? -2.443 27.688 -33.906 1 93.62 834 VAL B C 1
ATOM 13976 O O . VAL B 1 834 ? -3.432 27.312 -33.281 1 93.62 834 VAL B O 1
ATOM 13979 N N . LYS B 1 835 ? -2.383 28.844 -34.562 1 93.5 835 LYS B N 1
ATOM 13980 C CA . LYS B 1 835 ? -3.51 29.781 -34.5 1 93.5 835 LYS B CA 1
ATOM 13981 C C . LYS B 1 835 ? -4.738 29.188 -35.188 1 93.5 835 LYS B C 1
ATOM 13983 O O . LYS B 1 835 ? -5.852 29.281 -34.688 1 93.5 835 LYS B O 1
ATOM 13988 N N . LYS B 1 836 ? -4.523 28.594 -36.344 1 92.5 836 LYS B N 1
ATOM 13989 C CA . LYS B 1 836 ? -5.617 27.953 -37.062 1 92.5 836 LYS B CA 1
ATOM 13990 C C . LYS B 1 836 ? -6.199 26.797 -36.25 1 92.5 836 LYS B C 1
ATOM 13992 O O . LYS B 1 836 ? -7.414 26.578 -36.25 1 92.5 836 LYS B O 1
ATOM 13997 N N . PHE B 1 837 ? -5.281 26.109 -35.656 1 93.19 837 PHE B N 1
ATOM 13998 C CA . PHE B 1 837 ? -5.684 24.953 -34.844 1 93.19 837 PHE B CA 1
ATOM 13999 C C . PHE B 1 837 ? -6.598 25.391 -33.719 1 93.19 837 PHE B C 1
ATOM 14001 O O . PHE B 1 837 ? -7.66 24.797 -33.5 1 93.19 837 PHE B O 1
ATOM 14008 N N . LEU B 1 838 ? -6.23 26.406 -32.969 1 93.25 838 LEU B N 1
ATOM 14009 C CA . LEU B 1 838 ? -7 26.891 -31.812 1 93.25 838 LEU B CA 1
ATOM 14010 C C . LEU B 1 838 ? -8.32 27.5 -32.25 1 93.25 838 LEU B C 1
ATOM 14012 O O . LEU B 1 838 ? -9.344 27.344 -31.578 1 93.25 838 LEU B O 1
ATOM 14016 N N . TYR B 1 839 ? -8.273 28.109 -33.406 1 92.38 839 TYR B N 1
ATOM 14017 C CA . TYR B 1 839 ? -9.492 28.703 -33.969 1 92.38 839 TYR B CA 1
ATOM 14018 C C . TYR B 1 839 ? -10.516 27.625 -34.281 1 92.38 839 TYR B C 1
ATOM 14020 O O . TYR B 1 839 ? -11.695 27.766 -33.969 1 92.38 839 TYR B O 1
ATOM 14028 N N . LYS B 1 840 ? -10.086 26.578 -34.906 1 89.38 840 LYS B N 1
ATOM 14029 C CA . LYS B 1 840 ? -10.977 25.484 -35.281 1 89.38 840 LYS B CA 1
ATOM 14030 C C . LYS B 1 840 ? -11.578 24.812 -34.031 1 89.38 840 LYS B C 1
ATOM 14032 O O . LYS B 1 840 ? -12.75 24.406 -34.062 1 89.38 840 LYS B O 1
ATOM 14037 N N . ARG B 1 841 ? -10.781 24.719 -33 1 89.69 841 ARG B N 1
ATOM 14038 C CA . ARG B 1 841 ? -11.258 24.078 -31.766 1 89.69 841 ARG B CA 1
ATOM 14039 C C . ARG B 1 841 ? -12.289 24.953 -31.062 1 89.69 841 ARG B C 1
ATOM 14041 O O . ARG B 1 841 ? -13.203 24.438 -30.406 1 89.69 841 ARG B O 1
ATOM 14048 N N . LEU B 1 842 ? -12.102 26.25 -31.141 1 89.44 842 LEU B N 1
ATOM 14049 C CA . LEU B 1 842 ? -13.062 27.156 -30.547 1 89.44 842 LEU B CA 1
ATOM 14050 C C . LEU B 1 842 ? -14.352 27.203 -31.344 1 89.44 842 LEU B C 1
ATOM 14052 O O . LEU B 1 842 ? -15.445 27.266 -30.781 1 89.44 842 LEU B O 1
ATOM 14056 N N . LYS B 1 843 ? -14.219 27.047 -32.625 1 89.62 843 LYS B N 1
ATOM 14057 C CA . LYS B 1 843 ? -15.367 27.125 -33.531 1 89.62 843 LYS B CA 1
ATOM 14058 C C . LYS B 1 843 ? -16.25 25.891 -33.406 1 89.62 843 LYS B C 1
ATOM 14060 O O . LYS B 1 843 ? -17.469 25.984 -33.406 1 89.62 843 LYS B O 1
ATOM 14065 N N . TRP B 1 844 ? -15.641 24.75 -33.219 1 87.25 844 TRP B N 1
ATOM 14066 C CA . TRP B 1 844 ? -16.391 23.5 -33.281 1 87.25 844 TRP B CA 1
ATOM 14067 C C . TRP B 1 844 ? -16.516 22.875 -31.875 1 87.25 844 TRP B C 1
ATOM 14069 O O . TRP B 1 844 ? -16.797 21.688 -31.75 1 87.25 844 TRP B O 1
ATOM 14079 N N . ASN B 1 845 ? -16.219 23.672 -30.828 1 87.81 845 ASN B N 1
ATOM 14080 C CA . ASN B 1 845 ? -16.344 23.141 -29.484 1 87.81 845 ASN B CA 1
ATOM 14081 C C . ASN B 1 845 ? -17.781 22.75 -29.172 1 87.81 845 ASN B C 1
ATOM 14083 O O . ASN B 1 845 ? -18.703 23.531 -29.359 1 87.81 845 ASN B O 1
ATOM 14087 N N . ASP B 1 846 ? -17.984 21.438 -28.828 1 86.06 846 ASP B N 1
ATOM 14088 C CA . ASP B 1 846 ? -19.312 20.891 -28.578 1 86.06 846 ASP B CA 1
ATOM 14089 C C . ASP B 1 846 ? -19.422 20.312 -27.156 1 86.06 846 ASP B C 1
ATOM 14091 O O . ASP B 1 846 ? -18.734 19.344 -26.828 1 86.06 846 ASP B O 1
ATOM 14095 N N . ASN B 1 847 ? -20.234 20.859 -26.312 1 85.25 847 ASN B N 1
ATOM 14096 C CA . ASN B 1 847 ? -20.469 20.375 -24.953 1 85.25 847 ASN B CA 1
ATOM 14097 C C . ASN B 1 847 ? -21.828 19.734 -24.812 1 85.25 847 ASN B C 1
ATOM 14099 O O . ASN B 1 847 ? -22.359 19.609 -23.688 1 85.25 847 ASN B O 1
ATOM 14103 N N . SER B 1 848 ? -22.391 19.281 -25.797 1 81.5 848 SER B N 1
ATOM 14104 C CA . SER B 1 848 ? -23.734 18.719 -25.766 1 81.5 848 SER B CA 1
ATOM 14105 C C . SER B 1 848 ? -23.781 17.422 -24.969 1 81.5 848 SER B C 1
ATOM 14107 O O . SER B 1 848 ? -24.781 17.125 -24.312 1 81.5 848 SER B O 1
ATOM 14109 N N . LYS B 1 849 ? -22.672 16.719 -24.938 1 79.94 849 LYS B N 1
ATOM 14110 C CA . LYS B 1 849 ? -22.656 15.422 -24.25 1 79.94 849 LYS B CA 1
ATOM 14111 C C . LYS B 1 849 ? -21.938 15.531 -22.906 1 79.94 849 LYS B C 1
ATOM 14113 O O . LYS B 1 849 ? -21.734 14.516 -22.234 1 79.94 849 LYS B O 1
ATOM 14118 N N . ASN B 1 850 ? -21.641 16.688 -22.562 1 81.38 850 ASN B N 1
ATOM 14119 C CA . ASN B 1 850 ? -20.891 16.859 -21.328 1 81.38 850 ASN B CA 1
ATOM 14120 C C . ASN B 1 850 ? -21.781 17.391 -20.203 1 81.38 850 ASN B C 1
ATOM 14122 O O . ASN B 1 850 ? -22.391 18.438 -20.344 1 81.38 850 ASN B O 1
ATOM 14126 N N . TYR B 1 851 ? -21.812 16.578 -19.234 1 78.19 851 TYR B N 1
ATOM 14127 C CA . TYR B 1 851 ? -22.625 16.938 -18.078 1 78.19 851 TYR B CA 1
ATOM 14128 C C . TYR B 1 851 ? -21.828 17.797 -17.109 1 78.19 851 TYR B C 1
ATOM 14130 O O . TYR B 1 851 ? -22.422 18.5 -16.266 1 78.19 851 TYR B O 1
ATOM 14138 N N . MET B 1 852 ? -20.641 17.875 -17.297 1 79.56 852 MET B N 1
ATOM 14139 C CA . MET B 1 852 ? -19.797 18.531 -16.312 1 79.56 852 MET B CA 1
ATOM 14140 C C . MET B 1 852 ? -19.516 19.984 -16.719 1 79.56 852 MET B C 1
ATOM 14142 O O . MET B 1 852 ? -19.625 20.328 -17.891 1 79.56 852 MET B O 1
ATOM 14146 N N . THR B 1 853 ? -19.391 20.844 -15.734 1 70.69 853 THR B N 1
ATOM 14147 C CA . THR B 1 853 ? -19.047 22.234 -16 1 70.69 853 THR B CA 1
ATOM 14148 C C . THR B 1 853 ? -17.641 22.562 -15.469 1 70.69 853 THR B C 1
ATOM 14150 O O . THR B 1 853 ? -17.172 21.922 -14.523 1 70.69 853 THR B O 1
ATOM 14153 N N . ILE B 1 854 ? -16.891 23.266 -16.359 1 64.5 854 ILE B N 1
ATOM 14154 C CA . ILE B 1 854 ? -15.516 23.641 -16.031 1 64.5 854 ILE B CA 1
ATOM 14155 C C . ILE B 1 854 ? -15.5 25 -15.336 1 64.5 854 ILE B C 1
ATOM 14157 O O . ILE B 1 854 ? -16.203 25.922 -15.758 1 64.5 854 ILE B O 1
#

Foldseek 3Di:
DPPPPDDDDPLCVVQFKAWAEKEAAWEADQVQRKIWDKMKTWIFGRDLDHFKDAWQADQKAWDFKDKVNHTWDKDQPPDDPVCVVVDCCNVNHRIITTDDPVCSVVQDQPPVRGGGIIIMMITIMHGPFPFQKDWDDADPPCVPPVPGAFTKMKGFLDLFFDRLNRRDTHNTDFSRWYWYKYKYKYFDDPPDAQKDKAWAADWDDKAADPVDNRMIMTIGTGPAIWGSSQTMMMMTRQVDKDWQADPVRHQADPLGAGEMETDHPVLVQLCCVQQQNPPDPQAHSNNLVVLVQCLFAVLLVPLVPPCVPPPDDDDPRLHTFHQPGRAAYEYEHEDDPDQWDAHQNYIYGYSVLGDHNFADVSNVVSSLVSSLSSLLNVQPILANAPDPLLVLVSLQVSNLSSLVVVCVSDPVLVSLVVLVVLLVVLQVVLAQDAFSRDPPADPPHDPVRVVSSNSLSNLLLVLQQVVLVVLPQSSRVSNLVSVLSVQLVVCVVVVHRSYHRDPVVSLVSSCVSGDVVCSVVSVLSCLARHNATFFKAWEWDWDADQVQQKIKIKIAIAGSHPDDDPPPDDPHSHDRDHWDKKKKWFAFLVRDIDIDIDTDDDRIDMDMDHHDDRPPVGAPPLDQDCPVPPDDDDPPPVVVVCVVVVVVVPPPPPVALLDDDDPPPCVQLVADTLCPPPCSVPDRDRTLEMDIRPVSNGSYHYDDDDDLSSLLVQLNPPPRSVSLLVSLVRLLVDQDLNSLSSLLSLLLHPSHDLVSSLSSLLSLLSNCEVSNPRSSLSSLLVSLLVPAWDQDPVRDTAGDADECPDVSVVVSNVSSLVSLVCHAYNVRDRDPVSVVSVVRCVVRHHHPPYSHDD/DPPPPDDDDPLCVVQFKAWAEKEAAWEADQVQRKIWDKMKTWIFGRDLPHFKDAWQADQKAWDFKDKVNHTWDKDQPPDDPVCVVVDCCNVNHRIITTDDPVCSVVQDQPPVRGGGIIIMMITTMHGPFPFQKDWDDQDPPCVPPVPGAFTKMKGFLDLFFDRLNRRDTHNTDFSRWYWYKYKYKYFDDPPDAQKDKAWAADWDDKAADPVDNRMIMTIGTGPAIWGSSQTMMMMTRQVDKDWQADPVRHQADPLGAGEMETDHPVLVQLCCVQQQNPPDPQAHSNNLVVLVQCLFAVLLVPLVPPPVPPPDDDDPRLHTFHQPGRAAYEYEHEDDPDQWDAHQNYIYGYSVLGDHNFADPSNVVSSLVSSLSSLLNVQPILANAPDPLLVLVSLQVSNLSSLVVVCVSDPVLVSLVVLVVLLVVLQVVQAQDAFSRDPPADPPHDPVRVVSSNSLSNLLLVLQQVVLVVLPQSSRVSNLVSVLSVQLVVCVVVVHRSYHRDPVVSLVSSCVSGDVVCSVVSVLSCLARHNATFFKAWEWDWDADQVQQKIKIKIAIAGSHPDDDPPPDDPHSHDRDHWDKKKKWFAFLVRDIDIDIDTDDDRIDMDMDHHDDRPPVGAPPLDQPCPVPPDDDDPPPVVVVCVVVVVVVVPPPPVAQLDDDDPPPCVQLVADTLCPPPCSVPDRDRTLEMDIRPVSNGSYHYDDDDDLSSLLVQLNPPPRSVSLLVSLVRLLVDQDSNSLSSLLSLLLHPSHDLVSSLSSLLSLLSNCEVSNPRSSLSSLLVSLLVPAWDQDPVRDTAGDADECPDVSVVVSNVSSLVSLVCHAYNVRHRDPVSVVSVVRCVVRHHHPPYSHDD

Organism: Rhizophagus irregularis (strain DAOM 197198w) (NCBI:txid1432141)